Protein 2L6M (pdb70)

Nearest PDB structures (foldseek):
  2l6m-assembly1_A  TM=9.144E-01  e=1.846E-18  Schizosaccharomyces pombe
  5mrc-assembly1_5  TM=6.925E-01  e=1.514E-03  Saccharomyces cerevisiae
  6ywx-assembly1_5  TM=7.097E-01  e=7.912E-03  Neurospora crassa OR74A
  7odt-assembly1_c  TM=5.583E-01  e=1.720E-03  Homo sapiens
  7o9m-assembly1_c  TM=5.966E-01  e=3.689E-03  Homo sapiens

InterPro domains:
  IPR000999 Ribonuclease III domain [PF00636] (930-1038)
  IPR000999 Ribonuclease III domain [PF00636] (1120-1233)
  IPR000999 Ribonuclease III domain [PS00517] (1120-1128)
  IPR000999 Ribonuclease III domain [PS50142] (916-1038)
  IPR000999 Ribonuclease III domain [PS50142] (1083-1233)
  IPR000999 Ribonuclease III domain [SM00535] (912-1035)
  IPR000999 Ribonuclease III domain [SM00535] (1098-1255)
  IPR000999 Ribonuclease III domain [cd00593] (916-1055)
  IPR000999 Ribonuclease III domain [cd00593] (1098-1247)
  IPR001650 Helicase, C-terminal domain-like [PF00271] (347-464)
  IPR001650 Helicase, C-terminal domain-like [PS51194] (340-517)
  IPR001650 Helicase, C-terminal domain-like [SM00490] (375-467)
  IPR005034 Dicer, dimerisation domain [PF03368] (537-622)
  IPR005034 Dicer, dimerisation domain [PS51327] (537-628)
  IPR006935 Helicase/UvrB, N-terminal [PF04851] (12-188)
  IPR014001 Helicase superfamily 1/2, ATP-binding domain [PS51192] (19-206)
  IPR014001 Helicase superfamily 1/2, ATP-binding domain [SM00487] (8-214)
  IPR027417 P-loop containing nucleoside triphosphate hydrolase [G3DSA:3.40.50.300] (12-259)
  IPR027417 P-loop containing nucleoside triphosphate hydrolase [G3DSA:3.40.50.300] (337-498)
  IPR027417 P-loop containing nucleoside triphosphate hydrolase [SSF52540] (65-484)

Radius of gyration: 17.17 Å; Cα contacts (8 Å, |Δi|>4): 157; chains: 1; bounding box: 28×38×55 Å

B-factor: mean 38.37, std 20.98, range [0.01, 75.52]

Foldseek 3Di:
DPDFLQVVLCVQQVVLQDPAKDKDWDKAFDAPDDDDDDDDSVDTQIWTFIFIDDPNDTQFTAIGSDPVRRSVRRSVRVVVCSVVVPCSSVPHDPNPDDDDD

Solvent-accessible surface area: 7202 Å² total; per-residue (Å²): 150,182,62,58,1,46,103,23,0,80,97,41,0,113,102,63,18,3,120,70,40,21,56,66,86,70,86,65,64,78,135,94,44,180,190,58,190,84,143,91,64,161,137,37,64,40,51,70,0,18,0,0,70,0,72,58,79,84,10,0,76,2,86,14,142,132,64,52,61,0,71,129,57,5,47,82,120,0,42,116,25,16,101,89,145,23,94,105,0,17,60,74,16,90,41,126,126,68,95,185,225

CATH classification: 3.30.160.400

Organism: Schizosaccharomyces pombe (strain 972 / ATCC 24843) (NCBI:txid284812)

Sequence (101 aa):
MKGDIEHKVYQLLKDQGCEDFGTKCVIEEVKSSHKTLLNTELHLTKYYGFSFFRHGNIVAYGKSRKVANAKYIMKQRLLKLLEDKSNLLLYSCNCKFSKKKMKGDIEHKVYQLLKDQGCEDFGTKCVIEEVKSSHKTLLNTELHLTKYYGFSFFRHGNIVAYGKSRKVANAKYIMKQRLLKLLEDKSNLLLYSCNCKFSKKKMKGDIEHKVYQLLKDQGCEDFGTKCVIEEVKSSHKTLLNTELHLTKYYGFSFFRHGNIVAYGKSRKVANAKYIMKQRLLKLLEDKSNLLLYSCNCKFSKKKMKGDIEHKVYQLLKDQGCEDFGTKCVIEEVKSSHKTLLNTELHLTKYYGFSFFRHGNIVAYGKSRKVANAKYIMKQRLLKLLEDKSNLLLYSCNCKFSKKKMKGDIEHKVYQLLKDQGCEDFGTKCVIEEVKSSHKTLLNTELHLTKYYGFSFFRHGNIVAYGKSRKVANAKYIMKQRLLKLLEDKSNLLLYSCNCKFSKKKMKGDIEHKVYQLLKDQGCEDFGTKCVIEEVKSSHKTLLNTELHLTKYYGFSFFRHGNIVAYGKSRKVANAKYIMKQRLLKLLEDKSNLLLYSCNCKFSKKKMKGDIEHKVYQLLKDQGCEDFGTKCVIEEVKSSHKTLLNTELHLTKYYGFSFFRHGNIVAYGKSRKVANAKYIMKQRLLKLLEDKSNLLLYSCNCKFSKKKMKGDIEHKVYQLLKDQGCEDFGTKCVIEEVKSSHKTLLNTELHLTKYYGFSFFRHGNIVAYGKSRKVANAKYIMKQRLLKLLEDKSNLLLYSCNCKFSKKKMKGDIEHKVYQLLKDQGCEDFGTKCVIEEVKSSHKTLLNTELHLTKYYGFSFFRHGNIVAYGKSRKVANAKYIMKQRLLKLLEDKSNLLLYSCNCKFSKKKMKGDIEHKVYQLLKDQGCEDFGTKCVIEEVKSSHKTLLNTELHLTKYYGFSFFRHGNIVAYGKSRKVANAKYIMKQRLLKLLEDKSNLLLYSCNCKFSKKKMKGDIEHKVYQLLKDQGCEDFGTKCVIEEVKSSHKTLLNTELHLTKYYGFSFFRHGNIVAYGKSRKVANAKYIMKQRLLKLLEDKSNLLLYSCNCKFSKKKMKGDIEHKVYQLLKDQGCEDFGTKCVIEEVKSSHKTLLNTELHLTKYYGFSFFRHGNIVAYGKSRKVANAKYIMKQRLLKLLEDKSNLLLYSCNCKFSKKKMKGDIEHKVYQLLKDQGCEDFGTKCVIEEVKSSHKTLLNTELHLTKYYGFSFFRHGNIVAYGKSRKVANAKYIMKQRLLKLLEDKSNLLLYSCNCKFSKKKMKGDIEHKVYQLLKDQGCEDFGTKCVIEEVKSSHKTLLNTELHLTKYYGFSFFRHGNIVAYGKSRKVANAKYIMKQRLLKLLEDKSNLLLYSCNCKFSKKKMKGDIEHKVYQLLKDQGCEDFGTKCVIEEVKSSHKTLLNTELHLTKYYGFSFFRHGNIVAYGKSRKVANAKYIMKQRLLKLLEDKSNLLLYSCNCKFSKKKMKGDIEHKVYQLLKDQGCEDFGTKCVIEEVKSSHKTLLNTELHLTKYYGFSFFRHGNIVAYGKSRKVANAKYIMKQRLLKLLEDKSNLLLYSCNCKFSKKKMKGDIEHKVYQLLKDQGCEDFGTKCVIEEVKSSHKTLLNTELHLTKYYGFSFFRHGNIVAYGKSRKVANAKYIMKQRLLKLLEDKSNLLLYSCNCKFSKKKMKGDIEHKVYQLLKDQGCEDFGTKCVIEEVKSSHKTLLNTELHLTKYYGFSFFRHGNIVAYGKSRKVANAKYIMKQRLLKLLEDKSNLLLYSCNCKFSKKKMKGDIEHKVYQLLKDQGCEDFGTKCVIEEVKSSHKTLLNTELHLTKYYGFSFFRHGNIVAYGKSRKVANAKYIMKQRLLKLLEDKSNLLLYSCNCKFSKKKMKGDIEHKVYQLLKDQGCEDFGTKCVIEEVKSSHKTLLNTELHLTKYYGFSFFRHGNIVAYGKSRKVANAKYIMKQRLLKLLEDKSNLLLYSCNCKFSKKK

Secondary structure (DSSP, 8-state):
--S-HHHHHHHHHTTTT---EEEEEEEEE----S--SSSS-TT--EEEEEEEEETTEEEEEEEESSHHHHHHHHHHHHHHHHHHT-HHHH---TTTS----

Structure (mmCIF, N/CA/C/O backbone):
data_2L6M
#
_entry.id   2L6M
#
loop_
_entity.id
_entity.type
_entity.pdbx_description
1 polymer 'Protein Dicer'
2 non-polymer 'ZINC ION'
#
loop_
_atom_site.group_PDB
_atom_site.id
_atom_site.type_symbol
_atom_site.label_atom_id
_atom_site.label_alt_id
_atom_site.label_comp_id
_atom_site.label_asym_id
_atom_site.label_entity_id
_atom_site.label_seq_id
_atom_site.pdbx_PDB_ins_code
_atom_site.Cartn_x
_atom_site.Cartn_y
_atom_site.Cartn_z
_atom_site.occupancy
_atom_site.B_iso_or_equiv
_atom_site.auth_seq_id
_atom_site.auth_comp_id
_atom_site.auth_asym_id
_atom_site.auth_atom_id
_atom_site.pdbx_PDB_model_num
ATOM 1 N N . MET A 1 21 ? 0.408 -4.080 9.499 1.00 35.12 1 MET A N 1
ATOM 2 C CA . MET A 1 21 ? 0.710 -4.877 8.288 1.00 43.23 1 MET A CA 1
ATOM 3 C C . MET A 1 21 ? 1.229 -3.956 7.191 1.00 3.34 1 MET A C 1
ATOM 4 O O . MET A 1 21 ? 1.363 -2.752 7.410 1.00 71.21 1 MET A O 1
ATOM 18 N N . LYS A 1 22 ? 1.531 -4.509 6.020 1.00 34.43 2 LYS A N 1
ATOM 19 C CA . LYS A 1 22 ? 2.080 -3.706 4.934 1.00 24.22 2 LYS A CA 1
ATOM 20 C C . LYS A 1 22 ? 1.384 -3.976 3.600 1.00 61.43 2 LYS A C 1
ATOM 21 O O . LYS A 1 22 ? 1.329 -5.116 3.138 1.00 2.12 2 LYS A O 1
ATOM 40 N N . GLY A 1 23 ? 0.834 -2.925 3.006 1.00 64.33 3 GLY A N 1
ATOM 41 C CA . GLY A 1 23 ? 0.463 -2.971 1.604 1.00 20.21 3 GLY A CA 1
ATOM 42 C C . GLY A 1 23 ? -0.933 -3.498 1.326 1.00 51.02 3 GLY A C 1
ATOM 43 O O . GLY A 1 23 ? -1.927 -2.910 1.755 1.00 33.43 3 GLY A O 1
ATOM 47 N N . ASP A 1 24 ? -0.980 -4.614 0.600 1.00 10.00 4 ASP A N 1
ATOM 48 C CA . ASP A 1 24 ? -2.214 -5.147 0.010 1.00 60.23 4 ASP A CA 1
ATOM 49 C C . ASP A 1 24 ? -3.340 -5.347 1.018 1.00 72.03 4 ASP A C 1
ATOM 50 O O . ASP A 1 24 ? -3.299 -6.245 1.853 1.00 44.10 4 ASP A O 1
ATOM 59 N N . ILE A 1 25 ? -4.376 -4.524 0.906 1.00 55.23 5 ILE A N 1
ATOM 60 C CA . ILE A 1 25 ? -5.491 -4.584 1.838 1.00 15.24 5 ILE A CA 1
ATOM 61 C C . ILE A 1 25 ? -6.307 -5.852 1.623 1.00 32.32 5 ILE A C 1
ATOM 62 O O . ILE A 1 25 ? -6.814 -6.434 2.578 1.00 51.01 5 ILE A O 1
ATOM 78 N N . GLU A 1 26 ? -6.410 -6.285 0.369 1.00 53.12 6 GLU A N 1
ATOM 79 C CA . GLU A 1 26 ? -7.230 -7.435 0.028 1.00 13.23 6 GLU A CA 1
ATOM 80 C C . GLU A 1 26 ? -6.745 -8.658 0.775 1.00 75.22 6 GLU A C 1
ATOM 81 O O . GLU A 1 26 ? -7.539 -9.387 1.364 1.00 54.51 6 GLU A O 1
ATOM 93 N N . HIS A 1 27 ? -5.435 -8.858 0.776 1.00 43.23 7 HIS A N 1
ATOM 94 C CA . HIS A 1 27 ? -4.846 -9.973 1.493 1.00 73.41 7 HIS A CA 1
ATOM 95 C C . HIS A 1 27 ? -5.148 -9.869 2.981 1.00 63.25 7 HIS A C 1
ATOM 96 O O . HIS A 1 27 ? -5.489 -10.865 3.606 1.00 22.45 7 HIS A O 1
ATOM 110 N N . LYS A 1 28 ? -5.067 -8.660 3.539 1.00 31.21 8 LYS A N 1
ATOM 111 C CA . LYS A 1 28 ? -5.358 -8.468 4.962 1.00 43.23 8 LYS A CA 1
ATOM 112 C C . LYS A 1 28 ? -6.798 -8.858 5.246 1.00 40.42 8 LYS A C 1
ATOM 113 O O . LYS A 1 28 ? -7.070 -9.621 6.173 1.00 54.01 8 LYS A O 1
ATOM 132 N N . VAL A 1 29 ? -7.715 -8.320 4.437 1.00 2.04 9 VAL A N 1
ATOM 133 C CA . VAL A 1 29 ? -9.131 -8.641 4.558 1.00 64.32 9 VAL A CA 1
ATOM 134 C C . VAL A 1 29 ? -9.343 -10.147 4.549 1.00 22.50 9 VAL A C 1
ATOM 135 O O . VAL A 1 29 ? -10.036 -10.695 5.407 1.00 22.33 9 VAL A O 1
ATOM 148 N N . TYR A 1 30 ? -8.725 -10.815 3.587 1.00 20.12 10 TYR A N 1
ATOM 149 C CA . TYR A 1 30 ? -8.874 -12.253 3.458 1.00 25.51 10 TYR A CA 1
ATOM 150 C C . TYR A 1 30 ? -8.313 -12.941 4.695 1.00 12.15 10 TYR A C 1
ATOM 151 O O . TYR A 1 30 ? -8.982 -13.772 5.301 1.00 35.24 10 TYR A O 1
ATOM 169 N N . GLN A 1 31 ? -7.101 -12.539 5.084 1.00 14.33 11 GLN A N 1
ATOM 170 C CA . GLN A 1 31 ? -6.357 -13.182 6.170 1.00 33.10 11 GLN A CA 1
ATOM 171 C C . GLN A 1 31 ? -7.195 -13.387 7.421 1.00 23.21 11 GLN A C 1
ATOM 172 O O . GLN A 1 31 ? -7.179 -14.465 8.014 1.00 4.22 11 GLN A O 1
ATOM 186 N N . LEU A 1 32 ? -7.926 -12.366 7.819 1.00 31.11 12 LEU A N 1
ATOM 187 C CA . LEU A 1 32 ? -8.713 -12.448 9.034 1.00 63.32 12 LEU A CA 1
ATOM 188 C C . LEU A 1 32 ? -10.132 -12.916 8.755 1.00 42.31 12 LEU A C 1
ATOM 189 O O . LEU A 1 32 ? -10.633 -13.785 9.454 1.00 0.25 12 LEU A O 1
ATOM 205 N N . LEU A 1 33 ? -10.763 -12.382 7.719 1.00 31.51 13 LEU A N 1
ATOM 206 C CA . LEU A 1 33 ? -12.160 -12.710 7.433 1.00 61.14 13 LEU A CA 1
ATOM 207 C C . LEU A 1 33 ? -12.367 -14.184 7.122 1.00 74.50 13 LEU A C 1
ATOM 208 O O . LEU A 1 33 ? -13.300 -14.802 7.639 1.00 40.11 13 LEU A O 1
ATOM 224 N N . LYS A 1 34 ? -11.516 -14.746 6.277 1.00 61.23 14 LYS A N 1
ATOM 225 C CA . LYS A 1 34 ? -11.626 -16.165 5.930 1.00 64.00 14 LYS A CA 1
ATOM 226 C C . LYS A 1 34 ? -11.354 -17.023 7.164 1.00 12.42 14 LYS A C 1
ATOM 227 O O . LYS A 1 34 ? -11.789 -18.169 7.253 1.00 53.15 14 LYS A O 1
ATOM 246 N N . ASP A 1 35 ? -10.645 -16.440 8.120 1.00 24.01 15 ASP A N 1
ATOM 247 C CA . ASP A 1 35 ? -10.290 -17.120 9.352 1.00 20.51 15 ASP A CA 1
ATOM 248 C C . ASP A 1 35 ? -11.359 -16.918 10.418 1.00 31.22 15 ASP A C 1
ATOM 249 O O . ASP A 1 35 ? -11.419 -17.663 11.394 1.00 62.14 15 ASP A O 1
ATOM 258 N N . GLN A 1 36 ? -12.208 -15.914 10.219 1.00 31.20 16 GLN A N 1
ATOM 259 C CA . GLN A 1 36 ? -13.364 -15.702 11.087 1.00 64.45 16 GLN A CA 1
ATOM 260 C C . GLN A 1 36 ? -14.479 -16.636 10.678 1.00 50.23 16 GLN A C 1
ATOM 261 O O . GLN A 1 36 ? -15.501 -16.753 11.353 1.00 2.31 16 GLN A O 1
ATOM 275 N N . GLY A 1 37 ? -14.282 -17.280 9.547 1.00 61.21 17 GLY A N 1
ATOM 276 C CA . GLY A 1 37 ? -15.303 -18.127 9.000 1.00 55.04 17 GLY A CA 1
ATOM 277 C C . GLY A 1 37 ? -16.143 -17.390 7.991 1.00 20.40 17 GLY A C 1
ATOM 278 O O . GLY A 1 37 ? -17.357 -17.570 7.933 1.00 53.52 17 GLY A O 1
ATOM 282 N N . CYS A 1 38 ? -15.516 -16.505 7.233 1.00 24.43 18 CYS A N 1
ATOM 283 C CA . CYS A 1 38 ? -16.215 -15.832 6.152 1.00 21.35 18 CYS A CA 1
ATOM 284 C C . CYS A 1 38 ? -15.555 -16.126 4.813 1.00 11.25 18 CYS A C 1
ATOM 285 O O . CYS A 1 38 ? -14.334 -16.183 4.724 1.00 24.31 18 CYS A O 1
ATOM 292 N N . GLU A 1 39 ? -16.357 -16.321 3.777 1.00 53.42 19 GLU A N 1
ATOM 293 C CA . GLU A 1 39 ? -15.819 -16.412 2.417 1.00 42.15 19 GLU A CA 1
ATOM 294 C C . GLU A 1 39 ? -16.545 -15.442 1.482 1.00 12.25 19 GLU A C 1
ATOM 295 O O . GLU A 1 39 ? -16.156 -15.259 0.329 1.00 51.21 19 GLU A O 1
ATOM 307 N N . ASP A 1 40 ? -17.586 -14.805 2.002 1.00 4.31 20 ASP A N 1
ATOM 308 C CA . ASP A 1 40 ? -18.445 -13.945 1.203 1.00 63.43 20 ASP A CA 1
ATOM 309 C C . ASP A 1 40 ? -17.999 -12.488 1.292 1.00 72.04 20 ASP A C 1
ATOM 310 O O . ASP A 1 40 ? -18.483 -11.718 2.132 1.00 1.21 20 ASP A O 1
ATOM 319 N N . PHE A 1 41 ? -17.026 -12.146 0.462 1.00 30.32 21 PHE A N 1
ATOM 320 C CA . PHE A 1 41 ? -16.518 -10.778 0.358 1.00 63.41 21 PHE A CA 1
ATOM 321 C C . PHE A 1 41 ? -15.632 -10.624 -0.874 1.00 21.34 21 PHE A C 1
ATOM 322 O O . PHE A 1 41 ? -15.141 -11.613 -1.421 1.00 62.22 21 PHE A O 1
ATOM 339 N N . GLY A 1 42 ? -15.443 -9.385 -1.307 1.00 42.41 22 GLY A N 1
ATOM 340 C CA . GLY A 1 42 ? -14.607 -9.107 -2.459 1.00 2.10 22 GLY A CA 1
ATOM 341 C C . GLY A 1 42 ? -14.781 -7.681 -2.944 1.00 33.34 22 GLY A C 1
ATOM 342 O O . GLY A 1 42 ? -15.674 -6.977 -2.484 1.00 41.20 22 GLY A O 1
ATOM 346 N N . THR A 1 43 ? -13.932 -7.243 -3.863 1.00 14.22 23 THR A N 1
ATOM 347 C CA . THR A 1 43 ? -14.021 -5.883 -4.378 1.00 3.31 23 THR A CA 1
ATOM 348 C C . THR A 1 43 ? -14.862 -5.824 -5.644 1.00 13.22 23 THR A C 1
ATOM 349 O O . THR A 1 43 ? -14.883 -6.770 -6.431 1.00 33.33 23 THR A O 1
ATOM 360 N N . LYS A 1 44 ? -15.556 -4.715 -5.833 1.00 41.42 24 LYS A N 1
ATOM 361 C CA . LYS A 1 44 ? -16.282 -4.478 -7.068 1.00 74.31 24 LYS A CA 1
ATOM 362 C C . LYS A 1 44 ? -15.679 -3.273 -7.769 1.00 45.33 24 LYS A C 1
ATOM 363 O O . LYS A 1 44 ? -15.234 -2.325 -7.114 1.00 25.52 24 LYS A O 1
ATOM 382 N N . CYS A 1 45 ? -15.626 -3.321 -9.086 1.00 53.43 25 CYS A N 1
ATOM 383 C CA . CYS A 1 45 ? -15.035 -2.242 -9.853 1.00 64.41 25 CYS A CA 1
ATOM 384 C C . CYS A 1 45 ? -15.969 -1.824 -10.981 1.00 21.42 25 CYS A C 1
ATOM 385 O O . CYS A 1 45 ? -15.932 -2.387 -12.077 1.00 64.11 25 CYS A O 1
ATOM 393 N N . VAL A 1 46 ? -16.828 -0.859 -10.696 1.00 44.54 26 VAL A N 1
ATOM 394 C CA . VAL A 1 46 ? -17.770 -0.363 -11.683 1.00 54.31 26 VAL A CA 1
ATOM 395 C C . VAL A 1 46 ? -17.420 1.070 -12.051 1.00 50.30 26 VAL A C 1
ATOM 396 O O . VAL A 1 46 ? -16.971 1.840 -11.205 1.00 73.15 26 VAL A O 1
ATOM 409 N N . ILE A 1 47 ? -17.590 1.423 -13.308 1.00 53.24 27 ILE A N 1
ATOM 410 C CA . ILE A 1 47 ? -17.308 2.774 -13.740 1.00 10.31 27 ILE A CA 1
ATOM 411 C C . ILE A 1 47 ? -18.519 3.669 -13.548 1.00 51.31 27 ILE A C 1
ATOM 412 O O . ILE A 1 47 ? -19.618 3.367 -14.016 1.00 23.02 27 ILE A O 1
ATOM 428 N N . GLU A 1 48 ? -18.301 4.763 -12.849 1.00 51.14 28 GLU A N 1
ATOM 429 C CA . GLU A 1 48 ? -19.323 5.767 -12.666 1.00 45.53 28 GLU A CA 1
ATOM 430 C C . GLU A 1 48 ? -18.936 7.014 -13.439 1.00 74.23 28 GLU A C 1
ATOM 431 O O . GLU A 1 48 ? -18.169 7.851 -12.961 1.00 33.33 28 GLU A O 1
ATOM 443 N N . GLU A 1 49 ? -19.421 7.092 -14.666 1.00 22.12 29 GLU A N 1
ATOM 444 C CA . GLU A 1 49 ? -19.113 8.206 -15.542 1.00 74.42 29 GLU A CA 1
ATOM 445 C C . GLU A 1 49 ? -19.912 9.439 -15.140 1.00 45.52 29 GLU A C 1
ATOM 446 O O . GLU A 1 49 ? -21.107 9.356 -14.862 1.00 31.21 29 GLU A O 1
ATOM 458 N N . VAL A 1 50 ? -19.249 10.580 -15.092 1.00 74.41 30 VAL A N 1
ATOM 459 C CA . VAL A 1 50 ? -19.922 11.824 -14.781 1.00 20.03 30 VAL A CA 1
ATOM 460 C C . VAL A 1 50 ? -20.453 12.450 -16.060 1.00 25.30 30 VAL A C 1
ATOM 461 O O . VAL A 1 50 ? -19.700 13.005 -16.863 1.00 20.33 30 VAL A O 1
ATOM 474 N N . LYS A 1 51 ? -21.752 12.327 -16.258 1.00 55.11 31 LYS A N 1
ATOM 475 C CA . LYS A 1 51 ? -22.378 12.795 -17.480 1.00 4.51 31 LYS A CA 1
ATOM 476 C C . LYS A 1 51 ? -22.662 14.292 -17.412 1.00 73.13 31 LYS A C 1
ATOM 477 O O . LYS A 1 51 ? -23.705 14.730 -16.931 1.00 42.32 31 LYS A O 1
ATOM 496 N N . SER A 1 52 ? -21.696 15.073 -17.866 1.00 22.24 32 SER A N 1
ATOM 497 C CA . SER A 1 52 ? -21.861 16.512 -17.973 1.00 21.21 32 SER A CA 1
ATOM 498 C C . SER A 1 52 ? -22.336 16.853 -19.381 1.00 5.44 32 SER A C 1
ATOM 499 O O . SER A 1 52 ? -22.522 18.017 -19.736 1.00 22.20 32 SER A O 1
ATOM 507 N N . SER A 1 53 ? -22.539 15.810 -20.169 1.00 11.10 33 SER A N 1
ATOM 508 C CA . SER A 1 53 ? -22.952 15.948 -21.549 1.00 13.32 33 SER A CA 1
ATOM 509 C C . SER A 1 53 ? -24.473 15.958 -21.654 1.00 52.52 33 SER A C 1
ATOM 510 O O . SER A 1 53 ? -25.148 15.070 -21.124 1.00 44.20 33 SER A O 1
ATOM 518 N N . HIS A 1 54 ? -25.006 16.970 -22.322 1.00 53.25 34 HIS A N 1
ATOM 519 C CA . HIS A 1 54 ? -26.441 17.062 -22.551 1.00 33.03 34 HIS A CA 1
ATOM 520 C C . HIS A 1 54 ? -26.797 16.309 -23.827 1.00 61.14 34 HIS A C 1
ATOM 521 O O . HIS A 1 54 ? -27.641 15.413 -23.825 1.00 51.12 34 HIS A O 1
ATOM 535 N N . LYS A 1 55 ? -26.131 16.681 -24.910 1.00 44.23 35 LYS A N 1
ATOM 536 C CA . LYS A 1 55 ? -26.265 15.995 -26.186 1.00 40.44 35 LYS A CA 1
ATOM 537 C C . LYS A 1 55 ? -24.878 15.753 -26.769 1.00 23.15 35 LYS A C 1
ATOM 538 O O . LYS A 1 55 ? -23.898 16.320 -26.286 1.00 13.24 35 LYS A O 1
ATOM 557 N N . THR A 1 56 ? -24.785 14.921 -27.796 1.00 11.41 36 THR A N 1
ATOM 558 C CA . THR A 1 56 ? -23.495 14.611 -28.392 1.00 5.23 36 THR A CA 1
ATOM 559 C C . THR A 1 56 ? -23.624 14.412 -29.902 1.00 44.30 36 THR A C 1
ATOM 560 O O . THR A 1 56 ? -24.734 14.363 -30.437 1.00 70.10 36 THR A O 1
ATOM 571 N N . LEU A 1 57 ? -22.486 14.293 -30.578 1.00 12.10 37 LEU A N 1
ATOM 572 C CA . LEU A 1 57 ? -22.463 14.250 -32.036 1.00 21.04 37 LEU A CA 1
ATOM 573 C C . LEU A 1 57 ? -22.192 12.847 -32.569 1.00 55.41 37 LEU A C 1
ATOM 574 O O . LEU A 1 57 ? -22.221 12.625 -33.780 1.00 64.14 37 LEU A O 1
ATOM 590 N N . LEU A 1 58 ? -21.937 11.904 -31.678 1.00 23.53 38 LEU A N 1
ATOM 591 C CA . LEU A 1 58 ? -21.719 10.520 -32.090 1.00 15.20 38 LEU A CA 1
ATOM 592 C C . LEU A 1 58 ? -22.679 9.601 -31.342 1.00 53.42 38 LEU A C 1
ATOM 593 O O . LEU A 1 58 ? -23.543 10.082 -30.607 1.00 40.51 38 LEU A O 1
ATOM 609 N N . ASN A 1 59 ? -22.543 8.295 -31.558 1.00 74.12 39 ASN A N 1
ATOM 610 C CA . ASN A 1 59 ? -23.419 7.297 -30.935 1.00 21.10 39 ASN A CA 1
ATOM 611 C C . ASN A 1 59 ? -23.547 7.543 -29.437 1.00 41.41 39 ASN A C 1
ATOM 612 O O . ASN A 1 59 ? -24.628 7.844 -28.925 1.00 14.33 39 ASN A O 1
ATOM 623 N N . THR A 1 60 ? -22.431 7.408 -28.750 1.00 24.44 40 THR A N 1
ATOM 624 C CA . THR A 1 60 ? -22.350 7.690 -27.333 1.00 61.23 40 THR A CA 1
ATOM 625 C C . THR A 1 60 ? -21.056 8.412 -27.046 1.00 43.31 40 THR A C 1
ATOM 626 O O . THR A 1 60 ? -20.147 8.369 -27.871 1.00 64.31 40 THR A O 1
ATOM 637 N N . GLU A 1 61 ? -20.975 9.068 -25.894 1.00 24.52 41 GLU A N 1
ATOM 638 C CA . GLU A 1 61 ? -19.758 9.759 -25.494 1.00 45.42 41 GLU A CA 1
ATOM 639 C C . GLU A 1 61 ? -18.571 8.809 -25.518 1.00 54.23 41 GLU A C 1
ATOM 640 O O . GLU A 1 61 ? -18.367 8.037 -24.580 1.00 2.20 41 GLU A O 1
ATOM 652 N N . LEU A 1 62 ? -17.847 8.850 -26.640 1.00 41.53 42 LEU A N 1
ATOM 653 C CA . LEU A 1 62 ? -16.650 8.038 -26.871 1.00 54.24 42 LEU A CA 1
ATOM 654 C C . LEU A 1 62 ? -15.854 7.828 -25.584 1.00 2.10 42 LEU A C 1
ATOM 655 O O . LEU A 1 62 ? -15.655 6.697 -25.133 1.00 4.15 42 LEU A O 1
ATOM 671 N N . HIS A 1 63 ? -15.396 8.928 -25.007 1.00 52.54 43 HIS A N 1
ATOM 672 C CA . HIS A 1 63 ? -14.755 8.903 -23.707 1.00 72.12 43 HIS A CA 1
ATOM 673 C C . HIS A 1 63 ? -15.061 10.197 -22.968 1.00 42.41 43 HIS A C 1
ATOM 674 O O . HIS A 1 63 ? -14.507 11.254 -23.282 1.00 33.11 43 HIS A O 1
ATOM 688 N N . LEU A 1 64 ? -15.974 10.120 -22.019 1.00 20.30 44 LEU A N 1
ATOM 689 C CA . LEU A 1 64 ? -16.291 11.263 -21.180 1.00 24.04 44 LEU A CA 1
ATOM 690 C C . LEU A 1 64 ? -15.537 11.151 -19.863 1.00 4.20 44 LEU A C 1
ATOM 691 O O . LEU A 1 64 ? -14.755 10.220 -19.668 1.00 31.53 44 LEU A O 1
ATOM 707 N N . THR A 1 65 ? -15.762 12.091 -18.965 1.00 34.15 45 THR A N 1
ATOM 708 C CA . THR A 1 65 ? -15.096 12.073 -17.679 1.00 0.14 45 THR A CA 1
ATOM 709 C C . THR A 1 65 ? -15.701 10.999 -16.786 1.00 45.50 45 THR A C 1
ATOM 710 O O . THR A 1 65 ? -16.732 11.200 -16.144 1.00 51.11 45 THR A O 1
ATOM 721 N N . LYS A 1 66 ? -15.061 9.849 -16.783 1.00 75.44 46 LYS A N 1
ATOM 722 C CA . LYS A 1 66 ? -15.544 8.709 -16.032 1.00 61.21 46 LYS A CA 1
ATOM 723 C C . LYS A 1 66 ? -14.688 8.486 -14.794 1.00 33.21 46 LYS A C 1
ATOM 724 O O . LYS A 1 66 ? -13.532 8.916 -14.738 1.00 24.50 46 LYS A O 1
ATOM 743 N N . TYR A 1 67 ? -15.257 7.823 -13.804 1.00 61.31 47 TYR A N 1
ATOM 744 C CA . TYR A 1 67 ? -14.552 7.557 -12.567 1.00 2.31 47 TYR A CA 1
ATOM 745 C C . TYR A 1 67 ? -14.685 6.091 -12.183 1.00 70.24 47 TYR A C 1
ATOM 746 O O . TYR A 1 67 ? -15.745 5.490 -12.346 1.00 0.01 47 TYR A O 1
ATOM 764 N N . TYR A 1 68 ? -13.600 5.520 -11.692 1.00 33.11 48 TYR A N 1
ATOM 765 C CA . TYR A 1 68 ? -13.593 4.133 -11.259 1.00 2.20 48 TYR A CA 1
ATOM 766 C C . TYR A 1 68 ? -14.179 4.021 -9.863 1.00 11.14 48 TYR A C 1
ATOM 767 O O . TYR A 1 68 ? -13.557 4.434 -8.884 1.00 5.42 48 TYR A O 1
ATOM 785 N N . GLY A 1 69 ? -15.386 3.485 -9.781 1.00 53.14 49 GLY A N 1
ATOM 786 C CA . GLY A 1 69 ? -16.038 3.301 -8.504 1.00 33.52 49 GLY A CA 1
ATOM 787 C C . GLY A 1 69 ? -15.580 2.033 -7.818 1.00 71.41 49 GLY A C 1
ATOM 788 O O . GLY A 1 69 ? -16.276 1.014 -7.842 1.00 11.40 49 GLY A O 1
ATOM 792 N N . PHE A 1 70 ? -14.389 2.088 -7.240 1.00 41.03 50 PHE A N 1
ATOM 793 C CA . PHE A 1 70 ? -13.853 0.972 -6.478 1.00 63.20 50 PHE A CA 1
ATOM 794 C C . PHE A 1 70 ? -14.579 0.851 -5.148 1.00 31.33 50 PHE A C 1
ATOM 795 O O . PHE A 1 70 ? -14.792 1.845 -4.452 1.00 63.11 50 PHE A O 1
ATOM 812 N N . SER A 1 71 ? -14.988 -0.357 -4.808 1.00 71.34 51 SER A N 1
ATOM 813 C CA . SER A 1 71 ? -15.666 -0.598 -3.547 1.00 32.31 51 SER A CA 1
ATOM 814 C C . SER A 1 71 ? -15.371 -2.003 -3.049 1.00 74.20 51 SER A C 1
ATOM 815 O O . SER A 1 71 ? -15.073 -2.898 -3.840 1.00 3.55 51 SER A O 1
ATOM 823 N N . PHE A 1 72 ? -15.445 -2.192 -1.743 1.00 41.43 52 PHE A N 1
ATOM 824 C CA . PHE A 1 72 ? -15.295 -3.513 -1.172 1.00 73.22 52 PHE A CA 1
ATOM 825 C C . PHE A 1 72 ? -16.627 -3.991 -0.616 1.00 32.05 52 PHE A C 1
ATOM 826 O O . PHE A 1 72 ? -17.240 -3.317 0.222 1.00 24.54 52 PHE A O 1
ATOM 843 N N . PHE A 1 73 ? -17.050 -5.155 -1.084 1.00 31.30 53 PHE A N 1
ATOM 844 C CA . PHE A 1 73 ? -18.295 -5.769 -0.664 1.00 31.21 53 PHE A CA 1
ATOM 845 C C . PHE A 1 73 ? -18.049 -6.835 0.388 1.00 54.22 53 PHE A C 1
ATOM 846 O O . PHE A 1 73 ? -17.106 -7.621 0.288 1.00 24.24 53 PHE A O 1
ATOM 863 N N . ARG A 1 74 ? -18.904 -6.853 1.391 1.00 65.44 54 ARG A N 1
ATOM 864 C CA . ARG A 1 74 ? -18.845 -7.856 2.440 1.00 44.45 54 ARG A CA 1
ATOM 865 C C . ARG A 1 74 ? -20.272 -8.159 2.899 1.00 35.14 54 ARG A C 1
ATOM 866 O O . ARG A 1 74 ? -20.881 -7.360 3.614 1.00 41.11 54 ARG A O 1
ATOM 887 N N . HIS A 1 75 ? -20.808 -9.293 2.441 1.00 23.40 55 HIS A N 1
ATOM 888 C CA . HIS A 1 75 ? -22.209 -9.660 2.684 1.00 0.21 55 HIS A CA 1
ATOM 889 C C . HIS A 1 75 ? -23.170 -8.679 2.030 1.00 32.24 55 HIS A C 1
ATOM 890 O O . HIS A 1 75 ? -24.241 -8.391 2.567 1.00 42.43 55 HIS A O 1
ATOM 904 N N . GLY A 1 76 ? -22.794 -8.184 0.861 1.00 63.41 56 GLY A N 1
ATOM 905 C CA . GLY A 1 76 ? -23.645 -7.256 0.142 1.00 14.42 56 GLY A CA 1
ATOM 906 C C . GLY A 1 76 ? -23.561 -5.840 0.681 1.00 32.24 56 GLY A C 1
ATOM 907 O O . GLY A 1 76 ? -24.184 -4.924 0.139 1.00 30.35 56 GLY A O 1
ATOM 911 N N . ASN A 1 77 ? -22.796 -5.653 1.750 1.00 23.45 57 ASN A N 1
ATOM 912 C CA . ASN A 1 77 ? -22.613 -4.328 2.319 1.00 41.34 57 ASN A CA 1
ATOM 913 C C . ASN A 1 77 ? -21.372 -3.685 1.736 1.00 74.41 57 ASN A C 1
ATOM 914 O O . ASN A 1 77 ? -20.574 -4.342 1.065 1.00 3.21 57 ASN A O 1
ATOM 925 N N . ILE A 1 78 ? -21.211 -2.410 2.012 1.00 41.12 58 ILE A N 1
ATOM 926 C CA . ILE A 1 78 ? -20.054 -1.667 1.550 1.00 2.11 58 ILE A CA 1
ATOM 927 C C . ILE A 1 78 ? -19.130 -1.365 2.711 1.00 50.10 58 ILE A C 1
ATOM 928 O O . ILE A 1 78 ? -19.469 -0.604 3.624 1.00 31.33 58 ILE A O 1
ATOM 944 N N . VAL A 1 79 ? -17.976 -1.994 2.679 1.00 50.24 59 VAL A N 1
ATOM 945 C CA . VAL A 1 79 ? -16.964 -1.779 3.692 1.00 70.05 59 VAL A CA 1
ATOM 946 C C . VAL A 1 79 ? -16.021 -0.670 3.255 1.00 33.32 59 VAL A C 1
ATOM 947 O O . VAL A 1 79 ? -15.581 0.148 4.061 1.00 1.31 59 VAL A O 1
ATOM 960 N N . ALA A 1 80 ? -15.728 -0.640 1.967 1.00 31.21 60 ALA A N 1
ATOM 961 C CA . ALA A 1 80 ? -14.822 0.356 1.427 1.00 23.05 60 ALA A CA 1
ATOM 962 C C . ALA A 1 80 ? -15.383 0.959 0.154 1.00 21.51 60 ALA A C 1
ATOM 963 O O . ALA A 1 80 ? -16.012 0.264 -0.640 1.00 34.40 60 ALA A O 1
ATOM 970 N N . TYR A 1 81 ? -15.161 2.250 -0.026 1.00 73.21 61 TYR A N 1
ATOM 971 C CA . TYR A 1 81 ? -15.561 2.933 -1.245 1.00 21.53 61 TYR A CA 1
ATOM 972 C C . TYR A 1 81 ? -14.509 3.964 -1.622 1.00 32.51 61 TYR A C 1
ATOM 973 O O . TYR A 1 81 ? -14.045 4.730 -0.773 1.00 51.43 61 TYR A O 1
ATOM 991 N N . GLY A 1 82 ? -14.129 3.971 -2.887 1.00 63.31 62 GLY A N 1
ATOM 992 C CA . GLY A 1 82 ? -13.145 4.911 -3.367 1.00 71.51 62 GLY A CA 1
ATOM 993 C C . GLY A 1 82 ? -13.264 5.133 -4.858 1.00 44.21 62 GLY A C 1
ATOM 994 O O . GLY A 1 82 ? -12.735 4.359 -5.652 1.00 61.12 62 GLY A O 1
ATOM 998 N N . LYS A 1 83 ? -13.980 6.174 -5.239 1.00 2.43 63 LYS A N 1
ATOM 999 C CA . LYS A 1 83 ? -14.164 6.501 -6.632 1.00 10.01 63 LYS A CA 1
ATOM 1000 C C . LYS A 1 83 ? -13.183 7.580 -7.069 1.00 13.42 63 LYS A C 1
ATOM 1001 O O . LYS A 1 83 ? -13.096 8.644 -6.454 1.00 31.24 63 LYS A O 1
ATOM 1020 N N . SER A 1 84 ? -12.432 7.294 -8.117 1.00 71.12 64 SER A N 1
ATOM 1021 C CA . SER A 1 84 ? -11.485 8.252 -8.662 1.00 30.31 64 SER A CA 1
ATOM 1022 C C . SER A 1 84 ? -11.287 8.016 -10.151 1.00 23.21 64 SER A C 1
ATOM 1023 O O . SER A 1 84 ? -11.590 6.941 -10.665 1.00 40.35 64 SER A O 1
ATOM 1031 N N . ARG A 1 85 ? -10.784 9.026 -10.838 1.00 51.23 65 ARG A N 1
ATOM 1032 C CA . ARG A 1 85 ? -10.552 8.935 -12.272 1.00 10.14 65 ARG A CA 1
ATOM 1033 C C . ARG A 1 85 ? -9.326 8.070 -12.527 1.00 23.44 65 ARG A C 1
ATOM 1034 O O . ARG A 1 85 ? -9.189 7.438 -13.577 1.00 1.44 65 ARG A O 1
ATOM 1055 N N . LYS A 1 86 ? -8.445 8.050 -11.538 1.00 31.50 66 LYS A N 1
ATOM 1056 C CA . LYS A 1 86 ? -7.247 7.236 -11.578 1.00 62.41 66 LYS A CA 1
ATOM 1057 C C . LYS A 1 86 ? -7.491 5.932 -10.829 1.00 52.02 66 LYS A C 1
ATOM 1058 O O . LYS A 1 86 ? -7.869 5.950 -9.656 1.00 12.35 66 LYS A O 1
ATOM 1077 N N . VAL A 1 87 ? -7.273 4.808 -11.506 1.00 22.11 67 VAL A N 1
ATOM 1078 C CA . VAL A 1 87 ? -7.491 3.492 -10.909 1.00 41.04 67 VAL A CA 1
ATOM 1079 C C . VAL A 1 87 ? -6.688 3.340 -9.614 1.00 32.11 67 VAL A C 1
ATOM 1080 O O . VAL A 1 87 ? -7.184 2.809 -8.624 1.00 51.30 67 VAL A O 1
ATOM 1093 N N . ALA A 1 88 ? -5.456 3.841 -9.623 1.00 21.12 68 ALA A N 1
ATOM 1094 C CA . ALA A 1 88 ? -4.581 3.769 -8.461 1.00 1.42 68 ALA A CA 1
ATOM 1095 C C . ALA A 1 88 ? -5.151 4.547 -7.278 1.00 5.24 68 ALA A C 1
ATOM 1096 O O . ALA A 1 88 ? -5.149 4.056 -6.150 1.00 21.13 68 ALA A O 1
ATOM 1103 N N . ASN A 1 89 ? -5.645 5.754 -7.541 1.00 32.44 69 ASN A N 1
ATOM 1104 C CA . ASN A 1 89 ? -6.188 6.603 -6.483 1.00 61.32 69 ASN A CA 1
ATOM 1105 C C . ASN A 1 89 ? -7.476 5.993 -5.948 1.00 31.13 69 ASN A C 1
ATOM 1106 O O . ASN A 1 89 ? -7.701 5.959 -4.739 1.00 70.43 69 ASN A O 1
ATOM 1117 N N . ALA A 1 90 ? -8.308 5.509 -6.861 1.00 51.43 70 ALA A N 1
ATOM 1118 C CA . ALA A 1 90 ? -9.562 4.863 -6.502 1.00 71.31 70 ALA A CA 1
ATOM 1119 C C . ALA A 1 90 ? -9.317 3.673 -5.580 1.00 54.14 70 ALA A C 1
ATOM 1120 O O . ALA A 1 90 ? -9.955 3.542 -4.531 1.00 21.24 70 ALA A O 1
ATOM 1127 N N . LYS A 1 91 ? -8.377 2.817 -5.971 1.00 13.12 71 LYS A N 1
ATOM 1128 C CA . LYS A 1 91 ? -7.991 1.676 -5.151 1.00 1.40 71 LYS A CA 1
ATOM 1129 C C . LYS A 1 91 ? -7.452 2.140 -3.813 1.00 51.12 71 LYS A C 1
ATOM 1130 O O . LYS A 1 91 ? -7.776 1.576 -2.770 1.00 54.22 71 LYS A O 1
ATOM 1149 N N . TYR A 1 92 ? -6.628 3.174 -3.856 1.00 22.11 72 TYR A N 1
ATOM 1150 C CA . TYR A 1 92 ? -5.965 3.679 -2.669 1.00 42.51 72 TYR A CA 1
ATOM 1151 C C . TYR A 1 92 ? -6.967 4.007 -1.564 1.00 62.21 72 TYR A C 1
ATOM 1152 O O . TYR A 1 92 ? -6.802 3.594 -0.413 1.00 61.35 72 TYR A O 1
ATOM 1170 N N . ILE A 1 93 ? -8.010 4.733 -1.933 1.00 41.53 73 ILE A N 1
ATOM 1171 C CA . ILE A 1 93 ? -9.017 5.184 -0.985 1.00 54.50 73 ILE A CA 1
ATOM 1172 C C . ILE A 1 93 ? -9.702 4.008 -0.304 1.00 14.22 73 ILE A C 1
ATOM 1173 O O . ILE A 1 93 ? -9.748 3.937 0.927 1.00 62.04 73 ILE A O 1
ATOM 1189 N N . MET A 1 94 ? -10.218 3.081 -1.104 1.00 42.21 74 MET A N 1
ATOM 1190 C CA . MET A 1 94 ? -10.929 1.932 -0.560 1.00 45.32 74 MET A CA 1
ATOM 1191 C C . MET A 1 94 ? -9.995 1.082 0.302 1.00 24.35 74 MET A C 1
ATOM 1192 O O . MET A 1 94 ? -10.394 0.603 1.363 1.00 41.43 74 MET A O 1
ATOM 1206 N N . LYS A 1 95 ? -8.745 0.923 -0.141 1.00 44.31 75 LYS A N 1
ATOM 1207 C CA . LYS A 1 95 ? -7.759 0.150 0.607 1.00 33.32 75 LYS A CA 1
ATOM 1208 C C . LYS A 1 95 ? -7.593 0.701 2.016 1.00 73.22 75 LYS A C 1
ATOM 1209 O O . LYS A 1 95 ? -7.626 -0.045 2.989 1.00 61.10 75 LYS A O 1
ATOM 1228 N N . GLN A 1 96 ? -7.447 2.016 2.116 1.00 74.23 76 GLN A N 1
ATOM 1229 C CA . GLN A 1 96 ? -7.248 2.675 3.402 1.00 0.14 76 GLN A CA 1
ATOM 1230 C C . GLN A 1 96 ? -8.508 2.619 4.268 1.00 3.40 76 GLN A C 1
ATOM 1231 O O . GLN A 1 96 ? -8.451 2.873 5.472 1.00 33.24 76 GLN A O 1
ATOM 1245 N N . ARG A 1 97 ? -9.641 2.293 3.658 1.00 11.40 77 ARG A N 1
ATOM 1246 C CA . ARG A 1 97 ? -10.890 2.153 4.401 1.00 73.15 77 ARG A CA 1
ATOM 1247 C C . ARG A 1 97 ? -10.842 0.920 5.301 1.00 54.24 77 ARG A C 1
ATOM 1248 O O . ARG A 1 97 ? -10.868 1.042 6.527 1.00 1.31 77 ARG A O 1
ATOM 1269 N N . LEU A 1 98 ? -10.756 -0.268 4.695 1.00 41.42 78 LEU A N 1
ATOM 1270 C CA . LEU A 1 98 ? -10.667 -1.506 5.478 1.00 64.12 78 LEU A CA 1
ATOM 1271 C C . LEU A 1 98 ? -9.384 -1.523 6.293 1.00 74.15 78 LEU A C 1
ATOM 1272 O O . LEU A 1 98 ? -9.335 -2.107 7.374 1.00 1.13 78 LEU A O 1
ATOM 1288 N N . LEU A 1 99 ? -8.347 -0.882 5.757 1.00 64.25 79 LEU A N 1
ATOM 1289 C CA . LEU A 1 99 ? -7.063 -0.771 6.438 1.00 45.15 79 LEU A CA 1
ATOM 1290 C C . LEU A 1 99 ? -7.269 -0.214 7.839 1.00 63.55 79 LEU A C 1
ATOM 1291 O O . LEU A 1 99 ? -6.781 -0.772 8.820 1.00 42.01 79 LEU A O 1
ATOM 1307 N N . LYS A 1 100 ? -8.036 0.860 7.928 1.00 63.35 80 LYS A N 1
ATOM 1308 C CA . LYS A 1 100 ? -8.332 1.470 9.212 1.00 53.45 80 LYS A CA 1
ATOM 1309 C C . LYS A 1 100 ? -9.190 0.552 10.063 1.00 23.03 80 LYS A C 1
ATOM 1310 O O . LYS A 1 100 ? -9.101 0.573 11.284 1.00 64.50 80 LYS A O 1
ATOM 1329 N N . LEU A 1 101 ? -9.998 -0.269 9.414 1.00 24.40 81 LEU A N 1
ATOM 1330 C CA . LEU A 1 101 ? -10.939 -1.120 10.122 1.00 5.33 81 LEU A CA 1
ATOM 1331 C C . LEU A 1 101 ? -10.231 -2.278 10.812 1.00 74.35 81 LEU A C 1
ATOM 1332 O O . LEU A 1 101 ? -10.573 -2.618 11.935 1.00 70.34 81 LEU A O 1
ATOM 1348 N N . LEU A 1 102 ? -9.236 -2.869 10.157 1.00 73.10 82 LEU A N 1
ATOM 1349 C CA . LEU A 1 102 ? -8.481 -3.959 10.772 1.00 3.11 82 LEU A CA 1
ATOM 1350 C C . LEU A 1 102 ? -7.464 -3.422 11.775 1.00 35.23 82 LEU A C 1
ATOM 1351 O O . LEU A 1 102 ? -7.092 -4.113 12.721 1.00 62.44 82 LEU A O 1
ATOM 1367 N N . GLU A 1 103 ? -7.032 -2.182 11.573 1.00 72.14 83 GLU A N 1
ATOM 1368 C CA . GLU A 1 103 ? -6.114 -1.531 12.504 1.00 73.14 83 GLU A CA 1
ATOM 1369 C C . GLU A 1 103 ? -6.843 -1.086 13.766 1.00 22.23 83 GLU A C 1
ATOM 1370 O O . GLU A 1 103 ? -6.348 -1.259 14.879 1.00 72.24 83 GLU A O 1
ATOM 1382 N N . ASP A 1 104 ? -8.022 -0.513 13.577 1.00 23.24 84 ASP A N 1
ATOM 1383 C CA . ASP A 1 104 ? -8.803 0.052 14.674 1.00 71.24 84 ASP A CA 1
ATOM 1384 C C . ASP A 1 104 ? -9.711 -1.003 15.285 1.00 11.21 84 ASP A C 1
ATOM 1385 O O . ASP A 1 104 ? -10.224 -0.835 16.392 1.00 30.24 84 ASP A O 1
ATOM 1394 N N . LYS A 1 105 ? -9.892 -2.093 14.546 1.00 60.00 85 LYS A N 1
ATOM 1395 C CA . LYS A 1 105 ? -10.757 -3.192 14.958 1.00 51.23 85 LYS A CA 1
ATOM 1396 C C . LYS A 1 105 ? -12.213 -2.757 15.005 1.00 41.02 85 LYS A C 1
ATOM 1397 O O . LYS A 1 105 ? -12.955 -3.089 15.932 1.00 10.23 85 LYS A O 1
ATOM 1416 N N . SER A 1 106 ? -12.618 -2.024 13.980 1.00 3.01 86 SER A N 1
ATOM 1417 C CA . SER A 1 106 ? -13.997 -1.625 13.829 1.00 10.04 86 SER A CA 1
ATOM 1418 C C . SER A 1 106 ? -14.780 -2.776 13.200 1.00 50.54 86 SER A C 1
ATOM 1419 O O . SER A 1 106 ? -14.387 -3.308 12.158 1.00 21.05 86 SER A O 1
ATOM 1427 N N . ASN A 1 107 ? -15.888 -3.152 13.829 1.00 34.52 87 ASN A N 1
ATOM 1428 C CA . ASN A 1 107 ? -16.627 -4.359 13.446 1.00 34.02 87 ASN A CA 1
ATOM 1429 C C . ASN A 1 107 ? -17.278 -4.253 12.071 1.00 51.53 87 ASN A C 1
ATOM 1430 O O . ASN A 1 107 ? -17.909 -5.198 11.615 1.00 73.44 87 ASN A O 1
ATOM 1441 N N . LEU A 1 108 ? -17.112 -3.126 11.406 1.00 61.31 88 LEU A N 1
ATOM 1442 C CA . LEU A 1 108 ? -17.753 -2.907 10.114 1.00 41.11 88 LEU A CA 1
ATOM 1443 C C . LEU A 1 108 ? -17.254 -3.901 9.072 1.00 21.52 88 LEU A C 1
ATOM 1444 O O . LEU A 1 108 ? -18.011 -4.344 8.209 1.00 30.10 88 LEU A O 1
ATOM 1460 N N . LEU A 1 109 ? -15.983 -4.260 9.156 1.00 25.05 89 LEU A N 1
ATOM 1461 C CA . LEU A 1 109 ? -15.429 -5.256 8.250 1.00 0.34 89 LEU A CA 1
ATOM 1462 C C . LEU A 1 109 ? -15.235 -6.585 8.968 1.00 0.12 89 LEU A C 1
ATOM 1463 O O . LEU A 1 109 ? -15.291 -7.652 8.362 1.00 73.52 89 LEU A O 1
ATOM 1479 N N . LEU A 1 110 ? -15.065 -6.505 10.273 1.00 73.42 90 LEU A N 1
ATOM 1480 C CA . LEU A 1 110 ? -14.571 -7.631 11.057 1.00 71.25 90 LEU A CA 1
ATOM 1481 C C . LEU A 1 110 ? -15.655 -8.304 11.900 1.00 41.54 90 LEU A C 1
ATOM 1482 O O . LEU A 1 110 ? -15.338 -9.091 12.791 1.00 1.22 90 LEU A O 1
ATOM 1498 N N . TYR A 1 111 ? -16.923 -8.012 11.632 1.00 45.24 91 TYR A N 1
ATOM 1499 C CA . TYR A 1 111 ? -18.002 -8.598 12.423 1.00 24.15 91 TYR A CA 1
ATOM 1500 C C . TYR A 1 111 ? -18.157 -10.088 12.141 1.00 53.32 91 TYR A C 1
ATOM 1501 O O . TYR A 1 111 ? -17.731 -10.593 11.090 1.00 15.15 91 TYR A O 1
ATOM 1519 N N . SER A 1 112 ? -18.794 -10.772 13.079 1.00 40.53 92 SER A N 1
ATOM 1520 C CA . SER A 1 112 ? -19.054 -12.192 12.966 1.00 43.14 92 SER A CA 1
ATOM 1521 C C . SER A 1 112 ? -20.341 -12.421 12.178 1.00 22.02 92 SER A C 1
ATOM 1522 O O . SER A 1 112 ? -21.263 -11.609 12.224 1.00 22.14 92 SER A O 1
ATOM 1530 N N . CYS A 1 113 ? -20.393 -13.523 11.460 1.00 62.22 93 CYS A N 1
ATOM 1531 C CA . CYS A 1 113 ? -21.509 -13.819 10.572 1.00 4.22 93 CYS A CA 1
ATOM 1532 C C . CYS A 1 113 ? -21.779 -15.320 10.523 1.00 75.44 93 CYS A C 1
ATOM 1533 O O . CYS A 1 113 ? -21.105 -16.097 11.194 1.00 31.34 93 CYS A O 1
ATOM 1540 N N . ASN A 1 114 ? -22.728 -15.724 9.683 1.00 70.21 94 ASN A N 1
ATOM 1541 C CA . ASN A 1 114 ? -23.158 -17.117 9.613 1.00 43.03 94 ASN A CA 1
ATOM 1542 C C . ASN A 1 114 ? -22.636 -17.847 8.374 1.00 64.32 94 ASN A C 1
ATOM 1543 O O . ASN A 1 114 ? -23.367 -18.634 7.777 1.00 14.32 94 ASN A O 1
ATOM 1554 N N . CYS A 1 115 ? -21.382 -17.627 7.975 1.00 22.45 95 CYS A N 1
ATOM 1555 C CA . CYS A 1 115 ? -20.824 -18.442 6.908 1.00 14.11 95 CYS A CA 1
ATOM 1556 C C . CYS A 1 115 ? -20.361 -19.783 7.466 1.00 72.41 95 CYS A C 1
ATOM 1557 O O . CYS A 1 115 ? -19.910 -20.659 6.728 1.00 4.13 95 CYS A O 1
ATOM 1564 N N . LYS A 1 116 ? -20.475 -19.929 8.783 1.00 34.11 96 LYS A N 1
ATOM 1565 C CA . LYS A 1 116 ? -20.132 -21.172 9.454 1.00 52.44 96 LYS A CA 1
ATOM 1566 C C . LYS A 1 116 ? -21.219 -21.555 10.458 1.00 31.25 96 LYS A C 1
ATOM 1567 O O . LYS A 1 116 ? -21.814 -22.625 10.352 1.00 15.35 96 LYS A O 1
ATOM 1586 N N . PHE A 1 117 ? -21.500 -20.667 11.408 1.00 0.24 97 PHE A N 1
ATOM 1587 C CA . PHE A 1 117 ? -22.520 -20.920 12.416 1.00 51.34 97 PHE A CA 1
ATOM 1588 C C . PHE A 1 117 ? -22.959 -19.602 13.058 1.00 0.40 97 PHE A C 1
ATOM 1589 O O . PHE A 1 117 ? -22.633 -18.525 12.555 1.00 61.31 97 PHE A O 1
ATOM 1606 N N . SER A 1 118 ? -23.700 -19.703 14.158 1.00 25.34 98 SER A N 1
ATOM 1607 C CA . SER A 1 118 ? -24.182 -18.544 14.904 1.00 45.41 98 SER A CA 1
ATOM 1608 C C . SER A 1 118 ? -23.065 -17.788 15.601 1.00 54.43 98 SER A C 1
ATOM 1609 O O . SER A 1 118 ? -21.881 -17.979 15.329 1.00 60.33 98 SER A O 1
ATOM 1617 N N . LYS A 1 119 ? -23.468 -16.906 16.489 1.00 34.43 99 LYS A N 1
ATOM 1618 C CA . LYS A 1 119 ? -22.562 -15.975 17.106 1.00 64.03 99 LYS A CA 1
ATOM 1619 C C . LYS A 1 119 ? -22.819 -15.911 18.610 1.00 51.22 99 LYS A C 1
ATOM 1620 O O . LYS A 1 119 ? -23.814 -16.455 19.094 1.00 2.21 99 LYS A O 1
ATOM 1639 N N . LYS A 1 120 ? -21.932 -15.251 19.340 1.00 60.15 100 LYS A N 1
ATOM 1640 C CA . LYS A 1 120 ? -22.037 -15.173 20.790 1.00 63.32 100 LYS A CA 1
ATOM 1641 C C . LYS A 1 120 ? -21.575 -13.808 21.287 1.00 15.30 100 LYS A C 1
ATOM 1642 O O . LYS A 1 120 ? -20.498 -13.334 20.917 1.00 73.25 100 LYS A O 1
ATOM 1661 N N . LYS A 1 121 ? -22.399 -13.171 22.104 1.00 13.24 101 LYS A N 1
ATOM 1662 C CA . LYS A 1 121 ? -22.037 -11.904 22.716 1.00 61.10 101 LYS A CA 1
ATOM 1663 C C . LYS A 1 121 ? -21.514 -12.140 24.126 1.00 31.12 101 LYS A C 1
ATOM 1664 O O . LYS A 1 121 ? -22.335 -12.382 25.034 1.00 38.22 101 LYS A O 1
ATOM 1685 N N . MET A 1 21 ? 2.095 -1.923 2.241 1.00 33.35 1 MET A N 2
ATOM 1686 C CA . MET A 1 21 ? 0.637 -1.732 2.092 1.00 11.21 1 MET A CA 2
ATOM 1687 C C . MET A 1 21 ? 0.324 -1.043 0.772 1.00 55.12 1 MET A C 2
ATOM 1688 O O . MET A 1 21 ? 0.399 0.179 0.656 1.00 52.43 1 MET A O 2
ATOM 1702 N N . LYS A 1 22 ? -0.005 -1.846 -0.225 1.00 52.33 2 LYS A N 2
ATOM 1703 C CA . LYS A 1 22 ? -0.390 -1.349 -1.533 1.00 54.35 2 LYS A CA 2
ATOM 1704 C C . LYS A 1 22 ? -1.486 -2.245 -2.100 1.00 32.33 2 LYS A C 2
ATOM 1705 O O . LYS A 1 22 ? -2.671 -1.925 -2.021 1.00 13.24 2 LYS A O 2
ATOM 1724 N N . GLY A 1 23 ? -1.085 -3.393 -2.623 1.00 13.45 3 GLY A N 2
ATOM 1725 C CA . GLY A 1 23 ? -2.039 -4.347 -3.150 1.00 2.24 3 GLY A CA 2
ATOM 1726 C C . GLY A 1 23 ? -2.120 -5.574 -2.274 1.00 70.34 3 GLY A C 2
ATOM 1727 O O . GLY A 1 23 ? -2.070 -6.706 -2.759 1.00 60.11 3 GLY A O 2
ATOM 1731 N N . ASP A 1 24 ? -2.220 -5.349 -0.973 1.00 75.43 4 ASP A N 2
ATOM 1732 C CA . ASP A 1 24 ? -2.209 -6.440 -0.011 1.00 62.43 4 ASP A CA 2
ATOM 1733 C C . ASP A 1 24 ? -3.260 -6.265 1.075 1.00 33.34 4 ASP A C 2
ATOM 1734 O O . ASP A 1 24 ? -3.329 -7.068 2.003 1.00 13.44 4 ASP A O 2
ATOM 1743 N N . ILE A 1 25 ? -4.100 -5.241 0.957 1.00 15.15 5 ILE A N 2
ATOM 1744 C CA . ILE A 1 25 ? -5.174 -5.047 1.927 1.00 72.21 5 ILE A CA 2
ATOM 1745 C C . ILE A 1 25 ? -6.186 -6.170 1.783 1.00 33.53 5 ILE A C 2
ATOM 1746 O O . ILE A 1 25 ? -6.810 -6.594 2.751 1.00 4.14 5 ILE A O 2
ATOM 1762 N N . GLU A 1 26 ? -6.310 -6.660 0.561 1.00 73.41 6 GLU A N 2
ATOM 1763 C CA . GLU A 1 26 ? -7.239 -7.720 0.248 1.00 3.11 6 GLU A CA 2
ATOM 1764 C C . GLU A 1 26 ? -6.825 -8.961 1.011 1.00 3.01 6 GLU A C 2
ATOM 1765 O O . GLU A 1 26 ? -7.654 -9.662 1.580 1.00 12.44 6 GLU A O 2
ATOM 1777 N N . HIS A 1 27 ? -5.520 -9.195 1.045 1.00 14.01 7 HIS A N 2
ATOM 1778 C CA . HIS A 1 27 ? -4.955 -10.301 1.798 1.00 54.21 7 HIS A CA 2
ATOM 1779 C C . HIS A 1 27 ? -5.301 -10.153 3.275 1.00 62.31 7 HIS A C 2
ATOM 1780 O O . HIS A 1 27 ? -5.653 -11.125 3.938 1.00 42.30 7 HIS A O 2
ATOM 1794 N N . LYS A 1 28 ? -5.225 -8.921 3.775 1.00 62.22 8 LYS A N 2
ATOM 1795 C CA . LYS A 1 28 ? -5.550 -8.638 5.169 1.00 12.31 8 LYS A CA 2
ATOM 1796 C C . LYS A 1 28 ? -7.004 -8.964 5.439 1.00 34.01 8 LYS A C 2
ATOM 1797 O O . LYS A 1 28 ? -7.324 -9.637 6.419 1.00 63.34 8 LYS A O 2
ATOM 1816 N N . VAL A 1 29 ? -7.883 -8.473 4.566 1.00 74.12 9 VAL A N 2
ATOM 1817 C CA . VAL A 1 29 ? -9.305 -8.747 4.694 1.00 50.22 9 VAL A CA 2
ATOM 1818 C C . VAL A 1 29 ? -9.553 -10.249 4.743 1.00 2.01 9 VAL A C 2
ATOM 1819 O O . VAL A 1 29 ? -10.328 -10.736 5.565 1.00 53.14 9 VAL A O 2
ATOM 1832 N N . TYR A 1 30 ? -8.875 -10.980 3.867 1.00 52.01 10 TYR A N 2
ATOM 1833 C CA . TYR A 1 30 ? -9.012 -12.427 3.821 1.00 61.33 10 TYR A CA 2
ATOM 1834 C C . TYR A 1 30 ? -8.552 -13.032 5.143 1.00 53.14 10 TYR A C 2
ATOM 1835 O O . TYR A 1 30 ? -9.293 -13.778 5.777 1.00 23.23 10 TYR A O 2
ATOM 1853 N N . GLN A 1 31 ? -7.344 -12.643 5.564 1.00 75.44 11 GLN A N 2
ATOM 1854 C CA . GLN A 1 31 ? -6.661 -13.232 6.720 1.00 35.45 11 GLN A CA 2
ATOM 1855 C C . GLN A 1 31 ? -7.562 -13.375 7.942 1.00 13.44 11 GLN A C 2
ATOM 1856 O O . GLN A 1 31 ? -7.567 -14.416 8.603 1.00 24.32 11 GLN A O 2
ATOM 1870 N N . LEU A 1 32 ? -8.321 -12.341 8.243 1.00 15.34 12 LEU A N 2
ATOM 1871 C CA . LEU A 1 32 ? -9.164 -12.355 9.425 1.00 31.24 12 LEU A CA 2
ATOM 1872 C C . LEU A 1 32 ? -10.559 -12.864 9.112 1.00 74.03 12 LEU A C 2
ATOM 1873 O O . LEU A 1 32 ? -11.098 -13.676 9.856 1.00 71.34 12 LEU A O 2
ATOM 1889 N N . LEU A 1 33 ? -11.124 -12.430 7.999 1.00 25.21 13 LEU A N 2
ATOM 1890 C CA . LEU A 1 33 ? -12.495 -12.799 7.652 1.00 30.35 13 LEU A CA 2
ATOM 1891 C C . LEU A 1 33 ? -12.654 -14.291 7.414 1.00 12.21 13 LEU A C 2
ATOM 1892 O O . LEU A 1 33 ? -13.611 -14.897 7.896 1.00 53.53 13 LEU A O 2
ATOM 1908 N N . LYS A 1 34 ? -11.731 -14.882 6.668 1.00 44.03 14 LYS A N 2
ATOM 1909 C CA . LYS A 1 34 ? -11.784 -16.319 6.409 1.00 24.34 14 LYS A CA 2
ATOM 1910 C C . LYS A 1 34 ? -11.639 -17.081 7.717 1.00 43.33 14 LYS A C 2
ATOM 1911 O O . LYS A 1 34 ? -12.144 -18.193 7.866 1.00 71.13 14 LYS A O 2
ATOM 1930 N N . ASP A 1 35 ? -10.961 -16.454 8.671 1.00 62.33 15 ASP A N 2
ATOM 1931 C CA . ASP A 1 35 ? -10.662 -17.091 9.938 1.00 11.23 15 ASP A CA 2
ATOM 1932 C C . ASP A 1 35 ? -11.854 -16.978 10.877 1.00 73.20 15 ASP A C 2
ATOM 1933 O O . ASP A 1 35 ? -12.016 -17.776 11.800 1.00 53.15 15 ASP A O 2
ATOM 1942 N N . GLN A 1 36 ? -12.689 -15.975 10.624 1.00 42.35 16 GLN A N 2
ATOM 1943 C CA . GLN A 1 36 ? -13.946 -15.821 11.348 1.00 15.31 16 GLN A CA 2
ATOM 1944 C C . GLN A 1 36 ? -14.993 -16.739 10.738 1.00 61.22 16 GLN A C 2
ATOM 1945 O O . GLN A 1 36 ? -16.110 -16.863 11.239 1.00 14.41 16 GLN A O 2
ATOM 1959 N N . GLY A 1 37 ? -14.625 -17.359 9.628 1.00 12.32 17 GLY A N 2
ATOM 1960 C CA . GLY A 1 37 ? -15.524 -18.253 8.948 1.00 74.44 17 GLY A CA 2
ATOM 1961 C C . GLY A 1 37 ? -16.350 -17.535 7.912 1.00 54.54 17 GLY A C 2
ATOM 1962 O O . GLY A 1 37 ? -17.514 -17.867 7.691 1.00 44.11 17 GLY A O 2
ATOM 1966 N N . CYS A 1 38 ? -15.766 -16.523 7.291 1.00 24.43 18 CYS A N 2
ATOM 1967 C CA . CYS A 1 38 ? -16.437 -15.836 6.206 1.00 71.01 18 CYS A CA 2
ATOM 1968 C C . CYS A 1 38 ? -15.740 -16.130 4.890 1.00 2.12 18 CYS A C 2
ATOM 1969 O O . CYS A 1 38 ? -14.514 -16.192 4.831 1.00 12.14 18 CYS A O 2
ATOM 1976 N N . GLU A 1 39 ? -16.523 -16.343 3.849 1.00 71.35 19 GLU A N 2
ATOM 1977 C CA . GLU A 1 39 ? -15.990 -16.400 2.490 1.00 43.35 19 GLU A CA 2
ATOM 1978 C C . GLU A 1 39 ? -16.714 -15.381 1.612 1.00 12.12 19 GLU A C 2
ATOM 1979 O O . GLU A 1 39 ? -16.312 -15.106 0.481 1.00 53.55 19 GLU A O 2
ATOM 1991 N N . ASP A 1 40 ? -17.778 -14.813 2.168 1.00 0.25 20 ASP A N 2
ATOM 1992 C CA . ASP A 1 40 ? -18.640 -13.892 1.445 1.00 34.32 20 ASP A CA 2
ATOM 1993 C C . ASP A 1 40 ? -18.086 -12.472 1.503 1.00 11.22 20 ASP A C 2
ATOM 1994 O O . ASP A 1 40 ? -18.496 -11.658 2.342 1.00 0.30 20 ASP A O 2
ATOM 2003 N N . PHE A 1 41 ? -17.113 -12.211 0.645 1.00 21.10 21 PHE A N 2
ATOM 2004 C CA . PHE A 1 41 ? -16.513 -10.885 0.505 1.00 65.23 21 PHE A CA 2
ATOM 2005 C C . PHE A 1 41 ? -15.609 -10.836 -0.721 1.00 50.22 21 PHE A C 2
ATOM 2006 O O . PHE A 1 41 ? -15.136 -11.870 -1.192 1.00 74.34 21 PHE A O 2
ATOM 2023 N N . GLY A 1 42 ? -15.380 -9.634 -1.237 1.00 13.34 22 GLY A N 2
ATOM 2024 C CA . GLY A 1 42 ? -14.516 -9.469 -2.391 1.00 71.34 22 GLY A CA 2
ATOM 2025 C C . GLY A 1 42 ? -14.553 -8.055 -2.930 1.00 45.35 22 GLY A C 2
ATOM 2026 O O . GLY A 1 42 ? -15.436 -7.282 -2.576 1.00 4.25 22 GLY A O 2
ATOM 2030 N N . THR A 1 43 ? -13.599 -7.712 -3.780 1.00 51.44 23 THR A N 2
ATOM 2031 C CA . THR A 1 43 ? -13.536 -6.369 -4.343 1.00 21.24 23 THR A CA 2
ATOM 2032 C C . THR A 1 43 ? -14.298 -6.292 -5.662 1.00 44.23 23 THR A C 2
ATOM 2033 O O . THR A 1 43 ? -14.455 -7.298 -6.358 1.00 40.14 23 THR A O 2
ATOM 2044 N N . LYS A 1 44 ? -14.787 -5.105 -5.994 1.00 55.02 24 LYS A N 2
ATOM 2045 C CA . LYS A 1 44 ? -15.393 -4.878 -7.297 1.00 0.53 24 LYS A CA 2
ATOM 2046 C C . LYS A 1 44 ? -14.880 -3.578 -7.897 1.00 64.11 24 LYS A C 2
ATOM 2047 O O . LYS A 1 44 ? -14.616 -2.609 -7.178 1.00 54.21 24 LYS A O 2
ATOM 2066 N N . CYS A 1 45 ? -14.719 -3.569 -9.206 1.00 42.40 25 CYS A N 2
ATOM 2067 C CA . CYS A 1 45 ? -14.283 -2.380 -9.910 1.00 62.03 25 CYS A CA 2
ATOM 2068 C C . CYS A 1 45 ? -15.156 -2.157 -11.136 1.00 43.42 25 CYS A C 2
ATOM 2069 O O . CYS A 1 45 ? -14.926 -2.742 -12.194 1.00 12.04 25 CYS A O 2
ATOM 2077 N N . VAL A 1 46 ? -16.177 -1.335 -10.977 1.00 34.53 26 VAL A N 2
ATOM 2078 C CA . VAL A 1 46 ? -17.070 -1.018 -12.076 1.00 62.31 26 VAL A CA 2
ATOM 2079 C C . VAL A 1 46 ? -17.068 0.484 -12.315 1.00 64.40 26 VAL A C 2
ATOM 2080 O O . VAL A 1 46 ? -17.082 1.267 -11.367 1.00 14.42 26 VAL A O 2
ATOM 2093 N N . ILE A 1 47 ? -17.006 0.884 -13.570 1.00 31.13 27 ILE A N 2
ATOM 2094 C CA . ILE A 1 47 ? -16.982 2.296 -13.902 1.00 42.22 27 ILE A CA 2
ATOM 2095 C C . ILE A 1 47 ? -18.318 2.953 -13.598 1.00 74.31 27 ILE A C 2
ATOM 2096 O O . ILE A 1 47 ? -19.375 2.472 -14.008 1.00 63.45 27 ILE A O 2
ATOM 2112 N N . GLU A 1 48 ? -18.256 4.046 -12.866 1.00 51.33 28 GLU A N 2
ATOM 2113 C CA . GLU A 1 48 ? -19.421 4.837 -12.569 1.00 3.50 28 GLU A CA 2
ATOM 2114 C C . GLU A 1 48 ? -19.280 6.187 -13.247 1.00 23.24 28 GLU A C 2
ATOM 2115 O O . GLU A 1 48 ? -18.591 7.080 -12.753 1.00 72.34 28 GLU A O 2
ATOM 2127 N N . GLU A 1 49 ? -19.894 6.306 -14.408 1.00 24.21 29 GLU A N 2
ATOM 2128 C CA . GLU A 1 49 ? -19.742 7.486 -15.235 1.00 63.43 29 GLU A CA 2
ATOM 2129 C C . GLU A 1 49 ? -20.654 8.605 -14.755 1.00 60.03 29 GLU A C 2
ATOM 2130 O O . GLU A 1 49 ? -21.731 8.354 -14.211 1.00 33.32 29 GLU A O 2
ATOM 2142 N N . VAL A 1 50 ? -20.206 9.834 -14.948 1.00 3.20 30 VAL A N 2
ATOM 2143 C CA . VAL A 1 50 ? -20.961 11.006 -14.542 1.00 50.03 30 VAL A CA 2
ATOM 2144 C C . VAL A 1 50 ? -21.373 11.810 -15.770 1.00 63.44 30 VAL A C 2
ATOM 2145 O O . VAL A 1 50 ? -20.593 11.955 -16.711 1.00 33.43 30 VAL A O 2
ATOM 2158 N N . LYS A 1 51 ? -22.603 12.315 -15.765 1.00 23.42 31 LYS A N 2
ATOM 2159 C CA . LYS A 1 51 ? -23.117 13.109 -16.880 1.00 35.14 31 LYS A CA 2
ATOM 2160 C C . LYS A 1 51 ? -22.520 14.520 -16.868 1.00 34.30 31 LYS A C 2
ATOM 2161 O O . LYS A 1 51 ? -23.225 15.515 -16.698 1.00 1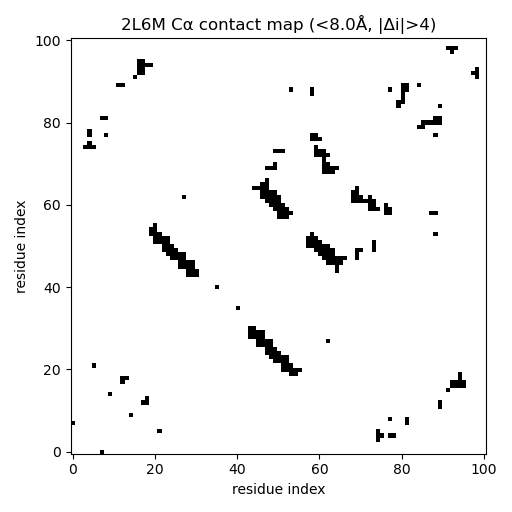.13 31 LYS A O 2
ATOM 2180 N N . SER A 1 52 ? -21.211 14.595 -17.038 1.00 42.04 32 SER A N 2
ATOM 2181 C CA . SER A 1 52 ? -20.508 15.863 -17.013 1.00 42.31 32 SER A CA 2
ATOM 2182 C C . SER A 1 52 ? -20.395 16.462 -18.412 1.00 22.33 32 SER A C 2
ATOM 2183 O O . SER A 1 52 ? -20.873 17.567 -18.672 1.00 70.05 32 SER A O 2
ATOM 2191 N N . SER A 1 53 ? -19.786 15.710 -19.316 1.00 41.21 33 SER A N 2
ATOM 2192 C CA . SER A 1 53 ? -19.500 16.185 -20.661 1.00 74.11 33 SER A CA 2
ATOM 2193 C C . SER A 1 53 ? -20.715 16.043 -21.581 1.00 30.21 33 SER A C 2
ATOM 2194 O O . SER A 1 53 ? -20.572 15.745 -22.769 1.00 53.43 33 SER A O 2
ATOM 2202 N N . HIS A 1 54 ? -21.907 16.290 -21.046 1.00 64.43 34 HIS A N 2
ATOM 2203 C CA . HIS A 1 54 ? -23.122 16.219 -21.846 1.00 3.42 34 HIS A CA 2
ATOM 2204 C C . HIS A 1 54 ? -23.303 17.518 -22.632 1.00 0.04 34 HIS A C 2
ATOM 2205 O O . HIS A 1 54 ? -24.244 18.285 -22.420 1.00 11.03 34 HIS A O 2
ATOM 2219 N N . LYS A 1 55 ? -22.350 17.770 -23.509 1.00 2.11 35 LYS A N 2
ATOM 2220 C CA . LYS A 1 55 ? -22.379 18.917 -24.402 1.00 52.44 35 LYS A CA 2
ATOM 2221 C C . LYS A 1 55 ? -22.322 18.381 -25.823 1.00 43.33 35 LYS A C 2
ATOM 2222 O O . LYS A 1 55 ? -21.943 19.070 -26.768 1.00 41.12 35 LYS A O 2
ATOM 2241 N N . THR A 1 56 ? -22.732 17.129 -25.934 1.00 54.23 36 THR A N 2
ATOM 2242 C CA . THR A 1 56 ? -22.550 16.330 -27.125 1.00 51.13 36 THR A CA 2
ATOM 2243 C C . THR A 1 56 ? -23.649 16.550 -28.160 1.00 54.52 36 THR A C 2
ATOM 2244 O O . THR A 1 56 ? -24.790 16.872 -27.819 1.00 34.13 36 THR A O 2
ATOM 2255 N N . LEU A 1 57 ? -23.285 16.374 -29.426 1.00 73.11 37 LEU A N 2
ATOM 2256 C CA . LEU A 1 57 ? -24.236 16.461 -30.527 1.00 51.13 37 LEU A CA 2
ATOM 2257 C C . LEU A 1 57 ? -24.503 15.086 -31.124 1.00 21.54 37 LEU A C 2
ATOM 2258 O O . LEU A 1 57 ? -25.402 14.915 -31.950 1.00 3.24 37 LEU A O 2
ATOM 2274 N N . LEU A 1 58 ? -23.717 14.110 -30.705 1.00 40.40 38 LEU A N 2
ATOM 2275 C CA . LEU A 1 58 ? -23.874 12.749 -31.200 1.00 43.14 38 LEU A CA 2
ATOM 2276 C C . LEU A 1 58 ? -24.850 11.973 -30.323 1.00 33.54 38 LEU A C 2
ATOM 2277 O O . LEU A 1 58 ? -25.549 12.563 -29.496 1.00 2.44 38 LEU A O 2
ATOM 2293 N N . ASN A 1 59 ? -24.906 10.665 -30.538 1.00 62.11 39 ASN A N 2
ATOM 2294 C CA . ASN A 1 59 ? -25.800 9.768 -29.806 1.00 12.23 39 ASN A CA 2
ATOM 2295 C C . ASN A 1 59 ? -25.697 9.973 -28.294 1.00 42.43 39 ASN A C 2
ATOM 2296 O O . ASN A 1 59 ? -26.538 10.633 -27.679 1.00 12.33 39 ASN A O 2
ATOM 2307 N N . THR A 1 60 ? -24.671 9.393 -27.704 1.00 44.11 40 THR A N 2
ATOM 2308 C CA . THR A 1 60 ? -24.395 9.566 -26.296 1.00 71.14 40 THR A CA 2
ATOM 2309 C C . THR A 1 60 ? -23.200 10.477 -26.121 1.00 53.45 40 THR A C 2
ATOM 2310 O O . THR A 1 60 ? -22.796 11.164 -27.054 1.00 2.34 40 THR A O 2
ATOM 2321 N N . GLU A 1 61 ? -22.642 10.496 -24.934 1.00 32.42 41 GLU A N 2
ATOM 2322 C CA . GLU A 1 61 ? -21.422 11.230 -24.707 1.00 11.34 41 GLU A CA 2
ATOM 2323 C C . GLU A 1 61 ? -20.250 10.391 -25.180 1.00 23.51 41 GLU A C 2
ATOM 2324 O O . GLU A 1 61 ? -19.883 9.416 -24.523 1.00 24.14 41 GLU A O 2
ATOM 2336 N N . LEU A 1 62 ? -19.725 10.743 -26.356 1.00 3.42 42 LEU A N 2
ATOM 2337 C CA . LEU A 1 62 ? -18.531 10.108 -26.925 1.00 45.22 42 LEU A CA 2
ATOM 2338 C C . LEU A 1 62 ? -17.527 9.770 -25.822 1.00 20.22 42 LEU A C 2
ATOM 2339 O O . LEU A 1 62 ? -17.073 8.632 -25.703 1.00 65.35 42 LEU A O 2
ATOM 2355 N N . HIS A 1 63 ? -17.192 10.770 -25.020 1.00 41.52 43 HIS A N 2
ATOM 2356 C CA . HIS A 1 63 ? -16.387 10.566 -23.826 1.00 11.42 43 HIS A CA 2
ATOM 2357 C C . HIS A 1 63 ? -16.721 11.619 -22.776 1.00 5.31 43 HIS A C 2
ATOM 2358 O O . HIS A 1 63 ? -16.787 12.812 -23.074 1.00 3.23 43 HIS A O 2
ATOM 2372 N N . LEU A 1 64 ? -16.970 11.164 -21.561 1.00 21.51 44 LEU A N 2
ATOM 2373 C CA . LEU A 1 64 ? -17.259 12.060 -20.455 1.00 33.14 44 LEU A CA 2
ATOM 2374 C C . LEU A 1 64 ? -16.356 11.754 -19.272 1.00 51.41 44 LEU A C 2
ATOM 2375 O O . LEU A 1 64 ? -15.505 10.865 -19.344 1.00 11.43 44 LEU A O 2
ATOM 2391 N N . THR A 1 65 ? -16.542 12.487 -18.189 1.00 14.11 45 THR A N 2
ATOM 2392 C CA . THR A 1 65 ? -15.790 12.242 -16.976 1.00 32.34 45 THR A CA 2
ATOM 2393 C C . THR A 1 65 ? -16.352 11.029 -16.252 1.00 62.24 45 THR A C 2
ATOM 2394 O O . THR A 1 65 ? -17.387 11.102 -15.587 1.00 52.55 45 THR A O 2
ATOM 2405 N N . LYS A 1 66 ? -15.679 9.913 -16.416 1.00 31.41 46 LYS A N 2
ATOM 2406 C CA . LYS A 1 66 ? -16.106 8.676 -15.801 1.00 1.21 46 LYS A CA 2
ATOM 2407 C C . LYS A 1 66 ? -15.240 8.389 -14.584 1.00 54.15 46 LYS A C 2
ATOM 2408 O O . LYS A 1 66 ? -14.117 8.887 -14.480 1.00 21.41 46 LYS A O 2
ATOM 2427 N N . TYR A 1 67 ? -15.760 7.609 -13.662 1.00 64.33 47 TYR A N 2
ATOM 2428 C CA . TYR A 1 67 ? -15.033 7.300 -12.451 1.00 1.41 47 TYR A CA 2
ATOM 2429 C C . TYR A 1 67 ? -14.932 5.800 -12.255 1.00 15.34 47 TYR A C 2
ATOM 2430 O O . TYR A 1 67 ? -15.804 5.048 -12.679 1.00 14.11 47 TYR A O 2
ATOM 2448 N N . TYR A 1 68 ? -13.856 5.375 -11.627 1.00 71.23 48 TYR A N 2
ATOM 2449 C CA . TYR A 1 68 ? -13.687 3.988 -11.247 1.00 44.13 48 TYR A CA 2
ATOM 2450 C C . TYR A 1 68 ? -14.343 3.744 -9.903 1.00 63.33 48 TYR A C 2
ATOM 2451 O O . TYR A 1 68 ? -13.869 4.226 -8.872 1.00 0.34 48 TYR A O 2
ATOM 2469 N N . GLY A 1 69 ? -15.444 3.018 -9.926 1.00 72.50 49 GLY A N 2
ATOM 2470 C CA . GLY A 1 69 ? -16.165 2.726 -8.711 1.00 73.34 49 GLY A CA 2
ATOM 2471 C C . GLY A 1 69 ? -15.565 1.554 -7.966 1.00 25.52 49 GLY A C 2
ATOM 2472 O O . GLY A 1 69 ? -16.112 0.447 -7.992 1.00 12.50 49 GLY A O 2
ATOM 2476 N N . PHE A 1 70 ? -14.430 1.794 -7.323 1.00 12.01 50 PHE A N 2
ATOM 2477 C CA . PHE A 1 70 ? -13.773 0.779 -6.514 1.00 45.03 50 PHE A CA 2
ATOM 2478 C C . PHE A 1 70 ? -14.518 0.588 -5.209 1.00 24.41 50 PHE A C 2
ATOM 2479 O O . PHE A 1 70 ? -14.899 1.561 -4.553 1.00 23.13 50 PHE A O 2
ATOM 2496 N N . SER A 1 71 ? -14.749 -0.657 -4.840 1.00 15.11 51 SER A N 2
ATOM 2497 C CA . SER A 1 71 ? -15.448 -0.957 -3.606 1.00 25.13 51 SER A CA 2
ATOM 2498 C C . SER A 1 71 ? -15.064 -2.330 -3.090 1.00 12.14 51 SER A C 2
ATOM 2499 O O . SER A 1 71 ? -14.697 -3.214 -3.867 1.00 53.14 51 SER A O 2
ATOM 2507 N N . PHE A 1 72 ? -15.153 -2.505 -1.787 1.00 43.24 52 PHE A N 2
ATOM 2508 C CA . PHE A 1 72 ? -15.015 -3.816 -1.204 1.00 51.45 52 PHE A CA 2
ATOM 2509 C C . PHE A 1 72 ? -16.376 -4.301 -0.731 1.00 13.01 52 PHE A C 2
ATOM 2510 O O . PHE A 1 72 ? -17.008 -3.672 0.130 1.00 72.31 52 PHE A O 2
ATOM 2527 N N . PHE A 1 73 ? -16.813 -5.418 -1.294 1.00 11.43 53 PHE A N 2
ATOM 2528 C CA . PHE A 1 73 ? -18.119 -5.982 -0.994 1.00 41.35 53 PHE A CA 2
ATOM 2529 C C . PHE A 1 73 ? -18.046 -6.970 0.156 1.00 14.52 53 PHE A C 2
ATOM 2530 O O . PHE A 1 73 ? -17.068 -7.702 0.311 1.00 41.41 53 PHE A O 2
ATOM 2547 N N . ARG A 1 74 ? -19.100 -6.980 0.949 1.00 24.05 54 ARG A N 2
ATOM 2548 C CA . ARG A 1 74 ? -19.189 -7.830 2.122 1.00 55.42 54 ARG A CA 2
ATOM 2549 C C . ARG A 1 74 ? -20.642 -8.221 2.365 1.00 4.32 54 ARG A C 2
ATOM 2550 O O . ARG A 1 74 ? -21.429 -7.396 2.826 1.00 35.12 54 ARG A O 2
ATOM 2571 N N . HIS A 1 75 ? -21.003 -9.458 2.031 1.00 42.24 55 HIS A N 2
ATOM 2572 C CA . HIS A 1 75 ? -22.381 -9.935 2.198 1.00 10.45 55 HIS A CA 2
ATOM 2573 C C . HIS A 1 75 ? -23.368 -9.102 1.384 1.00 51.34 55 HIS A C 2
ATOM 2574 O O . HIS A 1 75 ? -24.552 -9.032 1.710 1.00 41.43 55 HIS A O 2
ATOM 2588 N N . GLY A 1 76 ? -22.881 -8.480 0.320 1.00 42.43 56 GLY A N 2
ATOM 2589 C CA . GLY A 1 76 ? -23.731 -7.630 -0.490 1.00 33.41 56 GLY A CA 2
ATOM 2590 C C . GLY A 1 76 ? -23.672 -6.178 -0.055 1.00 22.15 56 GLY A C 2
ATOM 2591 O O . GLY A 1 76 ? -24.142 -5.289 -0.766 1.00 1.55 56 GLY A O 2
ATOM 2595 N N . ASN A 1 77 ? -23.089 -5.939 1.115 1.00 42.00 57 ASN A N 2
ATOM 2596 C CA . ASN A 1 77 ? -22.939 -4.584 1.639 1.00 20.43 57 ASN A CA 2
ATOM 2597 C C . ASN A 1 77 ? -21.611 -4.002 1.182 1.00 52.23 57 ASN A C 2
ATOM 2598 O O . ASN A 1 77 ? -20.816 -4.682 0.527 1.00 13.44 57 ASN A O 2
ATOM 2609 N N . ILE A 1 78 ? -21.363 -2.761 1.554 1.00 63.11 58 ILE A N 2
ATOM 2610 C CA . ILE A 1 78 ? -20.128 -2.086 1.199 1.00 22.00 58 ILE A CA 2
ATOM 2611 C C . ILE A 1 78 ? -19.324 -1.750 2.445 1.00 2.42 58 ILE A C 2
ATOM 2612 O O . ILE A 1 78 ? -19.798 -1.044 3.336 1.00 33.53 58 ILE A O 2
ATOM 2628 N N . VAL A 1 79 ? -18.120 -2.289 2.512 1.00 35.02 59 VAL A N 2
ATOM 2629 C CA . VAL A 1 79 ? -17.216 -1.998 3.615 1.00 73.44 59 VAL A CA 2
ATOM 2630 C C . VAL A 1 79 ? -16.244 -0.894 3.225 1.00 31.32 59 VAL A C 2
ATOM 2631 O O . VAL A 1 79 ? -15.925 -0.012 4.023 1.00 1.33 59 VAL A O 2
ATOM 2644 N N . ALA A 1 80 ? -15.785 -0.937 1.987 1.00 62.31 60 ALA A N 2
ATOM 2645 C CA . ALA A 1 80 ? -14.873 0.080 1.492 1.00 64.44 60 ALA A CA 2
ATOM 2646 C C . ALA A 1 80 ? -15.358 0.630 0.166 1.00 72.31 60 ALA A C 2
ATOM 2647 O O . ALA A 1 80 ? -15.869 -0.114 -0.669 1.00 52.11 60 ALA A O 2
ATOM 2654 N N . TYR A 1 81 ? -15.211 1.929 -0.020 1.00 73.55 61 TYR A N 2
ATOM 2655 C CA . TYR A 1 81 ? -15.590 2.560 -1.268 1.00 43.42 61 TYR A CA 2
ATOM 2656 C C . TYR A 1 81 ? -14.589 3.643 -1.635 1.00 44.32 61 TYR A C 2
ATOM 2657 O O . TYR A 1 81 ? -14.028 4.298 -0.757 1.00 54.11 61 TYR A O 2
ATOM 2675 N N . GLY A 1 82 ? -14.353 3.801 -2.927 1.00 44.44 62 GLY A N 2
ATOM 2676 C CA . GLY A 1 82 ? -13.495 4.855 -3.410 1.00 75.33 62 GLY A CA 2
ATOM 2677 C C . GLY A 1 82 ? -13.757 5.156 -4.869 1.00 51.30 62 GLY A C 2
ATOM 2678 O O . GLY A 1 82 ? -13.297 4.431 -5.745 1.00 72.33 62 GLY A O 2
ATOM 2682 N N . LYS A 1 83 ? -14.524 6.203 -5.133 1.00 41.34 63 LYS A N 2
ATOM 2683 C CA . LYS A 1 83 ? -14.797 6.606 -6.503 1.00 33.24 63 LYS A CA 2
ATOM 2684 C C . LYS A 1 83 ? -13.780 7.655 -6.944 1.00 3.52 63 LYS A C 2
ATOM 2685 O O . LYS A 1 83 ? -13.718 8.747 -6.378 1.00 13.34 63 LYS A O 2
ATOM 2704 N N . SER A 1 84 ? -12.969 7.319 -7.935 1.00 32.22 64 SER A N 2
ATOM 2705 C CA . SER A 1 84 ? -11.973 8.248 -8.446 1.00 1.04 64 SER A CA 2
ATOM 2706 C C . SER A 1 84 ? -11.832 8.115 -9.951 1.00 45.13 64 SER A C 2
ATOM 2707 O O . SER A 1 84 ? -12.239 7.116 -10.534 1.00 51.10 64 SER A O 2
ATOM 2715 N N . ARG A 1 85 ? -11.249 9.126 -10.574 1.00 11.14 65 ARG A N 2
ATOM 2716 C CA . ARG A 1 85 ? -11.021 9.115 -12.011 1.00 34.25 65 ARG A CA 2
ATOM 2717 C C . ARG A 1 85 ? -9.822 8.243 -12.334 1.00 43.43 65 ARG A C 2
ATOM 2718 O O . ARG A 1 85 ? -9.663 7.771 -13.459 1.00 74.32 65 ARG A O 2
ATOM 2739 N N . LYS A 1 86 ? -8.980 8.037 -11.332 1.00 11.34 66 LYS A N 2
ATOM 2740 C CA . LYS A 1 86 ? -7.803 7.213 -11.490 1.00 14.11 66 LYS A CA 2
ATOM 2741 C C . LYS A 1 86 ? -7.966 5.907 -10.723 1.00 61.24 66 LYS A C 2
ATOM 2742 O O . LYS A 1 86 ? -8.365 5.910 -9.555 1.00 15.45 66 LYS A O 2
ATOM 2761 N N . VAL A 1 87 ? -7.643 4.806 -11.390 1.00 12.12 67 VAL A N 2
ATOM 2762 C CA . VAL A 1 87 ? -7.781 3.464 -10.833 1.00 71.13 67 VAL A CA 2
ATOM 2763 C C . VAL A 1 87 ? -7.065 3.332 -9.486 1.00 31.35 67 VAL A C 2
ATOM 2764 O O . VAL A 1 87 ? -7.594 2.746 -8.544 1.00 32.34 67 VAL A O 2
ATOM 2777 N N . ALA A 1 88 ? -5.877 3.910 -9.393 1.00 53.53 68 ALA A N 2
ATOM 2778 C CA . ALA A 1 88 ? -5.037 3.741 -8.220 1.00 54.53 68 ALA A CA 2
ATOM 2779 C C . ALA A 1 88 ? -5.502 4.605 -7.054 1.00 3.42 68 ALA A C 2
ATOM 2780 O O . ALA A 1 88 ? -5.397 4.200 -5.898 1.00 2.24 68 ALA A O 2
ATOM 2787 N N . ASN A 1 89 ? -6.023 5.791 -7.351 1.00 23.31 69 ASN A N 2
ATOM 2788 C CA . ASN A 1 89 ? -6.522 6.671 -6.298 1.00 0.32 69 ASN A CA 2
ATOM 2789 C C . ASN A 1 89 ? -7.773 6.065 -5.687 1.00 5.04 69 ASN A C 2
ATOM 2790 O O . ASN A 1 89 ? -7.948 6.062 -4.470 1.00 45.15 69 ASN A O 2
ATOM 2801 N N . ALA A 1 90 ? -8.627 5.539 -6.555 1.00 52.03 70 ALA A N 2
ATOM 2802 C CA . ALA A 1 90 ? -9.834 4.848 -6.134 1.00 33.51 70 ALA A CA 2
ATOM 2803 C C . ALA A 1 90 ? -9.492 3.672 -5.223 1.00 35.02 70 ALA A C 2
ATOM 2804 O O . ALA A 1 90 ? -10.129 3.466 -4.186 1.00 53.24 70 ALA A O 2
ATOM 2811 N N . LYS A 1 91 ? -8.476 2.910 -5.622 1.00 45.21 71 LYS A N 2
ATOM 2812 C CA . LYS A 1 91 ? -7.950 1.831 -4.796 1.00 51.11 71 LYS A CA 2
ATOM 2813 C C . LYS A 1 91 ? -7.553 2.352 -3.433 1.00 5.43 71 LYS A C 2
ATOM 2814 O O . LYS A 1 91 ? -7.953 1.807 -2.406 1.00 4.50 71 LYS A O 2
ATOM 2833 N N . TYR A 1 92 ? -6.762 3.413 -3.446 1.00 44.22 72 TYR A N 2
ATOM 2834 C CA . TYR A 1 92 ? -6.186 3.969 -2.237 1.00 0.22 72 TYR A CA 2
ATOM 2835 C C . TYR A 1 92 ? -7.257 4.246 -1.188 1.00 73.45 72 TYR A C 2
ATOM 2836 O O . TYR A 1 92 ? -7.113 3.878 -0.021 1.00 61.44 72 TYR A O 2
ATOM 2854 N N . ILE A 1 93 ? -8.335 4.873 -1.625 1.00 21.22 73 ILE A N 2
ATOM 2855 C CA . ILE A 1 93 ? -9.424 5.253 -0.739 1.00 63.43 73 ILE A CA 2
ATOM 2856 C C . ILE A 1 93 ? -10.054 4.036 -0.076 1.00 54.14 73 ILE A C 2
ATOM 2857 O O . ILE A 1 93 ? -10.124 3.955 1.152 1.00 52.10 73 ILE A O 2
ATOM 2873 N N . MET A 1 94 ? -10.493 3.081 -0.889 1.00 64.44 74 MET A N 2
ATOM 2874 C CA . MET A 1 94 ? -11.166 1.900 -0.366 1.00 14.15 74 MET A CA 2
ATOM 2875 C C . MET A 1 94 ? -10.217 1.078 0.510 1.00 4.01 74 MET A C 2
ATOM 2876 O O . MET A 1 94 ? -10.607 0.610 1.580 1.00 65.24 74 MET A O 2
ATOM 2890 N N . LYS A 1 95 ? -8.968 0.929 0.066 1.00 64.32 75 LYS A N 2
ATOM 2891 C CA . LYS A 1 95 ? -7.978 0.148 0.801 1.00 24.12 75 LYS A CA 2
ATOM 2892 C C . LYS A 1 95 ? -7.777 0.700 2.204 1.00 33.53 75 LYS A C 2
ATOM 2893 O O . LYS A 1 95 ? -7.765 -0.050 3.175 1.00 13.35 75 LYS A O 2
ATOM 2912 N N . GLN A 1 96 ? -7.647 2.017 2.305 1.00 4.11 76 GLN A N 2
ATOM 2913 C CA . GLN A 1 96 ? -7.449 2.676 3.592 1.00 33.20 76 GLN A CA 2
ATOM 2914 C C . GLN A 1 96 ? -8.665 2.510 4.502 1.00 54.41 76 GLN A C 2
ATOM 2915 O O . GLN A 1 96 ? -8.548 2.618 5.723 1.00 33.30 76 GLN A O 2
ATOM 2929 N N . ARG A 1 97 ? -9.828 2.248 3.909 1.00 73.32 77 ARG A N 2
ATOM 2930 C CA . ARG A 1 97 ? -11.042 2.028 4.688 1.00 71.54 77 ARG A CA 2
ATOM 2931 C C . ARG A 1 97 ? -10.917 0.779 5.545 1.00 13.42 77 ARG A C 2
ATOM 2932 O O . ARG A 1 97 ? -10.868 0.870 6.770 1.00 22.51 77 ARG A O 2
ATOM 2953 N N . LEU A 1 98 ? -10.854 -0.391 4.908 1.00 32.25 78 LEU A N 2
ATOM 2954 C CA . LEU A 1 98 ? -10.722 -1.639 5.667 1.00 62.51 78 LEU A CA 2
ATOM 2955 C C . LEU A 1 98 ? -9.396 -1.683 6.417 1.00 31.31 78 LEU A C 2
ATOM 2956 O O . LEU A 1 98 ? -9.308 -2.284 7.486 1.00 60.35 78 LEU A O 2
ATOM 2972 N N . LEU A 1 99 ? -8.371 -1.048 5.850 1.00 1.23 79 LEU A N 2
ATOM 2973 C CA . LEU A 1 99 ? -7.063 -0.965 6.492 1.00 34.13 79 LEU A CA 2
ATOM 2974 C C . LEU A 1 99 ? -7.216 -0.406 7.902 1.00 3.02 79 LEU A C 2
ATOM 2975 O O . LEU A 1 99 ? -6.745 -0.998 8.870 1.00 2.44 79 LEU A O 2
ATOM 2991 N N . LYS A 1 100 ? -7.918 0.711 8.017 1.00 44.30 80 LYS A N 2
ATOM 2992 C CA . LYS A 1 100 ? -8.154 1.325 9.314 1.00 12.52 80 LYS A CA 2
ATOM 2993 C C . LYS A 1 100 ? -9.037 0.442 10.184 1.00 65.13 80 LYS A C 2
ATOM 2994 O O . LYS A 1 100 ? -8.907 0.442 11.401 1.00 71.20 80 LYS A O 2
ATOM 3013 N N . LEU A 1 101 ? -9.913 -0.329 9.558 1.00 45.12 81 LEU A N 2
ATOM 3014 C CA . LEU A 1 101 ? -10.851 -1.167 10.296 1.00 4.32 81 LEU A CA 2
ATOM 3015 C C . LEU A 1 101 ? -10.144 -2.337 10.970 1.00 34.04 81 LEU A C 2
ATOM 3016 O O . LEU A 1 101 ? -10.483 -2.699 12.094 1.00 33.22 81 LEU A O 2
ATOM 3032 N N . LEU A 1 102 ? -9.147 -2.908 10.303 1.00 61.32 82 LEU A N 2
ATOM 3033 C CA . LEU A 1 102 ? -8.403 -4.032 10.869 1.00 71.51 82 LEU A CA 2
ATOM 3034 C C . LEU A 1 102 ? -7.310 -3.549 11.825 1.00 4.21 82 LEU A C 2
ATOM 3035 O O . LEU A 1 102 ? -6.737 -4.337 12.578 1.00 52.35 82 LEU A O 2
ATOM 3051 N N . GLU A 1 103 ? -7.026 -2.255 11.787 1.00 22.12 83 GLU A N 2
ATOM 3052 C CA . GLU A 1 103 ? -6.074 -1.644 12.712 1.00 31.44 83 GLU A CA 2
ATOM 3053 C C . GLU A 1 103 ? -6.797 -1.111 13.949 1.00 62.33 83 GLU A C 2
ATOM 3054 O O . GLU A 1 103 ? -6.337 -1.282 15.077 1.00 50.34 83 GLU A O 2
ATOM 3066 N N . ASP A 1 104 ? -7.937 -0.470 13.722 1.00 24.40 84 ASP A N 2
ATOM 3067 C CA . ASP A 1 104 ? -8.726 0.135 14.795 1.00 35.24 84 ASP A CA 2
ATOM 3068 C C . ASP A 1 104 ? -9.606 -0.918 15.451 1.00 44.21 84 ASP A C 2
ATOM 3069 O O . ASP A 1 104 ? -10.103 -0.731 16.564 1.00 43.15 84 ASP A O 2
ATOM 3078 N N . LYS A 1 105 ? -9.789 -2.025 14.733 1.00 4.43 85 LYS A N 2
ATOM 3079 C CA . LYS A 1 105 ? -10.565 -3.169 15.202 1.00 2.14 85 LYS A CA 2
ATOM 3080 C C . LYS A 1 105 ? -12.041 -2.810 15.339 1.00 50.00 85 LYS A C 2
ATOM 3081 O O . LYS A 1 105 ? -12.702 -3.155 16.321 1.00 2.55 85 LYS A O 2
ATOM 3100 N N . SER A 1 106 ? -12.552 -2.126 14.324 1.00 24.42 86 SER A N 2
ATOM 3101 C CA . SER A 1 106 ? -13.958 -1.777 14.262 1.00 43.54 86 SER A CA 2
ATOM 3102 C C . SER A 1 106 ? -14.761 -2.931 13.661 1.00 24.01 86 SER A C 2
ATOM 3103 O O . SER A 1 106 ? -14.331 -3.562 12.693 1.00 64.12 86 SER A O 2
ATOM 3111 N N . ASN A 1 107 ? -15.935 -3.180 14.221 1.00 63.03 87 ASN A N 2
ATOM 3112 C CA . ASN A 1 107 ? -16.762 -4.325 13.833 1.00 64.23 87 ASN A CA 2
ATOM 3113 C C . ASN A 1 107 ? -17.314 -4.188 12.414 1.00 4.15 87 ASN A C 2
ATOM 3114 O O . ASN A 1 107 ? -17.881 -5.135 11.879 1.00 63.54 87 ASN A O 2
ATOM 3125 N N . LEU A 1 108 ? -17.144 -3.021 11.811 1.00 11.02 88 LEU A N 2
ATOM 3126 C CA . LEU A 1 108 ? -17.694 -2.755 10.480 1.00 0.42 88 LEU A CA 2
ATOM 3127 C C . LEU A 1 108 ? -17.196 -3.766 9.448 1.00 31.01 88 LEU A C 2
ATOM 3128 O O . LEU A 1 108 ? -17.944 -4.185 8.566 1.00 31.25 88 LEU A O 2
ATOM 3144 N N . LEU A 1 109 ? -15.936 -4.162 9.559 1.00 4.24 89 LEU A N 2
ATOM 3145 C CA . LEU A 1 109 ? -15.384 -5.166 8.658 1.00 63.52 89 LEU A CA 2
ATOM 3146 C C . LEU A 1 109 ? -15.164 -6.481 9.396 1.00 50.24 89 LEU A C 2
ATOM 3147 O O . LEU A 1 109 ? -14.998 -7.535 8.790 1.00 64.53 89 LEU A O 2
ATOM 3163 N N . LEU A 1 110 ? -15.191 -6.416 10.709 1.00 51.45 90 LEU A N 2
ATOM 3164 C CA . LEU A 1 110 ? -14.787 -7.546 11.531 1.00 22.51 90 LEU A CA 2
ATOM 3165 C C . LEU A 1 110 ? -15.947 -8.154 12.317 1.00 21.41 90 LEU A C 2
ATOM 3166 O O . LEU A 1 110 ? -15.722 -8.876 13.286 1.00 52.25 90 LEU A O 2
ATOM 3182 N N . TYR A 1 111 ? -17.179 -7.887 11.900 1.00 4.41 91 TYR A N 2
ATOM 3183 C CA . TYR A 1 111 ? -18.340 -8.391 12.630 1.00 72.42 91 TYR A CA 2
ATOM 3184 C C . TYR A 1 111 ? -18.506 -9.893 12.438 1.00 71.35 91 TYR A C 2
ATOM 3185 O O . TYR A 1 111 ? -18.010 -10.467 11.460 1.00 1.00 91 TYR A O 2
ATOM 3203 N N . SER A 1 112 ? -19.224 -10.515 13.361 1.00 4.03 92 SER A N 2
ATOM 3204 C CA . SER A 1 112 ? -19.508 -11.937 13.284 1.00 52.45 92 SER A CA 2
ATOM 3205 C C . SER A 1 112 ? -20.695 -12.190 12.358 1.00 23.15 92 SER A C 2
ATOM 3206 O O . SER A 1 112 ? -21.656 -11.422 12.336 1.00 3.41 92 SER A O 2
ATOM 3214 N N . CYS A 1 113 ? -20.621 -13.262 11.588 1.00 5.13 93 CYS A N 2
ATOM 3215 C CA . CYS A 1 113 ? -21.651 -13.571 10.608 1.00 2.53 93 CYS A CA 2
ATOM 3216 C C . CYS A 1 113 ? -21.892 -15.070 10.531 1.00 1.34 93 CYS A C 2
ATOM 3217 O O . CYS A 1 113 ? -21.151 -15.852 11.116 1.00 64.51 93 CYS A O 2
ATOM 3224 N N . ASN A 1 114 ? -22.888 -15.465 9.753 1.00 4.01 94 ASN A N 2
ATOM 3225 C CA . ASN A 1 114 ? -23.219 -16.870 9.599 1.00 3.33 94 ASN A CA 2
ATOM 3226 C C . ASN A 1 114 ? -22.823 -17.395 8.217 1.00 25.12 94 ASN A C 2
ATOM 3227 O O . ASN A 1 114 ? -23.673 -17.578 7.352 1.00 21.24 94 ASN A O 2
ATOM 3238 N N . CYS A 1 115 ? -21.529 -17.586 7.975 1.00 70.35 95 CYS A N 2
ATOM 3239 C CA . CYS A 1 115 ? -21.119 -18.357 6.813 1.00 41.03 95 CYS A CA 2
ATOM 3240 C C . CYS A 1 115 ? -20.733 -19.777 7.219 1.00 40.43 95 CYS A C 2
ATOM 3241 O O . CYS A 1 115 ? -20.380 -20.602 6.381 1.00 14.33 95 CYS A O 2
ATOM 3248 N N . LYS A 1 116 ? -20.811 -20.050 8.519 1.00 11.31 96 LYS A N 2
ATOM 3249 C CA . LYS A 1 116 ? -20.560 -21.387 9.046 1.00 64.55 96 LYS A CA 2
ATOM 3250 C C . LYS A 1 116 ? -21.369 -21.601 10.325 1.00 75.12 96 LYS A C 2
ATOM 3251 O O . LYS A 1 116 ? -22.042 -22.618 10.484 1.00 42.41 96 LYS A O 2
ATOM 3270 N N . PHE A 1 117 ? -21.304 -20.628 11.225 1.00 50.22 97 PHE A N 2
ATOM 3271 C CA . PHE A 1 117 ? -22.102 -20.627 12.445 1.00 63.10 97 PHE A CA 2
ATOM 3272 C C . PHE A 1 117 ? -22.160 -19.208 12.978 1.00 51.34 97 PHE A C 2
ATOM 3273 O O . PHE A 1 117 ? -21.395 -18.359 12.523 1.00 3.52 97 PHE A O 2
ATOM 3290 N N . SER A 1 118 ? -23.055 -18.958 13.924 1.00 54.12 98 SER A N 2
ATOM 3291 C CA . SER A 1 118 ? -23.116 -17.670 14.601 1.00 34.41 98 SER A CA 2
ATOM 3292 C C . SER A 1 118 ? -24.201 -17.670 15.661 1.00 5.42 98 SER A C 2
ATOM 3293 O O . SER A 1 118 ? -24.942 -18.645 15.819 1.00 74.31 98 SER A O 2
ATOM 3301 N N . LYS A 1 119 ? -24.273 -16.571 16.384 1.00 75.35 99 LYS A N 2
ATOM 3302 C CA . LYS A 1 119 ? -25.223 -16.408 17.461 1.00 33.41 99 LYS A CA 2
ATOM 3303 C C . LYS A 1 119 ? -26.396 -15.555 17.001 1.00 33.43 99 LYS A C 2
ATOM 3304 O O . LYS A 1 119 ? -26.207 -14.475 16.437 1.00 34.45 99 LYS A O 2
ATOM 3323 N N . LYS A 1 120 ? -27.599 -16.047 17.226 1.00 3.55 100 LYS A N 2
ATOM 3324 C CA . LYS A 1 120 ? -28.794 -15.329 16.826 1.00 10.32 100 LYS A CA 2
ATOM 3325 C C . LYS A 1 120 ? -29.088 -14.212 17.820 1.00 10.02 100 LYS A C 2
ATOM 3326 O O . LYS A 1 120 ? -28.973 -14.401 19.031 1.00 31.15 100 LYS A O 2
ATOM 3345 N N . LYS A 1 121 ? -29.451 -13.049 17.301 1.00 71.44 101 LYS A N 2
ATOM 3346 C CA . LYS A 1 121 ? -29.739 -11.895 18.135 1.00 75.40 101 LYS A CA 2
ATOM 3347 C C . LYS A 1 121 ? -31.156 -11.984 18.678 1.00 1.04 101 LYS A C 2
ATOM 3348 O O . LYS A 1 121 ? -32.107 -11.820 17.886 1.00 36.52 101 LYS A O 2
ATOM 3369 N N . MET A 1 21 ? 4.183 0.349 2.153 1.00 25.24 1 MET A N 3
ATOM 3370 C CA . MET A 1 21 ? 4.163 -0.951 2.866 1.00 21.44 1 MET A CA 3
ATOM 3371 C C . MET A 1 21 ? 2.742 -1.490 2.960 1.00 2.11 1 MET A C 3
ATOM 3372 O O . MET A 1 21 ? 2.506 -2.679 2.753 1.00 31.30 1 MET A O 3
ATOM 3386 N N . LYS A 1 22 ? 1.793 -0.617 3.279 1.00 42.23 2 LYS A N 3
ATOM 3387 C CA . LYS A 1 22 ? 0.387 -0.994 3.293 1.00 45.11 2 LYS A CA 3
ATOM 3388 C C . LYS A 1 22 ? -0.157 -0.921 1.869 1.00 51.44 2 LYS A C 3
ATOM 3389 O O . LYS A 1 22 ? -0.481 0.163 1.383 1.00 12.22 2 LYS A O 3
ATOM 3408 N N . GLY A 1 23 ? -0.212 -2.059 1.189 1.00 32.43 3 GLY A N 3
ATOM 3409 C CA . GLY A 1 23 ? -0.659 -2.064 -0.192 1.00 52.50 3 GLY A CA 3
ATOM 3410 C C . GLY A 1 23 ? -1.773 -3.059 -0.453 1.00 21.14 3 GLY A C 3
ATOM 3411 O O . GLY A 1 23 ? -2.897 -2.670 -0.786 1.00 12.34 3 GLY A O 3
ATOM 3415 N N . ASP A 1 24 ? -1.469 -4.344 -0.303 1.00 2.51 4 ASP A N 3
ATOM 3416 C CA . ASP A 1 24 ? -2.436 -5.400 -0.595 1.00 71.03 4 ASP A CA 3
ATOM 3417 C C . ASP A 1 24 ? -3.443 -5.540 0.534 1.00 72.51 4 ASP A C 3
ATOM 3418 O O . ASP A 1 24 ? -3.415 -6.501 1.314 1.00 64.23 4 ASP A O 3
ATOM 3427 N N . ILE A 1 25 ? -4.327 -4.566 0.620 1.00 31.04 5 ILE A N 3
ATOM 3428 C CA . ILE A 1 25 ? -5.353 -4.543 1.641 1.00 63.42 5 ILE A CA 3
ATOM 3429 C C . ILE A 1 25 ? -6.307 -5.721 1.444 1.00 31.11 5 ILE A C 3
ATOM 3430 O O . ILE A 1 25 ? -6.829 -6.285 2.406 1.00 24.53 5 ILE A O 3
ATOM 3446 N N . GLU A 1 26 ? -6.503 -6.095 0.186 1.00 71.04 6 GLU A N 3
ATOM 3447 C CA . GLU A 1 26 ? -7.377 -7.195 -0.169 1.00 14.33 6 GLU A CA 3
ATOM 3448 C C . GLU A 1 26 ? -6.935 -8.468 0.535 1.00 74.42 6 GLU A C 3
ATOM 3449 O O . GLU A 1 26 ? -7.752 -9.187 1.102 1.00 25.45 6 GLU A O 3
ATOM 3461 N N . HIS A 1 27 ? -5.633 -8.727 0.521 1.00 73.31 7 HIS A N 3
ATOM 3462 C CA . HIS A 1 27 ? -5.085 -9.894 1.198 1.00 51.12 7 HIS A CA 3
ATOM 3463 C C . HIS A 1 27 ? -5.411 -9.849 2.685 1.00 74.31 7 HIS A C 3
ATOM 3464 O O . HIS A 1 27 ? -5.813 -10.854 3.265 1.00 71.55 7 HIS A O 3
ATOM 3478 N N . LYS A 1 28 ? -5.269 -8.670 3.285 1.00 42.23 8 LYS A N 3
ATOM 3479 C CA . LYS A 1 28 ? -5.509 -8.501 4.720 1.00 73.24 8 LYS A CA 3
ATOM 3480 C C . LYS A 1 28 ? -6.952 -8.850 5.079 1.00 60.25 8 LYS A C 3
ATOM 3481 O O . LYS A 1 28 ? -7.203 -9.604 6.026 1.00 45.34 8 LYS A O 3
ATOM 3500 N N . VAL A 1 29 ? -7.893 -8.297 4.317 1.00 22.33 9 VAL A N 3
ATOM 3501 C CA . VAL A 1 29 ? -9.313 -8.527 4.555 1.00 21.11 9 VAL A CA 3
ATOM 3502 C C . VAL A 1 29 ? -9.637 -10.018 4.499 1.00 44.30 9 VAL A C 3
ATOM 3503 O O . VAL A 1 29 ? -10.408 -10.527 5.312 1.00 50.40 9 VAL A O 3
ATOM 3516 N N . TYR A 1 30 ? -9.021 -10.724 3.559 1.00 62.43 10 TYR A N 3
ATOM 3517 C CA . TYR A 1 30 ? -9.240 -12.158 3.432 1.00 54.43 10 TYR A CA 3
ATOM 3518 C C . TYR A 1 30 ? -8.636 -12.907 4.610 1.00 53.33 10 TYR A C 3
ATOM 3519 O O . TYR A 1 30 ? -9.243 -13.837 5.127 1.00 70.02 10 TYR A O 3
ATOM 3537 N N . GLN A 1 31 ? -7.456 -12.471 5.043 1.00 75.31 11 GLN A N 3
ATOM 3538 C CA . GLN A 1 31 ? -6.711 -13.151 6.103 1.00 12.20 11 GLN A CA 3
ATOM 3539 C C . GLN A 1 31 ? -7.553 -13.378 7.355 1.00 52.20 11 GLN A C 3
ATOM 3540 O O . GLN A 1 31 ? -7.549 -14.470 7.921 1.00 0.11 11 GLN A O 3
ATOM 3554 N N . LEU A 1 32 ? -8.280 -12.354 7.777 1.00 22.32 12 LEU A N 3
ATOM 3555 C CA . LEU A 1 32 ? -9.043 -12.433 9.016 1.00 61.12 12 LEU A CA 3
ATOM 3556 C C . LEU A 1 32 ? -10.487 -12.844 8.783 1.00 5.13 12 LEU A C 3
ATOM 3557 O O . LEU A 1 32 ? -11.013 -13.678 9.511 1.00 34.43 12 LEU A O 3
ATOM 3573 N N . LEU A 1 33 ? -11.122 -12.289 7.766 1.00 62.33 13 LEU A N 3
ATOM 3574 C CA . LEU A 1 33 ? -12.539 -12.558 7.528 1.00 63.11 13 LEU A CA 3
ATOM 3575 C C . LEU A 1 33 ? -12.809 -14.025 7.245 1.00 11.12 13 LEU A C 3
ATOM 3576 O O . LEU A 1 33 ? -13.784 -14.589 7.745 1.00 40.13 13 LEU A O 3
ATOM 3592 N N . LYS A 1 34 ? -11.957 -14.641 6.442 1.00 10.42 14 LYS A N 3
ATOM 3593 C CA . LYS A 1 34 ? -12.108 -16.061 6.138 1.00 72.33 14 LYS A CA 3
ATOM 3594 C C . LYS A 1 34 ? -11.942 -16.885 7.414 1.00 4.20 14 LYS A C 3
ATOM 3595 O O . LYS A 1 34 ? -12.535 -17.953 7.562 1.00 43.12 14 LYS A O 3
ATOM 3614 N N . ASP A 1 35 ? -11.151 -16.357 8.344 1.00 63.21 15 ASP A N 3
ATOM 3615 C CA . ASP A 1 35 ? -10.866 -17.042 9.599 1.00 33.34 15 ASP A CA 3
ATOM 3616 C C . ASP A 1 35 ? -11.991 -16.842 10.602 1.00 32.51 15 ASP A C 3
ATOM 3617 O O . ASP A 1 35 ? -12.140 -17.615 11.549 1.00 33.02 15 ASP A O 3
ATOM 3626 N N . GLN A 1 36 ? -12.781 -15.797 10.398 1.00 54.14 16 GLN A N 3
ATOM 3627 C CA . GLN A 1 36 ? -13.969 -15.575 11.215 1.00 44.03 16 GLN A CA 3
ATOM 3628 C C . GLN A 1 36 ? -15.132 -16.376 10.653 1.00 22.11 16 GLN A C 3
ATOM 3629 O O . GLN A 1 36 ? -16.243 -16.356 11.181 1.00 74.53 16 GLN A O 3
ATOM 3643 N N . GLY A 1 37 ? -14.865 -17.060 9.554 1.00 70.33 17 GLY A N 3
ATOM 3644 C CA . GLY A 1 37 ? -15.864 -17.899 8.944 1.00 54.51 17 GLY A CA 3
ATOM 3645 C C . GLY A 1 37 ? -16.685 -17.148 7.927 1.00 62.44 17 GLY A C 3
ATOM 3646 O O . GLY A 1 37 ? -17.875 -17.411 7.758 1.00 64.01 17 GLY A O 3
ATOM 3650 N N . CYS A 1 38 ? -16.066 -16.185 7.264 1.00 42.32 18 CYS A N 3
ATOM 3651 C CA . CYS A 1 38 ? -16.744 -15.460 6.209 1.00 62.32 18 CYS A CA 3
ATOM 3652 C C . CYS A 1 38 ? -16.088 -15.751 4.868 1.00 33.22 18 CYS A C 3
ATOM 3653 O O . CYS A 1 38 ? -14.869 -15.881 4.784 1.00 50.14 18 CYS A O 3
ATOM 3660 N N . GLU A 1 39 ? -16.897 -15.898 3.833 1.00 42.44 19 GLU A N 3
ATOM 3661 C CA . GLU A 1 39 ? -16.379 -15.988 2.467 1.00 70.15 19 GLU A CA 3
ATOM 3662 C C . GLU A 1 39 ? -17.056 -14.943 1.578 1.00 15.45 19 GLU A C 3
ATOM 3663 O O . GLU A 1 39 ? -16.706 -14.774 0.408 1.00 70.52 19 GLU A O 3
ATOM 3675 N N . ASP A 1 40 ? -18.018 -14.234 2.152 1.00 61.13 20 ASP A N 3
ATOM 3676 C CA . ASP A 1 40 ? -18.821 -13.280 1.407 1.00 3.55 20 ASP A CA 3
ATOM 3677 C C . ASP A 1 40 ? -18.220 -11.884 1.508 1.00 1.51 20 ASP A C 3
ATOM 3678 O O . ASP A 1 40 ? -18.587 -11.094 2.387 1.00 71.13 20 ASP A O 3
ATOM 3687 N N . PHE A 1 41 ? -17.247 -11.625 0.650 1.00 11.44 21 PHE A N 3
ATOM 3688 C CA . PHE A 1 41 ? -16.604 -10.317 0.554 1.00 31.35 21 PHE A CA 3
ATOM 3689 C C . PHE A 1 41 ? -15.700 -10.258 -0.670 1.00 61.22 21 PHE A C 3
ATOM 3690 O O . PHE A 1 41 ? -15.148 -11.273 -1.094 1.00 75.41 21 PHE A O 3
ATOM 3707 N N . GLY A 1 42 ? -15.569 -9.072 -1.241 1.00 71.32 22 GLY A N 3
ATOM 3708 C CA . GLY A 1 42 ? -14.736 -8.890 -2.413 1.00 30.24 22 GLY A CA 3
ATOM 3709 C C . GLY A 1 42 ? -14.728 -7.447 -2.866 1.00 22.32 22 GLY A C 3
ATOM 3710 O O . GLY A 1 42 ? -15.359 -6.602 -2.240 1.00 51.41 22 GLY A O 3
ATOM 3714 N N . THR A 1 43 ? -14.024 -7.151 -3.945 1.00 23.00 23 THR A N 3
ATOM 3715 C CA . THR A 1 43 ? -13.958 -5.788 -4.446 1.00 25.02 23 THR A CA 3
ATOM 3716 C C . THR A 1 43 ? -14.721 -5.649 -5.753 1.00 22.54 23 THR A C 3
ATOM 3717 O O . THR A 1 43 ? -14.844 -6.612 -6.516 1.00 31.54 23 THR A O 3
ATOM 3728 N N . LYS A 1 44 ? -15.253 -4.464 -5.994 1.00 64.55 24 LYS A N 3
ATOM 3729 C CA . LYS A 1 44 ? -15.836 -4.150 -7.284 1.00 62.44 24 LYS A CA 3
ATOM 3730 C C . LYS A 1 44 ? -14.949 -3.137 -7.996 1.00 74.51 24 LYS A C 3
ATOM 3731 O O . LYS A 1 44 ? -14.374 -2.250 -7.361 1.00 23.03 24 LYS A O 3
ATOM 3750 N N . CYS A 1 45 ? -14.814 -3.285 -9.298 1.00 13.21 25 CYS A N 3
ATOM 3751 C CA . CYS A 1 45 ? -14.057 -2.336 -10.090 1.00 60.32 25 CYS A CA 3
ATOM 3752 C C . CYS A 1 45 ? -14.866 -1.933 -11.314 1.00 51.34 25 CYS A C 3
ATOM 3753 O O . CYS A 1 45 ? -14.470 -2.173 -12.457 1.00 21.02 25 CYS A O 3
ATOM 3761 N N . VAL A 1 46 ? -16.013 -1.322 -11.062 1.00 54.21 26 VAL A N 3
ATOM 3762 C CA . VAL A 1 46 ? -16.928 -0.954 -12.130 1.00 44.14 26 VAL A CA 3
ATOM 3763 C C . VAL A 1 46 ? -16.841 0.541 -12.394 1.00 45.42 26 VAL A C 3
ATOM 3764 O O . VAL A 1 46 ? -16.656 1.328 -11.471 1.00 3.21 26 VAL A O 3
ATOM 3777 N N . ILE A 1 47 ? -16.941 0.934 -13.648 1.00 23.23 27 ILE A N 3
ATOM 3778 C CA . ILE A 1 47 ? -16.902 2.342 -13.984 1.00 61.33 27 ILE A CA 3
ATOM 3779 C C . ILE A 1 47 ? -18.223 3.011 -13.655 1.00 41.31 27 ILE A C 3
ATOM 3780 O O . ILE A 1 47 ? -19.291 2.575 -14.089 1.00 71.45 27 ILE A O 3
ATOM 3796 N N . GLU A 1 48 ? -18.132 4.067 -12.873 1.00 4.31 28 GLU A N 3
ATOM 3797 C CA . GLU A 1 48 ? -19.283 4.859 -12.510 1.00 12.30 28 GLU A CA 3
ATOM 3798 C C . GLU A 1 48 ? -19.096 6.266 -13.054 1.00 31.32 28 GLU A C 3
ATOM 3799 O O . GLU A 1 48 ? -18.375 7.085 -12.480 1.00 43.23 28 GLU A O 3
ATOM 3811 N N . GLU A 1 49 ? -19.713 6.521 -14.191 1.00 73.01 29 GLU A N 3
ATOM 3812 C CA . GLU A 1 49 ? -19.527 7.773 -14.899 1.00 71.43 29 GLU A CA 3
ATOM 3813 C C . GLU A 1 49 ? -20.328 8.892 -14.253 1.00 60.43 29 GLU A C 3
ATOM 3814 O O . GLU A 1 49 ? -21.259 8.647 -13.483 1.00 52.02 29 GLU A O 3
ATOM 3826 N N . VAL A 1 50 ? -19.951 10.118 -14.558 1.00 43.03 30 VAL A N 3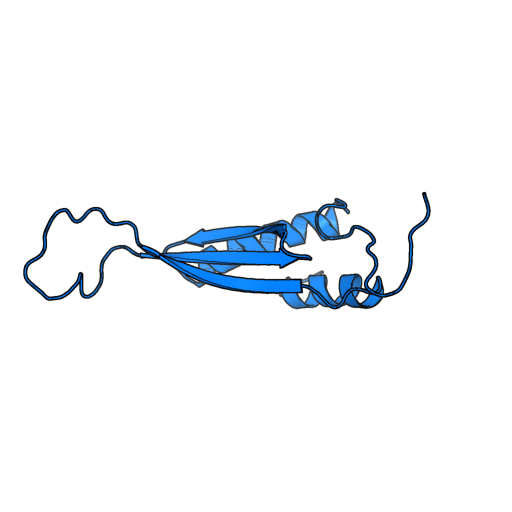
ATOM 3827 C CA . VAL A 1 50 ? -20.673 11.277 -14.081 1.00 40.44 30 VAL A CA 3
ATOM 3828 C C . VAL A 1 50 ? -21.171 12.077 -15.271 1.00 11.35 30 VAL A C 3
ATOM 3829 O O . VAL A 1 50 ? -20.375 12.649 -16.022 1.00 43.54 30 VAL A O 3
ATOM 3842 N N . LYS A 1 51 ? -22.486 12.080 -15.455 1.00 51.03 31 LYS A N 3
ATOM 3843 C CA . LYS A 1 51 ? -23.111 12.745 -16.590 1.00 2.51 31 LYS A CA 3
ATOM 3844 C C . LYS A 1 51 ? -22.640 14.189 -16.713 1.00 33.42 31 LYS A C 3
ATOM 3845 O O . LYS A 1 51 ? -23.010 15.055 -15.917 1.00 41.30 31 LYS A O 3
ATOM 3864 N N . SER A 1 52 ? -21.798 14.428 -17.703 1.00 23.30 32 SER A N 3
ATOM 3865 C CA . SER A 1 52 ? -21.275 15.751 -17.957 1.00 1.43 32 SER A CA 3
ATOM 3866 C C . SER A 1 52 ? -22.316 16.578 -18.702 1.00 74.11 32 SER A C 3
ATOM 3867 O O . SER A 1 52 ? -22.794 16.177 -19.763 1.00 73.34 32 SER A O 3
ATOM 3875 N N . SER A 1 53 ? -22.689 17.708 -18.130 1.00 51.33 33 SER A N 3
ATOM 3876 C CA . SER A 1 53 ? -23.738 18.529 -18.703 1.00 74.54 33 SER A CA 3
ATOM 3877 C C . SER A 1 53 ? -23.161 19.498 -19.733 1.00 75.35 33 SER A C 3
ATOM 3878 O O . SER A 1 53 ? -22.710 20.592 -19.392 1.00 75.11 33 SER A O 3
ATOM 3886 N N . HIS A 1 54 ? -23.146 19.066 -20.986 1.00 11.14 34 HIS A N 3
ATOM 3887 C CA . HIS A 1 54 ? -22.716 19.906 -22.095 1.00 54.51 34 HIS A CA 3
ATOM 3888 C C . HIS A 1 54 ? -23.148 19.271 -23.409 1.00 25.35 34 HIS A C 3
ATOM 3889 O O . HIS A 1 54 ? -23.666 18.154 -23.417 1.00 42.14 34 HIS A O 3
ATOM 3903 N N . LYS A 1 55 ? -22.938 19.977 -24.509 1.00 53.11 35 LYS A N 3
ATOM 3904 C CA . LYS A 1 55 ? -23.226 19.429 -25.826 1.00 65.13 35 LYS A CA 3
ATOM 3905 C C . LYS A 1 55 ? -21.949 18.916 -26.475 1.00 25.54 35 LYS A C 3
ATOM 3906 O O . LYS A 1 55 ? -21.087 19.702 -26.876 1.00 53.32 35 LYS A O 3
ATOM 3925 N N . THR A 1 56 ? -21.816 17.602 -26.550 1.00 40.11 36 THR A N 3
ATOM 3926 C CA . THR A 1 56 ? -20.682 16.997 -27.219 1.00 55.11 36 THR A CA 3
ATOM 3927 C C . THR A 1 56 ? -20.898 17.044 -28.729 1.00 54.12 36 THR A C 3
ATOM 3928 O O . THR A 1 56 ? -22.024 17.234 -29.196 1.00 62.12 36 THR A O 3
ATOM 3939 N N . LEU A 1 57 ? -19.832 16.878 -29.492 1.00 12.44 37 LEU A N 3
ATOM 3940 C CA . LEU A 1 57 ? -19.900 17.060 -30.935 1.00 50.33 37 LEU A CA 3
ATOM 3941 C C . LEU A 1 57 ? -20.238 15.762 -31.673 1.00 10.25 37 LEU A C 3
ATOM 3942 O O . LEU A 1 57 ? -20.054 15.671 -32.887 1.00 21.45 37 LEU A O 3
ATOM 3958 N N . LEU A 1 58 ? -20.743 14.767 -30.958 1.00 42.11 38 LEU A N 3
ATOM 3959 C CA . LEU A 1 58 ? -21.172 13.533 -31.603 1.00 51.35 38 LEU A CA 3
ATOM 3960 C C . LEU A 1 58 ? -22.445 12.999 -30.962 1.00 14.25 38 LEU A C 3
ATOM 3961 O O . LEU A 1 58 ? -22.963 13.582 -30.006 1.00 75.21 38 LEU A O 3
ATOM 3977 N N . ASN A 1 59 ? -22.942 11.909 -31.529 1.00 52.01 39 ASN A N 3
ATOM 3978 C CA . ASN A 1 59 ? -24.154 11.230 -31.074 1.00 1.14 39 ASN A CA 3
ATOM 3979 C C . ASN A 1 59 ? -24.152 10.997 -29.567 1.00 52.51 39 ASN A C 3
ATOM 3980 O O . ASN A 1 59 ? -24.844 11.677 -28.808 1.00 50.54 39 ASN A O 3
ATOM 3991 N N . THR A 1 60 ? -23.372 10.018 -29.155 1.00 54.11 40 THR A N 3
ATOM 3992 C CA . THR A 1 60 ? -23.244 9.653 -27.762 1.00 42.43 40 THR A CA 3
ATOM 3993 C C . THR A 1 60 ? -21.893 10.119 -27.261 1.00 54.53 40 THR A C 3
ATOM 3994 O O . THR A 1 60 ? -20.924 10.069 -28.014 1.00 24.02 40 THR A O 3
ATOM 4005 N N . GLU A 1 61 ? -21.824 10.570 -26.014 1.00 72.33 41 GLU A N 3
ATOM 4006 C CA . GLU A 1 61 ? -20.568 11.029 -25.444 1.00 1.12 41 GLU A CA 3
ATOM 4007 C C . GLU A 1 61 ? -19.500 9.940 -25.559 1.00 63.02 41 GLU A C 3
ATOM 4008 O O . GLU A 1 61 ? -19.484 8.975 -24.789 1.00 13.33 41 GLU A O 3
ATOM 4020 N N . LEU A 1 62 ? -18.651 10.090 -26.575 1.00 31.04 42 LEU A N 3
ATOM 4021 C CA . LEU A 1 62 ? -17.586 9.138 -26.872 1.00 52.13 42 LEU A CA 3
ATOM 4022 C C . LEU A 1 62 ? -16.856 8.707 -25.604 1.00 14.23 42 LEU A C 3
ATOM 4023 O O . LEU A 1 62 ? -16.709 7.515 -25.328 1.00 50.35 42 LEU A O 3
ATOM 4039 N N . HIS A 1 63 ? -16.405 9.688 -24.836 1.00 14.53 43 HIS A N 3
ATOM 4040 C CA . HIS A 1 63 ? -15.728 9.425 -23.578 1.00 11.24 43 HIS A CA 3
ATOM 4041 C C . HIS A 1 63 ? -15.941 10.603 -22.634 1.00 72.23 43 HIS A C 3
ATOM 4042 O O . HIS A 1 63 ? -15.207 11.589 -22.679 1.00 40.12 43 HIS A O 3
ATOM 4056 N N . LEU A 1 64 ? -16.971 10.508 -21.804 1.00 70.01 44 LEU A N 3
ATOM 4057 C CA . LEU A 1 64 ? -17.317 11.588 -20.888 1.00 3.43 44 LEU A CA 3
ATOM 4058 C C . LEU A 1 64 ? -16.537 11.456 -19.587 1.00 53.31 44 LEU A C 3
ATOM 4059 O O . LEU A 1 64 ? -15.703 10.558 -19.442 1.00 63.32 44 LEU A O 3
ATOM 4075 N N . THR A 1 65 ? -16.803 12.357 -18.651 1.00 11.12 45 THR A N 3
ATOM 4076 C CA . THR A 1 65 ? -16.173 12.302 -17.347 1.00 71.50 45 THR A CA 3
ATOM 4077 C C . THR A 1 65 ? -16.634 11.061 -16.600 1.00 25.35 45 THR A C 3
ATOM 4078 O O . THR A 1 65 ? -17.779 10.976 -16.154 1.00 24.41 45 THR A O 3
ATOM 4089 N N . LYS A 1 66 ? -15.744 10.094 -16.488 1.00 0.30 46 LYS A N 3
ATOM 4090 C CA . LYS A 1 66 ? -16.069 8.843 -15.841 1.00 60.11 46 LYS A CA 3
ATOM 4091 C C . LYS A 1 66 ? -15.070 8.559 -14.732 1.00 25.55 46 LYS A C 3
ATOM 4092 O O . LYS A 1 66 ? -13.925 9.015 -14.780 1.00 65.45 46 LYS A O 3
ATOM 4111 N N . TYR A 1 67 ? -15.506 7.824 -13.730 1.00 75.20 47 TYR A N 3
ATOM 4112 C CA . TYR A 1 67 ? -14.654 7.505 -12.607 1.00 13.31 47 TYR A CA 3
ATOM 4113 C C . TYR A 1 67 ? -14.702 6.015 -12.331 1.00 10.00 47 TYR A C 3
ATOM 4114 O O . TYR A 1 67 ? -15.723 5.367 -12.549 1.00 35.42 47 TYR A O 3
ATOM 4132 N N . TYR A 1 68 ? -13.588 5.474 -11.882 1.00 24.32 48 TYR A N 3
ATOM 4133 C CA . TYR A 1 68 ? -13.526 4.075 -11.502 1.00 43.41 48 TYR A CA 3
ATOM 4134 C C . TYR A 1 68 ? -14.156 3.886 -10.134 1.00 22.13 48 TYR A C 3
ATOM 4135 O O . TYR A 1 68 ? -13.644 4.389 -9.128 1.00 63.25 48 TYR A O 3
ATOM 4153 N N . GLY A 1 69 ? -15.274 3.187 -10.108 1.00 60.44 49 GLY A N 3
ATOM 4154 C CA . GLY A 1 69 ? -15.957 2.919 -8.868 1.00 2.40 49 GLY A CA 3
ATOM 4155 C C . GLY A 1 69 ? -15.361 1.734 -8.150 1.00 75.51 49 GLY A C 3
ATOM 4156 O O . GLY A 1 69 ? -15.856 0.608 -8.268 1.00 4.10 49 GLY A O 3
ATOM 4160 N N . PHE A 1 70 ? -14.271 1.982 -7.439 1.00 0.43 50 PHE A N 3
ATOM 4161 C CA . PHE A 1 70 ? -13.659 0.967 -6.607 1.00 24.12 50 PHE A CA 3
ATOM 4162 C C . PHE A 1 70 ? -14.348 0.929 -5.260 1.00 21.33 50 PHE A C 3
ATOM 4163 O O . PHE A 1 70 ? -14.551 1.964 -4.624 1.00 42.10 50 PHE A O 3
ATOM 4180 N N . SER A 1 71 ? -14.721 -0.256 -4.833 1.00 70.11 51 SER A N 3
ATOM 4181 C CA . SER A 1 71 ? -15.439 -0.409 -3.589 1.00 1.53 51 SER A CA 3
ATOM 4182 C C . SER A 1 71 ? -15.285 -1.828 -3.074 1.00 5.14 51 SER A C 3
ATOM 4183 O O . SER A 1 71 ? -15.127 -2.764 -3.860 1.00 12.12 51 SER A O 3
ATOM 4191 N N . PHE A 1 72 ? -15.317 -1.988 -1.763 1.00 1.01 52 PHE A N 3
ATOM 4192 C CA . PHE A 1 72 ? -15.240 -3.305 -1.172 1.00 62.02 52 PHE A CA 3
ATOM 4193 C C . PHE A 1 72 ? -16.610 -3.737 -0.686 1.00 10.43 52 PHE A C 3
ATOM 4194 O O . PHE A 1 72 ? -17.228 -3.062 0.151 1.00 14.10 52 PHE A O 3
ATOM 4211 N N . PHE A 1 73 ? -17.058 -4.869 -1.206 1.00 35.25 53 PHE A N 3
ATOM 4212 C CA . PHE A 1 73 ? -18.356 -5.425 -0.880 1.00 32.20 53 PHE A CA 3
ATOM 4213 C C . PHE A 1 73 ? -18.250 -6.421 0.264 1.00 55.32 53 PHE A C 3
ATOM 4214 O O . PHE A 1 73 ? -17.316 -7.222 0.331 1.00 1.52 53 PHE A O 3
ATOM 4231 N N . ARG A 1 74 ? -19.213 -6.351 1.159 1.00 63.42 54 ARG A N 3
ATOM 4232 C CA . ARG A 1 74 ? -19.278 -7.230 2.311 1.00 63.30 54 ARG A CA 3
ATOM 4233 C C . ARG A 1 74 ? -20.725 -7.638 2.553 1.00 45.30 54 ARG A C 3
ATOM 4234 O O . ARG A 1 74 ? -21.519 -6.831 3.033 1.00 23.03 54 ARG A O 3
ATOM 4255 N N . HIS A 1 75 ? -21.069 -8.871 2.187 1.00 12.44 55 HIS A N 3
ATOM 4256 C CA . HIS A 1 75 ? -22.436 -9.380 2.330 1.00 74.20 55 HIS A CA 3
ATOM 4257 C C . HIS A 1 75 ? -23.415 -8.589 1.473 1.00 30.45 55 HIS A C 3
ATOM 4258 O O . HIS A 1 75 ? -24.610 -8.545 1.761 1.00 22.44 55 HIS A O 3
ATOM 4272 N N . GLY A 1 76 ? -22.912 -7.984 0.411 1.00 55.34 56 GLY A N 3
ATOM 4273 C CA . GLY A 1 76 ? -23.750 -7.161 -0.434 1.00 10.34 56 GLY A CA 3
ATOM 4274 C C . GLY A 1 76 ? -23.826 -5.730 0.058 1.00 23.41 56 GLY A C 3
ATOM 4275 O O . GLY A 1 76 ? -24.557 -4.909 -0.496 1.00 25.33 56 GLY A O 3
ATOM 4279 N N . ASN A 1 77 ? -23.078 -5.433 1.111 1.00 52.42 57 ASN A N 3
ATOM 4280 C CA . ASN A 1 77 ? -23.007 -4.077 1.638 1.00 25.44 57 ASN A CA 3
ATOM 4281 C C . ASN A 1 77 ? -21.677 -3.457 1.261 1.00 14.41 57 ASN A C 3
ATOM 4282 O O . ASN A 1 77 ? -20.811 -4.126 0.695 1.00 31.31 57 ASN A O 3
ATOM 4293 N N . ILE A 1 78 ? -21.504 -2.194 1.594 1.00 22.40 58 ILE A N 3
ATOM 4294 C CA . ILE A 1 78 ? -20.279 -1.486 1.264 1.00 24.00 58 ILE A CA 3
ATOM 4295 C C . ILE A 1 78 ? -19.492 -1.140 2.518 1.00 52.14 58 ILE A C 3
ATOM 4296 O O . ILE A 1 78 ? -19.992 -0.461 3.417 1.00 41.31 58 ILE A O 3
ATOM 4312 N N . VAL A 1 79 ? -18.268 -1.638 2.573 1.00 71.32 59 VAL A N 3
ATOM 4313 C CA . VAL A 1 79 ? -17.361 -1.334 3.673 1.00 45.03 59 VAL A CA 3
ATOM 4314 C C . VAL A 1 79 ? -16.366 -0.258 3.253 1.00 13.33 59 VAL A C 3
ATOM 4315 O O . VAL A 1 79 ? -16.061 0.661 4.016 1.00 70.25 59 VAL A O 3
ATOM 4328 N N . ALA A 1 80 ? -15.874 -0.363 2.026 1.00 43.31 60 ALA A N 3
ATOM 4329 C CA . ALA A 1 80 ? -14.909 0.600 1.514 1.00 75.51 60 ALA A CA 3
ATOM 4330 C C . ALA A 1 80 ? -15.361 1.144 0.176 1.00 30.52 60 ALA A C 3
ATOM 4331 O O . ALA A 1 80 ? -15.913 0.408 -0.631 1.00 42.31 60 ALA A O 3
ATOM 4338 N N . TYR A 1 81 ? -15.125 2.425 -0.062 1.00 30.43 61 TYR A N 3
ATOM 4339 C CA . TYR A 1 81 ? -15.436 3.023 -1.349 1.00 25.15 61 TYR A CA 3
ATOM 4340 C C . TYR A 1 81 ? -14.369 4.043 -1.723 1.00 13.12 61 TYR A C 3
ATOM 4341 O O . TYR A 1 81 ? -13.918 4.817 -0.879 1.00 31.12 61 TYR A O 3
ATOM 4359 N N . GLY A 1 82 ? -13.953 4.011 -2.976 1.00 51.32 62 GLY A N 3
ATOM 4360 C CA . GLY A 1 82 ? -12.979 4.952 -3.474 1.00 21.42 62 GLY A CA 3
ATOM 4361 C C . GLY A 1 82 ? -13.179 5.218 -4.948 1.00 64.02 62 GLY A C 3
ATOM 4362 O O . GLY A 1 82 ? -12.791 4.411 -5.788 1.00 22.45 62 GLY A O 3
ATOM 4366 N N . LYS A 1 83 ? -13.816 6.331 -5.265 1.00 44.41 63 LYS A N 3
ATOM 4367 C CA . LYS A 1 83 ? -14.094 6.676 -6.644 1.00 73.14 63 LYS A CA 3
ATOM 4368 C C . LYS A 1 83 ? -13.087 7.692 -7.171 1.00 2.34 63 LYS A C 3
ATOM 4369 O O . LYS A 1 83 ? -12.950 8.788 -6.622 1.00 34.43 63 LYS A O 3
ATOM 4388 N N . SER A 1 84 ? -12.379 7.319 -8.227 1.00 42.55 64 SER A N 3
ATOM 4389 C CA . SER A 1 84 ? -11.418 8.211 -8.869 1.00 23.13 64 SER A CA 3
ATOM 4390 C C . SER A 1 84 ? -11.247 7.835 -10.333 1.00 13.11 64 SER A C 3
ATOM 4391 O O . SER A 1 84 ? -11.510 6.698 -10.717 1.00 41.22 64 SER A O 3
ATOM 4399 N N . ARG A 1 85 ? -10.804 8.781 -11.152 1.00 42.24 65 ARG A N 3
ATOM 4400 C CA . ARG A 1 85 ? -10.546 8.496 -12.557 1.00 22.12 65 ARG A CA 3
ATOM 4401 C C . ARG A 1 85 ? -9.216 7.761 -12.691 1.00 14.42 65 ARG A C 3
ATOM 4402 O O . ARG A 1 85 ? -8.920 7.157 -13.725 1.00 44.34 65 ARG A O 3
ATOM 4423 N N . LYS A 1 86 ? -8.415 7.821 -11.632 1.00 70.33 66 LYS A N 3
ATOM 4424 C CA . LYS A 1 86 ? -7.183 7.056 -11.562 1.00 1.35 66 LYS A CA 3
ATOM 4425 C C . LYS A 1 86 ? -7.446 5.735 -10.858 1.00 22.01 66 LYS A C 3
ATOM 4426 O O . LYS A 1 86 ? -7.899 5.723 -9.710 1.00 12.42 66 LYS A O 3
ATOM 4445 N N . VAL A 1 87 ? -7.160 4.637 -11.542 1.00 40.41 67 VAL A N 3
ATOM 4446 C CA . VAL A 1 87 ? -7.358 3.303 -10.985 1.00 15.15 67 VAL A CA 3
ATOM 4447 C C . VAL A 1 87 ? -6.564 3.131 -9.685 1.00 20.32 67 VAL A C 3
ATOM 4448 O O . VAL A 1 87 ? -7.039 2.516 -8.730 1.00 42.11 67 VAL A O 3
ATOM 4461 N N . ALA A 1 88 ? -5.371 3.717 -9.641 1.00 1.12 68 ALA A N 3
ATOM 4462 C CA . ALA A 1 88 ? -4.491 3.581 -8.488 1.00 44.33 68 ALA A CA 3
ATOM 4463 C C . ALA A 1 88 ? -4.950 4.451 -7.324 1.00 61.03 68 ALA A C 3
ATOM 4464 O O . ALA A 1 88 ? -4.676 4.140 -6.164 1.00 52.41 68 ALA A O 3
ATOM 4471 N N . ASN A 1 89 ? -5.643 5.540 -7.634 1.00 74.31 69 ASN A N 3
ATOM 4472 C CA . ASN A 1 89 ? -6.124 6.452 -6.601 1.00 33.10 69 ASN A CA 3
ATOM 4473 C C . ASN A 1 89 ? -7.414 5.918 -6.006 1.00 24.13 69 ASN A C 3
ATOM 4474 O O . ASN A 1 89 ? -7.600 5.917 -4.791 1.00 42.35 69 ASN A O 3
ATOM 4485 N N . ALA A 1 90 ? -8.293 5.458 -6.884 1.00 25.44 70 ALA A N 3
ATOM 4486 C CA . ALA A 1 90 ? -9.565 4.875 -6.483 1.00 3.44 70 ALA A CA 3
ATOM 4487 C C . ALA A 1 90 ? -9.340 3.694 -5.547 1.00 54.15 70 ALA A C 3
ATOM 4488 O O . ALA A 1 90 ? -9.925 3.617 -4.463 1.00 60.14 70 ALA A O 3
ATOM 4495 N N . LYS A 1 91 ? -8.481 2.782 -5.985 1.00 33.02 71 LYS A N 3
ATOM 4496 C CA . LYS A 1 91 ? -8.068 1.647 -5.176 1.00 43.31 71 LYS A CA 3
ATOM 4497 C C . LYS A 1 91 ? -7.513 2.107 -3.834 1.00 32.11 71 LYS A C 3
ATOM 4498 O O . LYS A 1 91 ? -7.852 1.554 -2.791 1.00 72.34 71 LYS A O 3
ATOM 4517 N N . TYR A 1 92 ? -6.679 3.137 -3.875 1.00 12.02 72 TYR A N 3
ATOM 4518 C CA . TYR A 1 92 ? -6.012 3.651 -2.684 1.00 55.34 72 TYR A CA 3
ATOM 4519 C C . TYR A 1 92 ? -7.016 4.034 -1.599 1.00 65.11 72 TYR A C 3
ATOM 4520 O O . TYR A 1 92 ? -6.872 3.646 -0.437 1.00 42.31 72 TYR A O 3
ATOM 4538 N N . ILE A 1 93 ? -8.028 4.789 -1.993 1.00 4.42 73 ILE A N 3
ATOM 4539 C CA . ILE A 1 93 ? -9.031 5.293 -1.066 1.00 63.30 73 ILE A CA 3
ATOM 4540 C C . ILE A 1 93 ? -9.744 4.157 -0.347 1.00 50.04 73 ILE A C 3
ATOM 4541 O O . ILE A 1 93 ? -9.768 4.109 0.885 1.00 55.23 73 ILE A O 3
ATOM 4557 N N . MET A 1 94 ? -10.309 3.235 -1.118 1.00 51.24 74 MET A N 3
ATOM 4558 C CA . MET A 1 94 ? -11.049 2.125 -0.540 1.00 42.52 74 MET A CA 3
ATOM 4559 C C . MET A 1 94 ? -10.138 1.269 0.339 1.00 51.33 74 MET A C 3
ATOM 4560 O O . MET A 1 94 ? -10.552 0.809 1.403 1.00 75.35 74 MET A O 3
ATOM 4574 N N . LYS A 1 95 ? -8.892 1.077 -0.097 1.00 42.30 75 LYS A N 3
ATOM 4575 C CA . LYS A 1 95 ? -7.926 0.295 0.666 1.00 11.25 75 LYS A CA 3
ATOM 4576 C C . LYS A 1 95 ? -7.751 0.872 2.063 1.00 64.24 75 LYS A C 3
ATOM 4577 O O . LYS A 1 95 ? -7.889 0.162 3.054 1.00 62.34 75 LYS A O 3
ATOM 4596 N N . GLN A 1 96 ? -7.492 2.172 2.131 1.00 11.03 76 GLN A N 3
ATOM 4597 C CA . GLN A 1 96 ? -7.258 2.850 3.402 1.00 44.31 76 GLN A CA 3
ATOM 4598 C C . GLN A 1 96 ? -8.479 2.781 4.319 1.00 62.22 76 GLN A C 3
ATOM 4599 O O . GLN A 1 96 ? -8.363 2.954 5.535 1.00 24.21 76 GLN A O 3
ATOM 4613 N N . ARG A 1 97 ? -9.645 2.525 3.738 1.00 0.42 77 ARG A N 3
ATOM 4614 C CA . ARG A 1 97 ? -10.865 2.360 4.518 1.00 44.51 77 ARG A CA 3
ATOM 4615 C C . ARG A 1 97 ? -10.774 1.108 5.392 1.00 12.03 77 ARG A C 3
ATOM 4616 O O . ARG A 1 97 ? -10.726 1.202 6.621 1.00 41.14 77 ARG A O 3
ATOM 4637 N N . LEU A 1 98 ? -10.730 -0.070 4.764 1.00 74.01 78 LEU A N 3
ATOM 4638 C CA . LEU A 1 98 ? -10.644 -1.315 5.532 1.00 5.22 78 LEU A CA 3
ATOM 4639 C C . LEU A 1 98 ? -9.296 -1.425 6.232 1.00 25.05 78 LEU A C 3
ATOM 4640 O O . LEU A 1 98 ? -9.190 -2.058 7.281 1.00 64.41 78 LEU A O 3
ATOM 4656 N N . LEU A 1 99 ? -8.275 -0.808 5.643 1.00 21.45 79 LEU A N 3
ATOM 4657 C CA . LEU A 1 99 ? -6.925 -0.822 6.203 1.00 43.11 79 LEU A CA 3
ATOM 4658 C C . LEU A 1 99 ? -6.957 -0.367 7.657 1.00 25.22 79 LEU A C 3
ATOM 4659 O O . LEU A 1 99 ? -6.427 -1.035 8.539 1.00 11.13 79 LEU A O 3
ATOM 4675 N N . LYS A 1 100 ? -7.627 0.744 7.906 1.00 33.24 80 LYS A N 3
ATOM 4676 C CA . LYS A 1 100 ? -7.734 1.273 9.256 1.00 31.24 80 LYS A CA 3
ATOM 4677 C C . LYS A 1 100 ? -8.662 0.417 10.105 1.00 15.15 80 LYS A C 3
ATOM 4678 O O . LYS A 1 100 ? -8.506 0.346 11.320 1.00 32.02 80 LYS A O 3
ATOM 4697 N N . LEU A 1 101 ? -9.614 -0.243 9.465 1.00 42.42 81 LEU A N 3
ATOM 4698 C CA . LEU A 1 101 ? -10.578 -1.068 10.181 1.00 22.01 81 LEU A CA 3
ATOM 4699 C C . LEU A 1 101 ? -9.918 -2.317 10.758 1.00 2.12 81 LEU A C 3
ATOM 4700 O O . LEU A 1 101 ? -10.256 -2.745 11.859 1.00 33.21 81 LEU A O 3
ATOM 4716 N N . LEU A 1 102 ? -8.970 -2.888 10.031 1.00 2.10 82 LEU A N 3
ATOM 4717 C CA . LEU A 1 102 ? -8.260 -4.063 10.519 1.00 23.31 82 LEU A CA 3
ATOM 4718 C C . LEU A 1 102 ? -7.088 -3.670 11.411 1.00 24.50 82 LEU A C 3
ATOM 4719 O O . LEU A 1 102 ? -6.697 -4.430 12.292 1.00 32.22 82 LEU A O 3
ATOM 4735 N N . GLU A 1 103 ? -6.535 -2.484 11.183 1.00 15.33 83 GLU A N 3
ATOM 4736 C CA . GLU A 1 103 ? -5.472 -1.962 12.037 1.00 13.24 83 GLU A CA 3
ATOM 4737 C C . GLU A 1 103 ? -6.022 -1.567 13.409 1.00 22.31 83 GLU A C 3
ATOM 4738 O O . GLU A 1 103 ? -5.404 -1.830 14.440 1.00 35.42 83 GLU A O 3
ATOM 4750 N N . ASP A 1 104 ? -7.191 -0.933 13.409 1.00 64.13 84 ASP A N 3
ATOM 4751 C CA . ASP A 1 104 ? -7.806 -0.444 14.642 1.00 15.22 84 ASP A CA 3
ATOM 4752 C C . ASP A 1 104 ? -8.689 -1.519 15.262 1.00 55.02 84 ASP A C 3
ATOM 4753 O O . ASP A 1 104 ? -9.108 -1.408 16.415 1.00 11.30 84 ASP A O 3
ATOM 4762 N N . LYS A 1 105 ? -8.961 -2.558 14.476 1.00 45.13 85 LYS A N 3
ATOM 4763 C CA . LYS A 1 105 ? -9.787 -3.685 14.905 1.00 41.33 85 LYS A CA 3
ATOM 4764 C C . LYS A 1 105 ? -11.227 -3.239 15.161 1.00 4.44 85 LYS A C 3
ATOM 4765 O O . LYS A 1 105 ? -11.831 -3.581 16.179 1.00 33.35 85 LYS A O 3
ATOM 4784 N N . SER A 1 106 ? -11.770 -2.484 14.216 1.00 73.40 86 SER A N 3
ATOM 4785 C CA . SER A 1 106 ? -13.142 -2.009 14.296 1.00 10.21 86 SER A CA 3
ATOM 4786 C C . SER A 1 106 ? -14.103 -3.019 13.665 1.00 0.14 86 SER A C 3
ATOM 4787 O O . SER A 1 106 ? -13.820 -3.581 12.606 1.00 31.23 86 SER A O 3
ATOM 4795 N N . ASN A 1 107 ? -15.253 -3.219 14.304 1.00 50.33 87 ASN A N 3
ATOM 4796 C CA . ASN A 1 107 ? -16.193 -4.271 13.904 1.00 51.44 87 ASN A CA 3
ATOM 4797 C C . ASN A 1 107 ? -16.885 -3.960 12.582 1.00 61.40 87 ASN A C 3
ATOM 4798 O O . ASN A 1 107 ? -17.630 -4.783 12.061 1.00 2.11 87 ASN A O 3
ATOM 4809 N N . LEU A 1 108 ? -16.630 -2.785 12.030 1.00 62.14 88 LEU A N 3
ATOM 4810 C CA . LEU A 1 108 ? -17.283 -2.371 10.793 1.00 43.11 88 LEU A CA 3
ATOM 4811 C C . LEU A 1 108 ? -16.913 -3.292 9.640 1.00 43.20 88 LEU A C 3
ATOM 4812 O O . LEU A 1 108 ? -17.711 -3.526 8.735 1.00 42.32 88 LEU A O 3
ATOM 4828 N N . LEU A 1 109 ? -15.705 -3.818 9.679 1.00 1.20 89 LEU A N 3
ATOM 4829 C CA . LEU A 1 109 ? -15.269 -4.765 8.668 1.00 65.10 89 LEU A CA 3
ATOM 4830 C C . LEU A 1 109 ? -15.041 -6.136 9.295 1.00 1.51 89 LEU A C 3
ATOM 4831 O O . LEU A 1 109 ? -14.844 -7.134 8.607 1.00 50.10 89 LEU A O 3
ATOM 4847 N N . LEU A 1 110 ? -15.088 -6.180 10.606 1.00 52.12 90 LEU A N 3
ATOM 4848 C CA . LEU A 1 110 ? -14.721 -7.384 11.338 1.00 72.22 90 LEU A CA 3
ATOM 4849 C C . LEU A 1 110 ? -15.877 -7.928 12.184 1.00 50.24 90 LEU A C 3
ATOM 4850 O O . LEU A 1 110 ? -15.650 -8.665 13.140 1.00 25.32 90 LEU A O 3
ATOM 4866 N N . TYR A 1 111 ? -17.111 -7.583 11.831 1.00 61.33 91 TYR A N 3
ATOM 4867 C CA . TYR A 1 111 ? -18.269 -8.027 12.609 1.00 75.43 91 TYR A CA 3
ATOM 4868 C C . TYR A 1 111 ? -18.533 -9.521 12.424 1.00 33.45 91 TYR A C 3
ATOM 4869 O O . TYR A 1 111 ? -18.095 -10.129 11.438 1.00 52.20 91 TYR A O 3
ATOM 4887 N N . SER A 1 112 ? -19.275 -10.093 13.363 1.00 11.23 92 SER A N 3
ATOM 4888 C CA . SER A 1 112 ? -19.628 -11.502 13.318 1.00 54.13 92 SER A CA 3
ATOM 4889 C C . SER A 1 112 ? -20.863 -11.719 12.447 1.00 2.51 92 SER A C 3
ATOM 4890 O O . SER A 1 112 ? -21.813 -10.934 12.483 1.00 25.41 92 SER A O 3
ATOM 4898 N N . CYS A 1 113 ? -20.832 -12.782 11.666 1.00 73.44 93 CYS A N 3
ATOM 4899 C CA . CYS A 1 113 ? -21.910 -13.102 10.742 1.00 72.03 93 CYS A CA 3
ATOM 4900 C C . CYS A 1 113 ? -22.166 -14.600 10.733 1.00 23.33 93 CYS A C 3
ATOM 4901 O O . CYS A 1 113 ? -21.493 -15.349 11.436 1.00 64.42 93 CYS A O 3
ATOM 4908 N N . ASN A 1 114 ? -23.105 -15.035 9.903 1.00 51.24 94 ASN A N 3
ATOM 4909 C CA . ASN A 1 114 ? -23.448 -16.444 9.812 1.00 72.33 94 ASN A CA 3
ATOM 4910 C C . ASN A 1 114 ? -23.147 -16.999 8.417 1.00 71.33 94 ASN A C 3
ATOM 4911 O O . ASN A 1 114 ? -24.060 -17.272 7.642 1.00 12.33 94 ASN A O 3
ATOM 4922 N N . CYS A 1 115 ? -21.869 -17.117 8.063 1.00 30.24 95 CYS A N 3
ATOM 4923 C CA . CYS A 1 115 ? -21.506 -17.862 6.864 1.00 0.42 95 CYS A CA 3
ATOM 4924 C C . CYS A 1 115 ? -21.136 -19.302 7.218 1.00 24.30 95 CYS A C 3
ATOM 4925 O O . CYS A 1 115 ? -20.642 -20.056 6.381 1.00 41.20 95 CYS A O 3
ATOM 4932 N N . LYS A 1 116 ? -21.380 -19.668 8.472 1.00 4.23 96 LYS A N 3
ATOM 4933 C CA . LYS A 1 116 ? -21.120 -21.016 8.960 1.00 1.14 96 LYS A CA 3
ATOM 4934 C C . LYS A 1 116 ? -21.903 -21.255 10.247 1.00 21.01 96 LYS A C 3
ATOM 4935 O O . LYS A 1 116 ? -22.583 -22.267 10.399 1.00 4.13 96 LYS A O 3
ATOM 4954 N N . PHE A 1 117 ? -21.796 -20.299 11.159 1.00 22.43 97 PHE A N 3
ATOM 4955 C CA . PHE A 1 117 ? -22.532 -20.303 12.411 1.00 25.22 97 PHE A CA 3
ATOM 4956 C C . PHE A 1 117 ? -22.393 -18.928 13.023 1.00 22.55 97 PHE A C 3
ATOM 4957 O O . PHE A 1 117 ? -21.611 -18.120 12.520 1.00 11.20 97 PHE A O 3
ATOM 4974 N N . SER A 1 118 ? -23.123 -18.662 14.096 1.00 15.44 98 SER A N 3
ATOM 4975 C CA . SER A 1 118 ? -22.938 -17.425 14.830 1.00 61.04 98 SER A CA 3
ATOM 4976 C C . SER A 1 118 ? -23.780 -17.374 16.083 1.00 72.44 98 SER A C 3
ATOM 4977 O O . SER A 1 118 ? -24.637 -18.224 16.326 1.00 74.12 98 SER A O 3
ATOM 4985 N N . LYS A 1 119 ? -23.502 -16.354 16.869 1.00 71.52 99 LYS A N 3
ATOM 4986 C CA . LYS A 1 119 ? -24.187 -16.110 18.115 1.00 14.24 99 LYS A CA 3
ATOM 4987 C C . LYS A 1 119 ? -25.196 -14.988 17.926 1.00 62.23 99 LYS A C 3
ATOM 4988 O O . LYS A 1 119 ? -26.156 -14.855 18.680 1.00 72.22 99 LYS A O 3
ATOM 5007 N N . LYS A 1 120 ? -24.967 -14.194 16.890 1.00 61.22 100 LYS A N 3
ATOM 5008 C CA . LYS A 1 120 ? -25.897 -13.155 16.489 1.00 1.44 100 LYS A CA 3
ATOM 5009 C C . LYS A 1 120 ? -26.803 -13.702 15.387 1.00 33.42 100 LYS A C 3
ATOM 5010 O O . LYS A 1 120 ? -26.406 -14.607 14.647 1.00 34.52 100 LYS A O 3
ATOM 5029 N N . LYS A 1 121 ? -28.018 -13.177 15.297 1.00 51.22 101 LYS A N 3
ATOM 5030 C CA . LYS A 1 121 ? -29.002 -13.675 14.342 1.00 44.11 101 LYS A CA 3
ATOM 5031 C C . LYS A 1 121 ? -28.742 -13.119 12.948 1.00 55.32 101 LYS A C 3
ATOM 5032 O O . LYS A 1 121 ? -28.179 -13.849 12.109 1.00 37.87 101 LYS A O 3
ATOM 5053 N N . MET A 1 21 ? 2.833 0.415 0.075 1.00 34.05 1 MET A N 4
ATOM 5054 C CA . MET A 1 21 ? 2.261 -0.818 0.660 1.00 42.45 1 MET A CA 4
ATOM 5055 C C . MET A 1 21 ? 2.507 -2.015 -0.243 1.00 1.21 1 MET A C 4
ATOM 5056 O O . MET A 1 21 ? 1.784 -2.230 -1.219 1.00 53.00 1 MET A O 4
ATOM 5070 N N . LYS A 1 22 ? 3.535 -2.789 0.067 1.00 30.13 2 LYS A N 4
ATOM 5071 C CA . LYS A 1 22 ? 3.757 -4.046 -0.621 1.00 34.13 2 LYS A CA 4
ATOM 5072 C C . LYS A 1 22 ? 3.027 -5.149 0.131 1.00 52.11 2 LYS A C 4
ATOM 5073 O O . LYS A 1 22 ? 3.614 -5.903 0.912 1.00 3.44 2 LYS A O 4
ATOM 5092 N N . GLY A 1 23 ? 1.725 -5.186 -0.086 1.00 74.22 3 GLY A N 4
ATOM 5093 C CA . GLY A 1 23 ? 0.852 -6.084 0.631 1.00 25.20 3 GLY A CA 4
ATOM 5094 C C . GLY A 1 23 ? -0.556 -5.536 0.646 1.00 55.14 3 GLY A C 4
ATOM 5095 O O . GLY A 1 23 ? -0.903 -4.718 1.498 1.00 41.25 3 GLY A O 4
ATOM 5099 N N . ASP A 1 24 ? -1.356 -5.976 -0.314 1.00 21.50 4 ASP A N 4
ATOM 5100 C CA . ASP A 1 24 ? -2.674 -5.400 -0.564 1.00 2.33 4 ASP A CA 4
ATOM 5101 C C . ASP A 1 24 ? -3.626 -5.560 0.614 1.00 22.35 4 ASP A C 4
ATOM 5102 O O . ASP A 1 24 ? -3.544 -6.511 1.398 1.00 5.42 4 ASP A O 4
ATOM 5111 N N . ILE A 1 25 ? -4.534 -4.601 0.714 1.00 64.01 5 ILE A N 4
ATOM 5112 C CA . ILE A 1 25 ? -5.533 -4.569 1.769 1.00 21.13 5 ILE A CA 4
ATOM 5113 C C . ILE A 1 25 ? -6.525 -5.710 1.573 1.00 31.30 5 ILE A C 4
ATOM 5114 O O . ILE A 1 25 ? -7.117 -6.212 2.529 1.00 43.41 5 ILE A O 4
ATOM 5130 N N . GLU A 1 26 ? -6.682 -6.114 0.317 1.00 23.14 6 GLU A N 4
ATOM 5131 C CA . GLU A 1 26 ? -7.573 -7.201 -0.044 1.00 63.11 6 GLU A CA 4
ATOM 5132 C C . GLU A 1 26 ? -7.148 -8.474 0.677 1.00 71.23 6 GLU A C 4
ATOM 5133 O O . GLU A 1 26 ? -7.981 -9.227 1.172 1.00 64.44 6 GLU A O 4
ATOM 5145 N N . HIS A 1 27 ? -5.844 -8.700 0.738 1.00 33.42 7 HIS A N 4
ATOM 5146 C CA . HIS A 1 27 ? -5.295 -9.786 1.531 1.00 1.41 7 HIS A CA 4
ATOM 5147 C C . HIS A 1 27 ? -5.703 -9.648 2.991 1.00 64.43 7 HIS A C 4
ATOM 5148 O O . HIS A 1 27 ? -6.265 -10.576 3.564 1.00 41.21 7 HIS A O 4
ATOM 5162 N N . LYS A 1 28 ? -5.443 -8.477 3.573 1.00 14.45 8 LYS A N 4
ATOM 5163 C CA . LYS A 1 28 ? -5.705 -8.247 5.001 1.00 63.30 8 LYS A CA 4
ATOM 5164 C C . LYS A 1 28 ? -7.160 -8.544 5.349 1.00 51.33 8 LYS A C 4
ATOM 5165 O O . LYS A 1 28 ? -7.446 -9.282 6.292 1.00 51.32 8 LYS A O 4
ATOM 5184 N N . VAL A 1 29 ? -8.077 -7.970 4.579 1.00 63.14 9 VAL A N 4
ATOM 5185 C CA . VAL A 1 29 ? -9.497 -8.105 4.864 1.00 64.53 9 VAL A CA 4
ATOM 5186 C C . VAL A 1 29 ? -9.958 -9.552 4.716 1.00 13.23 9 VAL A C 4
ATOM 5187 O O . VAL A 1 29 ? -10.778 -10.029 5.498 1.00 11.41 9 VAL A O 4
ATOM 5200 N N . TYR A 1 30 ? -9.411 -10.261 3.739 1.00 64.30 10 TYR A N 4
ATOM 5201 C CA . TYR A 1 30 ? -9.751 -11.663 3.560 1.00 71.41 10 TYR A CA 4
ATOM 5202 C C . TYR A 1 30 ? -9.204 -12.476 4.726 1.00 13.51 10 TYR A C 4
ATOM 5203 O O . TYR A 1 30 ? -9.838 -13.421 5.181 1.00 64.34 10 TYR A O 4
ATOM 5221 N N . GLN A 1 31 ? -8.044 -12.057 5.231 1.00 35.31 11 GLN A N 4
ATOM 5222 C CA . GLN A 1 31 ? -7.322 -12.802 6.269 1.00 61.24 11 GLN A CA 4
ATOM 5223 C C . GLN A 1 31 ? -8.161 -12.992 7.529 1.00 61.02 11 GLN A C 4
ATOM 5224 O O . GLN A 1 31 ? -8.272 -14.101 8.055 1.00 73.31 11 GLN A O 4
ATOM 5238 N N . LEU A 1 32 ? -8.754 -11.911 8.002 1.00 14.11 12 LEU A N 4
ATOM 5239 C CA . LEU A 1 32 ? -9.472 -11.933 9.270 1.00 22.24 12 LEU A CA 4
ATOM 5240 C C . LEU A 1 32 ? -10.938 -12.279 9.093 1.00 63.12 12 LEU A C 4
ATOM 5241 O O . LEU A 1 32 ? -11.529 -12.932 9.945 1.00 40.35 12 LEU A O 4
ATOM 5257 N N . LEU A 1 33 ? -11.520 -11.861 7.991 1.00 4.50 13 LEU A N 4
ATOM 5258 C CA . LEU A 1 33 ? -12.932 -12.129 7.745 1.00 75.51 13 LEU A CA 4
ATOM 5259 C C . LEU A 1 33 ? -13.201 -13.611 7.560 1.00 15.31 13 LEU A C 4
ATOM 5260 O O . LEU A 1 33 ? -14.180 -14.143 8.090 1.00 3.35 13 LEU A O 4
ATOM 5276 N N . LYS A 1 34 ? -12.340 -14.272 6.809 1.00 51.03 14 LYS A N 4
ATOM 5277 C CA . LYS A 1 34 ? -12.468 -15.709 6.598 1.00 74.35 14 LYS A CA 4
ATOM 5278 C C . LYS A 1 34 ? -12.280 -16.458 7.922 1.00 43.31 14 LYS A C 4
ATOM 5279 O O . LYS A 1 34 ? -12.812 -17.551 8.114 1.00 5.33 14 LYS A O 4
ATOM 5298 N N . ASP A 1 35 ? -11.528 -15.844 8.835 1.00 34.42 15 ASP A N 4
ATOM 5299 C CA . ASP A 1 35 ? -11.285 -16.404 10.165 1.00 43.22 15 ASP A CA 4
ATOM 5300 C C . ASP A 1 35 ? -12.567 -16.434 10.980 1.00 31.20 15 ASP A C 4
ATOM 5301 O O . ASP A 1 35 ? -12.900 -17.435 11.615 1.00 52.55 15 ASP A O 4
ATOM 5310 N N . GLN A 1 36 ? -13.283 -15.322 10.942 1.00 24.42 16 GLN A N 4
ATOM 5311 C CA . GLN A 1 36 ? -14.496 -15.151 11.738 1.00 21.34 16 GLN A CA 4
ATOM 5312 C C . GLN A 1 36 ? -15.654 -15.964 11.171 1.00 14.34 16 GLN A C 4
ATOM 5313 O O . GLN A 1 36 ? -16.730 -16.037 11.767 1.00 73.24 16 GLN A O 4
ATOM 5327 N N . GLY A 1 37 ? -15.432 -16.562 10.015 1.00 41.30 17 GLY A N 4
ATOM 5328 C CA . GLY A 1 37 ? -16.461 -17.359 9.393 1.00 52.33 17 GLY A CA 4
ATOM 5329 C C . GLY A 1 37 ? -17.240 -16.567 8.371 1.00 41.52 17 GLY A C 4
ATOM 5330 O O . GLY A 1 37 ? -18.462 -16.692 8.266 1.00 34.11 17 GLY A O 4
ATOM 5334 N N . CYS A 1 38 ? -16.544 -15.716 7.639 1.00 21.42 18 CYS A N 4
ATOM 5335 C CA . CYS A 1 38 ? -17.170 -14.976 6.564 1.00 12.45 18 CYS A CA 4
ATOM 5336 C C . CYS A 1 38 ? -16.487 -15.297 5.244 1.00 61.13 18 CYS A C 4
ATOM 5337 O O . CYS A 1 38 ? -15.267 -15.424 5.194 1.00 51.42 18 CYS A O 4
ATOM 5344 N N . GLU A 1 39 ? -17.271 -15.469 4.193 1.00 3.25 19 GLU A N 4
ATOM 5345 C CA . GLU A 1 39 ? -16.720 -15.542 2.842 1.00 72.12 19 GLU A CA 4
ATOM 5346 C C . GLU A 1 39 ? -17.421 -14.528 1.938 1.00 3.12 19 GLU A C 4
ATOM 5347 O O . GLU A 1 39 ? -16.999 -14.286 0.807 1.00 64.44 19 GLU A O 4
ATOM 5359 N N . ASP A 1 40 ? -18.482 -13.924 2.461 1.00 50.42 20 ASP A N 4
ATOM 5360 C CA . ASP A 1 40 ? -19.296 -12.992 1.695 1.00 63.13 20 ASP A CA 4
ATOM 5361 C C . ASP A 1 40 ? -18.727 -11.581 1.759 1.00 44.31 20 ASP A C 4
ATOM 5362 O O . ASP A 1 40 ? -19.167 -10.740 2.556 1.00 65.23 20 ASP A O 4
ATOM 5371 N N . PHE A 1 41 ? -17.710 -11.358 0.952 1.00 12.54 21 PHE A N 4
ATOM 5372 C CA . PHE A 1 41 ? -17.076 -10.055 0.824 1.00 64.31 21 PHE A CA 4
ATOM 5373 C C . PHE A 1 41 ? -16.237 -10.010 -0.443 1.00 1.53 21 PHE A C 4
ATOM 5374 O O . PHE A 1 41 ? -15.970 -11.046 -1.054 1.00 43.22 21 PHE A O 4
ATOM 5391 N N . GLY A 1 42 ? -15.845 -8.816 -0.848 1.00 40.24 22 GLY A N 4
ATOM 5392 C CA . GLY A 1 42 ? -15.037 -8.663 -2.040 1.00 44.13 22 GLY A CA 4
ATOM 5393 C C . GLY A 1 42 ? -14.973 -7.221 -2.485 1.00 32.01 22 GLY A C 4
ATOM 5394 O O . GLY A 1 42 ? -15.599 -6.357 -1.873 1.00 33.14 22 GLY A O 4
ATOM 5398 N N . THR A 1 43 ? -14.222 -6.951 -3.538 1.00 11.15 23 THR A N 4
ATOM 5399 C CA . THR A 1 43 ? -14.076 -5.594 -4.032 1.00 14.52 23 THR A CA 4
ATOM 5400 C C . THR A 1 43 ? -14.737 -5.422 -5.394 1.00 23.12 23 THR A C 4
ATOM 5401 O O . THR A 1 43 ? -14.649 -6.298 -6.258 1.00 22.53 23 THR A O 4
ATOM 5412 N N . LYS A 1 44 ? -15.422 -4.303 -5.577 1.00 34.30 24 LYS A N 4
ATOM 5413 C CA . LYS A 1 44 ? -15.944 -3.950 -6.882 1.00 24.22 24 LYS A CA 4
ATOM 5414 C C . LYS A 1 44 ? -14.974 -2.985 -7.545 1.00 10.04 24 LYS A C 4
ATOM 5415 O O . LYS A 1 44 ? -14.382 -2.135 -6.880 1.00 31.32 24 LYS A O 4
ATOM 5434 N N . CYS A 1 45 ? -14.791 -3.139 -8.838 1.00 62.34 25 CYS A N 4
ATOM 5435 C CA . CYS A 1 45 ? -13.885 -2.287 -9.588 1.00 21.44 25 CYS A CA 4
ATOM 5436 C C . CYS A 1 45 ? -14.577 -1.819 -10.848 1.00 3.44 25 CYS A C 4
ATOM 5437 O O . CYS A 1 45 ? -13.978 -1.732 -11.920 1.00 73.01 25 CYS A O 4
ATOM 5445 N N . VAL A 1 46 ? -15.844 -1.488 -10.699 1.00 41.31 26 VAL A N 4
ATOM 5446 C CA . VAL A 1 46 ? -16.686 -1.210 -11.842 1.00 12.05 26 VAL A CA 4
ATOM 5447 C C . VAL A 1 46 ? -16.496 0.222 -12.316 1.00 61.55 26 VAL A C 4
ATOM 5448 O O . VAL A 1 46 ? -16.510 1.156 -11.519 1.00 2.23 26 VAL A O 4
ATOM 5461 N N . ILE A 1 47 ? -16.287 0.393 -13.611 1.00 22.43 27 ILE A N 4
ATOM 5462 C CA . ILE A 1 47 ? -16.132 1.720 -14.166 1.00 55.42 27 ILE A CA 4
ATOM 5463 C C . ILE A 1 47 ? -17.464 2.451 -14.178 1.00 4.11 27 ILE A C 4
ATOM 5464 O O . ILE A 1 47 ? -18.473 1.937 -14.665 1.00 51.43 27 ILE A O 4
ATOM 5480 N N . GLU A 1 48 ? -17.458 3.645 -13.625 1.00 23.52 28 GLU A N 4
ATOM 5481 C CA . GLU A 1 48 ? -18.641 4.469 -13.569 1.00 32.01 28 GLU A CA 4
ATOM 5482 C C . GLU A 1 48 ? -18.412 5.761 -14.335 1.00 63.41 28 GLU A C 4
ATOM 5483 O O . GLU A 1 48 ? -17.757 6.685 -13.850 1.00 13.14 28 GLU A O 4
ATOM 5495 N N . GLU A 1 49 ? -18.911 5.797 -15.559 1.00 63.33 29 GLU A N 4
ATOM 5496 C CA . GLU A 1 49 ? -18.780 6.975 -16.398 1.00 44.04 29 GLU A CA 4
ATOM 5497 C C . GLU A 1 49 ? -19.769 8.043 -15.951 1.00 34.23 29 GLU A C 4
ATOM 5498 O O . GLU A 1 49 ? -20.980 7.825 -15.935 1.00 11.31 29 GLU A O 4
ATOM 5510 N N . VAL A 1 50 ? -19.237 9.189 -15.562 1.00 21.00 30 VAL A N 4
ATOM 5511 C CA . VAL A 1 50 ? -20.036 10.235 -14.943 1.00 62.31 30 VAL A CA 4
ATOM 5512 C C . VAL A 1 50 ? -20.678 11.134 -15.988 1.00 31.00 30 VAL A C 4
ATOM 5513 O O . VAL A 1 50 ? -21.904 11.193 -16.103 1.00 21.41 30 VAL A O 4
ATOM 5526 N N . LYS A 1 51 ? -19.849 11.825 -16.750 1.00 34.03 31 LYS A N 4
ATOM 5527 C CA . LYS A 1 51 ? -20.341 12.771 -17.734 1.00 0.34 31 LYS A CA 4
ATOM 5528 C C . LYS A 1 51 ? -19.441 12.770 -18.959 1.00 13.02 31 LYS A C 4
ATOM 5529 O O . LYS A 1 51 ? -18.317 12.263 -18.915 1.00 15.34 31 LYS A O 4
ATOM 5548 N N . SER A 1 52 ? -19.934 13.335 -20.045 1.00 11.22 32 SER A N 4
ATOM 5549 C CA . SER A 1 52 ? -19.183 13.382 -21.285 1.00 72.10 32 SER A CA 4
ATOM 5550 C C . SER A 1 52 ? -19.174 14.807 -21.826 1.00 22.20 32 SER A C 4
ATOM 5551 O O . SER A 1 52 ? -19.554 15.749 -21.129 1.00 3.51 32 SER A O 4
ATOM 5559 N N . SER A 1 53 ? -18.725 14.961 -23.054 1.00 43.24 33 SER A N 4
ATOM 5560 C CA . SER A 1 53 ? -18.715 16.252 -23.708 1.00 4.44 33 SER A CA 4
ATOM 5561 C C . SER A 1 53 ? -19.318 16.126 -25.099 1.00 63.50 33 SER A C 4
ATOM 5562 O O . SER A 1 53 ? -18.643 15.706 -26.042 1.00 30.21 33 SER A O 4
ATOM 5570 N N . HIS A 1 54 ? -20.601 16.443 -25.204 1.00 74.33 34 HIS A N 4
ATOM 5571 C CA . HIS A 1 54 ? -21.311 16.361 -26.470 1.00 3.01 34 HIS A CA 4
ATOM 5572 C C . HIS A 1 54 ? -20.757 17.402 -27.436 1.00 13.43 34 HIS A C 4
ATOM 5573 O O . HIS A 1 54 ? -21.091 18.583 -27.349 1.00 1.34 34 HIS A O 4
ATOM 5587 N N . LYS A 1 55 ? -19.883 16.959 -28.331 1.00 64.41 35 LYS A N 4
ATOM 5588 C CA . LYS A 1 55 ? -19.190 17.865 -29.239 1.00 74.01 35 LYS A CA 4
ATOM 5589 C C . LYS A 1 55 ? -18.476 17.080 -30.332 1.00 72.02 35 LYS A C 4
ATOM 5590 O O . LYS A 1 55 ? -18.553 17.427 -31.511 1.00 73.32 35 LYS A O 4
ATOM 5609 N N . THR A 1 56 ? -17.786 16.019 -29.932 1.00 55.23 36 THR A N 4
ATOM 5610 C CA . THR A 1 56 ? -17.004 15.223 -30.866 1.00 72.20 36 THR A CA 4
ATOM 5611 C C . THR A 1 56 ? -17.905 14.397 -31.788 1.00 54.13 36 THR A C 4
ATOM 5612 O O . THR A 1 56 ? -17.682 14.370 -32.999 1.00 43.14 36 THR A O 4
ATOM 5623 N N . LEU A 1 57 ? -18.918 13.747 -31.207 1.00 33.51 37 LEU A N 4
ATOM 5624 C CA . LEU A 1 57 ? -19.906 12.974 -31.963 1.00 65.45 37 LEU A CA 4
ATOM 5625 C C . LEU A 1 57 ? -19.263 11.929 -32.873 1.00 74.22 37 LEU A C 4
ATOM 5626 O O . LEU A 1 57 ? -18.984 12.190 -34.044 1.00 41.24 37 LEU A O 4
ATOM 5642 N N . LEU A 1 58 ? -19.039 10.743 -32.333 1.00 13.55 38 LEU A N 4
ATOM 5643 C CA . LEU A 1 58 ? -18.469 9.654 -33.111 1.00 51.44 38 LEU A CA 4
ATOM 5644 C C . LEU A 1 58 ? -19.132 8.333 -32.738 1.00 61.35 38 LEU A C 4
ATOM 5645 O O . LEU A 1 58 ? -20.211 8.322 -32.143 1.00 62.25 38 LEU A O 4
ATOM 5661 N N . ASN A 1 59 ? -18.492 7.235 -33.130 1.00 54.02 39 ASN A N 4
ATOM 5662 C CA . ASN A 1 59 ? -18.910 5.884 -32.753 1.00 15.42 39 ASN A CA 4
ATOM 5663 C C . ASN A 1 59 ? -19.326 5.828 -31.286 1.00 34.13 39 ASN A C 4
ATOM 5664 O O . ASN A 1 59 ? -20.478 5.537 -30.959 1.00 50.13 39 ASN A O 4
ATOM 5675 N N . THR A 1 60 ? -18.379 6.113 -30.415 1.00 13.23 40 THR A N 4
ATOM 5676 C CA . THR A 1 60 ? -18.642 6.217 -28.996 1.00 72.21 40 THR A CA 4
ATOM 5677 C C . THR A 1 60 ? -18.476 7.673 -28.563 1.00 0.32 40 THR A C 4
ATOM 5678 O O . THR A 1 60 ? -18.722 8.580 -29.355 1.00 23.13 40 THR A O 4
ATOM 5689 N N . GLU A 1 61 ? -18.096 7.903 -27.315 1.00 3.20 41 GLU A N 4
ATOM 5690 C CA . GLU A 1 61 ? -17.742 9.243 -26.865 1.00 70.34 41 GLU A CA 4
ATOM 5691 C C . GLU A 1 61 ? -16.226 9.408 -26.877 1.00 72.30 41 GLU A C 4
ATOM 5692 O O . GLU A 1 61 ? -15.690 10.317 -26.240 1.00 53.22 41 GLU A O 4
ATOM 5704 N N . LEU A 1 62 ? -15.549 8.527 -27.628 1.00 63.24 42 LEU A N 4
ATOM 5705 C CA . LEU A 1 62 ? -14.085 8.460 -27.658 1.00 64.31 42 LEU A CA 4
ATOM 5706 C C . LEU A 1 62 ? -13.542 7.983 -26.310 1.00 11.33 42 LEU A C 4
ATOM 5707 O O . LEU A 1 62 ? -13.074 6.851 -26.188 1.00 53.04 42 LEU A O 4
ATOM 5723 N N . HIS A 1 63 ? -13.625 8.848 -25.308 1.00 65.05 43 HIS A N 4
ATOM 5724 C CA . HIS A 1 63 ? -13.228 8.522 -23.944 1.00 21.25 43 HIS A CA 4
ATOM 5725 C C . HIS A 1 63 ? -13.679 9.649 -23.025 1.00 63.01 43 HIS A C 4
ATOM 5726 O O . HIS A 1 63 ? -13.015 10.683 -22.924 1.00 55.22 43 HIS A O 4
ATOM 5740 N N . LEU A 1 64 ? -14.820 9.455 -22.382 1.00 41.41 44 LEU A N 4
ATOM 5741 C CA . LEU A 1 64 ? -15.418 10.494 -21.557 1.00 50.45 44 LEU A CA 4
ATOM 5742 C C . LEU A 1 64 ? -14.849 10.484 -20.142 1.00 73.33 44 LEU A C 4
ATOM 5743 O O . LEU A 1 64 ? -13.896 9.760 -19.846 1.00 35.32 44 LEU A O 4
ATOM 5759 N N . THR A 1 65 ? -15.440 11.280 -19.266 1.00 64.42 45 THR A N 4
ATOM 5760 C CA . THR A 1 65 ? -14.989 11.346 -17.893 1.00 50.40 45 THR A CA 4
ATOM 5761 C C . THR A 1 65 ? -15.588 10.210 -17.087 1.00 1.14 45 THR A C 4
ATOM 5762 O O . THR A 1 65 ? -16.732 10.274 -16.630 1.00 70.03 45 THR A O 4
ATOM 5773 N N . LYS A 1 66 ? -14.808 9.166 -16.941 1.00 32.25 46 LYS A N 4
ATOM 5774 C CA . LYS A 1 66 ? -15.242 7.988 -16.231 1.00 1.21 46 LYS A CA 4
ATOM 5775 C C . LYS A 1 66 ? -14.365 7.776 -15.007 1.00 23.54 46 LYS A C 4
ATOM 5776 O O . LYS A 1 66 ? -13.228 8.254 -14.954 1.00 62.25 46 LYS A O 4
ATOM 5795 N N . TYR A 1 67 ? -14.896 7.084 -14.023 1.00 72.32 47 TYR A N 4
ATOM 5796 C CA . TYR A 1 67 ? -14.169 6.835 -12.798 1.00 23.45 47 TYR A CA 4
ATOM 5797 C C . TYR A 1 67 ? -14.161 5.354 -12.483 1.00 72.05 47 TYR A C 4
ATOM 5798 O O . TYR A 1 67 ? -15.103 4.633 -12.807 1.00 73.34 47 TYR A O 4
ATOM 5816 N N . TYR A 1 68 ? -13.084 4.904 -11.876 1.00 41.42 48 TYR A N 4
ATOM 5817 C CA . TYR A 1 68 ? -12.977 3.530 -11.429 1.00 73.23 48 TYR A CA 4
ATOM 5818 C C . TYR A 1 68 ? -13.671 3.389 -10.088 1.00 23.31 48 TYR A C 4
ATOM 5819 O O . TYR A 1 68 ? -13.162 3.844 -9.059 1.00 63.11 48 TYR A O 4
ATOM 5837 N N . GLY A 1 69 ? -14.847 2.794 -10.113 1.00 13.14 49 GLY A N 4
ATOM 5838 C CA . GLY A 1 69 ? -15.627 2.637 -8.907 1.00 31.04 49 GLY A CA 4
ATOM 5839 C C . GLY A 1 69 ? -15.141 1.487 -8.048 1.00 52.15 49 GLY A C 4
ATOM 5840 O O . GLY A 1 69 ? -15.748 0.408 -8.043 1.00 71.13 49 GLY A O 4
ATOM 5844 N N . PHE A 1 70 ? -14.039 1.714 -7.341 1.00 32.21 50 PHE A N 4
ATOM 5845 C CA . PHE A 1 70 ? -13.519 0.751 -6.382 1.00 21.35 50 PHE A CA 4
ATOM 5846 C C . PHE A 1 70 ? -14.288 0.852 -5.075 1.00 55.13 50 PHE A C 4
ATOM 5847 O O . PHE A 1 70 ? -14.579 1.948 -4.597 1.00 71.14 50 PHE A O 4
ATOM 5864 N N . SER A 1 71 ? -14.629 -0.287 -4.508 1.00 20.14 51 SER A N 4
ATOM 5865 C CA . SER A 1 71 ? -15.348 -0.323 -3.252 1.00 10.15 51 SER A CA 4
ATOM 5866 C C . SER A 1 71 ? -15.338 -1.736 -2.692 1.00 60.52 51 SER A C 4
ATOM 5867 O O . SER A 1 71 ? -15.372 -2.704 -3.449 1.00 11.34 51 SER A O 4
ATOM 5875 N N . PHE A 1 72 ? -15.281 -1.857 -1.378 1.00 64.22 52 PHE A N 4
ATOM 5876 C CA . PHE A 1 72 ? -15.298 -3.161 -0.750 1.00 23.02 52 PHE A CA 4
ATOM 5877 C C . PHE A 1 72 ? -16.691 -3.476 -0.223 1.00 14.42 52 PHE A C 4
ATOM 5878 O O . PHE A 1 72 ? -17.228 -2.748 0.625 1.00 11.35 52 PHE A O 4
ATOM 5895 N N . PHE A 1 73 ? -17.244 -4.580 -0.710 1.00 41.42 53 PHE A N 4
ATOM 5896 C CA . PHE A 1 73 ? -18.577 -5.018 -0.331 1.00 24.45 53 PHE A CA 4
ATOM 5897 C C . PHE A 1 73 ? -18.517 -5.993 0.831 1.00 12.11 53 PHE A C 4
ATOM 5898 O O . PHE A 1 73 ? -17.661 -6.877 0.878 1.00 13.22 53 PHE A O 4
ATOM 5915 N N . ARG A 1 74 ? -19.433 -5.818 1.764 1.00 1.21 54 ARG A N 4
ATOM 5916 C CA . ARG A 1 74 ? -19.505 -6.655 2.947 1.00 14.20 54 ARG A CA 4
ATOM 5917 C C . ARG A 1 74 ? -20.965 -6.930 3.303 1.00 64.03 54 ARG A C 4
ATOM 5918 O O . ARG A 1 74 ? -21.652 -6.045 3.816 1.00 61.12 54 ARG A O 4
ATOM 5939 N N . HIS A 1 75 ? -21.441 -8.141 3.010 1.00 2.41 55 HIS A N 4
ATOM 5940 C CA . HIS A 1 75 ? -22.843 -8.505 3.261 1.00 4.12 55 HIS A CA 4
ATOM 5941 C C . HIS A 1 75 ? -23.802 -7.548 2.556 1.00 43.51 55 HIS A C 4
ATOM 5942 O O . HIS A 1 75 ? -24.907 -7.295 3.036 1.00 51.10 55 HIS A O 4
ATOM 5956 N N . GLY A 1 76 ? -23.377 -7.028 1.411 1.00 4.42 56 GLY A N 4
ATOM 5957 C CA . GLY A 1 76 ? -24.203 -6.094 0.669 1.00 0.11 56 GLY A CA 4
ATOM 5958 C C . GLY A 1 76 ? -23.969 -4.653 1.080 1.00 22.32 56 GLY A C 4
ATOM 5959 O O . GLY A 1 76 ? -24.401 -3.726 0.394 1.00 72.14 56 GLY A O 4
ATOM 5963 N N . ASN A 1 77 ? -23.285 -4.456 2.197 1.00 54.01 57 ASN A N 4
ATOM 5964 C CA . ASN A 1 77 ? -22.970 -3.112 2.664 1.00 2.42 57 ASN A CA 4
ATOM 5965 C C . ASN A 1 77 ? -21.642 -2.670 2.086 1.00 2.21 57 ASN A C 4
ATOM 5966 O O . ASN A 1 77 ? -20.931 -3.458 1.459 1.00 75.12 57 ASN A O 4
ATOM 5977 N N . ILE A 1 78 ? -21.303 -1.421 2.322 1.00 1.21 58 ILE A N 4
ATOM 5978 C CA . ILE A 1 78 ? -20.049 -0.868 1.847 1.00 52.51 58 ILE A CA 4
ATOM 5979 C C . ILE A 1 78 ? -19.162 -0.481 3.020 1.00 50.24 58 ILE A C 4
ATOM 5980 O O . ILE A 1 78 ? -19.497 0.401 3.815 1.00 21.44 58 ILE A O 4
ATOM 5996 N N . VAL A 1 79 ? -18.044 -1.171 3.132 1.00 34.15 59 VAL A N 4
ATOM 5997 C CA . VAL A 1 79 ? -17.075 -0.892 4.182 1.00 65.04 59 VAL A CA 4
ATOM 5998 C C . VAL A 1 79 ? -16.011 0.061 3.659 1.00 52.55 59 VAL A C 4
ATOM 5999 O O . VAL A 1 79 ? -15.563 0.969 4.359 1.00 22.11 59 VAL A O 4
ATOM 6012 N N . ALA A 1 80 ? -15.631 -0.138 2.410 1.00 52.22 60 ALA A N 4
ATOM 6013 C CA . ALA A 1 80 ? -14.634 0.705 1.783 1.00 65.11 60 ALA A CA 4
ATOM 6014 C C . ALA A 1 80 ? -15.152 1.225 0.462 1.00 31.02 60 ALA A C 4
ATOM 6015 O O . ALA A 1 80 ? -15.793 0.492 -0.275 1.00 4.42 60 ALA A O 4
ATOM 6022 N N . TYR A 1 81 ? -14.892 2.482 0.164 1.00 54.14 61 TYR A N 4
ATOM 6023 C CA . TYR A 1 81 ? -15.288 3.038 -1.116 1.00 62.22 61 TYR A CA 4
ATOM 6024 C C . TYR A 1 81 ? -14.229 4.009 -1.598 1.00 54.40 61 TYR A C 4
ATOM 6025 O O . TYR A 1 81 ? -13.854 4.935 -0.882 1.00 52.35 61 TYR A O 4
ATOM 6043 N N . GLY A 1 82 ? -13.744 3.779 -2.798 1.00 20.24 62 GLY A N 4
ATOM 6044 C CA . GLY A 1 82 ? -12.734 4.633 -3.367 1.00 53.43 62 GLY A CA 4
ATOM 6045 C C . GLY A 1 82 ? -12.967 4.847 -4.842 1.00 61.54 62 GLY A C 4
ATOM 6046 O O . GLY A 1 82 ? -12.598 4.014 -5.659 1.00 53.22 62 GLY A O 4
ATOM 6050 N N . LYS A 1 83 ? -13.625 5.937 -5.182 1.00 30.13 63 LYS A N 4
ATOM 6051 C CA . LYS A 1 83 ? -13.872 6.267 -6.566 1.00 11.15 63 LYS A CA 4
ATOM 6052 C C . LYS A 1 83 ? -12.872 7.305 -7.056 1.00 21.34 63 LYS A C 4
ATOM 6053 O O . LYS A 1 83 ? -12.717 8.366 -6.452 1.00 61.15 63 LYS A O 4
ATOM 6072 N N . SER A 1 84 ? -12.171 6.980 -8.130 1.00 31.41 64 SER A N 4
ATOM 6073 C CA . SER A 1 84 ? -11.220 7.900 -8.735 1.00 62.53 64 SER A CA 4
ATOM 6074 C C . SER A 1 84 ? -11.036 7.566 -10.205 1.00 24.32 64 SER A C 4
ATOM 6075 O O . SER A 1 84 ? -11.340 6.457 -10.636 1.00 41.34 64 SER A O 4
ATOM 6083 N N . ARG A 1 85 ? -10.544 8.525 -10.973 1.00 72.20 65 ARG A N 4
ATOM 6084 C CA . ARG A 1 85 ? -10.275 8.303 -12.385 1.00 31.44 65 ARG A CA 4
ATOM 6085 C C . ARG A 1 85 ? -9.018 7.450 -12.526 1.00 1.32 65 ARG A C 4
ATOM 6086 O O . ARG A 1 85 ? -8.784 6.822 -13.556 1.00 21.23 65 ARG A O 4
ATOM 6107 N N . LYS A 1 86 ? -8.225 7.432 -11.460 1.00 44.14 66 LYS A N 4
ATOM 6108 C CA . LYS A 1 86 ? -7.024 6.618 -11.396 1.00 13.14 66 LYS A CA 4
ATOM 6109 C C . LYS A 1 86 ? -7.295 5.359 -10.577 1.00 64.30 66 LYS A C 4
ATOM 6110 O O . LYS A 1 86 ? -7.763 5.447 -9.439 1.00 53.10 66 LYS A O 4
ATOM 6129 N N . VAL A 1 87 ? -6.999 4.202 -11.159 1.00 4.40 67 VAL A N 4
ATOM 6130 C CA . VAL A 1 87 ? -7.209 2.913 -10.501 1.00 33.15 67 VAL A CA 4
ATOM 6131 C C . VAL A 1 87 ? -6.491 2.854 -9.154 1.00 24.21 67 VAL A C 4
ATOM 6132 O O . VAL A 1 87 ? -7.078 2.471 -8.144 1.00 54.34 67 VAL A O 4
ATOM 6145 N N . ALA A 1 88 ? -5.228 3.257 -9.149 1.00 24.04 68 ALA A N 4
ATOM 6146 C CA . ALA A 1 88 ? -4.407 3.219 -7.950 1.00 72.12 68 ALA A CA 4
ATOM 6147 C C . ALA A 1 88 ? -4.957 4.141 -6.866 1.00 51.10 68 ALA A C 4
ATOM 6148 O O . ALA A 1 88 ? -4.966 3.782 -5.693 1.00 63.02 68 ALA A O 4
ATOM 6155 N N . ASN A 1 89 ? -5.434 5.316 -7.264 1.00 20.42 69 ASN A N 4
ATOM 6156 C CA . ASN A 1 89 ? -5.953 6.292 -6.306 1.00 54.43 69 ASN A CA 4
ATOM 6157 C C . ASN A 1 89 ? -7.256 5.794 -5.700 1.00 52.41 69 ASN A C 4
ATOM 6158 O O . ASN A 1 89 ? -7.457 5.856 -4.489 1.00 32.42 69 ASN A O 4
ATOM 6169 N N . ALA A 1 90 ? -8.130 5.287 -6.557 1.00 2.52 70 ALA A N 4
ATOM 6170 C CA . ALA A 1 90 ? -9.402 4.724 -6.130 1.00 2.02 70 ALA A CA 4
ATOM 6171 C C . ALA A 1 90 ? -9.168 3.573 -5.162 1.00 43.42 70 ALA A C 4
ATOM 6172 O O . ALA A 1 90 ? -9.775 3.485 -4.092 1.00 41.44 70 ALA A O 4
ATOM 6179 N N . LYS A 1 91 ? -8.253 2.712 -5.561 1.00 30.34 71 LYS A N 4
ATOM 6180 C CA . LYS A 1 91 ? -7.875 1.542 -4.798 1.00 32.31 71 LYS A CA 4
ATOM 6181 C C . LYS A 1 91 ? -7.229 1.953 -3.476 1.00 75.51 71 LYS A C 4
ATOM 6182 O O . LYS A 1 91 ? -7.426 1.310 -2.447 1.00 1.43 71 LYS A O 4
ATOM 6201 N N . TYR A 1 92 ? -6.451 3.027 -3.530 1.00 4.33 72 TYR A N 4
ATOM 6202 C CA . TYR A 1 92 ? -5.815 3.608 -2.349 1.00 64.21 72 TYR A CA 4
ATOM 6203 C C . TYR A 1 92 ? -6.855 3.983 -1.298 1.00 1.33 72 TYR A C 4
ATOM 6204 O O . TYR A 1 92 ? -6.738 3.604 -0.132 1.00 23.33 72 TYR A O 4
ATOM 6222 N N . ILE A 1 93 ? -7.873 4.715 -1.728 1.00 62.32 73 ILE A N 4
ATOM 6223 C CA . ILE A 1 93 ? -8.902 5.222 -0.829 1.00 44.13 73 ILE A CA 4
ATOM 6224 C C . ILE A 1 93 ? -9.615 4.092 -0.102 1.00 54.24 73 ILE A C 4
ATOM 6225 O O . ILE A 1 93 ? -9.706 4.091 1.130 1.00 23.24 73 ILE A O 4
ATOM 6241 N N . MET A 1 94 ? -10.112 3.124 -0.864 1.00 4.30 74 MET A N 4
ATOM 6242 C CA . MET A 1 94 ? -10.834 2.010 -0.277 1.00 22.34 74 MET A CA 4
ATOM 6243 C C . MET A 1 94 ? -9.934 1.243 0.695 1.00 41.11 74 MET A C 4
ATOM 6244 O O . MET A 1 94 ? -10.382 0.828 1.763 1.00 64.53 74 MET A O 4
ATOM 6258 N N . LYS A 1 95 ? -8.657 1.084 0.334 1.00 62.01 75 LYS A N 4
ATOM 6259 C CA . LYS A 1 95 ? -7.693 0.419 1.205 1.00 55.21 75 LYS A CA 4
ATOM 6260 C C . LYS A 1 95 ? -7.639 1.081 2.579 1.00 30.43 75 LYS A C 4
ATOM 6261 O O . LYS A 1 95 ? -7.710 0.405 3.603 1.00 34.44 75 LYS A O 4
ATOM 6280 N N . GLN A 1 96 ? -7.542 2.407 2.583 1.00 1.11 76 GLN A N 4
ATOM 6281 C CA . GLN A 1 96 ? -7.428 3.181 3.817 1.00 5.45 76 GLN A CA 4
ATOM 6282 C C . GLN A 1 96 ? -8.644 2.978 4.715 1.00 30.13 76 GLN A C 4
ATOM 6283 O O . GLN A 1 96 ? -8.564 3.144 5.933 1.00 61.33 76 GLN A O 4
ATOM 6297 N N . ARG A 1 97 ? -9.770 2.627 4.105 1.00 40.13 77 ARG A N 4
ATOM 6298 C CA . ARG A 1 97 ? -10.995 2.379 4.850 1.00 11.41 77 ARG A CA 4
ATOM 6299 C C . ARG A 1 97 ? -10.861 1.129 5.717 1.00 73.31 77 ARG A C 4
ATOM 6300 O O . ARG A 1 97 ? -10.792 1.229 6.946 1.00 44.24 77 ARG A O 4
ATOM 6321 N N . LEU A 1 98 ? -10.797 -0.050 5.090 1.00 1.10 78 LEU A N 4
ATOM 6322 C CA . LEU A 1 98 ? -10.734 -1.296 5.862 1.00 71.23 78 LEU A CA 4
ATOM 6323 C C . LEU A 1 98 ? -9.473 -1.338 6.702 1.00 72.03 78 LEU A C 4
ATOM 6324 O O . LEU A 1 98 ? -9.470 -1.914 7.791 1.00 73.32 78 LEU A O 4
ATOM 6340 N N . LEU A 1 99 ? -8.402 -0.739 6.180 1.00 14.54 79 LEU A N 4
ATOM 6341 C CA . LEU A 1 99 ? -7.148 -0.634 6.910 1.00 12.41 79 LEU A CA 4
ATOM 6342 C C . LEU A 1 99 ? -7.402 -0.155 8.322 1.00 43.53 79 LEU A C 4
ATOM 6343 O O . LEU A 1 99 ? -7.009 -0.795 9.290 1.00 11.33 79 LEU A O 4
ATOM 6359 N N . LYS A 1 100 ? -8.079 0.971 8.422 1.00 43.42 80 LYS A N 4
ATOM 6360 C CA . LYS A 1 100 ? -8.348 1.580 9.705 1.00 55.23 80 LYS A CA 4
ATOM 6361 C C . LYS A 1 100 ? -9.149 0.645 10.604 1.00 12.45 80 LYS A C 4
ATOM 6362 O O . LYS A 1 100 ? -8.952 0.637 11.818 1.00 74.25 80 LYS A O 4
ATOM 6381 N N . LEU A 1 101 ? -10.041 -0.149 10.019 1.00 63.40 81 LEU A N 4
ATOM 6382 C CA . LEU A 1 101 ? -10.824 -1.087 10.812 1.00 62.23 81 LEU A CA 4
ATOM 6383 C C . LEU A 1 101 ? -9.936 -2.176 11.399 1.00 35.41 81 LEU A C 4
ATOM 6384 O O . LEU A 1 101 ? -10.075 -2.526 12.566 1.00 23.13 81 LEU A O 4
ATOM 6400 N N . LEU A 1 102 ? -9.013 -2.698 10.602 1.00 62.41 82 LEU A N 4
ATOM 6401 C CA . LEU A 1 102 ? -8.130 -3.762 11.068 1.00 63.14 82 LEU A CA 4
ATOM 6402 C C . LEU A 1 102 ? -6.979 -3.202 11.909 1.00 23.03 82 LEU A C 4
ATOM 6403 O O . LEU A 1 102 ? -6.407 -3.912 12.736 1.00 52.20 82 LEU A O 4
ATOM 6419 N N . GLU A 1 103 ? -6.649 -1.929 11.707 1.00 41.14 83 GLU A N 4
ATOM 6420 C CA . GLU A 1 103 ? -5.649 -1.258 12.534 1.00 30.03 83 GLU A CA 4
ATOM 6421 C C . GLU A 1 103 ? -6.209 -0.944 13.916 1.00 62.34 83 GLU A C 4
ATOM 6422 O O . GLU A 1 103 ? -5.594 -1.251 14.934 1.00 34.21 83 GLU A O 4
ATOM 6434 N N . ASP A 1 104 ? -7.393 -0.351 13.943 1.00 64.21 84 ASP A N 4
ATOM 6435 C CA . ASP A 1 104 ? -7.997 0.102 15.190 1.00 73.43 84 ASP A CA 4
ATOM 6436 C C . ASP A 1 104 ? -8.778 -1.032 15.831 1.00 53.23 84 ASP A C 4
ATOM 6437 O O . ASP A 1 104 ? -9.203 -0.944 16.984 1.00 64.22 84 ASP A O 4
ATOM 6446 N N . LYS A 1 105 ? -8.957 -2.096 15.056 1.00 10.23 85 LYS A N 4
ATOM 6447 C CA . LYS A 1 105 ? -9.700 -3.271 15.488 1.00 11.23 85 LYS A CA 4
ATOM 6448 C C . LYS A 1 105 ? -11.141 -2.899 15.814 1.00 31.11 85 LYS A C 4
ATOM 6449 O O . LYS A 1 105 ? -11.661 -3.228 16.880 1.00 44.15 85 LYS A O 4
ATOM 6468 N N . SER A 1 106 ? -11.774 -2.212 14.874 1.00 64.23 86 SER A N 4
ATOM 6469 C CA . SER A 1 106 ? -13.152 -1.777 15.029 1.00 34.22 86 SER A CA 4
ATOM 6470 C C . SER A 1 106 ? -14.106 -2.768 14.359 1.00 35.42 86 SER A C 4
ATOM 6471 O O . SER A 1 106 ? -13.807 -3.299 13.287 1.00 33.15 86 SER A O 4
ATOM 6479 N N . ASN A 1 107 ? -15.268 -2.982 14.971 1.00 4.22 87 ASN A N 4
ATOM 6480 C CA . ASN A 1 107 ? -16.202 -4.021 14.524 1.00 23.02 87 ASN A CA 4
ATOM 6481 C C . ASN A 1 107 ? -16.888 -3.661 13.209 1.00 11.44 87 ASN A C 4
ATOM 6482 O O . ASN A 1 107 ? -17.685 -4.438 12.692 1.00 61.44 87 ASN A O 4
ATOM 6493 N N . LEU A 1 108 ? -16.577 -2.497 12.664 1.00 75.32 88 LEU A N 4
ATOM 6494 C CA . LEU A 1 108 ? -17.204 -2.050 11.425 1.00 53.20 88 LEU A CA 4
ATOM 6495 C C . LEU A 1 108 ? -16.835 -2.960 10.263 1.00 5.52 88 LEU A C 4
ATOM 6496 O O . LEU A 1 108 ? -17.629 -3.169 9.350 1.00 70.43 88 LEU A O 4
ATOM 6512 N N . LEU A 1 109 ? -15.629 -3.502 10.289 1.00 3.11 89 LEU A N 4
ATOM 6513 C CA . LEU A 1 109 ? -15.245 -4.490 9.292 1.00 73.41 89 LEU A CA 4
ATOM 6514 C C . LEU A 1 109 ? -15.040 -5.856 9.942 1.00 11.50 89 LEU A C 4
ATOM 6515 O O . LEU A 1 109 ? -15.005 -6.883 9.274 1.00 61.05 89 LEU A O 4
ATOM 6531 N N . LEU A 1 110 ? -14.940 -5.863 11.251 1.00 13.22 90 LEU A N 4
ATOM 6532 C CA . LEU A 1 110 ? -14.559 -7.067 11.980 1.00 42.22 90 LEU A CA 4
ATOM 6533 C C . LEU A 1 110 ? -15.704 -7.648 12.809 1.00 61.25 90 LEU A C 4
ATOM 6534 O O . LEU A 1 110 ? -15.462 -8.377 13.771 1.00 41.03 90 LEU A O 4
ATOM 6550 N N . TYR A 1 111 ? -16.942 -7.349 12.434 1.00 41.31 91 TYR A N 4
ATOM 6551 C CA . TYR A 1 111 ? -18.091 -7.855 13.180 1.00 64.44 91 TYR A CA 4
ATOM 6552 C C . TYR A 1 111 ? -18.333 -9.336 12.894 1.00 51.34 91 TYR A C 4
ATOM 6553 O O . TYR A 1 111 ? -17.819 -9.892 11.915 1.00 44.41 91 TYR A O 4
ATOM 6571 N N . SER A 1 112 ? -19.144 -9.953 13.742 1.00 71.54 92 SER A N 4
ATOM 6572 C CA . SER A 1 112 ? -19.482 -11.359 13.610 1.00 13.11 92 SER A CA 4
ATOM 6573 C C . SER A 1 112 ? -20.785 -11.542 12.824 1.00 24.32 92 SER A C 4
ATOM 6574 O O . SER A 1 112 ? -21.670 -10.683 12.842 1.00 24.31 92 SER A O 4
ATOM 6582 N N . CYS A 1 113 ? -20.882 -12.659 12.126 1.00 5.14 93 CYS A N 4
ATOM 6583 C CA . CYS A 1 113 ? -22.052 -12.984 11.320 1.00 3.40 93 CYS A CA 4
ATOM 6584 C C . CYS A 1 113 ? -22.275 -14.491 11.325 1.00 64.32 93 CYS A C 4
ATOM 6585 O O . CYS A 1 113 ? -21.558 -15.219 12.010 1.00 24.44 93 CYS A O 4
ATOM 6592 N N . ASN A 1 114 ? -23.248 -14.965 10.554 1.00 61.14 94 ASN A N 4
ATOM 6593 C CA . ASN A 1 114 ? -23.479 -16.396 10.435 1.00 4.33 94 ASN A CA 4
ATOM 6594 C C . ASN A 1 114 ? -23.423 -16.835 8.971 1.00 22.40 94 ASN A C 4
ATOM 6595 O O . ASN A 1 114 ? -24.445 -17.177 8.378 1.00 51.53 94 ASN A O 4
ATOM 6606 N N . CYS A 1 115 ? -22.232 -16.790 8.372 1.00 70.33 95 CYS A N 4
ATOM 6607 C CA . CYS A 1 115 ? -22.050 -17.333 7.025 1.00 15.12 95 CYS A CA 4
ATOM 6608 C C . CYS A 1 115 ? -21.866 -18.844 7.087 1.00 4.42 95 CYS A C 4
ATOM 6609 O O . CYS A 1 115 ? -21.946 -19.541 6.078 1.00 63.55 95 CYS A O 4
ATOM 6616 N N . LYS A 1 116 ? -21.631 -19.342 8.289 1.00 55.32 96 LYS A N 4
ATOM 6617 C CA . LYS A 1 116 ? -21.444 -20.765 8.514 1.00 62.13 96 LYS A CA 4
ATOM 6618 C C . LYS A 1 116 ? -21.912 -21.128 9.916 1.00 35.32 96 LYS A C 4
ATOM 6619 O O . LYS A 1 116 ? -22.653 -22.091 10.114 1.00 10.15 96 LYS A O 4
ATOM 6638 N N . PHE A 1 117 ? -21.485 -20.327 10.879 1.00 31.53 97 PHE A N 4
ATOM 6639 C CA . PHE A 1 117 ? -21.883 -20.481 12.263 1.00 45.54 97 PHE A CA 4
ATOM 6640 C C . PHE A 1 117 ? -21.617 -19.168 12.984 1.00 13.02 97 PHE A C 4
ATOM 6641 O O . PHE A 1 117 ? -21.196 -18.193 12.356 1.00 42.24 97 PHE A O 4
ATOM 6658 N N . SER A 1 118 ? -21.854 -19.139 14.283 1.00 61.51 98 SER A N 4
ATOM 6659 C CA . SER A 1 118 ? -21.522 -17.981 15.088 1.00 34.30 98 SER A CA 4
ATOM 6660 C C . SER A 1 118 ? -20.753 -18.387 16.337 1.00 0.32 98 SER A C 4
ATOM 6661 O O . SER A 1 118 ? -20.591 -19.575 16.622 1.00 3.11 98 SER A O 4
ATOM 6669 N N . LYS A 1 119 ? -20.282 -17.381 17.068 1.00 3.42 99 LYS A N 4
ATOM 6670 C CA . LYS A 1 119 ? -19.525 -17.579 18.301 1.00 42.43 99 LYS A CA 4
ATOM 6671 C C . LYS A 1 119 ? -18.129 -18.108 18.002 1.00 63.42 99 LYS A C 4
ATOM 6672 O O . LYS A 1 119 ? -17.672 -19.092 18.587 1.00 74.14 99 LYS A O 4
ATOM 6691 N N . LYS A 1 120 ? -17.472 -17.446 17.060 1.00 44.51 100 LYS A N 4
ATOM 6692 C CA . LYS A 1 120 ? -16.064 -17.687 16.787 1.00 30.02 100 LYS A CA 4
ATOM 6693 C C . LYS A 1 120 ? -15.246 -17.021 17.878 1.00 22.24 100 LYS A C 4
ATOM 6694 O O . LYS A 1 120 ? -14.436 -17.653 18.554 1.00 55.13 100 LYS A O 4
ATOM 6713 N N . LYS A 1 121 ? -15.449 -15.721 18.002 1.00 44.20 101 LYS A N 4
ATOM 6714 C CA . LYS A 1 121 ? -14.926 -14.953 19.108 1.00 25.33 101 LYS A CA 4
ATOM 6715 C C . LYS A 1 121 ? -15.428 -15.520 20.434 1.00 44.42 101 LYS A C 4
ATOM 6716 O O . LYS A 1 121 ? -16.656 -15.521 20.651 1.00 38.25 101 LYS A O 4
ATOM 6737 N N . MET A 1 21 ? 0.663 0.434 2.675 1.00 12.34 1 MET A N 5
ATOM 6738 C CA . MET A 1 21 ? 1.582 -0.230 3.628 1.00 31.42 1 MET A CA 5
ATOM 6739 C C . MET A 1 21 ? 2.291 -1.385 2.939 1.00 62.53 1 MET A C 5
ATOM 6740 O O . MET A 1 21 ? 2.087 -1.618 1.748 1.00 15.31 1 MET A O 5
ATOM 6754 N N . LYS A 1 22 ? 3.134 -2.098 3.673 1.00 12.05 2 LYS A N 5
ATOM 6755 C CA . LYS A 1 22 ? 3.802 -3.263 3.119 1.00 70.53 2 LYS A CA 5
ATOM 6756 C C . LYS A 1 22 ? 2.881 -4.476 3.208 1.00 62.44 2 LYS A C 5
ATOM 6757 O O . LYS A 1 22 ? 2.573 -4.968 4.297 1.00 50.42 2 LYS A O 5
ATOM 6776 N N . GLY A 1 23 ? 2.425 -4.936 2.055 1.00 3.54 3 GLY A N 5
ATOM 6777 C CA . GLY A 1 23 ? 1.412 -5.963 2.016 1.00 21.41 3 GLY A CA 5
ATOM 6778 C C . GLY A 1 23 ? 0.063 -5.372 1.670 1.00 63.34 3 GLY A C 5
ATOM 6779 O O . GLY A 1 23 ? -0.350 -4.373 2.265 1.00 24.20 3 GLY A O 5
ATOM 6783 N N . ASP A 1 24 ? -0.621 -5.967 0.709 1.00 1.45 4 ASP A N 5
ATOM 6784 C CA . ASP A 1 24 ? -1.876 -5.407 0.227 1.00 62.03 4 ASP A CA 5
ATOM 6785 C C . ASP A 1 24 ? -3.001 -5.605 1.233 1.00 72.23 4 ASP A C 5
ATOM 6786 O O . ASP A 1 24 ? -3.086 -6.634 1.912 1.00 34.13 4 ASP A O 5
ATOM 6795 N N . ILE A 1 25 ? -3.867 -4.605 1.300 1.00 14.14 5 ILE A N 5
ATOM 6796 C CA . ILE A 1 25 ? -4.966 -4.572 2.248 1.00 20.23 5 ILE A CA 5
ATOM 6797 C C . ILE A 1 25 ? -5.942 -5.730 2.020 1.00 12.22 5 ILE A C 5
ATOM 6798 O O . ILE A 1 25 ? -6.509 -6.267 2.969 1.00 10.12 5 ILE A O 5
ATOM 6814 N N . GLU A 1 26 ? -6.110 -6.136 0.769 1.00 50.04 6 GLU A N 5
ATOM 6815 C CA . GLU A 1 26 ? -7.086 -7.157 0.435 1.00 61.41 6 GLU A CA 5
ATOM 6816 C C . GLU A 1 26 ? -6.654 -8.498 0.994 1.00 64.30 6 GLU A C 5
ATOM 6817 O O . GLU A 1 26 ? -7.485 -9.300 1.414 1.00 54.32 6 GLU A O 5
ATOM 6829 N N . HIS A 1 27 ? -5.346 -8.719 1.042 1.00 22.34 7 HIS A N 5
ATOM 6830 C CA . HIS A 1 27 ? -4.813 -9.925 1.649 1.00 71.24 7 HIS A CA 5
ATOM 6831 C C . HIS A 1 27 ? -5.150 -9.940 3.132 1.00 72.21 7 HIS A C 5
ATOM 6832 O O . HIS A 1 27 ? -5.509 -10.978 3.684 1.00 3.25 7 HIS A O 5
ATOM 6846 N N . LYS A 1 28 ? -5.061 -8.771 3.762 1.00 20.11 8 LYS A N 5
ATOM 6847 C CA . LYS A 1 28 ? -5.390 -8.641 5.179 1.00 53.40 8 LYS A CA 5
ATOM 6848 C C . LYS A 1 28 ? -6.858 -8.982 5.408 1.00 52.24 8 LYS A C 5
ATOM 6849 O O . LYS A 1 28 ? -7.190 -9.762 6.301 1.00 42.42 8 LYS A O 5
ATOM 6868 N N . VAL A 1 29 ? -7.727 -8.387 4.589 1.00 13.25 9 VAL A N 5
ATOM 6869 C CA . VAL A 1 29 ? -9.168 -8.611 4.687 1.00 72.11 9 VAL A CA 5
ATOM 6870 C C . VAL A 1 29 ? -9.499 -10.094 4.609 1.00 75.40 9 VAL A C 5
ATOM 6871 O O . VAL A 1 29 ? -10.234 -10.620 5.445 1.00 54.03 9 VAL A O 5
ATOM 6884 N N . TYR A 1 30 ? -8.944 -10.768 3.612 1.00 44.13 10 TYR A N 5
ATOM 6885 C CA . TYR A 1 30 ? -9.213 -12.184 3.420 1.00 2.32 10 TYR A CA 5
ATOM 6886 C C . TYR A 1 30 ? -8.707 -12.979 4.615 1.00 53.31 10 TYR A C 5
ATOM 6887 O O . TYR A 1 30 ? -9.397 -13.863 5.114 1.00 60.01 10 TYR A O 5
ATOM 6905 N N . GLN A 1 31 ? -7.513 -12.620 5.084 1.00 21.40 11 GLN A N 5
ATOM 6906 C CA . GLN A 1 31 ? -6.832 -13.347 6.153 1.00 33.45 11 GLN A CA 5
ATOM 6907 C C . GLN A 1 31 ? -7.690 -13.523 7.395 1.00 2.31 11 GLN A C 5
ATOM 6908 O O . GLN A 1 31 ? -7.794 -14.623 7.937 1.00 23.30 11 GLN A O 5
ATOM 6922 N N . LEU A 1 32 ? -8.303 -12.449 7.843 1.00 22.43 12 LEU A N 5
ATOM 6923 C CA . LEU A 1 32 ? -9.039 -12.480 9.091 1.00 40.25 12 LEU A CA 5
ATOM 6924 C C . LEU A 1 32 ? -10.500 -12.837 8.878 1.00 60.12 12 LEU A C 5
ATOM 6925 O O . LEU A 1 32 ? -11.079 -13.581 9.662 1.00 21.25 12 LEU A O 5
ATOM 6941 N N . LEU A 1 33 ? -11.089 -12.335 7.808 1.00 13.24 13 LEU A N 5
ATOM 6942 C CA . LEU A 1 33 ? -12.504 -12.576 7.543 1.00 4.44 13 LEU A CA 5
ATOM 6943 C C . LEU A 1 33 ? -12.799 -14.043 7.299 1.00 34.42 13 LEU A C 5
ATOM 6944 O O . LEU A 1 33 ? -13.779 -14.575 7.824 1.00 41.43 13 LEU A O 5
ATOM 6960 N N . LYS A 1 34 ? -11.966 -14.695 6.500 1.00 73.33 14 LYS A N 5
ATOM 6961 C CA . LYS A 1 34 ? -12.152 -16.118 6.226 1.00 4.52 14 LYS A CA 5
ATOM 6962 C C . LYS A 1 34 ? -12.018 -16.917 7.519 1.00 31.30 14 LYS A C 5
ATOM 6963 O O . LYS A 1 34 ? -12.598 -17.993 7.670 1.00 3.14 14 LYS A O 5
ATOM 6982 N N . ASP A 1 35 ? -11.269 -16.349 8.456 1.00 0.42 15 ASP A N 5
ATOM 6983 C CA . ASP A 1 35 ? -10.993 -16.988 9.733 1.00 51.24 15 ASP A CA 5
ATOM 6984 C C . ASP A 1 35 ? -12.189 -16.877 10.670 1.00 31.11 15 ASP A C 5
ATOM 6985 O O . ASP A 1 35 ? -12.545 -17.836 11.357 1.00 42.34 15 ASP A O 5
ATOM 6994 N N . GLN A 1 36 ? -12.807 -15.699 10.691 1.00 74.42 16 GLN A N 5
ATOM 6995 C CA . GLN A 1 36 ? -13.980 -15.454 11.540 1.00 22.43 16 GLN A CA 5
ATOM 6996 C C . GLN A 1 36 ? -15.171 -16.267 11.060 1.00 60.22 16 GLN A C 5
ATOM 6997 O O . GLN A 1 36 ? -16.134 -16.482 11.797 1.00 5.53 16 GLN A O 5
ATOM 7011 N N . GLY A 1 37 ? -15.101 -16.697 9.816 1.00 70.24 17 GLY A N 5
ATOM 7012 C CA . GLY A 1 37 ? -16.174 -17.462 9.241 1.00 54.41 17 GLY A CA 5
ATOM 7013 C C . GLY A 1 37 ? -16.903 -16.691 8.170 1.00 71.15 17 GLY A C 5
ATOM 7014 O O . GLY A 1 37 ? -18.135 -16.710 8.102 1.00 52.53 17 GLY A O 5
ATOM 7018 N N . CYS A 1 38 ? -16.155 -15.972 7.352 1.00 10.51 18 CYS A N 5
ATOM 7019 C CA . CYS A 1 38 ? -16.746 -15.314 6.203 1.00 74.42 18 CYS A CA 5
ATOM 7020 C C . CYS A 1 38 ? -16.008 -15.695 4.931 1.00 11.40 18 CYS A C 5
ATOM 7021 O O . CYS A 1 38 ? -14.783 -15.731 4.910 1.00 75.31 18 CYS A O 5
ATOM 7028 N N . GLU A 1 39 ? -16.749 -16.003 3.880 1.00 23.00 19 GLU A N 5
ATOM 7029 C CA . GLU A 1 39 ? -16.146 -16.166 2.559 1.00 51.35 19 GLU A CA 5
ATOM 7030 C C . GLU A 1 39 ? -16.815 -15.222 1.569 1.00 21.10 19 GLU A C 5
ATOM 7031 O O . GLU A 1 39 ? -16.513 -15.228 0.377 1.00 12.55 19 GLU A O 5
ATOM 7043 N N . ASP A 1 40 ? -17.708 -14.392 2.088 1.00 12.34 20 ASP A N 5
ATOM 7044 C CA . ASP A 1 40 ? -18.548 -13.551 1.255 1.00 30.05 20 ASP A CA 5
ATOM 7045 C C . ASP A 1 40 ? -18.061 -12.105 1.273 1.00 73.11 20 ASP A C 5
ATOM 7046 O O . ASP A 1 40 ? -18.539 -11.285 2.064 1.00 53.14 20 ASP A O 5
ATOM 7055 N N . PHE A 1 41 ? -17.071 -11.823 0.440 1.00 44.34 21 PHE A N 5
ATOM 7056 C CA . PHE A 1 41 ? -16.499 -10.482 0.317 1.00 24.44 21 PHE A CA 5
ATOM 7057 C C . PHE A 1 41 ? -15.589 -10.409 -0.903 1.00 53.20 21 PHE A C 5
ATOM 7058 O O . PHE A 1 41 ? -15.055 -11.427 -1.346 1.00 52.11 21 PHE A O 5
ATOM 7075 N N . GLY A 1 42 ? -15.422 -9.211 -1.447 1.00 33.23 22 GLY A N 5
ATOM 7076 C CA . GLY A 1 42 ? -14.582 -9.037 -2.613 1.00 11.53 22 GLY A CA 5
ATOM 7077 C C . GLY A 1 42 ? -14.499 -7.588 -3.045 1.00 55.03 22 GLY A C 5
ATOM 7078 O O . GLY A 1 42 ? -15.324 -6.770 -2.648 1.00 1.34 22 GLY A O 5
ATOM 7082 N N . THR A 1 43 ? -13.505 -7.267 -3.852 1.00 41.42 23 THR A N 5
ATOM 7083 C CA . THR A 1 43 ? -13.312 -5.908 -4.331 1.00 41.21 23 THR A CA 5
ATOM 7084 C C . THR A 1 43 ? -13.964 -5.694 -5.693 1.00 35.32 23 THR A C 5
ATOM 7085 O O . THR A 1 43 ? -14.083 -6.628 -6.489 1.00 12.13 23 THR A O 5
ATOM 7096 N N . LYS A 1 44 ? -14.398 -4.469 -5.952 1.00 1.43 24 LYS A N 5
ATOM 7097 C CA . LYS A 1 44 ? -14.881 -4.102 -7.272 1.00 72.52 24 LYS A CA 5
ATOM 7098 C C . LYS A 1 44 ? -14.391 -2.711 -7.641 1.00 2.50 24 LYS A C 5
ATOM 7099 O O . LYS A 1 44 ? -14.220 -1.854 -6.775 1.00 32.51 24 LYS A O 5
ATOM 7118 N N . CYS A 1 45 ? -14.143 -2.501 -8.919 1.00 54.21 25 CYS A N 5
ATOM 7119 C CA . CYS A 1 45 ? -13.799 -1.184 -9.417 1.00 61.10 25 CYS A CA 5
ATOM 7120 C C . CYS A 1 45 ? -14.598 -0.885 -10.675 1.00 44.32 25 CYS A C 5
ATOM 7121 O O . CYS A 1 45 ? -14.137 -1.098 -11.797 1.00 75.21 25 CYS A O 5
ATOM 7129 N N . VAL A 1 46 ? -15.818 -0.427 -10.480 1.00 2.23 26 VAL A N 5
ATOM 7130 C CA . VAL A 1 46 ? -16.686 -0.107 -11.595 1.00 43.15 26 VAL A CA 5
ATOM 7131 C C . VAL A 1 46 ? -16.525 1.362 -11.949 1.00 42.22 26 VAL A C 5
ATOM 7132 O O . VAL A 1 46 ? -16.388 2.209 -11.067 1.00 23.24 26 VAL A O 5
ATOM 7145 N N . ILE A 1 47 ? -16.490 1.661 -13.231 1.00 41.25 27 ILE A N 5
ATOM 7146 C CA . ILE A 1 47 ? -16.334 3.029 -13.663 1.00 10.20 27 ILE A CA 5
ATOM 7147 C C . ILE A 1 47 ? -17.606 3.824 -13.426 1.00 3.32 27 ILE A C 5
ATOM 7148 O O . ILE A 1 47 ? -18.697 3.454 -13.876 1.00 51.55 27 ILE A O 5
ATOM 7164 N N . GLU A 1 48 ? -17.444 4.918 -12.717 1.00 22.33 28 GLU A N 5
ATOM 7165 C CA . GLU A 1 48 ? -18.523 5.832 -12.460 1.00 24.33 28 GLU A CA 5
ATOM 7166 C C . GLU A 1 48 ? -18.444 6.982 -13.444 1.00 11.41 28 GLU A C 5
ATOM 7167 O O . GLU A 1 48 ? -17.828 8.015 -13.180 1.00 62.55 28 GLU A O 5
ATOM 7179 N N . GLU A 1 49 ? -19.018 6.753 -14.610 1.00 64.21 29 GLU A N 5
ATOM 7180 C CA . GLU A 1 49 ? -19.011 7.735 -15.676 1.00 73.22 29 GLU A CA 5
ATOM 7181 C C . GLU A 1 49 ? -20.093 8.777 -15.422 1.00 74.01 29 GLU A C 5
ATOM 7182 O O . GLU A 1 49 ? -21.282 8.460 -15.355 1.00 2.53 29 GLU A O 5
ATOM 7194 N N . VAL A 1 50 ? -19.667 10.014 -15.241 1.00 24.52 30 VAL A N 5
ATOM 7195 C CA . VAL A 1 50 ? -20.577 11.091 -14.905 1.00 34.41 30 VAL A CA 5
ATOM 7196 C C . VAL A 1 50 ? -21.276 11.597 -16.159 1.00 33.00 30 VAL A C 5
ATOM 7197 O O . VAL A 1 50 ? -20.799 12.511 -16.836 1.00 3.20 30 VAL A O 5
ATOM 7210 N N . LYS A 1 51 ? -22.394 10.964 -16.481 1.00 25.11 31 LYS A N 5
ATOM 7211 C CA . LYS A 1 51 ? -23.148 11.300 -17.674 1.00 42.12 31 LYS A CA 5
ATOM 7212 C C . LYS A 1 51 ? -23.969 12.563 -17.442 1.00 45.24 31 LYS A C 5
ATOM 7213 O O . LYS A 1 51 ? -25.137 12.507 -17.054 1.00 4.43 31 LYS A O 5
ATOM 7232 N N . SER A 1 52 ? -23.333 13.703 -17.650 1.00 21.31 32 SER A N 5
ATOM 7233 C CA . SER A 1 52 ? -23.977 14.986 -17.456 1.00 42.40 32 SER A CA 5
ATOM 7234 C C . SER A 1 52 ? -23.289 16.041 -18.309 1.00 21.53 32 SER A C 5
ATOM 7235 O O . SER A 1 52 ? -22.081 15.950 -18.559 1.00 51.02 32 SER A O 5
ATOM 7243 N N . SER A 1 53 ? -24.068 17.019 -18.768 1.00 11.31 33 SER A N 5
ATOM 7244 C CA . SER A 1 53 ? -23.550 18.123 -19.568 1.00 64.43 33 SER A CA 5
ATOM 7245 C C . SER A 1 53 ? -22.890 17.609 -20.847 1.00 43.04 33 SER A C 5
ATOM 7246 O O . SER A 1 53 ? -21.899 18.169 -21.323 1.00 62.42 33 SER A O 5
ATOM 7254 N N . HIS A 1 54 ? -23.457 16.549 -21.410 1.00 14.13 34 HIS A N 5
ATOM 7255 C CA . HIS A 1 54 ? -22.893 15.932 -22.597 1.00 72.31 34 HIS A CA 5
ATOM 7256 C C . HIS A 1 54 ? -23.632 16.380 -23.857 1.00 73.14 34 HIS A C 5
ATOM 7257 O O . HIS A 1 54 ? -24.533 15.704 -24.351 1.00 4.34 34 HIS A O 5
ATOM 7271 N N . LYS A 1 55 ? -23.271 17.553 -24.348 1.00 52.31 35 LYS A N 5
ATOM 7272 C CA . LYS A 1 55 ? -23.769 18.019 -25.627 1.00 3.35 35 LYS A CA 5
ATOM 7273 C C . LYS A 1 55 ? -22.807 17.570 -26.711 1.00 3.35 35 LYS A C 5
ATOM 7274 O O . LYS A 1 55 ? -21.644 17.981 -26.739 1.00 60.24 35 LYS A O 5
ATOM 7293 N N . THR A 1 56 ? -23.281 16.711 -27.588 1.00 23.24 36 THR A N 5
ATOM 7294 C CA . THR A 1 56 ? -22.394 16.020 -28.496 1.00 62.31 36 THR A CA 5
ATOM 7295 C C . THR A 1 56 ? -23.127 15.579 -29.765 1.00 32.43 36 THR A C 5
ATOM 7296 O O . THR A 1 56 ? -24.249 16.019 -30.027 1.00 32.55 36 THR A O 5
ATOM 7307 N N . LEU A 1 57 ? -22.484 14.722 -30.551 1.00 73.43 37 LEU A N 5
ATOM 7308 C CA . LEU A 1 57 ? -23.032 14.290 -31.828 1.00 1.35 37 LEU A CA 5
ATOM 7309 C C . LEU A 1 57 ? -23.256 12.780 -31.867 1.00 44.24 37 LEU A C 5
ATOM 7310 O O . LEU A 1 57 ? -23.671 12.236 -32.892 1.00 74.11 37 LEU A O 5
ATOM 7326 N N . LEU A 1 58 ? -22.997 12.106 -30.755 1.00 32.13 38 LEU A N 5
ATOM 7327 C CA . LEU A 1 58 ? -23.219 10.666 -30.677 1.00 25.45 38 LEU A CA 5
ATOM 7328 C C . LEU A 1 58 ? -23.948 10.313 -29.383 1.00 62.13 38 LEU A C 5
ATOM 7329 O O . LEU A 1 58 ? -24.351 11.205 -28.636 1.00 74.13 38 LEU A O 5
ATOM 7345 N N . ASN A 1 59 ? -24.128 9.013 -29.153 1.00 51.51 39 ASN A N 5
ATOM 7346 C CA . ASN A 1 59 ? -24.824 8.485 -27.971 1.00 33.31 39 ASN A CA 5
ATOM 7347 C C . ASN A 1 59 ? -24.455 9.252 -26.707 1.00 3.32 39 ASN A C 5
ATOM 7348 O O . ASN A 1 59 ? -25.298 9.892 -26.077 1.00 51.11 39 ASN A O 5
ATOM 7359 N N . THR A 1 60 ? -23.193 9.174 -26.349 1.00 62.31 40 THR A N 5
ATOM 7360 C CA . THR A 1 60 ? -22.660 9.910 -25.225 1.00 12.15 40 THR A CA 5
ATOM 7361 C C . THR A 1 60 ? -21.327 10.494 -25.612 1.00 51.01 40 THR A C 5
ATOM 7362 O O . THR A 1 60 ? -20.796 10.151 -26.663 1.00 3.44 40 THR A O 5
ATOM 7373 N N . GLU A 1 61 ? -20.796 11.382 -24.789 1.00 40.53 41 GLU A N 5
ATOM 7374 C CA . GLU A 1 61 ? -19.442 11.855 -24.989 1.00 62.23 41 GLU A CA 5
ATOM 7375 C C . GLU A 1 61 ? -18.489 10.671 -25.012 1.00 74.31 41 GLU A C 5
ATOM 7376 O O . GLU A 1 61 ? -18.210 10.080 -23.969 1.00 34.34 41 GLU A O 5
ATOM 7388 N N . LEU A 1 62 ? -18.091 10.283 -26.226 1.00 55.14 42 LEU A N 5
ATOM 7389 C CA . LEU A 1 62 ? -17.092 9.231 -26.451 1.00 30.13 42 LEU A CA 5
ATOM 7390 C C . LEU A 1 62 ? -16.031 9.209 -25.347 1.00 33.12 42 LEU A C 5
ATOM 7391 O O . LEU A 1 62 ? -15.722 8.153 -24.793 1.00 54.52 42 LEU A O 5
ATOM 7407 N N . HIS A 1 63 ? -15.473 10.370 -25.035 1.00 12.14 43 HIS A N 5
ATOM 7408 C CA . HIS A 1 63 ? -14.603 10.499 -23.877 1.00 53.34 43 HIS A CA 5
ATOM 7409 C C . HIS A 1 63 ? -15.328 11.303 -22.800 1.00 34.44 43 HIS A C 5
ATOM 7410 O O . HIS A 1 63 ? -15.250 12.534 -22.766 1.00 21.02 43 HIS A O 5
ATOM 7424 N N . LEU A 1 64 ? -16.073 10.602 -21.957 1.00 11.01 44 LEU A N 5
ATOM 7425 C CA . LEU A 1 64 ? -16.888 11.239 -20.935 1.00 31.14 44 LEU A CA 5
ATOM 7426 C C . LEU A 1 64 ? -16.097 11.380 -19.641 1.00 61.44 44 LEU A C 5
ATOM 7427 O O . LEU A 1 64 ? -15.131 10.649 -19.418 1.00 74.35 44 LEU A O 5
ATOM 7443 N N . THR A 1 65 ? -16.490 12.330 -18.803 1.00 52.13 45 THR A N 5
ATOM 7444 C CA . THR A 1 65 ? -15.884 12.479 -17.494 1.00 44.23 45 THR A CA 5
ATOM 7445 C C . THR A 1 65 ? -16.214 11.265 -16.642 1.00 12.51 45 THR A C 5
ATOM 7446 O O . THR A 1 65 ? -17.292 11.166 -16.059 1.00 35.14 45 THR A O 5
ATOM 7457 N N . LYS A 1 66 ? -15.293 10.333 -16.601 1.00 75.02 46 LYS A N 5
ATOM 7458 C CA . LYS A 1 66 ? -15.522 9.082 -15.919 1.00 52.31 46 LYS A CA 5
ATOM 7459 C C . LYS A 1 66 ? -14.546 8.925 -14.761 1.00 75.21 46 LYS A C 5
ATOM 7460 O O . LYS A 1 66 ? -13.444 9.475 -14.782 1.00 22.34 46 LYS A O 5
ATOM 7479 N N . TYR A 1 67 ? -14.968 8.199 -13.745 1.00 33.42 47 TYR A N 5
ATOM 7480 C CA . TYR A 1 67 ? -14.162 8.015 -12.556 1.00 71.52 47 TYR A CA 5
ATOM 7481 C C . TYR A 1 67 ? -14.062 6.538 -12.210 1.00 71.12 47 TYR A C 5
ATOM 7482 O O . TYR A 1 67 ? -14.940 5.753 -12.556 1.00 40.31 47 TYR A O 5
ATOM 7500 N N . TYR A 1 68 ? -12.985 6.159 -11.553 1.00 50.21 48 TYR A N 5
ATOM 7501 C CA . TYR A 1 68 ? -12.812 4.788 -11.115 1.00 23.22 48 TYR A CA 5
ATOM 7502 C C . TYR A 1 68 ? -13.441 4.593 -9.745 1.00 41.32 48 TYR A C 5
ATOM 7503 O O . TYR A 1 68 ? -12.926 5.084 -8.739 1.00 63.02 48 TYR A O 5
ATOM 7521 N N . GLY A 1 69 ? -14.563 3.895 -9.714 1.00 35.44 49 GLY A N 5
ATOM 7522 C CA . GLY A 1 69 ? -15.265 3.679 -8.468 1.00 60.53 49 GLY A CA 5
ATOM 7523 C C . GLY A 1 69 ? -14.805 2.422 -7.756 1.00 0.02 49 GLY A C 5
ATOM 7524 O O . GLY A 1 69 ? -15.485 1.391 -7.797 1.00 24.22 49 GLY A O 5
ATOM 7528 N N . PHE A 1 70 ? -13.643 2.507 -7.114 1.00 52.21 50 PHE A N 5
ATOM 7529 C CA . PHE A 1 70 ? -13.109 1.399 -6.329 1.00 31.14 50 PHE A CA 5
ATOM 7530 C C . PHE A 1 70 ? -13.899 1.234 -5.040 1.00 73.11 50 PHE A C 5
ATOM 7531 O O . PHE A 1 70 ? -14.250 2.218 -4.386 1.00 2.14 50 PHE A O 5
ATOM 7548 N N . SER A 1 71 ? -14.210 -0.005 -4.694 1.00 34.14 51 SER A N 5
ATOM 7549 C CA . SER A 1 71 ? -14.976 -0.293 -3.492 1.00 2.44 51 SER A CA 5
ATOM 7550 C C . SER A 1 71 ? -14.725 -1.721 -3.023 1.00 62.34 51 SER A C 5
ATOM 7551 O O . SER A 1 71 ? -14.376 -2.593 -3.822 1.00 41.13 51 SER A O 5
ATOM 7559 N N . PHE A 1 72 ? -14.912 -1.958 -1.734 1.00 71.32 52 PHE A N 5
ATOM 7560 C CA . PHE A 1 72 ? -14.828 -3.301 -1.194 1.00 53.12 52 PHE A CA 5
ATOM 7561 C C . PHE A 1 72 ? -16.206 -3.760 -0.739 1.00 23.42 52 PHE A C 5
ATOM 7562 O O . PHE A 1 72 ? -16.841 -3.109 0.102 1.00 25.44 52 PHE A O 5
ATOM 7579 N N . PHE A 1 73 ? -16.648 -4.883 -1.291 1.00 32.44 53 PHE A N 5
ATOM 7580 C CA . PHE A 1 73 ? -17.960 -5.438 -0.987 1.00 25.35 53 PHE A CA 5
ATOM 7581 C C . PHE A 1 73 ? -17.899 -6.461 0.136 1.00 4.32 53 PHE A C 5
ATOM 7582 O O . PHE A 1 73 ? -16.971 -7.267 0.215 1.00 73.44 53 PHE A O 5
ATOM 7599 N N . ARG A 1 74 ? -18.905 -6.419 0.992 1.00 61.14 54 ARG A N 5
ATOM 7600 C CA . ARG A 1 74 ? -19.018 -7.331 2.119 1.00 63.33 54 ARG A CA 5
ATOM 7601 C C . ARG A 1 74 ? -20.487 -7.668 2.362 1.00 40.11 54 ARG A C 5
ATOM 7602 O O . ARG A 1 74 ? -21.240 -6.825 2.850 1.00 32.23 54 ARG A O 5
ATOM 7623 N N . HIS A 1 75 ? -20.897 -8.883 1.996 1.00 14.42 55 HIS A N 5
ATOM 7624 C CA . HIS A 1 75 ? -22.298 -9.309 2.119 1.00 2.51 55 HIS A CA 5
ATOM 7625 C C . HIS A 1 75 ? -23.213 -8.428 1.283 1.00 51.13 55 HIS A C 5
ATOM 7626 O O . HIS A 1 75 ? -24.387 -8.254 1.606 1.00 24.32 55 HIS A O 5
ATOM 7640 N N . GLY A 1 76 ? -22.677 -7.884 0.205 1.00 10.25 56 GLY A N 5
ATOM 7641 C CA . GLY A 1 76 ? -23.453 -6.990 -0.629 1.00 64.25 56 GLY A CA 5
ATOM 7642 C C . GLY A 1 76 ? -23.438 -5.562 -0.115 1.00 15.33 56 GLY A C 5
ATOM 7643 O O . GLY A 1 76 ? -24.038 -4.674 -0.718 1.00 22.15 56 GLY A O 5
ATOM 7647 N N . ASN A 1 77 ? -22.761 -5.338 1.007 1.00 14.03 57 ASN A N 5
ATOM 7648 C CA . ASN A 1 77 ? -22.624 -3.993 1.560 1.00 24.44 57 ASN A CA 5
ATOM 7649 C C . ASN A 1 77 ? -21.288 -3.401 1.149 1.00 1.55 57 ASN A C 5
ATOM 7650 O O . ASN A 1 77 ? -20.464 -4.075 0.527 1.00 54.54 57 ASN A O 5
ATOM 7661 N N . ILE A 1 78 ? -21.068 -2.153 1.521 1.00 34.25 58 ILE A N 5
ATOM 7662 C CA . ILE A 1 78 ? -19.828 -1.467 1.199 1.00 14.00 58 ILE A CA 5
ATOM 7663 C C . ILE A 1 78 ? -19.044 -1.154 2.461 1.00 41.24 58 ILE A C 5
ATOM 7664 O O . ILE A 1 78 ? -19.494 -0.395 3.320 1.00 60.13 58 ILE A O 5
ATOM 7680 N N . VAL A 1 79 ? -17.880 -1.762 2.568 1.00 22.30 59 VAL A N 5
ATOM 7681 C CA . VAL A 1 79 ? -16.986 -1.519 3.691 1.00 3.54 59 VAL A CA 5
ATOM 7682 C C . VAL A 1 79 ? -15.975 -0.440 3.324 1.00 61.42 59 VAL A C 5
ATOM 7683 O O . VAL A 1 79 ? -15.631 0.422 4.136 1.00 45.30 59 VAL A O 5
ATOM 7696 N N . ALA A 1 80 ? -15.518 -0.480 2.085 1.00 34.11 60 ALA A N 5
ATOM 7697 C CA . ALA A 1 80 ? -14.577 0.512 1.595 1.00 5.01 60 ALA A CA 5
ATOM 7698 C C . ALA A 1 80 ? -15.073 1.102 0.290 1.00 71.25 60 ALA A C 5
ATOM 7699 O O . ALA A 1 80 ? -15.575 0.379 -0.566 1.00 23.02 60 ALA A O 5
ATOM 7706 N N . TYR A 1 81 ? -14.958 2.411 0.147 1.00 44.21 61 TYR A N 5
ATOM 7707 C CA . TYR A 1 81 ? -15.366 3.071 -1.079 1.00 33.24 61 TYR A CA 5
ATOM 7708 C C . TYR A 1 81 ? -14.420 4.220 -1.388 1.00 35.43 61 TYR A C 5
ATOM 7709 O O . TYR A 1 81 ? -14.131 5.046 -0.521 1.00 42.42 61 TYR A O 5
ATOM 7727 N N . GLY A 1 82 ? -13.933 4.258 -2.614 1.00 74.41 62 GLY A N 5
ATOM 7728 C CA . GLY A 1 82 ? -13.029 5.306 -3.018 1.00 53.23 62 GLY A CA 5
ATOM 7729 C C . GLY A 1 82 ? -13.067 5.547 -4.508 1.00 33.52 62 GLY A C 5
ATOM 7730 O O . GLY A 1 82 ? -12.423 4.834 -5.275 1.00 43.21 62 GLY A O 5
ATOM 7734 N N . LYS A 1 83 ? -13.840 6.536 -4.920 1.00 5.20 63 LYS A N 5
ATOM 7735 C CA . LYS A 1 83 ? -13.920 6.917 -6.311 1.00 50.22 63 LYS A CA 5
ATOM 7736 C C . LYS A 1 83 ? -12.923 8.028 -6.613 1.00 4.14 63 LYS A C 5
ATOM 7737 O O . LYS A 1 83 ? -12.895 9.054 -5.929 1.00 15.30 63 LYS A O 5
ATOM 7756 N N . SER A 1 84 ? -12.103 7.819 -7.630 1.00 12.22 64 SER A N 5
ATOM 7757 C CA . SER A 1 84 ? -11.129 8.813 -8.035 1.00 61.12 64 SER A CA 5
ATOM 7758 C C . SER A 1 84 ? -10.994 8.834 -9.550 1.00 51.13 64 SER A C 5
ATOM 7759 O O . SER A 1 84 ? -11.416 7.900 -10.233 1.00 71.33 64 SER A O 5
ATOM 7767 N N . ARG A 1 85 ? -10.412 9.907 -10.065 1.00 12.31 65 ARG A N 5
ATOM 7768 C CA . ARG A 1 85 ? -10.198 10.060 -11.496 1.00 30.54 65 ARG A CA 5
ATOM 7769 C C . ARG A 1 85 ? -9.135 9.067 -11.976 1.00 72.41 65 ARG A C 5
ATOM 7770 O O . ARG A 1 85 ? -9.120 8.673 -13.145 1.00 65.25 65 ARG A O 5
ATOM 7791 N N . LYS A 1 86 ? -8.254 8.654 -11.066 1.00 34.22 66 LYS A N 5
ATOM 7792 C CA . LYS A 1 86 ? -7.209 7.695 -11.403 1.00 3.13 66 LYS A CA 5
ATOM 7793 C C . LYS A 1 86 ? -7.313 6.443 -10.536 1.00 1.44 66 LYS A C 5
ATOM 7794 O O . LYS A 1 86 ? -7.750 6.506 -9.385 1.00 32.15 66 LYS A O 5
ATOM 7813 N N . VAL A 1 87 ? -6.891 5.314 -11.096 1.00 71.42 67 VAL A N 5
ATOM 7814 C CA . VAL A 1 87 ? -6.973 4.019 -10.419 1.00 12.03 67 VAL A CA 5
ATOM 7815 C C . VAL A 1 87 ? -6.156 4.006 -9.124 1.00 4.21 67 VAL A C 5
ATOM 7816 O O . VAL A 1 87 ? -6.615 3.504 -8.098 1.00 12.02 67 VAL A O 5
ATOM 7829 N N . ALA A 1 88 ? -4.956 4.577 -9.178 1.00 33.43 68 ALA A N 5
ATOM 7830 C CA . ALA A 1 88 ? -4.041 4.577 -8.042 1.00 60.10 68 ALA A CA 5
ATOM 7831 C C . ALA A 1 88 ? -4.664 5.225 -6.812 1.00 40.24 68 ALA A C 5
ATOM 7832 O O . ALA A 1 88 ? -4.684 4.632 -5.734 1.00 51.00 68 ALA A O 5
ATOM 7839 N N . ASN A 1 89 ? -5.184 6.432 -6.985 1.00 63.32 69 ASN A N 5
ATOM 7840 C CA . ASN A 1 89 ? -5.750 7.180 -5.870 1.00 42.45 69 ASN A CA 5
ATOM 7841 C C . ASN A 1 89 ? -6.975 6.467 -5.317 1.00 44.13 69 ASN A C 5
ATOM 7842 O O . ASN A 1 89 ? -7.144 6.350 -4.106 1.00 22.23 69 ASN A O 5
ATOM 7853 N N . ALA A 1 90 ? -7.819 5.989 -6.224 1.00 13.11 70 ALA A N 5
ATOM 7854 C CA . ALA A 1 90 ? -9.040 5.288 -5.853 1.00 42.31 70 ALA A CA 5
ATOM 7855 C C . ALA A 1 90 ? -8.742 4.060 -4.997 1.00 52.31 70 ALA A C 5
ATOM 7856 O O . ALA A 1 90 ? -9.372 3.849 -3.957 1.00 63.25 70 ALA A O 5
ATOM 7863 N N . LYS A 1 91 ? -7.781 3.253 -5.442 1.00 63.43 71 LYS A N 5
ATOM 7864 C CA . LYS A 1 91 ? -7.338 2.096 -4.677 1.00 54.41 71 LYS A CA 5
ATOM 7865 C C . LYS A 1 91 ? -6.876 2.521 -3.302 1.00 24.54 71 LYS A C 5
ATOM 7866 O O . LYS A 1 91 ? -7.246 1.921 -2.293 1.00 10.01 71 LYS A O 5
ATOM 7885 N N . TYR A 1 92 ? -6.070 3.568 -3.282 1.00 32.13 72 TYR A N 5
ATOM 7886 C CA . TYR A 1 92 ? -5.471 4.056 -2.060 1.00 2.52 72 TYR A CA 5
ATOM 7887 C C . TYR A 1 92 ? -6.533 4.331 -0.996 1.00 33.14 72 TYR A C 5
ATOM 7888 O O . TYR A 1 92 ? -6.411 3.891 0.151 1.00 73.12 72 TYR A O 5
ATOM 7906 N N . ILE A 1 93 ? -7.574 5.046 -1.402 1.00 62.21 73 ILE A N 5
ATOM 7907 C CA . ILE A 1 93 ? -8.656 5.436 -0.506 1.00 21.04 73 ILE A CA 5
ATOM 7908 C C . ILE A 1 93 ? -9.325 4.224 0.129 1.00 62.23 73 ILE A C 5
ATOM 7909 O O . ILE A 1 93 ? -9.381 4.110 1.354 1.00 15.03 73 ILE A O 5
ATOM 7925 N N . MET A 1 94 ? -9.826 3.317 -0.703 1.00 24.32 74 MET A N 5
ATOM 7926 C CA . MET A 1 94 ? -10.551 2.159 -0.198 1.00 45.34 74 MET A CA 5
ATOM 7927 C C . MET A 1 94 ? -9.636 1.256 0.632 1.00 44.31 74 MET A C 5
ATOM 7928 O O . MET A 1 94 ? -10.060 0.713 1.654 1.00 23.31 74 MET A O 5
ATOM 7942 N N . LYS A 1 95 ? -8.383 1.108 0.196 1.00 41.54 75 LYS A N 5
ATOM 7943 C CA . LYS A 1 95 ? -7.404 0.315 0.934 1.00 73.35 75 LYS A CA 5
ATOM 7944 C C . LYS A 1 95 ? -7.310 0.798 2.379 1.00 13.12 75 LYS A C 5
ATOM 7945 O O . LYS A 1 95 ? -7.431 0.011 3.315 1.00 31.24 75 LYS A O 5
ATOM 7964 N N . GLN A 1 96 ? -7.124 2.105 2.541 1.00 2.11 76 GLN A N 5
ATOM 7965 C CA . GLN A 1 96 ? -6.979 2.718 3.861 1.00 75.31 76 GLN A CA 5
ATOM 7966 C C . GLN A 1 96 ? -8.231 2.533 4.716 1.00 4.14 76 GLN A C 5
ATOM 7967 O O . GLN A 1 96 ? -8.158 2.550 5.945 1.00 64.41 76 GLN A O 5
ATOM 7981 N N . ARG A 1 97 ? -9.371 2.342 4.065 1.00 21.15 77 ARG A N 5
ATOM 7982 C CA . ARG A 1 97 ? -10.637 2.184 4.769 1.00 75.41 77 ARG A CA 5
ATOM 7983 C C . ARG A 1 97 ? -10.649 0.917 5.611 1.00 31.11 77 ARG A C 5
ATOM 7984 O O . ARG A 1 97 ? -10.736 0.986 6.838 1.00 0.44 77 ARG A O 5
ATOM 8005 N N . LEU A 1 98 ? -10.557 -0.243 4.966 1.00 64.20 78 LEU A N 5
ATOM 8006 C CA . LEU A 1 98 ? -10.532 -1.502 5.711 1.00 44.32 78 LEU A CA 5
ATOM 8007 C C . LEU A 1 98 ? -9.272 -1.589 6.558 1.00 75.21 78 LEU A C 5
ATOM 8008 O O . LEU A 1 98 ? -9.274 -2.203 7.625 1.00 73.33 78 LEU A O 5
ATOM 8024 N N . LEU A 1 99 ? -8.203 -0.968 6.067 1.00 73.12 79 LEU A N 5
ATOM 8025 C CA . LEU A 1 99 ? -6.930 -0.922 6.775 1.00 55.41 79 LEU A CA 5
ATOM 8026 C C . LEU A 1 99 ? -7.142 -0.397 8.188 1.00 44.13 79 LEU A C 5
ATOM 8027 O O . LEU A 1 99 ? -6.673 -0.987 9.157 1.00 53.34 79 LEU A O 5
ATOM 8043 N N . LYS A 1 100 ? -7.885 0.690 8.299 1.00 53.31 80 LYS A N 5
ATOM 8044 C CA . LYS A 1 100 ? -8.177 1.276 9.597 1.00 63.21 80 LYS A CA 5
ATOM 8045 C C . LYS A 1 100 ? -9.053 0.355 10.427 1.00 60.24 80 LYS A C 5
ATOM 8046 O O . LYS A 1 100 ? -8.923 0.292 11.645 1.00 51.13 80 LYS A O 5
ATOM 8065 N N . LEU A 1 101 ? -9.932 -0.368 9.757 1.00 53.33 81 LEU A N 5
ATOM 8066 C CA . LEU A 1 101 ? -10.864 -1.251 10.429 1.00 20.35 81 LEU A CA 5
ATOM 8067 C C . LEU A 1 101 ? -10.144 -2.416 11.091 1.00 52.41 81 LEU A C 5
ATOM 8068 O O . LEU A 1 101 ? -10.466 -2.778 12.213 1.00 61.21 81 LEU A O 5
ATOM 8084 N N . LEU A 1 102 ? -9.156 -2.985 10.415 1.00 13.02 82 LEU A N 5
ATOM 8085 C CA . LEU A 1 102 ? -8.411 -4.107 10.977 1.00 54.20 82 LEU A CA 5
ATOM 8086 C C . LEU A 1 102 ? -7.327 -3.630 11.947 1.00 40.54 82 LEU A C 5
ATOM 8087 O O . LEU A 1 102 ? -6.846 -4.395 12.781 1.00 11.12 82 LEU A O 5
ATOM 8103 N N . GLU A 1 103 ? -6.948 -2.362 11.842 1.00 44.22 83 GLU A N 5
ATOM 8104 C CA . GLU A 1 103 ? -5.997 -1.772 12.778 1.00 33.04 83 GLU A CA 5
ATOM 8105 C C . GLU A 1 103 ? -6.689 -1.371 14.077 1.00 62.14 83 GLU A C 5
ATOM 8106 O O . GLU A 1 103 ? -6.217 -1.678 15.170 1.00 54.44 83 GLU A O 5
ATOM 8118 N N . ASP A 1 104 ? -7.819 -0.691 13.940 1.00 72.30 84 ASP A N 5
ATOM 8119 C CA . ASP A 1 104 ? -8.549 -0.150 15.082 1.00 41.23 84 ASP A CA 5
ATOM 8120 C C . ASP A 1 104 ? -9.507 -1.195 15.634 1.00 45.53 84 ASP A C 5
ATOM 8121 O O . ASP A 1 104 ? -10.024 -1.061 16.742 1.00 15.34 84 ASP A O 5
ATOM 8130 N N . LYS A 1 105 ? -9.720 -2.238 14.841 1.00 72.45 85 LYS A N 5
ATOM 8131 C CA . LYS A 1 105 ? -10.642 -3.316 15.176 1.00 60.31 85 LYS A CA 5
ATOM 8132 C C . LYS A 1 105 ? -12.075 -2.799 15.233 1.00 53.44 85 LYS A C 5
ATOM 8133 O O . LYS A 1 105 ? -12.784 -2.959 16.229 1.00 32.43 85 LYS A O 5
ATOM 8152 N N . SER A 1 106 ? -12.482 -2.167 14.142 1.00 55.34 86 SER A N 5
ATOM 8153 C CA . SER A 1 106 ? -13.839 -1.676 13.990 1.00 73.24 86 SER A CA 5
ATOM 8154 C C . SER A 1 106 ? -14.726 -2.778 13.410 1.00 1.32 86 SER A C 5
ATOM 8155 O O . SER A 1 106 ? -14.342 -3.453 12.453 1.00 5.31 86 SER A O 5
ATOM 8163 N N . ASN A 1 107 ? -15.922 -2.935 13.965 1.00 73.14 87 ASN A N 5
ATOM 8164 C CA . ASN A 1 107 ? -16.801 -4.050 13.603 1.00 20.44 87 ASN A CA 5
ATOM 8165 C C . ASN A 1 107 ? -17.386 -3.892 12.204 1.00 51.34 87 ASN A C 5
ATOM 8166 O O . ASN A 1 107 ? -18.105 -4.766 11.730 1.00 44.21 87 ASN A O 5
ATOM 8177 N N . LEU A 1 108 ? -17.076 -2.786 11.545 1.00 12.31 88 LEU A N 5
ATOM 8178 C CA . LEU A 1 108 ? -17.620 -2.516 10.220 1.00 62.25 88 LEU A CA 5
ATOM 8179 C C . LEU A 1 108 ? -17.129 -3.549 9.215 1.00 1.13 88 LEU A C 5
ATOM 8180 O O . LEU A 1 108 ? -17.882 -3.993 8.352 1.00 11.21 88 LEU A O 5
ATOM 8196 N N . LEU A 1 109 ? -15.868 -3.942 9.328 1.00 61.01 89 LEU A N 5
ATOM 8197 C CA . LEU A 1 109 ? -15.345 -5.001 8.474 1.00 14.25 89 LEU A CA 5
ATOM 8198 C C . LEU A 1 109 ? -15.183 -6.303 9.254 1.00 33.33 89 LEU A C 5
ATOM 8199 O O . LEU A 1 109 ? -15.016 -7.370 8.679 1.00 41.00 89 LEU A O 5
ATOM 8215 N N . LEU A 1 110 ? -15.252 -6.212 10.560 1.00 71.03 90 LEU A N 5
ATOM 8216 C CA . LEU A 1 110 ? -14.909 -7.340 11.419 1.00 12.51 90 LEU A CA 5
ATOM 8217 C C . LEU A 1 110 ? -16.097 -7.851 12.238 1.00 64.51 90 LEU A C 5
ATOM 8218 O O . LEU A 1 110 ? -15.907 -8.444 13.299 1.00 53.44 90 LEU A O 5
ATOM 8234 N N . TYR A 1 111 ? -17.314 -7.637 11.752 1.00 1.14 91 TYR A N 5
ATOM 8235 C CA . TYR A 1 111 ? -18.498 -8.131 12.455 1.00 75.04 91 TYR A CA 5
ATOM 8236 C C . TYR A 1 111 ? -18.667 -9.637 12.261 1.00 13.30 91 TYR A C 5
ATOM 8237 O O . TYR A 1 111 ? -18.123 -10.218 11.315 1.00 61.04 91 TYR A O 5
ATOM 8255 N N . SER A 1 112 ? -19.451 -10.254 13.137 1.00 54.33 92 SER A N 5
ATOM 8256 C CA . SER A 1 112 ? -19.725 -11.678 13.053 1.00 51.02 92 SER A CA 5
ATOM 8257 C C . SER A 1 112 ? -20.950 -11.928 12.173 1.00 30.21 92 SER A C 5
ATOM 8258 O O . SER A 1 112 ? -21.889 -11.134 12.148 1.00 10.42 92 SER A O 5
ATOM 8266 N N . CYS A 1 113 ? -20.925 -13.033 11.454 1.00 12.23 93 CYS A N 5
ATOM 8267 C CA . CYS A 1 113 ? -21.987 -13.384 10.520 1.00 23.45 93 CYS A CA 5
ATOM 8268 C C . CYS A 1 113 ? -22.091 -14.894 10.407 1.00 31.33 93 CYS A C 5
ATOM 8269 O O . CYS A 1 113 ? -21.113 -15.597 10.652 1.00 2.14 93 CYS A O 5
ATOM 8276 N N . ASN A 1 114 ? -23.244 -15.398 10.004 1.00 34.44 94 ASN A N 5
ATOM 8277 C CA . ASN A 1 114 ? -23.376 -16.820 9.754 1.00 71.20 94 ASN A CA 5
ATOM 8278 C C . ASN A 1 114 ? -23.118 -17.141 8.283 1.00 70.42 94 ASN A C 5
ATOM 8279 O O . ASN A 1 114 ? -24.053 -17.271 7.499 1.00 61.35 94 ASN A O 5
ATOM 8290 N N . CYS A 1 115 ? -21.851 -17.186 7.880 1.00 41.35 95 CYS A N 5
ATOM 8291 C CA . CYS A 1 115 ? -21.513 -17.822 6.615 1.00 32.21 95 CYS A CA 5
ATOM 8292 C C . CYS A 1 115 ? -21.230 -19.297 6.857 1.00 5.11 95 CYS A C 5
ATOM 8293 O O . CYS A 1 115 ? -21.197 -20.101 5.926 1.00 30.31 95 CYS A O 5
ATOM 8300 N N . LYS A 1 116 ? -21.040 -19.639 8.129 1.00 1.23 96 LYS A N 5
ATOM 8301 C CA . LYS A 1 116 ? -20.823 -21.015 8.543 1.00 54.21 96 LYS A CA 5
ATOM 8302 C C . LYS A 1 116 ? -21.204 -21.187 10.014 1.00 4.21 96 LYS A C 5
ATOM 8303 O O . LYS A 1 116 ? -21.881 -22.145 10.380 1.00 64.52 96 LYS A O 5
ATOM 8322 N N . PHE A 1 117 ? -20.783 -20.241 10.849 1.00 21.22 97 PHE A N 5
ATOM 8323 C CA . PHE A 1 117 ? -21.152 -20.236 12.260 1.00 41.53 97 PHE A CA 5
ATOM 8324 C C . PHE A 1 117 ? -21.123 -18.814 12.801 1.00 45.50 97 PHE A C 5
ATOM 8325 O O . PHE A 1 117 ? -20.480 -17.943 12.213 1.00 62.41 97 PHE A O 5
ATOM 8342 N N . SER A 1 118 ? -21.823 -18.597 13.912 1.00 55.21 98 SER A N 5
ATOM 8343 C CA . SER A 1 118 ? -21.780 -17.329 14.637 1.00 41.04 98 SER A CA 5
ATOM 8344 C C . SER A 1 118 ? -22.724 -17.361 15.832 1.00 44.41 98 SER A C 5
ATOM 8345 O O . SER A 1 118 ? -23.744 -18.053 15.801 1.00 61.34 98 SER A O 5
ATOM 8353 N N . LYS A 1 119 ? -22.353 -16.631 16.886 1.00 61.23 99 LYS A N 5
ATOM 8354 C CA . LYS A 1 119 ? -23.197 -16.432 18.076 1.00 11.42 99 LYS A CA 5
ATOM 8355 C C . LYS A 1 119 ? -23.312 -17.689 18.950 1.00 35.44 99 LYS A C 5
ATOM 8356 O O . LYS A 1 119 ? -23.352 -17.593 20.180 1.00 43.54 99 LYS A O 5
ATOM 8375 N N . LYS A 1 120 ? -23.363 -18.857 18.323 1.00 54.11 100 LYS A N 5
ATOM 8376 C CA . LYS A 1 120 ? -23.516 -20.109 19.047 1.00 1.22 100 LYS A CA 5
ATOM 8377 C C . LYS A 1 120 ? -22.298 -20.357 19.931 1.00 10.04 100 LYS A C 5
ATOM 8378 O O . LYS A 1 120 ? -21.179 -19.962 19.592 1.00 51.23 100 LYS A O 5
ATOM 8397 N N . LYS A 1 121 ? -22.531 -20.992 21.068 1.00 42.50 101 LYS A N 5
ATOM 8398 C CA . LYS A 1 121 ? -21.483 -21.215 22.048 1.00 60.53 101 LYS A CA 5
ATOM 8399 C C . LYS A 1 121 ? -20.613 -22.402 21.651 1.00 61.44 101 LYS A C 5
ATOM 8400 O O . LYS A 1 121 ? -19.573 -22.189 20.988 1.00 37.61 101 LYS A O 5
ATOM 8421 N N . MET A 1 21 ? -1.258 -1.754 7.900 1.00 22.40 1 MET A N 6
ATOM 8422 C CA . MET A 1 21 ? -0.634 -1.374 6.609 1.00 23.44 1 MET A CA 6
ATOM 8423 C C . MET A 1 21 ? 0.286 -2.478 6.112 1.00 63.05 1 MET A C 6
ATOM 8424 O O . MET A 1 21 ? 0.417 -3.517 6.759 1.00 10.22 1 MET A O 6
ATOM 8438 N N . LYS A 1 22 ? 0.902 -2.233 4.952 1.00 61.42 2 LYS A N 6
ATOM 8439 C CA . LYS A 1 22 ? 1.911 -3.116 4.368 1.00 62.21 2 LYS A CA 6
ATOM 8440 C C . LYS A 1 22 ? 1.292 -4.369 3.761 1.00 73.12 2 LYS A C 6
ATOM 8441 O O . LYS A 1 22 ? 0.695 -5.199 4.451 1.00 14.03 2 LYS A O 6
ATOM 8460 N N . GLY A 1 23 ? 1.444 -4.486 2.452 1.00 71.02 3 GLY A N 6
ATOM 8461 C CA . GLY A 1 23 ? 0.860 -5.586 1.722 1.00 62.42 3 GLY A CA 6
ATOM 8462 C C . GLY A 1 23 ? -0.315 -5.134 0.882 1.00 30.15 3 GLY A C 6
ATOM 8463 O O . GLY A 1 23 ? -0.335 -4.007 0.380 1.00 53.32 3 GLY A O 6
ATOM 8467 N N . ASP A 1 24 ? -1.298 -6.001 0.732 1.00 45.44 4 ASP A N 6
ATOM 8468 C CA . ASP A 1 24 ? -2.496 -5.661 -0.015 1.00 51.22 4 ASP A CA 6
ATOM 8469 C C . ASP A 1 24 ? -3.726 -5.894 0.837 1.00 2.50 4 ASP A C 6
ATOM 8470 O O . ASP A 1 24 ? -3.828 -6.894 1.549 1.00 4.04 4 ASP A O 6
ATOM 8479 N N . ILE A 1 25 ? -4.659 -4.961 0.755 1.00 73.03 5 ILE A N 6
ATOM 8480 C CA . ILE A 1 25 ? -5.843 -4.974 1.598 1.00 4.52 5 ILE A CA 6
ATOM 8481 C C . ILE A 1 25 ? -6.734 -6.186 1.309 1.00 5.44 5 ILE A C 6
ATOM 8482 O O . ILE A 1 25 ? -7.409 -6.694 2.205 1.00 62.02 5 ILE A O 6
ATOM 8498 N N . GLU A 1 26 ? -6.713 -6.663 0.072 1.00 24.11 6 GLU A N 6
ATOM 8499 C CA . GLU A 1 26 ? -7.585 -7.756 -0.324 1.00 24.43 6 GLU A CA 6
ATOM 8500 C C . GLU A 1 26 ? -7.146 -9.042 0.351 1.00 43.23 6 GLU A C 6
ATOM 8501 O O . GLU A 1 26 ? -7.965 -9.899 0.664 1.00 60.34 6 GLU A O 6
ATOM 8513 N N . HIS A 1 27 ? -5.854 -9.145 0.615 1.00 73.13 7 HIS A N 6
ATOM 8514 C CA . HIS A 1 27 ? -5.330 -10.251 1.398 1.00 12.21 7 HIS A CA 6
ATOM 8515 C C . HIS A 1 27 ? -5.867 -10.166 2.821 1.00 25.20 7 HIS A C 6
ATOM 8516 O O . HIS A 1 27 ? -6.339 -11.154 3.378 1.00 42.20 7 HIS A O 6
ATOM 8530 N N . LYS A 1 28 ? -5.831 -8.957 3.376 1.00 12.43 8 LYS A N 6
ATOM 8531 C CA . LYS A 1 28 ? -6.213 -8.720 4.768 1.00 40.14 8 LYS A CA 6
ATOM 8532 C C . LYS A 1 28 ? -7.674 -9.077 5.006 1.00 14.55 8 LYS A C 6
ATOM 8533 O O . LYS A 1 28 ? -8.004 -9.788 5.955 1.00 23.33 8 LYS A O 6
ATOM 8552 N N . VAL A 1 29 ? -8.539 -8.578 4.138 1.00 0.34 9 VAL A N 6
ATOM 8553 C CA . VAL A 1 29 ? -9.972 -8.762 4.300 1.00 5.11 9 VAL A CA 6
ATOM 8554 C C . VAL A 1 29 ? -10.368 -10.229 4.177 1.00 54.12 9 VAL A C 6
ATOM 8555 O O . VAL A 1 29 ? -11.191 -10.714 4.950 1.00 4.14 9 VAL A O 6
ATOM 8568 N N . TYR A 1 30 ? -9.773 -10.945 3.232 1.00 44.43 10 TYR A N 6
ATOM 8569 C CA . TYR A 1 30 ? -10.071 -12.361 3.084 1.00 22.10 10 TYR A CA 6
ATOM 8570 C C . TYR A 1 30 ? -9.518 -13.122 4.281 1.00 35.42 10 TYR A C 6
ATOM 8571 O O . TYR A 1 30 ? -10.147 -14.051 4.773 1.00 54.43 10 TYR A O 6
ATOM 8589 N N . GLN A 1 31 ? -8.364 -12.668 4.768 1.00 50.40 11 GLN A N 6
ATOM 8590 C CA . GLN A 1 31 ? -7.638 -13.337 5.853 1.00 65.25 11 GLN A CA 6
ATOM 8591 C C . GLN A 1 31 ? -8.525 -13.613 7.055 1.00 51.11 11 GLN A C 6
ATOM 8592 O O . GLN A 1 31 ? -8.654 -14.753 7.502 1.00 54.12 11 GLN A O 6
ATOM 8606 N N . LEU A 1 32 ? -9.141 -12.564 7.563 1.00 52.32 12 LEU A N 6
ATOM 8607 C CA . LEU A 1 32 ? -9.924 -12.659 8.781 1.00 3.04 12 LEU A CA 6
ATOM 8608 C C . LEU A 1 32 ? -11.347 -13.106 8.498 1.00 4.00 12 LEU A C 6
ATOM 8609 O O . LEU A 1 32 ? -11.900 -13.913 9.234 1.00 44.51 12 LEU A O 6
ATOM 8625 N N . LEU A 1 33 ? -11.926 -12.617 7.417 1.00 11.30 13 LEU A N 6
ATOM 8626 C CA . LEU A 1 33 ? -13.309 -12.947 7.084 1.00 52.12 13 LEU A CA 6
ATOM 8627 C C . LEU A 1 33 ? -13.500 -14.435 6.832 1.00 11.41 13 LEU A C 6
ATOM 8628 O O . LEU A 1 33 ? -14.460 -15.028 7.324 1.00 12.33 13 LEU A O 6
ATOM 8644 N N . LYS A 1 34 ? -12.603 -15.036 6.067 1.00 41.23 14 LYS A N 6
ATOM 8645 C CA . LYS A 1 34 ? -12.697 -16.468 5.788 1.00 33.54 14 LYS A CA 6
ATOM 8646 C C . LYS A 1 34 ? -12.459 -17.271 7.069 1.00 62.35 14 LYS A C 6
ATOM 8647 O O . LYS A 1 34 ? -12.953 -18.389 7.218 1.00 31.02 14 LYS A O 6
ATOM 8666 N N . ASP A 1 35 ? -11.720 -16.671 7.997 1.00 71.42 15 ASP A N 6
ATOM 8667 C CA . ASP A 1 35 ? -11.439 -17.291 9.287 1.00 33.01 15 ASP A CA 6
ATOM 8668 C C . ASP A 1 35 ? -12.680 -17.245 10.170 1.00 41.14 15 ASP A C 6
ATOM 8669 O O . ASP A 1 35 ? -13.034 -18.228 10.826 1.00 72.52 15 ASP A O 6
ATOM 8678 N N . GLN A 1 36 ? -13.352 -16.097 10.153 1.00 21.22 16 GLN A N 6
ATOM 8679 C CA . GLN A 1 36 ? -14.597 -15.913 10.898 1.00 32.43 16 GLN A CA 6
ATOM 8680 C C . GLN A 1 36 ? -15.699 -16.784 10.314 1.00 53.40 16 GLN A C 6
ATOM 8681 O O . GLN A 1 36 ? -16.762 -16.955 10.911 1.00 11.11 16 GLN A O 6
ATOM 8695 N N . GLY A 1 37 ? -15.443 -17.312 9.130 1.00 14.31 17 GLY A N 6
ATOM 8696 C CA . GLY A 1 37 ? -16.395 -18.174 8.488 1.00 21.44 17 GLY A CA 6
ATOM 8697 C C . GLY A 1 37 ? -17.293 -17.424 7.539 1.00 43.44 17 GLY A C 6
ATOM 8698 O O . GLY A 1 37 ? -18.454 -17.780 7.359 1.00 1.50 17 GLY A O 6
ATOM 8702 N N . CYS A 1 38 ? -16.776 -16.362 6.952 1.00 20.24 18 CYS A N 6
ATOM 8703 C CA . CYS A 1 38 ? -17.529 -15.629 5.955 1.00 42.43 18 CYS A CA 6
ATOM 8704 C C . CYS A 1 38 ? -17.063 -16.026 4.560 1.00 62.45 18 CYS A C 6
ATOM 8705 O O . CYS A 1 38 ? -15.881 -16.297 4.348 1.00 51.22 18 CYS A O 6
ATOM 8712 N N . GLU A 1 39 ? -17.997 -16.103 3.626 1.00 73.44 19 GLU A N 6
ATOM 8713 C CA . GLU A 1 39 ? -17.655 -16.282 2.217 1.00 73.13 19 GLU A CA 6
ATOM 8714 C C . GLU A 1 39 ? -18.291 -15.173 1.376 1.00 23.31 19 GLU A C 6
ATOM 8715 O O . GLU A 1 39 ? -17.906 -14.928 0.232 1.00 2.25 19 GLU A O 6
ATOM 8727 N N . ASP A 1 40 ? -19.240 -14.476 1.977 1.00 33.25 20 ASP A N 6
ATOM 8728 C CA . ASP A 1 40 ? -20.012 -13.460 1.283 1.00 40.25 20 ASP A CA 6
ATOM 8729 C C . ASP A 1 40 ? -19.293 -12.118 1.319 1.00 4.32 20 ASP A C 6
ATOM 8730 O O . ASP A 1 40 ? -19.556 -11.274 2.186 1.00 50.31 20 ASP A O 6
ATOM 8739 N N . PHE A 1 41 ? -18.344 -11.968 0.416 1.00 1.20 21 PHE A N 6
ATOM 8740 C CA . PHE A 1 41 ? -17.616 -10.717 0.237 1.00 53.31 21 PHE A CA 6
ATOM 8741 C C . PHE A 1 41 ? -16.772 -10.777 -1.026 1.00 54.41 21 PHE A C 6
ATOM 8742 O O . PHE A 1 41 ? -16.363 -11.856 -1.459 1.00 2.50 21 PHE A O 6
ATOM 8759 N N . GLY A 1 42 ? -16.530 -9.621 -1.621 1.00 13.11 22 GLY A N 6
ATOM 8760 C CA . GLY A 1 42 ? -15.739 -9.557 -2.833 1.00 21.34 22 GLY A CA 6
ATOM 8761 C C . GLY A 1 42 ? -15.615 -8.142 -3.343 1.00 32.22 22 GLY A C 6
ATOM 8762 O O . GLY A 1 42 ? -16.436 -7.290 -3.017 1.00 61.03 22 GLY A O 6
ATOM 8766 N N . THR A 1 43 ? -14.589 -7.884 -4.133 1.00 54.42 23 THR A N 6
ATOM 8767 C CA . THR A 1 43 ? -14.355 -6.556 -4.667 1.00 51.33 23 THR A CA 6
ATOM 8768 C C . THR A 1 43 ? -15.085 -6.351 -5.988 1.00 63.33 23 THR A C 6
ATOM 8769 O O . THR A 1 43 ? -15.200 -7.276 -6.796 1.00 11.42 23 THR A O 6
ATOM 8780 N N . LYS A 1 44 ? -15.592 -5.146 -6.200 1.00 10.45 24 LYS A N 6
ATOM 8781 C CA . LYS A 1 44 ? -16.207 -4.805 -7.468 1.00 44.03 24 LYS A CA 6
ATOM 8782 C C . LYS A 1 44 ? -15.389 -3.717 -8.145 1.00 30.51 24 LYS A C 6
ATOM 8783 O O . LYS A 1 44 ? -14.985 -2.738 -7.510 1.00 24.41 24 LYS A O 6
ATOM 8802 N N . CYS A 1 45 ? -15.117 -3.910 -9.419 1.00 52.11 25 CYS A N 6
ATOM 8803 C CA . CYS A 1 45 ? -14.338 -2.956 -10.182 1.00 72.21 25 CYS A CA 6
ATOM 8804 C C . CYS A 1 45 ? -15.040 -2.626 -11.489 1.00 62.13 25 CYS A C 6
ATOM 8805 O O . CYS A 1 45 ? -14.982 -3.388 -12.454 1.00 64.23 25 CYS A O 6
ATOM 8813 N N . VAL A 1 46 ? -15.736 -1.505 -11.502 1.00 2.05 26 VAL A N 6
ATOM 8814 C CA . VAL A 1 46 ? -16.456 -1.073 -12.683 1.00 11.30 26 VAL A CA 6
ATOM 8815 C C . VAL A 1 46 ? -16.292 0.429 -12.859 1.00 62.21 26 VAL A C 6
ATOM 8816 O O . VAL A 1 46 ? -16.273 1.172 -11.878 1.00 43.44 26 VAL A O 6
ATOM 8829 N N . ILE A 1 47 ? -16.137 0.875 -14.092 1.00 41.00 27 ILE A N 6
ATOM 8830 C CA . ILE A 1 47 ? -16.019 2.293 -14.352 1.00 32.23 27 ILE A CA 6
ATOM 8831 C C . ILE A 1 47 ? -17.393 2.935 -14.345 1.00 53.53 27 ILE A C 6
ATOM 8832 O O . ILE A 1 47 ? -18.322 2.460 -15.000 1.00 34.24 27 ILE A O 6
ATOM 8848 N N . GLU A 1 48 ? -17.512 4.008 -13.596 1.00 42.21 28 GLU A N 6
ATOM 8849 C CA . GLU A 1 48 ? -18.759 4.725 -13.475 1.00 75.15 28 GLU A CA 6
ATOM 8850 C C . GLU A 1 48 ? -18.552 6.167 -13.911 1.00 62.43 28 GLU A C 6
ATOM 8851 O O . GLU A 1 48 ? -18.048 7.000 -13.157 1.00 14.44 28 GLU A O 6
ATOM 8863 N N . GLU A 1 49 ? -18.896 6.432 -15.159 1.00 53.44 29 GLU A N 6
ATOM 8864 C CA . GLU A 1 49 ? -18.675 7.736 -15.757 1.00 23.13 29 GLU A CA 6
ATOM 8865 C C . GLU A 1 49 ? -19.704 8.748 -15.266 1.00 2.11 29 GLU A C 6
ATOM 8866 O O . GLU A 1 49 ? -20.868 8.412 -15.031 1.00 12.32 29 GLU A O 6
ATOM 8878 N N . VAL A 1 50 ? -19.258 9.983 -15.094 1.00 23.22 30 VAL A N 6
ATOM 8879 C CA . VAL A 1 50 ? -20.113 11.042 -14.586 1.00 0.31 30 VAL A CA 6
ATOM 8880 C C . VAL A 1 50 ? -20.294 12.106 -15.653 1.00 40.22 30 VAL A C 6
ATOM 8881 O O . VAL A 1 50 ? -19.567 13.102 -15.694 1.00 35.42 30 VAL A O 6
ATOM 8894 N N . LYS A 1 51 ? -21.248 11.852 -16.530 1.00 21.14 31 LYS A N 6
ATOM 8895 C CA . LYS A 1 51 ? -21.526 12.712 -17.666 1.00 44.31 31 LYS A CA 6
ATOM 8896 C C . LYS A 1 51 ? -22.729 12.136 -18.400 1.00 22.42 31 LYS A C 6
ATOM 8897 O O . LYS A 1 51 ? -23.420 11.269 -17.860 1.00 24.23 31 LYS A O 6
ATOM 8916 N N . SER A 1 52 ? -22.974 12.597 -19.619 1.00 1.54 32 SER A N 6
ATOM 8917 C CA . SER A 1 52 ? -24.028 12.027 -20.444 1.00 52.22 32 SER A CA 6
ATOM 8918 C C . SER A 1 52 ? -23.720 10.562 -20.746 1.00 15.23 32 SER A C 6
ATOM 8919 O O . SER A 1 52 ? -22.885 10.258 -21.597 1.00 3.34 32 SER A O 6
ATOM 8927 N N . SER A 1 53 ? -24.382 9.663 -20.034 1.00 53.20 33 SER A N 6
ATOM 8928 C CA . SER A 1 53 ? -24.150 8.239 -20.198 1.00 23.53 33 SER A CA 6
ATOM 8929 C C . SER A 1 53 ? -24.683 7.779 -21.550 1.00 11.51 33 SER A C 6
ATOM 8930 O O . SER A 1 53 ? -24.147 6.858 -22.169 1.00 52.34 33 SER A O 6
ATOM 8938 N N . HIS A 1 54 ? -25.719 8.463 -22.019 1.00 24.21 34 HIS A N 6
ATOM 8939 C CA . HIS A 1 54 ? -26.293 8.200 -23.333 1.00 5.21 34 HIS A CA 6
ATOM 8940 C C . HIS A 1 54 ? -25.491 8.938 -24.402 1.00 51.34 34 HIS A C 6
ATOM 8941 O O . HIS A 1 54 ? -26.056 9.580 -25.291 1.00 63.22 34 HIS A O 6
ATOM 8955 N N . LYS A 1 55 ? -24.171 8.841 -24.297 1.00 3.35 35 LYS A N 6
ATOM 8956 C CA . LYS A 1 55 ? -23.259 9.508 -25.217 1.00 71.24 35 LYS A CA 6
ATOM 8957 C C . LYS A 1 55 ? -23.467 9.032 -26.650 1.00 3.24 35 LYS A C 6
ATOM 8958 O O . LYS A 1 55 ? -23.861 7.888 -26.890 1.00 21.25 35 LYS A O 6
ATOM 8977 N N . THR A 1 56 ? -23.186 9.916 -27.596 1.00 61.21 36 THR A N 6
ATOM 8978 C CA . THR A 1 56 ? -23.469 9.658 -28.998 1.00 62.30 36 THR A CA 6
ATOM 8979 C C . THR A 1 56 ? -22.473 8.669 -29.614 1.00 64.33 36 THR A C 6
ATOM 8980 O O . THR A 1 56 ? -22.650 8.238 -30.753 1.00 55.53 36 THR A O 6
ATOM 8991 N N . LEU A 1 57 ? -21.449 8.298 -28.840 1.00 62.51 37 LEU A N 6
ATOM 8992 C CA . LEU A 1 57 ? -20.405 7.379 -29.303 1.00 14.01 37 LEU A CA 6
ATOM 8993 C C . LEU A 1 57 ? -19.714 7.940 -30.542 1.00 24.40 37 LEU A C 6
ATOM 8994 O O . LEU A 1 57 ? -20.165 7.740 -31.669 1.00 55.40 37 LEU A O 6
ATOM 9010 N N . LEU A 1 58 ? -18.621 8.648 -30.323 1.00 65.33 38 LEU A N 6
ATOM 9011 C CA . LEU A 1 58 ? -17.975 9.397 -31.386 1.00 4.54 38 LEU A CA 6
ATOM 9012 C C . LEU A 1 58 ? -16.463 9.368 -31.207 1.00 51.33 38 LEU A C 6
ATOM 9013 O O . LEU A 1 58 ? -15.912 8.411 -30.672 1.00 33.00 38 LEU A O 6
ATOM 9029 N N . ASN A 1 59 ? -15.809 10.419 -31.668 1.00 24.23 39 ASN A N 6
ATOM 9030 C CA . ASN A 1 59 ? -14.375 10.572 -31.524 1.00 24.22 39 ASN A CA 6
ATOM 9031 C C . ASN A 1 59 ? -14.007 11.141 -30.154 1.00 3.21 39 ASN A C 6
ATOM 9032 O O . ASN A 1 59 ? -13.410 10.457 -29.324 1.00 70.50 39 ASN A O 6
ATOM 9043 N N . THR A 1 60 ? -14.376 12.399 -29.926 1.00 30.12 40 THR A N 6
ATOM 9044 C CA . THR A 1 60 ? -13.950 13.124 -28.734 1.00 60.03 40 THR A CA 6
ATOM 9045 C C . THR A 1 60 ? -14.705 12.683 -27.481 1.00 22.33 40 THR A C 6
ATOM 9046 O O . THR A 1 60 ? -14.107 12.125 -26.560 1.00 23.51 40 THR A O 6
ATOM 9057 N N . GLU A 1 61 ? -16.019 12.908 -27.451 1.00 0.44 41 GLU A N 6
ATOM 9058 C CA . GLU A 1 61 ? -16.826 12.566 -26.275 1.00 3.34 41 GLU A CA 6
ATOM 9059 C C . GLU A 1 61 ? -17.033 11.061 -26.118 1.00 1.15 41 GLU A C 6
ATOM 9060 O O . GLU A 1 61 ? -17.906 10.619 -25.372 1.00 51.23 41 GLU A O 6
ATOM 9072 N N . LEU A 1 62 ? -16.229 10.280 -26.823 1.00 2.25 42 LEU A N 6
ATOM 9073 C CA . LEU A 1 62 ? -16.235 8.837 -26.660 1.00 22.42 42 LEU A CA 6
ATOM 9074 C C . LEU A 1 62 ? -15.785 8.503 -25.240 1.00 30.40 42 LEU A C 6
ATOM 9075 O O . LEU A 1 62 ? -16.396 7.688 -24.549 1.00 43.23 42 LEU A O 6
ATOM 9091 N N . HIS A 1 63 ? -14.717 9.163 -24.817 1.00 22.13 43 HIS A N 6
ATOM 9092 C CA . HIS A 1 63 ? -14.188 8.998 -23.474 1.00 31.04 43 HIS A CA 6
ATOM 9093 C C . HIS A 1 63 ? -14.339 10.295 -22.685 1.00 42.20 43 HIS A C 6
ATOM 9094 O O . HIS A 1 63 ? -13.435 11.133 -22.640 1.00 52.23 43 HIS A O 6
ATOM 9108 N N . LEU A 1 64 ? -15.509 10.462 -22.093 1.00 23.20 44 LEU A N 6
ATOM 9109 C CA . LEU A 1 64 ? -15.816 11.649 -21.307 1.00 2.03 44 LEU A CA 6
ATOM 9110 C C . LEU A 1 64 ? -15.394 11.461 -19.852 1.00 4.32 44 LEU A C 6
ATOM 9111 O O . LEU A 1 64 ? -14.700 10.497 -19.525 1.00 25.10 44 LEU A O 6
ATOM 9127 N N . THR A 1 65 ? -15.806 12.386 -18.989 1.00 14.13 45 THR A N 6
ATOM 9128 C CA . THR A 1 65 ? -15.449 12.336 -17.579 1.00 41.02 45 THR A CA 6
ATOM 9129 C C . THR A 1 65 ? -15.928 11.042 -16.940 1.00 63.52 45 THR A C 6
ATOM 9130 O O . THR A 1 65 ? -17.122 10.849 -16.710 1.00 0.42 45 THR A O 6
ATOM 9141 N N . LYS A 1 66 ? -14.992 10.158 -16.658 1.00 73.22 46 LYS A N 6
ATOM 9142 C CA . LYS A 1 66 ? -15.320 8.875 -16.077 1.00 22.22 46 LYS A CA 6
ATOM 9143 C C . LYS A 1 66 ? -14.541 8.671 -14.786 1.00 34.24 46 LYS A C 6
ATOM 9144 O O . LYS A 1 66 ? -13.471 9.255 -14.596 1.00 51.22 46 LYS A O 6
ATOM 9163 N N . TYR A 1 67 ? -15.089 7.868 -13.897 1.00 64.01 47 TYR A N 6
ATOM 9164 C CA . TYR A 1 67 ? -14.417 7.539 -12.658 1.00 31.00 47 TYR A CA 6
ATOM 9165 C C . TYR A 1 67 ? -14.418 6.039 -12.460 1.00 64.52 47 TYR A C 6
ATOM 9166 O O . TYR A 1 67 ? -15.306 5.343 -12.941 1.00 25.43 47 TYR A O 6
ATOM 9184 N N . TYR A 1 68 ? -13.413 5.543 -11.777 1.00 73.24 48 TYR A N 6
ATOM 9185 C CA . TYR A 1 68 ? -13.337 4.130 -11.478 1.00 13.34 48 TYR A CA 6
ATOM 9186 C C . TYR A 1 68 ? -14.052 3.838 -10.171 1.00 54.20 48 TYR A C 6
ATOM 9187 O O . TYR A 1 68 ? -13.630 4.290 -9.107 1.00 21.31 48 TYR A O 6
ATOM 9205 N N . GLY A 1 69 ? -15.149 3.105 -10.263 1.00 73.41 49 GLY A N 6
ATOM 9206 C CA . GLY A 1 69 ? -15.937 2.800 -9.093 1.00 4.11 49 GLY A CA 6
ATOM 9207 C C . GLY A 1 69 ? -15.458 1.546 -8.400 1.00 31.31 49 GLY A C 6
ATOM 9208 O O . GLY A 1 69 ? -16.002 0.460 -8.619 1.00 31.22 49 GLY A O 6
ATOM 9212 N N . PHE A 1 70 ? -14.415 1.690 -7.598 1.00 61.33 50 PHE A N 6
ATOM 9213 C CA . PHE A 1 70 ? -13.924 0.597 -6.777 1.00 45.42 50 PHE A CA 6
ATOM 9214 C C . PHE A 1 70 ? -14.726 0.505 -5.491 1.00 32.11 50 PHE A C 6
ATOM 9215 O O . PHE A 1 70 ? -15.006 1.517 -4.845 1.00 75.10 50 PHE A O 6
ATOM 9232 N N . SER A 1 71 ? -15.120 -0.702 -5.133 1.00 10.04 51 SER A N 6
ATOM 9233 C CA . SER A 1 71 ? -15.848 -0.926 -3.898 1.00 71.55 51 SER A CA 6
ATOM 9234 C C . SER A 1 71 ? -15.646 -2.350 -3.414 1.00 50.03 51 SER A C 6
ATOM 9235 O O . SER A 1 71 ? -15.378 -3.254 -4.207 1.00 51.45 51 SER A O 6
ATOM 9243 N N . PHE A 1 72 ? -15.773 -2.547 -2.117 1.00 1.35 52 PHE A N 6
ATOM 9244 C CA . PHE A 1 72 ? -15.724 -3.880 -1.558 1.00 62.44 52 PHE A CA 6
ATOM 9245 C C . PHE A 1 72 ? -17.104 -4.272 -1.056 1.00 33.11 52 PHE A C 6
ATOM 9246 O O . PHE A 1 72 ? -17.679 -3.594 -0.194 1.00 21.13 52 PHE A O 6
ATOM 9263 N N . PHE A 1 73 ? -17.619 -5.369 -1.592 1.00 42.33 53 PHE A N 6
ATOM 9264 C CA . PHE A 1 73 ? -18.946 -5.846 -1.245 1.00 0.24 53 PHE A CA 6
ATOM 9265 C C . PHE A 1 73 ? -18.890 -6.837 -0.097 1.00 13.44 53 PHE A C 6
ATOM 9266 O O . PHE A 1 73 ? -17.987 -7.668 -0.016 1.00 4.34 53 PHE A O 6
ATOM 9283 N N . ARG A 1 74 ? -19.865 -6.733 0.784 1.00 12.54 54 ARG A N 6
ATOM 9284 C CA . ARG A 1 74 ? -19.948 -7.571 1.965 1.00 35.24 54 ARG A CA 6
ATOM 9285 C C . ARG A 1 74 ? -21.411 -7.866 2.283 1.00 72.15 54 ARG A C 6
ATOM 9286 O O . ARG A 1 74 ? -22.123 -6.989 2.769 1.00 32.22 54 ARG A O 6
ATOM 9307 N N . HIS A 1 75 ? -21.866 -9.077 1.975 1.00 70.24 55 HIS A N 6
ATOM 9308 C CA . HIS A 1 75 ? -23.255 -9.474 2.230 1.00 45.03 55 HIS A CA 6
ATOM 9309 C C . HIS A 1 75 ? -24.238 -8.606 1.451 1.00 31.13 55 HIS A C 6
ATOM 9310 O O . HIS A 1 75 ? -25.403 -8.483 1.827 1.00 52.54 55 HIS A O 6
ATOM 9324 N N . GLY A 1 76 ? -23.772 -8.027 0.355 1.00 31.30 56 GLY A N 6
ATOM 9325 C CA . GLY A 1 76 ? -24.615 -7.151 -0.437 1.00 62.21 56 GLY A CA 6
ATOM 9326 C C . GLY A 1 76 ? -24.500 -5.708 0.004 1.00 13.34 56 GLY A C 6
ATOM 9327 O O . GLY A 1 76 ? -25.109 -4.814 -0.588 1.00 3.51 56 GLY A O 6
ATOM 9331 N N . ASN A 1 77 ? -23.717 -5.478 1.048 1.00 1.01 57 ASN A N 6
ATOM 9332 C CA . ASN A 1 77 ? -23.482 -4.132 1.543 1.00 44.44 57 ASN A CA 6
ATOM 9333 C C . ASN A 1 77 ? -22.142 -3.629 1.038 1.00 12.54 57 ASN A C 6
ATOM 9334 O O . ASN A 1 77 ? -21.403 -4.363 0.381 1.00 2.41 57 ASN A O 6
ATOM 9345 N N . ILE A 1 78 ? -21.827 -2.392 1.366 1.00 75.34 58 ILE A N 6
ATOM 9346 C CA . ILE A 1 78 ? -20.579 -1.782 0.943 1.00 44.23 58 ILE A CA 6
ATOM 9347 C C . ILE A 1 78 ? -19.727 -1.439 2.152 1.00 11.23 58 ILE A C 6
ATOM 9348 O O . ILE A 1 78 ? -20.089 -0.588 2.966 1.00 44.23 58 ILE A O 6
ATOM 9364 N N . VAL A 1 79 ? -18.608 -2.127 2.274 1.00 23.54 59 VAL A N 6
ATOM 9365 C CA . VAL A 1 79 ? -17.663 -1.857 3.345 1.00 63.33 59 VAL A CA 6
ATOM 9366 C C . VAL A 1 79 ? -16.647 -0.828 2.888 1.00 3.54 59 VAL A C 6
ATOM 9367 O O . VAL A 1 79 ? -16.234 0.045 3.652 1.00 73.34 59 VAL A O 6
ATOM 9380 N N . ALA A 1 80 ? -16.267 -0.918 1.625 1.00 20.41 60 ALA A N 6
ATOM 9381 C CA . ALA A 1 80 ? -15.316 0.018 1.061 1.00 43.41 60 ALA A CA 6
ATOM 9382 C C . ALA A 1 80 ? -15.863 0.637 -0.205 1.00 63.43 60 ALA A C 6
ATOM 9383 O O . ALA A 1 80 ? -16.437 -0.054 -1.043 1.00 15.11 60 ALA A O 6
ATOM 9390 N N . TYR A 1 81 ? -15.690 1.935 -0.335 1.00 23.30 61 TYR A N 6
ATOM 9391 C CA . TYR A 1 81 ? -16.064 2.627 -1.548 1.00 25.33 61 TYR A CA 6
ATOM 9392 C C . TYR A 1 81 ? -14.999 3.646 -1.908 1.00 13.23 61 TYR A C 6
ATOM 9393 O O . TYR A 1 81 ? -14.598 4.458 -1.072 1.00 53.53 61 TYR A O 6
ATOM 9411 N N . GLY A 1 82 ? -14.540 3.586 -3.144 1.00 31.23 62 GLY A N 6
ATOM 9412 C CA . GLY A 1 82 ? -13.528 4.501 -3.610 1.00 64.21 62 GLY A CA 6
ATOM 9413 C C . GLY A 1 82 ? -13.694 4.814 -5.077 1.00 13.53 62 GLY A C 6
ATOM 9414 O O . GLY A 1 82 ? -13.198 4.086 -5.932 1.00 43.32 62 GLY A O 6
ATOM 9418 N N . LYS A 1 83 ? -14.419 5.877 -5.369 1.00 42.55 63 LYS A N 6
ATOM 9419 C CA . LYS A 1 83 ? -14.605 6.319 -6.734 1.00 25.22 63 LYS A CA 6
ATOM 9420 C C . LYS A 1 83 ? -13.665 7.477 -7.034 1.00 64.34 63 LYS A C 6
ATOM 9421 O O . LYS A 1 83 ? -13.753 8.534 -6.409 1.00 50.31 63 LYS A O 6
ATOM 9440 N N . SER A 1 84 ? -12.762 7.283 -7.977 1.00 2.15 64 SER A N 6
ATOM 9441 C CA . SER A 1 84 ? -11.801 8.317 -8.311 1.00 13.43 64 SER A CA 6
ATOM 9442 C C . SER A 1 84 ? -11.496 8.309 -9.802 1.00 61.24 64 SER A C 6
ATOM 9443 O O . SER A 1 84 ? -11.807 7.347 -10.507 1.00 2.54 64 SER A O 6
ATOM 9451 N N . ARG A 1 85 ? -10.895 9.394 -10.272 1.00 14.04 65 ARG A N 6
ATOM 9452 C CA . ARG A 1 85 ? -10.559 9.548 -11.680 1.00 64.23 65 ARG A CA 6
ATOM 9453 C C . ARG A 1 85 ? -9.436 8.594 -12.068 1.00 21.10 65 ARG A C 6
ATOM 9454 O O . ARG A 1 85 ? -9.368 8.121 -13.203 1.00 43.02 65 ARG A O 6
ATOM 9475 N N . LYS A 1 86 ? -8.573 8.302 -11.109 1.00 14.44 66 LYS A N 6
ATOM 9476 C CA . LYS A 1 86 ? -7.477 7.377 -11.327 1.00 61.31 66 LYS A CA 6
ATOM 9477 C C . LYS A 1 86 ? -7.816 6.018 -10.727 1.00 1.11 66 LYS A C 6
ATOM 9478 O O . LYS A 1 86 ? -8.277 5.934 -9.587 1.00 42.11 66 LYS A O 6
ATOM 9497 N N . VAL A 1 87 ? -7.573 4.966 -11.499 1.00 51.43 67 VAL A N 6
ATOM 9498 C CA . VAL A 1 87 ? -7.930 3.605 -11.108 1.00 11.13 67 VAL A CA 6
ATOM 9499 C C . VAL A 1 87 ? -7.239 3.200 -9.801 1.00 14.41 67 VAL A C 6
ATOM 9500 O O . VAL A 1 87 ? -7.870 2.656 -8.897 1.00 1.31 67 VAL A O 6
ATOM 9513 N N . ALA A 1 88 ? -5.951 3.500 -9.702 1.00 4.23 68 ALA A N 6
ATOM 9514 C CA . ALA A 1 88 ? -5.171 3.173 -8.519 1.00 62.54 68 ALA A CA 6
ATOM 9515 C C . ALA A 1 88 ? -5.589 4.010 -7.320 1.00 74.42 68 ALA A C 6
ATOM 9516 O O . ALA A 1 88 ? -5.566 3.531 -6.191 1.00 75.11 68 ALA A O 6
ATOM 9523 N N . ASN A 1 89 ? -5.978 5.258 -7.562 1.00 3.00 69 ASN A N 6
ATOM 9524 C CA . ASN A 1 89 ? -6.370 6.143 -6.470 1.00 13.03 69 ASN A CA 6
ATOM 9525 C C . ASN A 1 89 ? -7.710 5.700 -5.904 1.00 71.32 69 ASN A C 6
ATOM 9526 O O . ASN A 1 89 ? -7.896 5.638 -4.691 1.00 61.10 69 ASN A O 6
ATOM 9537 N N . ALA A 1 90 ? -8.636 5.394 -6.805 1.00 63.31 70 ALA A N 6
ATOM 9538 C CA . ALA A 1 90 ? -9.935 4.844 -6.439 1.00 22.41 70 ALA A CA 6
ATOM 9539 C C . ALA A 1 90 ? -9.757 3.598 -5.586 1.00 0.51 70 ALA A C 6
ATOM 9540 O O . ALA A 1 90 ? -10.372 3.435 -4.528 1.00 51.13 70 ALA A O 6
ATOM 9547 N N . LYS A 1 91 ? -8.884 2.743 -6.077 1.00 42.53 71 LYS A N 6
ATOM 9548 C CA . LYS A 1 91 ? -8.537 1.494 -5.439 1.00 11.41 71 LYS A CA 6
ATOM 9549 C C . LYS A 1 91 ? -7.915 1.756 -4.068 1.00 45.54 71 LYS A C 6
ATOM 9550 O O . LYS A 1 91 ? -8.229 1.078 -3.093 1.00 73.01 71 LYS A O 6
ATOM 9569 N N . TYR A 1 92 ? -7.035 2.753 -4.012 1.00 4.33 72 TYR A N 6
ATOM 9570 C CA . TYR A 1 92 ? -6.408 3.187 -2.766 1.00 64.42 72 TYR A CA 6
ATOM 9571 C C . TYR A 1 92 ? -7.461 3.554 -1.728 1.00 4.04 72 TYR A C 6
ATOM 9572 O O . TYR A 1 92 ? -7.395 3.120 -0.575 1.00 2.02 72 TYR A O 6
ATOM 9590 N N . ILE A 1 93 ? -8.431 4.351 -2.153 1.00 24.05 73 ILE A N 6
ATOM 9591 C CA . ILE A 1 93 ? -9.485 4.832 -1.272 1.00 0.22 73 ILE A CA 6
ATOM 9592 C C . ILE A 1 93 ? -10.237 3.679 -0.627 1.00 52.12 73 ILE A C 6
ATOM 9593 O O . ILE A 1 93 ? -10.349 3.611 0.599 1.00 72.14 73 ILE A O 6
ATOM 9609 N N . MET A 1 94 ? -10.744 2.768 -1.452 1.00 73.32 74 MET A N 6
ATOM 9610 C CA . MET A 1 94 ? -11.506 1.639 -0.939 1.00 12.10 74 MET A CA 6
ATOM 9611 C C . MET A 1 94 ? -10.624 0.751 -0.062 1.00 72.14 74 MET A C 6
ATOM 9612 O O . MET A 1 94 ? -11.069 0.259 0.976 1.00 0.34 74 MET A O 6
ATOM 9626 N N . LYS A 1 95 ? -9.369 0.562 -0.466 1.00 31.23 75 LYS A N 6
ATOM 9627 C CA . LYS A 1 95 ? -8.443 -0.237 0.317 1.00 60.14 75 LYS A CA 6
ATOM 9628 C C . LYS A 1 95 ? -8.295 0.326 1.726 1.00 3.40 75 LYS A C 6
ATOM 9629 O O . LYS A 1 95 ? -8.408 -0.409 2.702 1.00 54.41 75 LYS A O 6
ATOM 9648 N N . GLN A 1 96 ? -8.089 1.633 1.825 1.00 2.54 76 GLN A N 6
ATOM 9649 C CA . GLN A 1 96 ? -7.940 2.296 3.123 1.00 73.22 76 GLN A CA 6
ATOM 9650 C C . GLN A 1 96 ? -9.183 2.124 3.993 1.00 51.01 76 GLN A C 6
ATOM 9651 O O . GLN A 1 96 ? -9.097 2.154 5.222 1.00 14.22 76 GLN A O 6
ATOM 9665 N N . ARG A 1 97 ? -10.329 1.932 3.353 1.00 0.52 77 ARG A N 6
ATOM 9666 C CA . ARG A 1 97 ? -11.587 1.768 4.068 1.00 61.01 77 ARG A CA 6
ATOM 9667 C C . ARG A 1 97 ? -11.553 0.523 4.947 1.00 21.53 77 ARG A C 6
ATOM 9668 O O . ARG A 1 97 ? -11.678 0.619 6.168 1.00 54.21 77 ARG A O 6
ATOM 9689 N N . LEU A 1 98 ? -11.372 -0.647 4.336 1.00 12.52 78 LEU A N 6
ATOM 9690 C CA . LEU A 1 98 ? -11.305 -1.881 5.121 1.00 44.34 78 LEU A CA 6
ATOM 9691 C C . LEU A 1 98 ? -10.017 -1.920 5.927 1.00 74.01 78 LEU A C 6
ATOM 9692 O O . LEU A 1 98 ? -9.988 -2.455 7.033 1.00 2.24 78 LEU A O 6
ATOM 9708 N N . LEU A 1 99 ? -8.956 -1.351 5.355 1.00 40.13 79 LEU A N 6
ATOM 9709 C CA . LEU A 1 99 ? -7.645 -1.317 5.996 1.00 43.21 79 LEU A CA 6
ATOM 9710 C C . LEU A 1 99 ? -7.773 -0.762 7.406 1.00 71.21 79 LEU A C 6
ATOM 9711 O O . LEU A 1 99 ? -7.328 -1.375 8.372 1.00 21.13 79 LEU A O 6
ATOM 9727 N N . LYS A 1 100 ? -8.420 0.380 7.519 1.00 73.32 80 LYS A N 6
ATOM 9728 C CA . LYS A 1 100 ? -8.623 1.001 8.811 1.00 52.41 80 LYS A CA 6
ATOM 9729 C C . LYS A 1 100 ? -9.524 0.160 9.695 1.00 23.51 80 LYS A C 6
ATOM 9730 O O . LYS A 1 100 ? -9.338 0.110 10.906 1.00 32.35 80 LYS A O 6
ATOM 9749 N N . LEU A 1 101 ? -10.482 -0.516 9.087 1.00 24.34 81 LEU A N 6
ATOM 9750 C CA . LEU A 1 101 ? -11.418 -1.337 9.825 1.00 1.14 81 LEU A CA 6
ATOM 9751 C C . LEU A 1 101 ? -10.715 -2.501 10.511 1.00 63.01 81 LEU A C 6
ATOM 9752 O O . LEU A 1 101 ? -10.983 -2.784 11.670 1.00 75.13 81 LEU A O 6
ATOM 9768 N N . LEU A 1 102 ? -9.806 -3.161 9.810 1.00 5.11 82 LEU A N 6
ATOM 9769 C CA . LEU A 1 102 ? -9.095 -4.299 10.386 1.00 54.30 82 LEU A CA 6
ATOM 9770 C C . LEU A 1 102 ? -7.989 -3.845 11.342 1.00 64.22 82 LEU A C 6
ATOM 9771 O O . LEU A 1 102 ? -7.697 -4.527 12.324 1.00 1.24 82 LEU A O 6
ATOM 9787 N N . GLU A 1 103 ? -7.392 -2.688 11.068 1.00 73.04 83 GLU A N 6
ATOM 9788 C CA . GLU A 1 103 ? -6.346 -2.141 11.937 1.00 24.24 83 GLU A CA 6
ATOM 9789 C C . GLU A 1 103 ? -6.940 -1.597 13.234 1.00 61.14 83 GLU A C 6
ATOM 9790 O O . GLU A 1 103 ? -6.415 -1.834 14.322 1.00 51.21 83 GLU A O 6
ATOM 9802 N N . ASP A 1 104 ? -8.040 -0.872 13.104 1.00 45.21 84 ASP A N 6
ATOM 9803 C CA . ASP A 1 104 ? -8.713 -0.258 14.247 1.00 3.22 84 ASP A CA 6
ATOM 9804 C C . ASP A 1 104 ? -9.632 -1.262 14.919 1.00 54.15 84 ASP A C 6
ATOM 9805 O O . ASP A 1 104 ? -10.020 -1.091 16.075 1.00 2.22 84 ASP A O 6
ATOM 9814 N N . LYS A 1 105 ? -9.953 -2.319 14.177 1.00 43.00 85 LYS A N 6
ATOM 9815 C CA . LYS A 1 105 ? -10.861 -3.357 14.634 1.00 13.42 85 LYS A CA 6
ATOM 9816 C C . LYS A 1 105 ? -12.277 -2.813 14.764 1.00 62.22 85 LYS A C 6
ATOM 9817 O O . LYS A 1 105 ? -12.976 -3.045 15.752 1.00 24.12 85 LYS A O 6
ATOM 9836 N N . SER A 1 106 ? -12.686 -2.090 13.729 1.00 24.22 86 SER A N 6
ATOM 9837 C CA . SER A 1 106 ? -14.037 -1.585 13.617 1.00 55.42 86 SER A CA 6
ATOM 9838 C C . SER A 1 106 ? -14.974 -2.701 13.152 1.00 64.20 86 SER A C 6
ATOM 9839 O O . SER A 1 106 ? -14.667 -3.429 12.204 1.00 21.51 86 SER A O 6
ATOM 9847 N N . ASN A 1 107 ? -16.126 -2.813 13.800 1.00 30.11 87 ASN A N 6
ATOM 9848 C CA . ASN A 1 107 ? -17.063 -3.911 13.545 1.00 31.34 87 ASN A CA 6
ATOM 9849 C C . ASN A 1 107 ? -17.717 -3.813 12.170 1.00 23.53 87 ASN A C 6
ATOM 9850 O O . ASN A 1 107 ? -18.470 -4.698 11.776 1.00 55.12 87 ASN A O 6
ATOM 9861 N N . LEU A 1 108 ? -17.418 -2.753 11.436 1.00 23.52 88 LEU A N 6
ATOM 9862 C CA . LEU A 1 108 ? -18.049 -2.529 10.144 1.00 51.00 88 LEU A CA 6
ATOM 9863 C C . LEU A 1 108 ? -17.677 -3.628 9.151 1.00 73.43 88 LEU A C 6
ATOM 9864 O O . LEU A 1 108 ? -18.517 -4.080 8.374 1.00 34.15 88 LEU A O 6
ATOM 9880 N N . LEU A 1 109 ? -16.423 -4.064 9.176 1.00 1.51 89 LEU A N 6
ATOM 9881 C CA . LEU A 1 109 ? -16.003 -5.169 8.319 1.00 0.21 89 LEU A CA 6
ATOM 9882 C C . LEU A 1 109 ? -15.824 -6.454 9.127 1.00 31.24 89 LEU A C 6
ATOM 9883 O O . LEU A 1 109 ? -15.733 -7.552 8.580 1.00 12.05 89 LEU A O 6
ATOM 9899 N N . LEU A 1 110 ? -15.806 -6.311 10.430 1.00 1.52 90 LEU A N 6
ATOM 9900 C CA . LEU A 1 110 ? -15.446 -7.412 11.314 1.00 42.20 90 LEU A CA 6
ATOM 9901 C C . LEU A 1 110 ? -16.608 -7.863 12.196 1.00 31.40 90 LEU A C 6
ATOM 9902 O O . LEU A 1 110 ? -16.394 -8.480 13.242 1.00 1.31 90 LEU A O 6
ATOM 9918 N N . TYR A 1 111 ? -17.833 -7.562 11.782 1.00 13.21 91 TYR A N 6
ATOM 9919 C CA . TYR A 1 111 ? -19.006 -7.996 12.533 1.00 73.12 91 TYR A CA 6
ATOM 9920 C C . TYR A 1 111 ? -19.216 -9.499 12.386 1.00 63.14 91 TYR A C 6
ATOM 9921 O O . TYR A 1 111 ? -18.739 -10.116 11.424 1.00 45.13 91 TYR A O 6
ATOM 9939 N N . SER A 1 112 ? -19.949 -10.074 13.326 1.00 53.40 92 SER A N 6
ATOM 9940 C CA . SER A 1 112 ? -20.249 -11.494 13.298 1.00 75.22 92 SER A CA 6
ATOM 9941 C C . SER A 1 112 ? -21.469 -11.761 12.421 1.00 4.34 92 SER A C 6
ATOM 9942 O O . SER A 1 112 ? -22.460 -11.033 12.472 1.00 63.35 92 SER A O 6
ATOM 9950 N N . CYS A 1 113 ? -21.384 -12.797 11.607 1.00 14.12 93 CYS A N 6
ATOM 9951 C CA . CYS A 1 113 ? -22.456 -13.141 10.687 1.00 3.04 93 CYS A CA 6
ATOM 9952 C C . CYS A 1 113 ? -22.692 -14.639 10.704 1.00 30.32 93 CYS A C 6
ATOM 9953 O O . CYS A 1 113 ? -21.923 -15.383 11.309 1.00 14.41 93 CYS A O 6
ATOM 9960 N N . ASN A 1 114 ? -23.719 -15.084 10.001 1.00 23.31 94 ASN A N 6
ATOM 9961 C CA . ASN A 1 114 ? -24.062 -16.493 9.984 1.00 44.53 94 ASN A CA 6
ATOM 9962 C C . ASN A 1 114 ? -23.842 -17.100 8.598 1.00 64.54 94 ASN A C 6
ATOM 9963 O O . ASN A 1 114 ? -24.794 -17.463 7.912 1.00 53.20 94 ASN A O 6
ATOM 9974 N N . CYS A 1 115 ? -22.586 -17.171 8.156 1.00 22.34 95 CYS A N 6
ATOM 9975 C CA . CYS A 1 115 ? -22.272 -17.920 6.943 1.00 45.11 95 CYS A CA 6
ATOM 9976 C C . CYS A 1 115 ? -21.967 -19.379 7.275 1.00 21.30 95 CYS A C 6
ATOM 9977 O O . CYS A 1 115 ? -21.693 -20.181 6.383 1.00 14.35 95 CYS A O 6
ATOM 9984 N N . LYS A 1 116 ? -22.010 -19.710 8.564 1.00 31.33 96 LYS A N 6
ATOM 9985 C CA . LYS A 1 116 ? -21.748 -21.068 9.025 1.00 20.40 96 LYS A CA 6
ATOM 9986 C C . LYS A 1 116 ? -22.374 -21.291 10.402 1.00 43.34 96 LYS A C 6
ATOM 9987 O O . LYS A 1 116 ? -23.024 -22.309 10.643 1.00 32.41 96 LYS A O 6
ATOM 10006 N N . PHE A 1 117 ? -22.178 -20.328 11.296 1.00 11.43 97 PHE A N 6
ATOM 10007 C CA . PHE A 1 117 ? -22.775 -20.366 12.624 1.00 72.41 97 PHE A CA 6
ATOM 10008 C C . PHE A 1 117 ? -22.692 -18.987 13.250 1.00 54.21 97 PHE A C 6
ATOM 10009 O O . PHE A 1 117 ? -21.922 -18.146 12.783 1.00 23.13 97 PHE A O 6
ATOM 10026 N N . SER A 1 118 ? -23.478 -18.770 14.298 1.00 20.41 98 SER A N 6
ATOM 10027 C CA . SER A 1 118 ? -23.404 -17.548 15.085 1.00 41.11 98 SER A CA 6
ATOM 10028 C C . SER A 1 118 ? -24.404 -17.593 16.229 1.00 52.32 98 SER A C 6
ATOM 10029 O O . SER A 1 118 ? -25.208 -18.521 16.333 1.00 75.24 98 SER A O 6
ATOM 10037 N N . LYS A 1 119 ? -24.347 -16.591 17.087 1.00 71.50 99 LYS A N 6
ATOM 10038 C CA . LYS A 1 119 ? -25.258 -16.503 18.212 1.00 62.14 99 LYS A CA 6
ATOM 10039 C C . LYS A 1 119 ? -26.437 -15.627 17.829 1.00 74.53 99 LYS A C 6
ATOM 10040 O O . LYS A 1 119 ? -27.562 -15.825 18.291 1.00 63.52 99 LYS A O 6
ATOM 10059 N N . LYS A 1 120 ? -26.172 -14.663 16.959 1.00 72.42 100 LYS A N 6
ATOM 10060 C CA . LYS A 1 120 ? -27.215 -13.805 16.442 1.00 44.34 100 LYS A CA 6
ATOM 10061 C C . LYS A 1 120 ? -27.679 -14.312 15.085 1.00 4.23 100 LYS A C 6
ATOM 10062 O O . LYS A 1 120 ? -26.872 -14.513 14.174 1.00 53.44 100 LYS A O 6
ATOM 10081 N N . LYS A 1 121 ? -28.976 -14.537 14.967 1.00 72.30 101 LYS A N 6
ATOM 10082 C CA . LYS A 1 121 ? -29.565 -15.004 13.726 1.00 72.54 101 LYS A CA 6
ATOM 10083 C C . LYS A 1 121 ? -30.517 -13.946 13.193 1.00 74.13 101 LYS A C 6
ATOM 10084 O O . LYS A 1 121 ? -31.647 -13.845 13.721 1.00 36.38 101 LYS A O 6
ATOM 10105 N N . MET A 1 21 ? 3.157 -4.345 8.083 1.00 3.01 1 MET A N 7
ATOM 10106 C CA . MET A 1 21 ? 2.402 -3.075 8.173 1.00 21.14 1 MET A CA 7
ATOM 10107 C C . MET A 1 21 ? 1.680 -2.775 6.860 1.00 30.32 1 MET A C 7
ATOM 10108 O O . MET A 1 21 ? 0.484 -2.484 6.852 1.00 72.53 1 MET A O 7
ATOM 10122 N N . LYS A 1 22 ? 2.406 -2.844 5.749 1.00 44.32 2 LYS A N 7
ATOM 10123 C CA . LYS A 1 22 ? 1.835 -2.521 4.448 1.00 63.32 2 LYS A CA 7
ATOM 10124 C C . LYS A 1 22 ? 1.302 -3.772 3.755 1.00 65.02 2 LYS A C 7
ATOM 10125 O O . LYS A 1 22 ? 1.337 -4.871 4.310 1.00 43.34 2 LYS A O 7
ATOM 10144 N N . GLY A 1 23 ? 0.801 -3.590 2.544 1.00 62.14 3 GLY A N 7
ATOM 10145 C CA . GLY A 1 23 ? 0.286 -4.700 1.775 1.00 12.23 3 GLY A CA 7
ATOM 10146 C C . GLY A 1 23 ? -1.057 -4.374 1.168 1.00 12.44 3 GLY A C 7
ATOM 10147 O O . GLY A 1 23 ? -1.634 -3.324 1.460 1.00 12.35 3 GLY A O 7
ATOM 10151 N N . ASP A 1 24 ? -1.559 -5.262 0.328 1.00 42.44 4 ASP A N 7
ATOM 10152 C CA . ASP A 1 24 ? -2.849 -5.053 -0.313 1.00 64.11 4 ASP A CA 7
ATOM 10153 C C . ASP A 1 24 ? -3.970 -5.419 0.656 1.00 15.11 4 ASP A C 7
ATOM 10154 O O . ASP A 1 24 ? -3.871 -6.411 1.384 1.00 5.41 4 ASP A O 7
ATOM 10163 N N . ILE A 1 25 ? -5.033 -4.623 0.664 1.00 43.53 5 ILE A N 7
ATOM 10164 C CA . ILE A 1 25 ? -6.117 -4.821 1.617 1.00 23.34 5 ILE A CA 7
ATOM 10165 C C . ILE A 1 25 ? -6.910 -6.078 1.293 1.00 53.23 5 ILE A C 7
ATOM 10166 O O . ILE A 1 25 ? -7.500 -6.684 2.187 1.00 44.33 5 ILE A O 7
ATOM 10182 N N . GLU A 1 26 ? -6.901 -6.483 0.025 1.00 52.32 6 GLU A N 7
ATOM 10183 C CA . GLU A 1 26 ? -7.657 -7.655 -0.386 1.00 52.20 6 GLU A CA 7
ATOM 10184 C C . GLU A 1 26 ? -7.097 -8.885 0.302 1.00 4.51 6 GLU A C 7
ATOM 10185 O O . GLU A 1 26 ? -7.828 -9.809 0.638 1.00 54.24 6 GLU A O 7
ATOM 10197 N N . HIS A 1 27 ? -5.795 -8.870 0.541 1.00 62.01 7 HIS A N 7
ATOM 10198 C CA . HIS A 1 27 ? -5.158 -9.930 1.296 1.00 41.50 7 HIS A CA 7
ATOM 10199 C C . HIS A 1 27 ? -5.657 -9.889 2.733 1.00 61.30 7 HIS A C 7
ATOM 10200 O O . HIS A 1 27 ? -6.155 -10.883 3.256 1.00 52.15 7 HIS A O 7
ATOM 10214 N N . LYS A 1 28 ? -5.559 -8.707 3.338 1.00 62.24 8 LYS A N 7
ATOM 10215 C CA . LYS A 1 28 ? -5.873 -8.521 4.755 1.00 32.23 8 LYS A CA 7
ATOM 10216 C C . LYS A 1 28 ? -7.315 -8.903 5.061 1.00 33.35 8 LYS A C 7
ATOM 10217 O O . LYS A 1 28 ? -7.583 -9.668 5.988 1.00 63.50 8 LYS A O 7
ATOM 10236 N N . VAL A 1 29 ? -8.238 -8.354 4.282 1.00 2.14 9 VAL A N 7
ATOM 10237 C CA . VAL A 1 29 ? -9.659 -8.558 4.523 1.00 3.40 9 VAL A CA 7
ATOM 10238 C C . VAL A 1 29 ? -10.035 -10.029 4.395 1.00 31.30 9 VAL A C 7
ATOM 10239 O O . VAL A 1 29 ? -10.838 -10.540 5.175 1.00 23.22 9 VAL A O 7
ATOM 10252 N N . TYR A 1 30 ? -9.435 -10.722 3.438 1.00 23.41 10 TYR A N 7
ATOM 10253 C CA . TYR A 1 30 ? -9.702 -12.140 3.280 1.00 10.42 10 TYR A CA 7
ATOM 10254 C C . TYR A 1 30 ? -9.104 -12.903 4.451 1.00 31.41 10 TYR A C 7
ATOM 10255 O O . TYR A 1 30 ? -9.685 -13.871 4.918 1.00 63.21 10 TYR A O 7
ATOM 10273 N N . GLN A 1 31 ? -7.966 -12.417 4.949 1.00 61.42 11 GLN A N 7
ATOM 10274 C CA . GLN A 1 31 ? -7.210 -13.115 5.992 1.00 31.01 11 GLN A CA 7
ATOM 10275 C C . GLN A 1 31 ? -8.052 -13.377 7.235 1.00 15.44 11 GLN A C 7
ATOM 10276 O O . GLN A 1 31 ? -8.130 -14.509 7.716 1.00 1.14 11 GLN A O 7
ATOM 10290 N N . LEU A 1 32 ? -8.691 -12.338 7.739 1.00 12.35 12 LEU A N 7
ATOM 10291 C CA . LEU A 1 32 ? -9.455 -12.447 8.971 1.00 62.31 12 LEU A CA 7
ATOM 10292 C C . LEU A 1 32 ? -10.883 -12.898 8.713 1.00 73.21 12 LEU A C 7
ATOM 10293 O O . LEU A 1 32 ? -11.410 -13.724 9.447 1.00 33.41 12 LEU A O 7
ATOM 10309 N N . LEU A 1 33 ? -11.499 -12.390 7.660 1.00 74.24 13 LEU A N 7
ATOM 10310 C CA . LEU A 1 33 ? -12.890 -12.730 7.370 1.00 44.34 13 LEU A CA 7
ATOM 10311 C C . LEU A 1 33 ? -13.076 -14.219 7.126 1.00 30.12 13 LEU A C 7
ATOM 10312 O O . LEU A 1 33 ? -14.018 -14.821 7.644 1.00 43.12 13 LEU A O 7
ATOM 10328 N N . LYS A 1 34 ? -12.190 -14.807 6.336 1.00 21.34 14 LYS A N 7
ATOM 10329 C CA . LYS A 1 34 ? -12.248 -16.243 6.078 1.00 44.44 14 LYS A CA 7
ATOM 10330 C C . LYS A 1 34 ? -12.000 -17.014 7.377 1.00 1.03 14 LYS A C 7
ATOM 10331 O O . LYS A 1 34 ? -12.540 -18.098 7.583 1.00 1.33 14 LYS A O 7
ATOM 10350 N N . ASP A 1 35 ? -11.203 -16.420 8.263 1.00 12.25 15 ASP A N 7
ATOM 10351 C CA . ASP A 1 35 ? -10.870 -17.030 9.549 1.00 34.24 15 ASP A CA 7
ATOM 10352 C C . ASP A 1 35 ? -12.080 -17.049 10.464 1.00 71.22 15 ASP A C 7
ATOM 10353 O O . ASP A 1 35 ? -12.341 -18.037 11.150 1.00 2.11 15 ASP A O 7
ATOM 10362 N N . GLN A 1 36 ? -12.822 -15.949 10.455 1.00 21.13 16 GLN A N 7
ATOM 10363 C CA . GLN A 1 36 ? -14.052 -15.836 11.242 1.00 54.35 16 GLN A CA 7
ATOM 10364 C C . GLN A 1 36 ? -15.119 -16.792 10.719 1.00 45.22 16 GLN A C 7
ATOM 10365 O O . GLN A 1 36 ? -16.196 -16.923 11.303 1.00 63.02 16 GLN A O 7
ATOM 10379 N N . GLY A 1 37 ? -14.820 -17.442 9.606 1.00 44.50 17 GLY A N 7
ATOM 10380 C CA . GLY A 1 37 ? -15.756 -18.360 9.013 1.00 12.41 17 GLY A CA 7
ATOM 10381 C C . GLY A 1 37 ? -16.676 -17.660 8.048 1.00 51.24 17 GLY A C 7
ATOM 10382 O O . GLY A 1 37 ? -17.850 -18.004 7.934 1.00 55.45 17 GLY A O 7
ATOM 10386 N N . CYS A 1 38 ? -16.160 -16.642 7.375 1.00 22.13 18 CYS A N 7
ATOM 10387 C CA . CYS A 1 38 ? -16.952 -15.930 6.395 1.00 22.34 18 CYS A CA 7
ATOM 10388 C C . CYS A 1 38 ? -16.496 -16.255 4.979 1.00 52.31 18 CYS A C 7
ATOM 10389 O O . CYS A 1 38 ? -15.302 -16.258 4.691 1.00 31.13 18 CYS A O 7
ATOM 10396 N N . GLU A 1 39 ? -17.448 -16.547 4.105 1.00 23.34 19 GLU A N 7
ATOM 10397 C CA . GLU A 1 39 ? -17.177 -16.577 2.676 1.00 43.42 19 GLU A CA 7
ATOM 10398 C C . GLU A 1 39 ? -18.279 -15.826 1.942 1.00 22.03 19 GLU A C 7
ATOM 10399 O O . GLU A 1 39 ? -19.114 -16.417 1.263 1.00 64.21 19 GLU A O 7
ATOM 10411 N N . ASP A 1 40 ? -18.306 -14.519 2.140 1.00 63.43 20 ASP A N 7
ATOM 10412 C CA . ASP A 1 40 ? -19.284 -13.664 1.483 1.00 74.23 20 ASP A CA 7
ATOM 10413 C C . ASP A 1 40 ? -18.776 -12.229 1.478 1.00 32.45 20 ASP A C 7
ATOM 10414 O O . ASP A 1 40 ? -19.179 -11.407 2.308 1.00 4.34 20 ASP A O 7
ATOM 10423 N N . PHE A 1 41 ? -17.833 -11.962 0.583 1.00 61.21 21 PHE A N 7
ATOM 10424 C CA . PHE A 1 41 ? -17.184 -10.660 0.496 1.00 63.52 21 PHE A CA 7
ATOM 10425 C C . PHE A 1 41 ? -16.306 -10.578 -0.749 1.00 43.30 21 PHE A C 7
ATOM 10426 O O . PHE A 1 41 ? -15.737 -11.581 -1.187 1.00 54.12 21 PHE A O 7
ATOM 10443 N N . GLY A 1 42 ? -16.206 -9.382 -1.315 1.00 65.05 22 GLY A N 7
ATOM 10444 C CA . GLY A 1 42 ? -15.401 -9.176 -2.504 1.00 11.22 22 GLY A CA 7
ATOM 10445 C C . GLY A 1 42 ? -15.353 -7.715 -2.909 1.00 53.12 22 GLY A C 7
ATOM 10446 O O . GLY A 1 42 ? -16.117 -6.901 -2.392 1.00 2.21 22 GLY A O 7
ATOM 10450 N N . THR A 1 43 ? -14.457 -7.375 -3.823 1.00 53.34 23 THR A N 7
ATOM 10451 C CA . THR A 1 43 ? -14.323 -6.000 -4.279 1.00 70.24 23 THR A CA 7
ATOM 10452 C C . THR A 1 43 ? -15.067 -5.782 -5.590 1.00 51.12 23 THR A C 7
ATOM 10453 O O . THR A 1 43 ? -14.986 -6.605 -6.504 1.00 71.32 23 THR A O 7
ATOM 10464 N N . LYS A 1 44 ? -15.800 -4.683 -5.676 1.00 4.33 24 LYS A N 7
ATOM 10465 C CA . LYS A 1 44 ? -16.497 -4.342 -6.902 1.00 21.41 24 LYS A CA 7
ATOM 10466 C C . LYS A 1 44 ? -15.807 -3.153 -7.558 1.00 72.15 24 LYS A C 7
ATOM 10467 O O . LYS A 1 44 ? -15.512 -2.148 -6.905 1.00 13.53 24 LYS A O 7
ATOM 10486 N N . CYS A 1 45 ? -15.511 -3.289 -8.835 1.00 43.01 25 CYS A N 7
ATOM 10487 C CA . CYS A 1 45 ? -14.857 -2.228 -9.571 1.00 44.13 25 CYS A CA 7
ATOM 10488 C C . CYS A 1 45 ? -15.625 -1.910 -10.844 1.00 3.31 25 CYS A C 7
ATOM 10489 O O . CYS A 1 45 ? -15.655 -2.701 -11.785 1.00 54.11 25 CYS A O 7
ATOM 10497 N N . VAL A 1 46 ? -16.274 -0.760 -10.848 1.00 14.14 26 VAL A N 7
ATOM 10498 C CA . VAL A 1 46 ? -17.034 -0.318 -12.003 1.00 63.53 26 VAL A CA 7
ATOM 10499 C C . VAL A 1 46 ? -16.836 1.177 -12.201 1.00 73.54 26 VAL A C 7
ATOM 10500 O O . VAL A 1 46 ? -16.707 1.924 -11.233 1.00 30.33 26 VAL A O 7
ATOM 10513 N N . ILE A 1 47 ? -16.780 1.608 -13.445 1.00 64.00 27 ILE A N 7
ATOM 10514 C CA . ILE A 1 47 ? -16.582 3.012 -13.744 1.00 33.43 27 ILE A CA 7
ATOM 10515 C C . ILE A 1 47 ? -17.899 3.781 -13.670 1.00 1.32 27 ILE A C 7
ATOM 10516 O O . ILE A 1 47 ? -18.916 3.357 -14.227 1.00 3.11 27 ILE A O 7
ATOM 10532 N N . GLU A 1 48 ? -17.863 4.907 -12.981 1.00 32.34 28 GLU A N 7
ATOM 10533 C CA . GLU A 1 48 ? -19.002 5.794 -12.884 1.00 2.13 28 GLU A CA 7
ATOM 10534 C C . GLU A 1 48 ? -18.678 7.098 -13.596 1.00 51.51 28 GLU A C 7
ATOM 10535 O O . GLU A 1 48 ? -17.932 7.936 -13.084 1.00 31.11 28 GLU A O 7
ATOM 10547 N N . GLU A 1 49 ? -19.197 7.235 -14.802 1.00 12.11 29 GLU A N 7
ATOM 10548 C CA . GLU A 1 49 ? -18.959 8.418 -15.612 1.00 21.42 29 GLU A CA 7
ATOM 10549 C C . GLU A 1 49 ? -19.752 9.601 -15.069 1.00 14.21 29 GLU A C 7
ATOM 10550 O O . GLU A 1 49 ? -20.934 9.479 -14.743 1.00 64.15 29 GLU A O 7
ATOM 10562 N N . VAL A 1 50 ? -19.100 10.742 -14.954 1.00 20.22 30 VAL A N 7
ATOM 10563 C CA . VAL A 1 50 ? -19.752 11.920 -14.422 1.00 30.32 30 VAL A CA 7
ATOM 10564 C C . VAL A 1 50 ? -20.263 12.797 -15.555 1.00 61.34 30 VAL A C 7
ATOM 10565 O O . VAL A 1 50 ? -19.564 13.696 -16.030 1.00 14.32 30 VAL A O 7
ATOM 10578 N N . LYS A 1 51 ? -21.472 12.511 -16.018 1.00 22.33 31 LYS A N 7
ATOM 10579 C CA . LYS A 1 51 ? -22.083 13.324 -17.053 1.00 45.31 31 LYS A CA 7
ATOM 10580 C C . LYS A 1 51 ? -22.695 14.579 -16.447 1.00 31.33 31 LYS A C 7
ATOM 10581 O O . LYS A 1 51 ? -23.900 14.664 -16.223 1.00 3.33 31 LYS A O 7
ATOM 10600 N N . SER A 1 52 ? -21.827 15.533 -16.142 1.00 14.23 32 SER A N 7
ATOM 10601 C CA . SER A 1 52 ? -22.234 16.811 -15.581 1.00 25.00 32 SER A CA 7
ATOM 10602 C C . SER A 1 52 ? -22.276 17.867 -16.681 1.00 1.42 32 SER A C 7
ATOM 10603 O O . SER A 1 52 ? -22.469 19.057 -16.420 1.00 22.10 32 SER A O 7
ATOM 10611 N N . SER A 1 53 ? -22.093 17.420 -17.911 1.00 62.54 33 SER A N 7
ATOM 10612 C CA . SER A 1 53 ? -22.077 18.311 -19.053 1.00 53.43 33 SER A CA 7
ATOM 10613 C C . SER A 1 53 ? -23.339 18.110 -19.885 1.00 33.22 33 SER A C 7
ATOM 10614 O O . SER A 1 53 ? -24.282 17.447 -19.443 1.00 60.34 33 SER A O 7
ATOM 10622 N N . HIS A 1 54 ? -23.355 18.685 -21.076 1.00 21.05 34 HIS A N 7
ATOM 10623 C CA . HIS A 1 54 ? -24.484 18.541 -21.979 1.00 14.43 34 HIS A CA 7
ATOM 10624 C C . HIS A 1 54 ? -24.502 17.144 -22.597 1.00 74.12 34 HIS A C 7
ATOM 10625 O O . HIS A 1 54 ? -23.482 16.449 -22.619 1.00 43.13 34 HIS A O 7
ATOM 10639 N N . LYS A 1 55 ? -25.666 16.746 -23.097 1.00 23.24 35 LYS A N 7
ATOM 10640 C CA . LYS A 1 55 ? -25.886 15.382 -23.563 1.00 51.31 35 LYS A CA 7
ATOM 10641 C C . LYS A 1 55 ? -25.018 15.044 -24.763 1.00 65.23 35 LYS A C 7
ATOM 10642 O O . LYS A 1 55 ? -24.636 15.919 -25.540 1.00 62.15 35 LYS A O 7
ATOM 10661 N N . THR A 1 56 ? -24.724 13.767 -24.912 1.00 43.11 36 THR A N 7
ATOM 10662 C CA . THR A 1 56 ? -23.958 13.290 -26.038 1.00 5.13 36 THR A CA 7
ATOM 10663 C C . THR A 1 56 ? -24.873 12.897 -27.186 1.00 34.32 36 THR A C 7
ATOM 10664 O O . THR A 1 56 ? -25.840 12.157 -27.001 1.00 53.20 36 THR A O 7
ATOM 10675 N N . LEU A 1 57 ? -24.574 13.410 -28.365 1.00 13.31 37 LEU A N 7
ATOM 10676 C CA . LEU A 1 57 ? -25.366 13.126 -29.547 1.00 21.30 37 LEU A CA 7
ATOM 10677 C C . LEU A 1 57 ? -24.442 12.728 -30.691 1.00 11.34 37 LEU A C 7
ATOM 10678 O O . LEU A 1 57 ? -24.500 13.283 -31.790 1.00 3.00 37 LEU A O 7
ATOM 10694 N N . LEU A 1 58 ? -23.582 11.761 -30.409 1.00 54.01 38 LEU A N 7
ATOM 10695 C CA . LEU A 1 58 ? -22.650 11.248 -31.398 1.00 5.42 38 LEU A CA 7
ATOM 10696 C C . LEU A 1 58 ? -22.858 9.748 -31.555 1.00 54.14 38 LEU A C 7
ATOM 10697 O O . LEU A 1 58 ? -23.906 9.226 -31.172 1.00 13.21 38 LEU A O 7
ATOM 10713 N N . ASN A 1 59 ? -21.877 9.080 -32.150 1.00 73.31 39 ASN A N 7
ATOM 10714 C CA . ASN A 1 59 ? -21.887 7.628 -32.321 1.00 74.54 39 ASN A CA 7
ATOM 10715 C C . ASN A 1 59 ? -22.319 6.919 -31.041 1.00 43.12 39 ASN A C 7
ATOM 10716 O O . ASN A 1 59 ? -23.397 6.334 -30.969 1.00 32.34 39 ASN A O 7
ATOM 10727 N N . THR A 1 60 ? -21.451 6.968 -30.052 1.00 45.12 40 THR A N 7
ATOM 10728 C CA . THR A 1 60 ? -21.730 6.435 -28.734 1.00 75.23 40 THR A CA 7
ATOM 10729 C C . THR A 1 60 ? -21.673 7.581 -27.739 1.00 53.32 40 THR A C 7
ATOM 10730 O O . THR A 1 60 ? -21.953 8.720 -28.101 1.00 61.12 40 THR A O 7
ATOM 10741 N N . GLU A 1 61 ? -21.329 7.304 -26.497 1.00 40.05 41 GLU A N 7
ATOM 10742 C CA . GLU A 1 61 ? -20.967 8.369 -25.595 1.00 40.04 41 GLU A CA 7
ATOM 10743 C C . GLU A 1 61 ? -19.459 8.565 -25.659 1.00 52.31 41 GLU A C 7
ATOM 10744 O O . GLU A 1 61 ? -18.682 7.648 -25.377 1.00 10.24 41 GLU A O 7
ATOM 10756 N N . LEU A 1 62 ? -19.061 9.740 -26.119 1.00 73.31 42 LEU A N 7
ATOM 10757 C CA . LEU A 1 62 ? -17.651 10.114 -26.218 1.00 3.22 42 LEU A CA 7
ATOM 10758 C C . LEU A 1 62 ? -16.907 9.898 -24.897 1.00 52.42 42 LEU A C 7
ATOM 10759 O O . LEU A 1 62 ? -17.523 9.718 -23.845 1.00 34.54 42 LEU A O 7
ATOM 10775 N N . HIS A 1 63 ? -15.581 9.933 -24.958 1.00 2.00 43 HIS A N 7
ATOM 10776 C CA . HIS A 1 63 ? -14.755 9.725 -23.773 1.00 24.24 43 HIS A CA 7
ATOM 10777 C C . HIS A 1 63 ? -14.932 10.882 -22.796 1.00 50.12 43 HIS A C 7
ATOM 10778 O O . HIS A 1 63 ? -14.340 11.951 -22.949 1.00 22.15 43 HIS A O 7
ATOM 10792 N N . LEU A 1 64 ? -15.774 10.651 -21.806 1.00 74.13 44 LEU A N 7
ATOM 10793 C CA . LEU A 1 64 ? -16.174 11.676 -20.858 1.00 42.11 44 LEU A CA 7
ATOM 10794 C C . LEU A 1 64 ? -15.340 11.591 -19.582 1.00 34.33 44 LEU A C 7
ATOM 10795 O O . LEU A 1 64 ? -14.612 10.619 -19.371 1.00 24.32 44 LEU A O 7
ATOM 10811 N N . THR A 1 65 ? -15.435 12.620 -18.746 1.00 22.11 45 THR A N 7
ATOM 10812 C CA . THR A 1 65 ? -14.819 12.597 -17.432 1.00 5.44 45 THR A CA 7
ATOM 10813 C C . THR A 1 65 ? -15.435 11.478 -16.604 1.00 54.04 45 THR A C 7
ATOM 10814 O O . THR A 1 65 ? -16.605 11.544 -16.219 1.00 53.01 45 THR A O 7
ATOM 10825 N N . LYS A 1 66 ? -14.657 10.446 -16.353 1.00 32.21 46 LYS A N 7
ATOM 10826 C CA . LYS A 1 66 ? -15.170 9.273 -15.682 1.00 62.12 46 LYS A CA 7
ATOM 10827 C C . LYS A 1 66 ? -14.380 8.995 -14.409 1.00 51.11 46 LYS A C 7
ATOM 10828 O O . LYS A 1 66 ? -13.216 9.387 -14.286 1.00 22.41 46 LYS A O 7
ATOM 10847 N N . TYR A 1 67 ? -15.027 8.344 -13.462 1.00 14.21 47 TYR A N 7
ATOM 10848 C CA . TYR A 1 67 ? -14.405 7.998 -12.198 1.00 33.42 47 TYR A CA 7
ATOM 10849 C C . TYR A 1 67 ? -14.538 6.509 -11.951 1.00 10.42 47 TYR A C 7
ATOM 10850 O O . TYR A 1 67 ? -15.522 5.897 -12.350 1.00 21.51 47 TYR A O 7
ATOM 10868 N N . TYR A 1 68 ? -13.548 5.924 -11.311 1.00 24.03 48 TYR A N 7
ATOM 10869 C CA . TYR A 1 68 ? -13.614 4.521 -10.953 1.00 21.52 48 TYR A CA 7
ATOM 10870 C C . TYR A 1 68 ? -14.287 4.353 -9.601 1.00 43.25 48 TYR A C 7
ATOM 10871 O O . TYR A 1 68 ? -13.789 4.833 -8.583 1.00 44.34 48 TYR A O 7
ATOM 10889 N N . GLY A 1 69 ? -15.422 3.680 -9.605 1.00 54.42 49 GLY A N 7
ATOM 10890 C CA . GLY A 1 69 ? -16.168 3.461 -8.387 1.00 22.51 49 GLY A CA 7
ATOM 10891 C C . GLY A 1 69 ? -15.760 2.176 -7.702 1.00 62.33 49 GLY A C 7
ATOM 10892 O O . GLY A 1 69 ? -16.378 1.127 -7.910 1.00 43.21 49 GLY A O 7
ATOM 10896 N N . PHE A 1 70 ? -14.703 2.253 -6.908 1.00 1.14 50 PHE A N 7
ATOM 10897 C CA . PHE A 1 70 ? -14.231 1.110 -6.145 1.00 52.32 50 PHE A CA 7
ATOM 10898 C C . PHE A 1 70 ? -14.999 0.982 -4.845 1.00 23.41 50 PHE A C 7
ATOM 10899 O O . PHE A 1 70 ? -15.279 1.980 -4.175 1.00 13.01 50 PHE A O 7
ATOM 10916 N N . SER A 1 71 ? -15.363 -0.240 -4.501 1.00 42.05 51 SER A N 7
ATOM 10917 C CA . SER A 1 71 ? -16.046 -0.506 -3.248 1.00 3.45 51 SER A CA 7
ATOM 10918 C C . SER A 1 71 ? -15.797 -1.937 -2.803 1.00 50.32 51 SER A C 7
ATOM 10919 O O . SER A 1 71 ? -15.599 -2.829 -3.630 1.00 34.34 51 SER A O 7
ATOM 10927 N N . PHE A 1 72 ? -15.806 -2.154 -1.501 1.00 72.45 52 PHE A N 7
ATOM 10928 C CA . PHE A 1 72 ? -15.701 -3.495 -0.970 1.00 35.51 52 PHE A CA 7
ATOM 10929 C C . PHE A 1 72 ? -17.049 -3.939 -0.431 1.00 53.31 52 PHE A C 7
ATOM 10930 O O . PHE A 1 72 ? -17.620 -3.284 0.454 1.00 13.13 52 PHE A O 7
ATOM 10947 N N . PHE A 1 73 ? -17.537 -5.050 -0.960 1.00 13.30 53 PHE A N 7
ATOM 10948 C CA . PHE A 1 73 ? -18.803 -5.621 -0.540 1.00 1.43 53 PHE A CA 7
ATOM 10949 C C . PHE A 1 73 ? -18.586 -6.701 0.500 1.00 54.44 53 PHE A C 7
ATOM 10950 O O . PHE A 1 73 ? -17.711 -7.554 0.354 1.00 2.03 53 PHE A O 7
ATOM 10967 N N . ARG A 1 74 ? -19.385 -6.654 1.547 1.00 2.12 54 ARG A N 7
ATOM 10968 C CA . ARG A 1 74 ? -19.334 -7.658 2.589 1.00 23.40 54 ARG A CA 7
ATOM 10969 C C . ARG A 1 74 ? -20.752 -7.923 3.086 1.00 3.34 54 ARG A C 7
ATOM 10970 O O . ARG A 1 74 ? -21.338 -7.094 3.788 1.00 64.34 54 ARG A O 7
ATOM 10991 N N . HIS A 1 75 ? -21.312 -9.059 2.667 1.00 53.11 55 HIS A N 7
ATOM 10992 C CA . HIS A 1 75 ? -22.700 -9.422 2.973 1.00 23.54 55 HIS A CA 7
ATOM 10993 C C . HIS A 1 75 ? -23.694 -8.458 2.340 1.00 61.41 55 HIS A C 7
ATOM 10994 O O . HIS A 1 75 ? -24.828 -8.331 2.799 1.00 0.00 55 HIS A O 7
ATOM 11008 N N . GLY A 1 76 ? -23.273 -7.799 1.272 1.00 62.23 56 GLY A N 7
ATOM 11009 C CA . GLY A 1 76 ? -24.150 -6.880 0.579 1.00 54.43 56 GLY A CA 7
ATOM 11010 C C . GLY A 1 76 ? -24.008 -5.458 1.076 1.00 31.45 56 GLY A C 7
ATOM 11011 O O . GLY A 1 76 ? -24.578 -4.532 0.499 1.00 34.23 56 GLY A O 7
ATOM 11015 N N . ASN A 1 77 ? -23.250 -5.276 2.148 1.00 35.22 57 ASN A N 7
ATOM 11016 C CA . ASN A 1 77 ? -23.006 -3.942 2.674 1.00 65.54 57 ASN A CA 7
ATOM 11017 C C . ASN A 1 77 ? -21.741 -3.380 2.060 1.00 64.35 57 ASN A C 7
ATOM 11018 O O . ASN A 1 77 ? -20.964 -4.107 1.434 1.00 61.31 57 ASN A O 7
ATOM 11029 N N . ILE A 1 78 ? -21.528 -2.099 2.266 1.00 41.45 58 ILE A N 7
ATOM 11030 C CA . ILE A 1 78 ? -20.344 -1.434 1.758 1.00 21.23 58 ILE A CA 7
ATOM 11031 C C . ILE A 1 78 ? -19.404 -1.105 2.897 1.00 13.02 58 ILE A C 7
ATOM 11032 O O . ILE A 1 78 ? -19.660 -0.208 3.704 1.00 44.23 58 ILE A O 7
ATOM 11048 N N . VAL A 1 79 ? -18.333 -1.862 2.969 1.00 72.42 59 VAL A N 7
ATOM 11049 C CA . VAL A 1 79 ? -17.315 -1.647 3.978 1.00 31.54 59 VAL A CA 7
ATOM 11050 C C . VAL A 1 79 ? -16.324 -0.600 3.500 1.00 61.25 59 VAL A C 7
ATOM 11051 O O . VAL A 1 79 ? -15.841 0.228 4.273 1.00 61.15 59 VAL A O 7
ATOM 11064 N N . ALA A 1 80 ? -16.031 -0.634 2.211 1.00 43.42 60 ALA A N 7
ATOM 11065 C CA . ALA A 1 80 ? -15.091 0.306 1.636 1.00 64.44 60 ALA A CA 7
ATOM 11066 C C . ALA A 1 80 ? -15.674 0.973 0.414 1.00 62.10 60 ALA A C 7
ATOM 11067 O O . ALA A 1 80 ? -16.320 0.322 -0.402 1.00 72.10 60 ALA A O 7
ATOM 11074 N N . TYR A 1 81 ? -15.458 2.269 0.300 1.00 32.13 61 TYR A N 7
ATOM 11075 C CA . TYR A 1 81 ? -15.834 2.993 -0.894 1.00 10.34 61 TYR A CA 7
ATOM 11076 C C . TYR A 1 81 ? -14.733 3.970 -1.262 1.00 41.22 61 TYR A C 7
ATOM 11077 O O . TYR A 1 81 ? -14.263 4.733 -0.418 1.00 61.12 61 TYR A O 7
ATOM 11095 N N . GLY A 1 82 ? -14.324 3.939 -2.514 1.00 51.20 62 GLY A N 7
ATOM 11096 C CA . GLY A 1 82 ? -13.277 4.816 -2.970 1.00 35.05 62 GLY A CA 7
ATOM 11097 C C . GLY A 1 82 ? -13.400 5.115 -4.441 1.00 63.34 62 GLY A C 7
ATOM 11098 O O . GLY A 1 82 ? -12.969 4.331 -5.276 1.00 41.13 62 GLY A O 7
ATOM 11102 N N . LYS A 1 83 ? -14.027 6.229 -4.763 1.00 44.12 63 LYS A N 7
ATOM 11103 C CA . LYS A 1 83 ? -14.140 6.655 -6.138 1.00 52.04 63 LYS A CA 7
ATOM 11104 C C . LYS A 1 83 ? -13.083 7.701 -6.454 1.00 51.33 63 LYS A C 7
ATOM 11105 O O . LYS A 1 83 ? -12.872 8.634 -5.678 1.00 70.42 63 LYS A O 7
ATOM 11124 N N . SER A 1 84 ? -12.408 7.539 -7.579 1.00 72.12 64 SER A N 7
ATOM 11125 C CA . SER A 1 84 ? -11.371 8.474 -7.982 1.00 22.02 64 SER A CA 7
ATOM 11126 C C . SER A 1 84 ? -11.273 8.570 -9.493 1.00 61.24 64 SER A C 7
ATOM 11127 O O . SER A 1 84 ? -11.818 7.735 -10.217 1.00 71.33 64 SER A O 7
ATOM 11135 N N . ARG A 1 85 ? -10.574 9.595 -9.956 1.00 32.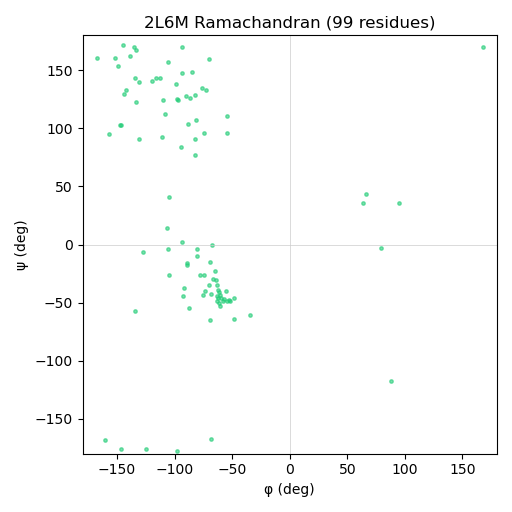20 65 ARG A N 7
ATOM 11136 C CA . ARG A 1 85 ? -10.320 9.787 -11.373 1.00 34.11 65 ARG A CA 7
ATOM 11137 C C . ARG A 1 85 ? -9.500 8.627 -11.921 1.00 24.41 65 ARG A C 7
ATOM 11138 O O . ARG A 1 85 ? -9.642 8.238 -13.084 1.00 55.44 65 ARG A O 7
ATOM 11159 N N . LYS A 1 86 ? -8.647 8.072 -11.071 1.00 22.32 66 LYS A N 7
ATOM 11160 C CA . LYS A 1 86 ? -7.756 7.002 -11.471 1.00 43.12 66 LYS A CA 7
ATOM 11161 C C . LYS A 1 86 ? -8.028 5.737 -10.662 1.00 63.14 66 LYS A C 7
ATOM 11162 O O . LYS A 1 86 ? -8.365 5.802 -9.477 1.00 1.23 66 LYS A O 7
ATOM 11181 N N . VAL A 1 87 ? -7.860 4.594 -11.317 1.00 44.12 67 VAL A N 7
ATOM 11182 C CA . VAL A 1 87 ? -8.215 3.293 -10.753 1.00 13.31 67 VAL A CA 7
ATOM 11183 C C . VAL A 1 87 ? -7.418 2.975 -9.481 1.00 14.01 67 VAL A C 7
ATOM 11184 O O . VAL A 1 87 ? -7.963 2.440 -8.515 1.00 30.02 67 VAL A O 7
ATOM 11197 N N . ALA A 1 88 ? -6.139 3.329 -9.473 1.00 61.22 68 ALA A N 7
ATOM 11198 C CA . ALA A 1 88 ? -5.265 2.991 -8.357 1.00 61.30 68 ALA A CA 7
ATOM 11199 C C . ALA A 1 88 ? -5.516 3.884 -7.146 1.00 0.53 68 ALA A C 7
ATOM 11200 O O . ALA A 1 88 ? -5.323 3.459 -6.006 1.00 11.34 68 ALA A O 7
ATOM 11207 N N . ASN A 1 89 ? -5.953 5.114 -7.388 1.00 64.42 69 ASN A N 7
ATOM 11208 C CA . ASN A 1 89 ? -6.260 6.030 -6.294 1.00 12.20 69 ASN A CA 7
ATOM 11209 C C . ASN A 1 89 ? -7.555 5.597 -5.638 1.00 15.32 69 ASN A C 7
ATOM 11210 O O . ASN A 1 89 ? -7.695 5.623 -4.415 1.00 14.24 69 ASN A O 7
ATOM 11221 N N . ALA A 1 90 ? -8.494 5.188 -6.478 1.00 63.42 70 ALA A N 7
ATOM 11222 C CA . ALA A 1 90 ? -9.766 4.663 -6.024 1.00 74.13 70 ALA A CA 7
ATOM 11223 C C . ALA A 1 90 ? -9.552 3.437 -5.147 1.00 31.13 70 ALA A C 7
ATOM 11224 O O . ALA A 1 90 ? -10.186 3.288 -4.098 1.00 4.33 70 ALA A O 7
ATOM 11231 N N . LYS A 1 91 ? -8.642 2.571 -5.584 1.00 74.34 71 LYS A N 7
ATOM 11232 C CA . LYS A 1 91 ? -8.222 1.427 -4.791 1.00 24.44 71 LYS A CA 7
ATOM 11233 C C . LYS A 1 91 ? -7.728 1.873 -3.438 1.00 10.25 71 LYS A C 7
ATOM 11234 O O . LYS A 1 91 ? -8.135 1.340 -2.414 1.00 43.33 71 LYS A O 7
ATOM 11253 N N . TYR A 1 92 ? -6.845 2.859 -3.459 1.00 3.42 72 TYR A N 7
ATOM 11254 C CA . TYR A 1 92 ? -6.188 3.331 -2.258 1.00 51.53 72 TYR A CA 7
ATOM 11255 C C . TYR A 1 92 ? -7.205 3.683 -1.178 1.00 65.15 72 TYR A C 7
ATOM 11256 O O . TYR A 1 92 ? -7.101 3.223 -0.042 1.00 65.44 72 TYR A O 7
ATOM 11274 N N . ILE A 1 93 ? -8.195 4.475 -1.555 1.00 33.52 73 ILE A N 7
ATOM 11275 C CA . ILE A 1 93 ? -9.237 4.913 -0.635 1.00 44.22 73 ILE A CA 7
ATOM 11276 C C . ILE A 1 93 ? -10.031 3.722 -0.104 1.00 3.14 73 ILE A C 7
ATOM 11277 O O . ILE A 1 93 ? -10.238 3.585 1.104 1.00 0.12 73 ILE A O 7
ATOM 11293 N N . MET A 1 94 ? -10.459 2.862 -1.021 1.00 52.14 74 MET A N 7
ATOM 11294 C CA . MET A 1 94 ? -11.153 1.626 -0.674 1.00 33.04 74 MET A CA 7
ATOM 11295 C C . MET A 1 94 ? -10.335 0.811 0.331 1.00 11.10 74 MET A C 7
ATOM 11296 O O . MET A 1 94 ? -10.828 0.413 1.394 1.00 42.43 74 MET A O 7
ATOM 11310 N N . LYS A 1 95 ? -9.074 0.598 -0.002 1.00 70.13 75 LYS A N 7
ATOM 11311 C CA . LYS A 1 95 ? -8.192 -0.215 0.808 1.00 30.30 75 LYS A CA 7
ATOM 11312 C C . LYS A 1 95 ? -7.972 0.396 2.188 1.00 62.40 75 LYS A C 7
ATOM 11313 O O . LYS A 1 95 ? -7.984 -0.316 3.187 1.00 24.01 75 LYS A O 7
ATOM 11332 N N . GLN A 1 96 ? -7.809 1.714 2.245 1.00 15.30 76 GLN A N 7
ATOM 11333 C CA . GLN A 1 96 ? -7.623 2.415 3.518 1.00 44.45 76 GLN A CA 7
ATOM 11334 C C . GLN A 1 96 ? -8.845 2.263 4.421 1.00 41.32 76 GLN A C 7
ATOM 11335 O O . GLN A 1 96 ? -8.724 2.290 5.647 1.00 10.42 76 GLN A O 7
ATOM 11349 N N . ARG A 1 97 ? -10.017 2.103 3.812 1.00 75.15 77 ARG A N 7
ATOM 11350 C CA . ARG A 1 97 ? -11.245 1.881 4.567 1.00 52.43 77 ARG A CA 7
ATOM 11351 C C . ARG A 1 97 ? -11.120 0.648 5.448 1.00 60.20 77 ARG A C 7
ATOM 11352 O O . ARG A 1 97 ? -11.125 0.751 6.676 1.00 21.10 77 ARG A O 7
ATOM 11373 N N . LEU A 1 98 ? -10.990 -0.518 4.823 1.00 32.42 78 LEU A N 7
ATOM 11374 C CA . LEU A 1 98 ? -10.886 -1.760 5.596 1.00 2.14 78 LEU A CA 7
ATOM 11375 C C . LEU A 1 98 ? -9.592 -1.782 6.399 1.00 64.40 78 LEU A C 7
ATOM 11376 O O . LEU A 1 98 ? -9.545 -2.341 7.492 1.00 52.11 78 LEU A O 7
ATOM 11392 N N . LEU A 1 99 ? -8.547 -1.174 5.839 1.00 64.11 79 LEU A N 7
ATOM 11393 C CA . LEU A 1 99 ? -7.227 -1.135 6.468 1.00 54.01 79 LEU A CA 7
ATOM 11394 C C . LEU A 1 99 ? -7.327 -0.632 7.906 1.00 14.23 79 LEU A C 7
ATOM 11395 O O . LEU A 1 99 ? -6.812 -1.261 8.828 1.00 33.34 79 LEU A O 7
ATOM 11411 N N . LYS A 1 100 ? -8.017 0.478 8.098 1.00 31.24 80 LYS A N 7
ATOM 11412 C CA . LYS A 1 100 ? -8.180 1.032 9.432 1.00 3.01 80 LYS A CA 7
ATOM 11413 C C . LYS A 1 100 ? -9.084 0.151 10.280 1.00 34.33 80 LYS A C 7
ATOM 11414 O O . LYS A 1 100 ? -8.898 0.047 11.487 1.00 34.35 80 LYS A O 7
ATOM 11433 N N . LEU A 1 101 ? -10.044 -0.498 9.639 1.00 20.44 81 LEU A N 7
ATOM 11434 C CA . LEU A 1 101 ? -10.999 -1.342 10.338 1.00 73.43 81 LEU A CA 7
ATOM 11435 C C . LEU A 1 101 ? -10.320 -2.537 10.991 1.00 61.30 81 LEU A C 7
ATOM 11436 O O . LEU A 1 101 ? -10.632 -2.878 12.125 1.00 22.24 81 LEU A O 7
ATOM 11452 N N . LEU A 1 102 ? -9.378 -3.154 10.294 1.00 54.01 82 LEU A N 7
ATOM 11453 C CA . LEU A 1 102 ? -8.695 -4.328 10.827 1.00 53.21 82 LEU A CA 7
ATOM 11454 C C . LEU A 1 102 ? -7.600 -3.942 11.821 1.00 62.45 82 LEU A C 7
ATOM 11455 O O . LEU A 1 102 ? -7.217 -4.741 12.675 1.00 75.20 82 LEU A O 7
ATOM 11471 N N . GLU A 1 103 ? -7.107 -2.715 11.721 1.00 53.02 83 GLU A N 7
ATOM 11472 C CA . GLU A 1 103 ? -6.107 -2.220 12.662 1.00 65.33 83 GLU A CA 7
ATOM 11473 C C . GLU A 1 103 ? -6.774 -1.727 13.941 1.00 44.51 83 GLU A C 7
ATOM 11474 O O . GLU A 1 103 ? -6.268 -1.935 15.047 1.00 5.21 83 GLU A O 7
ATOM 11486 N N . ASP A 1 104 ? -7.919 -1.081 13.774 1.00 64.21 84 ASP A N 7
ATOM 11487 C CA . ASP A 1 104 ? -8.646 -0.477 14.885 1.00 61.04 84 ASP A CA 7
ATOM 11488 C C . ASP A 1 104 ? -9.610 -1.485 15.494 1.00 12.52 84 ASP A C 7
ATOM 11489 O O . ASP A 1 104 ? -10.112 -1.294 16.601 1.00 22.54 84 ASP A O 7
ATOM 11498 N N . LYS A 1 105 ? -9.857 -2.561 14.746 1.00 52.31 85 LYS A N 7
ATOM 11499 C CA . LYS A 1 105 ? -10.771 -3.627 15.155 1.00 73.34 85 LYS A CA 7
ATOM 11500 C C . LYS A 1 105 ? -12.206 -3.121 15.196 1.00 4.51 85 LYS A C 7
ATOM 11501 O O . LYS A 1 105 ? -12.976 -3.432 16.109 1.00 13.33 85 LYS A O 7
ATOM 11520 N N . SER A 1 106 ? -12.557 -2.362 14.172 1.00 42.20 86 SER A N 7
ATOM 11521 C CA . SER A 1 106 ? -13.889 -1.815 14.033 1.00 3.10 86 SER A CA 7
ATOM 11522 C C . SER A 1 106 ? -14.851 -2.888 13.522 1.00 71.11 86 SER A C 7
ATOM 11523 O O . SER A 1 106 ? -14.565 -3.579 12.540 1.00 11.44 86 SER A O 7
ATOM 11531 N N . ASN A 1 107 ? -15.995 -3.010 14.182 1.00 22.12 87 ASN A N 7
ATOM 11532 C CA . ASN A 1 107 ? -16.994 -4.024 13.844 1.00 51.04 87 ASN A CA 7
ATOM 11533 C C . ASN A 1 107 ? -17.568 -3.816 12.445 1.00 54.12 87 ASN A C 7
ATOM 11534 O O . ASN A 1 107 ? -18.281 -4.671 11.929 1.00 32.42 87 ASN A O 7
ATOM 11545 N N . LEU A 1 108 ? -17.250 -2.685 11.834 1.00 11.13 88 LEU A N 7
ATOM 11546 C CA . LEU A 1 108 ? -17.786 -2.349 10.518 1.00 53.01 88 LEU A CA 7
ATOM 11547 C C . LEU A 1 108 ? -17.415 -3.408 9.482 1.00 5.12 88 LEU A C 7
ATOM 11548 O O . LEU A 1 108 ? -18.255 -3.819 8.681 1.00 72.45 88 LEU A O 7
ATOM 11564 N N . LEU A 1 109 ? -16.164 -3.858 9.497 1.00 2.12 89 LEU A N 7
ATOM 11565 C CA . LEU A 1 109 ? -15.752 -4.937 8.604 1.00 60.21 89 LEU A CA 7
ATOM 11566 C C . LEU A 1 109 ? -15.699 -6.269 9.346 1.00 31.13 89 LEU A C 7
ATOM 11567 O O . LEU A 1 109 ? -15.852 -7.337 8.757 1.00 64.15 89 LEU A O 7
ATOM 11583 N N . LEU A 1 110 ? -15.518 -6.192 10.648 1.00 14.31 90 LEU A N 7
ATOM 11584 C CA . LEU A 1 110 ? -15.191 -7.366 11.445 1.00 11.33 90 LEU A CA 7
ATOM 11585 C C . LEU A 1 110 ? -16.350 -7.833 12.325 1.00 12.21 90 LEU A C 7
ATOM 11586 O O . LEU A 1 110 ? -16.126 -8.476 13.351 1.00 11.23 90 LEU A O 7
ATOM 11602 N N . TYR A 1 111 ? -17.583 -7.531 11.939 1.00 12.42 91 TYR A N 7
ATOM 11603 C CA . TYR A 1 111 ? -18.727 -7.992 12.716 1.00 42.23 91 TYR A CA 7
ATOM 11604 C C . TYR A 1 111 ? -18.939 -9.491 12.528 1.00 22.31 91 TYR A C 7
ATOM 11605 O O . TYR A 1 111 ? -18.469 -10.086 11.547 1.00 4.30 91 TYR A O 7
ATOM 11623 N N . SER A 1 112 ? -19.663 -10.085 13.461 1.00 42.53 92 SER A N 7
ATOM 11624 C CA . SER A 1 112 ? -19.928 -11.510 13.443 1.00 52.31 92 SER A CA 7
ATOM 11625 C C . SER A 1 112 ? -21.125 -11.810 12.547 1.00 55.42 92 SER A C 7
ATOM 11626 O O . SER A 1 112 ? -22.096 -11.058 12.514 1.00 54.31 92 SER A O 7
ATOM 11634 N N . CYS A 1 113 ? -21.031 -12.902 11.812 1.00 73.13 93 CYS A N 7
ATOM 11635 C CA . CYS A 1 113 ? -22.088 -13.332 10.905 1.00 12.12 93 CYS A CA 7
ATOM 11636 C C . CYS A 1 113 ? -22.245 -14.845 10.985 1.00 50.32 93 CYS A C 7
ATOM 11637 O O . CYS A 1 113 ? -21.384 -15.526 11.540 1.00 1.21 93 CYS A O 7
ATOM 11644 N N . ASN A 1 114 ? -23.300 -15.376 10.386 1.00 64.24 94 ASN A N 7
ATOM 11645 C CA . ASN A 1 114 ? -23.541 -16.811 10.419 1.00 2.51 94 ASN A CA 7
ATOM 11646 C C . ASN A 1 114 ? -23.296 -17.444 9.047 1.00 34.40 94 ASN A C 7
ATOM 11647 O O . ASN A 1 114 ? -24.235 -17.869 8.378 1.00 4.53 94 ASN A O 7
ATOM 11658 N N . CYS A 1 115 ? -22.043 -17.471 8.599 1.00 1.14 95 CYS A N 7
ATOM 11659 C CA . CYS A 1 115 ? -21.711 -18.234 7.398 1.00 5.24 95 CYS A CA 7
ATOM 11660 C C . CYS A 1 115 ? -21.456 -19.695 7.751 1.00 74.20 95 CYS A C 7
ATOM 11661 O O . CYS A 1 115 ? -21.636 -20.586 6.924 1.00 21.50 95 CYS A O 7
ATOM 11668 N N . LYS A 1 116 ? -21.031 -19.930 8.987 1.00 3.20 96 LYS A N 7
ATOM 11669 C CA . LYS A 1 116 ? -20.810 -21.283 9.478 1.00 64.14 96 LYS A CA 7
ATOM 11670 C C . LYS A 1 116 ? -21.585 -21.500 10.774 1.00 74.24 96 LYS A C 7
ATOM 11671 O O . LYS A 1 116 ? -22.177 -22.558 10.986 1.00 21.23 96 LYS A O 7
ATOM 11690 N N . PHE A 1 117 ? -21.580 -20.484 11.630 1.00 3.13 97 PHE A N 7
ATOM 11691 C CA . PHE A 1 117 ? -22.327 -20.507 12.880 1.00 22.54 97 PHE A CA 7
ATOM 11692 C C . PHE A 1 117 ? -22.253 -19.131 13.523 1.00 0.13 97 PHE A C 7
ATOM 11693 O O . PHE A 1 117 ? -21.610 -18.230 12.982 1.00 1.10 97 PHE A O 7
ATOM 11710 N N . SER A 1 118 ? -22.908 -18.977 14.664 1.00 41.22 98 SER A N 7
ATOM 11711 C CA . SER A 1 118 ? -22.721 -17.814 15.510 1.00 54.24 98 SER A CA 7
ATOM 11712 C C . SER A 1 118 ? -23.131 -18.130 16.933 1.00 55.44 98 SER A C 7
ATOM 11713 O O . SER A 1 118 ? -23.864 -19.090 17.176 1.00 33.22 98 SER A O 7
ATOM 11721 N N . LYS A 1 119 ? -22.628 -17.328 17.861 1.00 35.10 99 LYS A N 7
ATOM 11722 C CA . LYS A 1 119 ? -23.127 -17.298 19.227 1.00 72.41 99 LYS A CA 7
ATOM 11723 C C . LYS A 1 119 ? -23.049 -18.659 19.901 1.00 11.20 99 LYS A C 7
ATOM 11724 O O . LYS A 1 119 ? -24.048 -19.172 20.408 1.00 42.43 99 LYS A O 7
ATOM 11743 N N . LYS A 1 120 ? -21.864 -19.254 19.884 1.00 33.11 100 LYS A N 7
ATOM 11744 C CA . LYS A 1 120 ? -21.605 -20.417 20.711 1.00 41.45 100 LYS A CA 7
ATOM 11745 C C . LYS A 1 120 ? -21.784 -20.006 22.164 1.00 11.55 100 LYS A C 7
ATOM 11746 O O . LYS A 1 120 ? -22.439 -20.687 22.954 1.00 31.23 100 LYS A O 7
ATOM 11765 N N . LYS A 1 121 ? -21.178 -18.880 22.493 1.00 63.21 101 LYS A N 7
ATOM 11766 C CA . LYS A 1 121 ? -21.403 -18.214 23.744 1.00 3.24 101 LYS A CA 7
ATOM 11767 C C . LYS A 1 121 ? -22.498 -17.157 23.587 1.00 20.43 101 LYS A C 7
ATOM 11768 O O . LYS A 1 121 ? -22.379 -16.305 22.674 1.00 37.77 101 LYS A O 7
ATOM 11789 N N . MET A 1 21 ? 3.676 -9.950 0.220 1.00 53.42 1 MET A N 8
ATOM 11790 C CA . MET A 1 21 ? 4.950 -9.217 0.048 1.00 31.13 1 MET A CA 8
ATOM 11791 C C . MET A 1 21 ? 4.700 -7.730 -0.177 1.00 23.01 1 MET A C 8
ATOM 11792 O O . MET A 1 21 ? 5.646 -6.947 -0.270 1.00 73.54 1 MET A O 8
ATOM 11806 N N . LYS A 1 22 ? 3.434 -7.335 -0.278 1.00 33.02 2 LYS A N 8
ATOM 11807 C CA . LYS A 1 22 ? 3.109 -5.942 -0.564 1.00 12.33 2 LYS A CA 8
ATOM 11808 C C . LYS A 1 22 ? 2.287 -5.320 0.560 1.00 33.54 2 LYS A C 8
ATOM 11809 O O . LYS A 1 22 ? 2.064 -4.110 0.577 1.00 74.53 2 LYS A O 8
ATOM 11828 N N . GLY A 1 23 ? 1.837 -6.149 1.494 1.00 34.54 3 GLY A N 8
ATOM 11829 C CA . GLY A 1 23 ? 0.991 -5.662 2.566 1.00 44.32 3 GLY A CA 8
ATOM 11830 C C . GLY A 1 23 ? -0.381 -5.279 2.056 1.00 14.44 3 GLY A C 8
ATOM 11831 O O . GLY A 1 23 ? -0.945 -4.262 2.459 1.00 42.14 3 GLY A O 8
ATOM 11835 N N . ASP A 1 24 ? -0.915 -6.102 1.163 1.00 72.24 4 ASP A N 8
ATOM 11836 C CA . ASP A 1 24 ? -2.184 -5.809 0.511 1.00 23.50 4 ASP A CA 8
ATOM 11837 C C . ASP A 1 24 ? -3.353 -5.932 1.474 1.00 1.35 4 ASP A C 8
ATOM 11838 O O . ASP A 1 24 ? -3.387 -6.819 2.331 1.00 62.41 4 ASP A O 8
ATOM 11847 N N . ILE A 1 25 ? -4.317 -5.044 1.298 1.00 10.30 5 ILE A N 8
ATOM 11848 C CA . ILE A 1 25 ? -5.441 -4.923 2.205 1.00 64.43 5 ILE A CA 8
ATOM 11849 C C . ILE A 1 25 ? -6.449 -6.056 1.993 1.00 70.11 5 ILE A C 8
ATOM 11850 O O . ILE A 1 25 ? -7.102 -6.495 2.940 1.00 75.34 5 ILE A O 8
ATOM 11866 N N . GLU A 1 26 ? -6.549 -6.554 0.764 1.00 41.34 6 GLU A N 8
ATOM 11867 C CA . GLU A 1 26 ? -7.494 -7.627 0.470 1.00 1.13 6 GLU A CA 8
ATOM 11868 C C . GLU A 1 26 ? -7.042 -8.891 1.170 1.00 15.05 6 GLU A C 8
ATOM 11869 O O . GLU A 1 26 ? -7.851 -9.658 1.692 1.00 52.44 6 GLU A O 8
ATOM 11881 N N . HIS A 1 27 ? -5.731 -9.078 1.194 1.00 21.10 7 HIS A N 8
ATOM 11882 C CA . HIS A 1 27 ? -5.121 -10.174 1.922 1.00 34.45 7 HIS A CA 8
ATOM 11883 C C . HIS A 1 27 ? -5.550 -10.108 3.383 1.00 44.31 7 HIS A C 8
ATOM 11884 O O . HIS A 1 27 ? -5.914 -11.118 3.978 1.00 51.25 7 HIS A O 8
ATOM 11898 N N . LYS A 1 28 ? -5.540 -8.895 3.937 1.00 15.00 8 LYS A N 8
ATOM 11899 C CA . LYS A 1 28 ? -5.906 -8.675 5.335 1.00 73.23 8 LYS A CA 8
ATOM 11900 C C . LYS A 1 28 ? -7.356 -9.054 5.580 1.00 32.13 8 LYS A C 8
ATOM 11901 O O . LYS A 1 28 ? -7.659 -9.808 6.505 1.00 0.35 8 LYS A O 8
ATOM 11920 N N . VAL A 1 29 ? -8.244 -8.521 4.744 1.00 55.23 9 VAL A N 8
ATOM 11921 C CA . VAL A 1 29 ? -9.673 -8.784 4.867 1.00 60.43 9 VAL A CA 8
ATOM 11922 C C . VAL A 1 29 ? -9.940 -10.282 4.880 1.00 72.24 9 VAL A C 8
ATOM 11923 O O . VAL A 1 29 ? -10.737 -10.780 5.675 1.00 65.51 9 VAL A O 8
ATOM 11936 N N . TYR A 1 30 ? -9.242 -11.000 4.019 1.00 34.24 10 TYR A N 8
ATOM 11937 C CA . TYR A 1 30 ? -9.385 -12.443 3.954 1.00 50.15 10 TYR A CA 8
ATOM 11938 C C . TYR A 1 30 ? -8.885 -13.077 5.243 1.00 2.31 10 TYR A C 8
ATOM 11939 O O . TYR A 1 30 ? -9.598 -13.850 5.872 1.00 62.31 10 TYR A O 8
ATOM 11957 N N . GLN A 1 31 ? -7.675 -12.692 5.647 1.00 60.30 11 GLN A N 8
ATOM 11958 C CA . GLN A 1 31 ? -6.978 -13.304 6.781 1.00 72.43 11 GLN A CA 8
ATOM 11959 C C . GLN A 1 31 ? -7.846 -13.417 8.034 1.00 62.34 11 GLN A C 8
ATOM 11960 O O . GLN A 1 31 ? -7.865 -14.459 8.690 1.00 43.01 11 GLN A O 8
ATOM 11974 N N . LEU A 1 32 ? -8.563 -12.357 8.365 1.00 31.24 12 LEU A N 8
ATOM 11975 C CA . LEU A 1 32 ? -9.328 -12.329 9.602 1.00 41.20 12 LEU A CA 8
ATOM 11976 C C . LEU A 1 32 ? -10.775 -12.747 9.392 1.00 50.51 12 LEU A C 8
ATOM 11977 O O . LEU A 1 32 ? -11.321 -13.506 10.187 1.00 11.23 12 LEU A O 8
ATOM 11993 N N . LEU A 1 33 ? -11.389 -12.288 8.316 1.00 44.32 13 LEU A N 8
ATOM 11994 C CA . LEU A 1 33 ? -12.803 -12.565 8.086 1.00 63.34 13 LEU A CA 8
ATOM 11995 C C . LEU A 1 33 ? -13.066 -14.043 7.861 1.00 72.54 13 LEU A C 8
ATOM 11996 O O . LEU A 1 33 ? -14.046 -14.587 8.376 1.00 70.55 13 LEU A O 8
ATOM 12012 N N . LYS A 1 34 ? -12.209 -14.688 7.085 1.00 62.44 14 LYS A N 8
ATOM 12013 C CA . LYS A 1 34 ? -12.363 -16.116 6.823 1.00 63.34 14 LYS A CA 8
ATOM 12014 C C . LYS A 1 34 ? -12.183 -16.922 8.113 1.00 44.11 14 LYS A C 8
ATOM 12015 O O . LYS A 1 34 ? -12.714 -18.025 8.244 1.00 24.42 14 LYS A O 8
ATOM 12034 N N . ASP A 1 35 ? -11.442 -16.357 9.066 1.00 2.34 15 ASP A N 8
ATOM 12035 C CA . ASP A 1 35 ? -11.232 -16.997 10.364 1.00 4.44 15 ASP A CA 8
ATOM 12036 C C . ASP A 1 35 ? -12.494 -16.919 11.204 1.00 71.23 15 ASP A C 8
ATOM 12037 O O . ASP A 1 35 ? -12.914 -17.905 11.813 1.00 71.01 15 ASP A O 8
ATOM 12046 N N . GLN A 1 36 ? -13.096 -15.733 11.221 1.00 5.11 16 GLN A N 8
ATOM 12047 C CA . GLN A 1 36 ? -14.305 -15.488 12.007 1.00 4.21 16 GLN A CA 8
ATOM 12048 C C . GLN A 1 36 ? -15.440 -16.363 11.509 1.00 13.14 16 GLN A C 8
ATOM 12049 O O . GLN A 1 36 ? -16.370 -16.688 12.245 1.00 53.42 16 GLN A O 8
ATOM 12063 N N . GLY A 1 37 ? -15.347 -16.743 10.250 1.00 41.41 17 GLY A N 8
ATOM 12064 C CA . GLY A 1 37 ? -16.370 -17.551 9.653 1.00 21.23 17 GLY A CA 8
ATOM 12065 C C . GLY A 1 37 ? -17.083 -16.823 8.550 1.00 54.05 17 GLY A C 8
ATOM 12066 O O . GLY A 1 37 ? -18.305 -16.906 8.423 1.00 53.41 17 GLY A O 8
ATOM 12070 N N . CYS A 1 38 ? -16.339 -16.062 7.766 1.00 34.41 18 CYS A N 8
ATOM 12071 C CA . CYS A 1 38 ? -16.928 -15.396 6.623 1.00 51.41 18 CYS A CA 8
ATOM 12072 C C . CYS A 1 38 ? -16.177 -15.729 5.348 1.00 21.14 18 CYS A C 8
ATOM 12073 O O . CYS A 1 38 ? -14.952 -15.737 5.327 1.00 2.01 18 CYS A O 8
ATOM 12080 N N . GLU A 1 39 ? -16.919 -16.021 4.298 1.00 64.34 19 GLU A N 8
ATOM 12081 C CA . GLU A 1 39 ? -16.347 -16.159 2.965 1.00 0.03 19 GLU A CA 8
ATOM 12082 C C . GLU A 1 39 ? -16.996 -15.146 2.023 1.00 64.31 19 GLU A C 8
ATOM 12083 O O . GLU A 1 39 ? -16.569 -14.963 0.881 1.00 23.22 19 GLU A O 8
ATOM 12095 N N . ASP A 1 40 ? -18.024 -14.475 2.531 1.00 11.42 20 ASP A N 8
ATOM 12096 C CA . ASP A 1 40 ? -18.851 -13.588 1.726 1.00 14.34 20 ASP A CA 8
ATOM 12097 C C . ASP A 1 40 ? -18.323 -12.159 1.756 1.00 5.24 20 ASP A C 8
ATOM 12098 O O . ASP A 1 40 ? -18.774 -11.323 2.552 1.00 21.13 20 ASP A O 8
ATOM 12107 N N . PHE A 1 41 ? -17.328 -11.913 0.921 1.00 44.01 21 PHE A N 8
ATOM 12108 C CA . PHE A 1 41 ? -16.750 -10.583 0.750 1.00 75.12 21 PHE A CA 8
ATOM 12109 C C . PHE A 1 41 ? -15.869 -10.543 -0.495 1.00 5.22 21 PHE A C 8
ATOM 12110 O O . PHE A 1 41 ? -15.373 -11.578 -0.944 1.00 21.12 21 PHE A O 8
ATOM 12127 N N . GLY A 1 42 ? -15.694 -9.352 -1.052 1.00 42.04 22 GLY A N 8
ATOM 12128 C CA . GLY A 1 42 ? -14.873 -9.193 -2.238 1.00 45.44 22 GLY A CA 8
ATOM 12129 C C . GLY A 1 42 ? -14.811 -7.747 -2.685 1.00 10.40 22 GLY A C 8
ATOM 12130 O O . GLY A 1 42 ? -15.438 -6.881 -2.079 1.00 71.33 22 GLY A O 8
ATOM 12134 N N . THR A 1 43 ? -14.060 -7.481 -3.739 1.00 70.14 23 THR A N 8
ATOM 12135 C CA . THR A 1 43 ? -13.911 -6.126 -4.244 1.00 1.44 23 THR A CA 8
ATOM 12136 C C . THR A 1 43 ? -14.684 -5.937 -5.541 1.00 62.13 23 THR A C 8
ATOM 12137 O O . THR A 1 43 ? -14.859 -6.880 -6.316 1.00 22.21 23 THR A O 8
ATOM 12148 N N . LYS A 1 44 ? -15.163 -4.725 -5.771 1.00 60.32 24 LYS A N 8
ATOM 12149 C CA . LYS A 1 44 ? -15.787 -4.397 -7.038 1.00 54.21 24 LYS A CA 8
ATOM 12150 C C . LYS A 1 44 ? -15.192 -3.114 -7.601 1.00 13.21 24 LYS A C 8
ATOM 12151 O O . LYS A 1 44 ? -14.859 -2.188 -6.860 1.00 43.10 24 LYS A O 8
ATOM 12170 N N . CYS A 1 45 ? -15.046 -3.080 -8.908 1.00 4.44 25 CYS A N 8
ATOM 12171 C CA . CYS A 1 45 ? -14.608 -1.889 -9.600 1.00 43.11 25 CYS A CA 8
ATOM 12172 C C . CYS A 1 45 ? -15.695 -1.454 -10.569 1.00 64.00 25 CYS A C 8
ATOM 12173 O O . CYS A 1 45 ? -15.765 -1.940 -11.700 1.00 73.34 25 CYS A O 8
ATOM 12181 N N . VAL A 1 46 ? -16.578 -0.582 -10.110 1.00 31.05 26 VAL A N 8
ATOM 12182 C CA . VAL A 1 46 ? -17.655 -0.098 -10.952 1.00 10.11 26 VAL A CA 8
ATOM 12183 C C . VAL A 1 46 ? -17.307 1.275 -11.511 1.00 3.52 26 VAL A C 8
ATOM 12184 O O . VAL A 1 46 ? -17.243 2.267 -10.790 1.00 54.42 26 VAL A O 8
ATOM 12197 N N . ILE A 1 47 ? -17.024 1.313 -12.798 1.00 31.23 27 ILE A N 8
ATOM 12198 C CA . ILE A 1 47 ? -16.710 2.560 -13.455 1.00 54.31 27 ILE A CA 8
ATOM 12199 C C . ILE A 1 47 ? -17.924 3.470 -13.486 1.00 14.44 27 ILE A C 8
ATOM 12200 O O . ILE A 1 47 ? -19.009 3.072 -13.912 1.00 21.25 27 ILE A O 8
ATOM 12216 N N . GLU A 1 48 ? -17.727 4.683 -13.021 1.00 33.13 28 GLU A N 8
ATOM 12217 C CA . GLU A 1 48 ? -18.750 5.697 -13.080 1.00 65.00 28 GLU A CA 8
ATOM 12218 C C . GLU A 1 48 ? -18.307 6.824 -13.993 1.00 1.41 28 GLU A C 8
ATOM 12219 O O . GLU A 1 48 ? -17.484 7.661 -13.619 1.00 70.35 28 GLU A O 8
ATOM 12231 N N . GLU A 1 49 ? -18.820 6.814 -15.209 1.00 71.25 29 GLU A N 8
ATOM 12232 C CA . GLU A 1 49 ? -18.545 7.874 -16.155 1.00 35.40 29 GLU A CA 8
ATOM 12233 C C . GLU A 1 49 ? -19.354 9.109 -15.775 1.00 21.32 29 GLU A C 8
ATOM 12234 O O . GLU A 1 49 ? -20.580 9.127 -15.897 1.00 73.22 29 GLU A O 8
ATOM 12246 N N . VAL A 1 50 ? -18.662 10.119 -15.264 1.00 0.41 30 VAL A N 8
ATOM 12247 C CA . VAL A 1 50 ? -19.316 11.324 -14.778 1.00 33.45 30 VAL A CA 8
ATOM 12248 C C . VAL A 1 50 ? -19.972 12.070 -15.926 1.00 71.30 30 VAL A C 8
ATOM 12249 O O . VAL A 1 50 ? -19.300 12.664 -16.771 1.00 1.12 30 VAL A O 8
ATOM 12262 N N . LYS A 1 51 ? -21.293 12.013 -15.953 1.00 35.11 31 LYS A N 8
ATOM 12263 C CA . LYS A 1 51 ? -22.068 12.633 -17.008 1.00 30.45 31 LYS A CA 8
ATOM 12264 C C . LYS A 1 51 ? -22.095 14.150 -16.838 1.00 51.34 31 LYS A C 8
ATOM 12265 O O . LYS A 1 51 ? -23.031 14.721 -16.272 1.00 31.51 31 LYS A O 8
ATOM 12284 N N . SER A 1 52 ? -21.027 14.789 -17.286 1.00 12.20 32 SER A N 8
ATOM 12285 C CA . SER A 1 52 ? -20.937 16.232 -17.264 1.00 63.30 32 SER A CA 8
ATOM 12286 C C . SER A 1 52 ? -21.554 16.797 -18.531 1.00 63.24 32 SER A C 8
ATOM 12287 O O . SER A 1 52 ? -21.234 16.356 -19.636 1.00 3.43 32 SER A O 8
ATOM 12295 N N . SER A 1 53 ? -22.451 17.752 -18.367 1.00 25.40 33 SER A N 8
ATOM 12296 C CA . SER A 1 53 ? -23.096 18.383 -19.501 1.00 71.04 33 SER A CA 8
ATOM 12297 C C . SER A 1 53 ? -22.175 19.426 -20.127 1.00 64.15 33 SER A C 8
ATOM 12298 O O . SER A 1 53 ? -21.104 19.720 -19.587 1.00 14.32 33 SER A O 8
ATOM 12306 N N . HIS A 1 54 ? -22.597 19.966 -21.272 1.00 34.11 34 HIS A N 8
ATOM 12307 C CA . HIS A 1 54 ? -21.820 20.957 -22.021 1.00 24.23 34 HIS A CA 8
ATOM 12308 C C . HIS A 1 54 ? -20.618 20.286 -22.674 1.00 2.24 34 HIS A C 8
ATOM 12309 O O . HIS A 1 54 ? -19.574 20.904 -22.892 1.00 44.42 34 HIS A O 8
ATOM 12323 N N . LYS A 1 55 ? -20.791 19.014 -23.002 1.00 10.00 35 LYS A N 8
ATOM 12324 C CA . LYS A 1 55 ? -19.753 18.240 -23.662 1.00 3.20 35 LYS A CA 8
ATOM 12325 C C . LYS A 1 55 ? -19.912 18.319 -25.176 1.00 12.50 35 LYS A C 8
ATOM 12326 O O . LYS A 1 55 ? -20.876 18.900 -25.680 1.00 64.24 35 LYS A O 8
ATOM 12345 N N . THR A 1 56 ? -18.962 17.749 -25.895 1.00 25.32 36 THR A N 8
ATOM 12346 C CA . THR A 1 56 ? -18.959 17.816 -27.344 1.00 43.53 36 THR A CA 8
ATOM 12347 C C . THR A 1 56 ? -20.002 16.875 -27.955 1.00 3.51 36 THR A C 8
ATOM 12348 O O . THR A 1 56 ? -20.283 15.797 -27.421 1.00 44.54 36 THR A O 8
ATOM 12359 N N . LEU A 1 57 ? -20.586 17.306 -29.067 1.00 74.33 37 LEU A N 8
ATOM 12360 C CA . LEU A 1 57 ? -21.565 16.505 -29.786 1.00 72.32 37 LEU A CA 8
ATOM 12361 C C . LEU A 1 57 ? -21.028 16.144 -31.166 1.00 63.01 37 LEU A C 8
ATOM 12362 O O . LEU A 1 57 ? -20.672 17.022 -31.953 1.00 31.33 37 LEU A O 8
ATOM 12378 N N . LEU A 1 58 ? -20.966 14.852 -31.449 1.00 44.40 38 LEU A N 8
ATOM 12379 C CA . LEU A 1 58 ? -20.398 14.365 -32.700 1.00 52.14 38 LEU A CA 8
ATOM 12380 C C . LEU A 1 58 ? -21.217 13.198 -33.243 1.00 52.42 38 LEU A C 8
ATOM 12381 O O . LEU A 1 58 ? -21.904 13.321 -34.256 1.00 61.40 38 LEU A O 8
ATOM 12397 N N . ASN A 1 59 ? -21.143 12.080 -32.547 1.00 53.43 39 ASN A N 8
ATOM 12398 C CA . ASN A 1 59 ? -21.902 10.884 -32.882 1.00 64.31 39 ASN A CA 8
ATOM 12399 C C . ASN A 1 59 ? -22.275 10.199 -31.584 1.00 22.31 39 ASN A C 8
ATOM 12400 O O . ASN A 1 59 ? -23.412 10.277 -31.121 1.00 43.15 39 ASN A O 8
ATOM 12411 N N . THR A 1 60 ? -21.297 9.545 -30.995 1.00 41.41 40 THR A N 8
ATOM 12412 C CA . THR A 1 60 ? -21.345 9.199 -29.598 1.00 62.35 40 THR A CA 8
ATOM 12413 C C . THR A 1 60 ? -20.448 10.170 -28.864 1.00 23.04 40 THR A C 8
ATOM 12414 O O . THR A 1 60 ? -19.581 10.784 -29.488 1.00 71.12 40 THR A O 8
ATOM 12425 N N . GLU A 1 61 ? -20.653 10.349 -27.575 1.00 61.54 41 GLU A N 8
ATOM 12426 C CA . GLU A 1 61 ? -19.750 11.181 -26.803 1.00 62.33 41 GLU A CA 8
ATOM 12427 C C . GLU A 1 61 ? -18.377 10.518 -26.754 1.00 52.11 41 GLU A C 8
ATOM 12428 O O . GLU A 1 61 ? -18.162 9.566 -26.003 1.00 44.43 41 GLU A O 8
ATOM 12440 N N . LEU A 1 62 ? -17.501 11.014 -27.637 1.00 60.51 42 LEU A N 8
ATOM 12441 C CA . LEU A 1 62 ? -16.149 10.490 -27.875 1.00 53.44 42 LEU A CA 8
ATOM 12442 C C . LEU A 1 62 ? -15.591 9.733 -26.668 1.00 2.43 42 LEU A C 8
ATOM 12443 O O . LEU A 1 62 ? -15.505 8.504 -26.688 1.00 52.30 42 LEU A O 8
ATOM 12459 N N . HIS A 1 63 ? -15.222 10.457 -25.624 1.00 21.02 43 HIS A N 8
ATOM 12460 C CA . HIS A 1 63 ? -14.743 9.832 -24.401 1.00 1.22 43 HIS A CA 8
ATOM 12461 C C . HIS A 1 63 ? -15.133 10.680 -23.205 1.00 75.01 43 HIS A C 8
ATOM 12462 O O . HIS A 1 63 ? -14.567 11.749 -22.982 1.00 3.23 43 HIS A O 8
ATOM 12476 N N . LEU A 1 64 ? -16.118 10.211 -22.461 1.00 64.05 44 LEU A N 8
ATOM 12477 C CA . LEU A 1 64 ? -16.567 10.906 -21.267 1.00 24.23 44 LEU A CA 8
ATOM 12478 C C . LEU A 1 64 ? -15.587 10.658 -20.124 1.00 14.20 44 LEU A C 8
ATOM 12479 O O . LEU A 1 64 ? -15.036 9.562 -20.002 1.00 35.14 44 LEU A O 8
ATOM 12495 N N . THR A 1 65 ? -15.353 11.678 -19.308 1.00 55.15 45 THR A N 8
ATOM 12496 C CA . THR A 1 65 ? -14.476 11.545 -18.158 1.00 40.31 45 THR A CA 8
ATOM 12497 C C . THR A 1 65 ? -15.063 10.556 -17.157 1.00 72.33 45 THR A C 8
ATOM 12498 O O . THR A 1 65 ? -16.031 10.854 -16.455 1.00 41.04 45 THR A O 8
ATOM 12509 N N . LYS A 1 66 ? -14.483 9.374 -17.111 1.00 4.23 46 LYS A N 8
ATOM 12510 C CA . LYS A 1 66 ? -14.996 8.320 -16.263 1.00 51.42 46 LYS A CA 8
ATOM 12511 C C . LYS A 1 66 ? -14.095 8.120 -15.049 1.00 42.13 46 LYS A C 8
ATOM 12512 O O . LYS A 1 66 ? -12.897 8.404 -15.091 1.00 62.44 46 LYS A O 8
ATOM 12531 N N . TYR A 1 67 ? -14.686 7.652 -13.967 1.00 32.45 47 TYR A N 8
ATOM 12532 C CA . TYR A 1 67 ? -13.968 7.437 -12.725 1.00 74.13 47 TYR A CA 8
ATOM 12533 C C . TYR A 1 67 ? -14.145 6.001 -12.261 1.00 74.31 47 TYR A C 8
ATOM 12534 O O . TYR A 1 67 ? -15.184 5.389 -12.499 1.00 41.23 47 TYR A O 8
ATOM 12552 N N . TYR A 1 68 ? -13.124 5.465 -11.620 1.00 64.25 48 TYR A N 8
ATOM 12553 C CA . TYR A 1 68 ? -13.182 4.116 -11.080 1.00 10.12 48 TYR A CA 8
ATOM 12554 C C . TYR A 1 68 ? -13.829 4.122 -9.707 1.00 55.24 48 TYR A C 8
ATOM 12555 O O . TYR A 1 68 ? -13.250 4.610 -8.736 1.00 25.54 48 TYR A O 8
ATOM 12573 N N . GLY A 1 69 ? -15.039 3.600 -9.643 1.00 44.34 49 GLY A N 8
ATOM 12574 C CA . GLY A 1 69 ? -15.735 3.491 -8.383 1.00 22.22 49 GLY A CA 8
ATOM 12575 C C . GLY A 1 69 ? -15.383 2.203 -7.668 1.00 11.44 49 GLY A C 8
ATOM 12576 O O . GLY A 1 69 ? -16.145 1.240 -7.698 1.00 11.04 49 GLY A O 8
ATOM 12580 N N . PHE A 1 70 ? -14.211 2.174 -7.054 1.00 22.32 50 PHE A N 8
ATOM 12581 C CA . PHE A 1 70 ? -13.783 1.008 -6.297 1.00 72.52 50 PHE A CA 8
ATOM 12582 C C . PHE A 1 70 ? -14.575 0.898 -5.006 1.00 11.41 50 PHE A C 8
ATOM 12583 O O . PHE A 1 70 ? -14.755 1.884 -4.292 1.00 12.42 50 PHE A O 8
ATOM 12600 N N . SER A 1 71 ? -15.086 -0.288 -4.725 1.00 33.13 51 SER A N 8
ATOM 12601 C CA . SER A 1 71 ? -15.810 -0.521 -3.491 1.00 12.02 51 SER A CA 8
ATOM 12602 C C . SER A 1 71 ? -15.535 -1.924 -2.975 1.00 32.43 51 SER A C 8
ATOM 12603 O O . SER A 1 71 ? -15.328 -2.852 -3.759 1.00 42.31 51 SER A O 8
ATOM 12611 N N . PHE A 1 72 ? -15.524 -2.082 -1.664 1.00 22.44 52 PHE A N 8
ATOM 12612 C CA . PHE A 1 72 ? -15.378 -3.400 -1.081 1.00 71.43 52 PHE A CA 8
ATOM 12613 C C . PHE A 1 72 ? -16.721 -3.876 -0.555 1.00 3.22 52 PHE A C 8
ATOM 12614 O O . PHE A 1 72 ? -17.344 -3.209 0.281 1.00 41.13 52 PHE A O 8
ATOM 12631 N N . PHE A 1 73 ? -17.146 -5.029 -1.047 1.00 65.40 53 PHE A N 8
ATOM 12632 C CA . PHE A 1 73 ? -18.430 -5.601 -0.689 1.00 25.42 53 PHE A CA 8
ATOM 12633 C C . PHE A 1 73 ? -18.286 -6.631 0.417 1.00 22.44 53 PHE A C 8
ATOM 12634 O O . PHE A 1 73 ? -17.350 -7.431 0.426 1.00 45.51 53 PHE A O 8
ATOM 12651 N N . ARG A 1 74 ? -19.224 -6.603 1.345 1.00 20.00 54 ARG A N 8
ATOM 12652 C CA . ARG A 1 74 ? -19.254 -7.555 2.439 1.00 3.33 54 ARG A CA 8
ATOM 12653 C C . ARG A 1 74 ? -20.707 -7.819 2.815 1.00 71.14 54 ARG A C 8
ATOM 12654 O O . ARG A 1 74 ? -21.368 -6.951 3.389 1.00 71.10 54 ARG A O 8
ATOM 12675 N N . HIS A 1 75 ? -21.209 -8.999 2.445 1.00 22.53 55 HIS A N 8
ATOM 12676 C CA . HIS A 1 75 ? -22.622 -9.355 2.643 1.00 52.22 55 HIS A CA 8
ATOM 12677 C C . HIS A 1 75 ? -23.555 -8.453 1.849 1.00 13.55 55 HIS A C 8
ATOM 12678 O O . HIS A 1 75 ? -24.723 -8.289 2.202 1.00 14.01 55 HIS A O 8
ATOM 12692 N N . GLY A 1 76 ? -23.048 -7.890 0.768 1.00 22.24 56 GLY A N 8
ATOM 12693 C CA . GLY A 1 76 ? -23.856 -7.004 -0.042 1.00 13.21 56 GLY A CA 8
ATOM 12694 C C . GLY A 1 76 ? -23.862 -5.589 0.491 1.00 44.22 56 GLY A C 8
ATOM 12695 O O . GLY A 1 76 ? -24.543 -4.717 -0.047 1.00 14.23 56 GLY A O 8
ATOM 12699 N N . ASN A 1 77 ? -23.113 -5.362 1.558 1.00 43.35 57 ASN A N 8
ATOM 12700 C CA . ASN A 1 77 ? -22.959 -4.023 2.098 1.00 51.15 57 ASN A CA 8
ATOM 12701 C C . ASN A 1 77 ? -21.650 -3.440 1.614 1.00 5.14 57 ASN A C 8
ATOM 12702 O O . ASN A 1 77 ? -20.822 -4.143 1.031 1.00 71.25 57 ASN A O 8
ATOM 12713 N N . ILE A 1 78 ? -21.458 -2.169 1.879 1.00 65.13 58 ILE A N 8
ATOM 12714 C CA . ILE A 1 78 ? -20.247 -1.481 1.476 1.00 13.13 58 ILE A CA 8
ATOM 12715 C C . ILE A 1 78 ? -19.386 -1.176 2.687 1.00 43.54 58 ILE A C 8
ATOM 12716 O O . ILE A 1 78 ? -19.780 -0.425 3.583 1.00 24.43 58 ILE A O 8
ATOM 12732 N N . VAL A 1 79 ? -18.223 -1.791 2.715 1.00 34.42 59 VAL A N 8
ATOM 12733 C CA . VAL A 1 79 ? -17.269 -1.568 3.784 1.00 70.05 59 VAL A CA 8
ATOM 12734 C C . VAL A 1 79 ? -16.248 -0.522 3.360 1.00 12.51 59 VAL A C 8
ATOM 12735 O O . VAL A 1 79 ? -15.830 0.318 4.155 1.00 11.32 59 VAL A O 8
ATOM 12748 N N . ALA A 1 80 ? -15.869 -0.563 2.093 1.00 63.03 60 ALA A N 8
ATOM 12749 C CA . ALA A 1 80 ? -14.908 0.390 1.568 1.00 43.42 60 ALA A CA 8
ATOM 12750 C C . ALA A 1 80 ? -15.413 1.009 0.279 1.00 44.23 60 ALA A C 8
ATOM 12751 O O . ALA A 1 80 ? -16.114 0.358 -0.494 1.00 43.04 60 ALA A O 8
ATOM 12758 N N . TYR A 1 81 ? -15.060 2.265 0.060 1.00 23.21 61 TYR A N 8
ATOM 12759 C CA . TYR A 1 81 ? -15.433 2.965 -1.155 1.00 52.11 61 TYR A CA 8
ATOM 12760 C C . TYR A 1 81 ? -14.341 3.965 -1.509 1.00 35.02 61 TYR A C 8
ATOM 12761 O O . TYR A 1 81 ? -13.834 4.666 -0.635 1.00 21.40 61 TYR A O 8
ATOM 12779 N N . GLY A 1 82 ? -13.965 4.002 -2.775 1.00 0.42 62 GLY A N 8
ATOM 12780 C CA . GLY A 1 82 ? -12.932 4.911 -3.223 1.00 34.21 62 GLY A CA 8
ATOM 12781 C C . GLY A 1 82 ? -13.033 5.187 -4.705 1.00 42.45 62 GLY A C 8
ATOM 12782 O O . GLY A 1 82 ? -12.680 4.344 -5.525 1.00 14.12 62 GLY A O 8
ATOM 12786 N N . LYS A 1 83 ? -13.537 6.359 -5.052 1.00 61.41 63 LYS A N 8
ATOM 12787 C CA . LYS A 1 83 ? -13.709 6.730 -6.442 1.00 24.02 63 LYS A CA 8
ATOM 12788 C C . LYS A 1 83 ? -12.626 7.709 -6.875 1.00 70.11 63 LYS A C 8
ATOM 12789 O O . LYS A 1 83 ? -12.460 8.775 -6.277 1.00 3.43 63 LYS A O 8
ATOM 12808 N N . SER A 1 84 ? -11.881 7.336 -7.903 1.00 14.13 64 SER A N 8
ATOM 12809 C CA . SER A 1 84 ? -10.846 8.194 -8.454 1.00 24.35 64 SER A CA 8
ATOM 12810 C C . SER A 1 84 ? -10.726 7.986 -9.954 1.00 1.33 64 SER A C 8
ATOM 12811 O O . SER A 1 84 ? -11.158 6.962 -10.484 1.00 33.52 64 SER A O 8
ATOM 12819 N N . ARG A 1 85 ? -10.145 8.961 -10.630 1.00 74.44 65 ARG A N 8
ATOM 12820 C CA . ARG A 1 85 ? -9.924 8.871 -12.064 1.00 21.43 65 ARG A CA 8
ATOM 12821 C C . ARG A 1 85 ? -8.768 7.915 -12.353 1.00 12.11 65 ARG A C 8
ATOM 12822 O O . ARG A 1 85 ? -8.615 7.406 -13.467 1.00 13.42 65 ARG A O 8
ATOM 12843 N N . LYS A 1 86 ? -7.967 7.659 -11.327 1.00 41.05 66 LYS A N 8
ATOM 12844 C CA . LYS A 1 86 ? -6.875 6.708 -11.426 1.00 75.44 66 LYS A CA 8
ATOM 12845 C C . LYS A 1 86 ? -7.186 5.474 -10.588 1.00 33.43 66 LYS A C 8
ATOM 12846 O O . LYS A 1 86 ? -7.523 5.590 -9.409 1.00 30.15 66 LYS A O 8
ATOM 12865 N N . VAL A 1 87 ? -7.086 4.303 -11.213 1.00 35.22 67 VAL A N 8
ATOM 12866 C CA . VAL A 1 87 ? -7.347 3.029 -10.543 1.00 63.42 67 VAL A CA 8
ATOM 12867 C C . VAL A 1 87 ? -6.525 2.896 -9.262 1.00 74.11 67 VAL A C 8
ATOM 12868 O O . VAL A 1 87 ? -7.035 2.455 -8.234 1.00 1.32 67 VAL A O 8
ATOM 12881 N N . ALA A 1 88 ? -5.265 3.309 -9.329 1.00 71.32 68 ALA A N 8
ATOM 12882 C CA . ALA A 1 88 ? -4.365 3.231 -8.188 1.00 54.11 68 ALA A CA 8
ATOM 12883 C C . ALA A 1 88 ? -4.894 4.025 -6.996 1.00 70.14 68 ALA A C 8
ATOM 12884 O O . ALA A 1 88 ? -4.959 3.510 -5.880 1.00 24.51 68 ALA A O 8
ATOM 12891 N N . ASN A 1 89 ? -5.289 5.272 -7.241 1.00 62.03 69 ASN A N 8
ATOM 12892 C CA . ASN A 1 89 ? -5.771 6.146 -6.173 1.00 44.41 69 ASN A CA 8
ATOM 12893 C C . ASN A 1 89 ? -7.104 5.640 -5.633 1.00 53.41 69 ASN A C 8
ATOM 12894 O O . ASN A 1 89 ? -7.347 5.671 -4.429 1.00 31.41 69 ASN A O 8
ATOM 12905 N N . ALA A 1 90 ? -7.958 5.169 -6.536 1.00 50.12 70 ALA A N 8
ATOM 12906 C CA . ALA A 1 90 ? -9.256 4.621 -6.162 1.00 61.32 70 ALA A CA 8
ATOM 12907 C C . ALA A 1 90 ? -9.094 3.428 -5.226 1.00 22.52 70 ALA A C 8
ATOM 12908 O O . ALA A 1 90 ? -9.755 3.340 -4.187 1.00 54.02 70 ALA A O 8
ATOM 12915 N N . LYS A 1 91 ? -8.197 2.517 -5.597 1.00 10.42 71 LYS A N 8
ATOM 12916 C CA . LYS A 1 91 ? -7.892 1.361 -4.767 1.00 72.12 71 LYS A CA 8
ATOM 12917 C C . LYS A 1 91 ? -7.329 1.811 -3.438 1.00 22.34 71 LYS A C 8
ATOM 12918 O O . LYS A 1 91 ? -7.667 1.267 -2.392 1.00 31.53 71 LYS A O 8
ATOM 12937 N N . TYR A 1 92 ? -6.481 2.822 -3.498 1.00 4.44 72 TYR A N 8
ATOM 12938 C CA . TYR A 1 92 ? -5.817 3.336 -2.320 1.00 1.51 72 TYR A CA 8
ATOM 12939 C C . TYR A 1 92 ? -6.832 3.747 -1.255 1.00 42.40 72 TYR A C 8
ATOM 12940 O O . TYR A 1 92 ? -6.727 3.350 -0.094 1.00 13.55 72 TYR A O 8
ATOM 12958 N N . ILE A 1 93 ? -7.819 4.526 -1.672 1.00 45.32 73 ILE A N 8
ATOM 12959 C CA . ILE A 1 93 ? -8.844 5.032 -0.770 1.00 52.10 73 ILE A CA 8
ATOM 12960 C C . ILE A 1 93 ? -9.617 3.898 -0.110 1.00 55.24 73 ILE A C 8
ATOM 12961 O O . ILE A 1 93 ? -9.697 3.824 1.118 1.00 32.15 73 ILE A O 8
ATOM 12977 N N . MET A 1 94 ? -10.173 3.007 -0.926 1.00 50.03 74 MET A N 8
ATOM 12978 C CA . MET A 1 94 ? -10.982 1.913 -0.404 1.00 73.02 74 MET A CA 8
ATOM 12979 C C . MET A 1 94 ? -10.154 1.019 0.520 1.00 3.20 74 MET A C 8
ATOM 12980 O O . MET A 1 94 ? -10.640 0.577 1.560 1.00 63.34 74 MET A O 8
ATOM 12994 N N . LYS A 1 95 ? -8.899 0.773 0.156 1.00 51.43 75 LYS A N 8
ATOM 12995 C CA . LYS A 1 95 ? -8.029 -0.058 0.970 1.00 20.41 75 LYS A CA 8
ATOM 12996 C C . LYS A 1 95 ? -7.844 0.536 2.362 1.00 21.41 75 LYS A C 8
ATOM 12997 O O . LYS A 1 95 ? -7.956 -0.173 3.358 1.00 54.20 75 LYS A O 8
ATOM 13016 N N . GLN A 1 96 ? -7.599 1.841 2.426 1.00 1.15 76 GLN A N 8
ATOM 13017 C CA . GLN A 1 96 ? -7.412 2.529 3.705 1.00 3.23 76 GLN A CA 8
ATOM 13018 C C . GLN A 1 96 ? -8.666 2.434 4.571 1.00 43.44 76 GLN A C 8
ATOM 13019 O O . GLN A 1 96 ? -8.590 2.504 5.798 1.00 3.43 76 GLN A O 8
ATOM 13033 N N . ARG A 1 97 ? -9.817 2.272 3.926 1.00 42.23 77 ARG A N 8
ATOM 13034 C CA . ARG A 1 97 ? -11.082 2.142 4.638 1.00 3.32 77 ARG A CA 8
ATOM 13035 C C . ARG A 1 97 ? -11.078 0.898 5.521 1.00 4.22 77 ARG A C 8
ATOM 13036 O O . ARG A 1 97 ? -11.181 1.005 6.743 1.00 70.55 77 ARG A O 8
ATOM 13057 N N . LEU A 1 98 ? -10.947 -0.281 4.909 1.00 42.13 78 LEU A N 8
ATOM 13058 C CA . LEU A 1 98 ? -10.907 -1.522 5.684 1.00 51.52 78 LEU A CA 8
ATOM 13059 C C . LEU A 1 98 ? -9.650 -1.573 6.537 1.00 43.30 78 LEU A C 8
ATOM 13060 O O . LEU A 1 98 ? -9.661 -2.118 7.638 1.00 74.31 78 LEU A O 8
ATOM 13076 N N . LEU A 1 99 ? -8.569 -1.005 6.008 1.00 3.02 79 LEU A N 8
ATOM 13077 C CA . LEU A 1 99 ? -7.292 -0.946 6.709 1.00 32.54 79 LEU A CA 8
ATOM 13078 C C . LEU A 1 99 ? -7.486 -0.372 8.108 1.00 15.22 79 LEU A C 8
ATOM 13079 O O . LEU A 1 99 ? -7.075 -0.974 9.097 1.00 22.20 79 LEU A O 8
ATOM 13095 N N . LYS A 1 100 ? -8.155 0.767 8.189 1.00 34.43 80 LYS A N 8
ATOM 13096 C CA . LYS A 1 100 ? -8.408 1.403 9.473 1.00 53.20 80 LYS A CA 8
ATOM 13097 C C . LYS A 1 100 ? -9.352 0.570 10.323 1.00 3.42 80 LYS A C 8
ATOM 13098 O O . LYS A 1 100 ? -9.305 0.625 11.548 1.00 22.24 80 LYS A O 8
ATOM 13117 N N . LEU A 1 101 ? -10.205 -0.203 9.677 1.00 11.05 81 LEU A N 8
ATOM 13118 C CA . LEU A 1 101 ? -11.162 -1.025 10.392 1.00 51.01 81 LEU A CA 8
ATOM 13119 C C . LEU A 1 101 ? -10.478 -2.211 11.056 1.00 44.41 81 LEU A C 8
ATOM 13120 O O . LEU A 1 101 ? -10.810 -2.560 12.181 1.00 11.55 81 LEU A O 8
ATOM 13136 N N . LEU A 1 102 ? -9.511 -2.814 10.379 1.00 32.25 82 LEU A N 8
ATOM 13137 C CA . LEU A 1 102 ? -8.797 -3.954 10.947 1.00 31.11 82 LEU A CA 8
ATOM 13138 C C . LEU A 1 102 ? -7.673 -3.504 11.880 1.00 3.04 82 LEU A C 8
ATOM 13139 O O . LEU A 1 102 ? -7.261 -4.250 12.767 1.00 64.12 82 LEU A O 8
ATOM 13155 N N . GLU A 1 103 ? -7.180 -2.288 11.680 1.00 10.24 83 GLU A N 8
ATOM 13156 C CA . GLU A 1 103 ? -6.190 -1.711 12.585 1.00 1.03 83 GLU A CA 8
ATOM 13157 C C . GLU A 1 103 ? -6.851 -1.280 13.888 1.00 63.53 83 GLU A C 8
ATOM 13158 O O . GLU A 1 103 ? -6.367 -1.582 14.977 1.00 41.34 83 GLU A O 8
ATOM 13170 N N . ASP A 1 104 ? -7.972 -0.584 13.765 1.00 30.32 84 ASP A N 8
ATOM 13171 C CA . ASP A 1 104 ? -8.681 -0.045 14.922 1.00 21.53 84 ASP A CA 8
ATOM 13172 C C . ASP A 1 104 ? -9.558 -1.117 15.547 1.00 32.23 84 ASP A C 8
ATOM 13173 O O . ASP A 1 104 ? -10.023 -0.978 16.679 1.00 63.41 84 ASP A O 8
ATOM 13182 N N . LYS A 1 105 ? -9.771 -2.186 14.785 1.00 40.04 85 LYS A N 8
ATOM 13183 C CA . LYS A 1 105 ? -10.645 -3.282 15.186 1.00 32.24 85 LYS A CA 8
ATOM 13184 C C . LYS A 1 105 ? -12.073 -2.774 15.336 1.00 43.11 85 LYS A C 8
ATOM 13185 O O . LYS A 1 105 ? -12.658 -2.799 16.420 1.00 43.13 85 LYS A O 8
ATOM 13204 N N . SER A 1 106 ? -12.604 -2.270 14.232 1.00 64.34 86 SER A N 8
ATOM 13205 C CA . SER A 1 106 ? -13.958 -1.747 14.188 1.00 1.31 86 SER A CA 8
ATOM 13206 C C . SER A 1 106 ? -14.898 -2.747 13.511 1.00 64.21 86 SER A C 8
ATOM 13207 O O . SER A 1 106 ? -14.522 -3.410 12.543 1.00 72.22 86 SER A O 8
ATOM 13215 N N . ASN A 1 107 ? -16.128 -2.829 14.008 1.00 44.44 87 ASN A N 8
ATOM 13216 C CA . ASN A 1 107 ? -17.073 -3.871 13.592 1.00 21.10 87 ASN A CA 8
ATOM 13217 C C . ASN A 1 107 ? -17.539 -3.702 12.149 1.00 33.22 87 ASN A C 8
ATOM 13218 O O . ASN A 1 107 ? -18.137 -4.613 11.582 1.00 73.13 87 ASN A O 8
ATOM 13229 N N . LEU A 1 108 ? -17.262 -2.548 11.559 1.00 54.41 88 LEU A N 8
ATOM 13230 C CA . LEU A 1 108 ? -17.766 -2.227 10.223 1.00 55.31 88 LEU A CA 8
ATOM 13231 C C . LEU A 1 108 ? -17.371 -3.290 9.203 1.00 54.03 88 LEU A C 8
ATOM 13232 O O . LEU A 1 108 ? -18.153 -3.633 8.319 1.00 2.15 88 LEU A O 8
ATOM 13248 N N . LEU A 1 109 ? -16.166 -3.821 9.336 1.00 61.11 89 LEU A N 8
ATOM 13249 C CA . LEU A 1 109 ? -15.715 -4.886 8.452 1.00 21.10 89 LEU A CA 8
ATOM 13250 C C . LEU A 1 109 ? -15.663 -6.215 9.194 1.00 72.51 89 LEU A C 8
ATOM 13251 O O . LEU A 1 109 ? -15.840 -7.283 8.610 1.00 44.31 89 LEU A O 8
ATOM 13267 N N . LEU A 1 110 ? -15.460 -6.132 10.490 1.00 31.54 90 LEU A N 8
ATOM 13268 C CA . LEU A 1 110 ? -15.103 -7.295 11.285 1.00 15.51 90 LEU A CA 8
ATOM 13269 C C . LEU A 1 110 ? -16.268 -7.815 12.125 1.00 71.54 90 LEU A C 8
ATOM 13270 O O . LEU A 1 110 ? -16.049 -8.551 13.085 1.00 24.12 90 LEU A O 8
ATOM 13286 N N . TYR A 1 111 ? -17.501 -7.450 11.777 1.00 42.45 91 TYR A N 8
ATOM 13287 C CA . TYR A 1 111 ? -18.649 -7.907 12.550 1.00 11.40 91 TYR A CA 8
ATOM 13288 C C . TYR A 1 111 ? -18.859 -9.405 12.375 1.00 74.34 91 TYR A C 8
ATOM 13289 O O . TYR A 1 111 ? -18.422 -10.002 11.378 1.00 31.51 91 TYR A O 8
ATOM 13307 N N . SER A 1 112 ? -19.541 -9.999 13.339 1.00 53.11 92 SER A N 8
ATOM 13308 C CA . SER A 1 112 ? -19.817 -11.418 13.322 1.00 11.32 92 SER A CA 8
ATOM 13309 C C . SER A 1 112 ? -21.084 -11.686 12.517 1.00 23.20 92 SER A C 8
ATOM 13310 O O . SER A 1 112 ? -22.022 -10.889 12.519 1.00 23.33 92 SER A O 8
ATOM 13318 N N . CYS A 1 113 ? -21.090 -12.800 11.819 1.00 44.01 93 CYS A N 8
ATOM 13319 C CA . CYS A 1 113 ? -22.188 -13.167 10.940 1.00 41.32 93 CYS A CA 8
ATOM 13320 C C . CYS A 1 113 ? -22.373 -14.669 10.959 1.00 63.52 93 CYS A C 8
ATOM 13321 O O . CYS A 1 113 ? -21.605 -15.376 11.603 1.00 13.23 93 CYS A O 8
ATOM 13328 N N . ASN A 1 114 ? -23.349 -15.156 10.211 1.00 63.12 94 ASN A N 8
ATOM 13329 C CA . ASN A 1 114 ? -23.592 -16.581 10.122 1.00 2.21 94 ASN A CA 8
ATOM 13330 C C . ASN A 1 114 ? -23.298 -17.088 8.711 1.00 12.43 94 ASN A C 8
ATOM 13331 O O . ASN A 1 114 ? -24.217 -17.345 7.934 1.00 54.41 94 ASN A O 8
ATOM 13342 N N . CYS A 1 115 ? -22.021 -17.174 8.346 1.00 33.44 95 CYS A N 8
ATOM 13343 C CA . CYS A 1 115 ? -21.651 -17.900 7.138 1.00 24.30 95 CYS A CA 8
ATOM 13344 C C . CYS A 1 115 ? -21.275 -19.334 7.492 1.00 51.14 95 CYS A C 8
ATOM 13345 O O . CYS A 1 115 ? -20.881 -20.125 6.637 1.00 32.12 95 CYS A O 8
ATOM 13352 N N . LYS A 1 116 ? -21.404 -19.647 8.775 1.00 74.45 96 LYS A N 8
ATOM 13353 C CA . LYS A 1 116 ? -21.139 -20.978 9.298 1.00 40.00 96 LYS A CA 8
ATOM 13354 C C . LYS A 1 116 ? -21.930 -21.159 10.588 1.00 24.23 96 LYS A C 8
ATOM 13355 O O . LYS A 1 116 ? -22.528 -22.207 10.825 1.00 14.42 96 LYS A O 8
ATOM 13374 N N . PHE A 1 117 ? -21.920 -20.109 11.406 1.00 24.40 97 PHE A N 8
ATOM 13375 C CA . PHE A 1 117 ? -22.711 -20.031 12.625 1.00 42.04 97 PHE A CA 8
ATOM 13376 C C . PHE A 1 117 ? -22.503 -18.651 13.228 1.00 64.24 97 PHE A C 8
ATOM 13377 O O . PHE A 1 117 ? -21.666 -17.893 12.736 1.00 33.44 97 PHE A O 8
ATOM 13394 N N . SER A 1 118 ? -23.233 -18.332 14.286 1.00 24.33 98 SER A N 8
ATOM 13395 C CA . SER A 1 118 ? -22.986 -17.110 15.028 1.00 22.01 98 SER A CA 8
ATOM 13396 C C . SER A 1 118 ? -23.686 -17.131 16.372 1.00 75.33 98 SER A C 8
ATOM 13397 O O . SER A 1 118 ? -24.372 -18.092 16.722 1.00 10.03 98 SER A O 8
ATOM 13405 N N . LYS A 1 119 ? -23.492 -16.060 17.119 1.00 43.33 99 LYS A N 8
ATOM 13406 C CA . LYS A 1 119 ? -23.992 -15.954 18.471 1.00 41.14 99 LYS A CA 8
ATOM 13407 C C . LYS A 1 119 ? -25.213 -15.052 18.500 1.00 12.32 99 LYS A C 8
ATOM 13408 O O . LYS A 1 119 ? -25.286 -14.075 17.753 1.00 45.23 99 LYS A O 8
ATOM 13427 N N . LYS A 1 120 ? -26.168 -15.380 19.352 1.00 15.13 100 LYS A N 8
ATOM 13428 C CA . LYS A 1 120 ? -27.429 -14.663 19.379 1.00 71.13 100 LYS A CA 8
ATOM 13429 C C . LYS A 1 120 ? -27.609 -13.900 20.681 1.00 42.43 100 LYS A C 8
ATOM 13430 O O . LYS A 1 120 ? -26.680 -13.763 21.479 1.00 3.25 100 LYS A O 8
ATOM 13449 N N . LYS A 1 121 ? -28.816 -13.400 20.875 1.00 34.34 101 LYS A N 8
ATOM 13450 C CA . LYS A 1 121 ? -29.164 -12.665 22.070 1.00 65.12 101 LYS A CA 8
ATOM 13451 C C . LYS A 1 121 ? -29.961 -13.579 22.989 1.00 71.40 101 LYS A C 8
ATOM 13452 O O . LYS A 1 121 ? -31.174 -13.357 23.152 1.00 38.38 101 LYS A O 8
ATOM 13473 N N . MET A 1 21 ? 2.813 -0.917 1.750 1.00 33.11 1 MET A N 9
ATOM 13474 C CA . MET A 1 21 ? 2.900 -0.543 3.179 1.00 53.13 1 MET A CA 9
ATOM 13475 C C . MET A 1 21 ? 2.894 -1.792 4.052 1.00 61.22 1 MET A C 9
ATOM 13476 O O . MET A 1 21 ? 3.846 -2.056 4.788 1.00 30.33 1 MET A O 9
ATOM 13490 N N . LYS A 1 22 ? 1.816 -2.564 3.969 1.00 3.44 2 LYS A N 9
ATOM 13491 C CA . LYS A 1 22 ? 1.712 -3.814 4.717 1.00 1.04 2 LYS A CA 9
ATOM 13492 C C . LYS A 1 22 ? 1.290 -4.955 3.800 1.00 52.21 2 LYS A C 9
ATOM 13493 O O . LYS A 1 22 ? 1.070 -6.076 4.251 1.00 22.12 2 LYS A O 9
ATOM 13512 N N . GLY A 1 23 ? 1.185 -4.665 2.515 1.00 34.54 3 GLY A N 9
ATOM 13513 C CA . GLY A 1 23 ? 0.706 -5.649 1.567 1.00 24.44 3 GLY A CA 9
ATOM 13514 C C . GLY A 1 23 ? -0.664 -5.279 1.046 1.00 3.22 3 GLY A C 9
ATOM 13515 O O . GLY A 1 23 ? -1.148 -4.177 1.311 1.00 14.21 3 GLY A O 9
ATOM 13519 N N . ASP A 1 24 ? -1.299 -6.183 0.319 1.00 63.54 4 ASP A N 9
ATOM 13520 C CA . ASP A 1 24 ? -2.620 -5.909 -0.227 1.00 54.15 4 ASP A CA 9
ATOM 13521 C C . ASP A 1 24 ? -3.698 -6.070 0.832 1.00 2.43 4 ASP A C 9
ATOM 13522 O O . ASP A 1 24 ? -3.740 -7.064 1.567 1.00 64.11 4 ASP A O 9
ATOM 13531 N N . ILE A 1 25 ? -4.574 -5.079 0.888 1.00 3.02 5 ILE A N 9
ATOM 13532 C CA . ILE A 1 25 ? -5.642 -5.026 1.875 1.00 70.34 5 ILE A CA 9
ATOM 13533 C C . ILE A 1 25 ? -6.613 -6.191 1.675 1.00 31.44 5 ILE A C 9
ATOM 13534 O O . ILE A 1 25 ? -7.248 -6.663 2.619 1.00 53.51 5 ILE A O 9
ATOM 13550 N N . GLU A 1 26 ? -6.686 -6.664 0.440 1.00 53.45 6 GLU A N 9
ATOM 13551 C CA . GLU A 1 26 ? -7.574 -7.753 0.079 1.00 54.45 6 GLU A CA 9
ATOM 13552 C C . GLU A 1 26 ? -7.181 -9.018 0.817 1.00 25.05 6 GLU A C 9
ATOM 13553 O O . GLU A 1 26 ? -8.035 -9.774 1.265 1.00 21.11 6 GLU A O 9
ATOM 13565 N N . HIS A 1 27 ? -5.886 -9.236 0.963 1.00 53.14 7 HIS A N 9
ATOM 13566 C CA . HIS A 1 27 ? -5.407 -10.381 1.716 1.00 45.32 7 HIS A CA 9
ATOM 13567 C C . HIS A 1 27 ? -5.806 -10.237 3.175 1.00 32.20 7 HIS A C 9
ATOM 13568 O O . HIS A 1 27 ? -6.275 -11.187 3.793 1.00 44.32 7 HIS A O 9
ATOM 13582 N N . LYS A 1 28 ? -5.660 -9.023 3.697 1.00 54.22 8 LYS A N 9
ATOM 13583 C CA . LYS A 1 28 ? -5.946 -8.743 5.104 1.00 4.43 8 LYS A CA 9
ATOM 13584 C C . LYS A 1 28 ? -7.401 -9.025 5.437 1.00 21.40 8 LYS A C 9
ATOM 13585 O O . LYS A 1 28 ? -7.705 -9.700 6.423 1.00 73.32 8 LYS A O 9
ATOM 13604 N N . VAL A 1 29 ? -8.299 -8.494 4.618 1.00 74.22 9 VAL A N 9
ATOM 13605 C CA . VAL A 1 29 ? -9.724 -8.642 4.858 1.00 64.01 9 VAL A CA 9
ATOM 13606 C C . VAL A 1 29 ? -10.150 -10.103 4.754 1.00 30.14 9 VAL A C 9
ATOM 13607 O O . VAL A 1 29 ? -11.024 -10.557 5.492 1.00 21.15 9 VAL A O 9
ATOM 13620 N N . TYR A 1 30 ? -9.510 -10.849 3.864 1.00 3.13 10 TYR A N 9
ATOM 13621 C CA . TYR A 1 30 ? -9.795 -12.267 3.742 1.00 71.13 10 TYR A CA 9
ATOM 13622 C C . TYR A 1 30 ? -9.327 -12.988 4.996 1.00 61.52 10 TYR A C 9
ATOM 13623 O O . TYR A 1 30 ? -9.999 -13.887 5.489 1.00 44.13 10 TYR A O 9
ATOM 13641 N N . GLN A 1 31 ? -8.188 -12.540 5.524 1.00 64.42 11 GLN A N 9
ATOM 13642 C CA . GLN A 1 31 ? -7.520 -13.214 6.639 1.00 74.03 11 GLN A CA 9
ATOM 13643 C C . GLN A 1 31 ? -8.432 -13.361 7.847 1.00 15.15 11 GLN A C 9
ATOM 13644 O O . GLN A 1 31 ? -8.612 -14.457 8.375 1.00 42.55 11 GLN A O 9
ATOM 13658 N N . LEU A 1 32 ? -9.013 -12.256 8.271 1.00 3.20 12 LEU A N 9
ATOM 13659 C CA . LEU A 1 32 ? -9.796 -12.239 9.494 1.00 31.03 12 LEU A CA 9
ATOM 13660 C C . LEU A 1 32 ? -11.243 -12.633 9.245 1.00 73.23 12 LEU A C 9
ATOM 13661 O O . LEU A 1 32 ? -11.830 -13.356 10.037 1.00 74.14 12 LEU A O 9
ATOM 13677 N N . LEU A 1 33 ? -11.808 -12.182 8.141 1.00 13.31 13 LEU A N 9
ATOM 13678 C CA . LEU A 1 33 ? -13.210 -12.457 7.848 1.00 33.34 13 LEU A CA 9
ATOM 13679 C C . LEU A 1 33 ? -13.481 -13.941 7.671 1.00 13.32 13 LEU A C 9
ATOM 13680 O O . LEU A 1 33 ? -14.497 -14.450 8.150 1.00 41.33 13 LEU A O 9
ATOM 13696 N N . LYS A 1 34 ? -12.593 -14.629 6.973 1.00 62.15 14 LYS A N 9
ATOM 13697 C CA . LYS A 1 34 ? -12.722 -16.075 6.812 1.00 72.23 14 LYS A CA 9
ATOM 13698 C C . LYS A 1 34 ? -12.621 -16.765 8.174 1.00 3.11 14 LYS A C 9
ATOM 13699 O O . LYS A 1 34 ? -13.269 -17.783 8.418 1.00 33.03 14 LYS A O 9
ATOM 13718 N N . ASP A 1 35 ? -11.830 -16.172 9.066 1.00 71.42 15 ASP A N 9
ATOM 13719 C CA . ASP A 1 35 ? -11.637 -16.701 10.414 1.00 53.23 15 ASP A CA 9
ATOM 13720 C C . ASP A 1 35 ? -12.898 -16.524 11.245 1.00 15.21 15 ASP A C 9
ATOM 13721 O O . ASP A 1 35 ? -13.264 -17.390 12.043 1.00 52.43 15 ASP A O 9
ATOM 13730 N N . GLN A 1 36 ? -13.560 -15.392 11.044 1.00 23.40 16 GLN A N 9
ATOM 13731 C CA . GLN A 1 36 ? -14.809 -15.084 11.745 1.00 55.21 16 GLN A CA 9
ATOM 13732 C C . GLN A 1 36 ? -15.936 -15.989 11.278 1.00 2.35 16 GLN A C 9
ATOM 13733 O O . GLN A 1 36 ? -17.029 -15.982 11.843 1.00 13.00 16 GLN A O 9
ATOM 13747 N N . GLY A 1 37 ? -15.673 -16.740 10.228 1.00 65.44 17 GLY A N 9
ATOM 13748 C CA . GLY A 1 37 ? -16.674 -17.617 9.686 1.00 74.12 17 GLY A CA 9
ATOM 13749 C C . GLY A 1 37 ? -17.441 -16.955 8.571 1.00 4.02 17 GLY A C 9
ATOM 13750 O O . GLY A 1 37 ? -18.663 -17.094 8.470 1.00 43.31 17 GLY A O 9
ATOM 13754 N N . CYS A 1 38 ? -16.737 -16.185 7.754 1.00 72.51 18 CYS A N 9
ATOM 13755 C CA . CYS A 1 38 ? -17.357 -15.574 6.595 1.00 10.14 18 CYS A CA 9
ATOM 13756 C C . CYS A 1 38 ? -16.680 -16.020 5.307 1.00 70.10 18 CYS A C 9
ATOM 13757 O O . CYS A 1 38 ? -15.465 -16.210 5.270 1.00 43.55 18 CYS A O 9
ATOM 13764 N N . GLU A 1 39 ? -17.476 -16.207 4.264 1.00 23.52 19 GLU A N 9
ATOM 13765 C CA . GLU A 1 39 ? -16.942 -16.398 2.916 1.00 24.13 19 GLU A CA 9
ATOM 13766 C C . GLU A 1 39 ? -17.575 -15.378 1.977 1.00 71.51 19 GLU A C 9
ATOM 13767 O O . GLU A 1 39 ? -17.328 -15.373 0.773 1.00 1.44 19 GLU A O 9
ATOM 13779 N N . ASP A 1 40 ? -18.391 -14.512 2.557 1.00 63.52 20 ASP A N 9
ATOM 13780 C CA . ASP A 1 40 ? -19.218 -13.596 1.793 1.00 1.35 20 ASP A CA 9
ATOM 13781 C C . ASP A 1 40 ? -18.622 -12.196 1.810 1.00 42.31 20 ASP A C 9
ATOM 13782 O O . ASP A 1 40 ? -18.968 -11.370 2.662 1.00 74.14 20 ASP A O 9
ATOM 13791 N N . PHE A 1 41 ? -17.687 -11.959 0.905 1.00 61.32 21 PHE A N 9
ATOM 13792 C CA . PHE A 1 41 ? -17.029 -10.662 0.779 1.00 30.01 21 PHE A CA 9
ATOM 13793 C C . PHE A 1 41 ? -16.125 -10.629 -0.448 1.00 0.11 21 PHE A C 9
ATOM 13794 O O . PHE A 1 41 ? -15.577 -11.653 -0.859 1.00 14.03 21 PHE A O 9
ATOM 13811 N N . GLY A 1 42 ? -15.979 -9.450 -1.029 1.00 73.12 22 GLY A N 9
ATOM 13812 C CA . GLY A 1 42 ? -15.157 -9.288 -2.209 1.00 73.23 22 GLY A CA 9
ATOM 13813 C C . GLY A 1 42 ? -15.064 -7.838 -2.628 1.00 51.43 22 GLY A C 9
ATOM 13814 O O . GLY A 1 42 ? -15.470 -6.951 -1.882 1.00 53.53 22 GLY A O 9
ATOM 13818 N N . THR A 1 43 ? -14.546 -7.587 -3.816 1.00 74.12 23 THR A N 9
ATOM 13819 C CA . THR A 1 43 ? -14.400 -6.225 -4.307 1.00 50.14 23 THR A CA 9
ATOM 13820 C C . THR A 1 43 ? -15.124 -6.045 -5.635 1.00 14.33 23 THR A C 9
ATOM 13821 O O . THR A 1 43 ? -15.222 -6.984 -6.430 1.00 23.23 23 THR A O 9
ATOM 13832 N N . LYS A 1 44 ? -15.647 -4.851 -5.866 1.00 21.41 24 LYS A N 9
ATOM 13833 C CA . LYS A 1 44 ? -16.190 -4.513 -7.169 1.00 13.44 24 LYS A CA 9
ATOM 13834 C C . LYS A 1 44 ? -15.259 -3.523 -7.851 1.00 65.32 24 LYS A C 9
ATOM 13835 O O . LYS A 1 44 ? -14.713 -2.624 -7.206 1.00 72.44 24 LYS A O 9
ATOM 13854 N N . CYS A 1 45 ? -15.049 -3.709 -9.138 1.00 53.42 25 CYS A N 9
ATOM 13855 C CA . CYS A 1 45 ? -14.236 -2.792 -9.910 1.00 43.14 25 CYS A CA 9
ATOM 13856 C C . CYS A 1 45 ? -14.957 -2.429 -11.200 1.00 64.13 25 CYS A C 9
ATOM 13857 O O . CYS A 1 45 ? -14.686 -2.983 -12.266 1.00 13.31 25 CYS A O 9
ATOM 13865 N N . VAL A 1 46 ? -15.908 -1.521 -11.079 1.00 74.11 26 VAL A N 9
ATOM 13866 C CA . VAL A 1 46 ? -16.740 -1.130 -12.203 1.00 55.33 26 VAL A CA 9
ATOM 13867 C C . VAL A 1 46 ? -16.555 0.349 -12.504 1.00 64.44 26 VAL A C 9
ATOM 13868 O O . VAL A 1 46 ? -16.461 1.166 -11.592 1.00 72.15 26 VAL A O 9
ATOM 13881 N N . ILE A 1 47 ? -16.460 0.692 -13.772 1.00 22.43 27 ILE A N 9
ATOM 13882 C CA . ILE A 1 47 ? -16.384 2.084 -14.151 1.00 63.43 27 ILE A CA 9
ATOM 13883 C C . ILE A 1 47 ? -17.776 2.688 -14.175 1.00 15.20 27 ILE A C 9
ATOM 13884 O O . ILE A 1 47 ? -18.688 2.168 -14.820 1.00 71.05 27 ILE A O 9
ATOM 13900 N N . GLU A 1 48 ? -17.927 3.786 -13.472 1.00 1.34 28 GLU A N 9
ATOM 13901 C CA . GLU A 1 48 ? -19.195 4.463 -13.381 1.00 52.25 28 GLU A CA 9
ATOM 13902 C C . GLU A 1 48 ? -19.056 5.877 -13.922 1.00 20.03 28 GLU A C 9
ATOM 13903 O O . GLU A 1 48 ? -18.459 6.749 -13.289 1.00 41.01 28 GLU A O 9
ATOM 13915 N N . GLU A 1 49 ? -19.575 6.078 -15.118 1.00 35.12 29 GLU A N 9
ATOM 13916 C CA . GLU A 1 49 ? -19.518 7.373 -15.773 1.00 11.24 29 GLU A CA 9
ATOM 13917 C C . GLU A 1 49 ? -20.578 8.291 -15.179 1.00 70.33 29 GLU A C 9
ATOM 13918 O O . GLU A 1 49 ? -21.727 7.888 -14.991 1.00 43.15 29 GLU A O 9
ATOM 13930 N N . VAL A 1 50 ? -20.184 9.514 -14.856 1.00 20.34 30 VAL A N 9
ATOM 13931 C CA . VAL A 1 50 ? -21.065 10.423 -14.142 1.00 1.24 30 VAL A CA 9
ATOM 13932 C C . VAL A 1 50 ? -21.898 11.263 -15.109 1.00 24.40 30 VAL A C 9
ATOM 13933 O O . VAL A 1 50 ? -22.922 10.800 -15.611 1.00 30.24 30 VAL A O 9
ATOM 13946 N N . LYS A 1 51 ? -21.453 12.484 -15.390 1.00 51.41 31 LYS A N 9
ATOM 13947 C CA . LYS A 1 51 ? -22.229 13.406 -16.209 1.00 61.12 31 LYS A CA 9
ATOM 13948 C C . LYS A 1 51 ? -21.321 14.297 -17.039 1.00 60.34 31 LYS A C 9
ATOM 13949 O O . LYS A 1 51 ? -20.239 14.687 -16.597 1.00 21.21 31 LYS A O 9
ATOM 13968 N N . SER A 1 52 ? -21.768 14.592 -18.248 1.00 61.24 32 SER A N 9
ATOM 13969 C CA . SER A 1 52 ? -21.080 15.508 -19.143 1.00 54.52 32 SER A CA 9
ATOM 13970 C C . SER A 1 52 ? -22.083 16.026 -20.167 1.00 35.13 32 SER A C 9
ATOM 13971 O O . SER A 1 52 ? -23.294 15.929 -19.952 1.00 31.15 32 SER A O 9
ATOM 13979 N N . SER A 1 53 ? -21.597 16.588 -21.258 1.00 2.22 33 SER A N 9
ATOM 13980 C CA . SER A 1 53 ? -22.465 16.965 -22.356 1.00 41.33 33 SER A CA 9
ATOM 13981 C C . SER A 1 53 ? -22.903 15.718 -23.119 1.00 41.11 33 SER A C 9
ATOM 13982 O O . SER A 1 53 ? -22.098 15.072 -23.785 1.00 72.13 33 SER A O 9
ATOM 13990 N N . HIS A 1 54 ? -24.181 15.383 -23.009 1.00 70.24 34 HIS A N 9
ATOM 13991 C CA . HIS A 1 54 ? -24.713 14.160 -23.602 1.00 30.22 34 HIS A CA 9
ATOM 13992 C C . HIS A 1 54 ? -25.124 14.393 -25.052 1.00 32.02 34 HIS A C 9
ATOM 13993 O O . HIS A 1 54 ? -25.579 13.479 -25.737 1.00 64.35 34 HIS A O 9
ATOM 14007 N N . LYS A 1 55 ? -24.944 15.619 -25.520 1.00 23.42 35 LYS A N 9
ATOM 14008 C CA . 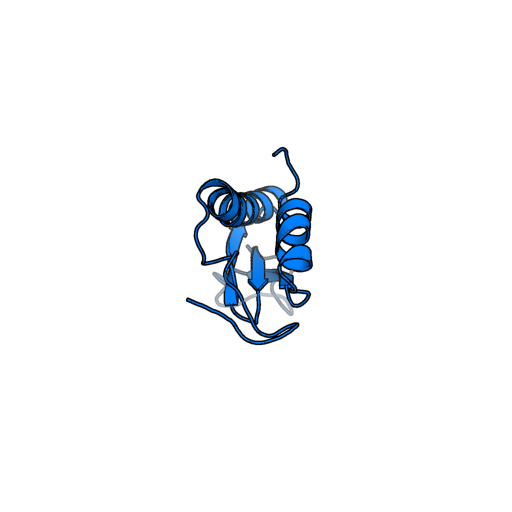LYS A 1 55 ? -25.252 15.968 -26.904 1.00 73.04 35 LYS A CA 9
ATOM 14009 C C . LYS A 1 55 ? -24.119 15.565 -27.845 1.00 3.33 35 LYS A C 9
ATOM 14010 O O . LYS A 1 55 ? -24.085 15.979 -29.003 1.00 15.32 35 LYS A O 9
ATOM 14029 N N . THR A 1 56 ? -23.190 14.766 -27.350 1.00 33.54 36 THR A N 9
ATOM 14030 C CA . THR A 1 56 ? -22.081 14.312 -28.166 1.00 74.31 36 THR A CA 9
ATOM 14031 C C . THR A 1 56 ? -22.380 12.929 -28.746 1.00 24.30 36 THR A C 9
ATOM 14032 O O . THR A 1 56 ? -22.684 11.981 -28.018 1.00 23.51 36 THR A O 9
ATOM 14043 N N . LEU A 1 57 ? -22.336 12.833 -30.066 1.00 5.40 37 LEU A N 9
ATOM 14044 C CA . LEU A 1 57 ? -22.565 11.570 -30.748 1.00 11.31 37 LEU A CA 9
ATOM 14045 C C . LEU A 1 57 ? -21.265 11.082 -31.366 1.00 5.25 37 LEU A C 9
ATOM 14046 O O . LEU A 1 57 ? -20.889 11.504 -32.459 1.00 13.13 37 LEU A O 9
ATOM 14062 N N . LEU A 1 58 ? -20.575 10.204 -30.651 1.00 54.54 38 LEU A N 9
ATOM 14063 C CA . LEU A 1 58 ? -19.265 9.740 -31.085 1.00 21.32 38 LEU A CA 9
ATOM 14064 C C . LEU A 1 58 ? -19.235 8.226 -31.255 1.00 43.44 38 LEU A C 9
ATOM 14065 O O . LEU A 1 58 ? -18.547 7.712 -32.137 1.00 4.33 38 LEU A O 9
ATOM 14081 N N . ASN A 1 59 ? -20.004 7.531 -30.426 1.00 63.35 39 ASN A N 9
ATOM 14082 C CA . ASN A 1 59 ? -20.115 6.075 -30.477 1.00 23.00 39 ASN A CA 9
ATOM 14083 C C . ASN A 1 59 ? -20.977 5.617 -29.311 1.00 32.22 39 ASN A C 9
ATOM 14084 O O . ASN A 1 59 ? -22.177 5.388 -29.458 1.00 44.44 39 ASN A O 9
ATOM 14095 N N . THR A 1 60 ? -20.354 5.494 -28.157 1.00 1.02 40 THR A N 9
ATOM 14096 C CA . THR A 1 60 ? -21.069 5.381 -26.906 1.00 30.30 40 THR A CA 9
ATOM 14097 C C . THR A 1 60 ? -20.940 6.724 -26.202 1.00 73.45 40 THR A C 9
ATOM 14098 O O . THR A 1 60 ? -20.780 7.742 -26.870 1.00 0.33 40 THR A O 9
ATOM 14109 N N . GLU A 1 61 ? -20.996 6.762 -24.888 1.00 2.23 41 GLU A N 9
ATOM 14110 C CA . GLU A 1 61 ? -20.710 8.000 -24.182 1.00 50.11 41 GLU A CA 9
ATOM 14111 C C . GLU A 1 61 ? -19.198 8.130 -23.966 1.00 5.42 41 GLU A C 9
ATOM 14112 O O . GLU A 1 61 ? -18.701 8.161 -22.837 1.00 34.40 41 GLU A O 9
ATOM 14124 N N . LEU A 1 62 ? -18.460 8.175 -25.067 1.00 25.54 42 LEU A N 9
ATOM 14125 C CA . LEU A 1 62 ? -17.010 8.249 -24.998 1.00 73.11 42 LEU A CA 9
ATOM 14126 C C . LEU A 1 62 ? -16.556 9.653 -24.618 1.00 45.34 42 LEU A C 9
ATOM 14127 O O . LEU A 1 62 ? -17.248 10.633 -24.899 1.00 41.45 42 LEU A O 9
ATOM 14143 N N . HIS A 1 63 ? -15.406 9.729 -23.950 1.00 12.23 43 HIS A N 9
ATOM 14144 C CA . HIS A 1 63 ? -14.838 11.000 -23.493 1.00 13.32 43 HIS A CA 9
ATOM 14145 C C . HIS A 1 63 ? -15.750 11.707 -22.489 1.00 51.30 43 HIS A C 9
ATOM 14146 O O . HIS A 1 63 ? -15.628 12.913 -22.264 1.00 70.23 43 HIS A O 9
ATOM 14160 N N . LEU A 1 64 ? -16.645 10.948 -21.872 1.00 44.32 44 LEU A N 9
ATOM 14161 C CA . LEU A 1 64 ? -17.502 11.473 -20.822 1.00 42.43 44 LEU A CA 9
ATOM 14162 C C . LEU A 1 64 ? -16.803 11.273 -19.481 1.00 5.35 44 LEU A C 9
ATOM 14163 O O . LEU A 1 64 ? -16.121 10.264 -19.293 1.00 62.22 44 LEU A O 9
ATOM 14179 N N . THR A 1 65 ? -16.944 12.233 -18.570 1.00 1.45 45 THR A N 9
ATOM 14180 C CA . THR A 1 65 ? -16.280 12.162 -17.269 1.00 35.42 45 THR A CA 9
ATOM 14181 C C . THR A 1 65 ? -16.691 10.903 -16.513 1.00 31.54 45 THR A C 9
ATOM 14182 O O . THR A 1 65 ? -17.815 10.797 -16.014 1.00 73.01 45 THR A O 9
ATOM 14193 N N . LYS A 1 66 ? -15.775 9.955 -16.433 1.00 30.41 46 LYS A N 9
ATOM 14194 C CA . LYS A 1 66 ? -16.063 8.678 -15.810 1.00 43.03 46 LYS A CA 9
ATOM 14195 C C . LYS A 1 66 ? -15.203 8.482 -14.569 1.00 33.34 46 LYS A C 9
ATOM 14196 O O . LYS A 1 66 ? -14.128 9.073 -14.445 1.00 60.53 46 LYS A O 9
ATOM 14215 N N . TYR A 1 67 ? -15.691 7.669 -13.649 1.00 43.31 47 TYR A N 9
ATOM 14216 C CA . TYR A 1 67 ? -14.957 7.348 -12.440 1.00 72.24 47 TYR A CA 9
ATOM 14217 C C . TYR A 1 67 ? -14.882 5.845 -12.264 1.00 2.41 47 TYR A C 9
ATOM 14218 O O . TYR A 1 67 ? -15.763 5.117 -12.708 1.00 73.13 47 TYR A O 9
ATOM 14236 N N . TYR A 1 68 ? -13.826 5.383 -11.632 1.00 23.01 48 TYR A N 9
ATOM 14237 C CA . TYR A 1 68 ? -13.712 3.985 -11.286 1.00 62.51 48 TYR A CA 9
ATOM 14238 C C . TYR A 1 68 ? -14.358 3.749 -9.935 1.00 50.34 48 TYR A C 9
ATOM 14239 O O . TYR A 1 68 ? -13.936 4.313 -8.922 1.00 72.52 48 TYR A O 9
ATOM 14257 N N . GLY A 1 69 ? -15.399 2.943 -9.931 1.00 43.40 49 GLY A N 9
ATOM 14258 C CA . GLY A 1 69 ? -16.122 2.669 -8.712 1.00 4.13 49 GLY A CA 9
ATOM 14259 C C . GLY A 1 69 ? -15.560 1.473 -7.981 1.00 44.25 49 GLY A C 9
ATOM 14260 O O . GLY A 1 69 ? -16.035 0.349 -8.156 1.00 41.13 49 GLY A O 9
ATOM 14264 N N . PHE A 1 70 ? -14.533 1.709 -7.182 1.00 21.41 50 PHE A N 9
ATOM 14265 C CA . PHE A 1 70 ? -13.953 0.662 -6.363 1.00 4.21 50 PHE A CA 9
ATOM 14266 C C . PHE A 1 70 ? -14.664 0.592 -5.030 1.00 41.51 50 PHE A C 9
ATOM 14267 O O . PHE A 1 70 ? -14.833 1.602 -4.349 1.00 14.12 50 PHE A O 9
ATOM 14284 N N . SER A 1 71 ? -15.115 -0.591 -4.674 1.00 1.32 51 SER A N 9
ATOM 14285 C CA . SER A 1 71 ? -15.817 -0.781 -3.420 1.00 1.43 51 SER A CA 9
ATOM 14286 C C . SER A 1 71 ? -15.639 -2.203 -2.918 1.00 33.33 51 SER A C 9
ATOM 14287 O O . SER A 1 71 ? -15.574 -3.143 -3.711 1.00 73.15 51 SER A O 9
ATOM 14295 N N . PHE A 1 72 ? -15.557 -2.355 -1.607 1.00 63.23 52 PHE A N 9
ATOM 14296 C CA . PHE A 1 72 ? -15.475 -3.670 -1.010 1.00 24.24 52 PHE A CA 9
ATOM 14297 C C . PHE A 1 72 ? -16.838 -4.088 -0.494 1.00 21.12 52 PHE A C 9
ATOM 14298 O O . PHE A 1 72 ? -17.439 -3.404 0.346 1.00 13.31 52 PHE A O 9
ATOM 14315 N N . PHE A 1 73 ? -17.299 -5.220 -0.990 1.00 73.51 53 PHE A N 9
ATOM 14316 C CA . PHE A 1 73 ? -18.588 -5.764 -0.626 1.00 71.43 53 PHE A CA 9
ATOM 14317 C C . PHE A 1 73 ? -18.447 -6.808 0.464 1.00 60.20 53 PHE A C 9
ATOM 14318 O O . PHE A 1 73 ? -17.555 -7.650 0.422 1.00 40.03 53 PHE A O 9
ATOM 14335 N N . ARG A 1 74 ? -19.331 -6.744 1.438 1.00 22.31 54 ARG A N 9
ATOM 14336 C CA . ARG A 1 74 ? -19.359 -7.721 2.511 1.00 63.40 54 ARG A CA 9
ATOM 14337 C C . ARG A 1 74 ? -20.811 -7.952 2.911 1.00 61.15 54 ARG A C 9
ATOM 14338 O O . ARG A 1 74 ? -21.426 -7.085 3.538 1.00 3.43 54 ARG A O 9
ATOM 14359 N N . HIS A 1 75 ? -21.365 -9.097 2.503 1.00 61.40 55 HIS A N 9
ATOM 14360 C CA . HIS A 1 75 ? -22.790 -9.404 2.693 1.00 33.21 55 HIS A CA 9
ATOM 14361 C C . HIS A 1 75 ? -23.669 -8.508 1.834 1.00 32.04 55 HIS A C 9
ATOM 14362 O O . HIS A 1 75 ? -24.842 -8.296 2.134 1.00 63.45 55 HIS A O 9
ATOM 14376 N N . GLY A 1 76 ? -23.104 -7.999 0.753 1.00 10.41 56 GLY A N 9
ATOM 14377 C CA . GLY A 1 76 ? -23.854 -7.129 -0.126 1.00 43.01 56 GLY A CA 9
ATOM 14378 C C . GLY A 1 76 ? -23.840 -5.695 0.348 1.00 51.45 56 GLY A C 9
ATOM 14379 O O . GLY A 1 76 ? -24.355 -4.804 -0.329 1.00 73.21 56 GLY A O 9
ATOM 14383 N N . ASN A 1 77 ? -23.258 -5.473 1.520 1.00 20.42 57 ASN A N 9
ATOM 14384 C CA . ASN A 1 77 ? -23.102 -4.126 2.045 1.00 14.33 57 ASN A CA 9
ATOM 14385 C C . ASN A 1 77 ? -21.782 -3.551 1.574 1.00 0.44 57 ASN A C 9
ATOM 14386 O O . ASN A 1 77 ? -20.964 -4.255 0.976 1.00 74.12 57 ASN A O 9
ATOM 14397 N N . ILE A 1 78 ? -21.565 -2.289 1.876 1.00 44.33 58 ILE A N 9
ATOM 14398 C CA . ILE A 1 78 ? -20.342 -1.615 1.481 1.00 2.13 58 ILE A CA 9
ATOM 14399 C C . ILE A 1 78 ? -19.514 -1.262 2.697 1.00 31.42 58 ILE A C 9
ATOM 14400 O O . ILE A 1 78 ? -19.899 -0.420 3.511 1.00 34.32 58 ILE A O 9
ATOM 14416 N N . VAL A 1 79 ? -18.390 -1.928 2.819 1.00 25.41 59 VAL A N 9
ATOM 14417 C CA . VAL A 1 79 ? -17.456 -1.649 3.893 1.00 31.31 59 VAL A CA 9
ATOM 14418 C C . VAL A 1 79 ? -16.435 -0.619 3.435 1.00 32.31 59 VAL A C 9
ATOM 14419 O O . VAL A 1 79 ? -16.039 0.271 4.189 1.00 23.11 59 VAL A O 9
ATOM 14432 N N . ALA A 1 80 ? -16.020 -0.741 2.185 1.00 70.04 60 ALA A N 9
ATOM 14433 C CA . ALA A 1 80 ? -15.055 0.181 1.615 1.00 74.31 60 ALA A CA 9
ATOM 14434 C C . ALA A 1 80 ? -15.585 0.767 0.324 1.00 4.20 60 ALA A C 9
ATOM 14435 O O . ALA A 1 80 ? -16.065 0.039 -0.535 1.00 1.52 60 ALA A O 9
ATOM 14442 N N . TYR A 1 81 ? -15.518 2.076 0.192 1.00 62.12 61 TYR A N 9
ATOM 14443 C CA . TYR A 1 81 ? -15.897 2.714 -1.050 1.00 55.30 61 TYR A CA 9
ATOM 14444 C C . TYR A 1 81 ? -14.854 3.749 -1.437 1.00 13.21 61 TYR A C 9
ATOM 14445 O O . TYR A 1 81 ? -14.419 4.549 -0.604 1.00 34.14 61 TYR A O 9
ATOM 14463 N N . GLY A 1 82 ? -14.430 3.693 -2.683 1.00 72.22 62 GLY A N 9
ATOM 14464 C CA . GLY A 1 82 ? -13.492 4.656 -3.200 1.00 13.05 62 GLY A CA 9
ATOM 14465 C C . GLY A 1 82 ? -13.820 5.024 -4.627 1.00 53.20 62 GLY A C 9
ATOM 14466 O O . GLY A 1 82 ? -13.549 4.260 -5.551 1.00 33.12 62 GLY A O 9
ATOM 14470 N N . LYS A 1 83 ? -14.426 6.181 -4.808 1.00 62.33 63 LYS A N 9
ATOM 14471 C CA . LYS A 1 83 ? -14.798 6.643 -6.130 1.00 32.02 63 LYS A CA 9
ATOM 14472 C C . LYS A 1 83 ? -13.798 7.684 -6.613 1.00 73.42 63 LYS A C 9
ATOM 14473 O O . LYS A 1 83 ? -13.638 8.740 -5.998 1.00 30.04 63 LYS A O 9
ATOM 14492 N N . SER A 1 84 ? -13.123 7.385 -7.706 1.00 4.21 64 SER A N 9
ATOM 14493 C CA . SER A 1 84 ? -12.132 8.292 -8.264 1.00 32.45 64 SER A CA 9
ATOM 14494 C C . SER A 1 84 ? -11.988 8.083 -9.761 1.00 32.40 64 SER A C 9
ATOM 14495 O O . SER A 1 84 ? -12.215 6.986 -10.269 1.00 54.23 64 SER A O 9
ATOM 14503 N N . ARG A 1 85 ? -11.610 9.142 -10.454 1.00 73.41 65 ARG A N 9
ATOM 14504 C CA . ARG A 1 85 ? -11.364 9.084 -11.885 1.00 52.32 65 ARG A CA 9
ATOM 14505 C C . ARG A 1 85 ? -10.157 8.190 -12.148 1.00 34.11 65 ARG A C 9
ATOM 14506 O O . ARG A 1 85 ? -10.051 7.543 -13.189 1.00 21.03 65 ARG A O 9
ATOM 14527 N N . LYS A 1 86 ? -9.264 8.148 -11.167 1.00 21.24 66 LYS A N 9
ATOM 14528 C CA . LYS A 1 86 ? -8.068 7.330 -11.233 1.00 3.13 66 LYS A CA 9
ATOM 14529 C C . LYS A 1 86 ? -8.329 5.960 -10.612 1.00 20.01 66 LYS A C 9
ATOM 14530 O O . LYS A 1 86 ? -8.751 5.869 -9.458 1.00 51.21 66 LYS A O 9
ATOM 14549 N N . VAL A 1 87 ? -8.065 4.909 -11.380 1.00 60.32 67 VAL A N 9
ATOM 14550 C CA . VAL A 1 87 ? -8.271 3.534 -10.926 1.00 12.44 67 VAL A CA 9
ATOM 14551 C C . VAL A 1 87 ? -7.477 3.254 -9.643 1.00 61.24 67 VAL A C 9
ATOM 14552 O O . VAL A 1 87 ? -8.002 2.695 -8.683 1.00 73.22 67 VAL A O 9
ATOM 14565 N N . ALA A 1 88 ? -6.222 3.683 -9.629 1.00 4.13 68 ALA A N 9
ATOM 14566 C CA . ALA A 1 88 ? -5.343 3.475 -8.487 1.00 52.23 68 ALA A CA 9
ATOM 14567 C C . ALA A 1 88 ? -5.768 4.306 -7.279 1.00 25.14 68 ALA A C 9
ATOM 14568 O O . ALA A 1 88 ? -5.663 3.847 -6.144 1.00 22.12 68 ALA A O 9
ATOM 14575 N N . ASN A 1 89 ? -6.249 5.523 -7.520 1.00 1.21 69 ASN A N 9
ATOM 14576 C CA . ASN A 1 89 ? -6.646 6.410 -6.425 1.00 4.04 69 ASN A CA 9
ATOM 14577 C C . ASN A 1 89 ? -7.900 5.876 -5.755 1.00 51.22 69 ASN A C 9
ATOM 14578 O O . ASN A 1 89 ? -7.988 5.813 -4.531 1.00 63.04 69 ASN A O 9
ATOM 14589 N N . ALA A 1 90 ? -8.857 5.483 -6.582 1.00 22.04 70 ALA A N 9
ATOM 14590 C CA . ALA A 1 90 ? -10.105 4.895 -6.114 1.00 4.12 70 ALA A CA 9
ATOM 14591 C C . ALA A 1 90 ? -9.831 3.666 -5.262 1.00 34.23 70 ALA A C 9
ATOM 14592 O O . ALA A 1 90 ? -10.374 3.498 -4.166 1.00 35.32 70 ALA A O 9
ATOM 14599 N N . LYS A 1 91 ? -8.964 2.828 -5.796 1.00 33.21 71 LYS A N 9
ATOM 14600 C CA . LYS A 1 91 ? -8.552 1.594 -5.165 1.00 40.52 71 LYS A CA 9
ATOM 14601 C C . LYS A 1 91 ? -7.851 1.886 -3.842 1.00 20.41 71 LYS A C 9
ATOM 14602 O O . LYS A 1 91 ? -8.055 1.190 -2.849 1.00 40.02 71 LYS A O 9
ATOM 14621 N N . TYR A 1 92 ? -7.032 2.930 -3.845 1.00 33.43 72 TYR A N 9
ATOM 14622 C CA . TYR A 1 92 ? -6.313 3.366 -2.654 1.00 12.40 72 TYR A CA 9
ATOM 14623 C C . TYR A 1 92 ? -7.284 3.694 -1.526 1.00 70.44 72 TYR A C 9
ATOM 14624 O O . TYR A 1 92 ? -7.123 3.227 -0.396 1.00 71.02 72 TYR A O 9
ATOM 14642 N N . ILE A 1 93 ? -8.293 4.488 -1.854 1.00 61.24 73 ILE A N 9
ATOM 14643 C CA . ILE A 1 93 ? -9.275 4.943 -0.881 1.00 34.14 73 ILE A CA 9
ATOM 14644 C C . ILE A 1 93 ? -9.975 3.775 -0.208 1.00 3.14 73 ILE A C 9
ATOM 14645 O O . ILE A 1 93 ? -9.996 3.684 1.020 1.00 74.33 73 ILE A O 9
ATOM 14661 N N . MET A 1 94 ? -10.543 2.881 -1.012 1.00 71.02 74 MET A N 9
ATOM 14662 C CA . MET A 1 94 ? -11.266 1.739 -0.468 1.00 1.52 74 MET A CA 9
ATOM 14663 C C . MET A 1 94 ? -10.335 0.858 0.369 1.00 2.13 74 MET A C 9
ATOM 14664 O O . MET A 1 94 ? -10.729 0.364 1.428 1.00 41.34 74 MET A O 9
ATOM 14678 N N . LYS A 1 95 ? -9.094 0.681 -0.093 1.00 43.22 75 LYS A N 9
ATOM 14679 C CA . LYS A 1 95 ? -8.114 -0.099 0.653 1.00 11.13 75 LYS A CA 9
ATOM 14680 C C . LYS A 1 95 ? -7.923 0.471 2.056 1.00 34.24 75 LYS A C 9
ATOM 14681 O O . LYS A 1 95 ? -7.978 -0.262 3.040 1.00 0.42 75 LYS A O 9
ATOM 14700 N N . GLN A 1 96 ? -7.745 1.787 2.142 1.00 75.11 76 GLN A N 9
ATOM 14701 C CA . GLN A 1 96 ? -7.528 2.458 3.426 1.00 70.41 76 GLN A CA 9
ATOM 14702 C C . GLN A 1 96 ? -8.774 2.406 4.312 1.00 54.13 76 GLN A C 9
ATOM 14703 O O . GLN A 1 96 ? -8.694 2.664 5.515 1.00 11.41 76 GLN A O 9
ATOM 14717 N N . ARG A 1 97 ? -9.921 2.079 3.723 1.00 52.33 77 ARG A N 9
ATOM 14718 C CA . ARG A 1 97 ? -11.148 1.936 4.494 1.00 72.34 77 ARG A CA 9
ATOM 14719 C C . ARG A 1 97 ? -11.043 0.727 5.413 1.00 2.13 77 ARG A C 9
ATOM 14720 O O . ARG A 1 97 ? -11.050 0.868 6.634 1.00 44.01 77 ARG A O 9
ATOM 14741 N N . LEU A 1 98 ? -10.926 -0.466 4.825 1.00 74.11 78 LEU A N 9
ATOM 14742 C CA . LEU A 1 98 ? -10.833 -1.685 5.629 1.00 70.42 78 LEU A CA 9
ATOM 14743 C C . LEU A 1 98 ? -9.506 -1.731 6.366 1.00 61.24 78 LEU A C 9
ATOM 14744 O O . LEU A 1 98 ? -9.420 -2.287 7.458 1.00 63.44 78 LEU A O 9
ATOM 14760 N N . LEU A 1 99 ? -8.474 -1.155 5.754 1.00 61.40 79 LEU A N 9
ATOM 14761 C CA . LEU A 1 99 ? -7.140 -1.118 6.346 1.00 21.34 79 LEU A CA 9
ATOM 14762 C C . LEU A 1 99 ? -7.214 -0.568 7.764 1.00 72.34 79 LEU A C 9
ATOM 14763 O O . LEU A 1 99 ? -6.723 -1.180 8.709 1.00 23.40 79 LEU A O 9
ATOM 14779 N N . LYS A 1 100 ? -7.870 0.568 7.910 1.00 62.21 80 LYS A N 9
ATOM 14780 C CA . LYS A 1 100 ? -8.020 1.193 9.212 1.00 75.25 80 LYS A CA 9
ATOM 14781 C C . LYS A 1 100 ? -8.926 0.370 10.117 1.00 13.31 80 LYS A C 9
ATOM 14782 O O . LYS A 1 100 ? -8.761 0.369 11.336 1.00 43.23 80 LYS A O 9
ATOM 14801 N N . LEU A 1 101 ? -9.868 -0.340 9.516 1.00 42.50 81 LEU A N 9
ATOM 14802 C CA . LEU A 1 101 ? -10.805 -1.157 10.265 1.00 33.34 81 LEU A CA 9
ATOM 14803 C C . LEU A 1 101 ? -10.126 -2.366 10.899 1.00 33.02 81 LEU A C 9
ATOM 14804 O O . LEU A 1 101 ? -10.510 -2.784 11.979 1.00 33.14 81 LEU A O 9
ATOM 14820 N N . LEU A 1 102 ? -9.113 -2.919 10.243 1.00 61.22 82 LEU A N 9
ATOM 14821 C CA . LEU A 1 102 ? -8.389 -4.056 10.807 1.00 22.22 82 LEU A CA 9
ATOM 14822 C C . LEU A 1 102 ? -7.250 -3.591 11.717 1.00 4.23 82 LEU A C 9
ATOM 14823 O O . LEU A 1 102 ? -6.779 -4.345 12.570 1.00 72.42 82 LEU A O 9
ATOM 14839 N N . GLU A 1 103 ? -6.815 -2.350 11.534 1.00 1.15 83 GLU A N 9
ATOM 14840 C CA . GLU A 1 103 ? -5.821 -1.743 12.420 1.00 43.52 83 GLU A CA 9
ATOM 14841 C C . GLU A 1 103 ? -6.464 -1.367 13.753 1.00 42.43 83 GLU A C 9
ATOM 14842 O O . GLU A 1 103 ? -5.946 -1.684 14.824 1.00 63.14 83 GLU A O 9
ATOM 14854 N N . ASP A 1 104 ? -7.612 -0.706 13.665 1.00 51.34 84 ASP A N 9
ATOM 14855 C CA . ASP A 1 104 ? -8.334 -0.220 14.839 1.00 42.25 84 ASP A CA 9
ATOM 14856 C C . ASP A 1 104 ? -9.286 -1.288 15.361 1.00 64.44 84 ASP A C 9
ATOM 14857 O O . ASP A 1 104 ? -9.781 -1.201 16.485 1.00 4.13 84 ASP A O 9
ATOM 14866 N N . LYS A 1 105 ? -9.525 -2.299 14.529 1.00 70.24 85 LYS A N 9
ATOM 14867 C CA . LYS A 1 105 ? -10.406 -3.414 14.871 1.00 71.41 85 LYS A CA 9
ATOM 14868 C C . LYS A 1 105 ? -11.851 -2.945 15.001 1.00 62.15 85 LYS A C 9
ATOM 14869 O O . LYS A 1 105 ? -12.613 -3.442 15.835 1.00 24.42 85 LYS A O 9
ATOM 14888 N N . SER A 1 106 ? -12.223 -2.011 14.133 1.00 21.42 86 SER A N 9
ATOM 14889 C CA . SER A 1 106 ? -13.573 -1.484 14.096 1.00 51.20 86 SER A CA 9
ATOM 14890 C C . SER A 1 106 ? -14.549 -2.564 13.632 1.00 54.51 86 SER A C 9
ATOM 14891 O O . SER A 1 106 ? -14.283 -3.275 12.659 1.00 72.32 86 SER A O 9
ATOM 14899 N N . ASN A 1 107 ? -15.687 -2.667 14.306 1.00 11.15 87 ASN A N 9
ATOM 14900 C CA . ASN A 1 107 ? -16.666 -3.715 14.007 1.00 21.54 87 ASN A CA 9
ATOM 14901 C C . ASN A 1 107 ? -17.333 -3.491 12.654 1.00 2.14 87 ASN A C 9
ATOM 14902 O O . ASN A 1 107 ? -18.101 -4.329 12.193 1.00 3.23 87 ASN A O 9
ATOM 14913 N N . LEU A 1 108 ? -17.033 -2.364 12.025 1.00 55.21 88 LEU A N 9
ATOM 14914 C CA . LEU A 1 108 ? -17.649 -2.013 10.750 1.00 55.21 88 LEU A CA 9
ATOM 14915 C C . LEU A 1 108 ? -17.348 -3.062 9.683 1.00 54.43 88 LEU A C 9
ATOM 14916 O O . LEU A 1 108 ? -18.241 -3.467 8.940 1.00 53.24 88 LEU A O 9
ATOM 14932 N N . LEU A 1 109 ? -16.099 -3.513 9.609 1.00 32.33 89 LEU A N 9
ATOM 14933 C CA . LEU A 1 109 ? -15.754 -4.590 8.689 1.00 60.32 89 LEU A CA 9
ATOM 14934 C C . LEU A 1 109 ? -15.800 -5.938 9.398 1.00 63.14 89 LEU A C 9
ATOM 14935 O O . LEU A 1 109 ? -16.093 -6.971 8.797 1.00 41.51 89 LEU A O 9
ATOM 14951 N N . LEU A 1 110 ? -15.545 -5.903 10.689 1.00 50.02 90 LEU A N 9
ATOM 14952 C CA . LEU A 1 110 ? -15.238 -7.104 11.445 1.00 14.40 90 LEU A CA 9
ATOM 14953 C C . LEU A 1 110 ? -16.398 -7.577 12.316 1.00 2.01 90 LEU A C 9
ATOM 14954 O O . LEU A 1 110 ? -16.181 -8.298 13.288 1.00 30.20 90 LEU A O 9
ATOM 14970 N N . TYR A 1 111 ? -17.623 -7.194 11.978 1.00 41.32 91 TYR A N 9
ATOM 14971 C CA . TYR A 1 111 ? -18.773 -7.644 12.749 1.00 21.23 91 TYR A CA 9
ATOM 14972 C C . TYR A 1 111 ? -19.003 -9.143 12.558 1.00 4.02 91 TYR A C 9
ATOM 14973 O O . TYR A 1 111 ? -18.584 -9.732 11.550 1.00 53.03 91 TYR A O 9
ATOM 14991 N N . SER A 1 112 ? -19.691 -9.746 13.516 1.00 63.31 92 SER A N 9
ATOM 14992 C CA . SER A 1 112 ? -19.917 -11.178 13.510 1.00 61.22 92 SER A CA 9
ATOM 14993 C C . SER A 1 112 ? -21.194 -11.530 12.752 1.00 13.34 92 SER A C 9
ATOM 14994 O O . SER A 1 112 ? -22.236 -10.897 12.926 1.00 22.12 92 SER A O 9
ATOM 15002 N N . CYS A 1 113 ? -21.091 -12.536 11.905 1.00 13.53 93 CYS A N 9
ATOM 15003 C CA . CYS A 1 113 ? -22.220 -13.021 11.127 1.00 25.41 93 CYS A CA 9
ATOM 15004 C C . CYS A 1 113 ? -22.348 -14.523 11.308 1.00 53.13 93 CYS A C 9
ATOM 15005 O O . CYS A 1 113 ? -21.555 -15.128 12.027 1.00 14.33 93 CYS A O 9
ATOM 15012 N N . ASN A 1 114 ? -23.320 -15.130 10.643 1.00 73.54 94 ASN A N 9
ATOM 15013 C CA . ASN A 1 114 ? -23.464 -16.575 10.692 1.00 51.32 94 ASN A CA 9
ATOM 15014 C C . ASN A 1 114 ? -23.491 -17.161 9.286 1.00 51.24 94 ASN A C 9
ATOM 15015 O O . ASN A 1 114 ? -24.546 -17.538 8.776 1.00 35.23 94 ASN A O 9
ATOM 15026 N N . CYS A 1 115 ? -22.339 -17.173 8.628 1.00 53.21 95 CYS A N 9
ATOM 15027 C CA . CYS A 1 115 ? -22.224 -17.845 7.339 1.00 24.31 95 CYS A CA 9
ATOM 15028 C C . CYS A 1 115 ? -22.047 -19.342 7.540 1.00 0.43 95 CYS A C 9
ATOM 15029 O O . CYS A 1 115 ? -22.768 -20.149 6.958 1.00 20.42 95 CYS A O 9
ATOM 15036 N N . LYS A 1 116 ? -21.095 -19.702 8.384 1.00 43.21 96 LYS A N 9
ATOM 15037 C CA . LYS A 1 116 ? -20.854 -21.097 8.722 1.00 71.54 96 LYS A CA 9
ATOM 15038 C C . LYS A 1 116 ? -21.072 -21.311 10.215 1.00 72.24 96 LYS A C 9
ATOM 15039 O O . LYS A 1 116 ? -21.586 -22.343 10.645 1.00 64.53 96 LYS A O 9
ATOM 15058 N N . PHE A 1 117 ? -20.682 -20.313 10.993 1.00 72.24 97 PHE A N 9
ATOM 15059 C CA . PHE A 1 117 ? -20.890 -20.310 12.435 1.00 11.24 97 PHE A CA 9
ATOM 15060 C C . PHE A 1 117 ? -20.806 -18.874 12.940 1.00 21.31 97 PHE A C 9
ATOM 15061 O O . PHE A 1 117 ? -20.713 -17.940 12.137 1.00 0.22 97 PHE A O 9
ATOM 15078 N N . SER A 1 118 ? -20.838 -18.697 14.254 1.00 13.23 98 SER A N 9
ATOM 15079 C CA . SER A 1 118 ? -20.550 -17.404 14.849 1.00 54.00 98 SER A CA 9
ATOM 15080 C C . SER A 1 118 ? -19.722 -17.558 16.119 1.00 10.53 98 SER A C 9
ATOM 15081 O O . SER A 1 118 ? -19.151 -18.617 16.379 1.00 61.40 98 SER A O 9
ATOM 15089 N N . LYS A 1 119 ? -19.678 -16.500 16.917 1.00 42.11 99 LYS A N 9
ATOM 15090 C CA . LYS A 1 119 ? -18.745 -16.423 18.027 1.00 21.32 99 LYS A CA 9
ATOM 15091 C C . LYS A 1 119 ? -19.410 -16.712 19.362 1.00 50.53 99 LYS A C 9
ATOM 15092 O O . LYS A 1 119 ? -20.568 -16.365 19.583 1.00 52.41 99 LYS A O 9
ATOM 15111 N N . LYS A 1 120 ? -18.657 -17.347 20.239 1.00 54.11 100 LYS A N 9
ATOM 15112 C CA . LYS A 1 120 ? -18.987 -17.374 21.654 1.00 33.52 100 LYS A CA 9
ATOM 15113 C C . LYS A 1 120 ? -17.767 -16.918 22.433 1.00 73.24 100 LYS A C 9
ATOM 15114 O O . LYS A 1 120 ? -17.841 -16.592 23.617 1.00 2.22 100 LYS A O 9
ATOM 15133 N N . LYS A 1 121 ? -16.644 -16.881 21.729 1.00 12.23 101 LYS A N 9
ATOM 15134 C CA . LYS A 1 121 ? -15.387 -16.414 22.276 1.00 22.22 101 LYS A CA 9
ATOM 15135 C C . LYS A 1 121 ? -14.808 -15.343 21.362 1.00 4.23 101 LYS A C 9
ATOM 15136 O O . LYS A 1 121 ? -15.035 -14.147 21.631 1.00 38.23 101 LYS A O 9
ATOM 15157 N N . MET A 1 21 ? 3.735 -0.653 6.890 1.00 42.15 1 MET A N 10
ATOM 15158 C CA . MET A 1 21 ? 4.136 -1.832 6.094 1.00 3.33 1 MET A CA 10
ATOM 15159 C C . MET A 1 21 ? 3.685 -1.669 4.650 1.00 3.32 1 MET A C 10
ATOM 15160 O O . MET A 1 21 ? 2.965 -0.725 4.317 1.00 73.30 1 MET A O 10
ATOM 15174 N N . LYS A 1 22 ? 4.112 -2.584 3.793 1.00 0.24 2 LYS A N 10
ATOM 15175 C CA . LYS A 1 22 ? 3.715 -2.566 2.397 1.00 41.23 2 LYS A CA 10
ATOM 15176 C C . LYS A 1 22 ? 3.026 -3.879 2.038 1.00 72.20 2 LYS A C 10
ATOM 15177 O O . LYS A 1 22 ? 3.406 -4.939 2.531 1.00 22.34 2 LYS A O 10
ATOM 15196 N N . GLY A 1 23 ? 2.004 -3.798 1.201 1.00 11.53 3 GLY A N 10
ATOM 15197 C CA . GLY A 1 23 ? 1.266 -4.978 0.795 1.00 72.00 3 GLY A CA 10
ATOM 15198 C C . GLY A 1 23 ? -0.042 -4.597 0.149 1.00 62.34 3 GLY A C 10
ATOM 15199 O O . GLY A 1 23 ? -0.178 -3.477 -0.349 1.00 44.44 3 GLY A O 10
ATOM 15203 N N . ASP A 1 24 ? -1.008 -5.502 0.157 1.00 0.10 4 ASP A N 10
ATOM 15204 C CA . ASP A 1 24 ? -2.315 -5.199 -0.405 1.00 55.52 4 ASP A CA 10
ATOM 15205 C C . ASP A 1 24 ? -3.424 -5.479 0.595 1.00 11.01 4 ASP A C 10
ATOM 15206 O O . ASP A 1 24 ? -3.427 -6.505 1.282 1.00 21.14 4 ASP A O 10
ATOM 15215 N N . ILE A 1 25 ? -4.369 -4.554 0.656 1.00 72.33 5 ILE A N 10
ATOM 15216 C CA . ILE A 1 25 ? -5.454 -4.604 1.622 1.00 34.43 5 ILE A CA 10
ATOM 15217 C C . ILE A 1 25 ? -6.392 -5.790 1.376 1.00 61.30 5 ILE A C 10
ATOM 15218 O O . ILE A 1 25 ? -6.988 -6.324 2.313 1.00 12.51 5 ILE A O 10
ATOM 15234 N N . GLU A 1 26 ? -6.508 -6.219 0.128 1.00 64.23 6 GLU A N 10
ATOM 15235 C CA . GLU A 1 26 ? -7.470 -7.254 -0.204 1.00 73.24 6 GLU A CA 10
ATOM 15236 C C . GLU A 1 26 ? -6.991 -8.586 0.322 1.00 65.24 6 GLU A C 10
ATOM 15237 O O . GLU A 1 26 ? -7.789 -9.451 0.656 1.00 21.13 6 GLU A O 10
ATOM 15249 N N . HIS A 1 27 ? -5.681 -8.733 0.427 1.00 22.53 7 HIS A N 10
ATOM 15250 C CA . HIS A 1 27 ? -5.118 -9.887 1.097 1.00 22.31 7 HIS A CA 10
ATOM 15251 C C . HIS A 1 27 ? -5.513 -9.851 2.566 1.00 73.40 7 HIS A C 10
ATOM 15252 O O . HIS A 1 27 ? -6.006 -10.837 3.107 1.00 71.15 7 HIS A O 10
ATOM 15266 N N . LYS A 1 28 ? -5.344 -8.678 3.180 1.00 4.44 8 LYS A N 10
ATOM 15267 C CA . LYS A 1 28 ? -5.623 -8.486 4.605 1.00 14.44 8 LYS A CA 10
ATOM 15268 C C . LYS A 1 28 ? -7.061 -8.846 4.943 1.00 13.24 8 LYS A C 10
ATOM 15269 O O . LYS A 1 28 ? -7.318 -9.602 5.879 1.00 23.32 8 LYS A O 10
ATOM 15288 N N . VAL A 1 29 ? -7.994 -8.293 4.179 1.00 61.31 9 VAL A N 10
ATOM 15289 C CA . VAL A 1 29 ? -9.409 -8.492 4.446 1.00 63.41 9 VAL A CA 10
ATOM 15290 C C . VAL A 1 29 ? -9.802 -9.961 4.305 1.00 63.41 9 VAL A C 10
ATOM 15291 O O . VAL A 1 29 ? -10.667 -10.449 5.033 1.00 3.40 9 VAL A O 10
ATOM 15304 N N . TYR A 1 30 ? -9.145 -10.675 3.396 1.00 2.22 10 TYR A N 10
ATOM 15305 C CA . TYR A 1 30 ? -9.396 -12.101 3.258 1.00 51.42 10 TYR A CA 10
ATOM 15306 C C . TYR A 1 30 ? -8.832 -12.820 4.471 1.00 24.13 10 TYR A C 10
ATOM 15307 O O . TYR A 1 30 ? -9.441 -13.745 4.988 1.00 14.35 10 TYR A O 10
ATOM 15325 N N . GLN A 1 31 ? -7.682 -12.340 4.942 1.00 60.13 11 GLN A N 10
ATOM 15326 C CA . GLN A 1 31 ? -6.924 -13.017 5.997 1.00 5.13 11 GLN A CA 10
ATOM 15327 C C . GLN A 1 31 ? -7.751 -13.198 7.259 1.00 20.12 11 GLN A C 10
ATOM 15328 O O . GLN A 1 31 ? -7.769 -14.277 7.854 1.00 53.02 11 GLN A O 10
ATOM 15342 N N . LEU A 1 32 ? -8.433 -12.147 7.666 1.00 32.12 12 LEU A N 10
ATOM 15343 C CA . LEU A 1 32 ? -9.155 -12.173 8.921 1.00 14.52 12 LEU A CA 10
ATOM 15344 C C . LEU A 1 32 ? -10.600 -12.606 8.737 1.00 13.51 12 LEU A C 10
ATOM 15345 O O . LEU A 1 32 ? -11.091 -13.437 9.489 1.00 20.20 12 LEU A O 10
ATOM 15361 N N . LEU A 1 33 ? -11.272 -12.075 7.728 1.00 75.54 13 LEU A N 10
ATOM 15362 C CA . LEU A 1 33 ? -12.691 -12.357 7.533 1.00 12.01 13 LEU A CA 10
ATOM 15363 C C . LEU A 1 33 ? -12.958 -13.839 7.309 1.00 74.34 13 LEU A C 10
ATOM 15364 O O . LEU A 1 33 ? -13.902 -14.393 7.875 1.00 32.52 13 LEU A O 10
ATOM 15380 N N . LYS A 1 34 ? -12.139 -14.476 6.483 1.00 4.11 14 LYS A N 10
ATOM 15381 C CA . LYS A 1 34 ? -12.298 -15.906 6.219 1.00 41.24 14 LYS A CA 10
ATOM 15382 C C . LYS A 1 34 ? -12.073 -16.711 7.500 1.00 43.25 14 LYS A C 10
ATOM 15383 O O . LYS A 1 34 ? -12.633 -17.791 7.678 1.00 55.32 14 LYS A O 10
ATOM 15402 N N . ASP A 1 35 ? -11.268 -16.156 8.399 1.00 44.42 15 ASP A N 10
ATOM 15403 C CA . ASP A 1 35 ? -10.946 -16.811 9.661 1.00 42.24 15 ASP A CA 10
ATOM 15404 C C . ASP A 1 35 ? -12.117 -16.706 10.630 1.00 54.21 15 ASP A C 10
ATOM 15405 O O . ASP A 1 35 ? -12.365 -17.610 11.430 1.00 4.01 15 ASP A O 10
ATOM 15414 N N . GLN A 1 36 ? -12.840 -15.595 10.534 1.00 14.54 16 GLN A N 10
ATOM 15415 C CA . GLN A 1 36 ? -14.001 -15.343 11.395 1.00 23.12 16 GLN A CA 10
ATOM 15416 C C . GLN A 1 36 ? -15.226 -16.098 10.901 1.00 21.42 16 GLN A C 10
ATOM 15417 O O . GLN A 1 36 ? -16.307 -15.999 11.484 1.00 12.14 16 GLN A O 10
ATOM 15431 N N . GLY A 1 37 ? -15.064 -16.830 9.813 1.00 73.35 17 GLY A N 10
ATOM 15432 C CA . GLY A 1 37 ? -16.167 -17.575 9.266 1.00 12.24 17 GLY A CA 10
ATOM 15433 C C . GLY A 1 37 ? -16.936 -16.765 8.252 1.00 21.44 17 GLY A C 10
ATOM 15434 O O . GLY A 1 37 ? -18.166 -16.828 8.192 1.00 23.51 17 GLY A O 10
ATOM 15438 N N . CYS A 1 38 ? -16.225 -15.961 7.476 1.00 14.35 18 CYS A N 10
ATOM 15439 C CA . CYS A 1 38 ? -16.856 -15.239 6.394 1.00 44.33 18 CYS A CA 10
ATOM 15440 C C . CYS A 1 38 ? -16.167 -15.558 5.079 1.00 13.33 18 CYS A C 10
ATOM 15441 O O . CYS A 1 38 ? -14.948 -15.504 4.982 1.00 33.12 18 CYS A O 10
ATOM 15448 N N . GLU A 1 39 ? -16.951 -15.933 4.088 1.00 43.53 19 GLU A N 10
ATOM 15449 C CA . GLU A 1 39 ? -16.445 -16.140 2.741 1.00 12.35 19 GLU A CA 10
ATOM 15450 C C . GLU A 1 39 ? -17.183 -15.238 1.764 1.00 60.11 19 GLU A C 10
ATOM 15451 O O . GLU A 1 39 ? -16.953 -15.280 0.555 1.00 13.14 19 GLU A O 10
ATOM 15463 N N . ASP A 1 40 ? -18.056 -14.405 2.309 1.00 2.22 20 ASP A N 10
ATOM 15464 C CA . ASP A 1 40 ? -18.920 -13.563 1.503 1.00 22.21 20 ASP A CA 10
ATOM 15465 C C . ASP A 1 40 ? -18.421 -12.124 1.503 1.00 35.12 20 ASP A C 10
ATOM 15466 O O . ASP A 1 40 ? -18.819 -11.309 2.342 1.00 31.42 20 ASP A O 10
ATOM 15475 N N . PHE A 1 41 ? -17.497 -11.849 0.596 1.00 4.12 21 PHE A N 10
ATOM 15476 C CA . PHE A 1 41 ? -16.947 -10.511 0.402 1.00 0.34 21 PHE A CA 10
ATOM 15477 C C . PHE A 1 41 ? -16.150 -10.446 -0.896 1.00 73.43 21 PHE A C 10
ATOM 15478 O O . PHE A 1 41 ? -15.858 -11.478 -1.508 1.00 71.23 21 PHE A O 10
ATOM 15495 N N . GLY A 1 42 ? -15.819 -9.234 -1.319 1.00 12.24 22 GLY A N 10
ATOM 15496 C CA . GLY A 1 42 ? -15.059 -9.047 -2.540 1.00 61.23 22 GLY A CA 10
ATOM 15497 C C . GLY A 1 42 ? -15.013 -7.593 -2.965 1.00 30.22 22 GLY A C 10
ATOM 15498 O O . GLY A 1 42 ? -15.637 -6.741 -2.336 1.00 74.23 22 GLY A O 10
ATOM 15502 N N . THR A 1 43 ? -14.277 -7.301 -4.022 1.00 4.00 23 THR A N 10
ATOM 15503 C CA . THR A 1 43 ? -14.156 -5.937 -4.509 1.00 54.33 23 THR A CA 10
ATOM 15504 C C . THR A 1 43 ? -14.788 -5.783 -5.886 1.00 33.42 23 THR A C 10
ATOM 15505 O O . THR A 1 43 ? -14.677 -6.668 -6.734 1.00 63.01 23 THR A O 10
ATOM 15516 N N . LYS A 1 44 ? -15.472 -4.671 -6.101 1.00 43.44 24 LYS A N 10
ATOM 15517 C CA . LYS A 1 44 ? -16.003 -4.356 -7.420 1.00 51.33 24 LYS A CA 10
ATOM 15518 C C . LYS A 1 44 ? -15.366 -3.074 -7.943 1.00 41.12 24 LYS A C 10
ATOM 15519 O O . LYS A 1 44 ? -14.893 -2.245 -7.165 1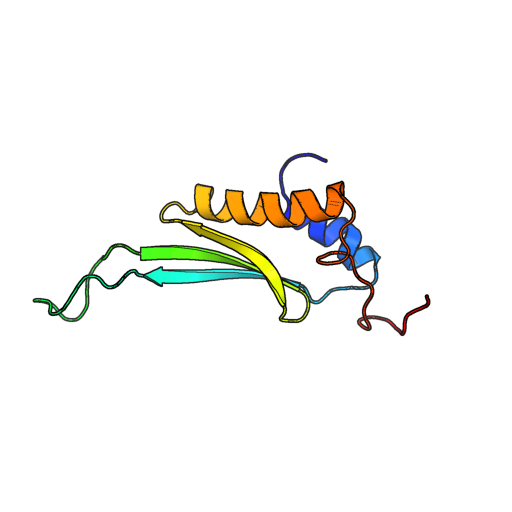.00 14.25 24 LYS A O 10
ATOM 15538 N N . CYS A 1 45 ? -15.360 -2.919 -9.255 1.00 52.53 25 CYS A N 10
ATOM 15539 C CA . CYS A 1 45 ? -14.847 -1.714 -9.882 1.00 52.44 25 CYS A CA 10
ATOM 15540 C C . CYS A 1 45 ? -15.731 -1.325 -11.060 1.00 55.33 25 CYS A C 10
ATOM 15541 O O . CYS A 1 45 ? -15.363 -1.492 -12.224 1.00 21.32 25 CYS A O 10
ATOM 15549 N N . VAL A 1 46 ? -16.919 -0.835 -10.751 1.00 1.21 26 VAL A N 10
ATOM 15550 C CA . VAL A 1 46 ? -17.869 -0.456 -11.779 1.00 71.30 26 VAL A CA 10
ATOM 15551 C C . VAL A 1 46 ? -17.731 1.027 -12.080 1.00 42.21 26 VAL A C 10
ATOM 15552 O O . VAL A 1 46 ? -17.598 1.840 -11.172 1.00 64.52 26 VAL A O 10
ATOM 15565 N N . ILE A 1 47 ? -17.730 1.379 -13.349 1.00 21.33 27 ILE A N 10
ATOM 15566 C CA . ILE A 1 47 ? -17.567 2.765 -13.731 1.00 23.40 27 ILE A CA 10
ATOM 15567 C C . ILE A 1 47 ? -18.839 3.567 -13.500 1.00 44.31 27 ILE A C 10
ATOM 15568 O O . ILE A 1 47 ? -19.921 3.200 -13.968 1.00 52.40 27 ILE A O 10
ATOM 15584 N N . GLU A 1 48 ? -18.689 4.667 -12.786 1.00 72.24 28 GLU A N 10
ATOM 15585 C CA . GLU A 1 48 ? -19.761 5.616 -12.606 1.00 63.52 28 GLU A CA 10
ATOM 15586 C C . GLU A 1 48 ? -19.424 6.909 -13.330 1.00 23.31 28 GLU A C 10
ATOM 15587 O O . GLU A 1 48 ? -18.607 7.705 -12.864 1.00 10.14 28 GLU A O 10
ATOM 15599 N N . GLU A 1 49 ? -20.013 7.076 -14.502 1.00 1.42 29 GLU A N 10
ATOM 15600 C CA . GLU A 1 49 ? -19.852 8.294 -15.276 1.00 2.35 29 GLU A CA 10
ATOM 15601 C C . GLU A 1 49 ? -20.482 9.462 -14.524 1.00 44.25 29 GLU A C 10
ATOM 15602 O O . GLU A 1 49 ? -21.608 9.357 -14.025 1.00 2.14 29 GLU A O 10
ATOM 15614 N N . VAL A 1 50 ? -19.760 10.561 -14.415 1.00 73.55 30 VAL A N 10
ATOM 15615 C CA . VAL A 1 50 ? -20.263 11.712 -13.692 1.00 20.11 30 VAL A CA 10
ATOM 15616 C C . VAL A 1 50 ? -21.081 12.598 -14.618 1.00 71.24 30 VAL A C 10
ATOM 15617 O O . VAL A 1 50 ? -20.566 13.527 -15.244 1.00 0.21 30 VAL A O 10
ATOM 15630 N N . LYS A 1 51 ? -22.352 12.259 -14.742 1.00 41.45 31 LYS A N 10
ATOM 15631 C CA . LYS A 1 51 ? -23.279 13.054 -15.519 1.00 74.14 31 LYS A CA 10
ATOM 15632 C C . LYS A 1 51 ? -23.775 14.224 -14.681 1.00 75.45 31 LYS A C 10
ATOM 15633 O O . LYS A 1 51 ? -24.615 14.070 -13.791 1.00 3.15 31 LYS A O 10
ATOM 15652 N N . SER A 1 52 ? -23.207 15.387 -14.944 1.00 52.44 32 SER A N 10
ATOM 15653 C CA . SER A 1 52 ? -23.524 16.581 -14.186 1.00 45.12 32 SER A CA 10
ATOM 15654 C C . SER A 1 52 ? -24.016 17.679 -15.121 1.00 75.25 32 SER A C 10
ATOM 15655 O O . SER A 1 52 ? -24.763 18.571 -14.718 1.00 15.44 32 SER A O 10
ATOM 15663 N N . SER A 1 53 ? -23.607 17.595 -16.378 1.00 14.44 33 SER A N 10
ATOM 15664 C CA . SER A 1 53 ? -23.975 18.582 -17.372 1.00 32.14 33 SER A CA 10
ATOM 15665 C C . SER A 1 53 ? -24.299 17.883 -18.688 1.00 10.51 33 SER A C 10
ATOM 15666 O O . SER A 1 53 ? -24.310 16.650 -18.754 1.00 55.12 33 SER A O 10
ATOM 15674 N N . HIS A 1 54 ? -24.573 18.662 -19.725 1.00 5.32 34 HIS A N 10
ATOM 15675 C CA . HIS A 1 54 ? -24.889 18.108 -21.036 1.00 74.32 34 HIS A CA 10
ATOM 15676 C C . HIS A 1 54 ? -23.651 17.484 -21.659 1.00 65.44 34 HIS A C 10
ATOM 15677 O O . HIS A 1 54 ? -22.724 18.189 -22.067 1.00 13.32 34 HIS A O 10
ATOM 15691 N N . LYS A 1 55 ? -23.627 16.164 -21.708 1.00 32.01 35 LYS A N 10
ATOM 15692 C CA . LYS A 1 55 ? -22.509 15.444 -22.291 1.00 51.31 35 LYS A CA 10
ATOM 15693 C C . LYS A 1 55 ? -22.797 15.117 -23.750 1.00 71.34 35 LYS A C 10
ATOM 15694 O O . LYS A 1 55 ? -23.897 15.370 -24.245 1.00 33.32 35 LYS A O 10
ATOM 15713 N N . THR A 1 56 ? -21.808 14.564 -24.434 1.00 44.14 36 THR A N 10
ATOM 15714 C CA . THR A 1 56 ? -21.989 14.121 -25.802 1.00 63.12 36 THR A CA 10
ATOM 15715 C C . THR A 1 56 ? -22.895 12.889 -25.858 1.00 53.42 36 THR A C 10
ATOM 15716 O O . THR A 1 56 ? -22.783 11.977 -25.033 1.00 33.31 36 THR A O 10
ATOM 15727 N N . LEU A 1 57 ? -23.805 12.883 -26.821 1.00 44.43 37 LEU A N 10
ATOM 15728 C CA . LEU A 1 57 ? -24.742 11.782 -26.994 1.00 10.43 37 LEU A CA 10
ATOM 15729 C C . LEU A 1 57 ? -24.384 10.977 -28.234 1.00 5.34 37 LEU A C 10
ATOM 15730 O O . LEU A 1 57 ? -24.487 11.475 -29.357 1.00 44.32 37 LEU A O 10
ATOM 15746 N N . LEU A 1 58 ? -23.944 9.744 -28.029 1.00 70.20 38 LEU A N 10
ATOM 15747 C CA . LEU A 1 58 ? -23.600 8.868 -29.137 1.00 30.03 38 LEU A CA 10
ATOM 15748 C C . LEU A 1 58 ? -23.716 7.404 -28.730 1.00 72.32 38 LEU A C 10
ATOM 15749 O O . LEU A 1 58 ? -24.234 7.093 -27.655 1.00 22.22 38 LEU A O 10
ATOM 15765 N N . ASN A 1 59 ? -23.263 6.527 -29.623 1.00 20.50 39 ASN A N 10
ATOM 15766 C CA . ASN A 1 59 ? -23.277 5.073 -29.423 1.00 34.21 39 ASN A CA 10
ATOM 15767 C C . ASN A 1 59 ? -22.899 4.684 -27.997 1.00 12.45 39 ASN A C 10
ATOM 15768 O O . ASN A 1 59 ? -23.707 4.132 -27.250 1.00 65.42 39 ASN A O 10
ATOM 15779 N N . THR A 1 60 ? -21.662 4.967 -27.644 1.00 71.12 40 THR A N 10
ATOM 15780 C CA . THR A 1 60 ? -21.153 4.697 -26.317 1.00 51.32 40 THR A CA 10
ATOM 15781 C C . THR A 1 60 ? -20.738 6.008 -25.672 1.00 72.44 40 THR A C 10
ATOM 15782 O O . THR A 1 60 ? -21.215 7.062 -26.074 1.00 24.22 40 THR A O 10
ATOM 15793 N N . GLU A 1 61 ? -19.874 5.970 -24.678 1.00 34.02 41 GLU A N 10
ATOM 15794 C CA . GLU A 1 61 ? -19.393 7.202 -24.091 1.00 62.10 41 GLU A CA 10
ATOM 15795 C C . GLU A 1 61 ? -18.077 7.609 -24.718 1.00 14.24 41 GLU A C 10
ATOM 15796 O O . GLU A 1 61 ? -17.020 7.067 -24.388 1.00 23.42 41 GLU A O 10
ATOM 15808 N N . LEU A 1 62 ? -18.175 8.538 -25.660 1.00 34.11 42 LEU A N 10
ATOM 15809 C CA . LEU A 1 62 ? -17.014 9.101 -26.335 1.00 61.35 42 LEU A CA 10
ATOM 15810 C C . LEU A 1 62 ? -15.950 9.503 -25.320 1.00 31.22 42 LEU A C 10
ATOM 15811 O O . LEU A 1 62 ? -14.832 8.985 -25.339 1.00 63.30 42 LEU A O 10
ATOM 15827 N N . HIS A 1 63 ? -16.316 10.425 -24.438 1.00 43.12 43 HIS A N 10
ATOM 15828 C CA . HIS A 1 63 ? -15.439 10.861 -23.362 1.00 72.10 43 HIS A CA 10
ATOM 15829 C C . HIS A 1 63 ? -16.201 11.758 -22.395 1.00 53.10 43 HIS A C 10
ATOM 15830 O O . HIS A 1 63 ? -16.430 12.934 -22.676 1.00 51.35 43 HIS A O 10
ATOM 15844 N N . LEU A 1 64 ? -16.627 11.190 -21.280 1.00 34.05 44 LEU A N 10
ATOM 15845 C CA . LEU A 1 64 ? -17.189 11.970 -20.196 1.00 32.23 44 LEU A CA 10
ATOM 15846 C C . LEU A 1 64 ? -16.330 11.769 -18.962 1.00 11.42 44 LEU A C 10
ATOM 15847 O O . LEU A 1 64 ? -15.696 10.721 -18.819 1.00 34.30 44 LEU A O 10
ATOM 15863 N N . THR A 1 65 ? -16.277 12.771 -18.097 1.00 25.35 45 THR A N 10
ATOM 15864 C CA . THR A 1 65 ? -15.578 12.635 -16.834 1.00 43.21 45 THR A CA 10
ATOM 15865 C C . THR A 1 65 ? -16.210 11.508 -16.026 1.00 32.32 45 THR A C 10
ATOM 15866 O O . THR A 1 65 ? -17.286 11.662 -15.451 1.00 53.44 45 THR A O 10
ATOM 15877 N N . LYS A 1 66 ? -15.557 10.366 -16.024 1.00 42.03 46 LYS A N 10
ATOM 15878 C CA . LYS A 1 66 ? -16.112 9.184 -15.400 1.00 62.45 46 LYS A CA 10
ATOM 15879 C C . LYS A 1 66 ? -15.170 8.658 -14.326 1.00 21.12 46 LYS A C 10
ATOM 15880 O O . LYS A 1 66 ? -13.955 8.851 -14.400 1.00 20.24 46 LYS A O 10
ATOM 15899 N N . TYR A 1 67 ? -15.734 8.013 -13.325 1.00 44.41 47 TYR A N 10
ATOM 15900 C CA . TYR A 1 67 ? -14.965 7.560 -12.182 1.00 2.10 47 TYR A CA 10
ATOM 15901 C C . TYR A 1 67 ? -15.089 6.057 -12.018 1.00 11.20 47 TYR A C 10
ATOM 15902 O O . TYR A 1 67 ? -16.115 5.466 -12.354 1.00 54.44 47 TYR A O 10
ATOM 15920 N N . TYR A 1 68 ? -14.036 5.441 -11.518 1.00 74.54 48 TYR A N 10
ATOM 15921 C CA . TYR A 1 68 ? -14.069 4.031 -11.187 1.00 53.34 48 TYR A CA 10
ATOM 15922 C C . TYR A 1 68 ? -14.663 3.864 -9.801 1.00 11.25 48 TYR A C 10
ATOM 15923 O O . TYR A 1 68 ? -14.084 4.317 -8.810 1.00 0.40 48 TYR A O 10
ATOM 15941 N N . GLY A 1 69 ? -15.832 3.255 -9.740 1.00 41.13 49 GLY A N 10
ATOM 15942 C CA . GLY A 1 69 ? -16.462 2.990 -8.468 1.00 53.53 49 GLY A CA 10
ATOM 15943 C C . GLY A 1 69 ? -15.873 1.768 -7.796 1.00 22.35 49 GLY A C 10
ATOM 15944 O O . GLY A 1 69 ? -16.463 0.683 -7.825 1.00 31.02 49 GLY A O 10
ATOM 15948 N N . PHE A 1 70 ? -14.690 1.939 -7.219 1.00 43.41 50 PHE A N 10
ATOM 15949 C CA . PHE A 1 70 ? -14.027 0.866 -6.493 1.00 53.44 50 PHE A CA 10
ATOM 15950 C C . PHE A 1 70 ? -14.672 0.690 -5.133 1.00 22.23 50 PHE A C 10
ATOM 15951 O O . PHE A 1 70 ? -14.577 1.561 -4.272 1.00 31.14 50 PHE A O 10
ATOM 15968 N N . SER A 1 71 ? -15.346 -0.425 -4.948 1.00 31.34 51 SER A N 10
ATOM 15969 C CA . SER A 1 71 ? -16.077 -0.658 -3.719 1.00 73.11 51 SER A CA 10
ATOM 15970 C C . SER A 1 71 ? -15.763 -2.034 -3.151 1.00 21.34 51 SER A C 10
ATOM 15971 O O . SER A 1 71 ? -15.622 -3.003 -3.899 1.00 42.22 51 SER A O 10
ATOM 15979 N N . PHE A 1 72 ? -15.653 -2.119 -1.835 1.00 72.42 52 PHE A N 10
ATOM 15980 C CA . PHE A 1 72 ? -15.491 -3.403 -1.184 1.00 11.41 52 PHE A CA 10
ATOM 15981 C C . PHE A 1 72 ? -16.817 -3.852 -0.601 1.00 64.10 52 PHE A C 10
ATOM 15982 O O . PHE A 1 72 ? -17.406 -3.159 0.242 1.00 51.40 52 PHE A O 10
ATOM 15999 N N . PHE A 1 73 ? -17.263 -5.013 -1.045 1.00 4.33 53 PHE A N 10
ATOM 16000 C CA . PHE A 1 73 ? -18.511 -5.593 -0.586 1.00 52.15 53 PHE A CA 10
ATOM 16001 C C . PHE A 1 73 ? -18.289 -6.654 0.474 1.00 51.32 53 PHE A C 10
ATOM 16002 O O . PHE A 1 73 ? -17.405 -7.499 0.350 1.00 60.53 53 PHE A O 10
ATOM 16019 N N . ARG A 1 74 ? -19.098 -6.593 1.514 1.00 43.53 54 ARG A N 10
ATOM 16020 C CA . ARG A 1 74 ? -19.230 -7.696 2.448 1.00 71.51 54 ARG A CA 10
ATOM 16021 C C . ARG A 1 74 ? -20.713 -7.923 2.716 1.00 11.32 54 ARG A C 10
ATOM 16022 O O . ARG A 1 74 ? -21.394 -7.025 3.216 1.00 61.01 54 ARG A O 10
ATOM 16043 N N . HIS A 1 75 ? -21.214 -9.104 2.355 1.00 62.11 55 HIS A N 10
ATOM 16044 C CA . HIS A 1 75 ? -22.639 -9.437 2.508 1.00 43.43 55 HIS A CA 10
ATOM 16045 C C . HIS A 1 75 ? -23.525 -8.553 1.642 1.00 41.14 55 HIS A C 10
ATOM 16046 O O . HIS A 1 75 ? -24.717 -8.402 1.907 1.00 14.11 55 HIS A O 10
ATOM 16060 N N . GLY A 1 76 ? -22.948 -7.984 0.599 1.00 34.42 56 GLY A N 10
ATOM 16061 C CA . GLY A 1 76 ? -23.696 -7.087 -0.253 1.00 0.24 56 GLY A CA 10
ATOM 16062 C C . GLY A 1 76 ? -23.715 -5.671 0.286 1.00 34.54 56 GLY A C 10
ATOM 16063 O O . GLY A 1 76 ? -24.349 -4.789 -0.294 1.00 13.15 56 GLY A O 10
ATOM 16067 N N . ASN A 1 77 ? -23.027 -5.450 1.400 1.00 75.12 57 ASN A N 10
ATOM 16068 C CA . ASN A 1 77 ? -22.913 -4.111 1.964 1.00 12.21 57 ASN A CA 10
ATOM 16069 C C . ASN A 1 77 ? -21.626 -3.470 1.504 1.00 13.14 57 ASN A C 10
ATOM 16070 O O . ASN A 1 77 ? -20.748 -4.137 0.955 1.00 24.44 57 ASN A O 10
ATOM 16081 N N . ILE A 1 78 ? -21.504 -2.189 1.765 1.00 55.01 58 ILE A N 10
ATOM 16082 C CA . ILE A 1 78 ? -20.314 -1.451 1.389 1.00 75.11 58 ILE A CA 10
ATOM 16083 C C . ILE A 1 78 ? -19.486 -1.123 2.610 1.00 54.50 58 ILE A C 10
ATOM 16084 O O . ILE A 1 78 ? -19.882 -0.325 3.460 1.00 71.43 58 ILE A O 10
ATOM 16100 N N . VAL A 1 79 ? -18.343 -1.765 2.698 1.00 1.34 59 VAL A N 10
ATOM 16101 C CA . VAL A 1 79 ? -17.405 -1.496 3.768 1.00 31.54 59 VAL A CA 10
ATOM 16102 C C . VAL A 1 79 ? -16.431 -0.410 3.331 1.00 0.34 59 VAL A C 10
ATOM 16103 O O . VAL A 1 79 ? -16.016 0.435 4.128 1.00 74.31 59 VAL A O 10
ATOM 16116 N N . ALA A 1 80 ? -16.089 -0.426 2.050 1.00 60.33 60 ALA A N 10
ATOM 16117 C CA . ALA A 1 80 ? -15.166 0.551 1.498 1.00 30.34 60 ALA A CA 10
ATOM 16118 C C . ALA A 1 80 ? -15.6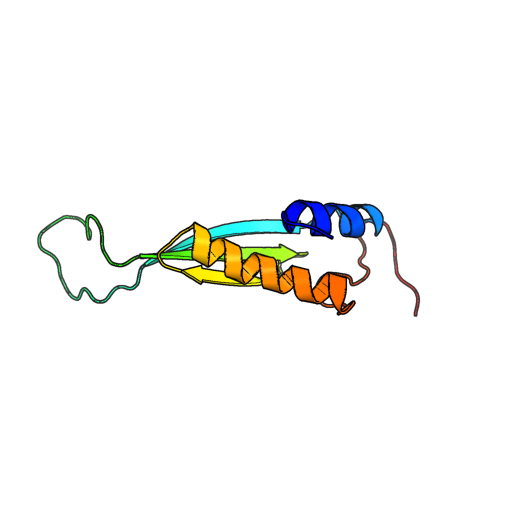30 1.026 0.132 1.00 34.23 60 ALA A C 10
ATOM 16119 O O . ALA A 1 80 ? -16.132 0.237 -0.664 1.00 72.01 60 ALA A O 10
ATOM 16126 N N . TYR A 1 81 ? -15.479 2.314 -0.127 1.00 45.21 61 TYR A N 10
ATOM 16127 C CA . TYR A 1 81 ? -15.761 2.862 -1.442 1.00 64.13 61 TYR A CA 10
ATOM 16128 C C . TYR A 1 81 ? -14.763 3.968 -1.773 1.00 33.32 61 TYR A C 10
ATOM 16129 O O . TYR A 1 81 ? -14.592 4.917 -1.004 1.00 35.11 61 TYR A O 10
ATOM 16147 N N . GLY A 1 82 ? -14.104 3.824 -2.911 1.00 14.50 62 GLY A N 10
ATOM 16148 C CA . GLY A 1 82 ? -13.184 4.832 -3.386 1.00 12.45 62 GLY A CA 10
ATOM 16149 C C . GLY A 1 82 ? -13.487 5.233 -4.812 1.00 25.24 62 GLY A C 10
ATOM 16150 O O . GLY A 1 82 ? -13.205 4.488 -5.748 1.00 72.31 62 GLY A O 10
ATOM 16154 N N . LYS A 1 83 ? -14.081 6.402 -4.980 1.00 3.55 63 LYS A N 10
ATOM 16155 C CA . LYS A 1 83 ? -14.458 6.884 -6.298 1.00 12.41 63 LYS A CA 10
ATOM 16156 C C . LYS A 1 83 ? -13.388 7.814 -6.857 1.00 2.14 63 LYS A C 10
ATOM 16157 O O . LYS A 1 83 ? -13.102 8.863 -6.277 1.00 21.30 63 LYS A O 10
ATOM 16176 N N . SER A 1 84 ? -12.797 7.430 -7.978 1.00 72.32 64 SER A N 10
ATOM 16177 C CA . SER A 1 84 ? -11.791 8.256 -8.641 1.00 15.55 64 SER A CA 10
ATOM 16178 C C . SER A 1 84 ? -11.698 7.910 -10.120 1.00 51.13 64 SER A C 10
ATOM 16179 O O . SER A 1 84 ? -11.991 6.786 -10.521 1.00 25.15 64 SER A O 10
ATOM 16187 N N . ARG A 1 85 ? -11.294 8.881 -10.926 1.00 51.14 65 ARG A N 10
ATOM 16188 C CA . ARG A 1 85 ? -11.094 8.660 -12.351 1.00 31.21 65 ARG A CA 10
ATOM 16189 C C . ARG A 1 85 ? -9.851 7.801 -12.543 1.00 62.12 65 ARG A C 10
ATOM 16190 O O . ARG A 1 85 ? -9.735 7.041 -13.505 1.00 61.25 65 ARG A O 10
ATOM 16211 N N . LYS A 1 86 ? -8.934 7.931 -11.595 1.00 3.04 66 LYS A N 10
ATOM 16212 C CA . LYS A 1 86 ? -7.704 7.163 -11.589 1.00 1.14 66 LYS A CA 10
ATOM 16213 C C . LYS A 1 86 ? -7.914 5.856 -10.837 1.00 53.33 66 LYS A C 10
ATOM 16214 O O . LYS A 1 86 ? -8.312 5.869 -9.671 1.00 14.22 66 LYS A O 10
ATOM 16233 N N . VAL A 1 87 ? -7.639 4.743 -11.501 1.00 15.33 67 VAL A N 10
ATOM 16234 C CA . VAL A 1 87 ? -7.793 3.425 -10.892 1.00 43.45 67 VAL A CA 10
ATOM 16235 C C . VAL A 1 87 ? -6.967 3.316 -9.609 1.00 22.33 67 VAL A C 10
ATOM 16236 O O . VAL A 1 87 ? -7.456 2.843 -8.587 1.00 55.12 67 VAL A O 10
ATOM 16249 N N . ALA A 1 88 ? -5.729 3.795 -9.666 1.00 1.11 68 ALA A N 10
ATOM 16250 C CA . ALA A 1 88 ? -4.816 3.731 -8.532 1.00 32.31 68 ALA A CA 10
ATOM 16251 C C . ALA A 1 88 ? -5.323 4.563 -7.356 1.00 22.20 68 ALA A C 10
ATOM 16252 O O . ALA A 1 88 ? -5.188 4.165 -6.199 1.00 54.22 68 ALA A O 10
ATOM 16259 N N . ASN A 1 89 ? -5.920 5.710 -7.657 1.00 74.14 69 ASN A N 10
ATOM 16260 C CA . ASN A 1 89 ? -6.423 6.603 -6.615 1.00 43.53 69 ASN A CA 10
ATOM 16261 C C . ASN A 1 89 ? -7.688 6.016 -6.000 1.00 64.02 69 ASN A C 10
ATOM 16262 O O . ASN A 1 89 ? -7.852 6.001 -4.782 1.00 74.43 69 ASN A O 10
ATOM 16273 N N . ALA A 1 90 ? -8.563 5.511 -6.863 1.00 44.11 70 ALA A N 10
ATOM 16274 C CA . ALA A 1 90 ? -9.817 4.903 -6.437 1.00 2.22 70 ALA A CA 10
ATOM 16275 C C . ALA A 1 90 ? -9.565 3.692 -5.548 1.00 42.21 70 ALA A C 10
ATOM 16276 O O . ALA A 1 90 ? -10.144 3.570 -4.465 1.00 44.13 70 ALA A O 10
ATOM 16283 N N . LYS A 1 91 ? -8.690 2.802 -6.011 1.00 41.34 71 LYS A N 10
ATOM 16284 C CA . LYS A 1 91 ? -8.293 1.637 -5.229 1.00 3.21 71 LYS A CA 10
ATOM 16285 C C . LYS A 1 91 ? -7.756 2.067 -3.886 1.00 40.04 71 LYS A C 10
ATOM 16286 O O . LYS A 1 91 ? -8.104 1.499 -2.854 1.00 4.42 71 LYS A O 10
ATOM 16305 N N . TYR A 1 92 ? -6.913 3.084 -3.918 1.00 70.11 72 TYR A N 10
ATOM 16306 C CA . TYR A 1 92 ? -6.233 3.554 -2.733 1.00 65.41 72 TYR A CA 10
ATOM 16307 C C . TYR A 1 92 ? -7.226 3.917 -1.635 1.00 34.23 72 TYR A C 10
ATOM 16308 O O . TYR A 1 92 ? -7.101 3.465 -0.495 1.00 34.11 72 TYR A O 10
ATOM 16326 N N . ILE A 1 93 ? -8.221 4.712 -2.001 1.00 2.03 73 ILE A N 10
ATOM 16327 C CA . ILE A 1 93 ? -9.209 5.206 -1.056 1.00 73.22 73 ILE A CA 10
ATOM 16328 C C . ILE A 1 93 ? -9.933 4.067 -0.349 1.00 32.13 73 ILE A C 10
ATOM 16329 O O . ILE A 1 93 ? -9.944 4.000 0.881 1.00 54.44 73 ILE A O 10
ATOM 16345 N N . MET A 1 94 ? -10.525 3.166 -1.127 1.00 3.23 74 MET A N 10
ATOM 16346 C CA . MET A 1 94 ? -11.280 2.061 -0.553 1.00 74.01 74 MET A CA 10
ATOM 16347 C C . MET A 1 94 ? -10.370 1.162 0.283 1.00 61.41 74 MET A C 10
ATOM 16348 O O . MET A 1 94 ? -10.760 0.692 1.351 1.00 41.25 74 MET A O 10
ATOM 16362 N N . LYS A 1 95 ? -9.150 0.941 -0.193 1.00 44.01 75 LYS A N 10
ATOM 16363 C CA . LYS A 1 95 ? -8.206 0.102 0.519 1.00 72.32 75 LYS A CA 10
ATOM 16364 C C . LYS A 1 95 ? -7.863 0.693 1.885 1.00 12.33 75 LYS A C 10
ATOM 16365 O O . LYS A 1 95 ? -7.829 -0.026 2.877 1.00 73.32 75 LYS A O 10
ATOM 16384 N N . GLN A 1 96 ? -7.652 2.006 1.940 1.00 12.34 76 GLN A N 10
ATOM 16385 C CA . GLN A 1 96 ? -7.366 2.689 3.206 1.00 45.55 76 GLN A CA 10
ATOM 16386 C C . GLN A 1 96 ? -8.532 2.557 4.181 1.00 2.21 76 GLN A C 10
ATOM 16387 O O . GLN A 1 96 ? -8.343 2.620 5.398 1.00 1.43 76 GLN A O 10
ATOM 16401 N N . ARG A 1 97 ? -9.732 2.372 3.639 1.00 42.01 77 ARG A N 10
ATOM 16402 C CA . ARG A 1 97 ? -10.929 2.213 4.455 1.00 23.12 77 ARG A CA 10
ATOM 16403 C C . ARG A 1 97 ? -10.823 0.971 5.330 1.00 2.01 77 ARG A C 10
ATOM 16404 O O . ARG A 1 97 ? -10.727 1.081 6.553 1.00 11.13 77 ARG A O 10
ATOM 16425 N N . LEU A 1 98 ? -10.810 -0.211 4.716 1.00 5.00 78 LEU A N 10
ATOM 16426 C CA . LEU A 1 98 ? -10.708 -1.447 5.497 1.00 4.52 78 LEU A CA 10
ATOM 16427 C C . LEU A 1 98 ? -9.355 -1.538 6.194 1.00 54.23 78 LEU A C 10
ATOM 16428 O O . LEU A 1 98 ? -9.246 -2.128 7.265 1.00 51.04 78 LEU A O 10
ATOM 16444 N N . LEU A 1 99 ? -8.331 -0.954 5.573 1.00 45.04 79 LEU A N 10
ATOM 16445 C CA . LEU A 1 99 ? -6.983 -0.934 6.141 1.00 52.30 79 LEU A CA 10
ATOM 16446 C C . LEU A 1 99 ? -7.027 -0.373 7.555 1.00 3.02 79 LEU A C 10
ATOM 16447 O O . LEU A 1 99 ? -6.461 -0.942 8.484 1.00 71.13 79 LEU A O 10
ATOM 16463 N N . LYS A 1 100 ? -7.739 0.724 7.715 1.00 13.42 80 LYS A N 10
ATOM 16464 C CA . LYS A 1 100 ? -7.874 1.352 9.015 1.00 12.42 80 LYS A CA 10
ATOM 16465 C C . LYS A 1 100 ? -8.822 0.568 9.906 1.00 40.04 80 LYS A C 10
ATOM 16466 O O . LYS A 1 100 ? -8.703 0.597 11.125 1.00 62.44 80 LYS A O 10
ATOM 16485 N N . LEU A 1 101 ? -9.747 -0.155 9.295 1.00 4.11 81 LEU A N 10
ATOM 16486 C CA . LEU A 1 101 ? -10.730 -0.919 10.047 1.00 12.14 81 LEU A CA 10
ATOM 16487 C C . LEU A 1 101 ? -10.102 -2.150 10.687 1.00 63.12 81 LEU A C 10
ATOM 16488 O O . LEU A 1 101 ? -10.490 -2.543 11.783 1.00 34.20 81 LEU A O 10
ATOM 16504 N N . LEU A 1 102 ? -9.128 -2.753 10.018 1.00 44.24 82 LEU A N 10
ATOM 16505 C CA . LEU A 1 102 ? -8.435 -3.905 10.584 1.00 45.31 82 LEU A CA 10
ATOM 16506 C C . LEU A 1 102 ? -7.319 -3.463 11.529 1.00 73.01 82 LEU A C 10
ATOM 16507 O O . LEU A 1 102 ? -6.893 -4.227 12.394 1.00 14.54 82 LEU A O 10
ATOM 16523 N N . GLU A 1 103 ? -6.863 -2.225 11.369 1.00 55.33 83 GLU A N 10
ATOM 16524 C CA . GLU A 1 103 ? -5.853 -1.657 12.258 1.00 5.34 83 GLU A CA 10
ATOM 16525 C C . GLU A 1 103 ? -6.493 -1.097 13.526 1.00 71.32 83 GLU A C 10
ATOM 16526 O O . GLU A 1 103 ? -5.927 -1.195 14.614 1.00 13.42 83 GLU A O 10
ATOM 16538 N N . ASP A 1 104 ? -7.669 -0.502 13.381 1.00 63.13 84 ASP A N 10
ATOM 16539 C CA . ASP A 1 104 ? -8.385 0.073 14.516 1.00 21.53 84 ASP A CA 10
ATOM 16540 C C . ASP A 1 104 ? -9.322 -0.964 15.125 1.00 74.10 84 ASP A C 10
ATOM 16541 O O . ASP A 1 104 ? -9.862 -0.773 16.214 1.00 52.32 84 ASP A O 10
ATOM 16550 N N . LYS A 1 105 ? -9.493 -2.069 14.401 1.00 14.01 85 LYS A N 10
ATOM 16551 C CA . LYS A 1 105 ? -10.317 -3.193 14.846 1.00 24.33 85 LYS A CA 10
ATOM 16552 C C . LYS A 1 105 ? -11.781 -2.788 14.975 1.00 61.43 85 LYS A C 10
ATOM 16553 O O . LYS A 1 105 ? -12.506 -3.281 15.840 1.00 24.42 85 LYS A O 10
ATOM 16572 N N . SER A 1 106 ? -12.214 -1.917 14.075 1.00 11.42 86 SER A N 10
ATOM 16573 C CA . SER A 1 106 ? -13.591 -1.458 14.048 1.00 11.54 86 SER A CA 10
ATOM 16574 C C . SER A 1 106 ? -14.515 -2.567 13.545 1.00 21.41 86 SER A C 10
ATOM 16575 O O . SER A 1 106 ? -14.214 -3.235 12.554 1.00 11.41 86 SER A O 10
ATOM 16583 N N . ASN A 1 107 ? -15.649 -2.742 14.213 1.00 40.40 87 ASN A N 10
ATOM 16584 C CA . ASN A 1 107 ? -16.583 -3.825 13.895 1.00 4.20 87 ASN A CA 10
ATOM 16585 C C . ASN A 1 107 ? -17.278 -3.612 12.552 1.00 52.12 87 ASN A C 10
ATOM 16586 O O . ASN A 1 107 ? -18.053 -4.455 12.113 1.00 70.23 87 ASN A O 10
ATOM 16597 N N . LEU A 1 108 ? -16.985 -2.502 11.892 1.00 61.33 88 LEU A N 10
ATOM 16598 C CA . LEU A 1 108 ? -17.626 -2.182 10.623 1.00 70.42 88 LEU A CA 10
ATOM 16599 C C . LEU A 1 108 ? -17.264 -3.202 9.550 1.00 22.52 88 LEU A C 10
ATOM 16600 O O . LEU A 1 108 ? -18.107 -3.589 8.746 1.00 25.42 88 LEU A O 10
ATOM 16616 N N . LEU A 1 109 ? -16.016 -3.648 9.546 1.00 73.24 89 LEU A N 10
ATOM 16617 C CA . LEU A 1 109 ? -15.590 -4.663 8.592 1.00 43.41 89 LEU A CA 10
ATOM 16618 C C . LEU A 1 109 ? -15.468 -6.019 9.275 1.00 12.52 89 LEU A C 10
ATOM 16619 O O . LEU A 1 109 ? -15.440 -7.059 8.625 1.00 71.53 89 LEU A O 10
ATOM 16635 N N . LEU A 1 110 ? -15.436 -5.996 10.590 1.00 44.11 90 LEU A N 10
ATOM 16636 C CA . LEU A 1 110 ? -15.076 -7.176 11.368 1.00 31.01 90 LEU A CA 10
ATOM 16637 C C . LEU A 1 110 ? -16.229 -7.686 12.240 1.00 1.11 90 LEU A C 10
ATOM 16638 O O . LEU A 1 110 ? -15.996 -8.406 13.210 1.00 22.33 90 LEU A O 10
ATOM 16654 N N . TYR A 1 111 ? -17.466 -7.328 11.901 1.00 30.33 91 TYR A N 10
ATOM 16655 C CA . TYR A 1 111 ? -18.621 -7.761 12.692 1.00 45.44 91 TYR A CA 10
ATOM 16656 C C . TYR A 1 111 ? -18.849 -9.273 12.599 1.00 34.30 91 TYR A C 10
ATOM 16657 O O . TYR A 1 111 ? -18.340 -9.945 11.692 1.00 3.22 91 TYR A O 10
ATOM 16675 N N . SER A 1 112 ? -19.648 -9.787 13.527 1.00 5.24 92 SER A N 10
ATOM 16676 C CA . SER A 1 112 ? -19.978 -11.206 13.577 1.00 3.42 92 SER A CA 10
ATOM 16677 C C . SER A 1 112 ? -21.094 -11.553 12.589 1.00 43.02 92 SER A C 10
ATOM 16678 O O . SER A 1 112 ? -22.046 -10.795 12.414 1.00 4.21 92 SER A O 10
ATOM 16686 N N . CYS A 1 113 ? -20.959 -12.701 11.943 1.00 70.52 93 CYS A N 10
ATOM 16687 C CA . CYS A 1 113 ? -21.964 -13.194 11.010 1.00 74.41 93 CYS A CA 10
ATOM 16688 C C . CYS A 1 113 ? -21.960 -14.709 11.018 1.00 20.12 93 CYS A C 10
ATOM 16689 O O . CYS A 1 113 ? -21.008 -15.318 11.504 1.00 65.43 93 CYS A O 10
ATOM 16696 N N . ASN A 1 114 ? -22.991 -15.314 10.453 1.00 40.13 94 ASN A N 10
ATOM 16697 C CA . ASN A 1 114 ? -23.019 -16.755 10.298 1.00 43.33 94 ASN A CA 10
ATOM 16698 C C . ASN A 1 114 ? -23.008 -17.127 8.821 1.00 62.35 94 ASN A C 10
ATOM 16699 O O . ASN A 1 114 ? -24.052 -17.319 8.207 1.00 72.12 94 ASN A O 10
ATOM 16710 N N . CYS A 1 115 ? -21.820 -17.164 8.239 1.00 62.11 95 CYS A N 10
ATOM 16711 C CA . CYS A 1 115 ? -21.658 -17.734 6.900 1.00 32.20 95 CYS A CA 10
ATOM 16712 C C . CYS A 1 115 ? -21.443 -19.235 6.990 1.00 41.51 95 CYS A C 10
ATOM 16713 O O . CYS A 1 115 ? -21.496 -19.945 5.987 1.00 12.54 95 CYS A O 10
ATOM 16720 N N . LYS A 1 116 ? -21.228 -19.704 8.210 1.00 11.14 96 LYS A N 10
ATOM 16721 C CA . LYS A 1 116 ? -20.888 -21.092 8.468 1.00 61.25 96 LYS A CA 10
ATOM 16722 C C . LYS A 1 116 ? -20.921 -21.347 9.967 1.00 2.14 96 LYS A C 10
ATOM 16723 O O . LYS A 1 116 ? -21.343 -22.407 10.425 1.00 40.42 96 LYS A O 10
ATOM 16742 N N . PHE A 1 117 ? -20.472 -20.351 10.715 1.00 53.15 97 PHE A N 10
ATOM 16743 C CA . PHE A 1 117 ? -20.507 -20.375 12.167 1.00 72.34 97 PHE A CA 10
ATOM 16744 C C . PHE A 1 117 ? -20.266 -18.961 12.676 1.00 71.10 97 PHE A C 10
ATOM 16745 O O . PHE A 1 117 ? -20.213 -18.018 11.882 1.00 52.11 97 PHE A O 10
ATOM 16762 N N . SER A 1 118 ? -20.121 -18.814 13.984 1.00 24.42 98 SER A N 10
ATOM 16763 C CA . SER A 1 118 ? -19.670 -17.562 14.562 1.00 21.31 98 SER A CA 10
ATOM 16764 C C . SER A 1 118 ? -18.870 -17.817 15.828 1.00 42.25 98 SER A C 10
ATOM 16765 O O . SER A 1 118 ? -18.709 -18.961 16.255 1.00 23.15 98 SER A O 10
ATOM 16773 N N . LYS A 1 119 ? -18.382 -16.732 16.409 1.00 65.23 99 LYS A N 10
ATOM 16774 C CA . LYS A 1 119 ? -17.592 -16.768 17.631 1.00 52.42 99 LYS A CA 10
ATOM 16775 C C . LYS A 1 119 ? -18.358 -17.458 18.754 1.00 61.02 99 LYS A C 10
ATOM 16776 O O . LYS A 1 119 ? -18.006 -18.546 19.204 1.00 5.44 99 LYS A O 10
ATOM 16795 N N . LYS A 1 120 ? -19.416 -16.783 19.183 1.00 75.50 100 LYS A N 10
ATOM 16796 C CA . LYS A 1 120 ? -20.265 -17.211 20.290 1.00 45.34 100 LYS A CA 10
ATOM 16797 C C . LYS A 1 120 ? -21.279 -16.106 20.537 1.00 1.53 100 LYS A C 10
ATOM 16798 O O . LYS A 1 120 ? -22.390 -16.343 21.002 1.00 24.43 100 LYS A O 10
ATOM 16817 N N . LYS A 1 121 ? -20.860 -14.892 20.206 1.00 25.32 101 LYS A N 10
ATOM 16818 C CA . LYS A 1 121 ? -21.707 -13.721 20.284 1.00 33.02 101 LYS A CA 10
ATOM 16819 C C . LYS A 1 121 ? -22.497 -13.564 18.990 1.00 63.25 101 LYS A C 10
ATOM 16820 O O . LYS A 1 121 ? -21.962 -12.963 18.032 1.00 37.08 101 LYS A O 10
ATOM 16841 N N . MET A 1 21 ? 5.734 -6.883 6.091 1.00 20.03 1 MET A N 11
ATOM 16842 C CA . MET A 1 21 ? 5.567 -5.577 5.418 1.00 1.45 1 MET A CA 11
ATOM 16843 C C . MET A 1 21 ? 4.122 -5.404 4.984 1.00 54.41 1 MET A C 11
ATOM 16844 O O . MET A 1 21 ? 3.402 -6.389 4.816 1.00 20.05 1 MET A O 11
ATOM 16858 N N . LYS A 1 22 ? 3.684 -4.164 4.818 1.00 13.32 2 LYS A N 11
ATOM 16859 C CA . LYS A 1 22 ? 2.343 -3.915 4.314 1.00 41.22 2 LYS A CA 11
ATOM 16860 C C . LYS A 1 22 ? 2.330 -4.058 2.793 1.00 22.00 2 LYS A C 11
ATOM 16861 O O . LYS A 1 22 ? 3.162 -3.479 2.090 1.00 51.44 2 LYS A O 11
ATOM 16880 N N . GLY A 1 23 ? 1.410 -4.865 2.291 1.00 11.23 3 GLY A N 11
ATOM 16881 C CA . GLY A 1 23 ? 1.383 -5.149 0.876 1.00 40.51 3 GLY A CA 11
ATOM 16882 C C . GLY A 1 23 ? 0.054 -4.815 0.245 1.00 74.14 3 GLY A C 11
ATOM 16883 O O . GLY A 1 23 ? -0.132 -3.714 -0.270 1.00 35.11 3 GLY A O 11
ATOM 16887 N N . ASP A 1 24 ? -0.872 -5.760 0.291 1.00 41.51 4 ASP A N 11
ATOM 16888 C CA . ASP A 1 24 ? -2.181 -5.569 -0.312 1.00 34.55 4 ASP A CA 11
ATOM 16889 C C . ASP A 1 24 ? -3.280 -5.708 0.730 1.00 24.10 4 ASP A C 11
ATOM 16890 O O . ASP A 1 24 ? -3.266 -6.611 1.577 1.00 45.10 4 ASP A O 11
ATOM 16899 N N . ILE A 1 25 ? -4.226 -4.788 0.667 1.00 1.23 5 ILE A N 11
ATOM 16900 C CA . ILE A 1 25 ? -5.292 -4.705 1.650 1.00 55.34 5 ILE A CA 11
ATOM 16901 C C . ILE A 1 25 ? -6.252 -5.886 1.508 1.00 1.10 5 ILE A C 11
ATOM 16902 O O . ILE A 1 25 ? -6.904 -6.294 2.468 1.00 52.52 5 ILE A O 11
ATOM 16918 N N . GLU A 1 26 ? -6.299 -6.456 0.317 1.00 42.25 6 GLU A N 11
ATOM 16919 C CA . GLU A 1 26 ? -7.209 -7.553 0.039 1.00 63.45 6 GLU A CA 11
ATOM 16920 C C . GLU A 1 26 ? -6.787 -8.790 0.813 1.00 43.13 6 GLU A C 11
ATOM 16921 O O . GLU A 1 26 ? -7.622 -9.489 1.388 1.00 14.13 6 GLU A O 11
ATOM 16933 N N . HIS A 1 27 ? -5.482 -9.045 0.839 1.00 73.14 7 HIS A N 11
ATOM 16934 C CA . HIS A 1 27 ? -4.932 -10.138 1.623 1.00 40.12 7 HIS A CA 11
ATOM 16935 C C . HIS A 1 27 ? -5.316 -9.958 3.080 1.00 72.13 7 HIS A C 11
ATOM 16936 O O . HIS A 1 27 ? -5.686 -10.914 3.750 1.00 33.53 7 HIS A O 11
ATOM 16950 N N . LYS A 1 28 ? -5.255 -8.716 3.553 1.00 13.13 8 LYS A N 11
ATOM 16951 C CA . LYS A 1 28 ? -5.625 -8.406 4.933 1.00 61.35 8 LYS A CA 11
ATOM 16952 C C . LYS A 1 28 ? -7.072 -8.793 5.203 1.00 5.32 8 LYS A C 11
ATOM 16953 O O . LYS A 1 28 ? -7.360 -9.503 6.166 1.00 62.14 8 LYS A O 11
ATOM 16972 N N . VAL A 1 29 ? -7.977 -8.315 4.349 1.00 41.24 9 VAL A N 11
ATOM 16973 C CA . VAL A 1 29 ? -9.398 -8.620 4.483 1.00 40.54 9 VAL A CA 11
ATOM 16974 C C . VAL A 1 29 ? -9.622 -10.125 4.503 1.00 11.22 9 VAL A C 11
ATOM 16975 O O . VAL A 1 29 ? -10.377 -10.641 5.325 1.00 72.40 9 VAL A O 11
ATOM 16988 N N . TYR A 1 30 ? -8.941 -10.826 3.611 1.00 73.14 10 TYR A N 11
ATOM 16989 C CA . TYR A 1 30 ? -9.058 -12.270 3.542 1.00 61.40 10 TYR A CA 11
ATOM 16990 C C . TYR A 1 30 ? -8.555 -12.887 4.841 1.00 15.51 10 TYR A C 11
ATOM 16991 O O . TYR A 1 30 ? -9.241 -13.698 5.451 1.00 31.43 10 TYR A O 11
ATOM 17009 N N . GLN A 1 31 ? -7.372 -12.444 5.271 1.00 14.15 11 GLN A N 11
ATOM 17010 C CA . GLN A 1 31 ? -6.676 -13.024 6.420 1.00 11.33 11 GLN A CA 11
ATOM 17011 C C . GLN A 1 31 ? -7.556 -13.138 7.652 1.00 3.53 11 GLN A C 11
ATOM 17012 O O . GLN A 1 31 ? -7.595 -14.187 8.299 1.00 1.45 11 GLN A O 11
ATOM 17026 N N . LEU A 1 32 ? -8.260 -12.072 7.975 1.00 60.21 12 LEU A N 11
ATOM 17027 C CA . LEU A 1 32 ? -9.059 -12.051 9.184 1.00 71.21 12 LEU A CA 11
ATOM 17028 C C . LEU A 1 32 ? -10.466 -12.569 8.937 1.00 23.34 12 LEU A C 11
ATOM 17029 O O . LEU A 1 32 ? -10.954 -13.402 9.691 1.00 24.32 12 LEU A O 11
ATOM 17045 N N . LEU A 1 33 ? -11.102 -12.120 7.865 1.00 60.23 13 LEU A N 11
ATOM 17046 C CA . LEU A 1 33 ? -12.492 -12.486 7.610 1.00 30.34 13 LEU A CA 11
ATOM 17047 C C . LEU A 1 33 ? -12.669 -13.985 7.427 1.00 33.54 13 LEU A C 11
ATOM 17048 O O . LEU A 1 33 ? -13.602 -14.571 7.980 1.00 53.44 13 LEU A O 11
ATOM 17064 N N . LYS A 1 34 ? -11.788 -14.605 6.656 1.00 24.32 14 LYS A N 11
ATOM 17065 C CA . LYS A 1 34 ? -11.864 -16.050 6.441 1.00 73.31 14 LYS A CA 11
ATOM 17066 C C . LYS A 1 34 ? -11.655 -16.788 7.760 1.00 24.15 14 LYS A C 11
ATOM 17067 O O . LYS A 1 34 ? -12.187 -17.876 7.971 1.00 43.13 14 LYS A O 11
ATOM 17086 N N . ASP A 1 35 ? -10.900 -16.166 8.657 1.00 62.33 15 ASP A N 11
ATOM 17087 C CA . ASP A 1 35 ? -10.573 -16.773 9.939 1.00 32.41 15 ASP A CA 11
ATOM 17088 C C . ASP A 1 35 ? -11.771 -16.708 10.877 1.00 44.02 15 ASP A C 11
ATOM 17089 O O . ASP A 1 35 ? -12.003 -17.612 11.682 1.00 61.20 15 ASP A O 11
ATOM 17098 N N . GLN A 1 36 ? -12.541 -15.631 10.748 1.00 43.41 16 GLN A N 11
ATOM 17099 C CA . GLN A 1 36 ? -13.773 -15.460 11.518 1.00 3.31 16 GLN A CA 11
ATOM 17100 C C . GLN A 1 36 ? -14.869 -16.335 10.941 1.00 72.43 16 GLN A C 11
ATOM 17101 O O . GLN A 1 36 ? -15.991 -16.373 11.449 1.00 24.52 16 GLN A O 11
ATOM 17115 N N . GLY A 1 37 ? -14.545 -17.012 9.856 1.00 21.32 17 GLY A N 11
ATOM 17116 C CA . GLY A 1 37 ? -15.502 -17.858 9.213 1.00 60.01 17 GLY A CA 11
ATOM 17117 C C . GLY A 1 37 ? -16.330 -17.092 8.223 1.00 51.43 17 GLY A C 11
ATOM 17118 O O . GLY A 1 37 ? -17.557 -17.179 8.225 1.00 52.43 17 GLY A O 11
ATOM 17122 N N . CYS A 1 38 ? -15.675 -16.281 7.413 1.00 3.43 18 CYS A N 11
ATOM 17123 C CA . CYS A 1 38 ? -16.371 -15.638 6.323 1.00 72.10 18 CYS A CA 11
ATOM 17124 C C . CYS A 1 38 ? -15.711 -15.947 4.990 1.00 62.35 18 CYS A C 11
ATOM 17125 O O . CYS A 1 38 ? -14.491 -15.904 4.870 1.00 72.51 18 CYS A O 11
ATOM 17132 N N . GLU A 1 39 ? -16.521 -16.267 3.994 1.00 55.24 19 GLU A N 11
ATOM 17133 C CA . GLU A 1 39 ? -16.032 -16.376 2.620 1.00 12.52 19 GLU A CA 11
ATOM 17134 C C . GLU A 1 39 ? -16.836 -15.446 1.712 1.00 61.11 19 GLU A C 11
ATOM 17135 O O . GLU A 1 39 ? -16.543 -15.299 0.523 1.00 32.42 19 GLU A O 11
ATOM 17147 N N . ASP A 1 40 ? -17.840 -14.807 2.298 1.00 54.44 20 ASP A N 11
ATOM 17148 C CA . ASP A 1 40 ? -18.767 -13.967 1.555 1.00 4.04 20 ASP A CA 11
ATOM 17149 C C . ASP A 1 40 ? -18.316 -12.510 1.574 1.00 1.15 20 ASP A C 11
ATOM 17150 O O . ASP A 1 40 ? -18.749 -11.714 2.417 1.00 13.11 20 ASP A O 11
ATOM 17159 N N . PHE A 1 41 ? -17.391 -12.198 0.676 1.00 73.34 21 PHE A N 11
ATOM 17160 C CA . PHE A 1 41 ? -16.878 -10.839 0.494 1.00 32.51 21 PHE A CA 11
ATOM 17161 C C . PHE A 1 41 ? -16.030 -10.758 -0.771 1.00 71.31 21 PHE A C 11
ATOM 17162 O O . PHE A 1 41 ? -15.598 -11.784 -1.304 1.00 72.23 21 PHE A O 11
ATOM 17179 N N . GLY A 1 42 ? -15.810 -9.543 -1.255 1.00 15.11 22 GLY A N 11
ATOM 17180 C CA . GLY A 1 42 ? -15.004 -9.348 -2.442 1.00 51.10 22 GLY A CA 11
ATOM 17181 C C . GLY A 1 42 ? -15.010 -7.904 -2.906 1.00 55.42 22 GLY A C 11
ATOM 17182 O O . GLY A 1 42 ? -15.812 -7.100 -2.434 1.00 0.31 22 GLY A O 11
ATOM 17186 N N . THR A 1 43 ? -14.113 -7.574 -3.821 1.00 55.41 23 THR A N 11
ATOM 17187 C CA . THR A 1 43 ? -14.024 -6.225 -4.360 1.00 12.15 23 THR A CA 11
ATOM 17188 C C . THR A 1 43 ? -14.805 -6.095 -5.663 1.00 4.11 23 THR A C 11
ATOM 17189 O O . THR A 1 43 ? -14.956 -7.069 -6.404 1.00 32.25 23 THR A O 11
ATOM 17200 N N . LYS A 1 44 ? -15.317 -4.901 -5.931 1.00 3.23 24 LYS A N 11
ATOM 17201 C CA . LYS A 1 44 ? -15.917 -4.604 -7.222 1.00 32.22 24 LYS A CA 11
ATOM 17202 C C . LYS A 1 44 ? -15.397 -3.269 -7.732 1.00 72.01 24 LYS A C 11
ATOM 17203 O O . LYS A 1 44 ? -15.141 -2.350 -6.950 1.00 21.13 24 LYS A O 11
ATOM 17222 N N . CYS A 1 45 ? -15.216 -3.174 -9.035 1.00 64.42 25 CYS A N 11
ATOM 17223 C CA . CYS A 1 45 ? -14.765 -1.942 -9.646 1.00 42.33 25 CYS A CA 11
ATOM 17224 C C . CYS A 1 45 ? -15.622 -1.619 -10.860 1.00 70.14 25 CYS A C 11
ATOM 17225 O O . CYS A 1 45 ? -15.397 -2.135 -11.956 1.00 11.33 25 CYS A O 11
ATOM 17233 N N . VAL A 1 46 ? -16.629 -0.793 -10.649 1.00 23.32 26 VAL A N 11
ATOM 17234 C CA . VAL A 1 46 ? -17.519 -0.393 -11.721 1.00 45.14 26 VAL A CA 11
ATOM 17235 C C . VAL A 1 46 ? -17.315 1.082 -12.029 1.00 73.23 26 VAL A C 11
ATOM 17236 O O . VAL A 1 46 ? -17.066 1.879 -11.128 1.00 41.21 26 VAL A O 11
ATOM 17249 N N . ILE A 1 47 ? -17.380 1.447 -13.293 1.00 14.24 27 ILE A N 11
ATOM 17250 C CA . ILE A 1 47 ? -17.231 2.838 -13.655 1.00 42.33 27 ILE A CA 11
ATOM 17251 C C . ILE A 1 47 ? -18.528 3.589 -13.432 1.00 63.32 27 ILE A C 11
ATOM 17252 O O . ILE A 1 47 ? -19.587 3.192 -13.917 1.00 44.01 27 ILE A O 11
ATOM 17268 N N . GLU A 1 48 ? -18.433 4.659 -12.677 1.00 61.45 28 GLU A N 11
ATOM 17269 C CA . GLU A 1 48 ? -19.553 5.545 -12.465 1.00 43.20 28 GLU A CA 11
ATOM 17270 C C . GLU A 1 48 ? -19.259 6.866 -13.153 1.00 64.32 28 GLU A C 11
ATOM 17271 O O . GLU A 1 48 ? -18.647 7.767 -12.578 1.00 53.05 28 GLU A O 11
ATOM 17283 N N . GLU A 1 49 ? -19.643 6.933 -14.418 1.00 61.14 29 GLU A N 11
ATOM 17284 C CA . GLU A 1 49 ? -19.319 8.067 -15.267 1.00 72.54 29 GLU A CA 11
ATOM 17285 C C . GLU A 1 49 ? -20.101 9.309 -14.865 1.00 11.53 29 GLU A C 11
ATOM 17286 O O . GLU A 1 49 ? -21.214 9.226 -14.341 1.00 72.21 29 GLU A O 11
ATOM 17298 N N . VAL A 1 50 ? -19.498 10.459 -15.093 1.00 32.41 30 VAL A N 11
ATOM 17299 C CA . VAL A 1 50 ? -20.147 11.721 -14.822 1.00 14.32 30 VAL A CA 11
ATOM 17300 C C . VAL A 1 50 ? -20.443 12.443 -16.130 1.00 5.54 30 VAL A C 11
ATOM 17301 O O . VAL A 1 50 ? -19.531 12.883 -16.835 1.00 10.21 30 VAL A O 11
ATOM 17314 N N . LYS A 1 51 ? -21.727 12.527 -16.452 1.00 62.23 31 LYS A N 11
ATOM 17315 C CA . LYS A 1 51 ? -22.192 13.129 -17.697 1.00 55.14 31 LYS A CA 11
ATOM 17316 C C . LYS A 1 51 ? -21.724 14.576 -17.835 1.00 31.04 31 LYS A C 11
ATOM 17317 O O . LYS A 1 51 ? -21.594 15.300 -16.843 1.00 54.25 31 LYS A O 11
ATOM 17336 N N . SER A 1 52 ? -21.464 14.984 -19.065 1.00 1.33 32 SER A N 11
ATOM 17337 C CA . SER A 1 52 ? -21.068 16.350 -19.352 1.00 24.45 32 SER A CA 11
ATOM 17338 C C . SER A 1 52 ? -22.291 17.263 -19.383 1.00 34.22 32 SER A C 11
ATOM 17339 O O . SER A 1 52 ? -23.414 16.800 -19.592 1.00 24.25 32 SER A O 11
ATOM 17347 N N . SER A 1 53 ? -22.076 18.552 -19.162 1.00 51.45 33 SER A N 11
ATOM 17348 C CA . SER A 1 53 ? -23.161 19.522 -19.185 1.00 23.44 33 SER A CA 11
ATOM 17349 C C . SER A 1 53 ? -23.733 19.662 -20.592 1.00 52.02 33 SER A C 11
ATOM 17350 O O . SER A 1 53 ? -24.936 19.850 -20.772 1.00 24.03 33 SER A O 11
ATOM 17358 N N . HIS A 1 54 ? -22.868 19.558 -21.589 1.00 72.53 34 HIS A N 11
ATOM 17359 C CA . HIS A 1 54 ? -23.296 19.621 -22.978 1.00 64.45 34 HIS A CA 11
ATOM 17360 C C . HIS A 1 54 ? -23.336 18.218 -23.569 1.00 40.44 34 HIS A C 11
ATOM 17361 O O . HIS A 1 54 ? -22.789 17.279 -22.985 1.00 72.43 34 HIS A O 11
ATOM 17375 N N . LYS A 1 55 ? -23.975 18.075 -24.721 1.00 60.02 35 LYS A N 11
ATOM 17376 C CA . LYS A 1 55 ? -24.019 16.788 -25.398 1.00 12.52 35 LYS A CA 11
ATOM 17377 C C . LYS A 1 55 ? -22.802 16.632 -26.299 1.00 13.04 35 LYS A C 11
ATOM 17378 O O . LYS A 1 55 ? -22.083 17.601 -26.558 1.00 14.13 35 LYS A O 11
ATOM 17397 N N . THR A 1 56 ? -22.571 15.422 -26.772 1.00 2.42 36 THR A N 11
ATOM 17398 C CA . THR A 1 56 ? -21.445 15.155 -27.646 1.00 4.32 36 THR A CA 11
ATOM 17399 C C . THR A 1 56 ? -21.852 15.213 -29.113 1.00 1.14 36 THR A C 11
ATOM 17400 O O . THR A 1 56 ? -23.005 14.961 -29.459 1.00 74.11 36 THR A O 11
ATOM 17411 N N . LEU A 1 57 ? -20.898 15.553 -29.971 1.00 53.44 37 LEU A N 11
ATOM 17412 C CA . LEU A 1 57 ? -21.157 15.658 -31.402 1.00 63.51 37 LEU A CA 11
ATOM 17413 C C . LEU A 1 57 ? -20.524 14.492 -32.157 1.00 52.34 37 LEU A C 11
ATOM 17414 O O . LEU A 1 57 ? -20.587 14.429 -33.384 1.00 2.25 37 LEU A O 11
ATOM 17430 N N . LEU A 1 58 ? -19.921 13.565 -31.421 1.00 50.23 38 LEU A N 11
ATOM 17431 C CA . LEU A 1 58 ? -19.270 12.416 -32.039 1.00 42.43 38 LEU A CA 11
ATOM 17432 C C . LEU A 1 58 ? -20.125 11.169 -31.853 1.00 44.41 38 LEU A C 11
ATOM 17433 O O . LEU A 1 58 ? -21.273 11.260 -31.413 1.00 5.24 38 LEU A O 11
ATOM 17449 N N . ASN A 1 59 ? -19.564 10.016 -32.199 1.00 3.24 39 ASN A N 11
ATOM 17450 C CA . ASN A 1 59 ? -20.250 8.735 -32.057 1.00 41.32 39 ASN A CA 11
ATOM 17451 C C . ASN A 1 59 ? -20.755 8.510 -30.631 1.00 74.01 39 ASN A C 11
ATOM 17452 O O . ASN A 1 59 ? -21.959 8.544 -30.380 1.00 1.34 39 ASN A O 11
ATOM 17463 N N . THR A 1 60 ? -19.839 8.286 -29.701 1.00 64.41 40 THR A N 11
ATOM 17464 C CA . THR A 1 60 ? -20.215 8.049 -28.317 1.00 30.52 40 THR A CA 11
ATOM 17465 C C . THR A 1 60 ? -20.152 9.339 -27.501 1.00 3.03 40 THR A C 11
ATOM 17466 O O . THR A 1 60 ? -20.953 10.257 -27.695 1.00 5.14 40 THR A O 11
ATOM 17477 N N . GLU A 1 61 ? -19.183 9.405 -26.603 1.00 30.04 41 GLU A N 11
ATOM 17478 C CA . GLU A 1 61 ? -18.975 10.573 -25.767 1.00 50.35 41 GLU A CA 11
ATOM 17479 C C . GLU A 1 61 ? -17.489 10.906 -25.672 1.00 3.24 41 GLU A C 11
ATOM 17480 O O . GLU A 1 61 ? -17.079 11.724 -24.851 1.00 31.23 41 GLU A O 11
ATOM 17492 N N . LEU A 1 62 ? -16.697 10.262 -26.540 1.00 13.13 42 LEU A N 11
ATOM 17493 C CA . LEU A 1 62 ? -15.243 10.469 -26.599 1.00 52.41 42 LEU A CA 11
ATOM 17494 C C . LEU A 1 62 ? -14.565 9.989 -25.309 1.00 14.02 42 LEU A C 11
ATOM 17495 O O . LEU A 1 62 ? -13.397 10.294 -25.057 1.00 23.25 42 LEU A O 11
ATOM 17511 N N . HIS A 1 63 ? -15.300 9.200 -24.530 1.00 34.33 43 HIS A N 11
ATOM 17512 C CA . HIS A 1 63 ? -14.866 8.761 -23.208 1.00 33.44 43 HIS A CA 11
ATOM 17513 C C . HIS A 1 63 ? -14.714 9.967 -22.289 1.00 54.43 43 HIS A C 11
ATOM 17514 O O . HIS A 1 63 ? -13.628 10.543 -22.156 1.00 42.13 43 HIS A O 11
ATOM 17528 N N . LEU A 1 64 ? -15.826 10.359 -21.683 1.00 61.45 44 LEU A N 11
ATOM 17529 C CA . LEU A 1 64 ? -15.873 11.554 -20.848 1.00 62.30 44 LEU A CA 11
ATOM 17530 C C . LEU A 1 64 ? -15.306 11.290 -19.455 1.00 2.21 44 LEU A C 11
ATOM 17531 O O . LEU A 1 64 ? -14.771 10.214 -19.181 1.00 23.23 44 LEU A O 11
ATOM 17547 N N . THR A 1 65 ? -15.419 12.288 -18.586 1.00 75.11 45 THR A N 11
ATOM 17548 C CA . THR A 1 65 ? -14.935 12.177 -17.221 1.00 44.21 45 THR A CA 11
ATOM 17549 C C . THR A 1 65 ? -15.671 11.072 -16.475 1.00 1.41 45 THR A C 11
ATOM 17550 O O . THR A 1 65 ? -16.842 11.211 -16.110 1.00 21.12 45 THR A O 11
ATOM 17561 N N . LYS A 1 66 ? -14.975 9.975 -16.266 1.00 23.21 46 LYS A N 11
ATOM 17562 C CA . LYS A 1 66 ? -15.546 8.826 -15.602 1.00 54.51 46 LYS A CA 11
ATOM 17563 C C . LYS A 1 66 ? -14.818 8.576 -14.289 1.00 1.35 46 LYS A C 11
ATOM 17564 O O . LYS A 1 66 ? -13.679 9.013 -14.108 1.00 52.10 46 LYS A O 11
ATOM 17583 N N . TYR A 1 67 ? -15.477 7.891 -13.376 1.00 60.01 47 TYR A N 11
ATOM 17584 C CA . TYR A 1 67 ? -14.900 7.609 -12.078 1.00 22.23 47 TYR A CA 11
ATOM 17585 C C . TYR A 1 67 ? -14.917 6.118 -11.808 1.00 41.22 47 TYR A C 11
ATOM 17586 O O . TYR A 1 67 ? -15.927 5.449 -12.013 1.00 33.32 47 TYR A O 11
ATOM 17604 N N . TYR A 1 68 ? -13.786 5.604 -11.370 1.00 22.42 48 TYR A N 11
ATOM 17605 C CA . TYR A 1 68 ? -13.677 4.209 -10.988 1.00 1.21 48 TYR A CA 11
ATOM 17606 C C . TYR A 1 68 ? -14.274 4.006 -9.611 1.00 41.13 48 TYR A C 11
ATOM 17607 O O . TYR A 1 68 ? -13.667 4.370 -8.605 1.00 13.21 48 TYR A O 11
ATOM 17625 N N . GLY A 1 69 ? -15.472 3.451 -9.578 1.00 1.20 49 GLY A N 11
ATOM 17626 C CA . GLY A 1 69 ? -16.143 3.198 -8.323 1.00 55.43 49 GLY A CA 11
ATOM 17627 C C . GLY A 1 69 ? -15.629 1.944 -7.649 1.00 12.43 49 GLY A C 11
ATOM 17628 O O . GLY A 1 69 ? -16.276 0.895 -7.693 1.00 54.02 49 GLY A O 11
ATOM 17632 N N . PHE A 1 70 ? -14.453 2.047 -7.042 1.00 21.34 50 PHE A N 11
ATOM 17633 C CA . PHE A 1 70 ? -13.870 0.936 -6.311 1.00 35.32 50 PHE A CA 11
ATOM 17634 C C . PHE A 1 70 ? -14.604 0.736 -4.999 1.00 31.53 50 PHE A C 11
ATOM 17635 O O . PHE A 1 70 ? -14.658 1.636 -4.160 1.00 32.13 50 PHE A O 11
ATOM 17652 N N . SER A 1 71 ? -15.193 -0.432 -4.839 1.00 1.54 51 SER A N 11
ATOM 17653 C CA . SER A 1 71 ? -15.981 -0.725 -3.659 1.00 24.34 51 SER A CA 11
ATOM 17654 C C . SER A 1 71 ? -15.646 -2.108 -3.125 1.00 74.12 51 SER A C 11
ATOM 17655 O O . SER A 1 71 ? -15.386 -3.032 -3.897 1.00 65.24 51 SER A O 11
ATOM 17663 N N . PHE A 1 72 ? -15.652 -2.254 -1.812 1.00 20.42 52 PHE A N 11
ATOM 17664 C CA . PHE A 1 72 ? -15.489 -3.562 -1.216 1.00 10.42 52 PHE A CA 11
ATOM 17665 C C . PHE A 1 72 ? -16.820 -4.045 -0.662 1.00 3.30 52 PHE A C 11
ATOM 17666 O O . PHE A 1 72 ? -17.442 -3.372 0.170 1.00 43.05 52 PHE A O 11
ATOM 17683 N N . PHE A 1 73 ? -17.240 -5.210 -1.126 1.00 23.34 53 PHE A N 11
ATOM 17684 C CA . PHE A 1 73 ? -18.493 -5.809 -0.702 1.00 32.40 53 PHE A CA 11
ATOM 17685 C C . PHE A 1 73 ? -18.273 -6.880 0.350 1.00 52.51 53 PHE A C 11
ATOM 17686 O O . PHE A 1 73 ? -17.385 -7.721 0.222 1.00 31.12 53 PHE A O 11
ATOM 17703 N N . ARG A 1 74 ? -19.084 -6.841 1.387 1.00 70.20 54 ARG A N 11
ATOM 17704 C CA . ARG A 1 74 ? -19.176 -7.949 2.323 1.00 54.13 54 ARG A CA 11
ATOM 17705 C C . ARG A 1 74 ? -20.643 -8.225 2.612 1.00 42.53 54 ARG A C 11
ATOM 17706 O O . ARG A 1 74 ? -21.358 -7.340 3.092 1.00 75.42 54 ARG A O 11
ATOM 17727 N N . HIS A 1 75 ? -21.094 -9.434 2.287 1.00 61.02 55 HIS A N 11
ATOM 17728 C CA . HIS A 1 75 ? -22.492 -9.833 2.495 1.00 63.20 55 HIS A CA 11
ATOM 17729 C C . HIS A 1 75 ? -23.474 -8.944 1.738 1.00 74.12 55 HIS A C 11
ATOM 17730 O O . HIS A 1 75 ? -24.663 -8.909 2.060 1.00 30.45 55 HIS A O 11
ATOM 17744 N N . GLY A 1 76 ? -22.982 -8.240 0.732 1.00 13.10 56 GLY A N 11
ATOM 17745 C CA . GLY A 1 76 ? -23.844 -7.383 -0.055 1.00 1.43 56 GLY A CA 11
ATOM 17746 C C . GLY A 1 76 ? -23.801 -5.936 0.390 1.00 73.35 56 GLY A C 11
ATOM 17747 O O . GLY A 1 76 ? -24.419 -5.075 -0.230 1.00 24.32 56 GLY A O 11
ATOM 17751 N N . ASN A 1 77 ? -23.076 -5.659 1.463 1.00 32.23 57 ASN A N 11
ATOM 17752 C CA . ASN A 1 77 ? -22.944 -4.290 1.942 1.00 61.12 57 ASN A CA 11
ATOM 17753 C C . ASN A 1 77 ? -21.647 -3.690 1.452 1.00 13.33 57 ASN A C 11
ATOM 17754 O O . ASN A 1 77 ? -20.790 -4.388 0.904 1.00 23.03 57 ASN A O 11
ATOM 17765 N N . ILE A 1 78 ? -21.501 -2.403 1.680 1.00 12.44 58 ILE A N 11
ATOM 17766 C CA . ILE A 1 78 ? -20.303 -1.687 1.293 1.00 52.31 58 ILE A CA 11
ATOM 17767 C C . ILE A 1 78 ? -19.453 -1.403 2.512 1.00 1.32 58 ILE A C 11
ATOM 17768 O O . ILE A 1 78 ? -19.812 -0.605 3.378 1.00 51.31 58 ILE A O 11
ATOM 17784 N N . VAL A 1 79 ? -18.336 -2.087 2.582 1.00 31.02 59 VAL A N 11
ATOM 17785 C CA . VAL A 1 79 ? -17.395 -1.885 3.661 1.00 25.12 59 VAL A CA 11
ATOM 17786 C C . VAL A 1 79 ? -16.424 -0.772 3.291 1.00 10.10 59 VAL A C 11
ATOM 17787 O O . VAL A 1 79 ? -16.015 0.028 4.132 1.00 73.05 59 VAL A O 11
ATOM 17800 N N . ALA A 1 80 ? -16.074 -0.720 2.016 1.00 40.43 60 ALA A N 11
ATOM 17801 C CA . ALA A 1 80 ? -15.176 0.307 1.518 1.00 30.45 60 ALA A CA 11
ATOM 17802 C C . ALA A 1 80 ? -15.675 0.861 0.201 1.00 43.21 60 ALA A C 11
ATOM 17803 O O . ALA A 1 80 ? -16.149 0.115 -0.651 1.00 71.13 60 ALA A O 11
ATOM 17810 N N . TYR A 1 81 ? -15.589 2.164 0.044 1.00 63.34 61 TYR A N 11
ATOM 17811 C CA . TYR A 1 81 ? -15.899 2.785 -1.223 1.00 43.12 61 TYR A CA 11
ATOM 17812 C C . TYR A 1 81 ? -14.942 3.928 -1.490 1.00 50.11 61 TYR A C 11
ATOM 17813 O O . TYR A 1 81 ? -14.671 4.745 -0.609 1.00 14.24 61 TYR A O 11
ATOM 17831 N N . GLY A 1 82 ? -14.421 3.964 -2.697 1.00 54.02 62 GLY A N 11
ATOM 17832 C CA . GLY A 1 82 ? -13.578 5.052 -3.114 1.00 12.44 62 GLY A CA 11
ATOM 17833 C C . GLY A 1 82 ? -13.566 5.185 -4.614 1.00 10.14 62 GLY A C 11
ATOM 17834 O O . GLY A 1 82 ? -12.957 4.375 -5.305 1.00 2.40 62 GLY A O 11
ATOM 17838 N N . LYS A 1 83 ? -14.265 6.180 -5.132 1.00 31.14 63 LYS A N 11
ATOM 17839 C CA . LYS A 1 83 ? -14.253 6.417 -6.560 1.00 43.50 63 LYS A CA 11
ATOM 17840 C C . LYS A 1 83 ? -13.317 7.568 -6.876 1.00 35.10 63 LYS A C 11
ATOM 17841 O O . LYS A 1 83 ? -13.105 8.455 -6.047 1.00 43.23 63 LYS A O 11
ATOM 17860 N N . SER A 1 84 ? -12.763 7.541 -8.066 1.00 54.33 64 SER A N 11
ATOM 17861 C CA . SER A 1 84 ? -11.840 8.569 -8.511 1.00 41.40 64 SER A CA 11
ATOM 17862 C C . SER A 1 84 ? -11.647 8.467 -10.017 1.00 22.40 64 SER A C 11
ATOM 17863 O O . SER A 1 84 ? -11.972 7.444 -10.620 1.00 23.32 64 SER A O 11
ATOM 17871 N N . ARG A 1 85 ? -11.134 9.529 -10.623 1.00 74.35 65 ARG A N 11
ATOM 17872 C CA . ARG A 1 85 ? -10.862 9.529 -12.054 1.00 61.11 65 ARG A CA 11
ATOM 17873 C C . ARG A 1 85 ? -9.720 8.570 -12.377 1.00 12.40 65 ARG A C 11
ATOM 17874 O O . ARG A 1 85 ? -9.598 8.089 -13.506 1.00 44.34 65 ARG A O 11
ATOM 17895 N N . LYS A 1 86 ? -8.888 8.297 -11.376 1.00 32.04 66 LYS A N 11
ATOM 17896 C CA . LYS A 1 86 ? -7.778 7.367 -11.528 1.00 71.12 66 LYS A CA 11
ATOM 17897 C C . LYS A 1 86 ? -8.046 6.076 -10.770 1.00 23.10 66 LYS A C 11
ATOM 17898 O O . LYS A 1 86 ? -8.557 6.099 -9.648 1.00 4.13 66 LYS A O 11
ATOM 17917 N N . VAL A 1 87 ? -7.688 4.957 -11.389 1.00 51.44 67 VAL A N 11
ATOM 17918 C CA . VAL A 1 87 ? -7.828 3.645 -10.772 1.00 54.13 67 VAL A CA 11
ATOM 17919 C C . VAL A 1 87 ? -7.004 3.550 -9.483 1.00 42.43 67 VAL A C 11
ATOM 17920 O O . VAL A 1 87 ? -7.490 3.057 -8.466 1.00 4.52 67 VAL A O 11
ATOM 17933 N N . ALA A 1 88 ? -5.774 4.054 -9.524 1.00 44.32 68 ALA A N 11
ATOM 17934 C CA . ALA A 1 88 ? -4.869 3.973 -8.383 1.00 72.44 68 ALA A CA 11
ATOM 17935 C C . ALA A 1 88 ? -5.413 4.726 -7.178 1.00 14.23 68 ALA A C 11
ATOM 17936 O O . ALA A 1 88 ? -5.360 4.229 -6.052 1.00 63.21 68 ALA A O 11
ATOM 17943 N N . ASN A 1 89 ? -5.940 5.918 -7.419 1.00 60.24 69 ASN A N 11
ATOM 17944 C CA . ASN A 1 89 ? -6.462 6.747 -6.340 1.00 55.51 69 ASN A CA 11
ATOM 17945 C C . ASN A 1 89 ? -7.720 6.126 -5.757 1.00 14.20 69 ASN A C 11
ATOM 17946 O O . ASN A 1 89 ? -7.874 6.035 -4.540 1.00 52.05 69 ASN A O 11
ATOM 17957 N N . ALA A 1 90 ? -8.618 5.699 -6.638 1.00 62.14 70 ALA A N 11
ATOM 17958 C CA . ALA A 1 90 ? -9.852 5.049 -6.227 1.00 73.00 70 ALA A CA 11
ATOM 17959 C C . ALA A 1 90 ? -9.565 3.818 -5.372 1.00 43.22 70 ALA A C 11
ATOM 17960 O O . ALA A 1 90 ? -10.175 3.626 -4.317 1.00 23.21 70 ALA A O 11
ATOM 17967 N N . LYS A 1 91 ? -8.628 2.990 -5.835 1.00 52.10 71 LYS A N 11
ATOM 17968 C CA . LYS A 1 91 ? -8.176 1.836 -5.066 1.00 11.30 71 LYS A CA 11
ATOM 17969 C C . LYS A 1 91 ? -7.698 2.273 -3.700 1.00 30.23 71 LYS A C 11
ATOM 17970 O O . LYS A 1 91 ? -8.064 1.694 -2.681 1.00 31.31 71 LYS A O 11
ATOM 17989 N N . TYR A 1 92 ? -6.881 3.312 -3.704 1.00 32.40 72 TYR A N 11
ATOM 17990 C CA . TYR A 1 92 ? -6.239 3.794 -2.502 1.00 41.43 72 TYR A CA 11
ATOM 17991 C C . TYR A 1 92 ? -7.266 4.106 -1.418 1.00 24.33 72 TYR A C 11
ATOM 17992 O O . TYR A 1 92 ? -7.130 3.666 -0.275 1.00 42.23 72 TYR A O 11
ATOM 18010 N N . ILE A 1 93 ? -8.300 4.843 -1.799 1.00 74.34 73 ILE A N 11
ATOM 18011 C CA . ILE A 1 93 ? -9.339 5.264 -0.870 1.00 34.33 73 ILE A CA 11
ATOM 18012 C C . ILE A 1 93 ? -10.020 4.071 -0.211 1.00 64.32 73 ILE A C 11
ATOM 18013 O O . ILE A 1 93 ? -10.071 3.979 1.017 1.00 5.13 73 ILE A O 11
ATOM 18029 N N . MET A 1 94 ? -10.533 3.153 -1.024 1.00 13.04 74 MET A N 11
ATOM 18030 C CA . MET A 1 94 ? -11.269 2.015 -0.496 1.00 43.10 74 MET A CA 11
ATOM 18031 C C . MET A 1 94 ? -10.356 1.126 0.344 1.00 23.45 74 MET A C 11
ATOM 18032 O O . MET A 1 94 ? -10.765 0.631 1.390 1.00 52.05 74 MET A O 11
ATOM 18046 N N . LYS A 1 95 ? -9.115 0.943 -0.097 1.00 42.42 75 LYS A N 11
ATOM 18047 C CA . LYS A 1 95 ? -8.165 0.127 0.643 1.00 21.13 75 LYS A CA 11
ATOM 18048 C C . LYS A 1 95 ? -7.913 0.705 2.028 1.00 24.23 75 LYS A C 11
ATOM 18049 O O . LYS A 1 95 ? -7.927 -0.021 3.017 1.00 23.20 75 LYS A O 11
ATOM 18068 N N . GLN A 1 96 ? -7.711 2.017 2.097 1.00 60.22 76 GLN A N 11
ATOM 18069 C CA . GLN A 1 96 ? -7.478 2.689 3.374 1.00 4.30 76 GLN A CA 11
ATOM 18070 C C . GLN A 1 96 ? -8.700 2.587 4.285 1.00 73.15 76 GLN A C 11
ATOM 18071 O O . GLN A 1 96 ? -8.590 2.751 5.501 1.00 24.35 76 GLN A O 11
ATOM 18085 N N . ARG A 1 97 ? -9.862 2.319 3.697 1.00 10.01 77 ARG A N 11
ATOM 18086 C CA . ARG A 1 97 ? -11.083 2.140 4.474 1.00 2.11 77 ARG A CA 11
ATOM 18087 C C . ARG A 1 97 ? -10.988 0.885 5.329 1.00 25.23 77 ARG A C 11
ATOM 18088 O O . ARG A 1 97 ? -10.936 0.972 6.555 1.00 43.15 77 ARG A O 11
ATOM 18109 N N . LEU A 1 98 ? -10.951 -0.287 4.687 1.00 73.22 78 LEU A N 11
ATOM 18110 C CA . LEU A 1 98 ? -10.837 -1.540 5.433 1.00 24.40 78 LEU A CA 11
ATOM 18111 C C . LEU A 1 98 ? -9.542 -1.564 6.223 1.00 12.12 78 LEU A C 11
ATOM 18112 O O . LEU A 1 98 ? -9.489 -2.127 7.312 1.00 2.33 78 LEU A O 11
ATOM 18128 N N . LEU A 1 99 ? -8.501 -0.950 5.664 1.00 71.33 79 LEU A N 11
ATOM 18129 C CA . LEU A 1 99 ? -7.214 -0.842 6.338 1.00 31.32 79 LEU A CA 11
ATOM 18130 C C . LEU A 1 99 ? -7.404 -0.252 7.730 1.00 20.24 79 LEU A C 11
ATOM 18131 O O . LEU A 1 99 ? -6.943 -0.813 8.719 1.00 22.25 79 LEU A O 11
ATOM 18147 N N . LYS A 1 100 ? -8.122 0.858 7.805 1.00 52.31 80 LYS A N 11
ATOM 18148 C CA . LYS A 1 100 ? -8.390 1.497 9.085 1.00 44.21 80 LYS A CA 11
ATOM 18149 C C . LYS A 1 100 ? -9.305 0.636 9.941 1.00 0.44 80 LYS A C 11
ATOM 18150 O O . LYS A 1 100 ? -9.238 0.681 11.162 1.00 11.43 80 LYS A O 11
ATOM 18169 N N . LEU A 1 101 ? -10.147 -0.155 9.298 1.00 55.25 81 LEU A N 11
ATOM 18170 C CA . LEU A 1 101 ? -11.091 -0.996 10.014 1.00 51.54 81 LEU A CA 11
ATOM 18171 C C . LEU A 1 101 ? -10.380 -2.155 10.700 1.00 11.41 81 LEU A C 11
ATOM 18172 O O . LEU A 1 101 ? -10.732 -2.520 11.817 1.00 60.31 81 LEU A O 11
ATOM 18188 N N . LEU A 1 102 ? -9.372 -2.721 10.048 1.00 74.10 82 LEU A N 11
ATOM 18189 C CA . LEU A 1 102 ? -8.587 -3.791 10.655 1.00 64.15 82 LEU A CA 11
ATOM 18190 C C . LEU A 1 102 ? -7.539 -3.221 11.613 1.00 52.51 82 LEU A C 11
ATOM 18191 O O . LEU A 1 102 ? -7.103 -3.899 12.543 1.00 50.10 82 LEU A O 11
ATOM 18207 N N . GLU A 1 103 ? -7.153 -1.969 11.392 1.00 2.44 83 GLU A N 11
ATOM 18208 C CA . GLU A 1 103 ? -6.235 -1.270 12.292 1.00 32.31 83 GLU A CA 11
ATOM 18209 C C . GLU A 1 103 ? -6.943 -0.849 13.579 1.00 54.34 83 GLU A C 11
ATOM 18210 O O . GLU A 1 103 ? -6.396 -0.964 14.677 1.00 32.22 83 GLU A O 11
ATOM 18222 N N . ASP A 1 104 ? -8.167 -0.368 13.428 1.00 4.21 84 ASP A N 11
ATOM 18223 C CA . ASP A 1 104 ? -8.943 0.160 14.548 1.00 60.24 84 ASP A CA 11
ATOM 18224 C C . ASP A 1 104 ? -9.735 -0.957 15.202 1.00 4.21 84 ASP A C 11
ATOM 18225 O O . ASP A 1 104 ? -10.110 -0.867 16.367 1.00 13.03 84 ASP A O 11
ATOM 18234 N N . LYS A 1 105 ? -9.965 -2.017 14.434 1.00 32.03 85 LYS A N 11
ATOM 18235 C CA . LYS A 1 105 ? -10.798 -3.131 14.862 1.00 12.41 85 LYS A CA 11
ATOM 18236 C C . LYS A 1 105 ? -12.242 -2.673 15.005 1.00 32.51 85 LYS A C 11
ATOM 18237 O O . LYS A 1 105 ? -12.858 -2.793 16.063 1.00 4.11 85 LYS A O 11
ATOM 18256 N N . SER A 1 106 ? -12.765 -2.131 13.917 1.00 63.22 86 SER A N 11
ATOM 18257 C CA . SER A 1 106 ? -14.134 -1.653 13.880 1.00 13.14 86 SER A CA 11
ATOM 18258 C C . SER A 1 106 ? -15.046 -2.691 13.226 1.00 0.12 86 SER A C 11
ATOM 18259 O O . SER A 1 106 ? -14.652 -3.380 12.280 1.00 31.10 86 SER A O 11
ATOM 18267 N N . ASN A 1 107 ? -16.274 -2.777 13.719 1.00 53.00 87 ASN A N 11
ATOM 18268 C CA . ASN A 1 107 ? -17.219 -3.816 13.303 1.00 31.34 87 ASN A CA 11
ATOM 18269 C C . ASN A 1 107 ? -17.647 -3.674 11.844 1.00 53.52 87 ASN A C 11
ATOM 18270 O O . ASN A 1 107 ? -18.255 -4.583 11.287 1.00 61.51 87 ASN A O 11
ATOM 18281 N N . LEU A 1 108 ? -17.320 -2.546 11.229 1.00 24.44 88 LEU A N 11
ATOM 18282 C CA . LEU A 1 108 ? -17.753 -2.262 9.862 1.00 0.24 88 LEU A CA 11
ATOM 18283 C C . LEU A 1 108 ? -17.307 -3.354 8.891 1.00 13.34 88 LEU A C 11
ATOM 18284 O O . LEU A 1 108 ? -18.050 -3.727 7.985 1.00 53.42 88 LEU A O 11
ATOM 18300 N N . LEU A 1 109 ? -16.101 -3.868 9.088 1.00 72.24 89 LEU A N 11
ATOM 18301 C CA . LEU A 1 109 ? -15.599 -4.951 8.252 1.00 5.35 89 LEU A CA 11
ATOM 18302 C C . LEU A 1 109 ? -15.520 -6.256 9.035 1.00 62.44 89 LEU A C 11
ATOM 18303 O O . LEU A 1 109 ? -15.594 -7.340 8.468 1.00 64.33 89 LEU A O 11
ATOM 18319 N N . LEU A 1 110 ? -15.399 -6.137 10.343 1.00 34.23 90 LEU A N 11
ATOM 18320 C CA . LEU A 1 110 ? -15.058 -7.276 11.188 1.00 51.15 90 LEU A CA 11
ATOM 18321 C C . LEU A 1 110 ? -16.235 -7.760 12.037 1.00 42.51 90 LEU A C 11
ATOM 18322 O O . LEU A 1 110 ? -16.033 -8.444 13.040 1.00 65.53 90 LEU A O 11
ATOM 18338 N N . TYR A 1 111 ? -17.459 -7.413 11.652 1.00 1.53 91 TYR A N 11
ATOM 18339 C CA . TYR A 1 111 ? -18.629 -7.825 12.425 1.00 42.21 91 TYR A CA 11
ATOM 18340 C C . TYR A 1 111 ? -18.835 -9.336 12.351 1.00 43.21 91 TYR A C 11
ATOM 18341 O O . TYR A 1 111 ? -18.341 -10.004 11.432 1.00 75.21 91 TYR A O 11
ATOM 18359 N N . SER A 1 112 ? -19.581 -9.860 13.314 1.00 44.14 92 SER A N 11
ATOM 18360 C CA . SER A 1 112 ? -19.869 -11.281 13.375 1.00 4.21 92 SER A CA 11
ATOM 18361 C C . SER A 1 112 ? -20.958 -11.645 12.372 1.00 22.23 92 SER A C 11
ATOM 18362 O O . SER A 1 112 ? -21.969 -10.955 12.259 1.00 62.33 92 SER A O 11
ATOM 18370 N N . CYS A 1 113 ? -20.738 -12.719 11.637 1.00 64.51 93 CYS A N 11
ATOM 18371 C CA . CYS A 1 113 ? -21.709 -13.195 10.665 1.00 13.21 93 CYS A CA 11
ATOM 18372 C C . CYS A 1 113 ? -21.821 -14.705 10.743 1.00 63.42 93 CYS A C 11
ATOM 18373 O O . CYS A 1 113 ? -21.003 -15.353 11.389 1.00 24.13 93 CYS A O 11
ATOM 18380 N N . ASN A 1 114 ? -22.792 -15.268 10.046 1.00 25.03 94 ASN A N 11
ATOM 18381 C CA . ASN A 1 114 ? -22.982 -16.705 10.061 1.00 3.11 94 ASN A CA 11
ATOM 18382 C C . ASN A 1 114 ? -22.653 -17.321 8.704 1.00 73.41 94 ASN A C 11
ATOM 18383 O O . ASN A 1 114 ? -23.550 -17.635 7.928 1.00 42.33 94 ASN A O 11
ATOM 18394 N N . CYS A 1 115 ? -21.366 -17.432 8.377 1.00 71.32 95 CYS A N 11
ATOM 18395 C CA . CYS A 1 115 ? -20.968 -18.278 7.266 1.00 62.42 95 CYS A CA 11
ATOM 18396 C C . CYS A 1 115 ? -20.582 -19.666 7.783 1.00 75.31 95 CYS A C 11
ATOM 18397 O O . CYS A 1 115 ? -20.394 -20.603 7.007 1.00 72.14 95 CYS A O 11
ATOM 18404 N N . LYS A 1 116 ? -20.491 -19.785 9.112 1.00 0.45 96 LYS A N 11
ATOM 18405 C CA . LYS A 1 116 ? -20.269 -21.071 9.774 1.00 65.35 96 LYS A CA 11
ATOM 18406 C C . LYS A 1 116 ? -20.968 -21.088 11.138 1.00 54.31 96 LYS A C 11
ATOM 18407 O O . LYS A 1 116 ? -21.776 -21.971 11.425 1.00 43.21 96 LYS A O 11
ATOM 18426 N N . PHE A 1 117 ? -20.669 -20.095 11.963 1.00 70.42 97 PHE A N 11
ATOM 18427 C CA . PHE A 1 117 ? -21.304 -19.945 13.265 1.00 64.52 97 PHE A CA 11
ATOM 18428 C C . PHE A 1 117 ? -21.324 -18.473 13.639 1.00 22.22 97 PHE A C 11
ATOM 18429 O O . PHE A 1 117 ? -20.673 -17.668 12.973 1.00 64.31 97 PHE A O 11
ATOM 18446 N N . SER A 1 118 ? -22.036 -18.134 14.712 1.00 0.14 98 SER A N 11
ATOM 18447 C CA . SER A 1 118 ? -22.090 -16.760 15.198 1.00 31.32 98 SER A CA 11
ATOM 18448 C C . SER A 1 118 ? -22.988 -16.645 16.418 1.00 34.34 98 SER A C 11
ATOM 18449 O O . SER A 1 118 ? -23.472 -17.644 16.953 1.00 21.51 98 SER A O 11
ATOM 18457 N N . LYS A 1 119 ? -23.190 -15.415 16.850 1.00 30.31 99 LYS A N 11
ATOM 18458 C CA . LYS A 1 119 ? -23.980 -15.118 18.024 1.00 24.33 99 LYS A CA 11
ATOM 18459 C C . LYS A 1 119 ? -25.385 -14.722 17.602 1.00 74.23 99 LYS A C 11
ATOM 18460 O O . LYS A 1 119 ? -25.577 -13.736 16.888 1.00 11.33 99 LYS A O 11
ATOM 18479 N N . LYS A 1 120 ? -26.357 -15.507 18.028 1.00 30.24 100 LYS A N 11
ATOM 18480 C CA . LYS A 1 120 ? -27.722 -15.364 17.554 1.00 3.33 100 LYS A CA 11
ATOM 18481 C C . LYS A 1 120 ? -28.544 -14.498 18.495 1.00 70.42 100 LYS A C 11
ATOM 18482 O O . LYS A 1 120 ? -28.683 -14.800 19.681 1.00 64.05 100 LYS A O 11
ATOM 18501 N N . LYS A 1 121 ? -29.064 -13.410 17.960 1.00 64.51 101 LYS A N 11
ATOM 18502 C CA . LYS A 1 121 ? -29.970 -12.548 18.696 1.00 5.45 101 LYS A CA 11
ATOM 18503 C C . LYS A 1 121 ? -31.405 -12.863 18.318 1.00 34.44 101 LYS A C 11
ATOM 18504 O O . LYS A 1 121 ? -32.082 -13.569 19.092 1.00 37.58 101 LYS A O 11
ATOM 18525 N N . MET A 1 21 ? 6.054 -6.552 5.792 1.00 41.24 1 MET A N 12
ATOM 18526 C CA . MET A 1 21 ? 6.495 -6.309 4.402 1.00 55.53 1 MET A CA 12
ATOM 18527 C C . MET A 1 21 ? 5.345 -5.746 3.578 1.00 33.41 1 MET A C 12
ATOM 18528 O O . MET A 1 21 ? 4.372 -5.230 4.132 1.00 73.34 1 MET A O 12
ATOM 18542 N N . LYS A 1 22 ? 5.460 -5.844 2.258 1.00 24.34 2 LYS A N 12
ATOM 18543 C CA . LYS A 1 22 ? 4.462 -5.287 1.355 1.00 50.44 2 LYS A CA 12
ATOM 18544 C C . LYS A 1 22 ? 3.192 -6.136 1.372 1.00 25.42 2 LYS A C 12
ATOM 18545 O O . LYS A 1 22 ? 3.122 -7.186 0.729 1.00 14.22 2 LYS A O 12
ATOM 18564 N N . GLY A 1 23 ? 2.199 -5.689 2.125 1.00 64.01 3 GLY A N 12
ATOM 18565 C CA . GLY A 1 23 ? 0.959 -6.430 2.237 1.00 45.12 3 GLY A CA 12
ATOM 18566 C C . GLY A 1 23 ? -0.229 -5.645 1.725 1.00 31.43 3 GLY A C 12
ATOM 18567 O O . GLY A 1 23 ? -0.347 -4.442 1.981 1.00 44.53 3 GLY A O 12
ATOM 18571 N N . ASP A 1 24 ? -1.109 -6.319 0.999 1.00 54.21 4 ASP A N 12
ATOM 18572 C CA . ASP A 1 24 ? -2.293 -5.684 0.440 1.00 64.31 4 ASP A CA 12
ATOM 18573 C C . ASP A 1 24 ? -3.486 -5.813 1.374 1.00 24.33 4 ASP A C 12
ATOM 18574 O O . ASP A 1 24 ? -3.562 -6.725 2.209 1.00 12.22 4 ASP A O 12
ATOM 18583 N N . ILE A 1 25 ? -4.409 -4.880 1.226 1.00 4.00 5 ILE A N 12
ATOM 18584 C CA . ILE A 1 25 ? -5.566 -4.784 2.098 1.00 24.03 5 ILE A CA 12
ATOM 18585 C C . ILE A 1 25 ? -6.535 -5.942 1.842 1.00 42.41 5 ILE A C 12
ATOM 18586 O O . ILE A 1 25 ? -7.271 -6.363 2.736 1.00 22.00 5 ILE A O 12
ATOM 18602 N N . GLU A 1 26 ? -6.499 -6.476 0.629 1.00 72.01 6 GLU A N 12
ATOM 18603 C CA . GLU A 1 26 ? -7.409 -7.542 0.245 1.00 72.04 6 GLU A CA 12
ATOM 18604 C C . GLU A 1 26 ? -7.079 -8.802 1.021 1.00 71.12 6 GLU A C 12
ATOM 18605 O O . GLU A 1 26 ? -7.973 -9.497 1.507 1.00 10.42 6 GLU A O 12
ATOM 18617 N N . HIS A 1 27 ? -5.788 -9.083 1.145 1.00 64.41 7 HIS A N 12
ATOM 18618 C CA . HIS A 1 27 ? -5.321 -10.173 1.981 1.00 74.14 7 HIS A CA 12
ATOM 18619 C C . HIS A 1 27 ? -5.873 -10.032 3.386 1.00 23.34 7 HIS A C 12
ATOM 18620 O O . HIS A 1 27 ? -6.425 -10.984 3.933 1.00 62.44 7 HIS A O 12
ATOM 18634 N N . LYS A 1 28 ? -5.752 -8.829 3.943 1.00 63.02 8 LYS A N 12
ATOM 18635 C CA . LYS A 1 28 ? -6.186 -8.564 5.315 1.00 23.43 8 LYS A CA 12
ATOM 18636 C C . LYS A 1 28 ? -7.634 -8.982 5.527 1.00 11.11 8 LYS A C 12
ATOM 18637 O O . LYS A 1 28 ? -7.933 -9.747 6.444 1.00 64.33 8 LYS A O 12
ATOM 18656 N N . VAL A 1 29 ? -8.522 -8.480 4.673 1.00 63.25 9 VAL A N 12
ATOM 18657 C CA . VAL A 1 29 ? -9.944 -8.787 4.773 1.00 3.25 9 VAL A CA 12
ATOM 18658 C C . VAL A 1 29 ? -10.176 -10.291 4.778 1.00 40.32 9 VAL A C 12
ATOM 18659 O O . VAL A 1 29 ? -10.961 -10.808 5.573 1.00 31.44 9 VAL A O 12
ATOM 18672 N N . TYR A 1 30 ? -9.468 -10.994 3.909 1.00 13.51 10 TYR A N 12
ATOM 18673 C CA . TYR A 1 30 ? -9.647 -12.427 3.789 1.00 52.31 10 TYR A CA 12
ATOM 18674 C C . TYR A 1 30 ? -9.093 -13.123 5.023 1.00 73.34 10 TYR A C 12
ATOM 18675 O O . TYR A 1 30 ? -9.681 -14.077 5.521 1.00 25.12 10 TYR A O 12
ATOM 18693 N N . GLN A 1 31 ? -7.970 -12.614 5.526 1.00 55.41 11 GLN A N 12
ATOM 18694 C CA . GLN A 1 31 ? -7.262 -13.244 6.636 1.00 11.11 11 GLN A CA 12
ATOM 18695 C C . GLN A 1 31 ? -8.167 -13.445 7.841 1.00 43.14 11 GLN A C 12
ATOM 18696 O O . GLN A 1 31 ? -8.229 -14.537 8.405 1.00 14.10 11 GLN A O 12
ATOM 18710 N N . LEU A 1 32 ? -8.882 -12.400 8.213 1.00 44.21 12 LEU A N 12
ATOM 18711 C CA . LEU A 1 32 ? -9.673 -12.426 9.430 1.00 0.43 12 LEU A CA 12
ATOM 18712 C C . LEU A 1 32 ? -11.107 -12.872 9.177 1.00 74.31 12 LEU A C 12
ATOM 18713 O O . LEU A 1 32 ? -11.622 -13.726 9.889 1.00 45.35 12 LEU A O 12
ATOM 18729 N N . LEU A 1 33 ? -11.741 -12.325 8.153 1.00 74.12 13 LEU A N 12
ATOM 18730 C CA . LEU A 1 33 ? -13.158 -12.595 7.906 1.00 74.41 13 LEU A CA 12
ATOM 18731 C C . LEU A 1 33 ? -13.429 -14.059 7.610 1.00 53.33 13 LEU A C 12
ATOM 18732 O O . LEU A 1 33 ? -14.394 -14.630 8.123 1.00 20.12 13 LEU A O 12
ATOM 18748 N N . LYS A 1 34 ? -12.593 -14.662 6.779 1.00 30.34 14 LYS A N 12
ATOM 18749 C CA . LYS A 1 34 ? -12.772 -16.063 6.420 1.00 74.44 14 LYS A CA 12
ATOM 18750 C C . LYS A 1 34 ? -12.547 -16.950 7.640 1.00 62.44 14 LYS A C 12
ATOM 18751 O O . LYS A 1 34 ? -13.053 -18.071 7.710 1.00 52.34 14 LYS A O 12
ATOM 18770 N N . ASP A 1 35 ? -11.802 -16.424 8.607 1.00 21.22 15 ASP A N 12
ATOM 18771 C CA . ASP A 1 35 ? -11.470 -17.169 9.813 1.00 2.33 15 ASP A CA 12
ATOM 18772 C C . ASP A 1 35 ? -12.603 -17.086 10.822 1.00 44.52 15 ASP A C 12
ATOM 18773 O O . ASP A 1 35 ? -12.878 -18.046 11.540 1.00 12.21 15 ASP A O 12
ATOM 18782 N N . GLN A 1 36 ? -13.258 -15.931 10.873 1.00 62.34 16 GLN A N 12
ATOM 18783 C CA . GLN A 1 36 ? -14.397 -15.741 11.769 1.00 72.44 16 GLN A CA 12
ATOM 18784 C C . GLN A 1 36 ? -15.552 -16.619 11.330 1.00 73.24 16 GLN A C 12
ATOM 18785 O O . GLN A 1 36 ? -16.265 -17.195 12.149 1.00 33.14 16 GLN A O 12
ATOM 18799 N N . GLY A 1 37 ? -15.716 -16.720 10.022 1.00 62.22 17 GLY A N 12
ATOM 18800 C CA . GLY A 1 37 ? -16.813 -17.476 9.473 1.00 35.25 17 GLY A CA 12
ATOM 18801 C C . GLY A 1 37 ? -17.529 -16.729 8.376 1.00 23.35 17 GLY A C 12
ATOM 18802 O O . GLY A 1 37 ? -18.762 -16.748 8.294 1.00 4.34 17 GLY A O 12
ATOM 18806 N N . CYS A 1 38 ? -16.771 -16.032 7.546 1.00 71.04 18 CYS A N 12
ATOM 18807 C CA . CYS A 1 38 ? -17.352 -15.401 6.376 1.00 20.25 18 CYS A CA 12
ATOM 18808 C C . CYS A 1 38 ? -16.591 -15.783 5.121 1.00 51.51 18 CYS A C 12
ATOM 18809 O O . CYS A 1 38 ? -15.367 -15.780 5.108 1.00 50.01 18 CYS A O 12
ATOM 18816 N N . GLU A 1 39 ? -17.321 -16.126 4.075 1.00 15.44 19 GLU A N 12
ATOM 18817 C CA . GLU A 1 39 ? -16.722 -16.326 2.759 1.00 73.02 19 GLU A CA 12
ATOM 18818 C C . GLU A 1 39 ? -17.387 -15.394 1.752 1.00 41.20 19 GLU A C 12
ATOM 18819 O O . GLU A 1 39 ? -17.066 -15.397 0.565 1.00 25.42 19 GLU A O 12
ATOM 18831 N N . ASP A 1 40 ? -18.311 -14.588 2.251 1.00 12.00 20 ASP A N 12
ATOM 18832 C CA . ASP A 1 40 ? -19.155 -13.770 1.403 1.00 73.14 20 ASP A CA 12
ATOM 18833 C C . ASP A 1 40 ? -18.692 -12.318 1.411 1.00 2.11 20 ASP A C 12
ATOM 18834 O O . ASP A 1 40 ? -19.190 -11.495 2.187 1.00 13.22 20 ASP A O 12
ATOM 18843 N N . PHE A 1 41 ? -17.700 -12.033 0.581 1.00 1.15 21 PHE A N 12
ATOM 18844 C CA . PHE A 1 41 ? -17.154 -10.686 0.434 1.00 72.10 21 PHE A CA 12
ATOM 18845 C C . PHE A 1 41 ? -16.221 -10.619 -0.772 1.00 44.23 21 PHE A C 12
ATOM 18846 O O . PHE A 1 41 ? -15.764 -11.653 -1.266 1.00 42.30 21 PHE A O 12
ATOM 18863 N N . GLY A 1 42 ? -15.955 -9.408 -1.242 1.00 43.11 22 GLY A N 12
ATOM 18864 C CA . GLY A 1 42 ? -15.067 -9.220 -2.373 1.00 63.31 22 GLY A CA 12
ATOM 18865 C C . GLY A 1 42 ? -15.069 -7.786 -2.855 1.00 74.42 22 GLY A C 12
ATOM 18866 O O . GLY A 1 42 ? -15.870 -6.978 -2.394 1.00 53.11 22 GLY A O 12
ATOM 18870 N N . THR A 1 43 ? -14.173 -7.458 -3.772 1.00 60.22 23 THR A N 12
ATOM 18871 C CA . THR A 1 43 ? -14.082 -6.102 -4.288 1.00 42.21 23 THR A CA 12
ATOM 18872 C C . THR A 1 43 ? -14.871 -5.942 -5.580 1.00 51.43 23 THR A C 12
ATOM 18873 O O . THR A 1 43 ? -15.049 -6.898 -6.340 1.00 61.34 23 THR A O 12
ATOM 18884 N N . LYS A 1 44 ? -15.355 -4.737 -5.815 1.00 32.11 24 LYS A N 12
ATOM 18885 C CA . LYS A 1 44 ? -15.966 -4.398 -7.085 1.00 45.24 24 LYS A CA 12
ATOM 18886 C C . LYS A 1 44 ? -15.398 -3.076 -7.576 1.00 71.14 24 LYS A C 12
ATOM 18887 O O . LYS A 1 44 ? -15.266 -2.121 -6.809 1.00 0.45 24 LYS A O 12
ATOM 18906 N N . CYS A 1 45 ? -15.021 -3.035 -8.836 1.00 43.21 25 CYS A N 12
ATOM 18907 C CA . CYS A 1 45 ? -14.534 -1.811 -9.435 1.00 25.14 25 CYS A CA 12
ATOM 18908 C C . CYS A 1 45 ? -15.237 -1.568 -10.756 1.00 11.53 25 CYS A C 12
ATOM 18909 O O . CYS A 1 45 ? -14.719 -1.874 -11.830 1.00 33.20 25 CYS A O 12
ATOM 18917 N N . VAL A 1 46 ? -16.441 -1.042 -10.657 1.00 13.01 26 VAL A N 12
ATOM 18918 C CA . VAL A 1 46 ? -17.264 -0.797 -11.823 1.00 61.22 26 VAL A CA 12
ATOM 18919 C C . VAL A 1 46 ? -17.318 0.698 -12.098 1.00 31.32 26 VAL A C 12
ATOM 18920 O O . VAL A 1 46 ? -17.369 1.502 -11.169 1.00 3.51 26 VAL A O 12
ATOM 18933 N N . ILE A 1 47 ? -17.262 1.070 -13.363 1.00 41.43 27 ILE A N 12
ATOM 18934 C CA . ILE A 1 47 ? -17.288 2.473 -13.728 1.00 52.30 27 ILE A CA 12
ATOM 18935 C C . ILE A 1 47 ? -18.641 3.103 -13.433 1.00 55.15 27 ILE A C 12
ATOM 18936 O O . ILE A 1 47 ? -19.692 2.590 -13.826 1.00 40.35 27 ILE A O 12
ATOM 18952 N N . GLU A 1 48 ? -18.592 4.210 -12.720 1.00 11.14 28 GLU A N 12
ATOM 18953 C CA . GLU A 1 48 ? -19.760 5.014 -12.450 1.00 41.21 28 GLU A CA 12
ATOM 18954 C C . GLU A 1 48 ? -19.565 6.379 -13.090 1.00 42.20 28 GLU A C 12
ATOM 18955 O O . GLU A 1 48 ? -18.819 7.218 -12.582 1.00 23.53 28 GLU A O 12
ATOM 18967 N N . GLU A 1 49 ? -20.194 6.579 -14.231 1.00 4.24 29 GLU A N 12
ATOM 18968 C CA . GLU A 1 49 ? -20.016 7.802 -14.990 1.00 15.04 29 GLU A CA 12
ATOM 18969 C C . GLU A 1 49 ? -20.994 8.871 -14.519 1.00 15.12 29 GLU A C 12
ATOM 18970 O O . GLU A 1 49 ? -22.203 8.645 -14.449 1.00 73.04 29 GLU A O 12
ATOM 18982 N N . VAL A 1 50 ? -20.459 10.032 -14.178 1.00 1.31 30 VAL A N 12
ATOM 18983 C CA . VAL A 1 50 ? -21.271 11.135 -13.702 1.00 21.54 30 VAL A CA 12
ATOM 18984 C C . VAL A 1 50 ? -21.793 11.934 -14.883 1.00 42.41 30 VAL A C 12
ATOM 18985 O O . VAL A 1 50 ? -21.135 12.857 -15.370 1.00 64.24 30 VAL A O 12
ATOM 18998 N N . LYS A 1 51 ? -22.956 11.539 -15.370 1.00 0.11 31 LYS A N 12
ATOM 18999 C CA . LYS A 1 51 ? -23.546 12.182 -16.528 1.00 34.35 31 LYS A CA 12
ATOM 19000 C C . LYS A 1 51 ? -24.023 13.583 -16.177 1.00 21.41 31 LYS A C 12
ATOM 19001 O O . LYS A 1 51 ? -24.694 13.798 -15.163 1.00 24.11 31 LYS A O 12
ATOM 19020 N N . SER A 1 52 ? -23.640 14.535 -17.006 1.00 31.31 32 SER A N 12
ATOM 19021 C CA . SER A 1 52 ? -23.990 15.923 -16.791 1.00 23.42 32 SER A CA 12
ATOM 19022 C C . SER A 1 52 ? -25.321 16.235 -17.464 1.00 31.41 32 SER A C 12
ATOM 19023 O O . SER A 1 52 ? -25.829 15.435 -18.257 1.00 40.01 32 SER A O 12
ATOM 19031 N N . SER A 1 53 ? -25.886 17.389 -17.140 1.00 10.44 33 SER A N 12
ATOM 19032 C CA . SER A 1 53 ? -27.093 17.862 -17.793 1.00 75.42 33 SER A CA 12
ATOM 19033 C C . SER A 1 53 ? -26.823 18.084 -19.276 1.00 41.32 33 SER A C 12
ATOM 19034 O O . SER A 1 53 ? -27.694 17.879 -20.121 1.00 3.25 33 SER A O 12
ATOM 19042 N N . HIS A 1 54 ? -25.599 18.492 -19.583 1.00 40.10 34 HIS A N 12
ATOM 19043 C CA . HIS A 1 54 ? -25.148 18.568 -20.959 1.00 51.42 34 HIS A CA 12
ATOM 19044 C C . HIS A 1 54 ? -24.408 17.283 -21.308 1.00 74.42 34 HIS A C 12
ATOM 19045 O O . HIS A 1 54 ? -23.334 17.011 -20.768 1.00 22.15 34 HIS A O 12
ATOM 19059 N N . LYS A 1 55 ? -25.006 16.492 -22.186 1.00 62.44 35 LYS A N 12
ATOM 19060 C CA . LYS A 1 55 ? -24.449 15.202 -22.574 1.00 70.21 35 LYS A CA 12
ATOM 19061 C C . LYS A 1 55 ? -23.108 15.363 -23.277 1.00 5.40 35 LYS A C 12
ATOM 19062 O O . LYS A 1 55 ? -22.057 15.087 -22.701 1.00 54.20 35 LYS A O 12
ATOM 19081 N N . THR A 1 56 ? -23.155 15.798 -24.525 1.00 70.54 36 THR A N 12
ATOM 19082 C CA . THR A 1 56 ? -21.958 15.979 -25.326 1.00 54.31 36 THR A CA 12
ATOM 19083 C C . THR A 1 56 ? -22.287 16.784 -26.571 1.00 13.41 36 THR A C 12
ATOM 19084 O O . THR A 1 56 ? -23.413 16.726 -27.070 1.00 62.24 36 THR A O 12
ATOM 19095 N N . LEU A 1 57 ? -21.320 17.536 -27.069 1.00 1.53 37 LEU A N 12
ATOM 19096 C CA . LEU A 1 57 ? -21.532 18.333 -28.264 1.00 20.04 37 LEU A CA 12
ATOM 19097 C C . LEU A 1 57 ? -20.613 17.845 -29.382 1.00 35.55 37 LEU A C 12
ATOM 19098 O O . LEU A 1 57 ? -19.664 18.531 -29.766 1.00 2.23 37 LEU A O 12
ATOM 19114 N N . LEU A 1 58 ? -20.882 16.635 -29.865 1.00 23.23 38 LEU A N 12
ATOM 19115 C CA . LEU A 1 58 ? -20.138 16.060 -30.981 1.00 73.22 38 LEU A CA 12
ATOM 19116 C C . LEU A 1 58 ? -20.841 14.807 -31.485 1.00 13.13 38 LEU A C 12
ATOM 19117 O O . LEU A 1 58 ? -22.020 14.599 -31.199 1.00 74.43 38 LEU A O 12
ATOM 19133 N N . ASN A 1 59 ? -20.107 13.989 -32.230 1.00 44.22 39 ASN A N 12
ATOM 19134 C CA . ASN A 1 59 ? -20.630 12.757 -32.819 1.00 73.21 39 ASN A CA 12
ATOM 19135 C C . ASN A 1 59 ? -21.289 11.871 -31.766 1.00 73.41 39 ASN A C 12
ATOM 19136 O O . ASN A 1 59 ? -22.515 11.759 -31.691 1.00 64.42 39 ASN A O 12
ATOM 19147 N N . THR A 1 60 ? -20.453 11.242 -30.963 1.00 5.34 40 THR A N 12
ATOM 19148 C CA . THR A 1 60 ? -20.899 10.380 -29.892 1.00 4.04 40 THR A CA 12
ATOM 19149 C C . THR A 1 60 ? -20.371 10.951 -28.583 1.00 2.33 40 THR A C 12
ATOM 19150 O O . THR A 1 60 ? -19.786 12.027 -28.585 1.00 23.23 40 THR A O 12
ATOM 19161 N N . GLU A 1 61 ? -20.577 10.268 -27.474 1.00 71.11 41 GLU A N 12
ATOM 19162 C CA . GLU A 1 61 ? -19.993 10.705 -26.222 1.00 34.33 41 GLU A CA 12
ATOM 19163 C C . GLU A 1 61 ? -18.483 10.494 -26.265 1.00 1.44 41 GLU A C 12
ATOM 19164 O O . GLU A 1 61 ? -18.001 9.388 -26.020 1.00 2.44 41 GLU A O 12
ATOM 19176 N N . LEU A 1 62 ? -17.761 11.556 -26.638 1.00 23.25 42 LEU A N 12
ATOM 19177 C CA . LEU A 1 62 ? -16.299 11.538 -26.711 1.00 24.40 42 LEU A CA 12
ATOM 19178 C C . LEU A 1 62 ? -15.718 10.848 -25.482 1.00 64.02 42 LEU A C 12
ATOM 19179 O O . LEU A 1 62 ? -15.038 9.824 -25.583 1.00 12.13 42 LEU A O 12
ATOM 19195 N N . HIS A 1 63 ? -16.007 11.423 -24.326 1.00 2.01 43 HIS A N 12
ATOM 19196 C CA . HIS A 1 63 ? -15.589 10.866 -23.055 1.00 5.10 43 HIS A CA 12
ATOM 19197 C C . HIS A 1 63 ? -16.447 11.452 -21.949 1.00 21.30 43 HIS A C 12
ATOM 19198 O O . HIS A 1 63 ? -16.271 12.610 -21.566 1.00 11.55 43 HIS A O 12
ATOM 19212 N N . LEU A 1 64 ? -17.398 10.676 -21.467 1.00 54.43 44 LEU A N 12
ATOM 19213 C CA . LEU A 1 64 ? -18.229 11.115 -20.368 1.00 24.12 44 LEU A CA 12
ATOM 19214 C C . LEU A 1 64 ? -17.410 11.020 -19.091 1.00 72.24 44 LEU A C 12
ATOM 19215 O O . LEU A 1 64 ? -16.743 10.012 -18.861 1.00 11.35 44 LEU A O 12
ATOM 19231 N N . THR A 1 65 ? -17.422 12.084 -18.295 1.00 0.12 45 THR A N 12
ATOM 19232 C CA . THR A 1 65 ? -16.655 12.127 -17.061 1.00 71.42 45 THR A CA 12
ATOM 19233 C C . THR A 1 65 ? -17.063 10.990 -16.143 1.00 51.02 45 THR A C 12
ATOM 19234 O O . THR A 1 65 ? -18.073 11.058 -15.442 1.00 71.21 45 THR A O 12
ATOM 19245 N N . LYS A 1 66 ? -16.279 9.940 -16.178 1.00 53.53 46 LYS A N 12
ATOM 19246 C CA . LYS A 1 66 ? -16.595 8.737 -15.455 1.00 13.11 46 LYS A CA 12
ATOM 19247 C C . LYS A 1 66 ? -15.626 8.556 -14.302 1.00 14.04 46 LYS A C 12
ATOM 19248 O O . LYS A 1 66 ? -14.521 9.103 -14.309 1.00 54.44 46 LYS A O 12
ATOM 19267 N N . TYR A 1 67 ? -16.046 7.805 -13.313 1.00 44.21 47 TYR A N 12
ATOM 19268 C CA . TYR A 1 67 ? -15.228 7.562 -12.151 1.00 52.33 47 TYR A CA 12
ATOM 19269 C C . TYR A 1 67 ? -15.223 6.079 -11.833 1.00 24.12 47 TYR A C 12
ATOM 19270 O O . TYR A 1 67 ? -16.240 5.400 -11.980 1.00 42.01 47 TYR A O 12
ATOM 19288 N N . TYR A 1 68 ? -14.077 5.575 -11.427 1.00 72.40 48 TYR A N 12
ATOM 19289 C CA . TYR A 1 68 ? -13.962 4.187 -11.034 1.00 62.11 48 TYR A CA 12
ATOM 19290 C C . TYR A 1 68 ? -14.630 3.973 -9.686 1.00 32.13 48 TYR A C 12
ATOM 19291 O O . TYR A 1 68 ? -14.134 4.439 -8.658 1.00 73.33 48 TYR A O 12
ATOM 19309 N N . GLY A 1 69 ? -15.768 3.300 -9.702 1.00 45.31 49 GLY A N 12
ATOM 19310 C CA . GLY A 1 69 ? -16.468 2.999 -8.474 1.00 12.13 49 GLY A CA 12
ATOM 19311 C C . GLY A 1 69 ? -15.834 1.839 -7.741 1.00 31.21 49 GLY A C 12
ATOM 19312 O O . GLY A 1 69 ? -16.338 0.712 -7.791 1.00 71.12 49 GLY A O 12
ATOM 19316 N N . PHE A 1 70 ? -14.712 2.112 -7.088 1.00 42.45 50 PHE A N 12
ATOM 19317 C CA . PHE A 1 70 ? -14.015 1.108 -6.304 1.00 40.02 50 PHE A CA 12
ATOM 19318 C C . PHE A 1 70 ? -14.702 0.923 -4.969 1.00 41.13 50 PHE A C 12
ATOM 19319 O O . PHE A 1 70 ? -14.923 1.883 -4.231 1.00 64.24 50 PHE A O 12
ATOM 19336 N N . SER A 1 71 ? -15.073 -0.303 -4.669 1.00 14.33 51 SER A N 12
ATOM 19337 C CA . SER A 1 71 ? -15.775 -0.593 -3.439 1.00 11.10 51 SER A CA 12
ATOM 19338 C C . SER A 1 71 ? -15.470 -2.001 -2.966 1.00 51.03 51 SER A C 12
ATOM 19339 O O . SER A 1 71 ? -15.126 -2.875 -3.765 1.00 55.31 51 SER A O 12
ATOM 19347 N N . PHE A 1 72 ? -15.600 -2.216 -1.675 1.00 15.34 52 PHE A N 12
ATOM 19348 C CA . PHE A 1 72 ? -15.486 -3.547 -1.130 1.00 74.41 52 PHE A CA 12
ATOM 19349 C C . PHE A 1 72 ? -16.839 -3.989 -0.599 1.00 72.13 52 PHE A C 12
ATOM 19350 O O . PHE A 1 72 ? -17.437 -3.316 0.250 1.00 13.40 52 PHE A O 12
ATOM 19367 N N . PHE A 1 73 ? -17.303 -5.118 -1.101 1.00 21.33 53 PHE A N 12
ATOM 19368 C CA . PHE A 1 73 ? -18.600 -5.657 -0.741 1.00 60.14 53 PHE A CA 12
ATOM 19369 C C . PHE A 1 73 ? -18.481 -6.752 0.304 1.00 13.11 53 PHE A C 12
ATOM 19370 O O . PHE A 1 73 ? -17.561 -7.569 0.266 1.00 12.01 53 PHE A O 12
ATOM 19387 N N . ARG A 1 74 ? -19.413 -6.748 1.236 1.00 45.11 54 ARG A N 12
ATOM 19388 C CA . ARG A 1 74 ? -19.589 -7.856 2.159 1.00 11.35 54 ARG A CA 12
ATOM 19389 C C . ARG A 1 74 ? -21.078 -8.038 2.431 1.00 13.24 54 ARG A C 12
ATOM 19390 O O . ARG A 1 74 ? -21.727 -7.129 2.952 1.00 75.24 54 ARG A O 12
ATOM 19411 N N . HIS A 1 75 ? -21.618 -9.196 2.053 1.00 45.52 55 HIS A N 12
ATOM 19412 C CA . HIS A 1 75 ? -23.048 -9.489 2.228 1.00 24.53 55 HIS A CA 12
ATOM 19413 C C . HIS A 1 75 ? -23.929 -8.542 1.424 1.00 63.40 55 HIS A C 12
ATOM 19414 O O . HIS A 1 75 ? -25.114 -8.383 1.719 1.00 63.11 55 HIS A O 12
ATOM 19428 N N . GLY A 1 76 ? -23.364 -7.926 0.402 1.00 4.20 56 GLY A N 12
ATOM 19429 C CA . GLY A 1 76 ? -24.116 -6.970 -0.377 1.00 63.25 56 GLY A CA 12
ATOM 19430 C C . GLY A 1 76 ? -24.104 -5.586 0.239 1.00 42.40 56 GLY A C 12
ATOM 19431 O O . GLY A 1 76 ? -24.822 -4.695 -0.213 1.00 21.22 56 GLY A O 12
ATOM 19435 N N . ASN A 1 77 ? -23.306 -5.404 1.281 1.00 1.11 57 ASN A N 12
ATOM 19436 C CA . ASN A 1 77 ? -23.136 -4.087 1.880 1.00 63.52 57 ASN A CA 12
ATOM 19437 C C . ASN A 1 77 ? -21.827 -3.489 1.418 1.00 32.13 57 ASN A C 12
ATOM 19438 O O . ASN A 1 77 ? -21.031 -4.152 0.752 1.00 53.15 57 ASN A O 12
ATOM 19449 N N . ILE A 1 78 ? -21.590 -2.255 1.806 1.00 11.41 58 ILE A N 12
ATOM 19450 C CA . ILE A 1 78 ? -20.363 -1.573 1.454 1.00 40.33 58 ILE A CA 12
ATOM 19451 C C . ILE A 1 78 ? -19.524 -1.323 2.690 1.00 72.30 58 ILE A C 12
ATOM 19452 O O . ILE A 1 78 ? -19.923 -0.595 3.600 1.00 11.33 58 ILE A O 12
ATOM 19468 N N . VAL A 1 79 ? -18.376 -1.961 2.724 1.00 33.44 59 VAL A N 12
ATOM 19469 C CA . VAL A 1 79 ? -17.423 -1.746 3.795 1.00 75.42 59 VAL A CA 12
ATOM 19470 C C . VAL A 1 79 ? -16.429 -0.670 3.380 1.00 54.34 59 VAL A C 12
ATOM 19471 O O . VAL A 1 79 ? -15.986 0.145 4.192 1.00 51.22 59 VAL A O 12
ATOM 19484 N N . ALA A 1 80 ? -16.109 -0.658 2.098 1.00 71.12 60 ALA A N 12
ATOM 19485 C CA . ALA A 1 80 ? -15.189 0.321 1.552 1.00 31.42 60 ALA A CA 12
ATOM 19486 C C . ALA A 1 80 ? -15.751 0.920 0.277 1.00 30.15 60 ALA A C 12
ATOM 19487 O O . ALA A 1 80 ? -16.274 0.199 -0.567 1.00 61.11 60 ALA A O 12
ATOM 19494 N N . TYR A 1 81 ? -15.662 2.232 0.146 1.00 53.10 61 TYR A N 12
ATOM 19495 C CA . TYR A 1 81 ? -16.083 2.898 -1.074 1.00 12.33 61 TYR A CA 12
ATOM 19496 C C . TYR A 1 81 ? -15.139 4.042 -1.398 1.00 75.35 61 TYR A C 12
ATOM 19497 O O . TYR A 1 81 ? -14.855 4.887 -0.547 1.00 25.02 61 TYR A O 12
ATOM 19515 N N . GLY A 1 82 ? -14.645 4.044 -2.621 1.00 24.25 62 GLY A N 12
ATOM 19516 C CA . GLY A 1 82 ? -13.786 5.104 -3.081 1.00 33.10 62 GLY A CA 12
ATOM 19517 C C . GLY A 1 82 ? -13.960 5.338 -4.562 1.00 2.01 62 GLY A C 12
ATOM 19518 O O . GLY A 1 82 ? -13.438 4.586 -5.380 1.00 35.31 62 GLY A O 12
ATOM 19522 N N . LYS A 1 83 ? -14.728 6.353 -4.911 1.00 61.41 63 LYS A N 12
ATOM 19523 C CA . LYS A 1 83 ? -14.949 6.682 -6.301 1.00 34.14 63 LYS A CA 12
ATOM 19524 C C . LYS A 1 83 ? -14.000 7.785 -6.742 1.00 14.33 63 LYS A C 12
ATOM 19525 O O . LYS A 1 83 ? -13.967 8.863 -6.149 1.00 42.23 63 LYS A O 12
ATOM 19544 N N . SER A 1 84 ? -13.215 7.508 -7.771 1.00 1.40 64 SER A N 12
ATOM 19545 C CA . SER A 1 84 ? -12.294 8.495 -8.313 1.00 64.10 64 SER A CA 12
ATOM 19546 C C . SER A 1 84 ? -12.043 8.236 -9.792 1.00 42.22 64 SER A C 12
ATOM 19547 O O . SER A 1 84 ? -12.240 7.124 -10.276 1.00 71.31 64 SER A O 12
ATOM 19555 N N . ARG A 1 85 ? -11.609 9.266 -10.504 1.00 52.12 65 ARG A N 12
ATOM 19556 C CA . ARG A 1 85 ? -11.357 9.160 -11.934 1.00 4.22 65 ARG A CA 12
ATOM 19557 C C . ARG A 1 85 ? -10.138 8.276 -12.197 1.00 43.33 65 ARG A C 12
ATOM 19558 O O . ARG A 1 85 ? -10.051 7.605 -13.228 1.00 10.15 65 ARG A O 12
ATOM 19579 N N . LYS A 1 86 ? -9.207 8.265 -11.253 1.00 61.31 66 LYS A N 12
ATOM 19580 C CA . LYS A 1 86 ? -8.027 7.430 -11.366 1.00 0.14 66 LYS A CA 12
ATOM 19581 C C . LYS A 1 86 ? -8.149 6.218 -10.452 1.00 50.12 66 LYS A C 12
ATOM 19582 O O . LYS A 1 86 ? -8.447 6.354 -9.262 1.00 24.43 66 LYS A O 12
ATOM 19601 N N . VAL A 1 87 ? -7.921 5.039 -11.025 1.00 64.42 67 VAL A N 12
ATOM 19602 C CA . VAL A 1 87 ? -8.048 3.774 -10.306 1.00 54.04 67 VAL A CA 12
ATOM 19603 C C . VAL A 1 87 ? -7.241 3.773 -9.010 1.00 24.03 67 VAL A C 12
ATOM 19604 O O . VAL A 1 87 ? -7.753 3.404 -7.961 1.00 11.23 67 VAL A O 12
ATOM 19617 N N . ALA A 1 88 ? -5.992 4.208 -9.094 1.00 21.44 68 ALA A N 12
ATOM 19618 C CA . ALA A 1 88 ? -5.095 4.237 -7.946 1.00 20.44 68 ALA A CA 12
ATOM 19619 C C . ALA A 1 88 ? -5.667 5.048 -6.778 1.00 23.05 68 ALA A C 12
ATOM 19620 O O . ALA A 1 88 ? -5.549 4.639 -5.626 1.00 41.15 68 ALA A O 12
ATOM 19627 N N . ASN A 1 89 ? -6.298 6.184 -7.073 1.00 64.23 69 ASN A N 12
ATOM 19628 C CA . ASN A 1 89 ? -6.848 7.037 -6.016 1.00 21.02 69 ASN A CA 12
ATOM 19629 C C . ASN A 1 89 ? -8.098 6.399 -5.429 1.00 74.14 69 ASN A C 12
ATOM 19630 O O . ASN A 1 89 ? -8.257 6.314 -4.212 1.00 12.34 69 ASN A O 12
ATOM 19641 N N . ALA A 1 90 ? -8.972 5.945 -6.315 1.00 55.12 70 ALA A N 12
ATOM 19642 C CA . ALA A 1 90 ? -10.208 5.273 -5.929 1.00 73.51 70 ALA A CA 12
ATOM 19643 C C . ALA A 1 90 ? -9.913 4.059 -5.057 1.00 50.23 70 ALA A C 12
ATOM 19644 O O . ALA A 1 90 ? -10.516 3.856 -4.000 1.00 72.10 70 ALA A O 12
ATOM 19651 N N . LYS A 1 91 ? -8.956 3.278 -5.519 1.00 21.52 71 LYS A N 12
ATOM 19652 C CA . LYS A 1 91 ? -8.526 2.062 -4.861 1.00 64.12 71 LYS A CA 12
ATOM 19653 C C . LYS A 1 91 ? -7.911 2.388 -3.505 1.00 53.11 71 LYS A C 12
ATOM 19654 O O . LYS A 1 91 ? -8.103 1.664 -2.531 1.00 20.33 71 LYS A O 12
ATOM 19673 N N . TYR A 1 92 ? -7.182 3.498 -3.465 1.00 12.42 72 TYR A N 12
ATOM 19674 C CA . TYR A 1 92 ? -6.554 3.987 -2.243 1.00 53.23 72 TYR A CA 12
ATOM 19675 C C . TYR A 1 92 ? -7.598 4.243 -1.160 1.00 40.11 72 TYR A C 12
ATOM 19676 O O . TYR A 1 92 ? -7.458 3.777 -0.026 1.00 44.41 72 TYR A O 12
ATOM 19694 N N . ILE A 1 93 ? -8.645 4.969 -1.527 1.00 40.31 73 ILE A N 12
ATOM 19695 C CA . ILE A 1 93 ? -9.730 5.288 -0.607 1.00 21.20 73 ILE A CA 12
ATOM 19696 C C . ILE A 1 93 ? -10.379 4.013 -0.082 1.00 34.40 73 ILE A C 12
ATOM 19697 O O . ILE A 1 93 ? -10.553 3.846 1.124 1.00 22.13 73 ILE A O 12
ATOM 19713 N N . MET A 1 94 ? -10.722 3.120 -1.007 1.00 11.41 74 MET A N 12
ATOM 19714 C CA . MET A 1 94 ? -11.297 1.821 -0.669 1.00 74.41 74 MET A CA 12
ATOM 19715 C C . MET A 1 94 ? -10.429 1.087 0.350 1.00 73.23 74 MET A C 12
ATOM 19716 O O . MET A 1 94 ? -10.902 0.679 1.416 1.00 34.23 74 MET A O 12
ATOM 19730 N N . LYS A 1 95 ? -9.155 0.947 0.022 1.00 13.32 75 LYS A N 12
ATOM 19731 C CA . LYS A 1 95 ? -8.219 0.217 0.858 1.00 55.15 75 LYS A CA 12
ATOM 19732 C C . LYS A 1 95 ? -8.118 0.831 2.250 1.00 30.51 75 LYS A C 12
ATOM 19733 O O . LYS A 1 95 ? -8.223 0.122 3.245 1.00 24.42 75 LYS A O 12
ATOM 19752 N N . GLN A 1 96 ? -7.948 2.148 2.311 1.00 34.33 76 GLN A N 12
ATOM 19753 C CA . GLN A 1 96 ? -7.828 2.854 3.589 1.00 62.04 76 GLN A CA 12
ATOM 19754 C C . GLN A 1 96 ? -9.067 2.660 4.462 1.00 31.11 76 GLN A C 12
ATOM 19755 O O . GLN A 1 96 ? -8.989 2.764 5.688 1.00 14.13 76 GLN A O 12
ATOM 19769 N N . ARG A 1 97 ? -10.208 2.392 3.830 1.00 32.34 77 ARG A N 12
ATOM 19770 C CA . ARG A 1 97 ? -11.443 2.142 4.562 1.00 31.41 77 ARG A CA 12
ATOM 19771 C C . ARG A 1 97 ? -11.322 0.893 5.423 1.00 4.05 77 ARG A C 12
ATOM 19772 O O . ARG A 1 97 ? -11.338 0.979 6.650 1.00 12.32 77 ARG A O 12
ATOM 19793 N N . LEU A 1 98 ? -11.188 -0.271 4.788 1.00 5.25 78 LEU A N 12
ATOM 19794 C CA . LEU A 1 98 ? -11.107 -1.516 5.556 1.00 51.21 78 LEU A CA 12
ATOM 19795 C C . LEU A 1 98 ? -9.807 -1.578 6.338 1.00 31.41 78 LEU A C 12
ATOM 19796 O O . LEU A 1 98 ? -9.765 -2.145 7.428 1.00 71.20 78 LEU A O 12
ATOM 19812 N N . LEU A 1 99 ? -8.750 -0.998 5.771 1.00 42.44 79 LEU A N 12
ATOM 19813 C CA . LEU A 1 99 ? -7.446 -0.949 6.423 1.00 71.35 79 LEU A CA 12
ATOM 19814 C C . LEU A 1 99 ? -7.607 -0.413 7.834 1.00 44.10 79 LEU A C 12
ATOM 19815 O O . LEU A 1 99 ? -7.138 -1.010 8.797 1.00 23.23 79 LEU A O 12
ATOM 19831 N N . LYS A 1 100 ? -8.326 0.686 7.952 1.00 1.12 80 LYS A N 12
ATOM 19832 C CA . LYS A 1 100 ? -8.563 1.297 9.242 1.00 52.53 80 LYS A CA 12
ATOM 19833 C C . LYS A 1 100 ? -9.429 0.412 10.118 1.00 32.03 80 LYS A C 12
ATOM 19834 O O . LYS A 1 100 ? -9.243 0.357 11.328 1.00 10.11 80 LYS A O 12
ATOM 19853 N N . LEU A 1 101 ? -10.352 -0.296 9.500 1.00 53.34 81 LEU A N 12
ATOM 19854 C CA . LEU A 1 101 ? -11.274 -1.142 10.228 1.00 34.13 81 LEU A CA 12
ATOM 19855 C C . LEU A 1 101 ? -10.571 -2.343 10.857 1.00 15.25 81 LEU A C 12
ATOM 19856 O O . LEU A 1 101 ? -10.932 -2.767 11.944 1.00 14.51 81 LEU A O 12
ATOM 19872 N N . LEU A 1 102 ? -9.565 -2.886 10.186 1.00 1.50 82 LEU A N 12
ATOM 19873 C CA . LEU A 1 102 ? -8.833 -4.028 10.728 1.00 11.14 82 LEU A CA 12
ATOM 19874 C C . LEU A 1 102 ? -7.684 -3.580 11.631 1.00 33.21 82 LEU A C 12
ATOM 19875 O O . LEU A 1 102 ? -7.215 -4.346 12.474 1.00 12.15 82 LEU A O 12
ATOM 19891 N N . GLU A 1 103 ? -7.241 -2.342 11.456 1.00 60.11 83 GLU A N 12
ATOM 19892 C CA . GLU A 1 103 ? -6.215 -1.764 12.320 1.00 62.52 83 GLU A CA 12
ATOM 19893 C C . GLU A 1 103 ? -6.833 -1.266 13.629 1.00 33.02 83 GLU A C 12
ATOM 19894 O O . GLU A 1 103 ? -6.346 -1.565 14.721 1.00 43.50 83 GLU A O 12
ATOM 19906 N N . ASP A 1 104 ? -7.916 -0.509 13.502 1.00 24.20 84 ASP A N 12
ATOM 19907 C CA . ASP A 1 104 ? -8.633 0.035 14.654 1.00 20.33 84 ASP A CA 12
ATOM 19908 C C . ASP A 1 104 ? -9.518 -1.032 15.275 1.00 10.14 84 ASP A C 12
ATOM 19909 O O . ASP A 1 104 ? -9.885 -0.943 16.449 1.00 43.01 84 ASP A O 12
ATOM 19918 N N . LYS A 1 105 ? -9.828 -2.049 14.471 1.00 32.54 85 LYS A N 12
ATOM 19919 C CA . LYS A 1 105 ? -10.700 -3.147 14.874 1.00 25.43 85 LYS A CA 12
ATOM 19920 C C . LYS A 1 105 ? -12.150 -2.688 14.955 1.00 2.15 85 LYS A C 12
ATOM 19921 O O . LYS A 1 105 ? -12.907 -3.112 15.829 1.00 12.51 85 LYS A O 12
ATOM 19940 N N . SER A 1 106 ? -12.529 -1.841 14.007 1.00 33.00 86 SER A N 12
ATOM 19941 C CA . SER A 1 106 ? -13.895 -1.374 13.886 1.00 14.20 86 SER A CA 12
ATOM 19942 C C . SER A 1 106 ? -14.786 -2.510 13.381 1.00 4.43 86 SER A C 12
ATOM 19943 O O . SER A 1 106 ? -14.494 -3.130 12.354 1.00 61.20 86 SER A O 12
ATOM 19951 N N . ASN A 1 107 ? -15.881 -2.766 14.086 1.00 30.33 87 ASN A N 12
ATOM 19952 C CA . ASN A 1 107 ? -16.762 -3.896 13.775 1.00 74.31 87 ASN A CA 12
ATOM 19953 C C . ASN A 1 107 ? -17.491 -3.723 12.445 1.00 74.14 87 ASN A C 12
ATOM 19954 O O . ASN A 1 107 ? -18.270 -4.584 12.048 1.00 51.50 87 ASN A O 12
ATOM 19965 N N . LEU A 1 108 ? -17.228 -2.629 11.752 1.00 43.44 88 LEU A N 12
ATOM 19966 C CA . LEU A 1 108 ? -17.892 -2.362 10.484 1.00 45.20 88 LEU A CA 12
ATOM 19967 C C . LEU A 1 108 ? -17.469 -3.373 9.423 1.00 61.13 88 LEU A C 12
ATOM 19968 O O . LEU A 1 108 ? -18.290 -3.835 8.632 1.00 13.10 88 LEU A O 12
ATOM 19984 N N . LEU A 1 109 ? -16.191 -3.730 9.413 1.00 2.12 89 LEU A N 12
ATOM 19985 C CA . LEU A 1 109 ? -15.716 -4.767 8.504 1.00 31.34 89 LEU A CA 12
ATOM 19986 C C . LEU A 1 109 ? -15.700 -6.125 9.195 1.00 22.23 89 LEU A C 12
ATOM 19987 O O . LEU A 1 109 ? -15.714 -7.165 8.545 1.00 4.14 89 LEU A O 12
ATOM 20003 N N . LEU A 1 110 ? -15.703 -6.102 10.513 1.00 15.13 90 LEU A N 12
ATOM 20004 C CA . LEU A 1 110 ? -15.403 -7.292 11.302 1.00 64.11 90 LEU A CA 12
ATOM 20005 C C . LEU A 1 110 ? -16.610 -7.830 12.076 1.00 40.33 90 LEU A C 12
ATOM 20006 O O . LEU A 1 110 ? -16.439 -8.616 13.007 1.00 22.25 90 LEU A O 12
ATOM 20022 N N . TYR A 1 111 ? -17.823 -7.432 11.702 1.00 41.11 91 TYR A N 12
ATOM 20023 C CA . TYR A 1 111 ? -19.012 -7.886 12.425 1.00 64.04 91 TYR A CA 12
ATOM 20024 C C . TYR A 1 111 ? -19.225 -9.391 12.274 1.00 13.13 91 TYR A C 12
ATOM 20025 O O . TYR A 1 111 ? -18.682 -10.026 11.359 1.00 12.12 91 TYR A O 12
ATOM 20043 N N . SER A 1 112 ? -20.033 -9.948 13.164 1.00 13.11 92 SER A N 12
ATOM 20044 C CA . SER A 1 112 ? -20.329 -11.370 13.147 1.00 54.15 92 SER A CA 12
ATOM 20045 C C . SER A 1 112 ? -21.524 -11.680 12.241 1.00 51.13 92 SER A C 12
ATOM 20046 O O . SER A 1 112 ? -22.457 -10.886 12.115 1.00 50.43 92 SER A O 12
ATOM 20054 N N . CYS A 1 113 ? -21.467 -12.834 11.598 1.00 51.41 93 CYS A N 12
ATOM 20055 C CA . CYS A 1 113 ? -22.523 -13.299 10.705 1.00 63.45 93 CYS A CA 12
ATOM 20056 C C . CYS A 1 113 ? -22.543 -14.818 10.709 1.00 53.14 93 CYS A C 12
ATOM 20057 O O . CYS A 1 113 ? -21.546 -15.441 11.079 1.00 42.21 93 CYS A O 12
ATOM 20064 N N . ASN A 1 114 ? -23.637 -15.414 10.257 1.00 33.43 94 ASN A N 12
ATOM 20065 C CA . ASN A 1 114 ? -23.727 -16.866 10.175 1.00 5.44 94 ASN A CA 12
ATOM 20066 C C . ASN A 1 114 ? -23.601 -17.348 8.731 1.00 1.11 94 ASN A C 12
ATOM 20067 O O . ASN A 1 114 ? -24.593 -17.730 8.110 1.00 24.02 94 ASN A O 12
ATOM 20078 N N . CYS A 1 115 ? -22.395 -17.293 8.170 1.00 63.11 95 CYS A N 12
ATOM 20079 C CA . CYS A 1 115 ? -22.157 -17.920 6.874 1.00 62.23 95 CYS A CA 12
ATOM 20080 C C . CYS A 1 115 ? -21.931 -19.414 7.050 1.00 21.24 95 CYS A C 12
ATOM 20081 O O . CYS A 1 115 ? -22.500 -20.232 6.328 1.00 0.41 95 CYS A O 12
ATOM 20088 N N . LYS A 1 116 ? -21.112 -19.764 8.030 1.00 1.10 96 LYS A N 12
ATOM 20089 C CA . LYS A 1 116 ? -20.883 -21.157 8.371 1.00 44.42 96 LYS A CA 12
ATOM 20090 C C . LYS A 1 116 ? -21.431 -21.439 9.767 1.00 25.24 96 LYS A C 12
ATOM 20091 O O . LYS A 1 116 ? -21.992 -22.502 10.023 1.00 75.11 96 LYS A O 12
ATOM 20110 N N . PHE A 1 117 ? -21.271 -20.467 10.656 1.00 12.14 97 PHE A N 12
ATOM 20111 C CA . PHE A 1 117 ? -21.810 -20.533 12.006 1.00 44.32 97 PHE A CA 12
ATOM 20112 C C . PHE A 1 117 ? -21.671 -19.161 12.652 1.00 54.11 97 PHE A C 12
ATOM 20113 O O . PHE A 1 117 ? -21.225 -18.214 12.000 1.00 31.54 97 PHE A O 12
ATOM 20130 N N . SER A 1 118 ? -22.043 -19.061 13.922 1.00 54.03 98 SER A N 12
ATOM 20131 C CA . SER A 1 118 ? -21.777 -17.869 14.713 1.00 43.21 98 SER A CA 12
ATOM 20132 C C . SER A 1 118 ? -21.719 -18.215 16.188 1.00 61.23 98 SER A C 12
ATOM 20133 O O . SER A 1 118 ? -21.998 -19.345 16.587 1.00 14.41 98 SER A O 12
ATOM 20141 N N . LYS A 1 119 ? -21.369 -17.222 16.982 1.00 54.40 99 LYS A N 12
ATOM 20142 C CA . LYS A 1 119 ? -21.283 -17.370 18.418 1.00 21.45 99 LYS A CA 12
ATOM 20143 C C . LYS A 1 119 ? -22.486 -16.693 19.058 1.00 31.31 99 LYS A C 12
ATOM 20144 O O . LYS A 1 119 ? -22.752 -15.516 18.799 1.00 40.54 99 LYS A O 12
ATOM 20163 N N . LYS A 1 120 ? -23.223 -17.430 19.865 1.00 14.44 100 LYS A N 12
ATOM 20164 C CA . LYS A 1 120 ? -24.434 -16.900 20.460 1.00 54.13 100 LYS A CA 12
ATOM 20165 C C . LYS A 1 120 ? -24.096 -16.124 21.718 1.00 3.32 100 LYS A C 12
ATOM 20166 O O . LYS A 1 120 ? -23.745 -16.708 22.746 1.00 41.44 100 LYS A O 12
ATOM 20185 N N . LYS A 1 121 ? -24.200 -14.811 21.600 1.00 54.43 101 LYS A N 12
ATOM 20186 C CA . LYS A 1 121 ? -23.910 -13.880 22.685 1.00 31.25 101 LYS A CA 12
ATOM 20187 C C . LYS A 1 121 ? -22.465 -14.005 23.164 1.00 11.24 101 LYS A C 12
ATOM 20188 O O . LYS A 1 121 ? -21.589 -13.337 22.580 1.00 38.51 101 LYS A O 12
ATOM 20209 N N . MET A 1 21 ? 3.611 -0.018 -4.962 1.00 73.21 1 MET A N 13
ATOM 20210 C CA . MET A 1 21 ? 2.524 0.250 -3.999 1.00 70.15 1 MET A CA 13
ATOM 20211 C C . MET A 1 21 ? 2.274 -0.971 -3.125 1.00 11.45 1 MET A C 13
ATOM 20212 O O . MET A 1 21 ? 1.711 -1.969 -3.578 1.00 74.23 1 MET A O 13
ATOM 20226 N N . LYS A 1 22 ? 2.710 -0.902 -1.877 1.00 23.20 2 LYS A N 13
ATOM 20227 C CA . LYS A 1 22 ? 2.443 -1.971 -0.934 1.00 43.44 2 LYS A CA 13
ATOM 20228 C C . LYS A 1 22 ? 1.132 -1.694 -0.219 1.00 53.31 2 LYS A C 13
ATOM 20229 O O . LYS A 1 22 ? 0.707 -0.543 -0.115 1.00 0.41 2 LYS A O 13
ATOM 20248 N N . GLY A 1 23 ? 0.489 -2.740 0.256 1.00 51.12 3 GLY A N 13
ATOM 20249 C CA . GLY A 1 23 ? -0.779 -2.574 0.922 1.00 24.54 3 GLY A CA 13
ATOM 20250 C C . GLY A 1 23 ? -1.825 -3.508 0.366 1.00 32.12 3 GLY A C 13
ATOM 20251 O O . GLY A 1 23 ? -2.872 -3.071 -0.124 1.00 62.50 3 GLY A O 13
ATOM 20255 N N . ASP A 1 24 ? -1.532 -4.799 0.424 1.00 22.21 4 ASP A N 13
ATOM 20256 C CA . ASP A 1 24 ? -2.472 -5.818 -0.007 1.00 11.25 4 ASP A CA 13
ATOM 20257 C C . ASP A 1 24 ? -3.570 -5.984 1.031 1.00 60.20 4 ASP A C 13
ATOM 20258 O O . ASP A 1 24 ? -3.602 -6.944 1.803 1.00 42.15 4 ASP A O 13
ATOM 20267 N N . ILE A 1 25 ? -4.451 -5.001 1.047 1.00 71.15 5 ILE A N 13
ATOM 20268 C CA . ILE A 1 25 ? -5.563 -4.949 1.972 1.00 34.34 5 ILE A CA 13
ATOM 20269 C C . ILE A 1 25 ? -6.485 -6.149 1.765 1.00 52.22 5 ILE A C 13
ATOM 20270 O O . ILE A 1 25 ? -7.145 -6.617 2.694 1.00 21.12 5 ILE A O 13
ATOM 20286 N N . GLU A 1 26 ? -6.493 -6.653 0.538 1.00 52.51 6 GLU A N 13
ATOM 20287 C CA . GLU A 1 26 ? -7.359 -7.750 0.160 1.00 42.33 6 GLU A CA 13
ATOM 20288 C C . GLU A 1 26 ? -6.978 -9.001 0.928 1.00 61.42 6 GLU A C 13
ATOM 20289 O O . GLU A 1 26 ? -7.837 -9.772 1.337 1.00 0.55 6 GLU A O 13
ATOM 20301 N N . HIS A 1 27 ? -5.686 -9.193 1.146 1.00 34.01 7 HIS A N 13
ATOM 20302 C CA . HIS A 1 27 ? -5.233 -10.315 1.946 1.00 32.44 7 HIS A CA 13
ATOM 20303 C C . HIS A 1 27 ? -5.651 -10.123 3.392 1.00 41.44 7 HIS A C 13
ATOM 20304 O O . HIS A 1 27 ? -6.139 -11.054 4.021 1.00 30.44 7 HIS A O 13
ATOM 20318 N N . LYS A 1 28 ? -5.499 -8.898 3.896 1.00 53.43 8 LYS A N 13
ATOM 20319 C CA . LYS A 1 28 ? -5.816 -8.595 5.291 1.00 43.45 8 LYS A CA 13
ATOM 20320 C C . LYS A 1 28 ? -7.275 -8.914 5.591 1.00 64.34 8 LYS A C 13
ATOM 20321 O O . LYS A 1 28 ? -7.585 -9.581 6.578 1.00 12.20 8 LYS A O 13
ATOM 20340 N N . VAL A 1 29 ? -8.164 -8.434 4.727 1.00 41.33 9 VAL A N 13
ATOM 20341 C CA . VAL A 1 29 ? -9.592 -8.627 4.921 1.00 60.11 9 VAL A CA 13
ATOM 20342 C C . VAL A 1 29 ? -9.964 -10.102 4.817 1.00 51.10 9 VAL A C 13
ATOM 20343 O O . VAL A 1 29 ? -10.830 -10.580 5.545 1.00 32.22 9 VAL A O 13
ATOM 20356 N N . TYR A 1 30 ? -9.286 -10.839 3.943 1.00 74.21 10 TYR A N 13
ATOM 20357 C CA . TYR A 1 30 ? -9.540 -12.268 3.822 1.00 3.23 10 TYR A CA 13
ATOM 20358 C C . TYR A 1 30 ? -9.032 -12.989 5.065 1.00 64.35 10 TYR A C 13
ATOM 20359 O O . TYR A 1 30 ? -9.632 -13.956 5.510 1.00 1.24 10 TYR A O 13
ATOM 20377 N N . GLN A 1 31 ? -7.942 -12.472 5.636 1.00 44.11 11 GLN A N 13
ATOM 20378 C CA . GLN A 1 31 ? -7.270 -13.110 6.774 1.00 61.04 11 GLN A CA 13
ATOM 20379 C C . GLN A 1 31 ? -8.219 -13.323 7.943 1.00 44.10 11 GLN A C 13
ATOM 20380 O O . GLN A 1 31 ? -8.461 -14.457 8.370 1.00 63.21 11 GLN A O 13
ATOM 20394 N N . LEU A 1 32 ? -8.762 -12.227 8.440 1.00 21.22 12 LEU A N 13
ATOM 20395 C CA . LEU A 1 32 ? -9.561 -12.246 9.655 1.00 34.12 12 LEU A CA 13
ATOM 20396 C C . LEU A 1 32 ? -10.997 -12.661 9.388 1.00 50.12 12 LEU A C 13
ATOM 20397 O O . LEU A 1 32 ? -11.601 -13.355 10.194 1.00 4.43 12 LEU A O 13
ATOM 20413 N N . LEU A 1 33 ? -11.538 -12.261 8.255 1.00 14.44 13 LEU A N 13
ATOM 20414 C CA . LEU A 1 33 ? -12.918 -12.599 7.931 1.00 72.12 13 LEU A CA 13
ATOM 20415 C C . LEU A 1 33 ? -13.115 -14.097 7.796 1.00 70.20 13 LEU A C 13
ATOM 20416 O O . LEU A 1 33 ? -14.056 -14.651 8.359 1.00 55.32 13 LEU A O 13
ATOM 20432 N N . LYS A 1 34 ? -12.231 -14.753 7.059 1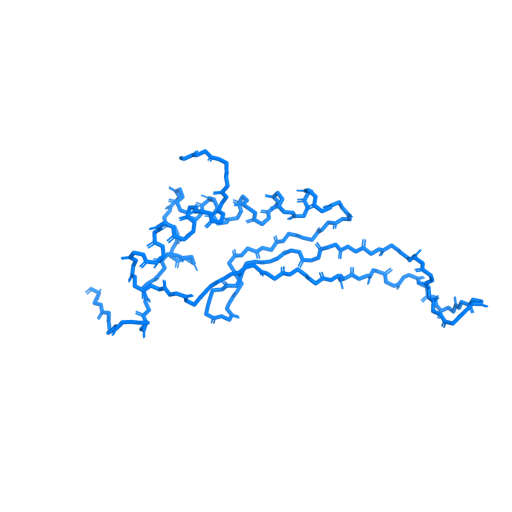.00 22.22 14 LYS A N 13
ATOM 20433 C CA . LYS A 1 34 ? -12.309 -16.202 6.897 1.00 43.43 14 LYS A CA 13
ATOM 20434 C C . LYS A 1 34 ? -12.067 -16.891 8.242 1.00 2.43 14 LYS A C 13
ATOM 20435 O O . LYS A 1 34 ? -12.521 -18.011 8.476 1.00 32.30 14 LYS A O 13
ATOM 20454 N N . ASP A 1 35 ? -11.365 -16.189 9.127 1.00 14.53 15 ASP A N 13
ATOM 20455 C CA . ASP A 1 35 ? -11.077 -16.681 10.470 1.00 51.43 15 ASP A CA 13
ATOM 20456 C C . ASP A 1 35 ? -12.326 -16.639 11.338 1.00 31.41 15 ASP A C 13
ATOM 20457 O O . ASP A 1 35 ? -12.650 -17.608 12.027 1.00 3.12 15 ASP A O 13
ATOM 20466 N N . GLN A 1 36 ? -13.026 -15.513 11.286 1.00 21.14 16 GLN A N 13
ATOM 20467 C CA . GLN A 1 36 ? -14.269 -15.345 12.037 1.00 20.34 16 GLN A CA 13
ATOM 20468 C C . GLN A 1 36 ? -15.323 -16.301 11.516 1.00 13.13 16 GLN A C 13
ATOM 20469 O O . GLN A 1 36 ? -16.161 -16.798 12.263 1.00 55.12 16 GLN A O 13
ATOM 20483 N N . GLY A 1 37 ? -15.269 -16.549 10.222 1.00 65.04 17 GLY A N 13
ATOM 20484 C CA . GLY A 1 37 ? -16.227 -17.426 9.602 1.00 53.43 17 GLY A CA 13
ATOM 20485 C C . GLY A 1 37 ? -17.000 -16.735 8.508 1.00 54.30 17 GLY A C 13
ATOM 20486 O O . GLY A 1 37 ? -18.201 -16.955 8.343 1.00 54.55 17 GLY A O 13
ATOM 20490 N N . CYS A 1 38 ? -16.333 -15.858 7.778 1.00 54.10 18 CYS A N 13
ATOM 20491 C CA . CYS A 1 38 ? -16.958 -15.233 6.627 1.00 43.02 18 CYS A CA 13
ATOM 20492 C C . CYS A 1 38 ? -16.335 -15.739 5.332 1.00 74.31 18 CYS A C 13
ATOM 20493 O O . CYS A 1 38 ? -15.142 -16.023 5.279 1.00 62.55 18 CYS A O 13
ATOM 20500 N N . GLU A 1 39 ? -17.161 -15.855 4.298 1.00 30.31 19 GLU A N 13
ATOM 20501 C CA . GLU A 1 39 ? -16.704 -16.265 2.975 1.00 24.23 19 GLU A CA 13
ATOM 20502 C C . GLU A 1 39 ? -17.292 -15.341 1.905 1.00 70.01 19 GLU A C 13
ATOM 20503 O O . GLU A 1 39 ? -16.922 -15.396 0.732 1.00 44.11 19 GLU A O 13
ATOM 20515 N N . ASP A 1 40 ? -18.169 -14.449 2.338 1.00 61.10 20 ASP A N 13
ATOM 20516 C CA . ASP A 1 40 ? -18.919 -13.609 1.421 1.00 23.44 20 ASP A CA 13
ATOM 20517 C C . ASP A 1 40 ? -18.386 -12.184 1.450 1.00 42.20 20 ASP A C 13
ATOM 20518 O O . ASP A 1 40 ? -18.820 -11.355 2.259 1.00 23.33 20 ASP A O 13
ATOM 20527 N N . PHE A 1 41 ? -17.397 -11.938 0.610 1.00 23.44 21 PHE A N 13
ATOM 20528 C CA . PHE A 1 41 ? -16.784 -10.619 0.482 1.00 5.44 21 PHE A CA 13
ATOM 20529 C C . PHE A 1 41 ? -15.888 -10.566 -0.753 1.00 32.35 21 PHE A C 13
ATOM 20530 O O . PHE A 1 41 ? -15.284 -11.572 -1.136 1.00 61.03 21 PHE A O 13
ATOM 20547 N N . GLY A 1 42 ? -15.814 -9.397 -1.373 1.00 44.03 22 GLY A N 13
ATOM 20548 C CA . GLY A 1 42 ? -15.016 -9.233 -2.572 1.00 63.24 22 GLY A CA 13
ATOM 20549 C C . GLY A 1 42 ? -14.853 -7.777 -2.940 1.00 32.45 22 GLY A C 13
ATOM 20550 O O . GLY A 1 42 ? -15.235 -6.898 -2.174 1.00 43.40 22 GLY A O 13
ATOM 20554 N N . THR A 1 43 ? -14.288 -7.516 -4.105 1.00 23.02 23 THR A N 13
ATOM 20555 C CA . THR A 1 43 ? -14.059 -6.151 -4.554 1.00 23.11 23 THR A CA 13
ATOM 20556 C C . THR A 1 43 ? -14.665 -5.919 -5.932 1.00 54.13 23 THR A C 13
ATOM 20557 O O . THR A 1 43 ? -14.720 -6.836 -6.754 1.00 64.02 23 THR A O 13
ATOM 20568 N N . LYS A 1 44 ? -15.136 -4.704 -6.181 1.00 15.51 24 LYS A N 13
ATOM 20569 C CA . LYS A 1 44 ? -15.600 -4.339 -7.511 1.00 23.21 24 LYS A CA 13
ATOM 20570 C C . LYS A 1 44 ? -14.679 -3.281 -8.111 1.00 33.21 24 LYS A C 13
ATOM 20571 O O . LYS A 1 44 ? -14.245 -2.352 -7.424 1.00 24.11 24 LYS A O 13
ATOM 20590 N N . CYS A 1 45 ? -14.357 -3.448 -9.380 1.00 71.02 25 CYS A N 13
ATOM 20591 C CA . CYS A 1 45 ? -13.575 -2.468 -10.113 1.00 12.32 25 CYS A CA 13
ATOM 20592 C C . CYS A 1 45 ? -14.369 -1.981 -11.317 1.00 23.25 25 CYS A C 13
ATOM 20593 O O . CYS A 1 45 ? -14.125 -2.380 -12.456 1.00 25.22 25 CYS A O 13
ATOM 20601 N N . VAL A 1 46 ? -15.342 -1.129 -11.044 1.00 23.53 26 VAL A N 13
ATOM 20602 C CA . VAL A 1 46 ? -16.288 -0.697 -12.058 1.00 52.32 26 VAL A CA 13
ATOM 20603 C C . VAL A 1 46 ? -15.999 0.722 -12.506 1.00 3.25 26 VAL A C 13
ATOM 20604 O O . VAL A 1 46 ? -16.027 1.641 -11.700 1.00 55.11 26 VAL A O 13
ATOM 20617 N N . ILE A 1 47 ? -15.720 0.907 -13.784 1.00 42.12 27 ILE A N 13
ATOM 20618 C CA . ILE A 1 47 ? -15.595 2.252 -14.311 1.00 32.34 27 ILE A CA 13
ATOM 20619 C C . ILE A 1 47 ? -16.971 2.880 -14.449 1.00 24.21 27 ILE A C 13
ATOM 20620 O O . ILE A 1 47 ? -17.874 2.297 -15.049 1.00 74.13 27 ILE A O 13
ATOM 20636 N N . GLU A 1 48 ? -17.116 4.064 -13.890 1.00 24.22 28 GLU A N 13
ATOM 20637 C CA . GLU A 1 48 ? -18.374 4.776 -13.898 1.00 71.11 28 GLU A CA 13
ATOM 20638 C C . GLU A 1 48 ? -18.134 6.209 -14.355 1.00 20.11 28 GLU A C 13
ATOM 20639 O O . GLU A 1 48 ? -17.531 7.011 -13.639 1.00 61.22 28 GLU A O 13
ATOM 20651 N N . GLU A 1 49 ? -18.578 6.511 -15.564 1.00 52.43 29 GLU A N 13
ATOM 20652 C CA . GLU A 1 49 ? -18.264 7.789 -16.191 1.00 72.15 29 GLU A CA 13
ATOM 20653 C C . GLU A 1 49 ? -19.151 8.905 -15.642 1.00 54.53 29 GLU A C 13
ATOM 20654 O O . GLU A 1 49 ? -20.204 8.650 -15.054 1.00 63.41 29 GLU A O 13
ATOM 20666 N N . VAL A 1 50 ? -18.699 10.137 -15.810 1.00 10.14 30 VAL A N 13
ATOM 20667 C CA . VAL A 1 50 ? -19.445 11.309 -15.385 1.00 62.41 30 VAL A CA 13
ATOM 20668 C C . VAL A 1 50 ? -19.459 12.333 -16.510 1.00 1.45 30 VAL A C 13
ATOM 20669 O O . VAL A 1 50 ? -18.403 12.761 -16.976 1.00 3.03 30 VAL A O 13
ATOM 20682 N N . LYS A 1 51 ? -20.649 12.712 -16.953 1.00 31.45 31 LYS A N 13
ATOM 20683 C CA . LYS A 1 51 ? -20.788 13.663 -18.051 1.00 40.31 31 LYS A CA 13
ATOM 20684 C C . LYS A 1 51 ? -20.396 15.070 -17.606 1.00 72.13 31 LYS A C 13
ATOM 20685 O O . LYS A 1 51 ? -21.249 15.901 -17.298 1.00 23.23 31 LYS A O 13
ATOM 20704 N N . SER A 1 52 ? -19.094 15.313 -17.549 1.00 44.31 32 SER A N 13
ATOM 20705 C CA . SER A 1 52 ? -18.564 16.606 -17.150 1.00 51.53 32 SER A CA 13
ATOM 20706 C C . SER A 1 52 ? -18.409 17.514 -18.366 1.00 71.10 32 SER A C 13
ATOM 20707 O O . SER A 1 52 ? -18.607 18.725 -18.280 1.00 74.35 32 SER A O 13
ATOM 20715 N N . SER A 1 53 ? -18.057 16.921 -19.497 1.00 2.30 33 SER A N 13
ATOM 20716 C CA . SER A 1 53 ? -17.899 17.671 -20.728 1.00 61.12 33 SER A CA 13
ATOM 20717 C C . SER A 1 53 ? -19.171 17.568 -21.559 1.00 5.41 33 SER A C 13
ATOM 20718 O O . SER A 1 53 ? -19.809 16.514 -21.605 1.00 55.21 33 SER A O 13
ATOM 20726 N N . HIS A 1 54 ? -19.538 18.663 -22.203 1.00 21.22 34 HIS A N 13
ATOM 20727 C CA . HIS A 1 54 ? -20.750 18.706 -23.007 1.00 24.41 34 HIS A CA 13
ATOM 20728 C C . HIS A 1 54 ? -20.414 18.741 -24.492 1.00 11.41 34 HIS A C 13
ATOM 20729 O O . HIS A 1 54 ? -21.281 18.996 -25.329 1.00 33.51 34 HIS A O 13
ATOM 20743 N N . LYS A 1 55 ? -19.152 18.492 -24.816 1.00 22.12 35 LYS A N 13
ATOM 20744 C CA . LYS A 1 55 ? -18.715 18.471 -26.202 1.00 72.24 35 LYS A CA 13
ATOM 20745 C C . LYS A 1 55 ? -17.945 17.196 -26.516 1.00 53.41 35 LYS A C 13
ATOM 20746 O O . LYS A 1 55 ? -16.712 17.187 -26.542 1.00 52.44 35 LYS A O 13
ATOM 20765 N N . THR A 1 56 ? -18.668 16.114 -26.728 1.00 41.40 36 THR A N 13
ATOM 20766 C CA . THR A 1 56 ? -18.055 14.866 -27.137 1.00 34.35 36 THR A CA 13
ATOM 20767 C C . THR A 1 56 ? -18.423 14.530 -28.575 1.00 41.31 36 THR A C 13
ATOM 20768 O O . THR A 1 56 ? -19.360 13.775 -28.837 1.00 52.34 36 THR A O 13
ATOM 20779 N N . LEU A 1 57 ? -17.690 15.128 -29.504 1.00 0.01 37 LEU A N 13
ATOM 20780 C CA . LEU A 1 57 ? -17.951 14.953 -30.925 1.00 74.03 37 LEU A CA 13
ATOM 20781 C C . LEU A 1 57 ? -17.007 13.929 -31.530 1.00 13.40 37 LEU A C 13
ATOM 20782 O O . LEU A 1 57 ? -17.046 13.671 -32.732 1.00 44.52 37 LEU A O 13
ATOM 20798 N N . LEU A 1 58 ? -16.146 13.358 -30.700 1.00 24.31 38 LEU A N 13
ATOM 20799 C CA . LEU A 1 58 ? -15.212 12.352 -31.174 1.00 11.44 38 LEU A CA 13
ATOM 20800 C C . LEU A 1 58 ? -15.944 11.045 -31.407 1.00 13.33 38 LEU A C 13
ATOM 20801 O O . LEU A 1 58 ? -16.702 10.611 -30.537 1.00 73.34 38 LEU A O 13
ATOM 20817 N N . ASN A 1 59 ? -15.723 10.457 -32.587 1.00 53.15 39 ASN A N 13
ATOM 20818 C CA . ASN A 1 59 ? -16.238 9.128 -32.956 1.00 23.22 39 ASN A CA 13
ATOM 20819 C C . ASN A 1 59 ? -17.585 8.828 -32.295 1.00 53.32 39 ASN A C 13
ATOM 20820 O O . ASN A 1 59 ? -18.640 9.198 -32.810 1.00 14.32 39 ASN A O 13
ATOM 20831 N N . THR A 1 60 ? -17.534 8.173 -31.141 1.00 74.11 40 THR A N 13
ATOM 20832 C CA . THR A 1 60 ? -18.716 7.932 -30.342 1.00 73.14 40 THR A CA 13
ATOM 20833 C C . THR A 1 60 ? -18.419 8.093 -28.855 1.00 22.42 40 THR A C 13
ATOM 20834 O O . THR A 1 60 ? -18.303 7.109 -28.125 1.00 32.43 40 THR A O 13
ATOM 20845 N N . GLU A 1 61 ? -18.251 9.343 -28.437 1.00 65.04 41 GLU A N 13
ATOM 20846 C CA . GLU A 1 61 ? -18.039 9.699 -27.028 1.00 33.33 41 GLU A CA 13
ATOM 20847 C C . GLU A 1 61 ? -16.900 8.893 -26.395 1.00 72.10 41 GLU A C 13
ATOM 20848 O O . GLU A 1 61 ? -16.935 8.590 -25.202 1.00 64.02 41 GLU A O 13
ATOM 20860 N N . LEU A 1 62 ? -15.886 8.563 -27.195 1.00 33.52 42 LEU A N 13
ATOM 20861 C CA . LEU A 1 62 ? -14.778 7.735 -26.722 1.00 64.24 42 LEU A CA 13
ATOM 20862 C C . LEU A 1 62 ? -14.022 8.378 -25.559 1.00 31.31 42 LEU A C 13
ATOM 20863 O O . LEU A 1 62 ? -13.626 7.694 -24.614 1.00 30.11 42 LEU A O 13
ATOM 20879 N N . HIS A 1 63 ? -13.835 9.686 -25.623 1.00 34.13 43 HIS A N 13
ATOM 20880 C CA . HIS A 1 63 ? -13.153 10.408 -24.560 1.00 14.44 43 HIS A CA 13
ATOM 20881 C C . HIS A 1 63 ? -14.141 11.215 -23.737 1.00 10.42 43 HIS A C 13
ATOM 20882 O O . HIS A 1 63 ? -14.461 12.357 -24.067 1.00 14.14 43 HIS A O 13
ATOM 20896 N N . LEU A 1 64 ? -14.639 10.598 -22.682 1.00 5.13 44 LEU A N 13
ATOM 20897 C CA . LEU A 1 64 ? -15.547 11.250 -21.765 1.00 2.34 44 LEU A CA 13
ATOM 20898 C C . LEU A 1 64 ? -15.000 11.072 -20.354 1.00 43.13 44 LEU A C 13
ATOM 20899 O O . LEU A 1 64 ? -14.336 10.072 -20.072 1.00 32.44 44 LEU A O 13
ATOM 20915 N N . THR A 1 65 ? -15.228 12.057 -19.497 1.00 63.43 45 THR A N 13
ATOM 20916 C CA . THR A 1 65 ? -14.744 12.015 -18.126 1.00 20.51 45 THR A CA 13
ATOM 20917 C C . THR A 1 65 ? -15.246 10.772 -17.409 1.00 61.11 45 THR A C 13
ATOM 20918 O O . THR A 1 65 ? -16.422 10.665 -17.077 1.00 31.31 45 THR A O 13
ATOM 20929 N N . LYS A 1 66 ? -14.355 9.828 -17.187 1.00 62.15 46 LYS A N 13
ATOM 20930 C CA . LYS A 1 66 ? -14.730 8.593 -16.537 1.00 22.14 46 LYS A CA 13
ATOM 20931 C C . LYS A 1 66 ? -13.937 8.408 -15.251 1.00 13.10 46 LYS A C 13
ATOM 20932 O O . LYS A 1 66 ? -12.814 8.903 -15.119 1.00 44.53 46 LYS A O 13
ATOM 20951 N N . TYR A 1 67 ? -14.535 7.716 -14.300 1.00 21.42 47 TYR A N 13
ATOM 20952 C CA . TYR A 1 67 ? -13.886 7.450 -13.034 1.00 45.04 47 TYR A CA 13
ATOM 20953 C C . TYR A 1 67 ? -13.944 5.970 -12.728 1.00 24.43 47 TYR A C 13
ATOM 20954 O O . TYR A 1 67 ? -14.856 5.274 -13.163 1.00 61.12 47 TYR A O 13
ATOM 20972 N N . TYR A 1 68 ? -12.962 5.491 -12.001 1.00 63.11 48 TYR A N 13
ATOM 20973 C CA . TYR A 1 68 ? -12.976 4.128 -11.526 1.00 20.24 48 TYR A CA 13
ATOM 20974 C C . TYR A 1 68 ? -13.708 4.060 -10.193 1.00 20.51 48 TYR A C 13
ATOM 20975 O O . TYR A 1 68 ? -13.289 4.683 -9.214 1.00 60.12 48 TYR A O 13
ATOM 20993 N N . GLY A 1 69 ? -14.811 3.334 -10.168 1.00 10.24 49 GLY A N 13
ATOM 20994 C CA . GLY A 1 69 ? -15.578 3.186 -8.951 1.00 72.25 49 GLY A CA 13
ATOM 20995 C C . GLY A 1 69 ? -15.167 1.951 -8.179 1.00 62.21 49 GLY A C 13
ATOM 20996 O O . GLY A 1 69 ? -15.792 0.894 -8.303 1.00 31.41 49 GLY A O 13
ATOM 21000 N N . PHE A 1 70 ? -14.101 2.076 -7.403 1.00 44.13 50 PHE A N 13
ATOM 21001 C CA . PHE A 1 70 ? -13.629 0.978 -6.576 1.00 2.14 50 PHE A CA 13
ATOM 21002 C C . PHE A 1 70 ? -14.476 0.853 -5.327 1.00 50.30 50 PHE A C 13
ATOM 21003 O O . PHE A 1 70 ? -14.856 1.855 -4.724 1.00 14.24 50 PHE A O 13
ATOM 21020 N N . SER A 1 71 ? -14.781 -0.374 -4.946 1.00 53.44 51 SER A N 13
ATOM 21021 C CA . SER A 1 71 ? -15.578 -0.604 -3.762 1.00 14.13 51 SER A CA 13
ATOM 21022 C C . SER A 1 71 ? -15.423 -2.042 -3.277 1.00 44.31 51 SER A C 13
ATOM 21023 O O . SER A 1 71 ? -15.357 -2.973 -4.080 1.00 32.12 51 SER A O 13
ATOM 21031 N N . PHE A 1 72 ? -15.355 -2.212 -1.964 1.00 14.22 52 PHE A N 13
ATOM 21032 C CA . PHE A 1 72 ? -15.272 -3.532 -1.369 1.00 75.23 52 PHE A CA 13
ATOM 21033 C C . PHE A 1 72 ? -16.653 -3.974 -0.906 1.00 73.44 52 PHE A C 13
ATOM 21034 O O . PHE A 1 72 ? -17.301 -3.287 -0.103 1.00 14.31 52 PHE A O 13
ATOM 21051 N N . PHE A 1 73 ? -17.073 -5.127 -1.402 1.00 52.32 53 PHE A N 13
ATOM 21052 C CA . PHE A 1 73 ? -18.379 -5.680 -1.100 1.00 44.22 53 PHE A CA 13
ATOM 21053 C C . PHE A 1 73 ? -18.319 -6.667 0.055 1.00 42.32 53 PHE A C 13
ATOM 21054 O O . PHE A 1 73 ? -17.408 -7.489 0.148 1.00 24.11 53 PHE A O 13
ATOM 21071 N N . ARG A 1 74 ? -19.306 -6.571 0.926 1.00 4.24 54 ARG A N 13
ATOM 21072 C CA . ARG A 1 74 ? -19.405 -7.424 2.096 1.00 20.14 54 ARG A CA 13
ATOM 21073 C C . ARG A 1 74 ? -20.866 -7.792 2.340 1.00 44.20 54 ARG A C 13
ATOM 21074 O O . ARG A 1 74 ? -21.643 -6.956 2.800 1.00 41.04 54 ARG A O 13
ATOM 21095 N N . HIS A 1 75 ? -21.244 -9.029 2.010 1.00 34.22 55 HIS A N 13
ATOM 21096 C CA . HIS A 1 75 ? -22.635 -9.482 2.166 1.00 23.43 55 HIS A CA 13
ATOM 21097 C C . HIS A 1 75 ? -23.591 -8.619 1.346 1.00 54.24 55 HIS A C 13
ATOM 21098 O O . HIS A 1 75 ? -24.755 -8.449 1.704 1.00 61.34 55 HIS A O 13
ATOM 21112 N N . GLY A 1 76 ? -23.095 -8.085 0.240 1.00 4.23 56 GLY A N 13
ATOM 21113 C CA . GLY A 1 76 ? -23.907 -7.220 -0.594 1.00 3.41 56 GLY A CA 13
ATOM 21114 C C . GLY A 1 76 ? -23.902 -5.783 -0.113 1.00 71.30 56 GLY A C 13
ATOM 21115 O O . GLY A 1 76 ? -24.500 -4.910 -0.739 1.00 5.42 56 GLY A O 13
ATOM 21119 N N . ASN A 1 77 ? -23.236 -5.538 1.007 1.00 71.20 57 ASN A N 13
ATOM 21120 C CA . ASN A 1 77 ? -23.107 -4.187 1.532 1.00 75.31 57 ASN A CA 13
ATOM 21121 C C . ASN A 1 77 ? -21.772 -3.613 1.111 1.00 74.21 57 ASN A C 13
ATOM 21122 O O . ASN A 1 77 ? -20.946 -4.310 0.519 1.00 32.31 57 ASN A O 13
ATOM 21133 N N . ILE A 1 78 ? -21.549 -2.359 1.440 1.00 61.11 58 ILE A N 13
ATOM 21134 C CA . ILE A 1 78 ? -20.319 -1.691 1.070 1.00 54.23 58 ILE A CA 13
ATOM 21135 C C . ILE A 1 78 ? -19.528 -1.297 2.304 1.00 73.31 58 ILE A C 13
ATOM 21136 O O . ILE A 1 78 ? -20.017 -0.578 3.178 1.00 33.31 58 ILE A O 13
ATOM 21152 N N . VAL A 1 79 ? -18.317 -1.805 2.376 1.00 35.32 59 VAL A N 13
ATOM 21153 C CA . VAL A 1 79 ? -17.409 -1.478 3.464 1.00 54.14 59 VAL A CA 13
ATOM 21154 C C . VAL A 1 79 ? -16.385 -0.451 2.993 1.00 23.22 59 VAL A C 13
ATOM 21155 O O . VAL A 1 79 ? -16.037 0.488 3.714 1.00 13.05 59 VAL A O 13
ATOM 21168 N N . ALA A 1 80 ? -15.923 -0.621 1.765 1.00 74.02 60 ALA A N 13
ATOM 21169 C CA . ALA A 1 80 ? -14.949 0.289 1.188 1.00 4.41 60 ALA A CA 13
ATOM 21170 C C . ALA A 1 80 ? -15.468 0.866 -0.113 1.00 43.03 60 ALA A C 13
ATOM 21171 O O . ALA A 1 80 ? -16.084 0.157 -0.900 1.00 44.41 60 ALA A O 13
ATOM 21178 N N . TYR A 1 81 ? -15.228 2.145 -0.337 1.00 52.43 61 TYR A N 13
ATOM 21179 C CA . TYR A 1 81 ? -15.594 2.772 -1.592 1.00 53.43 61 TYR A CA 13
ATOM 21180 C C . TYR A 1 81 ? -14.603 3.879 -1.915 1.00 32.41 61 TYR A C 13
ATOM 21181 O O . TYR A 1 81 ? -14.211 4.641 -1.031 1.00 63.12 61 TYR A O 13
ATOM 21199 N N . GLY A 1 82 ? -14.181 3.938 -3.166 1.00 64.11 62 GLY A N 13
ATOM 21200 C CA . GLY A 1 82 ? -13.265 4.968 -3.599 1.00 4.53 62 GLY A CA 13
ATOM 21201 C C . GLY A 1 82 ? -13.444 5.292 -5.066 1.00 12.40 62 GLY A C 13
ATOM 21202 O O . GLY A 1 82 ? -13.062 4.508 -5.931 1.00 61.14 62 GLY A O 13
ATOM 21206 N N . LYS A 1 83 ? -14.056 6.431 -5.344 1.00 51.41 63 LYS A N 13
ATOM 21207 C CA . LYS A 1 83 ? -14.235 6.888 -6.714 1.00 72.32 63 LYS A CA 13
ATOM 21208 C C . LYS A 1 83 ? -13.089 7.812 -7.106 1.00 0.02 63 LYS A C 13
ATOM 21209 O O . LYS A 1 83 ? -12.874 8.842 -6.465 1.00 11.44 63 LYS A O 13
ATOM 21228 N N . SER A 1 84 ? -12.347 7.449 -8.142 1.00 72.44 64 SER A N 13
ATOM 21229 C CA . SER A 1 84 ? -11.229 8.269 -8.587 1.00 63.41 64 SER A CA 13
ATOM 21230 C C . SER A 1 84 ? -10.980 8.128 -10.081 1.00 65.14 64 SER A C 13
ATOM 21231 O O . SER A 1 84 ? -11.326 7.121 -10.691 1.00 60.22 64 SER A O 13
ATOM 21239 N N . ARG A 1 85 ? -10.377 9.157 -10.657 1.00 65.45 65 ARG A N 13
ATOM 21240 C CA . ARG A 1 85 ? -9.984 9.145 -12.060 1.00 15.24 65 ARG A CA 13
ATOM 21241 C C . ARG A 1 85 ? -8.858 8.141 -12.292 1.00 15.03 65 ARG A C 13
ATOM 21242 O O . ARG A 1 85 ? -8.666 7.644 -13.402 1.00 32.34 65 ARG A O 13
ATOM 21263 N N . LYS A 1 86 ? -8.125 7.846 -11.228 1.00 10.20 66 LYS A N 13
ATOM 21264 C CA . LYS A 1 86 ? -7.029 6.893 -11.281 1.00 5.40 66 LYS A CA 13
ATOM 21265 C C . LYS A 1 86 ? -7.430 5.577 -10.620 1.00 44.43 66 LYS A C 13
ATOM 21266 O O . LYS A 1 86 ? -7.893 5.563 -9.477 1.00 34.21 66 LYS A O 13
ATOM 21285 N N . VAL A 1 87 ? -7.257 4.482 -11.354 1.00 63.13 67 VAL A N 13
ATOM 21286 C CA . VAL A 1 87 ? -7.575 3.145 -10.862 1.00 53.42 67 VAL A CA 13
ATOM 21287 C C . VAL A 1 87 ? -6.812 2.839 -9.568 1.00 34.54 67 VAL A C 13
ATOM 21288 O O . VAL A 1 87 ? -7.352 2.234 -8.642 1.00 55.42 67 VAL A O 13
ATOM 21301 N N . ALA A 1 88 ? -5.561 3.280 -9.503 1.00 15.00 68 ALA A N 13
ATOM 21302 C CA . ALA A 1 88 ? -4.733 3.086 -8.323 1.00 13.32 68 ALA A CA 13
ATOM 21303 C C . ALA A 1 88 ? -5.207 3.943 -7.151 1.00 43.53 68 ALA A C 13
ATOM 21304 O O . ALA A 1 88 ? -5.254 3.471 -6.016 1.00 52.23 68 ALA A O 13
ATOM 21311 N N . ASN A 1 89 ? -5.560 5.195 -7.429 1.00 50.40 69 ASN A N 13
ATOM 21312 C CA . ASN A 1 89 ? -6.002 6.123 -6.383 1.00 64.02 69 ASN A CA 13
ATOM 21313 C C . ASN A 1 89 ? -7.306 5.642 -5.766 1.00 41.41 69 ASN A C 13
ATOM 21314 O O . ASN A 1 89 ? -7.459 5.620 -4.546 1.00 70.13 69 ASN A O 13
ATOM 21325 N N . ALA A 1 90 ? -8.233 5.249 -6.628 1.00 33.24 70 ALA A N 13
ATOM 21326 C CA . ALA A 1 90 ? -9.516 4.710 -6.198 1.00 43.21 70 ALA A CA 13
ATOM 21327 C C . ALA A 1 90 ? -9.308 3.474 -5.335 1.00 1.14 70 ALA A C 13
ATOM 21328 O O . ALA A 1 90 ? -9.939 3.293 -4.290 1.00 2.13 70 ALA A O 13
ATOM 21335 N N . LYS A 1 91 ? -8.395 2.640 -5.800 1.00 53.13 71 LYS A N 13
ATOM 21336 C CA . LYS A 1 91 ? -8.015 1.411 -5.132 1.00 64.54 71 LYS A CA 13
ATOM 21337 C C . LYS A 1 91 ? -7.413 1.719 -3.765 1.00 13.35 71 LYS A C 13
ATOM 21338 O O . LYS A 1 91 ? -7.680 1.033 -2.781 1.00 51.30 71 LYS A O 13
ATOM 21357 N N . TYR A 1 92 ? -6.603 2.769 -3.733 1.00 25.22 72 TYR A N 13
ATOM 21358 C CA . TYR A 1 92 ? -5.956 3.236 -2.514 1.00 25.44 72 TYR A CA 13
ATOM 21359 C C . TYR A 1 92 ? -6.992 3.605 -1.457 1.00 62.31 72 TYR A C 13
ATOM 21360 O O . TYR A 1 92 ? -6.901 3.174 -0.309 1.00 43.42 72 TYR A O 13
ATOM 21378 N N . ILE A 1 93 ? -7.981 4.390 -1.865 1.00 72.01 73 ILE A N 13
ATOM 21379 C CA . ILE A 1 93 ? -9.055 4.816 -0.975 1.00 12.44 73 ILE A CA 13
ATOM 21380 C C . ILE A 1 93 ? -9.817 3.614 -0.428 1.00 11.43 73 ILE A C 13
ATOM 21381 O O . ILE A 1 93 ? -10.024 3.497 0.780 1.00 2.54 73 ILE A O 13
ATOM 21397 N N . MET A 1 94 ? -10.216 2.724 -1.330 1.00 51.53 74 MET A N 13
ATOM 21398 C CA . MET A 1 94 ? -10.870 1.472 -0.958 1.00 32.52 74 MET A CA 13
ATOM 21399 C C . MET A 1 94 ? -10.058 0.733 0.106 1.00 62.24 74 MET A C 13
ATOM 21400 O O . MET A 1 94 ? -10.581 0.350 1.161 1.00 42.44 74 MET A O 13
ATOM 21414 N N . LYS A 1 95 ? -8.774 0.555 -0.174 1.00 51.44 75 LYS A N 13
ATOM 21415 C CA . LYS A 1 95 ? -7.877 -0.142 0.732 1.00 40.53 75 LYS A CA 13
ATOM 21416 C C . LYS A 1 95 ? -7.824 0.534 2.097 1.00 34.12 75 LYS A C 13
ATOM 21417 O O . LYS A 1 95 ? -7.991 -0.122 3.122 1.00 22.23 75 LYS A O 13
ATOM 21436 N N . GLN A 1 96 ? -7.625 1.849 2.101 1.00 0.43 76 GLN A N 13
ATOM 21437 C CA . GLN A 1 96 ? -7.532 2.617 3.344 1.00 42.22 76 GLN A CA 13
ATOM 21438 C C . GLN A 1 96 ? -8.802 2.486 4.185 1.00 70.01 76 GLN A C 13
ATOM 21439 O O . GLN A 1 96 ? -8.756 2.609 5.411 1.00 3.22 76 GLN A O 13
ATOM 21453 N N . ARG A 1 97 ? -9.928 2.241 3.522 1.00 14.34 77 ARG A N 13
ATOM 21454 C CA . ARG A 1 97 ? -11.198 2.029 4.208 1.00 13.32 77 ARG A CA 13
ATOM 21455 C C . ARG A 1 97 ? -11.112 0.849 5.170 1.00 74.23 77 ARG A C 13
ATOM 21456 O O . ARG A 1 97 ? -11.190 1.023 6.389 1.00 12.45 77 ARG A O 13
ATOM 21477 N N . LEU A 1 98 ? -10.939 -0.357 4.626 1.00 43.32 78 LEU A N 13
ATOM 21478 C CA . LEU A 1 98 ? -10.862 -1.548 5.480 1.00 33.55 78 LEU A CA 13
ATOM 21479 C C . LEU A 1 98 ? -9.596 -1.506 6.326 1.00 1.42 78 LEU A C 13
ATOM 21480 O O . LEU A 1 98 ? -9.579 -2.005 7.449 1.00 54.31 78 LEU A O 13
ATOM 21496 N N . LEU A 1 99 ? -8.544 -0.906 5.769 1.00 52.23 79 LEU A N 13
ATOM 21497 C CA . LEU A 1 99 ? -7.251 -0.795 6.444 1.00 62.32 79 LEU A CA 13
ATOM 21498 C C . LEU A 1 99 ? -7.426 -0.217 7.846 1.00 11.10 79 LEU A C 13
ATOM 21499 O O . LEU A 1 99 ? -6.913 -0.764 8.819 1.00 15.42 79 LEU A O 13
ATOM 21515 N N . LYS A 1 100 ? -8.176 0.870 7.952 1.00 30.21 80 LYS A N 13
ATOM 21516 C CA . LYS A 1 100 ? -8.419 1.486 9.248 1.00 32.54 80 LYS A CA 13
ATOM 21517 C C . LYS A 1 100 ? -9.328 0.616 10.100 1.00 13.14 80 LYS A C 13
ATOM 21518 O O . LYS A 1 100 ? -9.189 0.580 11.318 1.00 40.33 80 LYS A O 13
ATOM 21537 N N . LEU A 1 101 ? -10.242 -0.097 9.459 1.00 50.13 81 LEU A N 13
ATOM 21538 C CA . LEU A 1 101 ? -11.185 -0.941 10.169 1.00 11.14 81 LEU A CA 13
ATOM 21539 C C . LEU A 1 101 ? -10.481 -2.084 10.889 1.00 64.41 81 LEU A C 13
ATOM 21540 O O . LEU A 1 101 ? -10.782 -2.365 12.045 1.00 44.04 81 LEU A O 13
ATOM 21556 N N . LEU A 1 102 ? -9.529 -2.723 10.223 1.00 53.23 82 LEU A N 13
ATOM 21557 C CA . LEU A 1 102 ? -8.806 -3.840 10.825 1.00 41.34 82 LEU A CA 13
ATOM 21558 C C . LEU A 1 102 ? -7.729 -3.354 11.798 1.00 2.20 82 LEU A C 13
ATOM 21559 O O . LEU A 1 102 ? -7.267 -4.107 12.654 1.00 11.40 82 LEU A O 13
ATOM 21575 N N . GLU A 1 103 ? -7.336 -2.096 11.671 1.00 75.11 83 GLU A N 13
ATOM 21576 C CA . GLU A 1 103 ? -6.370 -1.505 12.590 1.00 71.33 83 GLU A CA 13
ATOM 21577 C C . GLU A 1 103 ? -7.059 -0.977 13.843 1.00 31.02 83 GLU A C 13
ATOM 21578 O O . GLU A 1 103 ? -6.563 -1.142 14.957 1.00 23.20 83 GLU A O 13
ATOM 21590 N N . ASP A 1 104 ? -8.206 -0.349 13.645 1.00 64.02 84 ASP A N 13
ATOM 21591 C CA . ASP A 1 104 ? -8.949 0.268 14.737 1.00 24.03 84 ASP A CA 13
ATOM 21592 C C . ASP A 1 104 ? -9.872 -0.755 15.387 1.00 75.21 84 ASP A C 13
ATOM 21593 O O . ASP A 1 104 ? -10.428 -0.515 16.458 1.00 30.43 84 ASP A O 13
ATOM 21602 N N . LYS A 1 105 ? -10.023 -1.900 14.719 1.00 23.21 85 LYS A N 13
ATOM 21603 C CA . LYS A 1 105 ? -10.838 -3.010 15.209 1.00 2.40 85 LYS A CA 13
ATOM 21604 C C . LYS A 1 105 ? -12.310 -2.623 15.305 1.00 33.43 85 LYS A C 13
ATOM 21605 O O . LYS A 1 105 ? -13.025 -3.035 16.221 1.00 74.24 85 LYS A O 13
ATOM 21624 N N . SER A 1 106 ? -12.761 -1.861 14.320 1.00 4.52 86 SER A N 13
ATOM 21625 C CA . SER A 1 106 ? -14.154 -1.470 14.231 1.00 21.12 86 SER A CA 13
ATOM 21626 C C . SER A 1 106 ? -14.978 -2.614 13.647 1.00 75.02 86 SER A C 13
ATOM 21627 O O . SER A 1 106 ? -14.594 -3.212 12.640 1.00 14.10 86 SER A O 13
ATOM 21635 N N . ASN A 1 107 ? -16.123 -2.900 14.256 1.00 11.40 87 ASN A N 13
ATOM 21636 C CA . ASN A 1 107 ? -16.914 -4.077 13.886 1.00 12.55 87 ASN A CA 13
ATOM 21637 C C . ASN A 1 107 ? -17.633 -3.892 12.557 1.00 50.42 87 ASN A C 13
ATOM 21638 O O . ASN A 1 107 ? -18.410 -4.747 12.142 1.00 4.42 87 ASN A O 13
ATOM 21649 N N . LEU A 1 108 ? -17.373 -2.786 11.889 1.00 50.10 88 LEU A N 13
ATOM 21650 C CA . LEU A 1 108 ? -18.011 -2.512 10.613 1.00 60.15 88 LEU A CA 13
ATOM 21651 C C . LEU A 1 108 ? -17.567 -3.513 9.553 1.00 71.12 88 LEU A C 13
ATOM 21652 O O . LEU A 1 108 ? -18.393 -4.027 8.802 1.00 23.24 88 LEU A O 13
ATOM 21668 N N . LEU A 1 109 ? -16.274 -3.809 9.497 1.00 1.01 89 LEU A N 13
ATOM 21669 C CA . LEU A 1 109 ? -15.799 -4.853 8.593 1.00 22.30 89 LEU A CA 13
ATOM 21670 C C . LEU A 1 109 ? -15.555 -6.156 9.351 1.00 60.34 89 LEU A C 13
ATOM 21671 O O . LEU A 1 109 ? -15.449 -7.229 8.764 1.00 22.12 89 LEU A O 13
ATOM 21687 N N . LEU A 1 110 ? -15.492 -6.061 10.658 1.00 71.35 90 LEU A N 13
ATOM 21688 C CA . LEU A 1 110 ? -15.063 -7.184 11.482 1.00 45.23 90 LEU A CA 13
ATOM 21689 C C . LEU A 1 110 ? -16.197 -7.787 12.315 1.00 74.20 90 LEU A C 13
ATOM 21690 O O . LEU A 1 110 ? -15.945 -8.393 13.355 1.00 4.13 90 LEU A O 13
ATOM 21706 N N . TYR A 1 111 ? -17.434 -7.643 11.859 1.00 71.54 91 TYR A N 13
ATOM 21707 C CA . TYR A 1 111 ? -18.572 -8.204 12.583 1.00 40.42 91 TYR A CA 13
ATOM 21708 C C . TYR A 1 111 ? -18.719 -9.702 12.317 1.00 34.32 91 TYR A C 13
ATOM 21709 O O . TYR A 1 111 ? -18.221 -10.221 11.311 1.00 11.35 91 TYR A O 13
ATOM 21727 N N . SER A 1 112 ? -19.421 -10.385 13.213 1.00 24.23 92 SER A N 13
ATOM 21728 C CA . SER A 1 112 ? -19.717 -11.798 13.042 1.00 54.52 92 SER A CA 13
ATOM 21729 C C . SER A 1 112 ? -21.019 -11.980 12.260 1.00 21.12 92 SER A C 13
ATOM 21730 O O . SER A 1 112 ? -21.942 -11.171 12.361 1.00 33.31 92 SER A O 13
ATOM 21738 N N . CYS A 1 113 ? -21.079 -13.041 11.478 1.00 21.14 93 CYS A N 13
ATOM 21739 C CA . CYS A 1 113 ? -22.210 -13.293 10.592 1.00 44.21 93 CYS A CA 13
ATOM 21740 C C . CYS A 1 113 ? -22.536 -14.781 10.570 1.00 5.14 93 CYS A C 13
ATOM 21741 O O . CYS A 1 113 ? -21.933 -15.559 11.306 1.00 14.43 93 CYS A O 13
ATOM 21748 N N . ASN A 1 114 ? -23.453 -15.179 9.695 1.00 60.45 94 ASN A N 13
ATOM 21749 C CA . ASN A 1 114 ? -23.832 -16.580 9.569 1.00 52.41 94 ASN A CA 13
ATOM 21750 C C . ASN A 1 114 ? -23.400 -17.153 8.214 1.00 55.44 94 ASN A C 13
ATOM 21751 O O . ASN A 1 114 ? -24.239 -17.476 7.375 1.00 61.45 94 ASN A O 13
ATOM 21762 N N . CYS A 1 115 ? -22.092 -17.248 7.977 1.00 74.51 95 CYS A N 13
ATOM 21763 C CA . CYS A 1 115 ? -21.599 -17.938 6.781 1.00 31.43 95 CYS A CA 13
ATOM 21764 C C . CYS A 1 115 ? -21.322 -19.411 7.082 1.00 72.43 95 CYS A C 13
ATOM 21765 O O . CYS A 1 115 ? -21.013 -20.188 6.180 1.00 24.15 95 CYS A O 13
ATOM 21772 N N . LYS A 1 116 ? -21.425 -19.786 8.356 1.00 43.22 96 LYS A N 13
ATOM 21773 C CA . LYS A 1 116 ? -21.158 -21.160 8.782 1.00 41.32 96 LYS A CA 13
ATOM 21774 C C . LYS A 1 116 ? -21.843 -21.457 10.114 1.00 61.32 96 LYS A C 13
ATOM 21775 O O . LYS A 1 116 ? -22.410 -22.529 10.309 1.00 52.21 96 LYS A O 13
ATOM 21794 N N . PHE A 1 117 ? -21.771 -20.502 11.026 1.00 11.45 97 PHE A N 13
ATOM 21795 C CA . PHE A 1 117 ? -22.458 -20.591 12.308 1.00 1.22 97 PHE A CA 13
ATOM 21796 C C . PHE A 1 117 ? -22.952 -19.209 12.689 1.00 13.41 97 PHE A C 13
ATOM 21797 O O . PHE A 1 117 ? -22.775 -18.267 11.917 1.00 15.30 97 PHE A O 13
ATOM 21814 N N . SER A 1 118 ? -23.567 -19.089 13.859 1.00 33.14 98 SER A N 13
ATOM 21815 C CA . SER A 1 118 ? -23.944 -17.791 14.400 1.00 65.33 98 SER A CA 13
ATOM 21816 C C . SER A 1 118 ? -24.508 -17.933 15.799 1.00 23.53 98 SER A C 13
ATOM 21817 O O . SER A 1 118 ? -25.138 -18.939 16.125 1.00 71.40 98 SER A O 13
ATOM 21825 N N . LYS A 1 119 ? -24.247 -16.923 16.620 1.00 21.04 99 LYS A N 13
ATOM 21826 C CA . LYS A 1 119 ? -24.759 -16.860 17.980 1.00 3.40 99 LYS A CA 13
ATOM 21827 C C . LYS A 1 119 ? -24.265 -18.020 18.830 1.00 44.12 99 LYS A C 13
ATOM 21828 O O . LYS A 1 119 ? -24.978 -19.000 19.052 1.00 44.34 99 LYS A O 13
ATOM 21847 N N . LYS A 1 120 ? -23.026 -17.910 19.273 1.00 32.00 100 LYS A N 13
ATOM 21848 C CA . LYS A 1 120 ? -22.479 -18.836 20.247 1.00 32.53 100 LYS A CA 13
ATOM 21849 C C . LYS A 1 120 ? -22.542 -18.174 21.611 1.00 24.44 100 LYS A C 13
ATOM 21850 O O . LYS A 1 120 ? -23.032 -18.749 22.582 1.00 52.51 100 LYS A O 13
ATOM 21869 N N . LYS A 1 121 ? -22.038 -16.951 21.652 1.00 33.44 101 LYS A N 13
ATOM 21870 C CA . LYS A 1 121 ? -22.121 -16.104 22.818 1.00 30.42 101 LYS A CA 13
ATOM 21871 C C . LYS A 1 121 ? -22.415 -14.677 22.375 1.00 21.23 101 LYS A C 13
ATOM 21872 O O . LYS A 1 121 ? -21.480 -13.998 21.892 1.00 38.36 101 LYS A O 13
ATOM 21893 N N . MET A 1 21 ? 4.827 0.747 -5.873 1.00 61.30 1 MET A N 14
ATOM 21894 C CA . MET A 1 21 ? 3.764 1.074 -4.891 1.00 62.34 1 MET A CA 14
ATOM 21895 C C . MET A 1 21 ? 2.512 0.252 -5.159 1.00 21.43 1 MET A C 14
ATOM 21896 O O . MET A 1 21 ? 1.738 0.558 -6.069 1.00 12.24 1 MET A O 14
ATOM 21910 N N . LYS A 1 22 ? 2.336 -0.806 -4.376 1.00 52.24 2 LYS A N 14
ATOM 21911 C CA . LYS A 1 22 ? 1.162 -1.664 -4.471 1.00 70.12 2 LYS A CA 14
ATOM 21912 C C . LYS A 1 22 ? 0.666 -2.012 -3.072 1.00 3.32 2 LYS A C 14
ATOM 21913 O O . LYS A 1 22 ? 1.364 -2.682 -2.312 1.00 51.52 2 LYS A O 14
ATOM 21932 N N . GLY A 1 23 ? -0.524 -1.538 -2.729 1.00 51.30 3 GLY A N 14
ATOM 21933 C CA . GLY A 1 23 ? -1.087 -1.819 -1.420 1.00 32.11 3 GLY A CA 14
ATOM 21934 C C . GLY A 1 23 ? -1.847 -3.130 -1.393 1.00 64.31 3 GLY A C 14
ATOM 21935 O O . GLY A 1 23 ? -2.740 -3.349 -2.212 1.00 60.14 3 GLY A O 14
ATOM 21939 N N . ASP A 1 24 ? -1.504 -3.993 -0.446 1.00 4.33 4 ASP A N 14
ATOM 21940 C CA . ASP A 1 24 ? -2.099 -5.327 -0.356 1.00 63.04 4 ASP A CA 14
ATOM 21941 C C . ASP A 1 24 ? -3.255 -5.359 0.625 1.00 51.20 4 ASP A C 14
ATOM 21942 O O . ASP A 1 24 ? -3.381 -6.303 1.410 1.00 21.11 4 ASP A O 14
ATOM 21951 N N . ILE A 1 25 ? -4.107 -4.357 0.573 1.00 41.13 5 ILE A N 14
ATOM 21952 C CA . ILE A 1 25 ? -5.230 -4.277 1.489 1.00 64.23 5 ILE A CA 14
ATOM 21953 C C . ILE A 1 25 ? -6.167 -5.480 1.300 1.00 65.41 5 ILE A C 14
ATOM 21954 O O . ILE A 1 25 ? -6.750 -5.979 2.264 1.00 73.43 5 ILE A O 14
ATOM 21970 N N . GLU A 1 26 ? -6.269 -5.966 0.062 1.00 11.21 6 GLU A N 14
ATOM 21971 C CA . GLU A 1 26 ? -7.149 -7.087 -0.247 1.00 41.25 6 GLU A CA 14
ATOM 21972 C C . GLU A 1 26 ? -6.667 -8.337 0.467 1.00 30.33 6 GLU A C 14
ATOM 21973 O O . GLU A 1 26 ? -7.462 -9.170 0.897 1.00 42.22 6 GLU A O 14
ATOM 21985 N N . HIS A 1 27 ? -5.354 -8.451 0.607 1.00 62.54 7 HIS A N 14
ATOM 21986 C CA . HIS A 1 27 ? -4.765 -9.557 1.334 1.00 31.40 7 HIS A CA 14
ATOM 21987 C C . HIS A 1 27 ? -5.213 -9.493 2.789 1.00 11.12 7 HIS A C 14
ATOM 21988 O O . HIS A 1 27 ? -5.663 -10.486 3.352 1.00 71.24 7 HIS A O 14
ATOM 22002 N N . LYS A 1 28 ? -5.135 -8.295 3.363 1.00 3.54 8 LYS A N 14
ATOM 22003 C CA . LYS A 1 28 ? -5.433 -8.085 4.779 1.00 3.05 8 LYS A CA 14
ATOM 22004 C C . LYS A 1 28 ? -6.875 -8.450 5.099 1.00 63.12 8 LYS A C 14
ATOM 22005 O O . LYS A 1 28 ? -7.140 -9.219 6.023 1.00 3.14 8 LYS A O 14
ATOM 22024 N N . VAL A 1 29 ? -7.804 -7.887 4.337 1.00 32.02 9 VAL A N 14
ATOM 22025 C CA . VAL A 1 29 ? -9.222 -8.076 4.604 1.00 70.40 9 VAL A CA 14
ATOM 22026 C C . VAL A 1 29 ? -9.631 -9.544 4.497 1.00 71.21 9 VAL A C 14
ATOM 22027 O O . VAL A 1 29 ? -10.381 -10.041 5.332 1.00 34.51 9 VAL A O 14
ATOM 22040 N N . TYR A 1 30 ? -9.114 -10.251 3.502 1.00 31.51 10 TYR A N 14
ATOM 22041 C CA . TYR A 1 30 ? -9.450 -11.659 3.341 1.00 31.51 10 TYR A CA 14
ATOM 22042 C C . TYR A 1 30 ? -8.786 -12.485 4.440 1.00 71.11 10 TYR A C 14
ATOM 22043 O O . TYR A 1 30 ? -9.302 -13.527 4.839 1.00 53.22 10 TYR A O 14
ATOM 22061 N N . GLN A 1 31 ? -7.654 -11.985 4.941 1.00 34.23 11 GLN A N 14
ATOM 22062 C CA . GLN A 1 31 ? -6.876 -12.684 5.967 1.00 54.10 11 GLN A CA 14
ATOM 22063 C C . GLN A 1 31 ? -7.715 -12.961 7.203 1.00 51.13 11 GLN A C 14
ATOM 22064 O O . GLN A 1 31 ? -7.846 -14.107 7.634 1.00 61.41 11 GLN A O 14
ATOM 22078 N N . LEU A 1 32 ? -8.303 -11.910 7.742 1.00 34.02 12 LEU A N 14
ATOM 22079 C CA . LEU A 1 32 ? -9.059 -12.007 8.979 1.00 41.22 12 LEU A CA 14
ATOM 22080 C C . LEU A 1 32 ? -10.492 -12.428 8.712 1.00 22.34 12 LEU A C 14
ATOM 22081 O O . LEU A 1 32 ? -11.026 -13.258 9.426 1.00 60.25 12 LEU A O 14
ATOM 22097 N N . LEU A 1 33 ? -11.101 -11.879 7.671 1.00 43.01 13 LEU A N 14
ATOM 22098 C CA . LEU A 1 33 ? -12.471 -12.207 7.317 1.00 31.20 13 LEU A CA 14
ATOM 22099 C C . LEU A 1 33 ? -12.715 -13.699 7.199 1.00 42.21 13 LEU A C 14
ATOM 22100 O O . LEU A 1 33 ? -13.714 -14.206 7.711 1.00 14.04 13 LEU A O 14
ATOM 22116 N N . LYS A 1 34 ? -11.819 -14.394 6.524 1.00 11.21 14 LYS A N 14
ATOM 22117 C CA . LYS A 1 34 ? -11.959 -15.832 6.362 1.00 32.41 14 LYS A CA 14
ATOM 22118 C C . LYS A 1 34 ? -11.817 -16.528 7.720 1.00 73.21 14 LYS A C 14
ATOM 22119 O O . LYS A 1 34 ? -12.416 -17.576 7.957 1.00 71.23 14 LYS A O 14
ATOM 22138 N N . ASP A 1 35 ? -11.042 -15.911 8.613 1.00 25.22 15 ASP A N 14
ATOM 22139 C CA . ASP A 1 35 ? -10.817 -16.447 9.958 1.00 10.43 15 ASP A CA 14
ATOM 22140 C C . ASP A 1 35 ? -12.055 -16.259 10.818 1.00 51.31 15 ASP A C 14
ATOM 22141 O O . ASP A 1 35 ? -12.455 -17.149 11.571 1.00 65.34 15 ASP A O 14
ATOM 22150 N N . GLN A 1 36 ? -12.659 -15.084 10.683 1.00 44.21 16 GLN A N 14
ATOM 22151 C CA . GLN A 1 36 ? -13.888 -14.741 11.404 1.00 15.44 16 GLN A CA 14
ATOM 22152 C C . GLN A 1 36 ? -15.035 -15.643 10.975 1.00 42.51 16 GLN A C 14
ATOM 22153 O O . GLN A 1 36 ? -16.117 -15.627 11.560 1.00 13.43 16 GLN A O 14
ATOM 22167 N N . GLY A 1 37 ? -14.795 -16.410 9.929 1.00 52.51 17 GLY A N 14
ATOM 22168 C CA . GLY A 1 37 ? -15.802 -17.295 9.422 1.00 35.35 17 GLY A CA 14
ATOM 22169 C C . GLY A 1 37 ? -16.617 -16.649 8.336 1.00 2.43 17 GLY A C 14
ATOM 22170 O O . GLY A 1 37 ? -17.823 -16.875 8.234 1.00 55.22 17 GLY A O 14
ATOM 22174 N N . CYS A 1 38 ? -15.981 -15.792 7.549 1.00 14.11 18 CYS A N 14
ATOM 22175 C CA . CYS A 1 38 ? -16.649 -15.231 6.396 1.00 14.32 18 CYS A CA 14
ATOM 22176 C C . CYS A 1 38 ? -15.976 -15.667 5.106 1.00 34.03 18 CYS A C 14
ATOM 22177 O O . CYS A 1 38 ? -14.753 -15.745 5.034 1.00 42.34 18 CYS A O 14
ATOM 22184 N N . GLU A 1 39 ? -16.779 -15.967 4.098 1.00 14.35 19 GLU A N 14
ATOM 22185 C CA . GLU A 1 39 ? -16.262 -16.165 2.746 1.00 25.34 19 GLU A CA 14
ATOM 22186 C C . GLU A 1 39 ? -16.915 -15.171 1.786 1.00 73.43 19 GLU A C 14
ATOM 22187 O O . GLU A 1 39 ? -16.498 -15.028 0.636 1.00 4.43 19 GLU A O 14
ATOM 22199 N N . ASP A 1 40 ? -17.922 -14.467 2.290 1.00 24.31 20 ASP A N 14
ATOM 22200 C CA . ASP A 1 40 ? -18.740 -13.578 1.480 1.00 1.33 20 ASP A CA 14
ATOM 22201 C C . ASP A 1 40 ? -18.205 -12.154 1.513 1.00 22.21 20 ASP A C 14
ATOM 22202 O O . ASP A 1 40 ? -18.567 -11.349 2.381 1.00 41.31 20 ASP A O 14
ATOM 22211 N N . PHE A 1 41 ? -17.297 -11.882 0.592 1.00 40.23 21 PHE A N 14
ATOM 22212 C CA . PHE A 1 41 ? -16.712 -10.555 0.428 1.00 51.33 21 PHE A CA 14
ATOM 22213 C C . PHE A 1 41 ? -15.926 -10.458 -0.876 1.00 22.04 21 PHE A C 14
ATOM 22214 O O . PHE A 1 41 ? -15.623 -11.472 -1.509 1.00 32.11 21 PHE A O 14
ATOM 22231 N N . GLY A 1 42 ? -15.605 -9.234 -1.276 1.00 71.41 22 GLY A N 14
ATOM 22232 C CA . GLY A 1 42 ? -14.833 -9.016 -2.486 1.00 51.52 22 GLY A CA 14
ATOM 22233 C C . GLY A 1 42 ? -14.796 -7.553 -2.887 1.00 64.22 22 GLY A C 14
ATOM 22234 O O . GLY A 1 42 ? -15.373 -6.705 -2.208 1.00 63.22 22 GLY A O 14
ATOM 22238 N N . THR A 1 43 ? -14.125 -7.253 -3.988 1.00 12.32 23 THR A N 14
ATOM 22239 C CA . THR A 1 43 ? -14.015 -5.882 -4.465 1.00 20.03 23 THR A CA 14
ATOM 22240 C C . THR A 1 43 ? -14.763 -5.701 -5.777 1.00 22.13 23 THR A C 14
ATOM 22241 O O . THR A 1 43 ? -14.641 -6.525 -6.683 1.00 63.01 23 THR A O 14
ATOM 22252 N N . LYS A 1 44 ? -15.530 -4.626 -5.881 1.00 40.54 24 LYS A N 14
ATOM 22253 C CA . LYS A 1 44 ? -16.250 -4.336 -7.111 1.00 63.34 24 LYS A CA 14
ATOM 22254 C C . LYS A 1 44 ? -15.535 -3.235 -7.882 1.00 73.53 24 LYS A C 14
ATOM 22255 O O . LYS A 1 44 ? -14.892 -2.365 -7.288 1.00 40.21 24 LYS A O 14
ATOM 22274 N N . CYS A 1 45 ? -15.639 -3.287 -9.196 1.00 65.33 25 CYS A N 14
ATOM 22275 C CA . CYS A 1 45 ? -15.011 -2.299 -10.051 1.00 61.43 25 CYS A CA 14
ATOM 22276 C C . CYS A 1 45 ? -15.882 -2.020 -11.269 1.00 12.55 25 CYS A C 14
ATOM 22277 O O . CYS A 1 45 ? -15.865 -2.762 -12.250 1.00 72.10 25 CYS A O 14
ATOM 22285 N N . VAL A 1 46 ? -16.669 -0.965 -11.184 1.00 11.24 26 VAL A N 14
ATOM 22286 C CA . VAL A 1 46 ? -17.533 -0.568 -12.280 1.00 64.20 26 VAL A CA 14
ATOM 22287 C C . VAL A 1 46 ? -17.481 0.943 -12.444 1.00 35.23 26 VAL A C 14
ATOM 22288 O O . VAL A 1 46 ? -17.362 1.672 -11.463 1.00 3.53 26 VAL A O 14
ATOM 22301 N N . ILE A 1 47 ? -17.529 1.410 -13.678 1.00 32.20 27 ILE A N 14
ATOM 22302 C CA . ILE A 1 47 ? -17.500 2.835 -13.938 1.00 63.43 27 ILE A CA 14
ATOM 22303 C C . ILE A 1 47 ? -18.831 3.472 -13.586 1.00 5.22 27 ILE A C 14
ATOM 22304 O O . ILE A 1 47 ? -19.889 3.021 -14.022 1.00 23.45 27 ILE A O 14
ATOM 22320 N N . GLU A 1 48 ? -18.759 4.513 -12.785 1.00 4.12 28 GLU A N 14
ATOM 22321 C CA . GLU A 1 48 ? -19.927 5.270 -12.405 1.00 53.31 28 GLU A CA 14
ATOM 22322 C C . GLU A 1 48 ? -19.754 6.699 -12.893 1.00 53.52 28 GLU A C 14
ATOM 22323 O O . GLU A 1 48 ? -19.138 7.539 -12.235 1.00 34.53 28 GLU A O 14
ATOM 22335 N N . GLU A 1 49 ? -20.270 6.942 -14.082 1.00 55.42 29 GLU A N 14
ATOM 22336 C CA . GLU A 1 49 ? -20.013 8.177 -14.798 1.00 54.10 29 GLU A CA 14
ATOM 22337 C C . GLU A 1 49 ? -20.916 9.297 -14.310 1.00 35.41 29 GLU A C 14
ATOM 22338 O O . GLU A 1 49 ? -22.090 9.083 -14.002 1.00 72.33 29 GLU A O 14
ATOM 22350 N N . VAL A 1 50 ? -20.356 10.489 -14.238 1.00 50.31 30 VAL A N 14
ATOM 22351 C CA . VAL A 1 50 ? -21.101 11.659 -13.828 1.00 55.54 30 VAL A CA 14
ATOM 22352 C C . VAL A 1 50 ? -21.597 12.391 -15.065 1.00 30.23 30 VAL A C 14
ATOM 22353 O O . VAL A 1 50 ? -20.804 12.774 -15.926 1.00 51.34 30 VAL A O 14
ATOM 22366 N N . LYS A 1 51 ? -22.907 12.577 -15.155 1.00 1.31 31 LYS A N 14
ATOM 22367 C CA . LYS A 1 51 ? -23.533 13.123 -16.357 1.00 22.45 31 LYS A CA 14
ATOM 22368 C C . LYS A 1 51 ? -23.335 14.631 -16.464 1.00 30.20 31 LYS A C 14
ATOM 22369 O O . LYS A 1 51 ? -24.299 15.400 -16.452 1.00 1.14 31 LYS A O 14
ATOM 22388 N N . SER A 1 52 ? -22.080 15.042 -16.546 1.00 53.34 32 SER A N 14
ATOM 22389 C CA . SER A 1 52 ? -21.740 16.434 -16.771 1.00 42.00 32 SER A CA 14
ATOM 22390 C C . SER A 1 52 ? -21.849 16.741 -18.260 1.00 62.41 32 SER A C 14
ATOM 22391 O O . SER A 1 52 ? -22.397 17.770 -18.658 1.00 53.15 32 SER A O 14
ATOM 22399 N N . SER A 1 53 ? -21.333 15.828 -19.073 1.00 61.05 33 SER A N 14
ATOM 22400 C CA . SER A 1 53 ? -21.433 15.938 -20.517 1.00 43.12 33 SER A CA 14
ATOM 22401 C C . SER A 1 53 ? -22.485 14.961 -21.035 1.00 55.44 33 SER A C 14
ATOM 22402 O O . SER A 1 53 ? -22.171 13.825 -21.385 1.00 72.40 33 SER A O 14
ATOM 22410 N N . HIS A 1 54 ? -23.736 15.394 -21.044 1.00 61.12 34 HIS A N 14
ATOM 22411 C CA . HIS A 1 54 ? -24.826 14.548 -21.505 1.00 32.54 34 HIS A CA 14
ATOM 22412 C C . HIS A 1 54 ? -25.137 14.867 -22.959 1.00 30.01 34 HIS A C 14
ATOM 22413 O O . HIS A 1 54 ? -25.406 13.973 -23.764 1.00 2.32 34 HIS A O 14
ATOM 22427 N N . LYS A 1 55 ? -25.098 16.149 -23.295 1.00 63.42 35 LYS A N 14
ATOM 22428 C CA . LYS A 1 55 ? -25.274 16.567 -24.672 1.00 4.21 35 LYS A CA 14
ATOM 22429 C C . LYS A 1 55 ? -23.920 16.617 -25.354 1.00 61.35 35 LYS A C 14
ATOM 22430 O O . LYS A 1 55 ? -23.037 17.380 -24.956 1.00 32.24 35 LYS A O 14
ATOM 22449 N N . THR A 1 56 ? -23.760 15.801 -26.372 1.00 74.23 36 THR A N 14
ATOM 22450 C CA . THR A 1 56 ? -22.482 15.646 -27.026 1.00 33.53 36 THR A CA 14
ATOM 22451 C C . THR A 1 56 ? -22.663 15.697 -28.544 1.00 54.30 36 THR A C 14
ATOM 22452 O O . THR A 1 56 ? -23.792 15.727 -29.036 1.00 22.33 36 THR A O 14
ATOM 22463 N N . LEU A 1 57 ? -21.562 15.708 -29.282 1.00 50.22 37 LEU A N 14
ATOM 22464 C CA . LEU A 1 57 ? -21.617 15.915 -30.723 1.00 40.10 37 LEU A CA 14
ATOM 22465 C C . LEU A 1 57 ? -21.590 14.596 -31.492 1.00 24.41 37 LEU A C 14
ATOM 22466 O O . LEU A 1 57 ? -21.260 14.574 -32.678 1.00 5.52 37 LEU A O 14
ATOM 22482 N N . LEU A 1 58 ? -21.941 13.501 -30.831 1.00 60.11 38 LEU A N 14
ATOM 22483 C CA . LEU A 1 58 ? -22.063 12.219 -31.515 1.00 53.53 38 LEU A CA 14
ATOM 22484 C C . LEU A 1 58 ? -23.238 11.429 -30.953 1.00 64.02 38 LEU A C 14
ATOM 22485 O O . LEU A 1 58 ? -23.937 11.907 -30.057 1.00 61.13 38 LEU A O 14
ATOM 22501 N N . ASN A 1 59 ? -23.446 10.237 -31.498 1.00 51.45 39 ASN A N 14
ATOM 22502 C CA . ASN A 1 59 ? -24.580 9.385 -31.148 1.00 4.12 39 ASN A CA 14
ATOM 22503 C C . ASN A 1 59 ? -24.692 9.169 -29.643 1.00 64.44 39 ASN A C 14
ATOM 22504 O O . ASN A 1 59 ? -25.571 9.720 -28.979 1.00 54.32 39 ASN A O 14
ATOM 22515 N N . THR A 1 60 ? -23.794 8.362 -29.120 1.00 75.21 40 THR A N 14
ATOM 22516 C CA . THR A 1 60 ? -23.776 8.038 -27.712 1.00 45.00 40 THR A CA 14
ATOM 22517 C C . THR A 1 60 ? -22.559 8.659 -27.061 1.00 73.35 40 THR A C 14
ATOM 22518 O O . THR A 1 60 ? -21.658 9.119 -27.758 1.00 22.31 40 THR A O 14
ATOM 22529 N N . GLU A 1 61 ? -22.532 8.679 -25.739 1.00 41.20 41 GLU A N 14
ATOM 22530 C CA . GLU A 1 61 ? -21.402 9.233 -25.010 1.00 25.11 41 GLU A CA 14
ATOM 22531 C C . GLU A 1 61 ? -20.114 8.503 -25.375 1.00 72.01 41 GLU A C 14
ATOM 22532 O O . GLU A 1 61 ? -19.852 7.403 -24.876 1.00 63.35 41 GLU A O 14
ATOM 22544 N N . LEU A 1 62 ? -19.356 9.088 -26.300 1.00 50.12 42 LEU A N 14
ATOM 22545 C CA . LEU A 1 62 ? -18.021 8.602 -26.629 1.00 73.21 42 LEU A CA 14
ATOM 22546 C C . LEU A 1 62 ? -17.244 8.348 -25.344 1.00 31.42 42 LEU A C 14
ATOM 22547 O O . LEU A 1 62 ? -16.796 7.234 -25.072 1.00 53.41 42 LEU A O 14
ATOM 22563 N N . HIS A 1 63 ? -17.100 9.409 -24.564 1.00 31.41 43 HIS A N 14
ATOM 22564 C CA . HIS A 1 63 ? -16.591 9.333 -23.208 1.00 22.41 43 HIS A CA 14
ATOM 22565 C C . HIS A 1 63 ? -16.918 10.644 -22.510 1.00 12.23 43 HIS A C 14
ATOM 22566 O O . HIS A 1 63 ? -17.216 11.639 -23.175 1.00 55.13 43 HIS A O 14
ATOM 22580 N N . LEU A 1 64 ? -16.883 10.643 -21.193 1.00 33.42 44 LEU A N 14
ATOM 22581 C CA . LEU A 1 64 ? -17.205 11.834 -20.423 1.00 21.02 44 LEU A CA 14
ATOM 22582 C C . LEU A 1 64 ? -16.522 11.768 -19.070 1.00 70.24 44 LEU A C 14
ATOM 22583 O O . LEU A 1 64 ? -15.693 10.886 -18.835 1.00 62.23 44 LEU A O 14
ATOM 22599 N N . THR A 1 65 ? -16.862 12.697 -18.190 1.00 54.24 45 THR A N 14
ATOM 22600 C CA . THR A 1 65 ? -16.324 12.699 -16.846 1.00 62.01 45 THR A CA 14
ATOM 22601 C C . THR A 1 65 ? -16.824 11.485 -16.078 1.00 71.33 45 THR A C 14
ATOM 22602 O O . THR A 1 65 ? -17.915 11.489 -15.506 1.00 64.12 45 THR A O 14
ATOM 22613 N N . LYS A 1 66 ? -16.023 10.440 -16.086 1.00 51.55 46 LYS A N 14
ATOM 22614 C CA . LYS A 1 66 ? -16.415 9.187 -15.481 1.00 2.54 46 LYS A CA 14
ATOM 22615 C C . LYS A 1 66 ? -15.524 8.880 -14.289 1.00 41.32 46 LYS A C 14
ATOM 22616 O O . LYS A 1 66 ? -14.385 9.345 -14.212 1.00 52.12 46 LYS A O 14
ATOM 22635 N N . TYR A 1 67 ? -16.049 8.113 -13.354 1.00 73.24 47 TYR A N 14
ATOM 22636 C CA . TYR A 1 67 ? -15.304 7.759 -12.166 1.00 72.10 47 TYR A CA 14
ATOM 22637 C C . TYR A 1 67 ? -15.370 6.264 -11.925 1.00 21.32 47 TYR A C 14
ATOM 22638 O O . TYR A 1 67 ? -16.436 5.658 -12.005 1.00 23.42 47 TYR A O 14
ATOM 22656 N N . TYR A 1 68 ? -14.219 5.672 -11.674 1.00 74.25 48 TYR A N 14
ATOM 22657 C CA . TYR A 1 68 ? -14.138 4.261 -11.360 1.00 0.35 48 TYR A CA 14
ATOM 22658 C C . TYR A 1 68 ? -14.707 4.011 -9.976 1.00 33.11 48 TYR A C 14
ATOM 22659 O O . TYR A 1 68 ? -14.111 4.401 -8.973 1.00 1.42 48 TYR A O 14
ATOM 22677 N N . GLY A 1 69 ? -15.870 3.390 -9.932 1.00 74.23 49 GLY A N 14
ATOM 22678 C CA . GLY A 1 69 ? -16.502 3.093 -8.671 1.00 33.04 49 GLY A CA 14
ATOM 22679 C C . GLY A 1 69 ? -15.885 1.884 -8.012 1.00 62.42 49 GLY A C 14
ATOM 22680 O O . GLY A 1 69 ? -16.374 0.762 -8.175 1.00 42.33 49 GLY A O 14
ATOM 22684 N N . PHE A 1 70 ? -14.789 2.101 -7.303 1.00 34.22 50 PHE A N 14
ATOM 22685 C CA . PHE A 1 70 ? -14.155 1.044 -6.542 1.00 3.43 50 PHE A CA 14
ATOM 22686 C C . PHE A 1 70 ? -14.791 0.946 -5.168 1.00 1.33 50 PHE A C 14
ATOM 22687 O O . PHE A 1 70 ? -14.984 1.955 -4.483 1.00 72.54 50 PHE A O 14
ATOM 22704 N N . SER A 1 71 ? -15.150 -0.261 -4.778 1.00 64.03 51 SER A N 14
ATOM 22705 C CA . SER A 1 71 ? -15.791 -0.483 -3.496 1.00 44.34 51 SER A CA 14
ATOM 22706 C C . SER A 1 71 ? -15.512 -1.891 -3.007 1.00 13.32 51 SER A C 14
ATOM 22707 O O . SER A 1 71 ? -15.301 -2.802 -3.808 1.00 1.22 51 SER A O 14
ATOM 22715 N N . PHE A 1 72 ? -15.519 -2.067 -1.699 1.00 42.40 52 PHE A N 14
ATOM 22716 C CA . PHE A 1 72 ? -15.359 -3.386 -1.124 1.00 53.21 52 PHE A CA 14
ATOM 22717 C C . PHE A 1 72 ? -16.684 -3.859 -0.549 1.00 61.41 52 PHE A C 14
ATOM 22718 O O . PHE A 1 72 ? -17.301 -3.163 0.266 1.00 70.40 52 PHE A O 14
ATOM 22735 N N . PHE A 1 73 ? -17.097 -5.043 -0.968 1.00 20.51 53 PHE A N 14
ATOM 22736 C CA . PHE A 1 73 ? -18.360 -5.619 -0.546 1.00 54.01 53 PHE A CA 14
ATOM 22737 C C . PHE A 1 73 ? -18.170 -6.628 0.571 1.00 23.23 53 PHE A C 14
ATOM 22738 O O . PHE A 1 73 ? -17.264 -7.460 0.529 1.00 11.40 53 PHE A O 14
ATOM 22755 N N . ARG A 1 74 ? -19.030 -6.536 1.568 1.00 42.22 54 ARG A N 14
ATOM 22756 C CA . ARG A 1 74 ? -19.040 -7.481 2.667 1.00 32.22 54 ARG A CA 14
ATOM 22757 C C . ARG A 1 74 ? -20.491 -7.770 3.038 1.00 33.31 54 ARG A C 14
ATOM 22758 O O . ARG A 1 74 ? -21.164 -6.923 3.629 1.00 64.15 54 ARG A O 14
ATOM 22779 N N . HIS A 1 75 ? -20.976 -8.947 2.641 1.00 72.11 55 HIS A N 14
ATOM 22780 C CA . HIS A 1 75 ? -22.394 -9.316 2.791 1.00 64.34 55 HIS A CA 14
ATOM 22781 C C . HIS A 1 75 ? -23.298 -8.416 1.968 1.00 0.25 55 HIS A C 14
ATOM 22782 O O . HIS A 1 75 ? -24.431 -8.13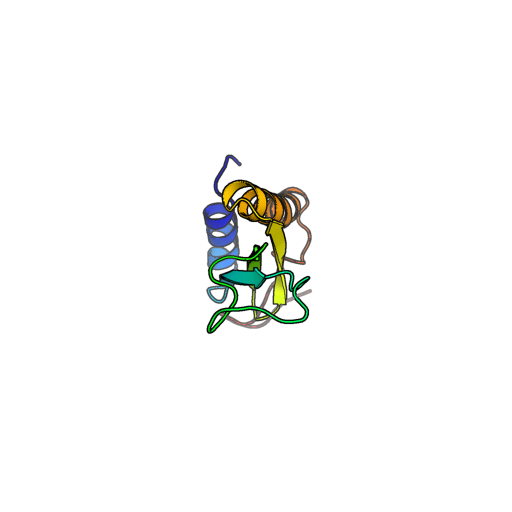2 2.357 1.00 73.43 55 HIS A O 14
ATOM 22796 N N . GLY A 1 76 ? -22.802 -7.978 0.825 1.00 24.03 56 GLY A N 14
ATOM 22797 C CA . GLY A 1 76 ? -23.579 -7.106 -0.028 1.00 21.32 56 GLY A CA 14
ATOM 22798 C C . GLY A 1 76 ? -23.581 -5.670 0.461 1.00 14.14 56 GLY A C 14
ATOM 22799 O O . GLY A 1 76 ? -24.130 -4.785 -0.198 1.00 21.41 56 GLY A O 14
ATOM 22803 N N . ASN A 1 77 ? -22.977 -5.438 1.623 1.00 64.15 57 ASN A N 14
ATOM 22804 C CA . ASN A 1 77 ? -22.845 -4.087 2.150 1.00 61.44 57 ASN A CA 14
ATOM 22805 C C . ASN A 1 77 ? -21.569 -3.466 1.631 1.00 53.42 57 ASN A C 14
ATOM 22806 O O . ASN A 1 77 ? -20.747 -4.138 1.005 1.00 22.33 57 ASN A O 14
ATOM 22817 N N . ILE A 1 78 ? -21.388 -2.198 1.918 1.00 23.42 58 ILE A N 14
ATOM 22818 C CA . ILE A 1 78 ? -20.197 -1.496 1.487 1.00 42.41 58 ILE A CA 14
ATOM 22819 C C . ILE A 1 78 ? -19.308 -1.176 2.672 1.00 41.11 58 ILE A C 14
ATOM 22820 O O . ILE A 1 78 ? -19.701 -0.463 3.596 1.00 33.45 58 ILE A O 14
ATOM 22836 N N . VAL A 1 79 ? -18.122 -1.745 2.650 1.00 73.05 59 VAL A N 14
ATOM 22837 C CA . VAL A 1 79 ? -17.136 -1.484 3.679 1.00 63.42 59 VAL A CA 14
ATOM 22838 C C . VAL A 1 79 ? -16.179 -0.397 3.213 1.00 14.01 59 VAL A C 14
ATOM 22839 O O . VAL A 1 79 ? -15.781 0.478 3.982 1.00 70.31 59 VAL A O 14
ATOM 22852 N N . ALA A 1 80 ? -15.835 -0.444 1.937 1.00 63.12 60 ALA A N 14
ATOM 22853 C CA . ALA A 1 80 ? -14.950 0.550 1.357 1.00 25.43 60 ALA A CA 14
ATOM 22854 C C . ALA A 1 80 ? -15.564 1.139 0.107 1.00 53.01 60 ALA A C 14
ATOM 22855 O O . ALA A 1 80 ? -16.220 0.433 -0.656 1.00 25.12 60 ALA A O 14
ATOM 22862 N N . TYR A 1 81 ? -15.363 2.429 -0.093 1.00 23.32 61 TYR A N 14
ATOM 22863 C CA . TYR A 1 81 ? -15.821 3.092 -1.299 1.00 34.30 61 TYR A CA 14
ATOM 22864 C C . TYR A 1 81 ? -14.833 4.177 -1.693 1.00 54.33 61 TYR A C 14
ATOM 22865 O O . TYR A 1 81 ? -14.306 4.884 -0.836 1.00 54.33 61 TYR A O 14
ATOM 22883 N N . GLY A 1 82 ? -14.567 4.281 -2.978 1.00 2.13 62 GLY A N 14
ATOM 22884 C CA . GLY A 1 82 ? -13.720 5.332 -3.479 1.00 4.53 62 GLY A CA 14
ATOM 22885 C C . GLY A 1 82 ? -13.778 5.419 -4.983 1.00 52.25 62 GLY A C 14
ATOM 22886 O O . GLY A 1 82 ? -13.256 4.550 -5.677 1.00 13.22 62 GLY A O 14
ATOM 22890 N N . LYS A 1 83 ? -14.431 6.449 -5.497 1.00 15.45 63 LYS A N 14
ATOM 22891 C CA . LYS A 1 83 ? -14.504 6.631 -6.933 1.00 23.41 63 LYS A CA 14
ATOM 22892 C C . LYS A 1 83 ? -13.512 7.705 -7.357 1.00 2.41 63 LYS A C 14
ATOM 22893 O O . LYS A 1 83 ? -13.282 8.678 -6.633 1.00 24.11 63 LYS A O 14
ATOM 22912 N N . SER A 1 84 ? -12.924 7.516 -8.517 1.00 45.01 64 SER A N 14
ATOM 22913 C CA . SER A 1 84 ? -11.935 8.443 -9.039 1.00 32.41 64 SER A CA 14
ATOM 22914 C C . SER A 1 84 ? -11.804 8.262 -10.545 1.00 22.13 64 SER A C 14
ATOM 22915 O O . SER A 1 84 ? -12.209 7.238 -11.084 1.00 21.14 64 SER A O 14
ATOM 22923 N N . ARG A 1 85 ? -11.234 9.250 -11.217 1.00 62.12 65 ARG A N 14
ATOM 22924 C CA . ARG A 1 85 ? -11.087 9.197 -12.667 1.00 5.35 65 ARG A CA 14
ATOM 22925 C C . ARG A 1 85 ? -10.045 8.155 -13.063 1.00 21.42 65 ARG A C 14
ATOM 22926 O O . ARG A 1 85 ? -10.033 7.680 -14.198 1.00 73.10 65 ARG A O 14
ATOM 22947 N N . LYS A 1 86 ? -9.184 7.797 -12.114 1.00 62.25 66 LYS A N 14
ATOM 22948 C CA . LYS A 1 86 ? -8.133 6.818 -12.360 1.00 21.44 66 LYS A CA 14
ATOM 22949 C C . LYS A 1 86 ? -8.314 5.601 -11.461 1.00 43.33 66 LYS A C 14
ATOM 22950 O O . LYS A 1 86 ? -8.734 5.726 -10.307 1.00 12.02 66 LYS A O 14
ATOM 22969 N N . VAL A 1 87 ? -7.975 4.437 -11.997 1.00 10.13 67 VAL A N 14
ATOM 22970 C CA . VAL A 1 87 ? -8.111 3.175 -11.278 1.00 33.43 67 VAL A CA 14
ATOM 22971 C C . VAL A 1 87 ? -7.259 3.153 -10.004 1.00 63.34 67 VAL A C 14
ATOM 22972 O O . VAL A 1 87 ? -7.736 2.761 -8.941 1.00 1.24 67 VAL A O 14
ATOM 22985 N N . ALA A 1 88 ? -6.011 3.601 -10.106 1.00 10.43 68 ALA A N 14
ATOM 22986 C CA . ALA A 1 88 ? -5.090 3.576 -8.973 1.00 70.03 68 ALA A CA 14
ATOM 22987 C C . ALA A 1 88 ? -5.574 4.476 -7.842 1.00 31.33 68 ALA A C 14
ATOM 22988 O O . ALA A 1 88 ? -5.509 4.104 -6.671 1.00 32.13 68 ALA A O 14
ATOM 22995 N N . ASN A 1 89 ? -6.072 5.654 -8.200 1.00 44.54 69 ASN A N 14
ATOM 22996 C CA . ASN A 1 89 ? -6.546 6.614 -7.209 1.00 61.44 69 ASN A CA 14
ATOM 22997 C C . ASN A 1 89 ? -7.781 6.066 -6.508 1.00 53.05 69 ASN A C 14
ATOM 22998 O O . ASN A 1 89 ? -7.883 6.116 -5.283 1.00 25.43 69 ASN A O 14
ATOM 23009 N N . ALA A 1 90 ? -8.713 5.550 -7.300 1.00 11.33 70 ALA A N 14
ATOM 23010 C CA . ALA A 1 90 ? -9.933 4.950 -6.775 1.00 10.22 70 ALA A CA 14
ATOM 23011 C C . ALA A 1 90 ? -9.623 3.793 -5.827 1.00 32.34 70 ALA A C 14
ATOM 23012 O O . ALA A 1 90 ? -10.150 3.737 -4.712 1.00 4.40 70 ALA A O 14
ATOM 23019 N N . LYS A 1 91 ? -8.760 2.879 -6.273 1.00 61.23 71 LYS A N 14
ATOM 23020 C CA . LYS A 1 91 ? -8.336 1.754 -5.445 1.00 74.35 71 LYS A CA 14
ATOM 23021 C C . LYS A 1 91 ? -7.740 2.246 -4.143 1.00 23.33 71 LYS A C 14
ATOM 23022 O O . LYS A 1 91 ? -8.033 1.720 -3.073 1.00 13.34 71 LYS A O 14
ATOM 23041 N N . TYR A 1 92 ? -6.907 3.266 -4.251 1.00 53.13 72 TYR A N 14
ATOM 23042 C CA . TYR A 1 92 ? -6.208 3.813 -3.106 1.00 11.35 72 TYR A CA 14
ATOM 23043 C C . TYR A 1 92 ? -7.187 4.218 -2.004 1.00 14.13 72 TYR A C 14
ATOM 23044 O O . TYR A 1 92 ? -6.991 3.894 -0.831 1.00 72.14 72 TYR A O 14
ATOM 23062 N N . ILE A 1 93 ? -8.243 4.913 -2.402 1.00 23.35 73 ILE A N 14
ATOM 23063 C CA . ILE A 1 93 ? -9.249 5.403 -1.470 1.00 11.21 73 ILE A CA 14
ATOM 23064 C C . ILE A 1 93 ? -9.926 4.259 -0.723 1.00 73.10 73 ILE A C 14
ATOM 23065 O O . ILE A 1 93 ? -9.963 4.248 0.510 1.00 14.41 73 ILE A O 14
ATOM 23081 N N . MET A 1 94 ? -10.456 3.293 -1.469 1.00 61.22 74 MET A N 14
ATOM 23082 C CA . MET A 1 94 ? -11.166 2.173 -0.859 1.00 45.30 74 MET A CA 14
ATOM 23083 C C . MET A 1 94 ? -10.229 1.360 0.034 1.00 22.45 74 MET A C 14
ATOM 23084 O O . MET A 1 94 ? -10.629 0.892 1.101 1.00 24.32 74 MET A O 14
ATOM 23098 N N . LYS A 1 95 ? -8.979 1.206 -0.397 1.00 11.43 75 LYS A N 14
ATOM 23099 C CA . LYS A 1 95 ? -7.988 0.480 0.385 1.00 75.22 75 LYS A CA 14
ATOM 23100 C C . LYS A 1 95 ? -7.830 1.100 1.765 1.00 15.13 75 LYS A C 14
ATOM 23101 O O . LYS A 1 95 ? -7.928 0.408 2.774 1.00 23.32 75 LYS A O 14
ATOM 23120 N N . GLN A 1 96 ? -7.627 2.416 1.799 1.00 64.44 76 GLN A N 14
ATOM 23121 C CA . GLN A 1 96 ? -7.445 3.141 3.056 1.00 52.22 76 GLN A CA 14
ATOM 23122 C C . GLN A 1 96 ? -8.661 2.986 3.971 1.00 45.22 76 GLN A C 14
ATOM 23123 O O . GLN A 1 96 ? -8.546 3.108 5.194 1.00 73.31 76 GLN A O 14
ATOM 23137 N N . ARG A 1 97 ? -9.820 2.708 3.377 1.00 73.25 77 ARG A N 14
ATOM 23138 C CA . ARG A 1 97 ? -11.044 2.501 4.143 1.00 32.04 77 ARG A CA 14
ATOM 23139 C C . ARG A 1 97 ? -10.898 1.292 5.067 1.00 72.11 77 ARG A C 14
ATOM 23140 O O . ARG A 1 97 ? -10.868 1.445 6.286 1.00 3.31 77 ARG A O 14
ATOM 23161 N N . LEU A 1 98 ? -10.783 0.090 4.487 1.00 62.52 78 LEU A N 14
ATOM 23162 C CA . LEU A 1 98 ? -10.652 -1.125 5.302 1.00 14.15 78 LEU A CA 14
ATOM 23163 C C . LEU A 1 98 ? -9.327 -1.119 6.044 1.00 74.10 78 LEU A C 14
ATOM 23164 O O . LEU A 1 98 ? -9.225 -1.660 7.142 1.00 40.01 78 LEU A O 14
ATOM 23180 N N . LEU A 1 99 ? -8.315 -0.516 5.420 1.00 44.50 79 LEU A N 14
ATOM 23181 C CA . LEU A 1 99 ? -6.971 -0.450 5.986 1.00 23.14 79 LEU A CA 14
ATOM 23182 C C . LEU A 1 99 ? -7.017 0.090 7.411 1.00 61.23 79 LEU A C 14
ATOM 23183 O O . LEU A 1 99 ? -6.399 -0.463 8.315 1.00 43.31 79 LEU A O 14
ATOM 23199 N N . LYS A 1 100 ? -7.781 1.148 7.617 1.00 35.31 80 LYS A N 14
ATOM 23200 C CA . LYS A 1 100 ? -7.924 1.717 8.945 1.00 63.32 80 LYS A CA 14
ATOM 23201 C C . LYS A 1 100 ? -8.828 0.859 9.815 1.00 73.32 80 LYS A C 14
ATOM 23202 O O . LYS A 1 100 ? -8.641 0.785 11.025 1.00 3.42 80 LYS A O 14
ATOM 23221 N N . LEU A 1 101 ? -9.788 0.190 9.195 1.00 32.44 81 LEU A N 14
ATOM 23222 C CA . LEU A 1 101 ? -10.745 -0.625 9.931 1.00 61.55 81 LEU A CA 14
ATOM 23223 C C . LEU A 1 101 ? -10.059 -1.815 10.589 1.00 62.34 81 LEU A C 14
ATOM 23224 O O . LEU A 1 101 ? -10.371 -2.163 11.723 1.00 24.45 81 LEU A O 14
ATOM 23240 N N . LEU A 1 102 ? -9.111 -2.424 9.890 1.00 31.44 82 LEU A N 14
ATOM 23241 C CA . LEU A 1 102 ? -8.397 -3.578 10.429 1.00 54.23 82 LEU A CA 14
ATOM 23242 C C . LEU A 1 102 ? -7.281 -3.157 11.387 1.00 20.31 82 LEU A C 14
ATOM 23243 O O . LEU A 1 102 ? -6.862 -3.938 12.241 1.00 53.44 82 LEU A O 14
ATOM 23259 N N . GLU A 1 103 ? -6.816 -1.918 11.260 1.00 12.04 83 GLU A N 14
ATOM 23260 C CA . GLU A 1 103 ? -5.808 -1.383 12.176 1.00 3.14 83 GLU A CA 14
ATOM 23261 C C . GLU A 1 103 ? -6.460 -0.885 13.460 1.00 10.52 83 GLU A C 14
ATOM 23262 O O . GLU A 1 103 ? -5.920 -1.044 14.554 1.00 63.31 83 GLU A O 14
ATOM 23274 N N . ASP A 1 104 ? -7.631 -0.289 13.312 1.00 10.22 84 ASP A N 14
ATOM 23275 C CA . ASP A 1 104 ? -8.380 0.254 14.441 1.00 40.24 84 ASP A CA 14
ATOM 23276 C C . ASP A 1 104 ? -9.191 -0.845 15.103 1.00 32.10 84 ASP A C 14
ATOM 23277 O O . ASP A 1 104 ? -9.592 -0.728 16.262 1.00 40.30 84 ASP A O 14
ATOM 23286 N N . LYS A 1 105 ? -9.404 -1.924 14.351 1.00 12.22 85 LYS A N 14
ATOM 23287 C CA . LYS A 1 105 ? -10.245 -3.028 14.783 1.00 24.14 85 LYS A CA 14
ATOM 23288 C C . LYS A 1 105 ? -11.688 -2.554 14.911 1.00 30.52 85 LYS A C 14
ATOM 23289 O O . LYS A 1 105 ? -12.375 -2.827 15.895 1.00 1.31 85 LYS A O 14
ATOM 23308 N N . SER A 1 106 ? -12.129 -1.838 13.884 1.00 63.40 86 SER A N 14
ATOM 23309 C CA . SER A 1 106 ? -13.485 -1.342 13.809 1.00 21.32 86 SER A CA 14
ATOM 23310 C C . SER A 1 106 ? -14.415 -2.450 13.320 1.00 74.14 86 SER A C 14
ATOM 23311 O O . SER A 1 106 ? -14.107 -3.146 12.349 1.00 32.45 86 SER A O 14
ATOM 23319 N N . ASN A 1 107 ? -15.555 -2.596 13.977 1.00 41.34 87 ASN A N 14
ATOM 23320 C CA . ASN A 1 107 ? -16.504 -3.666 13.662 1.00 22.42 87 ASN A CA 14
ATOM 23321 C C . ASN A 1 107 ? -17.097 -3.519 12.262 1.00 35.51 87 ASN A C 14
ATOM 23322 O O . ASN A 1 107 ? -17.747 -4.432 11.766 1.00 21.15 87 ASN A O 14
ATOM 23333 N N . LEU A 1 108 ? -16.867 -2.377 11.629 1.00 11.01 88 LEU A N 14
ATOM 23334 C CA . LEU A 1 108 ? -17.448 -2.093 10.319 1.00 12.21 88 LEU A CA 14
ATOM 23335 C C . LEU A 1 108 ? -17.064 -3.157 9.295 1.00 63.01 88 LEU A C 14
ATOM 23336 O O . LEU A 1 108 ? -17.887 -3.569 8.480 1.00 21.34 88 LEU A O 14
ATOM 23352 N N . LEU A 1 109 ? -15.825 -3.612 9.346 1.00 71.24 89 LEU A N 14
ATOM 23353 C CA . LEU A 1 109 ? -15.377 -4.660 8.442 1.00 43.54 89 LEU A CA 14
ATOM 23354 C C . LEU A 1 109 ? -15.197 -5.974 9.192 1.00 32.24 89 LEU A C 14
ATOM 23355 O O . LEU A 1 109 ? -15.242 -7.057 8.609 1.00 24.24 89 LEU A O 14
ATOM 23371 N N . LEU A 1 110 ? -15.035 -5.866 10.493 1.00 20.50 90 LEU A N 14
ATOM 23372 C CA . LEU A 1 110 ? -14.640 -7.000 11.314 1.00 63.24 90 LEU A CA 14
ATOM 23373 C C . LEU A 1 110 ? -15.778 -7.489 12.211 1.00 42.35 90 LEU A C 14
ATOM 23374 O O . LEU A 1 110 ? -15.529 -8.105 13.246 1.00 20.20 90 LEU A O 14
ATOM 23390 N N . TYR A 1 111 ? -17.022 -7.225 11.823 1.00 65.43 91 TYR A N 14
ATOM 23391 C CA . TYR A 1 111 ? -18.161 -7.678 12.615 1.00 12.33 91 TYR A CA 14
ATOM 23392 C C . TYR A 1 111 ? -18.354 -9.184 12.480 1.00 0.22 91 TYR A C 14
ATOM 23393 O O . TYR A 1 111 ? -17.907 -9.801 11.503 1.00 71.55 91 TYR A O 14
ATOM 23411 N N . SER A 1 112 ? -19.042 -9.756 13.454 1.00 44.45 92 SER A N 14
ATOM 23412 C CA . SER A 1 112 ? -19.307 -11.181 13.477 1.00 63.14 92 SER A CA 14
ATOM 23413 C C . SER A 1 112 ? -20.531 -11.512 12.628 1.00 51.42 92 SER A C 14
ATOM 23414 O O . SER A 1 112 ? -21.512 -10.771 12.611 1.00 1.13 92 SER A O 14
ATOM 23422 N N . CYS A 1 113 ? -20.451 -12.623 11.920 1.00 14.35 93 CYS A N 14
ATOM 23423 C CA . CYS A 1 113 ? -21.518 -13.060 11.034 1.00 62.00 93 CYS A CA 14
ATOM 23424 C C . CYS A 1 113 ? -21.596 -14.576 11.047 1.00 2.53 93 CYS A C 14
ATOM 23425 O O . CYS A 1 113 ? -20.638 -15.235 11.444 1.00 4.01 93 CYS A O 14
ATOM 23432 N N . ASN A 1 114 ? -22.702 -15.134 10.578 1.00 62.32 94 ASN A N 14
ATOM 23433 C CA . ASN A 1 114 ? -22.854 -16.581 10.572 1.00 21.45 94 ASN A CA 14
ATOM 23434 C C . ASN A 1 114 ? -22.730 -17.148 9.159 1.00 74.14 94 ASN A C 14
ATOM 23435 O O . ASN A 1 114 ? -23.721 -17.572 8.568 1.00 63.14 94 ASN A O 14
ATOM 23446 N N . CYS A 1 115 ? -21.527 -17.122 8.588 1.00 33.33 95 CYS A N 14
ATOM 23447 C CA . CYS A 1 115 ? -21.299 -17.838 7.341 1.00 25.02 95 CYS A CA 14
ATOM 23448 C C . CYS A 1 115 ? -20.956 -19.295 7.625 1.00 4.42 95 CYS A C 14
ATOM 23449 O O . CYS A 1 115 ? -21.335 -20.194 6.875 1.00 74.11 95 CYS A O 14
ATOM 23456 N N . LYS A 1 116 ? -20.254 -19.526 8.726 1.00 5.30 96 LYS A N 14
ATOM 23457 C CA . LYS A 1 116 ? -19.994 -20.881 9.189 1.00 52.33 96 LYS A CA 14
ATOM 23458 C C . LYS A 1 116 ? -20.562 -21.066 10.594 1.00 52.23 96 LYS A C 14
ATOM 23459 O O . LYS A 1 116 ? -21.153 -22.099 10.904 1.00 51.44 96 LYS A O 14
ATOM 23478 N N . PHE A 1 117 ? -20.386 -20.049 11.430 1.00 1.12 97 PHE A N 14
ATOM 23479 C CA . PHE A 1 117 ? -20.976 -20.024 12.762 1.00 33.34 97 PHE A CA 14
ATOM 23480 C C . PHE A 1 117 ? -20.821 -18.632 13.349 1.00 33.42 97 PHE A C 14
ATOM 23481 O O . PHE A 1 117 ? -20.113 -17.801 12.779 1.00 63.34 97 PHE A O 14
ATOM 23498 N N . SER A 1 118 ? -21.474 -18.392 14.482 1.00 50.51 98 SER A N 14
ATOM 23499 C CA . SER A 1 118 ? -21.324 -17.144 15.214 1.00 34.13 98 SER A CA 14
ATOM 23500 C C . SER A 1 118 ? -22.187 -17.173 16.466 1.00 30.35 98 SER A C 14
ATOM 23501 O O . SER A 1 118 ? -22.456 -18.245 17.015 1.00 30.12 98 SER A O 14
ATOM 23509 N N . LYS A 1 119 ? -22.616 -16.006 16.918 1.00 12.52 99 LYS A N 14
ATOM 23510 C CA . LYS A 1 119 ? -23.370 -15.898 18.149 1.00 5.41 99 LYS A CA 14
ATOM 23511 C C . LYS A 1 119 ? -24.806 -15.488 17.859 1.00 24.40 99 LYS A C 14
ATOM 23512 O O . LYS A 1 119 ? -25.093 -14.878 16.828 1.00 13.22 99 LYS A O 14
ATOM 23531 N N . LYS A 1 120 ? -25.702 -15.830 18.769 1.00 4.33 100 LYS A N 14
ATOM 23532 C CA . LYS A 1 120 ? -27.113 -15.530 18.600 1.00 75.33 100 LYS A CA 14
ATOM 23533 C C . LYS A 1 120 ? -27.407 -14.085 19.001 1.00 2.32 100 LYS A C 14
ATOM 23534 O O . LYS A 1 120 ? -27.642 -13.225 18.148 1.00 72.44 100 LYS A O 14
ATOM 23553 N N . LYS A 1 121 ? -27.389 -13.822 20.291 1.00 5.13 101 LYS A N 14
ATOM 23554 C CA . LYS A 1 121 ? -27.675 -12.501 20.807 1.00 24.13 101 LYS A CA 14
ATOM 23555 C C . LYS A 1 121 ? -26.474 -11.971 21.575 1.00 53.41 101 LYS A C 14
ATOM 23556 O O . LYS A 1 121 ? -25.781 -11.074 21.055 1.00 39.22 101 LYS A O 14
ATOM 23577 N N . MET A 1 21 ? 5.278 -0.158 5.357 1.00 31.33 1 MET A N 15
ATOM 23578 C CA . MET A 1 21 ? 4.509 1.036 4.942 1.00 54.52 1 MET A CA 15
ATOM 23579 C C . MET A 1 21 ? 3.016 0.724 4.979 1.00 75.22 1 MET A C 15
ATOM 23580 O O . MET A 1 21 ? 2.296 1.197 5.857 1.00 61.05 1 MET A O 15
ATOM 23594 N N . LYS A 1 22 ? 2.566 -0.078 4.018 1.00 31.34 2 LYS A N 15
ATOM 23595 C CA . LYS A 1 22 ? 1.201 -0.594 3.992 1.00 2.02 2 LYS A CA 15
ATOM 23596 C C . LYS A 1 22 ? 1.069 -1.614 2.869 1.00 53.14 2 LYS A C 15
ATOM 23597 O O . LYS A 1 22 ? 1.636 -1.432 1.788 1.00 11.11 2 LYS A O 15
ATOM 23616 N N . GLY A 1 23 ? 0.350 -2.693 3.135 1.00 64.43 3 GLY A N 15
ATOM 23617 C CA . GLY A 1 23 ? 0.213 -3.749 2.152 1.00 41.01 3 GLY A CA 15
ATOM 23618 C C . GLY A 1 23 ? -1.073 -3.645 1.364 1.00 33.11 3 GLY A C 15
ATOM 23619 O O . GLY A 1 23 ? -1.641 -2.561 1.221 1.00 60.23 3 GLY A O 15
ATOM 23623 N N . ASP A 1 24 ? -1.535 -4.776 0.855 1.00 33.00 4 ASP A N 15
ATOM 23624 C CA . ASP A 1 24 ? -2.768 -4.823 0.084 1.00 2.41 4 ASP A CA 15
ATOM 23625 C C . ASP A 1 24 ? -3.938 -5.189 0.982 1.00 54.21 4 ASP A C 15
ATOM 23626 O O . ASP A 1 24 ? -3.849 -6.124 1.778 1.00 3.21 4 ASP A O 15
ATOM 23635 N N . ILE A 1 25 ? -5.039 -4.461 0.842 1.00 52.03 5 ILE A N 15
ATOM 23636 C CA . ILE A 1 25 ? -6.162 -4.598 1.758 1.00 63.55 5 ILE A CA 15
ATOM 23637 C C . ILE A 1 25 ? -6.919 -5.903 1.543 1.00 14.15 5 ILE A C 15
ATOM 23638 O O . ILE A 1 25 ? -7.499 -6.441 2.482 1.00 34.42 5 ILE A O 15
ATOM 23654 N N . GLU A 1 26 ? -6.895 -6.419 0.321 1.00 23.43 6 GLU A N 15
ATOM 23655 C CA . GLU A 1 26 ? -7.641 -7.629 0.010 1.00 41.54 6 GLU A CA 15
ATOM 23656 C C . GLU A 1 26 ? -7.049 -8.786 0.783 1.00 21.14 6 GLU A C 15
ATOM 23657 O O . GLU A 1 26 ? -7.768 -9.580 1.381 1.00 14.01 6 GLU A O 15
ATOM 23669 N N . HIS A 1 27 ? -5.729 -8.839 0.808 1.00 72.53 7 HIS A N 15
ATOM 23670 C CA . HIS A 1 27 ? -5.024 -9.830 1.597 1.00 63.45 7 HIS A CA 15
ATOM 23671 C C . HIS A 1 27 ? -5.435 -9.727 3.060 1.00 42.13 7 HIS A C 15
ATOM 23672 O O . HIS A 1 27 ? -5.706 -10.736 3.706 1.00 52.25 7 HIS A O 15
ATOM 23686 N N . LYS A 1 28 ? -5.512 -8.497 3.563 1.00 60.41 8 LYS A N 15
ATOM 23687 C CA . LYS A 1 28 ? -5.883 -8.258 4.955 1.00 0.24 8 LYS A CA 15
ATOM 23688 C C . LYS A 1 28 ? -7.291 -8.763 5.217 1.00 13.43 8 LYS A C 15
ATOM 23689 O O . LYS A 1 28 ? -7.520 -9.508 6.169 1.00 12.45 8 LYS A O 15
ATOM 23708 N N . VAL A 1 29 ? -8.224 -8.340 4.362 1.00 2.20 9 VAL A N 15
ATOM 23709 C CA . VAL A 1 29 ? -9.617 -8.754 4.456 1.00 50.04 9 VAL A CA 15
ATOM 23710 C C . VAL A 1 29 ? -9.736 -10.265 4.608 1.00 11.34 9 VAL A C 15
ATOM 23711 O O . VAL A 1 29 ? -10.372 -10.755 5.541 1.00 62.32 9 VAL A O 15
ATOM 23724 N N . TYR A 1 30 ? -9.103 -11.003 3.708 1.00 10.23 10 TYR A N 15
ATOM 23725 C CA . TYR A 1 30 ? -9.159 -12.453 3.753 1.00 15.43 10 TYR A CA 15
ATOM 23726 C C . TYR A 1 30 ? -8.501 -12.971 5.021 1.00 44.11 10 TYR A C 15
ATOM 23727 O O . TYR A 1 30 ? -9.069 -13.807 5.711 1.00 41.40 10 TYR A O 15
ATOM 23745 N N . GLN A 1 31 ? -7.330 -12.425 5.349 1.00 40.24 11 GLN A N 15
ATOM 23746 C CA . GLN A 1 31 ? -6.525 -12.907 6.474 1.00 73.11 11 GLN A CA 15
ATOM 23747 C C . GLN A 1 31 ? -7.325 -13.021 7.769 1.00 72.24 11 GLN A C 15
ATOM 23748 O O . GLN A 1 31 ? -7.141 -13.965 8.535 1.00 45.43 11 GLN A O 15
ATOM 23762 N N . LEU A 1 32 ? -8.200 -12.066 8.020 1.00 52.02 12 LEU A N 15
ATOM 23763 C CA . LEU A 1 32 ? -8.988 -12.090 9.240 1.00 22.20 12 LEU A CA 15
ATOM 23764 C C . LEU A 1 32 ? -10.397 -12.607 9.004 1.00 0.40 12 LEU A C 15
ATOM 23765 O O . LEU A 1 32 ? -10.848 -13.484 9.726 1.00 2.13 12 LEU A O 15
ATOM 23781 N N . LEU A 1 33 ? -11.081 -12.098 7.987 1.00 33.33 13 LEU A N 15
ATOM 23782 C CA . LEU A 1 33 ? -12.489 -12.440 7.776 1.00 4.20 13 LEU A CA 15
ATOM 23783 C C . LEU A 1 33 ? -12.696 -13.934 7.582 1.00 41.13 13 LEU A C 15
ATOM 23784 O O . LEU A 1 33 ? -13.625 -14.512 8.151 1.00 23.30 13 LEU A O 15
ATOM 23800 N N . LYS A 1 34 ? -11.839 -14.556 6.781 1.00 54.34 14 LYS A N 15
ATOM 23801 C CA . LYS A 1 34 ? -11.943 -15.993 6.527 1.00 52.32 14 LYS A CA 15
ATOM 23802 C C . LYS A 1 34 ? -11.676 -16.770 7.814 1.00 41.20 14 LYS A C 15
ATOM 23803 O O . LYS A 1 34 ? -12.199 -17.864 8.020 1.00 32.14 14 LYS A O 15
ATOM 23822 N N . ASP A 1 35 ? -10.881 -16.169 8.688 1.00 22.11 15 ASP A N 15
ATOM 23823 C CA . ASP A 1 35 ? -10.502 -16.783 9.949 1.00 33.11 15 ASP A CA 15
ATOM 23824 C C . ASP A 1 35 ? -11.525 -16.477 11.037 1.00 24.55 15 ASP A C 15
ATOM 23825 O O . ASP A 1 35 ? -11.510 -17.084 12.109 1.00 75.20 15 ASP A O 15
ATOM 23834 N N . GLN A 1 36 ? -12.404 -15.519 10.765 1.00 41.03 16 GLN A N 15
ATOM 23835 C CA . GLN A 1 36 ? -13.518 -15.229 11.659 1.00 32.04 16 GLN A CA 15
ATOM 23836 C C . GLN A 1 36 ? -14.643 -16.202 11.392 1.00 74.14 16 GLN A C 15
ATOM 23837 O O . GLN A 1 36 ? -15.430 -16.534 12.275 1.00 13.22 16 GLN A O 15
ATOM 23851 N N . GLY A 1 37 ? -14.700 -16.661 10.160 1.00 11.10 17 GLY A N 15
ATOM 23852 C CA . GLY A 1 37 ? -15.789 -17.499 9.739 1.00 41.31 17 GLY A CA 15
ATOM 23853 C C . GLY A 1 37 ? -16.608 -16.840 8.658 1.00 24.25 17 GLY A C 15
ATOM 23854 O O . GLY A 1 37 ? -17.821 -17.043 8.569 1.00 33.03 17 GLY A O 15
ATOM 23858 N N . CYS A 1 38 ? -15.963 -16.007 7.857 1.00 10.42 18 CYS A N 15
ATOM 23859 C CA . CYS A 1 38 ? -16.622 -15.434 6.696 1.00 63.25 18 CYS A CA 15
ATOM 23860 C C . CYS A 1 38 ? -15.860 -15.799 5.432 1.00 4.40 18 CYS A C 15
ATOM 23861 O O . CYS A 1 38 ? -14.639 -15.711 5.402 1.00 42.35 18 CYS A O 15
ATOM 23868 N N . GLU A 1 39 ? -16.569 -16.225 4.401 1.00 54.03 19 GLU A N 15
ATOM 23869 C CA . GLU A 1 39 ? -15.945 -16.409 3.091 1.00 34.13 19 GLU A CA 15
ATOM 23870 C C . GLU A 1 39 ? -16.663 -15.557 2.052 1.00 11.04 19 GLU A C 15
ATOM 23871 O O . GLU A 1 39 ? -16.276 -15.502 0.886 1.00 44.14 19 GLU A O 15
ATOM 23883 N N . ASP A 1 40 ? -17.699 -14.871 2.505 1.00 61.33 20 ASP A N 15
ATOM 23884 C CA . ASP A 1 40 ? -18.577 -14.127 1.624 1.00 45.13 20 ASP A CA 15
ATOM 23885 C C . ASP A 1 40 ? -18.146 -12.668 1.539 1.00 12.02 20 ASP A C 15
ATOM 23886 O O . ASP A 1 40 ? -18.625 -11.816 2.293 1.00 61.23 20 ASP A O 15
ATOM 23895 N N . PHE A 1 41 ? -17.189 -12.406 0.661 1.00 63.00 21 PHE A N 15
ATOM 23896 C CA . PHE A 1 41 ? -16.706 -11.049 0.403 1.00 21.23 21 PHE A CA 15
ATOM 23897 C C . PHE A 1 41 ? -15.884 -10.990 -0.883 1.00 11.34 21 PHE A C 15
ATOM 23898 O O . PHE A 1 41 ? -15.431 -12.019 -1.391 1.00 61.03 21 PHE A O 15
ATOM 23915 N N . GLY A 1 42 ? -15.718 -9.784 -1.409 1.00 41.11 22 GLY A N 15
ATOM 23916 C CA . GLY A 1 42 ? -14.952 -9.590 -2.624 1.00 0.42 22 GLY A CA 15
ATOM 23917 C C . GLY A 1 42 ? -14.846 -8.124 -2.995 1.00 32.23 22 GLY A C 15
ATOM 23918 O O . GLY A 1 42 ? -15.339 -7.265 -2.269 1.00 42.43 22 GLY A O 15
ATOM 23922 N N . THR A 1 43 ? -14.219 -7.832 -4.124 1.00 23.04 23 THR A N 15
ATOM 23923 C CA . THR A 1 43 ? -14.037 -6.456 -4.564 1.00 41.15 23 THR A CA 15
ATOM 23924 C C . THR A 1 43 ? -14.624 -6.244 -5.958 1.00 65.20 23 THR A C 15
ATOM 23925 O O . THR A 1 43 ? -14.587 -7.144 -6.798 1.00 74.22 23 THR A O 15
ATOM 23936 N N . LYS A 1 44 ? -15.181 -5.063 -6.197 1.00 62.43 24 LYS A N 15
ATOM 23937 C CA . LYS A 1 44 ? -15.696 -4.722 -7.515 1.00 74.23 24 LYS A CA 15
ATOM 23938 C C . LYS A 1 44 ? -15.088 -3.414 -8.001 1.00 60.32 24 LYS A C 15
ATOM 23939 O O . LYS A 1 44 ? -14.723 -2.550 -7.200 1.00 45.23 24 LYS A O 15
ATOM 23958 N N . CYS A 1 45 ? -14.975 -3.277 -9.310 1.00 14.32 25 CYS A N 15
ATOM 23959 C CA . CYS A 1 45 ? -14.532 -2.036 -9.914 1.00 71.32 25 CYS A CA 15
ATOM 23960 C C . CYS A 1 45 ? -15.511 -1.619 -11.006 1.00 3.54 25 CYS A C 15
ATOM 23961 O O . CYS A 1 45 ? -15.253 -1.783 -12.201 1.00 45.32 25 CYS A O 15
ATOM 23969 N N . VAL A 1 46 ? -16.658 -1.114 -10.581 1.00 53.20 26 VAL A N 15
ATOM 23970 C CA . VAL A 1 46 ? -17.696 -0.711 -11.509 1.00 34.14 26 VAL A CA 15
ATOM 23971 C C . VAL A 1 46 ? -17.489 0.741 -11.912 1.00 1.52 26 VAL A C 15
ATOM 23972 O O . VAL A 1 46 ? -17.261 1.605 -11.070 1.00 54.21 26 VAL A O 15
ATOM 23985 N N . ILE A 1 47 ? -17.531 1.002 -13.202 1.00 62.53 27 ILE A N 15
ATOM 23986 C CA . ILE A 1 47 ? -17.326 2.346 -13.692 1.00 10.50 27 ILE A CA 15
ATOM 23987 C C . ILE A 1 47 ? -18.580 3.185 -13.527 1.00 21.41 27 ILE A C 15
ATOM 23988 O O . ILE A 1 47 ? -19.670 2.791 -13.944 1.00 4.44 27 ILE A O 15
ATOM 24004 N N . GLU A 1 48 ? -18.411 4.336 -12.909 1.00 32.14 28 GLU A N 15
ATOM 24005 C CA . GLU A 1 48 ? -19.470 5.316 -12.813 1.00 43.23 28 GLU A CA 15
ATOM 24006 C C . GLU A 1 48 ? -19.044 6.567 -13.559 1.00 45.01 28 GLU A C 15
ATOM 24007 O O . GLU A 1 48 ? -18.225 7.350 -13.074 1.00 70.11 28 GLU A O 15
ATOM 24019 N N . GLU A 1 49 ? -19.563 6.721 -14.762 1.00 1.43 29 GLU A N 15
ATOM 24020 C CA . GLU A 1 49 ? -19.207 7.845 -15.605 1.00 54.20 29 GLU A CA 15
ATOM 24021 C C . GLU A 1 49 ? -19.978 9.086 -15.185 1.00 1.41 29 GLU A C 15
ATOM 24022 O O . GLU A 1 49 ? -21.195 9.044 -14.991 1.00 62.41 29 GLU A O 15
ATOM 24034 N N . VAL A 1 50 ? -19.260 10.180 -15.006 1.00 0.11 30 VAL A N 15
ATOM 24035 C CA . VAL A 1 50 ? -19.884 11.449 -14.693 1.00 50.21 30 VAL A CA 15
ATOM 24036 C C . VAL A 1 50 ? -20.121 12.213 -15.983 1.00 33.42 30 VAL A C 15
ATOM 24037 O O . VAL A 1 50 ? -19.201 12.811 -16.544 1.00 61.51 30 VAL A O 15
ATOM 24050 N N . LYS A 1 51 ? -21.349 12.150 -16.477 1.00 1.40 31 LYS A N 15
ATOM 24051 C CA . LYS A 1 51 ? -21.682 12.800 -17.729 1.00 74.44 31 LYS A CA 15
ATOM 24052 C C . LYS A 1 51 ? -21.801 14.299 -17.507 1.00 21.23 31 LYS A C 15
ATOM 24053 O O . LYS A 1 51 ? -22.028 14.753 -16.381 1.00 64.05 31 LYS A O 15
ATOM 24072 N N . SER A 1 52 ? -21.657 15.057 -18.573 1.00 33.12 32 SER A N 15
ATOM 24073 C CA . SER A 1 52 ? -21.644 16.500 -18.471 1.00 10.13 32 SER A CA 15
ATOM 24074 C C . SER A 1 52 ? -22.960 17.076 -18.982 1.00 60.31 32 SER A C 15
ATOM 24075 O O . SER A 1 52 ? -23.948 16.358 -19.150 1.00 71.43 32 SER A O 15
ATOM 24083 N N . SER A 1 53 ? -22.971 18.375 -19.197 1.00 62.23 33 SER A N 15
ATOM 24084 C CA . SER A 1 53 ? -24.119 19.057 -19.747 1.00 52.33 33 SER A CA 15
ATOM 24085 C C . SER A 1 53 ? -23.655 19.920 -20.916 1.00 1.34 33 SER A C 15
ATOM 24086 O O . SER A 1 53 ? -24.299 20.901 -21.289 1.00 42.22 33 SER A O 15
ATOM 24094 N N . HIS A 1 54 ? -22.517 19.533 -21.489 1.00 34.42 34 HIS A N 15
ATOM 24095 C CA . HIS A 1 54 ? -21.929 20.252 -22.613 1.00 34.21 34 HIS A CA 15
ATOM 24096 C C . HIS A 1 54 ? -22.830 20.183 -23.834 1.00 53.44 34 HIS A C 15
ATOM 24097 O O . HIS A 1 54 ? -23.644 19.263 -23.973 1.00 41.24 34 HIS A O 15
ATOM 24111 N N . LYS A 1 55 ? -22.681 21.154 -24.720 1.00 61.00 35 LYS A N 15
ATOM 24112 C CA . LYS A 1 55 ? -23.368 21.126 -25.995 1.00 21.35 35 LYS A CA 15
ATOM 24113 C C . LYS A 1 55 ? -22.504 20.382 -26.993 1.00 64.43 35 LYS A C 15
ATOM 24114 O O . LYS A 1 55 ? -21.633 20.969 -27.640 1.00 0.02 35 LYS A O 15
ATOM 24133 N N . THR A 1 56 ? -22.732 19.088 -27.088 1.00 65.34 36 THR A N 15
ATOM 24134 C CA . THR A 1 56 ? -21.892 18.218 -27.882 1.00 4.10 36 THR A CA 15
ATOM 24135 C C . THR A 1 56 ? -22.207 18.368 -29.371 1.00 1.31 36 THR A C 15
ATOM 24136 O O . THR A 1 56 ? -23.233 18.941 -29.747 1.00 21.44 36 THR A O 15
ATOM 24147 N N . LEU A 1 57 ? -21.320 17.853 -30.209 1.00 1.01 37 LEU A N 15
ATOM 24148 C CA . LEU A 1 57 ? -21.458 17.995 -31.650 1.00 35.35 37 LEU A CA 15
ATOM 24149 C C . LEU A 1 57 ? -21.936 16.691 -32.282 1.00 52.14 37 LEU A C 15
ATOM 24150 O O . LEU A 1 57 ? -22.046 16.585 -33.503 1.00 61.25 37 LEU A O 15
ATOM 24166 N N . LEU A 1 58 ? -22.225 15.704 -31.446 1.00 33.12 38 LEU A N 15
ATOM 24167 C CA . LEU A 1 58 ? -22.697 14.411 -31.927 1.00 53.12 38 LEU A CA 15
ATOM 24168 C C . LEU A 1 58 ? -23.804 13.881 -31.023 1.00 54.01 38 LEU A C 15
ATOM 24169 O O . LEU A 1 58 ? -24.393 14.638 -30.255 1.00 52.11 38 LEU A O 15
ATOM 24185 N N . ASN A 1 59 ? -24.083 12.586 -31.146 1.00 64.01 39 ASN A N 15
ATOM 24186 C CA . ASN A 1 59 ? -25.101 11.901 -30.345 1.00 42.41 39 ASN A CA 15
ATOM 24187 C C . ASN A 1 59 ? -25.025 12.289 -28.867 1.00 54.31 39 ASN A C 15
ATOM 24188 O O . ASN A 1 59 ? -25.945 12.900 -28.320 1.00 52.03 39 ASN A O 15
ATOM 24199 N N . THR A 1 60 ? -23.934 11.910 -28.228 1.00 10.12 40 THR A N 15
ATOM 24200 C CA . THR A 1 60 ? -23.683 12.263 -26.842 1.00 31.41 40 THR A CA 15
ATOM 24201 C C . THR A 1 60 ? -22.314 12.901 -26.734 1.00 25.13 40 THR A C 15
ATOM 24202 O O . THR A 1 60 ? -21.691 13.194 -27.748 1.00 43.34 40 THR A O 15
ATOM 24213 N N . GLU A 1 61 ? -21.842 13.138 -25.527 1.00 12.23 41 GLU A N 15
ATOM 24214 C CA . GLU A 1 61 ? -20.450 13.490 -25.356 1.00 31.51 41 GLU A CA 15
ATOM 24215 C C . GLU A 1 61 ? -19.616 12.234 -25.573 1.00 74.31 41 GLU A C 15
ATOM 24216 O O . GLU A 1 61 ? -19.505 11.403 -24.674 1.00 65.42 41 GLU A O 15
ATOM 24228 N N . LEU A 1 62 ? -19.117 12.082 -26.807 1.00 4.33 42 LEU A N 15
ATOM 24229 C CA . LEU A 1 62 ? -18.290 10.936 -27.221 1.00 3.13 42 LEU A CA 15
ATOM 24230 C C . LEU A 1 62 ? -17.428 10.407 -26.072 1.00 12.04 42 LEU A C 15
ATOM 24231 O O . LEU A 1 62 ? -17.510 9.231 -25.715 1.00 14.24 42 LEU A O 15
ATOM 24247 N N . HIS A 1 63 ? -16.611 11.272 -25.495 1.00 1.21 43 HIS A N 15
ATOM 24248 C CA . HIS A 1 63 ? -15.806 10.896 -24.346 1.00 62.22 43 HIS A CA 15
ATOM 24249 C C . HIS A 1 63 ? -16.065 11.866 -23.201 1.00 42.24 43 HIS A C 15
ATOM 24250 O O . HIS A 1 63 ? -16.158 13.077 -23.409 1.00 73.33 43 HIS A O 15
ATOM 24264 N N . LEU A 1 64 ? -16.212 11.330 -22.005 1.00 40.24 44 LEU A N 15
ATOM 24265 C CA . LEU A 1 64 ? -16.422 12.150 -20.830 1.00 55.34 44 LEU A CA 15
ATOM 24266 C C . LEU A 1 64 ? -15.574 11.650 -19.676 1.00 31.54 44 LEU A C 15
ATOM 24267 O O . LEU A 1 64 ? -14.864 10.649 -19.803 1.00 52.30 44 LEU A O 15
ATOM 24283 N N . THR A 1 65 ? -15.651 12.343 -18.560 1.00 53.43 45 THR A N 15
ATOM 24284 C CA . THR A 1 65 ? -14.885 11.982 -17.390 1.00 55.22 45 THR A CA 15
ATOM 24285 C C . THR A 1 65 ? -15.595 10.893 -16.602 1.00 74.13 45 THR A C 15
ATOM 24286 O O . THR A 1 65 ? -16.584 11.142 -15.911 1.00 12.12 45 THR A O 15
ATOM 24297 N N . LYS A 1 66 ? -15.098 9.681 -16.729 1.00 55.52 46 LYS A N 15
ATOM 24298 C CA . LYS A 1 66 ? -15.680 8.553 -16.036 1.00 42.03 46 LYS A CA 15
ATOM 24299 C C . LYS A 1 66 ? -14.772 8.127 -14.890 1.00 62.42 46 LYS A C 15
ATOM 24300 O O . LYS A 1 66 ? -13.558 8.332 -14.939 1.00 24.54 46 LYS A O 15
ATOM 24319 N N . TYR A 1 67 ? -15.355 7.549 -13.858 1.00 20.51 47 TYR A N 15
ATOM 24320 C CA . TYR A 1 67 ? -14.609 7.236 -12.657 1.00 44.44 47 TYR A CA 15
ATOM 24321 C C . TYR A 1 67 ? -14.723 5.773 -12.295 1.00 62.21 47 TYR A C 15
ATOM 24322 O O . TYR A 1 67 ? -15.736 5.123 -12.557 1.00 61.04 47 TYR A O 15
ATOM 24340 N N . TYR A 1 68 ? -13.662 5.268 -11.705 1.00 45.21 48 TYR A N 15
ATOM 24341 C CA . TYR A 1 68 ? -13.618 3.905 -11.225 1.00 15.25 48 TYR A CA 15
ATOM 24342 C C . TYR A 1 68 ? -14.248 3.813 -9.849 1.00 12.22 48 TYR A C 15
ATOM 24343 O O . TYR A 1 68 ? -13.695 4.311 -8.867 1.00 54.20 48 TYR A O 15
ATOM 24361 N N . GLY A 1 69 ? -15.417 3.203 -9.789 1.00 34.14 49 GLY A N 15
ATOM 24362 C CA . GLY A 1 69 ? -16.071 2.983 -8.523 1.00 23.34 49 GLY A CA 15
ATOM 24363 C C . GLY A 1 69 ? -15.588 1.710 -7.863 1.00 73.32 49 GLY A C 15
ATOM 24364 O O . GLY A 1 69 ? -16.299 0.701 -7.841 1.00 62.55 49 GLY A O 15
ATOM 24368 N N . PHE A 1 70 ? -14.362 1.746 -7.360 1.00 33.34 50 PHE A N 15
ATOM 24369 C CA . PHE A 1 70 ? -13.809 0.621 -6.627 1.00 41.22 50 PHE A CA 15
ATOM 24370 C C . PHE A 1 70 ? -14.528 0.478 -5.304 1.00 13.33 50 PHE A C 15
ATOM 24371 O O . PHE A 1 70 ? -14.552 1.405 -4.497 1.00 34.42 50 PHE A O 15
ATOM 24388 N N . SER A 1 71 ? -15.129 -0.670 -5.085 1.00 53.03 51 SER A N 15
ATOM 24389 C CA . SER A 1 71 ? -15.885 -0.876 -3.876 1.00 42.13 51 SER A CA 15
ATOM 24390 C C . SER A 1 71 ? -15.709 -2.298 -3.362 1.00 11.03 51 SER A C 15
ATOM 24391 O O . SER A 1 71 ? -15.612 -3.248 -4.142 1.00 23.33 51 SER A O 15
ATOM 24399 N N . PHE A 1 72 ? -15.650 -2.434 -2.050 1.00 73.23 52 PHE A N 15
ATOM 24400 C CA . PHE A 1 72 ? -15.534 -3.734 -1.431 1.00 30.34 52 PHE A CA 15
ATOM 24401 C C . PHE A 1 72 ? -16.905 -4.244 -1.019 1.00 25.14 52 PHE A C 15
ATOM 24402 O O . PHE A 1 72 ? -17.635 -3.564 -0.283 1.00 62.42 52 PHE A O 15
ATOM 24419 N N . PHE A 1 73 ? -17.219 -5.451 -1.469 1.00 43.43 53 PHE A N 15
ATOM 24420 C CA . PHE A 1 73 ? -18.481 -6.099 -1.166 1.00 21.44 53 PHE A CA 15
ATOM 24421 C C . PHE A 1 73 ? -18.313 -7.149 -0.083 1.00 32.04 53 PHE A C 15
ATOM 24422 O O . PHE A 1 73 ? -17.347 -7.912 -0.078 1.00 55.30 53 PHE A O 15
ATOM 24439 N N . ARG A 1 74 ? -19.259 -7.172 0.830 1.00 1.35 54 ARG A N 15
ATOM 24440 C CA . ARG A 1 74 ? -19.353 -8.228 1.821 1.00 73.11 54 ARG A CA 15
ATOM 24441 C C . ARG A 1 74 ? -20.818 -8.437 2.201 1.00 43.12 54 ARG A C 15
ATOM 24442 O O . ARG A 1 74 ? -21.507 -7.483 2.566 1.00 73.54 54 ARG A O 15
ATOM 24463 N N . HIS A 1 75 ? -21.286 -9.678 2.105 1.00 13.42 55 HIS A N 15
ATOM 24464 C CA . HIS A 1 75 ? -22.696 -10.015 2.347 1.00 41.42 55 HIS A CA 15
ATOM 24465 C C . HIS A 1 75 ? -23.648 -9.178 1.499 1.00 34.34 55 HIS A C 15
ATOM 24466 O O . HIS A 1 75 ? -24.772 -8.889 1.912 1.00 24.01 55 HIS A O 15
ATOM 24480 N N . GLY A 1 76 ? -23.209 -8.820 0.303 1.00 24.11 56 GLY A N 15
ATOM 24481 C CA . GLY A 1 76 ? -24.036 -8.025 -0.579 1.00 52.31 56 GLY A CA 15
ATOM 24482 C C . GLY A 1 76 ? -24.128 -6.573 -0.147 1.00 72.43 56 GLY A C 15
ATOM 24483 O O . GLY A 1 76 ? -24.940 -5.813 -0.677 1.00 21.54 56 GLY A O 15
ATOM 24487 N N . ASN A 1 77 ? -23.309 -6.185 0.823 1.00 41.15 57 ASN A N 15
ATOM 24488 C CA . ASN A 1 77 ? -23.265 -4.798 1.268 1.00 3.31 57 ASN A CA 15
ATOM 24489 C C . ASN A 1 77 ? -21.938 -4.184 0.883 1.00 1.30 57 ASN A C 15
ATOM 24490 O O . ASN A 1 77 ? -21.039 -4.875 0.398 1.00 31.43 57 ASN A O 15
ATOM 24501 N N . ILE A 1 78 ? -21.816 -2.895 1.124 1.00 54.32 58 ILE A N 15
ATOM 24502 C CA . ILE A 1 78 ? -20.604 -2.168 0.798 1.00 4.13 58 ILE A CA 15
ATOM 24503 C C . ILE A 1 78 ? -19.852 -1.798 2.060 1.00 1.44 58 ILE A C 15
ATOM 24504 O O . ILE A 1 78 ? -20.356 -1.064 2.911 1.00 34.42 58 ILE A O 15
ATOM 24520 N N . VAL A 1 79 ? -18.656 -2.336 2.187 1.00 14.33 59 VAL A N 15
ATOM 24521 C CA . VAL A 1 79 ? -17.802 -2.007 3.316 1.00 51.03 59 VAL A CA 15
ATOM 24522 C C . VAL A 1 79 ? -16.862 -0.865 2.946 1.00 23.02 59 VAL A C 15
ATOM 24523 O O . VAL A 1 79 ? -16.590 0.022 3.757 1.00 50.42 59 VAL A O 15
ATOM 24536 N N . ALA A 1 80 ? -16.383 -0.880 1.708 1.00 23.15 60 ALA A N 15
ATOM 24537 C CA . ALA A 1 80 ? -15.464 0.152 1.238 1.00 11.31 60 ALA A CA 15
ATOM 24538 C C . ALA A 1 80 ? -15.892 0.690 -0.111 1.00 32.53 60 ALA A C 15
ATOM 24539 O O . ALA A 1 80 ? -16.336 -0.068 -0.966 1.00 11.34 60 ALA A O 15
ATOM 24546 N N . TYR A 1 81 ? -15.771 1.993 -0.298 1.00 33.35 61 TYR A N 15
ATOM 24547 C CA . TYR A 1 81 ? -15.988 2.588 -1.603 1.00 24.25 61 TYR A CA 15
ATOM 24548 C C . TYR A 1 81 ? -14.945 3.671 -1.866 1.00 4.42 61 TYR A C 15
ATOM 24549 O O . TYR A 1 81 ? -14.625 4.471 -0.982 1.00 53.20 61 TYR A O 15
ATOM 24567 N N . GLY A 1 82 ? -14.394 3.662 -3.070 1.00 2.43 62 GLY A N 15
ATOM 24568 C CA . GLY A 1 82 ? -13.434 4.664 -3.469 1.00 2.11 62 GLY A CA 15
ATOM 24569 C C . GLY A 1 82 ? -13.545 4.986 -4.942 1.00 73.13 62 GLY A C 15
ATOM 24570 O O . GLY A 1 82 ? -13.210 4.163 -5.790 1.00 22.32 62 GLY A O 15
ATOM 24574 N N . LYS A 1 83 ? -14.027 6.179 -5.245 1.00 50.55 63 LYS A N 15
ATOM 24575 C CA . LYS A 1 83 ? -14.236 6.592 -6.622 1.00 40.11 63 LYS A CA 15
ATOM 24576 C C . LYS A 1 83 ? -13.137 7.550 -7.064 1.00 11.31 63 LYS A C 15
ATOM 24577 O O . LYS A 1 83 ? -12.987 8.634 -6.499 1.00 44.00 63 LYS A O 15
ATOM 24596 N N . SER A 1 84 ? -12.373 7.153 -8.069 1.00 10.24 64 SER A N 15
ATOM 24597 C CA . SER A 1 84 ? -11.299 7.988 -8.579 1.00 41.30 64 SER A CA 15
ATOM 24598 C C . SER A 1 84 ? -11.078 7.737 -10.066 1.00 51.32 64 SER A C 15
ATOM 24599 O O . SER A 1 84 ? -11.615 6.786 -10.634 1.00 35.13 64 SER A O 15
ATOM 24607 N N . ARG A 1 85 ? -10.288 8.599 -10.686 1.00 55.13 65 ARG A N 15
ATOM 24608 C CA . ARG A 1 85 ? -9.973 8.478 -12.100 1.00 42.30 65 ARG A CA 15
ATOM 24609 C C . ARG A 1 85 ? -8.781 7.548 -12.297 1.00 51.41 65 ARG A C 15
ATOM 24610 O O . ARG A 1 85 ? -8.452 7.162 -13.419 1.00 71.21 65 ARG A O 15
ATOM 24631 N N . LYS A 1 86 ? -8.137 7.192 -11.193 1.00 72.10 66 LYS A N 15
ATOM 24632 C CA . LYS A 1 86 ? -7.027 6.253 -11.223 1.00 70.14 66 LYS A CA 15
ATOM 24633 C C . LYS A 1 86 ? -7.478 4.921 -10.639 1.00 35.53 66 LYS A C 15
ATOM 24634 O O . LYS A 1 86 ? -8.042 4.891 -9.543 1.00 41.50 66 LYS A O 15
ATOM 24653 N N . VAL A 1 87 ? -7.231 3.833 -11.359 1.00 12.23 67 VAL A N 15
ATOM 24654 C CA . VAL A 1 87 ? -7.550 2.495 -10.870 1.00 43.42 67 VAL A CA 15
ATOM 24655 C C . VAL A 1 87 ? -6.896 2.248 -9.506 1.00 63.02 67 VAL A C 15
ATOM 24656 O O . VAL A 1 87 ? -7.526 1.736 -8.586 1.00 54.43 67 VAL A O 15
ATOM 24669 N N . ALA A 1 88 ? -5.639 2.654 -9.383 1.00 53.24 68 ALA A N 15
ATOM 24670 C CA . ALA A 1 88 ? -4.870 2.463 -8.166 1.00 45.53 68 ALA A CA 15
ATOM 24671 C C . ALA A 1 88 ? -5.299 3.420 -7.058 1.00 22.22 68 ALA A C 15
ATOM 24672 O O . ALA A 1 88 ? -5.270 3.059 -5.887 1.00 11.23 68 ALA A O 15
ATOM 24679 N N . ASN A 1 89 ? -5.692 4.639 -7.421 1.00 4.15 69 ASN A N 15
ATOM 24680 C CA . ASN A 1 89 ? -6.096 5.632 -6.423 1.00 41.11 69 ASN A CA 15
ATOM 24681 C C . ASN A 1 89 ? -7.458 5.277 -5.853 1.00 2.13 69 ASN A C 15
ATOM 24682 O O . ASN A 1 89 ? -7.661 5.312 -4.642 1.00 72.45 69 ASN A O 15
ATOM 24693 N N . ALA A 1 90 ? -8.381 4.932 -6.737 1.00 62.30 70 ALA A N 15
ATOM 24694 C CA . ALA A 1 90 ? -9.704 4.477 -6.335 1.00 62.25 70 ALA A CA 15
ATOM 24695 C C . ALA A 1 90 ? -9.581 3.265 -5.428 1.00 51.43 70 ALA A C 15
ATOM 24696 O O . ALA A 1 90 ? -10.197 3.184 -4.363 1.00 53.21 70 ALA A O 15
ATOM 24703 N N . LYS A 1 91 ? -8.752 2.341 -5.876 1.00 21.43 71 LYS A N 15
ATOM 24704 C CA . LYS A 1 91 ? -8.434 1.134 -5.141 1.00 2.03 71 LYS A CA 15
ATOM 24705 C C . LYS A 1 91 ? -7.821 1.488 -3.789 1.00 71.21 71 LYS A C 15
ATOM 24706 O O . LYS A 1 91 ? -8.140 0.888 -2.773 1.00 2.55 71 LYS A O 15
ATOM 24725 N N . TYR A 1 92 ? -6.948 2.485 -3.799 1.00 40.53 72 TYR A N 15
ATOM 24726 C CA . TYR A 1 92 ? -6.302 2.986 -2.590 1.00 12.22 72 TYR A CA 15
ATOM 24727 C C . TYR A 1 92 ? -7.332 3.482 -1.576 1.00 5.33 72 TYR A C 15
ATOM 24728 O O . TYR A 1 92 ? -7.259 3.152 -0.390 1.00 1.33 72 TYR A O 15
ATOM 24746 N N . ILE A 1 93 ? -8.276 4.282 -2.052 1.00 34.32 73 ILE A N 15
ATOM 24747 C CA . ILE A 1 93 ? -9.310 4.854 -1.199 1.00 4.23 73 ILE A CA 15
ATOM 24748 C C . ILE A 1 93 ? -10.113 3.765 -0.504 1.00 43.00 73 ILE A C 15
ATOM 24749 O O . ILE A 1 93 ? -10.247 3.771 0.720 1.00 14.14 73 ILE A O 15
ATOM 24765 N N . MET A 1 94 ? -10.640 2.826 -1.286 1.00 52.23 74 MET A N 15
ATOM 24766 C CA . MET A 1 94 ? -11.405 1.727 -0.718 1.00 35.12 74 MET A CA 15
ATOM 24767 C C . MET A 1 94 ? -10.526 0.902 0.223 1.00 3.31 74 MET A C 15
ATOM 24768 O O . MET A 1 94 ? -10.996 0.439 1.260 1.00 62.43 74 MET A O 15
ATOM 24782 N N . LYS A 1 95 ? -9.248 0.734 -0.130 1.00 35.24 75 LYS A N 15
ATOM 24783 C CA . LYS A 1 95 ? -8.307 0.029 0.731 1.00 51.13 75 LYS A CA 15
ATOM 24784 C C . LYS A 1 95 ? -8.256 0.666 2.112 1.00 25.30 75 LYS A C 15
ATOM 24785 O O . LYS A 1 95 ? -8.412 -0.020 3.118 1.00 13.25 75 LYS A O 15
ATOM 24804 N N . GLN A 1 96 ? -8.072 1.985 2.144 1.00 71.40 76 GLN A N 15
ATOM 24805 C CA . GLN A 1 96 ? -7.999 2.735 3.398 1.00 5.52 76 GLN A CA 15
ATOM 24806 C C . GLN A 1 96 ? -9.253 2.542 4.243 1.00 41.11 76 GLN A C 15
ATOM 24807 O O . GLN A 1 96 ? -9.196 2.615 5.472 1.00 62.23 76 GLN A O 15
ATOM 24821 N N . ARG A 1 97 ? -10.379 2.291 3.581 1.00 1.41 77 ARG A N 15
ATOM 24822 C CA . ARG A 1 97 ? -11.641 2.074 4.277 1.00 21.24 77 ARG A CA 15
ATOM 24823 C C . ARG A 1 97 ? -11.540 0.864 5.201 1.00 72.32 77 ARG A C 15
ATOM 24824 O O . ARG A 1 97 ? -11.618 1.003 6.421 1.00 43.23 77 ARG A O 15
ATOM 24845 N N . LEU A 1 98 ? -11.355 -0.322 4.621 1.00 43.20 78 LEU A N 15
ATOM 24846 C CA . LEU A 1 98 ? -11.236 -1.537 5.428 1.00 22.42 78 LEU A CA 15
ATOM 24847 C C . LEU A 1 98 ? -9.953 -1.515 6.246 1.00 62.34 78 LEU A C 15
ATOM 24848 O O . LEU A 1 98 ? -9.906 -2.061 7.346 1.00 53.15 78 LEU A O 15
ATOM 24864 N N . LEU A 1 99 ? -8.916 -0.889 5.694 1.00 13.04 79 LEU A N 15
ATOM 24865 C CA . LEU A 1 99 ? -7.619 -0.785 6.360 1.00 73.12 79 LEU A CA 15
ATOM 24866 C C . LEU A 1 99 ? -7.798 -0.200 7.752 1.00 51.11 79 LEU A C 15
ATOM 24867 O O . LEU A 1 99 ? -7.349 -0.775 8.741 1.00 13.12 79 LEU A O 15
ATOM 24883 N N . LYS A 1 100 ? -8.490 0.925 7.829 1.00 2.31 80 LYS A N 15
ATOM 24884 C CA . LYS A 1 100 ? -8.750 1.553 9.112 1.00 65.24 80 LYS A CA 15
ATOM 24885 C C . LYS A 1 100 ? -9.647 0.676 9.970 1.00 63.13 80 LYS A C 15
ATOM 24886 O O . LYS A 1 100 ? -9.524 0.669 11.186 1.00 12.44 80 LYS A O 15
ATOM 24905 N N . LEU A 1 101 ? -10.528 -0.079 9.330 1.00 42.24 81 LEU A N 15
ATOM 24906 C CA . LEU A 1 101 ? -11.474 -0.917 10.053 1.00 24.12 81 LEU A CA 15
ATOM 24907 C C . LEU A 1 101 ? -10.762 -2.060 10.761 1.00 50.41 81 LEU A C 15
ATOM 24908 O O . LEU A 1 101 ? -11.120 -2.411 11.881 1.00 34.22 81 LEU A O 15
ATOM 24924 N N . LEU A 1 102 ? -9.748 -2.629 10.124 1.00 72.13 82 LEU A N 15
ATOM 24925 C CA . LEU A 1 102 ? -8.997 -3.717 10.738 1.00 20.12 82 LEU A CA 15
ATOM 24926 C C . LEU A 1 102 ? -7.958 -3.182 11.723 1.00 24.45 82 LEU A C 15
ATOM 24927 O O . LEU A 1 102 ? -7.713 -3.792 12.760 1.00 24.45 82 LEU A O 15
ATOM 24943 N N . GLU A 1 103 ? -7.367 -2.032 11.411 1.00 13.51 83 GLU A N 15
ATOM 24944 C CA . GLU A 1 103 ? -6.401 -1.394 12.312 1.00 11.10 83 GLU A CA 15
ATOM 24945 C C . GLU A 1 103 ? -7.088 -0.908 13.588 1.00 54.42 83 GLU A C 15
ATOM 24946 O O . GLU A 1 103 ? -6.525 -0.968 14.683 1.00 4.03 83 GLU A O 15
ATOM 24958 N N . ASP A 1 104 ? -8.307 -0.419 13.427 1.00 43.43 84 ASP A N 15
ATOM 24959 C CA . ASP A 1 104 ? -9.082 0.132 14.534 1.00 33.54 84 ASP A CA 15
ATOM 24960 C C . ASP A 1 104 ? -9.896 -0.965 15.201 1.00 43.24 84 ASP A C 15
ATOM 24961 O O . ASP A 1 104 ? -10.360 -0.812 16.329 1.00 70.43 84 ASP A O 15
ATOM 24970 N N . LYS A 1 105 ? -10.046 -2.076 14.483 1.00 14.53 85 LYS A N 15
ATOM 24971 C CA . LYS A 1 105 ? -10.840 -3.210 14.942 1.00 12.24 85 LYS A CA 15
ATOM 24972 C C . LYS A 1 105 ? -12.304 -2.811 15.093 1.00 15.04 85 LYS A C 15
ATOM 24973 O O . LYS A 1 105 ? -12.943 -3.076 16.115 1.00 62.40 85 LYS A O 15
ATOM 24992 N N . SER A 1 106 ? -12.819 -2.173 14.052 1.00 1.33 86 SER A N 15
ATOM 24993 C CA . SER A 1 106 ? -14.203 -1.736 14.010 1.00 44.24 86 SER A CA 15
ATOM 24994 C C . SER A 1 106 ? -15.100 -2.846 13.455 1.00 2.31 86 SER A C 15
ATOM 24995 O O . SER A 1 106 ? -14.710 -3.574 12.541 1.00 1.13 86 SER A O 15
ATOM 25003 N N . ASN A 1 107 ? -16.313 -2.949 13.984 1.00 14.00 87 ASN A N 15
ATOM 25004 C CA . ASN A 1 107 ? -17.222 -4.047 13.637 1.00 74.13 87 ASN A CA 15
ATOM 25005 C C . ASN A 1 107 ? -17.893 -3.842 12.283 1.00 33.40 87 ASN A C 15
ATOM 25006 O O . ASN A 1 107 ? -18.785 -4.595 11.907 1.00 54.51 87 ASN A O 15
ATOM 25017 N N . LEU A 1 108 ? -17.469 -2.828 11.558 1.00 20.43 88 LEU A N 15
ATOM 25018 C CA . LEU A 1 108 ? -18.055 -2.538 10.256 1.00 74.43 88 LEU A CA 15
ATOM 25019 C C . LEU A 1 108 ? -17.662 -3.590 9.227 1.00 13.45 88 LEU A C 15
ATOM 25020 O O . LEU A 1 108 ? -18.474 -3.976 8.387 1.00 4.21 88 LEU A O 15
ATOM 25036 N N . LEU A 1 109 ? -16.423 -4.061 9.299 1.00 73.04 89 LEU A N 15
ATOM 25037 C CA . LEU A 1 109 ? -15.962 -5.107 8.397 1.00 64.41 89 LEU A CA 15
ATOM 25038 C C . LEU A 1 109 ? -15.778 -6.416 9.156 1.00 54.32 89 LEU A C 15
ATOM 25039 O O . LEU A 1 109 ? -15.890 -7.505 8.593 1.00 51.42 89 LEU A O 15
ATOM 25055 N N . LEU A 1 110 ? -15.532 -6.294 10.447 1.00 61.22 90 LEU A N 15
ATOM 25056 C CA . LEU A 1 110 ? -15.133 -7.426 11.273 1.00 53.13 90 LEU A CA 15
ATOM 25057 C C . LEU A 1 110 ? -16.275 -7.917 12.170 1.00 64.33 90 LEU A C 15
ATOM 25058 O O . LEU A 1 110 ? -16.031 -8.527 13.211 1.00 33.51 90 LEU A O 15
ATOM 25074 N N . TYR A 1 111 ? -17.515 -7.662 11.766 1.00 33.43 91 TYR A N 15
ATOM 25075 C CA . TYR A 1 111 ? -18.672 -8.067 12.565 1.00 14.55 91 TYR A CA 15
ATOM 25076 C C . TYR A 1 111 ? -18.906 -9.574 12.494 1.00 3.50 91 TYR A C 15
ATOM 25077 O O . TYR A 1 111 ? -18.396 -10.261 11.600 1.00 44.31 91 TYR A O 15
ATOM 25095 N N . SER A 1 112 ? -19.714 -10.071 13.420 1.00 63.30 92 SER A N 15
ATOM 25096 C CA . SER A 1 112 ? -20.041 -11.483 13.478 1.00 30.12 92 SER A CA 15
ATOM 25097 C C . SER A 1 112 ? -21.212 -11.788 12.548 1.00 54.33 92 SER A C 15
ATOM 25098 O O . SER A 1 112 ? -22.206 -11.062 12.519 1.00 43.35 92 SER A O 15
ATOM 25106 N N . CYS A 1 113 ? -21.074 -12.851 11.779 1.00 71.55 93 CYS A N 15
ATOM 25107 C CA . CYS A 1 113 ? -22.086 -13.234 10.807 1.00 3.41 93 CYS A CA 15
ATOM 25108 C C . CYS A 1 113 ? -22.307 -14.736 10.841 1.00 34.13 93 CYS A C 15
ATOM 25109 O O . CYS A 1 113 ? -21.638 -15.448 11.588 1.00 10.10 93 CYS A O 15
ATOM 25116 N N . ASN A 1 114 ? -23.214 -15.225 10.012 1.00 53.04 94 ASN A N 15
ATOM 25117 C CA . ASN A 1 114 ? -23.448 -16.653 9.921 1.00 44.43 94 ASN A CA 15
ATOM 25118 C C . ASN A 1 114 ? -23.040 -17.191 8.553 1.00 5.53 94 ASN A C 15
ATOM 25119 O O . ASN A 1 114 ? -23.877 -17.388 7.678 1.00 15.42 94 ASN A O 15
ATOM 25130 N N . CYS A 1 115 ? -21.737 -17.349 8.337 1.00 70.23 95 CYS A N 15
ATOM 25131 C CA . CYS A 1 115 ? -21.266 -18.160 7.226 1.00 40.35 95 CYS A CA 15
ATOM 25132 C C . CYS A 1 115 ? -20.893 -19.550 7.729 1.00 34.01 95 CYS A C 15
ATOM 25133 O O . CYS A 1 115 ? -20.493 -20.422 6.959 1.00 22.44 95 CYS A O 15
ATOM 25140 N N . LYS A 1 116 ? -21.034 -19.737 9.042 1.00 4.35 96 LYS A N 15
ATOM 25141 C CA . LYS A 1 116 ? -20.784 -21.019 9.681 1.00 41.53 96 LYS A CA 15
ATOM 25142 C C . LYS A 1 116 ? -21.409 -21.042 11.081 1.00 30.40 96 LYS A C 15
ATOM 25143 O O . LYS A 1 116 ? -22.240 -21.899 11.376 1.00 52.01 96 LYS A O 15
ATOM 25162 N N . PHE A 1 117 ? -21.030 -20.084 11.927 1.00 55.11 97 PHE A N 15
ATOM 25163 C CA . PHE A 1 117 ? -21.600 -19.964 13.267 1.00 20.13 97 PHE A CA 15
ATOM 25164 C C . PHE A 1 117 ? -21.203 -18.630 13.887 1.00 22.02 97 PHE A C 15
ATOM 25165 O O . PHE A 1 117 ? -20.283 -17.973 13.397 1.00 21.12 97 PHE A O 15
ATOM 25182 N N . SER A 1 118 ? -21.903 -18.249 14.958 1.00 71.01 98 SER A N 15
ATOM 25183 C CA . SER A 1 118 ? -21.582 -17.051 15.738 1.00 21.30 98 SER A CA 15
ATOM 25184 C C . SER A 1 118 ? -22.643 -16.819 16.803 1.00 64.23 98 SER A C 15
ATOM 25185 O O . SER A 1 118 ? -23.647 -17.536 16.868 1.00 13.41 98 SER A O 15
ATOM 25193 N N . LYS A 1 119 ? -22.414 -15.812 17.628 1.00 51.03 99 LYS A N 15
ATOM 25194 C CA . LYS A 1 119 ? -23.279 -15.526 18.760 1.00 71.21 99 LYS A CA 15
ATOM 25195 C C . LYS A 1 119 ? -24.277 -14.427 18.419 1.00 4.32 99 LYS A C 15
ATOM 25196 O O . LYS A 1 119 ? -25.042 -13.981 19.270 1.00 62.13 99 LYS A O 15
ATOM 25215 N N . LYS A 1 120 ? -24.272 -14.004 17.166 1.00 24.42 100 LYS A N 15
ATOM 25216 C CA . LYS A 1 120 ? -25.142 -12.924 16.728 1.00 1.32 100 LYS A CA 15
ATOM 25217 C C . LYS A 1 120 ? -26.454 -13.484 16.200 1.00 21.55 100 LYS A C 15
ATOM 25218 O O . LYS A 1 120 ? -26.462 -14.358 15.333 1.00 53.13 100 LYS A O 15
ATOM 25237 N N . LYS A 1 121 ? -27.556 -13.009 16.756 1.00 74.13 101 LYS A N 15
ATOM 25238 C CA . LYS A 1 121 ? -28.873 -13.356 16.248 1.00 74.23 101 LYS A CA 15
ATOM 25239 C C . LYS A 1 121 ? -29.451 -12.175 15.484 1.00 51.40 101 LYS A C 15
ATOM 25240 O O . LYS A 1 121 ? -30.681 -11.965 15.533 1.00 37.61 101 LYS A O 15
ATOM 25261 N N . MET A 1 21 ? -0.701 -2.086 8.392 1.00 53.51 1 MET A N 16
ATOM 25262 C CA . MET A 1 21 ? -0.556 -0.868 7.561 1.00 2.34 1 MET A CA 16
ATOM 25263 C C . MET A 1 21 ? 0.047 -1.194 6.195 1.00 1.34 1 MET A C 16
ATOM 25264 O O . MET A 1 21 ? -0.315 -0.584 5.191 1.00 34.04 1 MET A O 16
ATOM 25278 N N . LYS A 1 22 ? 0.964 -2.156 6.151 1.00 53.54 2 LYS A N 16
ATOM 25279 C CA . LYS A 1 22 ? 1.666 -2.472 4.911 1.00 62.34 2 LYS A CA 16
ATOM 25280 C C . LYS A 1 22 ? 1.077 -3.710 4.239 1.00 45.15 2 LYS A C 16
ATOM 25281 O O . LYS A 1 22 ? 0.758 -4.701 4.905 1.00 24.52 2 LYS A O 16
ATOM 25300 N N . GLY A 1 23 ? 0.927 -3.640 2.920 1.00 64.34 3 GLY A N 16
ATOM 25301 C CA . GLY A 1 23 ? 0.497 -4.793 2.148 1.00 4.24 3 GLY A CA 16
ATOM 25302 C C . GLY A 1 23 ? -0.794 -4.553 1.393 1.00 34.21 3 GLY A C 16
ATOM 25303 O O . GLY A 1 23 ? -1.392 -3.479 1.491 1.00 62.54 3 GLY A O 16
ATOM 25307 N N . ASP A 1 24 ? -1.222 -5.556 0.632 1.00 14.21 4 ASP A N 16
ATOM 25308 C CA . ASP A 1 24 ? -2.477 -5.487 -0.101 1.00 63.44 4 ASP A CA 16
ATOM 25309 C C . ASP A 1 24 ? -3.642 -5.736 0.840 1.00 3.55 4 ASP A C 16
ATOM 25310 O O . ASP A 1 24 ? -3.640 -6.705 1.602 1.00 30.23 4 ASP A O 16
ATOM 25319 N N . ILE A 1 25 ? -4.639 -4.865 0.777 1.00 11.32 5 ILE A N 16
ATOM 25320 C CA . ILE A 1 25 ? -5.738 -4.902 1.726 1.00 43.43 5 ILE A CA 16
ATOM 25321 C C . ILE A 1 25 ? -6.603 -6.145 1.539 1.00 31.22 5 ILE A C 16
ATOM 25322 O O . ILE A 1 25 ? -7.141 -6.673 2.509 1.00 13.25 5 ILE A O 16
ATOM 25338 N N . GLU A 1 26 ? -6.712 -6.631 0.305 1.00 3.34 6 GLU A N 16
ATOM 25339 C CA . GLU A 1 26 ? -7.572 -7.772 0.028 1.00 64.52 6 GLU A CA 16
ATOM 25340 C C . GLU A 1 26 ? -7.055 -8.986 0.769 1.00 11.45 6 GLU A C 16
ATOM 25341 O O . GLU A 1 26 ? -7.818 -9.691 1.424 1.00 53.35 6 GLU A O 16
ATOM 25353 N N . HIS A 1 27 ? -5.749 -9.199 0.691 1.00 33.50 7 HIS A N 16
ATOM 25354 C CA . HIS A 1 27 ? -5.109 -10.261 1.448 1.00 51.14 7 HIS A CA 16
ATOM 25355 C C . HIS A 1 27 ? -5.442 -10.130 2.931 1.00 1.41 7 HIS A C 16
ATOM 25356 O O . HIS A 1 27 ? -5.824 -11.108 3.568 1.00 74.35 7 HIS A O 16
ATOM 25370 N N . LYS A 1 28 ? -5.337 -8.909 3.459 1.00 32.40 8 LYS A N 16
ATOM 25371 C CA . LYS A 1 28 ? -5.602 -8.657 4.879 1.00 75.42 8 LYS A CA 16
ATOM 25372 C C . LYS A 1 28 ? -7.035 -9.018 5.224 1.00 14.14 8 LYS A C 16
ATOM 25373 O O . LYS A 1 28 ? -7.282 -9.772 6.165 1.00 11.20 8 LYS A O 16
ATOM 25392 N N . VAL A 1 29 ? -7.971 -8.465 4.456 1.00 41.10 9 VAL A N 16
ATOM 25393 C CA . VAL A 1 29 ? -9.388 -8.721 4.662 1.00 72.14 9 VAL A CA 16
ATOM 25394 C C . VAL A 1 29 ? -9.670 -10.216 4.686 1.00 34.14 9 VAL A C 16
ATOM 25395 O O . VAL A 1 29 ? -10.386 -10.707 5.556 1.00 62.11 9 VAL A O 16
ATOM 25408 N N . TYR A 1 30 ? -9.081 -10.939 3.746 1.00 51.34 10 TYR A N 16
ATOM 25409 C CA . TYR A 1 30 ? -9.291 -12.373 3.662 1.00 21.12 10 TYR A CA 16
ATOM 25410 C C . TYR A 1 30 ? -8.710 -13.049 4.895 1.00 75.53 10 TYR A C 16
ATOM 25411 O O . TYR A 1 30 ? -9.378 -13.855 5.532 1.00 4.24 10 TYR A O 16
ATOM 25429 N N . GLN A 1 31 ? -7.479 -12.666 5.243 1.00 11.32 11 GLN A N 16
ATOM 25430 C CA . GLN A 1 31 ? -6.725 -13.306 6.322 1.00 52.31 11 GLN A CA 16
ATOM 25431 C C . GLN A 1 31 ? -7.540 -13.453 7.599 1.00 11.24 11 GLN A C 16
ATOM 25432 O O . GLN A 1 31 ? -7.678 -14.553 8.138 1.00 21.41 11 GLN A O 16
ATOM 25446 N N . LEU A 1 32 ? -8.090 -12.349 8.064 1.00 63.22 12 LEU A N 16
ATOM 25447 C CA . LEU A 1 32 ? -8.797 -12.328 9.334 1.00 13.43 12 LEU A CA 16
ATOM 25448 C C . LEU A 1 32 ? -10.246 -12.757 9.181 1.00 71.44 12 LEU A C 16
ATOM 25449 O O . LEU A 1 32 ? -10.755 -13.508 10.001 1.00 11.23 12 LEU A O 16
ATOM 25465 N N . LEU A 1 33 ? -10.904 -12.316 8.124 1.00 60.53 13 LEU A N 16
ATOM 25466 C CA . LEU A 1 33 ? -12.317 -12.635 7.937 1.00 31.42 13 LEU A CA 16
ATOM 25467 C C . LEU A 1 33 ? -12.550 -14.125 7.759 1.00 54.33 13 LEU A C 16
ATOM 25468 O O . LEU A 1 33 ? -13.440 -14.695 8.394 1.00 35.21 13 LEU A O 16
ATOM 25484 N N . LYS A 1 34 ? -11.758 -14.756 6.906 1.00 23.22 14 LYS A N 16
ATOM 25485 C CA . LYS A 1 34 ? -11.908 -16.186 6.665 1.00 25.23 14 LYS A CA 16
ATOM 25486 C C . LYS A 1 34 ? -11.498 -16.969 7.913 1.00 60.01 14 LYS A C 16
ATOM 25487 O O . LYS A 1 34 ? -11.842 -18.138 8.072 1.00 41.02 14 LYS A O 16
ATOM 25506 N N . ASP A 1 35 ? -10.773 -16.294 8.799 1.00 24.42 15 ASP A N 16
ATOM 25507 C CA . ASP A 1 35 ? -10.373 -16.866 10.082 1.00 71.42 15 ASP A CA 16
ATOM 25508 C C . ASP A 1 35 ? -11.535 -16.850 11.064 1.00 4.23 15 ASP A C 16
ATOM 25509 O O . ASP A 1 35 ? -11.811 -17.844 11.734 1.00 41.31 15 ASP A O 16
ATOM 25518 N N . GLN A 1 36 ? -12.207 -15.707 11.143 1.00 1.11 16 GLN A N 16
ATOM 25519 C CA . GLN A 1 36 ? -13.355 -15.546 12.035 1.00 52.22 16 GLN A CA 16
ATOM 25520 C C . GLN A 1 36 ? -14.464 -16.500 11.639 1.00 71.42 16 GLN A C 16
ATOM 25521 O O . GLN A 1 36 ? -15.236 -16.968 12.475 1.00 34.22 16 GLN A O 16
ATOM 25535 N N . GLY A 1 37 ? -14.526 -16.779 10.351 1.00 10.43 17 GLY A N 16
ATOM 25536 C CA . GLY A 1 37 ? -15.563 -17.623 9.824 1.00 3.41 17 GLY A CA 16
ATOM 25537 C C . GLY A 1 37 ? -16.410 -16.896 8.813 1.00 1.34 17 GLY A C 16
ATOM 25538 O O . GLY A 1 37 ? -17.628 -17.075 8.763 1.00 4.52 17 GLY A O 16
ATOM 25542 N N . CYS A 1 38 ? -15.782 -16.032 8.028 1.00 52.32 18 CYS A N 16
ATOM 25543 C CA . CYS A 1 38 ? -16.489 -15.356 6.957 1.00 50.33 18 CYS A CA 16
ATOM 25544 C C . CYS A 1 38 ? -15.865 -15.679 5.609 1.00 24.54 18 CYS A C 16
ATOM 25545 O O . CYS A 1 38 ? -14.659 -15.542 5.438 1.00 2.33 18 CYS A O 16
ATOM 25552 N N . GLU A 1 39 ? -16.677 -16.128 4.664 1.00 50.35 19 GLU A N 16
ATOM 25553 C CA . GLU A 1 39 ? -16.251 -16.186 3.279 1.00 61.13 19 GLU A CA 16
ATOM 25554 C C . GLU A 1 39 ? -17.376 -15.690 2.380 1.00 10.34 19 GLU A C 16
ATOM 25555 O O . GLU A 1 39 ? -18.032 -16.462 1.678 1.00 34.20 19 GLU A O 16
ATOM 25567 N N . ASP A 1 40 ? -17.623 -14.393 2.471 1.00 33.01 20 ASP A N 16
ATOM 25568 C CA . ASP A 1 40 ? -18.589 -13.709 1.623 1.00 23.14 20 ASP A CA 16
ATOM 25569 C C . ASP A 1 40 ? -18.165 -12.258 1.500 1.00 51.13 20 ASP A C 16
ATOM 25570 O O . ASP A 1 40 ? -18.625 -11.387 2.246 1.00 62.20 20 ASP A O 16
ATOM 25579 N N . PHE A 1 41 ? -17.212 -12.029 0.613 1.00 22.42 21 PHE A N 16
ATOM 25580 C CA . PHE A 1 41 ? -16.645 -10.711 0.408 1.00 52.23 21 PHE A CA 16
ATOM 25581 C C . PHE A 1 41 ? -15.849 -10.674 -0.887 1.00 33.33 21 PHE A C 16
ATOM 25582 O O . PHE A 1 41 ? -15.476 -11.719 -1.425 1.00 63.55 21 PHE A O 16
ATOM 25599 N N . GLY A 1 42 ? -15.602 -9.476 -1.384 1.00 55.20 22 GLY A N 16
ATOM 25600 C CA . GLY A 1 42 ? -14.868 -9.314 -2.622 1.00 22.04 22 GLY A CA 16
ATOM 25601 C C . GLY A 1 42 ? -14.783 -7.860 -3.026 1.00 45.32 22 GLY A C 16
ATOM 25602 O O . GLY A 1 42 ? -15.177 -6.984 -2.260 1.00 15.11 22 GLY A O 16
ATOM 25606 N N . THR A 1 43 ? -14.276 -7.598 -4.216 1.00 0.13 23 THR A N 16
ATOM 25607 C CA . THR A 1 43 ? -14.137 -6.234 -4.698 1.00 53.14 23 THR A CA 16
ATOM 25608 C C . THR A 1 43 ? -14.820 -6.052 -6.045 1.00 73.04 23 THR A C 16
ATOM 25609 O O . THR A 1 43 ? -14.836 -6.966 -6.875 1.00 74.23 23 THR A O 16
ATOM 25620 N N . LYS A 1 44 ? -15.410 -4.887 -6.255 1.00 43.22 24 LYS A N 16
ATOM 25621 C CA . LYS A 1 44 ? -15.927 -4.543 -7.568 1.00 33.34 24 LYS A CA 16
ATOM 25622 C C . LYS A 1 44 ? -15.418 -3.173 -7.992 1.00 43.31 24 LYS A C 16
ATOM 25623 O O . LYS A 1 44 ? -15.556 -2.184 -7.268 1.00 24.24 24 LYS A O 16
ATOM 25642 N N . CYS A 1 45 ? -14.774 -3.136 -9.142 1.00 51.31 25 CYS A N 16
ATOM 25643 C CA . CYS A 1 45 ? -14.319 -1.888 -9.717 1.00 35.21 25 CYS A CA 16
ATOM 25644 C C . CYS A 1 45 ? -15.324 -1.400 -10.749 1.00 35.04 25 CYS A C 16
ATOM 25645 O O . CYS A 1 45 ? -15.181 -1.644 -11.948 1.00 33.15 25 CYS A O 16
ATOM 25653 N N . VAL A 1 46 ? -16.365 -0.744 -10.270 1.00 11.14 26 VAL A N 16
ATOM 25654 C CA . VAL A 1 46 ? -17.406 -0.239 -11.144 1.00 42.43 26 VAL A CA 16
ATOM 25655 C C . VAL A 1 46 ? -16.989 1.127 -11.677 1.00 35.44 26 VAL A C 16
ATOM 25656 O O . VAL A 1 46 ? -16.076 1.747 -11.143 1.00 20.34 26 VAL A O 16
ATOM 25669 N N . ILE A 1 47 ? -17.618 1.582 -12.738 1.00 35.25 27 ILE A N 16
ATOM 25670 C CA . ILE A 1 47 ? -17.337 2.901 -13.251 1.00 72.21 27 ILE A CA 16
ATOM 25671 C C . ILE A 1 47 ? -18.523 3.822 -13.038 1.00 60.53 27 ILE A C 16
ATOM 25672 O O . ILE A 1 47 ? -19.662 3.473 -13.350 1.00 62.33 27 ILE A O 16
ATOM 25688 N N . GLU A 1 48 ? -18.243 4.985 -12.488 1.00 42.34 28 GLU A N 16
ATOM 25689 C CA . GLU A 1 48 ? -19.240 6.016 -12.324 1.00 61.33 28 GLU A CA 16
ATOM 25690 C C . GLU A 1 48 ? -18.790 7.265 -13.062 1.00 52.41 28 GLU A C 16
ATOM 25691 O O . GLU A 1 48 ? -17.881 7.970 -12.619 1.00 33.43 28 GLU A O 16
ATOM 25703 N N . GLU A 1 49 ? -19.394 7.504 -14.210 1.00 65.54 29 GLU A N 16
ATOM 25704 C CA . GLU A 1 49 ? -19.013 8.627 -15.044 1.00 40.43 29 GLU A CA 16
ATOM 25705 C C . GLU A 1 49 ? -19.619 9.920 -14.512 1.00 34.11 29 GLU A C 16
ATOM 25706 O O . GLU A 1 49 ? -20.795 9.966 -14.142 1.00 42.22 29 GLU A O 16
ATOM 25718 N N . VAL A 1 50 ? -18.809 10.965 -14.459 1.00 25.43 30 VAL A N 16
ATOM 25719 C CA . VAL A 1 50 ? -19.274 12.255 -13.996 1.00 71.25 30 VAL A CA 16
ATOM 25720 C C . VAL A 1 50 ? -19.958 12.987 -15.138 1.00 21.03 30 VAL A C 16
ATOM 25721 O O . VAL A 1 50 ? -19.316 13.646 -15.963 1.00 44.55 30 VAL A O 16
ATOM 25734 N N . LYS A 1 51 ? -21.269 12.813 -15.193 1.00 64.54 31 LYS A N 16
ATOM 25735 C CA . LYS A 1 51 ? -22.095 13.385 -16.240 1.00 24.03 31 LYS A CA 16
ATOM 25736 C C . LYS A 1 51 ? -21.936 14.899 -16.273 1.00 12.13 31 LYS A C 16
ATOM 25737 O O . LYS A 1 51 ? -22.298 15.595 -15.324 1.00 14.54 31 LYS A O 16
ATOM 25756 N N . SER A 1 52 ? -21.362 15.397 -17.357 1.00 44.02 32 SER A N 16
ATOM 25757 C CA . SER A 1 52 ? -21.114 16.820 -17.508 1.00 73.12 32 SER A CA 16
ATOM 25758 C C . SER A 1 52 ? -22.342 17.518 -18.088 1.00 14.52 32 SER A C 16
ATOM 25759 O O . SER A 1 52 ? -23.408 16.910 -18.213 1.00 24.51 32 SER A O 16
ATOM 25767 N N . SER A 1 53 ? -22.189 18.791 -18.423 1.00 23.51 33 SER A N 16
ATOM 25768 C CA . SER A 1 53 ? -23.257 19.560 -19.043 1.00 74.25 33 SER A CA 16
ATOM 25769 C C . SER A 1 53 ? -23.687 18.908 -20.353 1.00 65.44 33 SER A C 16
ATOM 25770 O O . SER A 1 53 ? -24.827 18.462 -20.491 1.00 15.14 33 SER A O 16
ATOM 25778 N N . HIS A 1 54 ? -22.756 18.841 -21.297 1.00 50.45 34 HIS A N 16
ATOM 25779 C CA . HIS A 1 54 ? -22.999 18.189 -22.573 1.00 64.34 34 HIS A CA 16
ATOM 25780 C C . HIS A 1 54 ? -23.026 16.679 -22.379 1.00 52.31 34 HIS A C 16
ATOM 25781 O O . HIS A 1 54 ? -22.053 16.088 -21.909 1.00 24.40 34 HIS A O 16
ATOM 25795 N N . LYS A 1 55 ? -24.147 16.064 -22.712 1.00 5.13 35 LYS A N 16
ATOM 25796 C CA . LYS A 1 55 ? -24.301 14.628 -22.549 1.00 4.25 35 LYS A CA 16
ATOM 25797 C C . LYS A 1 55 ? -24.588 13.959 -23.886 1.00 23.41 35 LYS A C 16
ATOM 25798 O O . LYS A 1 55 ? -25.370 14.466 -24.690 1.00 63.23 35 LYS A O 16
ATOM 25817 N N . THR A 1 56 ? -23.949 12.825 -24.118 1.00 14.24 36 THR A N 16
ATOM 25818 C CA . THR A 1 56 ? -24.183 12.044 -25.317 1.00 11.00 36 THR A CA 16
ATOM 25819 C C . THR A 1 56 ? -23.645 10.630 -25.118 1.00 51.24 36 THR A C 16
ATOM 25820 O O . THR A 1 56 ? -22.537 10.440 -24.613 1.00 44.12 36 THR A O 16
ATOM 25831 N N . LEU A 1 57 ? -24.447 9.638 -25.472 1.00 32.43 37 LEU A N 16
ATOM 25832 C CA . LEU A 1 57 ? -24.041 8.252 -25.319 1.00 71.51 37 LEU A CA 16
ATOM 25833 C C . LEU A 1 57 ? -23.644 7.662 -26.664 1.00 72.54 37 LEU A C 16
ATOM 25834 O O . LEU A 1 57 ? -24.355 7.821 -27.655 1.00 11.45 37 LEU A O 16
ATOM 25850 N N . LEU A 1 58 ? -22.485 7.020 -26.701 1.00 44.43 38 LEU A N 16
ATOM 25851 C CA . LEU A 1 58 ? -22.001 6.376 -27.913 1.00 44.51 38 LEU A CA 16
ATOM 25852 C C . LEU A 1 58 ? -20.797 5.504 -27.597 1.00 24.22 38 LEU A C 16
ATOM 25853 O O . LEU A 1 58 ? -20.454 5.315 -26.432 1.00 3.41 38 LEU A O 16
ATOM 25869 N N . ASN A 1 59 ? -20.172 5.004 -28.658 1.00 74.15 39 ASN A N 16
ATOM 25870 C CA . ASN A 1 59 ? -18.990 4.140 -28.593 1.00 53.41 39 ASN A CA 16
ATOM 25871 C C . ASN A 1 59 ? -18.026 4.522 -27.469 1.00 44.11 39 ASN A C 16
ATOM 25872 O O . ASN A 1 59 ? -17.656 3.688 -26.644 1.00 63.53 39 ASN A O 16
ATOM 25883 N N . THR A 1 60 ? -17.615 5.777 -27.454 1.00 74.11 40 THR A N 16
ATOM 25884 C CA . THR A 1 60 ? -16.647 6.254 -26.480 1.00 12.14 40 THR A CA 16
ATOM 25885 C C . THR A 1 60 ? -17.291 7.115 -25.409 1.00 32.32 40 THR A C 16
ATOM 25886 O O . THR A 1 60 ? -16.633 7.500 -24.442 1.00 2.12 40 THR A O 16
ATOM 25897 N N . GLU A 1 61 ? -18.569 7.436 -25.602 1.00 41.21 41 GLU A N 16
ATOM 25898 C CA . GLU A 1 61 ? -19.269 8.395 -24.745 1.00 12.50 41 GLU A CA 16
ATOM 25899 C C . GLU A 1 61 ? -18.584 9.757 -24.841 1.00 11.10 41 GLU A C 16
ATOM 25900 O O . GLU A 1 61 ? -18.667 10.579 -23.930 1.00 15.14 41 GLU A O 16
ATOM 25912 N N . LEU A 1 62 ? -17.906 9.967 -25.980 1.00 34.20 42 LEU A N 16
ATOM 25913 C CA . LEU A 1 62 ? -17.166 11.197 -26.262 1.00 52.04 42 LEU A CA 16
ATOM 25914 C C . LEU A 1 62 ? -15.993 11.350 -25.288 1.00 2.00 42 LEU A C 16
ATOM 25915 O O . LEU A 1 62 ? -15.461 12.448 -25.099 1.00 43.35 42 LEU A O 16
ATOM 25931 N N . HIS A 1 63 ? -15.579 10.223 -24.703 1.00 64.21 43 HIS A N 16
ATOM 25932 C CA . HIS A 1 63 ? -14.570 10.207 -23.646 1.00 72.25 43 HIS A CA 16
ATOM 25933 C C . HIS A 1 63 ? -15.031 11.066 -22.479 1.00 21.44 43 HIS A C 16
ATOM 25934 O O . HIS A 1 63 ? -14.556 12.188 -22.275 1.00 14.21 43 HIS A O 16
ATOM 25948 N N . LEU A 1 64 ? -15.985 10.538 -21.737 1.00 44.34 44 LEU A N 16
ATOM 25949 C CA . LEU A 1 64 ? -16.567 11.253 -20.624 1.00 1.30 44 LEU A CA 16
ATOM 25950 C C . LEU A 1 64 ? -15.721 11.026 -19.383 1.00 62.52 44 LEU A C 16
ATOM 25951 O O . LEU A 1 64 ? -15.295 9.901 -19.120 1.00 73.11 44 LEU A O 16
ATOM 25967 N N . THR A 1 65 ? -15.445 12.096 -18.651 1.00 1.51 45 THR A N 16
ATOM 25968 C CA . THR A 1 65 ? -14.668 11.996 -17.428 1.00 32.42 45 THR A CA 16
ATOM 25969 C C . THR A 1 65 ? -15.353 11.051 -16.454 1.00 65.35 45 THR A C 16
ATOM 25970 O O . THR A 1 65 ? -16.353 11.393 -15.821 1.00 32.11 45 THR A O 16
ATOM 25981 N N . LYS A 1 66 ? -14.821 9.852 -16.367 1.00 43.23 46 LYS A N 16
ATOM 25982 C CA . LYS A 1 66 ? -15.411 8.819 -15.547 1.00 24.12 46 LYS A CA 16
ATOM 25983 C C . LYS A 1 66 ? -14.497 8.500 -14.375 1.00 53.12 46 LYS A C 16
ATOM 25984 O O . LYS A 1 66 ? -13.291 8.749 -14.428 1.00 21.25 46 LYS A O 16
ATOM 26003 N N . TYR A 1 67 ? -15.072 7.963 -13.321 1.00 54.10 47 TYR A N 16
ATOM 26004 C CA . TYR A 1 67 ? -14.313 7.629 -12.135 1.00 12.33 47 TYR A CA 16
ATOM 26005 C C . TYR A 1 67 ? -14.503 6.168 -11.773 1.00 55.12 47 TYR A C 16
ATOM 26006 O O . TYR A 1 67 ? -15.609 5.631 -11.863 1.00 2.33 47 TYR A O 16
ATOM 26024 N N . TYR A 1 68 ? -13.413 5.529 -11.393 1.00 32.01 48 TYR A N 16
ATOM 26025 C CA . TYR A 1 68 ? -13.445 4.154 -10.938 1.00 34.11 48 TYR A CA 16
ATOM 26026 C C . TYR A 1 68 ? -14.025 4.083 -9.538 1.00 52.22 48 TYR A C 16
ATOM 26027 O O . TYR A 1 68 ? -13.398 4.517 -8.571 1.00 52.42 48 TYR A O 16
ATOM 26045 N N . GLY A 1 69 ? -15.225 3.553 -9.444 1.00 43.44 49 GLY A N 16
ATOM 26046 C CA . GLY A 1 69 ? -15.856 3.369 -8.162 1.00 61.34 49 GLY A CA 16
ATOM 26047 C C . GLY A 1 69 ? -15.397 2.085 -7.508 1.00 41.32 49 GLY A C 16
ATOM 26048 O O . GLY A 1 69 ? -16.141 1.103 -7.447 1.00 42.51 49 GLY A O 16
ATOM 26052 N N . PHE A 1 70 ? -14.150 2.080 -7.059 1.00 4.44 50 PHE A N 16
ATOM 26053 C CA . PHE A 1 70 ? -13.600 0.934 -6.356 1.00 61.22 50 PHE A CA 16
ATOM 26054 C C . PHE A 1 70 ? -14.319 0.745 -5.036 1.00 64.24 50 PHE A C 16
ATOM 26055 O O . PHE A 1 70 ? -14.569 1.708 -4.316 1.00 10.34 50 PHE A O 16
ATOM 26072 N N . SER A 1 71 ? -14.659 -0.488 -4.722 1.00 52.13 51 SER A N 16
ATOM 26073 C CA . SER A 1 71 ? -15.382 -0.768 -3.503 1.00 2.31 51 SER A CA 16
ATOM 26074 C C . SER A 1 71 ? -15.191 -2.209 -3.062 1.00 21.35 51 SER A C 16
ATOM 26075 O O . SER A 1 71 ? -15.000 -3.108 -3.887 1.00 11.42 51 SER A O 16
ATOM 26083 N N . PHE A 1 72 ? -15.234 -2.416 -1.758 1.00 44.30 52 PHE A N 16
ATOM 26084 C CA . PHE A 1 72 ? -15.134 -3.744 -1.200 1.00 24.33 52 PHE A CA 16
ATOM 26085 C C . PHE A 1 72 ? -16.494 -4.190 -0.690 1.00 42.44 52 PHE A C 16
ATOM 26086 O O . PHE A 1 72 ? -17.088 -3.539 0.183 1.00 51.52 52 PHE A O 16
ATOM 26103 N N . PHE A 1 73 ? -16.971 -5.300 -1.235 1.00 23.15 53 PHE A N 16
ATOM 26104 C CA . PHE A 1 73 ? -18.275 -5.835 -0.890 1.00 61.10 53 PHE A CA 16
ATOM 26105 C C . PHE A 1 73 ? -18.179 -6.819 0.262 1.00 44.22 53 PHE A C 16
ATOM 26106 O O . PHE A 1 73 ? -17.217 -7.579 0.375 1.00 32.21 53 PHE A O 16
ATOM 26123 N N . ARG A 1 74 ? -19.191 -6.791 1.107 1.00 1.31 54 ARG A N 16
ATOM 26124 C CA . ARG A 1 74 ? -19.247 -7.632 2.287 1.00 31.42 54 ARG A CA 16
ATOM 26125 C C . ARG A 1 74 ? -20.695 -7.994 2.602 1.00 11.44 54 ARG A C 16
ATOM 26126 O O . ARG A 1 74 ? -21.452 -7.155 3.087 1.00 3.34 54 ARG A O 16
ATOM 26147 N N . HIS A 1 75 ? -21.078 -9.232 2.295 1.00 31.32 55 HIS A N 16
ATOM 26148 C CA . HIS A 1 75 ? -22.444 -9.710 2.534 1.00 3.52 55 HIS A CA 16
ATOM 26149 C C . HIS A 1 75 ? -23.468 -8.878 1.771 1.00 52.25 55 HIS A C 16
ATOM 26150 O O . HIS A 1 75 ? -24.621 -8.759 2.191 1.00 63.04 55 HIS A O 16
ATOM 26164 N N . GLY A 1 76 ? -23.047 -8.316 0.646 1.00 74.13 56 GLY A N 16
ATOM 26165 C CA . GLY A 1 76 ? -23.930 -7.481 -0.146 1.00 51.10 56 GLY A CA 16
ATOM 26166 C C . GLY A 1 76 ? -23.882 -6.025 0.277 1.00 64.54 56 GLY A C 16
ATOM 26167 O O . GLY A 1 76 ? -24.534 -5.172 -0.327 1.00 63.53 56 GLY A O 16
ATOM 26171 N N . ASN A 1 77 ? -23.115 -5.740 1.323 1.00 32.55 57 ASN A N 16
ATOM 26172 C CA . ASN A 1 77 ? -22.947 -4.370 1.792 1.00 2.13 57 ASN A CA 16
ATOM 26173 C C . ASN A 1 77 ? -21.613 -3.824 1.317 1.00 45.30 57 ASN A C 16
ATOM 26174 O O . ASN A 1 77 ? -20.813 -4.543 0.718 1.00 62.01 57 ASN A O 16
ATOM 26185 N N . ILE A 1 78 ? -21.376 -2.559 1.605 1.00 72.35 58 ILE A N 16
ATOM 26186 C CA . ILE A 1 78 ? -20.131 -1.904 1.240 1.00 34.53 58 ILE A CA 16
ATOM 26187 C C . ILE A 1 78 ? -19.332 -1.534 2.480 1.00 32.21 58 ILE A C 16
ATOM 26188 O O . ILE A 1 78 ? -19.792 -0.767 3.325 1.00 12.12 58 ILE A O 16
ATOM 26204 N N . VAL A 1 79 ? -18.142 -2.097 2.584 1.00 4.02 59 VAL A N 16
ATOM 26205 C CA . VAL A 1 79 ? -17.238 -1.769 3.678 1.00 5.42 59 VAL A CA 16
ATOM 26206 C C . VAL A 1 79 ? -16.268 -0.682 3.237 1.00 4.14 59 VAL A C 16
ATOM 26207 O O . VAL A 1 79 ? -15.954 0.237 3.993 1.00 4.32 59 VAL A O 16
ATOM 26220 N N . ALA A 1 80 ? -15.819 -0.775 1.996 1.00 2.52 60 ALA A N 16
ATOM 26221 C CA . ALA A 1 80 ? -14.890 0.206 1.457 1.00 22.02 60 ALA A CA 16
ATOM 26222 C C . ALA A 1 80 ? -15.386 0.742 0.127 1.00 40.34 60 ALA A C 16
ATOM 26223 O O . ALA A 1 80 ? -15.934 -0.007 -0.674 1.00 32.32 60 ALA A O 16
ATOM 26230 N N . TYR A 1 81 ? -15.209 2.035 -0.091 1.00 23.44 61 TYR A N 16
ATOM 26231 C CA . TYR A 1 81 ? -15.522 2.643 -1.373 1.00 14.44 61 TYR A CA 16
ATOM 26232 C C . TYR A 1 81 ? -14.567 3.800 -1.641 1.00 3.55 61 TYR A C 16
ATOM 26233 O O . TYR A 1 81 ? -14.277 4.597 -0.746 1.00 11.41 61 TYR A O 16
ATOM 26251 N N . GLY A 1 82 ? -14.068 3.871 -2.864 1.00 40.23 62 GLY A N 16
ATOM 26252 C CA . GLY A 1 82 ? -13.198 4.953 -3.262 1.00 55.53 62 GLY A CA 16
ATOM 26253 C C . GLY A 1 82 ? -13.308 5.239 -4.744 1.00 1.23 62 GLY A C 16
ATOM 26254 O O . GLY A 1 82 ? -12.689 4.558 -5.559 1.00 11.21 62 GLY A O 16
ATOM 26258 N N . LYS A 1 83 ? -14.118 6.226 -5.094 1.00 52.14 63 LYS A N 16
ATOM 26259 C CA . LYS A 1 83 ? -14.304 6.608 -6.478 1.00 23.41 63 LYS A CA 16
ATOM 26260 C C . LYS A 1 83 ? -13.242 7.615 -6.914 1.00 55.21 63 LYS A C 16
ATOM 26261 O O . LYS A 1 83 ? -13.185 8.734 -6.400 1.00 72.52 63 LYS A O 16
ATOM 26280 N N . SER A 1 84 ? -12.404 7.209 -7.857 1.00 65.10 64 SER A N 16
ATOM 26281 C CA . SER A 1 84 ? -11.317 8.053 -8.326 1.00 52.34 64 SER A CA 16
ATOM 26282 C C . SER A 1 84 ? -11.031 7.795 -9.804 1.00 21.15 64 SER A C 16
ATOM 26283 O O . SER A 1 84 ? -11.285 6.706 -10.310 1.00 3.21 64 SER A O 16
ATOM 26291 N N . ARG A 1 85 ? -10.506 8.806 -10.492 1.00 12.23 65 ARG A N 16
ATOM 26292 C CA . ARG A 1 85 ? -10.196 8.690 -11.916 1.00 44.50 65 ARG A CA 16
ATOM 26293 C C . ARG A 1 85 ? -9.005 7.758 -12.121 1.00 32.11 65 ARG A C 16
ATOM 26294 O O . ARG A 1 85 ? -8.879 7.096 -13.151 1.00 30.53 65 ARG A O 16
ATOM 26315 N N . LYS A 1 86 ? -8.143 7.714 -11.121 1.00 72.15 66 LYS A N 16
ATOM 26316 C CA . LYS A 1 86 ? -6.958 6.884 -11.161 1.00 32.05 66 LYS A CA 16
ATOM 26317 C C . LYS A 1 86 ? -7.260 5.537 -10.516 1.00 14.34 66 LYS A C 16
ATOM 26318 O O . LYS A 1 86 ? -7.665 5.486 -9.357 1.00 11.42 66 LYS A O 16
ATOM 26337 N N . VAL A 1 87 ? -7.069 4.455 -11.266 1.00 33.21 67 VAL A N 16
ATOM 26338 C CA . VAL A 1 87 ? -7.324 3.112 -10.754 1.00 43.15 67 VAL A CA 16
ATOM 26339 C C . VAL A 1 87 ? -6.532 2.867 -9.466 1.00 75.23 67 VAL A C 16
ATOM 26340 O O . VAL A 1 87 ? -7.044 2.284 -8.515 1.00 65.43 67 VAL A O 16
ATOM 26353 N N . ALA A 1 88 ? -5.293 3.357 -9.432 1.00 23.05 68 ALA A N 16
ATOM 26354 C CA . ALA A 1 88 ? -4.432 3.206 -8.265 1.00 53.31 68 ALA A CA 16
ATOM 26355 C C . ALA A 1 88 ? -4.922 4.042 -7.085 1.00 50.10 68 ALA A C 16
ATOM 26356 O O . ALA A 1 88 ? -4.811 3.624 -5.933 1.00 4.41 68 ALA A O 16
ATOM 26363 N N . ASN A 1 89 ? -5.468 5.218 -7.370 1.00 34.21 69 ASN A N 16
ATOM 26364 C CA . ASN A 1 89 ? -5.919 6.121 -6.312 1.00 62.32 69 ASN A CA 16
ATOM 26365 C C . ASN A 1 89 ? -7.247 5.645 -5.749 1.00 23.53 69 ASN A C 16
ATOM 26366 O O . ASN A 1 89 ? -7.465 5.677 -4.540 1.00 4.22 69 ASN A O 16
ATOM 26377 N N . ALA A 1 90 ? -8.125 5.194 -6.636 1.00 44.54 70 ALA A N 16
ATOM 26378 C CA . ALA A 1 90 ? -9.394 4.607 -6.232 1.00 61.33 70 ALA A CA 16
ATOM 26379 C C . ALA A 1 90 ? -9.162 3.403 -5.330 1.00 44.50 70 ALA A C 16
ATOM 26380 O O . ALA A 1 90 ? -9.805 3.259 -4.286 1.00 35.12 70 ALA A O 16
ATOM 26387 N N . LYS A 1 91 ? -8.235 2.540 -5.743 1.00 23.03 71 LYS A N 16
ATOM 26388 C CA . LYS A 1 91 ? -7.813 1.414 -4.920 1.00 74.41 71 LYS A CA 16
ATOM 26389 C C . LYS A 1 91 ? -7.328 1.905 -3.573 1.00 42.43 71 LYS A C 16
ATOM 26390 O O . LYS A 1 91 ? -7.716 1.388 -2.532 1.00 12.42 71 LYS A O 16
ATOM 26409 N N . TYR A 1 92 ? -6.480 2.918 -3.616 1.00 24.11 72 TYR A N 16
ATOM 26410 C CA . TYR A 1 92 ? -5.839 3.444 -2.427 1.00 55.22 72 TYR A CA 16
ATOM 26411 C C . TYR A 1 92 ? -6.864 3.835 -1.364 1.00 64.55 72 TYR A C 16
ATOM 26412 O O . TYR A 1 92 ? -6.724 3.478 -0.192 1.00 3.44 72 TYR A O 16
ATOM 26430 N N . ILE A 1 93 ? -7.890 4.559 -1.791 1.00 44.45 73 ILE A N 16
ATOM 26431 C CA . ILE A 1 93 ? -8.940 5.027 -0.897 1.00 23.43 73 ILE A CA 16
ATOM 26432 C C . ILE A 1 93 ? -9.649 3.863 -0.214 1.00 41.12 73 ILE A C 16
ATOM 26433 O O . ILE A 1 93 ? -9.714 3.805 1.015 1.00 63.25 73 ILE A O 16
ATOM 26449 N N . MET A 1 94 ? -10.172 2.934 -1.012 1.00 74.20 74 MET A N 16
ATOM 26450 C CA . MET A 1 94 ? -10.904 1.798 -0.466 1.00 30.22 74 MET A CA 16
ATOM 26451 C C . MET A 1 94 ? -9.994 0.944 0.418 1.00 33.40 74 MET A C 16
ATOM 26452 O O . MET A 1 94 ? -10.420 0.466 1.468 1.00 51.05 74 MET A O 16
ATOM 26466 N N . LYS A 1 95 ? -8.737 0.774 -0.002 1.00 34.30 75 LYS A N 16
ATOM 26467 C CA . LYS A 1 95 ? -7.766 0.008 0.771 1.00 31.32 75 LYS A CA 16
ATOM 26468 C C . LYS A 1 95 ? -7.651 0.568 2.179 1.00 44.35 75 LYS A C 16
ATOM 26469 O O . LYS A 1 95 ? -7.777 -0.165 3.156 1.00 21.13 75 LYS A O 16
ATOM 26488 N N . GLN A 1 96 ? -7.446 1.879 2.268 1.00 4.00 76 GLN A N 16
ATOM 26489 C CA . GLN A 1 96 ? -7.263 2.554 3.551 1.00 53.14 76 GLN A CA 16
ATOM 26490 C C . GLN A 1 96 ? -8.511 2.448 4.427 1.00 5.14 76 GLN A C 16
ATOM 26491 O O . GLN A 1 96 ? -8.433 2.612 5.646 1.00 52.44 76 GLN A O 16
ATOM 26505 N N . ARG A 1 97 ? -9.651 2.172 3.804 1.00 10.10 77 ARG A N 16
ATOM 26506 C CA . ARG A 1 97 ? -10.901 2.006 4.536 1.00 31.24 77 ARG A CA 16
ATOM 26507 C C . ARG A 1 97 ? -10.851 0.757 5.410 1.00 34.34 77 ARG A C 16
ATOM 26508 O O . ARG A 1 97 ? -10.860 0.852 6.636 1.00 61.12 77 ARG A O 16
ATOM 26529 N N . LEU A 1 98 ? -10.781 -0.419 4.786 1.00 34.33 78 LEU A N 16
ATOM 26530 C CA . LEU A 1 98 ? -10.709 -1.660 5.557 1.00 14.24 78 LEU A CA 16
ATOM 26531 C C . LEU A 1 98 ? -9.403 -1.734 6.336 1.00 12.32 78 LEU A C 16
ATOM 26532 O O . LEU A 1 98 ? -9.346 -2.342 7.404 1.00 34.22 78 LEU A O 16
ATOM 26548 N N . LEU A 1 99 ? -8.360 -1.119 5.787 1.00 33.41 79 LEU A N 16
ATOM 26549 C CA . LEU A 1 99 ? -7.052 -1.086 6.430 1.00 73.14 79 LEU A CA 16
ATOM 26550 C C . LEU A 1 99 ? -7.180 -0.524 7.840 1.00 72.21 79 LEU A C 16
ATOM 26551 O O . LEU A 1 99 ? -6.719 -1.129 8.802 1.00 32.33 79 LEU A O 16
ATOM 26567 N N . LYS A 1 100 ? -7.847 0.610 7.964 1.00 10.11 80 LYS A N 16
ATOM 26568 C CA . LYS A 1 100 ? -8.048 1.225 9.267 1.00 55.21 80 LYS A CA 16
ATOM 26569 C C . LYS A 1 100 ? -8.913 0.346 10.161 1.00 34.21 80 LYS A C 16
ATOM 26570 O O . LYS A 1 100 ? -8.754 0.344 11.379 1.00 3.33 80 LYS A O 16
ATOM 26589 N N . LEU A 1 101 ? -9.808 -0.414 9.552 1.00 15.11 81 LEU A N 16
ATOM 26590 C CA . LEU A 1 101 ? -10.702 -1.281 10.296 1.00 21.32 81 LEU A CA 16
ATOM 26591 C C . LEU A 1 101 ? -9.949 -2.440 10.933 1.00 51.41 81 LEU A C 16
ATOM 26592 O O . LEU A 1 101 ? -10.268 -2.845 12.044 1.00 72.13 81 LEU A O 16
ATOM 26608 N N . LEU A 1 102 ? -8.934 -2.956 10.253 1.00 2.11 82 LEU A N 16
ATOM 26609 C CA . LEU A 1 102 ? -8.147 -4.053 10.803 1.00 73.23 82 LEU A CA 16
ATOM 26610 C C . LEU A 1 102 ? -7.019 -3.536 11.698 1.00 1.21 82 LEU A C 16
ATOM 26611 O O . LEU A 1 102 ? -6.528 -4.256 12.568 1.00 61.42 82 LEU A O 16
ATOM 26627 N N . GLU A 1 103 ? -6.620 -2.286 11.497 1.00 11.55 83 GLU A N 16
ATOM 26628 C CA . GLU A 1 103 ? -5.606 -1.665 12.348 1.00 51.54 83 GLU A CA 16
ATOM 26629 C C . GLU A 1 103 ? -6.222 -1.225 13.673 1.00 30.42 83 GLU A C 16
ATOM 26630 O O . GLU A 1 103 ? -5.621 -1.372 14.737 1.00 51.51 83 GLU A O 16
ATOM 26642 N N . ASP A 1 104 ? -7.428 -0.684 13.593 1.00 75.10 84 ASP A N 16
ATOM 26643 C CA . ASP A 1 104 ? -8.127 -0.163 14.763 1.00 41.53 84 ASP A CA 16
ATOM 26644 C C . ASP A 1 104 ? -9.008 -1.238 15.379 1.00 30.04 84 ASP A C 16
ATOM 26645 O O . ASP A 1 104 ? -9.447 -1.118 16.524 1.00 62.54 84 ASP A O 16
ATOM 26654 N N . LYS A 1 105 ? -9.253 -2.288 14.598 1.00 35.43 85 LYS A N 16
ATOM 26655 C CA . LYS A 1 105 ? -10.113 -3.393 15.005 1.00 42.44 85 LYS A CA 16
ATOM 26656 C C . LYS A 1 105 ? -11.550 -2.925 15.188 1.00 73.22 85 LYS A C 16
ATOM 26657 O O . LYS A 1 105 ? -12.223 -3.282 16.155 1.00 35.00 85 LYS A O 16
ATOM 26676 N N . SER A 1 106 ? -12.011 -2.136 14.227 1.00 4.20 86 SER A N 16
ATOM 26677 C CA . SER A 1 106 ? -13.379 -1.655 14.208 1.00 71.41 86 SER A CA 16
ATOM 26678 C C . SER A 1 106 ? -14.307 -2.743 13.666 1.00 51.44 86 SER A C 16
ATOM 26679 O O . SER A 1 106 ? -14.008 -3.375 12.649 1.00 13.01 86 SER A O 16
ATOM 26687 N N . ASN A 1 107 ? -15.437 -2.944 14.335 1.00 24.31 87 ASN A N 16
ATOM 26688 C CA . ASN A 1 107 ? -16.351 -4.045 14.012 1.00 42.34 87 ASN A CA 16
ATOM 26689 C C . ASN A 1 107 ? -17.012 -3.883 12.645 1.00 32.43 87 ASN A C 16
ATOM 26690 O O . ASN A 1 107 ? -17.754 -4.759 12.210 1.00 24.01 87 ASN A O 16
ATOM 26701 N N . LEU A 1 108 ? -16.747 -2.778 11.971 1.00 54.53 88 LEU A N 16
ATOM 26702 C CA . LEU A 1 108 ? -17.385 -2.508 10.691 1.00 60.22 88 LEU A CA 16
ATOM 26703 C C . LEU A 1 108 ? -16.993 -3.550 9.649 1.00 24.52 88 LEU A C 16
ATOM 26704 O O . LEU A 1 108 ? -17.831 -3.999 8.870 1.00 10.32 88 LEU A O 16
ATOM 26720 N N . LEU A 1 109 ? -15.727 -3.948 9.635 1.00 5.22 89 LEU A N 16
ATOM 26721 C CA . LEU A 1 109 ? -15.299 -5.012 8.733 1.00 4.43 89 LEU A CA 16
ATOM 26722 C C . LEU A 1 109 ? -15.138 -6.329 9.490 1.00 22.45 89 LEU A C 16
ATOM 26723 O O . LEU A 1 109 ? -15.049 -7.401 8.900 1.00 34.34 89 LEU A O 16
ATOM 26739 N N . LEU A 1 110 ? -15.126 -6.244 10.800 1.00 74.24 90 LEU A N 16
ATOM 26740 C CA . LEU A 1 110 ? -14.778 -7.390 11.632 1.00 35.00 90 LEU A CA 16
ATOM 26741 C C . LEU A 1 110 ? -15.955 -7.896 12.471 1.00 34.43 90 LEU A C 16
ATOM 26742 O O . LEU A 1 110 ? -15.751 -8.583 13.472 1.00 42.45 90 LEU A O 16
ATOM 26758 N N . TYR A 1 111 ? -17.179 -7.575 12.064 1.00 33.30 91 TYR A N 16
ATOM 26759 C CA . TYR A 1 111 ? -18.359 -8.031 12.799 1.00 12.31 91 TYR A CA 16
ATOM 26760 C C . TYR A 1 111 ? -18.568 -9.537 12.650 1.00 12.00 91 TYR A C 16
ATOM 26761 O O . TYR A 1 111 ? -18.054 -10.164 11.714 1.00 13.11 91 TYR A O 16
ATOM 26779 N N . SER A 1 112 ? -19.342 -10.102 13.565 1.00 43.03 92 SER A N 16
ATOM 26780 C CA . SER A 1 112 ? -19.679 -11.513 13.526 1.00 32.01 92 SER A CA 16
ATOM 26781 C C . SER A 1 112 ? -20.886 -11.747 12.610 1.00 74.44 92 SER A C 16
ATOM 26782 O O . SER A 1 112 ? -21.773 -10.900 12.505 1.00 54.24 92 SER A O 16
ATOM 26790 N N . CYS A 1 113 ? -20.908 -12.895 11.951 1.00 43.40 93 CYS A N 16
ATOM 26791 C CA . CYS A 1 113 ? -21.947 -13.216 10.975 1.00 24.13 93 CYS A CA 16
ATOM 26792 C C . CYS A 1 113 ? -22.215 -14.713 10.952 1.00 23.24 93 CYS A C 16
ATOM 26793 O O . CYS A 1 113 ? -21.573 -15.471 11.676 1.00 20.24 93 CYS A O 16
ATOM 26800 N N . ASN A 1 114 ? -23.127 -15.134 10.084 1.00 63.33 94 ASN A N 16
ATOM 26801 C CA . ASN A 1 114 ? -23.422 -16.546 9.909 1.00 62.20 94 ASN A CA 16
ATOM 26802 C C . ASN A 1 114 ? -22.900 -17.048 8.562 1.00 64.40 94 ASN A C 16
ATOM 26803 O O . ASN A 1 114 ? -23.647 -17.143 7.592 1.00 63.52 94 ASN A O 16
ATOM 26814 N N . CYS A 1 115 ? -21.595 -17.282 8.470 1.00 2.13 95 CYS A N 16
ATOM 26815 C CA . CYS A 1 115 ? -21.058 -18.033 7.333 1.00 33.12 95 CYS A CA 16
ATOM 26816 C C . CYS A 1 115 ? -20.746 -19.473 7.728 1.00 24.21 95 CYS A C 16
ATOM 26817 O O . CYS A 1 115 ? -20.741 -20.369 6.886 1.00 44.42 95 CYS A O 16
ATOM 26824 N N . LYS A 1 116 ? -20.494 -19.695 9.014 1.00 24.53 96 LYS A N 16
ATOM 26825 C CA . LYS A 1 116 ? -20.206 -21.036 9.510 1.00 41.33 96 LYS A CA 16
ATOM 26826 C C . LYS A 1 116 ? -21.118 -21.381 10.685 1.00 71.41 96 LYS A C 16
ATOM 26827 O O . LYS A 1 116 ? -21.641 -22.490 10.772 1.00 61.11 96 LYS A O 16
ATOM 26846 N N . PHE A 1 117 ? -21.304 -20.422 11.582 1.00 34.53 97 PHE A N 16
ATOM 26847 C CA . PHE A 1 117 ? -22.209 -20.576 12.712 1.00 54.40 97 PHE A CA 16
ATOM 26848 C C . PHE A 1 117 ? -22.557 -19.201 13.253 1.00 65.11 97 PHE A C 16
ATOM 26849 O O . PHE A 1 117 ? -22.079 -18.198 12.724 1.00 42.25 97 PHE A O 16
ATOM 26866 N N . SER A 1 118 ? -23.365 -19.157 14.307 1.00 31.52 98 SER A N 16
ATOM 26867 C CA . SER A 1 118 ? -23.659 -17.909 14.992 1.00 20.13 98 SER A CA 16
ATOM 26868 C C . SER A 1 118 ? -24.473 -18.151 16.253 1.00 61.24 98 SER A C 16
ATOM 26869 O O . SER A 1 118 ? -24.948 -19.261 16.504 1.00 62.14 98 SER A O 16
ATOM 26877 N N . LYS A 1 119 ? -24.609 -17.098 17.038 1.00 15.20 99 LYS A N 16
ATOM 26878 C CA . LYS A 1 119 ? -25.297 -17.151 18.314 1.00 32.44 99 LYS A CA 16
ATOM 26879 C C . LYS A 1 119 ? -26.682 -16.532 18.180 1.00 51.03 99 LYS A C 16
ATOM 26880 O O . LYS A 1 119 ? -26.963 -15.858 17.187 1.00 60.13 99 LYS A O 16
ATOM 26899 N N . LYS A 1 120 ? -27.549 -16.755 19.163 1.00 41.50 100 LYS A N 16
ATOM 26900 C CA . LYS A 1 120 ? -28.881 -16.164 19.127 1.00 2.31 100 LYS A CA 16
ATOM 26901 C C . LYS A 1 120 ? -28.809 -14.710 19.575 1.00 43.34 100 LYS A C 16
ATOM 26902 O O . LYS A 1 120 ? -29.715 -13.922 19.308 1.00 10.51 100 LYS A O 16
ATOM 26921 N N . LYS A 1 121 ? -27.712 -14.377 20.252 1.00 31.45 101 LYS A N 16
ATOM 26922 C CA . LYS A 1 121 ? -27.422 -13.024 20.689 1.00 11.12 101 LYS A CA 16
ATOM 26923 C C . LYS A 1 121 ? -26.020 -12.974 21.283 1.00 25.45 101 LYS A C 16
ATOM 26924 O O . LYS A 1 121 ? -25.086 -12.556 20.570 1.00 37.45 101 LYS A O 16
ATOM 26945 N N . MET A 1 21 ? -2.453 0.865 1.788 1.00 12.04 1 MET A N 17
ATOM 26946 C CA . MET A 1 21 ? -1.104 1.053 1.203 1.00 34.44 1 MET A CA 17
ATOM 26947 C C . MET A 1 21 ? -0.037 0.247 1.948 1.00 54.43 1 MET A C 17
ATOM 26948 O O . MET A 1 21 ? 1.152 0.386 1.669 1.00 2.43 1 MET A O 17
ATOM 26962 N N . LYS A 1 22 ? -0.452 -0.591 2.895 1.00 62.23 2 LYS A N 17
ATOM 26963 C CA . LYS A 1 22 ? 0.483 -1.476 3.587 1.00 20.13 2 LYS A CA 17
ATOM 26964 C C . LYS A 1 22 ? 0.264 -2.918 3.141 1.00 14.11 2 LYS A C 17
ATOM 26965 O O . LYS A 1 22 ? -0.533 -3.645 3.737 1.00 41.04 2 LYS A O 17
ATOM 26984 N N . GLY A 1 23 ? 0.950 -3.318 2.078 1.00 65.25 3 GLY A N 17
ATOM 26985 C CA . GLY A 1 23 ? 0.736 -4.637 1.513 1.00 52.43 3 GLY A CA 17
ATOM 26986 C C . GLY A 1 23 ? -0.597 -4.718 0.799 1.00 41.23 3 GLY A C 17
ATOM 26987 O O . GLY A 1 23 ? -1.175 -3.687 0.444 1.00 54.15 3 GLY A O 17
ATOM 26991 N N . ASP A 1 24 ? -1.102 -5.924 0.596 1.00 15.25 4 ASP A N 17
ATOM 26992 C CA . ASP A 1 24 ? -2.370 -6.097 -0.097 1.00 13.32 4 ASP A CA 17
ATOM 26993 C C . ASP A 1 24 ? -3.514 -6.192 0.896 1.00 72.52 4 ASP A C 17
ATOM 26994 O O . ASP A 1 24 ? -3.585 -7.121 1.702 1.00 24.14 4 ASP A O 17
ATOM 27003 N N . ILE A 1 25 ? -4.406 -5.212 0.834 1.00 64.31 5 ILE A N 17
ATOM 27004 C CA . ILE A 1 25 ? -5.531 -5.127 1.759 1.00 2.12 5 ILE A CA 17
ATOM 27005 C C . ILE A 1 25 ? -6.494 -6.288 1.533 1.00 41.40 5 ILE A C 17
ATOM 27006 O O . ILE A 1 25 ? -7.158 -6.757 2.460 1.00 22.33 5 ILE A O 17
ATOM 27022 N N . GLU A 1 26 ? -6.534 -6.766 0.300 1.00 72.11 6 GLU A N 17
ATOM 27023 C CA . GLU A 1 26 ? -7.409 -7.858 -0.072 1.00 65.24 6 GLU A CA 17
ATOM 27024 C C . GLU A 1 26 ? -7.032 -9.110 0.697 1.00 72.40 6 GLU A C 17
ATOM 27025 O O . GLU A 1 26 ? -7.892 -9.882 1.099 1.00 2.22 6 GLU A O 17
ATOM 27037 N N . HIS A 1 27 ? -5.742 -9.293 0.925 1.00 32.50 7 HIS A N 17
ATOM 27038 C CA . HIS A 1 27 ? -5.276 -10.426 1.704 1.00 1.23 7 HIS A CA 17
ATOM 27039 C C . HIS A 1 27 ? -5.705 -10.277 3.156 1.00 73.25 7 HIS A C 17
ATOM 27040 O O . HIS A 1 27 ? -6.133 -11.241 3.782 1.00 13.42 7 HIS A O 17
ATOM 27054 N N . LYS A 1 28 ? -5.622 -9.054 3.669 1.00 72.14 8 LYS A N 17
ATOM 27055 C CA . LYS A 1 28 ? -5.968 -8.782 5.063 1.00 64.41 8 LYS A CA 17
ATOM 27056 C C . LYS A 1 28 ? -7.435 -9.094 5.324 1.00 62.15 8 LYS A C 17
ATOM 27057 O O . LYS A 1 28 ? -7.770 -9.773 6.295 1.00 25.22 8 LYS A O 17
ATOM 27076 N N . VAL A 1 29 ? -8.305 -8.597 4.451 1.00 44.40 9 VAL A N 17
ATOM 27077 C CA . VAL A 1 29 ? -9.737 -8.783 4.617 1.00 31.45 9 VAL A CA 17
ATOM 27078 C C . VAL A 1 29 ? -10.113 -10.259 4.526 1.00 10.05 9 VAL A C 17
ATOM 27079 O O . VAL A 1 29 ? -10.989 -10.724 5.253 1.00 12.25 9 VAL A O 17
ATOM 27092 N N . TYR A 1 30 ? -9.430 -11.007 3.667 1.00 62.31 10 TYR A N 17
ATOM 27093 C CA . TYR A 1 30 ? -9.667 -12.440 3.584 1.00 61.33 10 TYR A CA 17
ATOM 27094 C C . TYR A 1 30 ? -9.235 -13.107 4.885 1.00 63.44 10 TYR A C 17
ATOM 27095 O O . TYR A 1 30 ? -9.926 -13.978 5.402 1.00 64.21 10 TYR A O 17
ATOM 27113 N N . GLN A 1 31 ? -8.108 -12.646 5.423 1.00 53.21 11 GLN A N 17
ATOM 27114 C CA . GLN A 1 31 ? -7.448 -13.301 6.560 1.00 14.41 11 GLN A CA 17
ATOM 27115 C C . GLN A 1 31 ? -8.367 -13.443 7.767 1.00 4.32 11 GLN A C 17
ATOM 27116 O O . GLN A 1 31 ? -8.503 -14.530 8.333 1.00 35.24 11 GLN A O 17
ATOM 27130 N N . LEU A 1 32 ? -8.994 -12.351 8.155 1.00 12.41 12 LEU A N 17
ATOM 27131 C CA . LEU A 1 32 ? -9.805 -12.337 9.364 1.00 53.32 12 LEU A CA 17
ATOM 27132 C C . LEU A 1 32 ? -11.230 -12.776 9.089 1.00 24.33 12 LEU A C 17
ATOM 27133 O O . LEU A 1 32 ? -11.829 -13.479 9.894 1.00 14.20 12 LEU A O 17
ATOM 27149 N N . LEU A 1 33 ? -11.761 -12.397 7.944 1.00 12.52 13 LEU A N 17
ATOM 27150 C CA . LEU A 1 33 ? -13.136 -12.739 7.606 1.00 44.13 13 LEU A CA 17
ATOM 27151 C C . LEU A 1 33 ? -13.327 -14.237 7.460 1.00 10.12 13 LEU A C 17
ATOM 27152 O O . LEU A 1 33 ? -14.305 -14.792 7.956 1.00 43.34 13 LEU A O 17
ATOM 27168 N N . LYS A 1 34 ? -12.402 -14.891 6.775 1.00 12.21 14 LYS A N 17
ATOM 27169 C CA . LYS A 1 34 ? -12.489 -16.336 6.587 1.00 2.42 14 LYS A CA 17
ATOM 27170 C C . LYS A 1 34 ? -12.248 -17.057 7.914 1.00 35.21 14 LYS A C 17
ATOM 27171 O O . LYS A 1 34 ? -12.663 -18.202 8.100 1.00 63.00 14 LYS A O 17
ATOM 27190 N N . ASP A 1 35 ? -11.588 -16.363 8.839 1.00 61.32 15 ASP A N 17
ATOM 27191 C CA . ASP A 1 35 ? -11.363 -16.880 10.187 1.00 72.14 15 ASP A CA 17
ATOM 27192 C C . ASP A 1 35 ? -12.660 -16.864 10.981 1.00 32.31 15 ASP A C 17
ATOM 27193 O O . ASP A 1 35 ? -13.014 -17.844 11.641 1.00 44.44 15 ASP A O 17
ATOM 27202 N N . GLN A 1 36 ? -13.373 -15.744 10.890 1.00 42.34 16 GLN A N 17
ATOM 27203 C CA . GLN A 1 36 ? -14.660 -15.586 11.567 1.00 53.15 16 GLN A CA 17
ATOM 27204 C C . GLN A 1 36 ? -15.685 -16.528 10.957 1.00 20.43 16 GLN A C 17
ATOM 27205 O O . GLN A 1 36 ? -16.695 -16.863 11.574 1.00 5.52 16 GLN A O 17
ATOM 27219 N N . GLY A 1 37 ? -15.418 -16.938 9.729 1.00 4.34 17 GLY A N 17
ATOM 27220 C CA . GLY A 1 37 ? -16.303 -17.847 9.051 1.00 42.12 17 GLY A CA 17
ATOM 27221 C C . GLY A 1 37 ? -17.122 -17.163 7.989 1.00 13.35 17 GLY A C 17
ATOM 27222 O O . GLY A 1 37 ? -18.303 -17.460 7.817 1.00 54.44 17 GLY A O 17
ATOM 27226 N N . CYS A 1 38 ? -16.523 -16.213 7.298 1.00 64.44 18 CYS A N 17
ATOM 27227 C CA . CYS A 1 38 ? -17.185 -15.603 6.162 1.00 20.02 18 CYS A CA 17
ATOM 27228 C C . CYS A 1 38 ? -16.501 -16.023 4.873 1.00 33.21 18 CYS A C 17
ATOM 27229 O O . CYS A 1 38 ? -15.276 -16.098 4.814 1.00 14.34 18 CYS A O 17
ATOM 27236 N N . GLU A 1 39 ? -17.291 -16.315 3.854 1.00 71.22 19 GLU A N 17
ATOM 27237 C CA . GLU A 1 39 ? -16.746 -16.573 2.520 1.00 63.13 19 GLU A CA 17
ATOM 27238 C C . GLU A 1 39 ? -17.353 -15.607 1.502 1.00 21.00 19 GLU A C 17
ATOM 27239 O O . GLU A 1 39 ? -17.015 -15.637 0.316 1.00 54.52 19 GLU A O 17
ATOM 27251 N N . ASP A 1 40 ? -18.234 -14.741 1.981 1.00 23.34 20 ASP A N 17
ATOM 27252 C CA . ASP A 1 40 ? -19.035 -13.892 1.112 1.00 42.02 20 ASP A CA 17
ATOM 27253 C C . ASP A 1 40 ? -18.539 -12.447 1.133 1.00 45.31 20 ASP A C 17
ATOM 27254 O O . ASP A 1 40 ? -19.026 -11.610 1.906 1.00 12.21 20 ASP A O 17
ATOM 27263 N N . PHE A 1 41 ? -17.535 -12.182 0.312 1.00 73.23 21 PHE A N 17
ATOM 27264 C CA . PHE A 1 41 ? -16.956 -10.848 0.184 1.00 53.02 21 PHE A CA 17
ATOM 27265 C C . PHE A 1 41 ? -16.064 -10.765 -1.051 1.00 61.32 21 PHE A C 17
ATOM 27266 O O . PHE A 1 41 ? -15.479 -11.767 -1.470 1.00 65.11 21 PHE A O 17
ATOM 27283 N N . GLY A 1 42 ? -15.968 -9.573 -1.630 1.00 33.20 22 GLY A N 17
ATOM 27284 C CA . GLY A 1 42 ? -15.164 -9.379 -2.825 1.00 15.43 22 GLY A CA 17
ATOM 27285 C C . GLY A 1 42 ? -15.012 -7.912 -3.180 1.00 1.32 22 GLY A C 17
ATOM 27286 O O . GLY A 1 42 ? -15.573 -7.049 -2.510 1.00 54.02 22 GLY A O 17
ATOM 27290 N N . THR A 1 43 ? -14.258 -7.625 -4.231 1.00 10.21 23 THR A N 17
ATOM 27291 C CA . THR A 1 43 ? -14.009 -6.250 -4.644 1.00 3.33 23 THR A CA 17
ATOM 27292 C C . THR A 1 43 ? -14.801 -5.895 -5.898 1.00 31.15 23 THR A C 17
ATOM 27293 O O . THR A 1 43 ? -15.135 -6.769 -6.701 1.00 65.35 23 THR A O 17
ATOM 27304 N N . LYS A 1 44 ? -15.115 -4.617 -6.055 1.00 23.32 24 LYS A N 17
ATOM 27305 C CA . LYS A 1 44 ? -15.791 -4.141 -7.254 1.00 1.44 24 LYS A CA 17
ATOM 27306 C C . LYS A 1 44 ? -15.136 -2.862 -7.763 1.00 60.22 24 LYS A C 17
ATOM 27307 O O . LYS A 1 44 ? -14.513 -2.123 -6.998 1.00 64.04 24 LYS A O 17
ATOM 27326 N N . CYS A 1 45 ? -15.276 -2.611 -9.052 1.00 22.21 25 CYS A N 17
ATOM 27327 C CA . CYS A 1 45 ? -14.830 -1.359 -9.637 1.00 44.55 25 CYS A CA 17
ATOM 27328 C C . CYS A 1 45 ? -15.847 -0.872 -10.664 1.00 74.44 25 CYS A C 17
ATOM 27329 O O . CYS A 1 45 ? -15.778 -1.216 -11.847 1.00 30.34 25 CYS A O 17
ATOM 27337 N N . VAL A 1 46 ? -16.817 -0.103 -10.196 1.00 42.30 26 VAL A N 17
ATOM 27338 C CA . VAL A 1 46 ? -17.860 0.414 -11.067 1.00 70.44 26 VAL A CA 17
ATOM 27339 C C . VAL A 1 46 ? -17.507 1.825 -11.518 1.00 62.31 26 VAL A C 17
ATOM 27340 O O . VAL A 1 46 ? -17.038 2.639 -10.728 1.00 42.33 26 VAL A O 17
ATOM 27353 N N . ILE A 1 47 ? -17.692 2.108 -12.791 1.00 13.24 27 ILE A N 17
ATOM 27354 C CA . ILE A 1 47 ? -17.398 3.431 -13.299 1.00 65.34 27 ILE A CA 17
ATOM 27355 C C . ILE A 1 47 ? -18.600 4.349 -13.148 1.00 54.30 27 ILE A C 17
ATOM 27356 O O . ILE A 1 47 ? -19.720 4.001 -13.525 1.00 23.32 27 ILE A O 17
ATOM 27372 N N . GLU A 1 48 ? -18.351 5.518 -12.592 1.00 24.20 28 GLU A N 17
ATOM 27373 C CA . GLU A 1 48 ? -19.362 6.542 -12.471 1.00 14.51 28 GLU A CA 17
ATOM 27374 C C . GLU A 1 48 ? -19.016 7.706 -13.390 1.00 31.12 28 GLU A C 17
ATOM 27375 O O . GLU A 1 48 ? -18.143 8.520 -13.083 1.00 24.33 28 GLU A O 17
ATOM 27387 N N . GLU A 1 49 ? -19.676 7.748 -14.535 1.00 1.23 29 GLU A N 17
ATOM 27388 C CA . GLU A 1 49 ? -19.403 8.761 -15.540 1.00 1.12 29 GLU A CA 17
ATOM 27389 C C . GLU A 1 49 ? -20.155 10.051 -15.223 1.00 30.34 29 GLU A C 17
ATOM 27390 O O . GLU A 1 49 ? -21.383 10.067 -15.119 1.00 21.04 29 GLU A O 17
ATOM 27402 N N . VAL A 1 50 ? -19.405 11.127 -15.058 1.00 1.03 30 VAL A N 17
ATOM 27403 C CA . VAL A 1 50 ? -19.960 12.412 -14.662 1.00 22.50 30 VAL A CA 17
ATOM 27404 C C . VAL A 1 50 ? -20.223 13.272 -15.897 1.00 64.12 30 VAL A C 17
ATOM 27405 O O . VAL A 1 50 ? -19.571 13.089 -16.925 1.00 25.42 30 VAL A O 17
ATOM 27418 N N . LYS A 1 51 ? -21.193 14.185 -15.792 1.00 43.52 31 LYS A N 17
ATOM 27419 C CA . LYS A 1 51 ? -21.590 15.052 -16.902 1.00 32.44 31 LYS A CA 17
ATOM 27420 C C . LYS A 1 51 ? -22.319 14.229 -17.967 1.00 54.42 31 LYS A C 17
ATOM 27421 O O . LYS A 1 51 ? -22.434 14.627 -19.126 1.00 31.54 31 LYS A O 17
ATOM 27440 N N . SER A 1 52 ? -22.839 13.084 -17.553 1.00 40.10 32 SER A N 17
ATOM 27441 C CA . SER A 1 52 ? -23.570 12.217 -18.457 1.00 10.21 32 SER A CA 17
ATOM 27442 C C . SER A 1 52 ? -25.038 12.625 -18.502 1.00 42.34 32 SER A C 17
ATOM 27443 O O . SER A 1 52 ? -25.816 12.293 -17.604 1.00 12.34 32 SER A O 17
ATOM 27451 N N . SER A 1 53 ? -25.404 13.364 -19.535 1.00 73.21 33 SER A N 17
ATOM 27452 C CA . SER A 1 53 ? -26.775 13.820 -19.694 1.00 64.05 33 SER A CA 17
ATOM 27453 C C . SER A 1 53 ? -27.348 13.357 -21.031 1.00 35.32 33 SER A C 17
ATOM 27454 O O . SER A 1 53 ? -28.565 13.350 -21.229 1.00 33.42 33 SER A O 17
ATOM 27462 N N . HIS A 1 54 ? -26.469 12.963 -21.944 1.00 50.51 34 HIS A N 17
ATOM 27463 C CA . HIS A 1 54 ? -26.894 12.491 -23.255 1.00 35.34 34 HIS A CA 17
ATOM 27464 C C . HIS A 1 54 ? -26.463 11.047 -23.460 1.00 72.23 34 HIS A C 17
ATOM 27465 O O . HIS A 1 54 ? -25.655 10.520 -22.689 1.00 11.24 34 HIS A O 17
ATOM 27479 N N . LYS A 1 55 ? -27.017 10.400 -24.478 1.00 23.20 35 LYS A N 17
ATOM 27480 C CA . LYS A 1 55 ? -26.658 9.024 -24.795 1.00 53.34 35 LYS A CA 17
ATOM 27481 C C . LYS A 1 55 ? -26.330 8.885 -26.277 1.00 21.43 35 LYS A C 17
ATOM 27482 O O . LYS A 1 55 ? -27.123 9.272 -27.135 1.00 25.44 35 LYS A O 17
ATOM 27501 N N . THR A 1 56 ? -25.158 8.344 -26.569 1.00 64.02 36 THR A N 17
ATOM 27502 C CA . THR A 1 56 ? -24.746 8.095 -27.941 1.00 15.02 36 THR A CA 17
ATOM 27503 C C . THR A 1 56 ? -24.477 6.595 -28.132 1.00 12.12 36 THR A C 17
ATOM 27504 O O . THR A 1 56 ? -24.789 5.790 -27.247 1.00 14.33 36 THR A O 17
ATOM 27515 N N . LEU A 1 57 ? -23.906 6.222 -29.269 1.00 22.22 37 LEU A N 17
ATOM 27516 C CA . LEU A 1 57 ? -23.815 4.821 -29.670 1.00 13.43 37 LEU A CA 17
ATOM 27517 C C . LEU A 1 57 ? -22.661 4.082 -28.985 1.00 3.35 37 LEU A C 17
ATOM 27518 O O . LEU A 1 57 ? -21.640 3.790 -29.612 1.00 61.41 37 LEU A O 17
ATOM 27534 N N . LEU A 1 58 ? -22.829 3.810 -27.692 1.00 73.42 38 LEU A N 17
ATOM 27535 C CA . LEU A 1 58 ? -21.934 2.934 -26.935 1.00 24.41 38 LEU A CA 17
ATOM 27536 C C . LEU A 1 58 ? -22.404 2.852 -25.491 1.00 24.43 38 LEU A C 17
ATOM 27537 O O . LEU A 1 58 ? -23.571 3.124 -25.202 1.00 5.02 38 LEU A O 17
ATOM 27553 N N . ASN A 1 59 ? -21.496 2.462 -24.599 1.00 42.11 39 ASN A N 17
ATOM 27554 C CA . ASN A 1 59 ? -21.782 2.375 -23.169 1.00 52.03 39 ASN A CA 17
ATOM 27555 C C . ASN A 1 59 ? -22.498 3.626 -22.681 1.00 43.20 39 ASN A C 17
ATOM 27556 O O . ASN A 1 59 ? -23.588 3.555 -22.122 1.00 63.10 39 ASN A O 17
ATOM 27567 N N . THR A 1 60 ? -21.882 4.776 -22.909 1.00 54.42 40 THR A N 17
ATOM 27568 C CA . THR A 1 60 ? -22.456 6.036 -22.478 1.00 74.42 40 THR A CA 17
ATOM 27569 C C . THR A 1 60 ? -22.137 7.138 -23.473 1.00 33.24 40 THR A C 17
ATOM 27570 O O . THR A 1 60 ? -22.945 7.466 -24.343 1.00 62.44 40 THR A O 17
ATOM 27581 N N . GLU A 1 61 ? -20.934 7.678 -23.339 1.00 2.12 41 GLU A N 17
ATOM 27582 C CA . GLU A 1 61 ? -20.459 8.753 -24.137 1.00 64.42 41 GLU A CA 17
ATOM 27583 C C . GLU A 1 61 ? -18.941 8.690 -24.143 1.00 12.10 41 GLU A C 17
ATOM 27584 O O . GLU A 1 61 ? -18.289 9.082 -23.180 1.00 1.03 41 GLU A O 17
ATOM 27596 N N . LEU A 1 62 ? -18.418 8.086 -25.192 1.00 52.01 42 LEU A N 17
ATOM 27597 C CA . LEU A 1 62 ? -16.976 7.913 -25.394 1.00 62.24 42 LEU A CA 17
ATOM 27598 C C . LEU A 1 62 ? -16.166 9.130 -24.944 1.00 41.51 42 LEU A C 17
ATOM 27599 O O . LEU A 1 62 ? -16.443 10.263 -25.350 1.00 54.13 42 LEU A O 17
ATOM 27615 N N . HIS A 1 63 ? -15.173 8.867 -24.092 1.00 31.05 43 HIS A N 17
ATOM 27616 C CA . HIS A 1 63 ? -14.218 9.881 -23.631 1.00 61.44 43 HIS A CA 17
ATOM 27617 C C . HIS A 1 63 ? -14.867 10.917 -22.713 1.00 3.24 43 HIS A C 17
ATOM 27618 O O . HIS A 1 63 ? -14.385 12.045 -22.603 1.00 71.55 43 HIS A O 17
ATOM 27632 N N . LEU A 1 64 ? -15.940 10.528 -22.034 1.00 53.35 44 LEU A N 17
ATOM 27633 C CA . LEU A 1 64 ? -16.582 11.399 -21.058 1.00 54.54 44 LEU A CA 17
ATOM 27634 C C . LEU A 1 64 ? -15.770 11.401 -19.765 1.00 71.03 44 LEU A C 17
ATOM 27635 O O . LEU A 1 64 ? -14.980 10.486 -19.524 1.00 21.45 44 LEU A O 17
ATOM 27651 N N . THR A 1 65 ? -15.942 12.430 -18.949 1.00 51.23 45 THR A N 17
ATOM 27652 C CA . THR A 1 65 ? -15.263 12.497 -17.667 1.00 35.05 45 THR A CA 17
ATOM 27653 C C . THR A 1 65 ? -15.873 11.495 -16.704 1.00 1.41 45 THR A C 17
ATOM 27654 O O . THR A 1 65 ? -16.941 11.720 -16.143 1.00 42.25 45 THR A O 17
ATOM 27665 N N . LYS A 1 66 ? -15.195 10.384 -16.530 1.00 40.20 46 LYS A N 17
ATOM 27666 C CA . LYS A 1 66 ? -15.713 9.312 -15.711 1.00 0.40 46 LYS A CA 17
ATOM 27667 C C . LYS A 1 66 ? -14.787 9.056 -14.527 1.00 12.34 46 LYS A C 17
ATOM 27668 O O . LYS A 1 66 ? -13.600 9.383 -14.566 1.00 65.53 46 LYS A O 17
ATOM 27687 N N . TYR A 1 67 ? -15.344 8.488 -13.478 1.00 63.33 47 TYR A N 17
ATOM 27688 C CA . TYR A 1 67 ? -14.602 8.222 -12.261 1.00 51.22 47 TYR A CA 17
ATOM 27689 C C . TYR A 1 67 ? -14.653 6.742 -11.925 1.00 30.41 47 TYR A C 17
ATOM 27690 O O . TYR A 1 67 ? -15.670 6.079 -12.139 1.00 23.13 47 TYR A O 17
ATOM 27708 N N . TYR A 1 68 ? -13.547 6.229 -11.423 1.00 51.12 48 TYR A N 17
ATOM 27709 C CA . TYR A 1 68 ? -13.483 4.850 -10.976 1.00 25.44 48 TYR A CA 17
ATOM 27710 C C . TYR A 1 68 ? -14.026 4.736 -9.563 1.00 70.43 48 TYR A C 17
ATOM 27711 O O . TYR A 1 68 ? -13.370 5.131 -8.597 1.00 2.15 48 TYR A O 17
ATOM 27729 N N . GLY A 1 69 ? -15.241 4.233 -9.453 1.00 73.15 49 GLY A N 17
ATOM 27730 C CA . GLY A 1 69 ? -15.853 4.041 -8.160 1.00 12.42 49 GLY A CA 17
ATOM 27731 C C . GLY A 1 69 ? -15.486 2.701 -7.555 1.00 14.11 49 GLY A C 17
ATOM 27732 O O . GLY A 1 69 ? -16.268 1.748 -7.606 1.00 34.52 49 GLY A O 17
ATOM 27736 N N . PHE A 1 70 ? -14.281 2.622 -7.005 1.00 2.14 50 PHE A N 17
ATOM 27737 C CA . PHE A 1 70 ? -13.809 1.407 -6.353 1.00 45.50 50 PHE A CA 17
ATOM 27738 C C . PHE A 1 70 ? -14.571 1.169 -5.062 1.00 41.53 50 PHE A C 17
ATOM 27739 O O . PHE A 1 70 ? -14.888 2.115 -4.337 1.00 63.11 50 PHE A O 17
ATOM 27756 N N . SER A 1 71 ? -14.888 -0.085 -4.785 1.00 31.40 51 SER A N 17
ATOM 27757 C CA . SER A 1 71 ? -15.615 -0.436 -3.575 1.00 62.51 51 SER A CA 17
ATOM 27758 C C . SER A 1 71 ? -15.337 -1.881 -3.176 1.00 42.21 51 SER A C 17
ATOM 27759 O O . SER A 1 71 ? -14.930 -2.698 -4.004 1.00 62.54 51 SER A O 17
ATOM 27767 N N . PHE A 1 72 ? -15.565 -2.192 -1.908 1.00 1.01 52 PHE A N 17
ATOM 27768 C CA . PHE A 1 72 ? -15.446 -3.558 -1.427 1.00 43.05 52 PHE A CA 17
ATOM 27769 C C . PHE A 1 72 ? -16.798 -4.050 -0.942 1.00 71.52 52 PHE A C 17
ATOM 27770 O O . PHE A 1 72 ? -17.436 -3.413 -0.093 1.00 33.11 52 PHE A O 17
ATOM 27787 N N . PHE A 1 73 ? -17.207 -5.193 -1.476 1.00 5.11 53 PHE A N 17
ATOM 27788 C CA . PHE A 1 73 ? -18.509 -5.771 -1.186 1.00 32.45 53 PHE A CA 17
ATOM 27789 C C . PHE A 1 73 ? -18.451 -6.747 -0.023 1.00 5.33 53 PHE A C 17
ATOM 27790 O O . PHE A 1 73 ? -17.492 -7.505 0.129 1.00 33.14 53 PHE A O 17
ATOM 27807 N N . ARG A 1 74 ? -19.502 -6.726 0.774 1.00 12.25 54 ARG A N 17
ATOM 27808 C CA . ARG A 1 74 ? -19.622 -7.578 1.942 1.00 74.34 54 ARG A CA 17
ATOM 27809 C C . ARG A 1 74 ? -21.089 -7.931 2.168 1.00 70.11 54 ARG A C 17
ATOM 27810 O O . ARG A 1 74 ? -21.871 -7.072 2.575 1.00 1.11 54 ARG A O 17
ATOM 27831 N N . HIS A 1 75 ? -21.465 -9.177 1.883 1.00 73.15 55 HIS A N 17
ATOM 27832 C CA . HIS A 1 75 ? -22.853 -9.628 2.059 1.00 54.50 55 HIS A CA 17
ATOM 27833 C C . HIS A 1 75 ? -23.829 -8.807 1.221 1.00 23.20 55 HIS A C 17
ATOM 27834 O O . HIS A 1 75 ? -25.004 -8.687 1.566 1.00 10.24 55 HIS A O 17
ATOM 27848 N N . GLY A 1 76 ? -23.350 -8.255 0.118 1.00 73.53 56 GLY A N 17
ATOM 27849 C CA . GLY A 1 76 ? -24.203 -7.433 -0.716 1.00 34.00 56 GLY A CA 17
ATOM 27850 C C . GLY A 1 76 ? -24.207 -5.980 -0.284 1.00 51.22 56 GLY A C 17
ATOM 27851 O O . GLY A 1 76 ? -24.866 -5.141 -0.901 1.00 55.14 56 GLY A O 17
ATOM 27855 N N . ASN A 1 77 ? -23.481 -5.679 0.781 1.00 23.12 57 ASN A N 17
ATOM 27856 C CA . ASN A 1 77 ? -23.349 -4.306 1.248 1.00 41.40 57 ASN A CA 17
ATOM 27857 C C . ASN A 1 77 ? -21.972 -3.782 0.886 1.00 35.21 57 ASN A C 17
ATOM 27858 O O . ASN A 1 77 ? -21.121 -4.530 0.405 1.00 52.22 57 ASN A O 17
ATOM 27869 N N . ILE A 1 78 ? -21.753 -2.510 1.138 1.00 12.13 58 ILE A N 17
ATOM 27870 C CA . ILE A 1 78 ? -20.477 -1.883 0.853 1.00 63.04 58 ILE A CA 17
ATOM 27871 C C . ILE A 1 78 ? -19.739 -1.566 2.150 1.00 53.01 58 ILE A C 17
ATOM 27872 O O . ILE A 1 78 ? -20.285 -0.926 3.050 1.00 34.45 58 ILE A O 17
ATOM 27888 N N . VAL A 1 79 ? -18.510 -2.050 2.251 1.00 61.44 59 VAL A N 17
ATOM 27889 C CA . VAL A 1 79 ? -17.659 -1.746 3.396 1.00 61.34 59 VAL A CA 17
ATOM 27890 C C . VAL A 1 79 ? -16.651 -0.669 3.024 1.00 74.10 59 VAL A C 17
ATOM 27891 O O . VAL A 1 79 ? -16.438 0.289 3.770 1.00 65.34 59 VAL A O 17
ATOM 27904 N N . ALA A 1 80 ? -16.041 -0.820 1.860 1.00 54.42 60 ALA A N 17
ATOM 27905 C CA . ALA A 1 80 ? -15.068 0.155 1.398 1.00 33.12 60 ALA A CA 17
ATOM 27906 C C . ALA A 1 80 ? -15.561 0.841 0.144 1.00 61.44 60 ALA A C 17
ATOM 27907 O O . ALA A 1 80 ? -16.170 0.209 -0.713 1.00 74.34 60 ALA A O 17
ATOM 27914 N N . TYR A 1 81 ? -15.314 2.132 0.052 1.00 30.31 61 TYR A N 17
ATOM 27915 C CA . TYR A 1 81 ? -15.677 2.890 -1.125 1.00 73.22 61 TYR A CA 17
ATOM 27916 C C . TYR A 1 81 ? -14.629 3.959 -1.386 1.00 65.21 61 TYR A C 17
ATOM 27917 O O . TYR A 1 81 ? -14.172 4.628 -0.459 1.00 33.12 61 TYR A O 17
ATOM 27935 N N . GLY A 1 82 ? -14.237 4.092 -2.638 1.00 62.43 62 GLY A N 17
ATOM 27936 C CA . GLY A 1 82 ? -13.261 5.085 -3.012 1.00 1.41 62 GLY A CA 17
ATOM 27937 C C . GLY A 1 82 ? -13.375 5.450 -4.471 1.00 33.11 62 GLY A C 17
ATOM 27938 O O . GLY A 1 82 ? -12.872 4.741 -5.334 1.00 44.43 62 GLY A O 17
ATOM 27942 N N . LYS A 1 83 ? -14.067 6.541 -4.750 1.00 22.24 63 LYS A N 17
ATOM 27943 C CA . LYS A 1 83 ? -14.224 7.010 -6.110 1.00 54.12 63 LYS A CA 17
ATOM 27944 C C . LYS A 1 83 ? -13.214 8.108 -6.421 1.00 62.22 63 LYS A C 17
ATOM 27945 O O . LYS A 1 83 ? -13.146 9.116 -5.714 1.00 24.32 63 LYS A O 17
ATOM 27964 N N . SER A 1 84 ? -12.436 7.907 -7.473 1.00 33.50 64 SER A N 17
ATOM 27965 C CA . SER A 1 84 ? -11.456 8.890 -7.896 1.00 55.41 64 SER A CA 17
ATOM 27966 C C . SER A 1 84 ? -11.277 8.833 -9.408 1.00 24.41 64 SER A C 17
ATOM 27967 O O . SER A 1 84 ? -11.664 7.854 -10.050 1.00 40.21 64 SER A O 17
ATOM 27975 N N . ARG A 1 85 ? -10.697 9.885 -9.972 1.00 43.13 65 ARG A N 17
ATOM 27976 C CA . ARG A 1 85 ? -10.424 9.939 -11.400 1.00 0.43 65 ARG A CA 17
ATOM 27977 C C . ARG A 1 85 ? -9.259 9.022 -11.748 1.00 13.01 65 ARG A C 17
ATOM 27978 O O . ARG A 1 85 ? -9.034 8.698 -12.912 1.00 21.12 65 ARG A O 17
ATOM 27999 N N . LYS A 1 86 ? -8.522 8.602 -10.726 1.00 20.14 66 LYS A N 17
ATOM 28000 C CA . LYS A 1 86 ? -7.397 7.707 -10.918 1.00 31.23 66 LYS A CA 17
ATOM 28001 C C . LYS A 1 86 ? -7.669 6.361 -10.261 1.00 10.30 66 LYS A C 17
ATOM 28002 O O . LYS A 1 86 ? -8.051 6.302 -9.091 1.00 63.44 66 LYS A O 17
ATOM 28021 N N . VAL A 1 87 ? -7.467 5.289 -11.026 1.00 72.24 67 VAL A N 17
ATOM 28022 C CA . VAL A 1 87 ? -7.690 3.926 -10.545 1.00 13.20 67 VAL A CA 17
ATOM 28023 C C . VAL A 1 87 ? -6.884 3.648 -9.272 1.00 41.34 67 VAL A C 17
ATOM 28024 O O . VAL A 1 87 ? -7.416 3.133 -8.291 1.00 0.42 67 VAL A O 17
ATOM 28037 N N . ALA A 1 88 ? -5.608 4.018 -9.296 1.00 70.34 68 ALA A N 17
ATOM 28038 C CA . ALA A 1 88 ? -4.708 3.803 -8.170 1.00 64.04 68 ALA A CA 17
ATOM 28039 C C . ALA A 1 88 ? -5.161 4.565 -6.926 1.00 5.24 68 ALA A C 17
ATOM 28040 O O . ALA A 1 88 ? -5.101 4.039 -5.816 1.00 75.01 68 ALA A O 17
ATOM 28047 N N . ASN A 1 89 ? -5.622 5.798 -7.117 1.00 62.50 69 ASN A N 17
ATOM 28048 C CA . ASN A 1 89 ? -6.046 6.635 -5.995 1.00 22.31 69 ASN A CA 17
ATOM 28049 C C . ASN A 1 89 ? -7.341 6.101 -5.398 1.00 42.13 69 ASN A C 17
ATOM 28050 O O . ASN A 1 89 ? -7.455 5.929 -4.186 1.00 3.13 69 ASN A O 17
ATOM 28061 N N . ALA A 1 90 ? -8.306 5.837 -6.272 1.00 63.40 70 ALA A N 17
ATOM 28062 C CA . ALA A 1 90 ? -9.590 5.263 -5.879 1.00 13.11 70 ALA A CA 17
ATOM 28063 C C . ALA A 1 90 ? -9.389 3.977 -5.094 1.00 60.21 70 ALA A C 17
ATOM 28064 O O . ALA A 1 90 ? -9.985 3.762 -4.036 1.00 24.24 70 ALA A O 17
ATOM 28071 N N . LYS A 1 91 ? -8.526 3.139 -5.631 1.00 72.04 71 LYS A N 17
ATOM 28072 C CA . LYS A 1 91 ? -8.203 1.856 -5.047 1.00 22.32 71 LYS A CA 17
ATOM 28073 C C . LYS A 1 91 ? -7.542 2.046 -3.684 1.00 20.20 71 LYS A C 17
ATOM 28074 O O . LYS A 1 91 ? -7.829 1.319 -2.735 1.00 52.32 71 LYS A O 17
ATOM 28093 N N . TYR A 1 92 ? -6.662 3.040 -3.603 1.00 22.23 72 TYR A N 17
ATOM 28094 C CA . TYR A 1 92 ? -6.009 3.406 -2.351 1.00 45.12 72 TYR A CA 17
ATOM 28095 C C . TYR A 1 92 ? -7.048 3.708 -1.279 1.00 72.13 72 TYR A C 17
ATOM 28096 O O . TYR A 1 92 ? -6.977 3.191 -0.166 1.00 40.12 72 TYR A O 17
ATOM 28114 N N . ILE A 1 93 ? -8.019 4.534 -1.645 1.00 10.24 73 ILE A N 17
ATOM 28115 C CA . ILE A 1 93 ? -9.062 4.969 -0.730 1.00 71.41 73 ILE A CA 17
ATOM 28116 C C . ILE A 1 93 ? -9.806 3.784 -0.124 1.00 44.30 73 ILE A C 17
ATOM 28117 O O . ILE A 1 93 ? -9.865 3.645 1.099 1.00 40.15 73 ILE A O 17
ATOM 28133 N N . MET A 1 94 ? -10.358 2.927 -0.978 1.00 5.31 74 MET A N 17
ATOM 28134 C CA . MET A 1 94 ? -11.121 1.777 -0.507 1.00 54.31 74 MET A CA 17
ATOM 28135 C C . MET A 1 94 ? -10.245 0.849 0.342 1.00 43.33 74 MET A C 17
ATOM 28136 O O . MET A 1 94 ? -10.691 0.339 1.368 1.00 50.54 74 MET A O 17
ATOM 28150 N N . LYS A 1 95 ? -8.994 0.653 -0.071 1.00 71.34 75 LYS A N 17
ATOM 28151 C CA . LYS A 1 95 ? -8.068 -0.199 0.673 1.00 22.44 75 LYS A CA 17
ATOM 28152 C C . LYS A 1 95 ? -7.854 0.340 2.083 1.00 73.22 75 LYS A C 17
ATOM 28153 O O . LYS A 1 95 ? -7.919 -0.404 3.059 1.00 4.33 75 LYS A O 17
ATOM 28172 N N . GLN A 1 96 ? -7.632 1.645 2.181 1.00 32.32 76 GLN A N 17
ATOM 28173 C CA . GLN A 1 96 ? -7.429 2.299 3.471 1.00 74.13 76 GLN A CA 17
ATOM 28174 C C . GLN A 1 96 ? -8.657 2.138 4.366 1.00 11.10 76 GLN A C 17
ATOM 28175 O O . GLN A 1 96 ? -8.555 2.196 5.591 1.00 22.11 76 GLN A O 17
ATOM 28189 N N . ARG A 1 97 ? -9.815 1.924 3.745 1.00 62.33 77 ARG A N 17
ATOM 28190 C CA . ARG A 1 97 ? -11.064 1.777 4.480 1.00 22.22 77 ARG A CA 17
ATOM 28191 C C . ARG A 1 97 ? -11.057 0.513 5.318 1.00 40.10 77 ARG A C 17
ATOM 28192 O O . ARG A 1 97 ? -11.086 0.586 6.545 1.00 70.43 77 ARG A O 17
ATOM 28213 N N . LEU A 1 98 ? -11.006 -0.648 4.668 1.00 20.32 78 LEU A N 17
ATOM 28214 C CA . LEU A 1 98 ? -10.979 -1.902 5.418 1.00 31.22 78 LEU A CA 17
ATOM 28215 C C . LEU A 1 98 ? -9.731 -1.966 6.283 1.00 14.34 78 LEU A C 17
ATOM 28216 O O . LEU A 1 98 ? -9.766 -2.520 7.378 1.00 51.33 78 LEU A O 17
ATOM 28232 N N . LEU A 1 99 ? -8.633 -1.396 5.786 1.00 40.44 79 LEU A N 17
ATOM 28233 C CA . LEU A 1 99 ? -7.386 -1.355 6.541 1.00 72.43 79 LEU A CA 17
ATOM 28234 C C . LEU A 1 99 ? -7.614 -0.770 7.918 1.00 3.15 79 LEU A C 17
ATOM 28235 O O . LEU A 1 99 ? -7.356 -1.412 8.931 1.00 33.24 79 LEU A O 17
ATOM 28251 N N . LYS A 1 100 ? -8.108 0.457 7.944 1.00 51.31 80 LYS A N 17
ATOM 28252 C CA . LYS A 1 100 ? -8.333 1.151 9.193 1.00 55.42 80 LYS A CA 17
ATOM 28253 C C . LYS A 1 100 ? -9.295 0.365 10.068 1.00 71.43 80 LYS A C 17
ATOM 28254 O O . LYS A 1 100 ? -9.218 0.423 11.283 1.00 43.32 80 LYS A O 17
ATOM 28273 N N . LEU A 1 101 ? -10.183 -0.390 9.439 1.00 3.10 81 LEU A N 17
ATOM 28274 C CA . LEU A 1 101 ? -11.145 -1.197 10.170 1.00 74.25 81 LEU A CA 17
ATOM 28275 C C . LEU A 1 101 ? -10.460 -2.375 10.854 1.00 62.12 81 LEU A C 17
ATOM 28276 O O . LEU A 1 101 ? -10.781 -2.696 11.992 1.00 21.22 81 LEU A O 17
ATOM 28292 N N . LEU A 1 102 ? -9.498 -2.999 10.180 1.00 21.32 82 LEU A N 17
ATOM 28293 C CA . LEU A 1 102 ? -8.765 -4.119 10.770 1.00 13.01 82 LEU A CA 17
ATOM 28294 C C . LEU A 1 102 ? -7.655 -3.623 11.703 1.00 33.01 82 LEU A C 17
ATOM 28295 O O . LEU A 1 102 ? -7.198 -4.356 12.583 1.00 22.21 82 LEU A O 17
ATOM 28311 N N . GLU A 1 103 ? -7.222 -2.381 11.507 1.00 51.34 83 GLU A N 17
ATOM 28312 C CA . GLU A 1 103 ? -6.262 -1.751 12.410 1.00 2.41 83 GLU A CA 17
ATOM 28313 C C . GLU A 1 103 ? -6.960 -1.240 13.672 1.00 3.30 83 GLU A C 17
ATOM 28314 O O . GLU A 1 103 ? -6.427 -1.334 14.776 1.00 13.34 83 GLU A O 17
ATOM 28326 N N . ASP A 1 104 ? -8.164 -0.714 13.494 1.00 72.41 84 ASP A N 17
ATOM 28327 C CA . ASP A 1 104 ? -8.931 -0.122 14.590 1.00 41.10 84 ASP A CA 17
ATOM 28328 C C . ASP A 1 104 ? -9.770 -1.188 15.280 1.00 11.15 84 ASP A C 17
ATOM 28329 O O . ASP A 1 104 ? -10.223 -1.005 16.411 1.00 72.11 84 ASP A O 17
ATOM 28338 N N . LYS A 1 105 ? -9.969 -2.302 14.576 1.00 72.44 85 LYS A N 17
ATOM 28339 C CA . LYS A 1 105 ? -10.793 -3.406 15.058 1.00 23.14 85 LYS A CA 17
ATOM 28340 C C . LYS A 1 105 ? -12.248 -2.963 15.187 1.00 74.01 85 LYS A C 17
ATOM 28341 O O . LYS A 1 105 ? -12.965 -3.370 16.103 1.00 14.55 85 LYS A O 17
ATOM 28360 N N . SER A 1 106 ? -12.675 -2.136 14.238 1.00 62.21 86 SER A N 17
ATOM 28361 C CA . SER A 1 106 ? -14.044 -1.655 14.186 1.00 64.12 86 SER A CA 17
ATOM 28362 C C . SER A 1 106 ? -14.968 -2.752 13.650 1.00 44.53 86 SER A C 17
ATOM 28363 O O . SER A 1 106 ? -14.577 -3.534 12.781 1.00 61.32 86 SER A O 17
ATOM 28371 N N . ASN A 1 107 ? -16.199 -2.790 14.145 1.00 43.21 87 ASN A N 17
ATOM 28372 C CA . ASN A 1 107 ? -17.129 -3.876 13.823 1.00 33.41 87 ASN A CA 17
ATOM 28373 C C . ASN A 1 107 ? -17.703 -3.739 12.415 1.00 40.32 87 ASN A C 17
ATOM 28374 O O . ASN A 1 107 ? -18.470 -4.586 11.970 1.00 41.33 87 ASN A O 17
ATOM 28385 N N . LEU A 1 108 ? -17.326 -2.684 11.713 1.00 30.55 88 LEU A N 17
ATOM 28386 C CA . LEU A 1 108 ? -17.889 -2.414 10.393 1.00 52.24 88 LEU A CA 17
ATOM 28387 C C . LEU A 1 108 ? -17.498 -3.487 9.383 1.00 60.31 88 LEU A C 17
ATOM 28388 O O . LEU A 1 108 ? -18.310 -3.884 8.549 1.00 10.32 88 LEU A O 17
ATOM 28404 N N . LEU A 1 109 ? -16.262 -3.964 9.457 1.00 15.44 89 LEU A N 17
ATOM 28405 C CA . LEU A 1 109 ? -15.815 -5.015 8.551 1.00 13.34 89 LEU A CA 17
ATOM 28406 C C . LEU A 1 109 ? -15.618 -6.326 9.303 1.00 60.32 89 LEU A C 17
ATOM 28407 O O . LEU A 1 109 ? -15.586 -7.404 8.715 1.00 22.22 89 LEU A O 17
ATOM 28423 N N . LEU A 1 110 ? -15.518 -6.227 10.608 1.00 64.43 90 LEU A N 17
ATOM 28424 C CA . LEU A 1 110 ? -15.133 -7.365 11.429 1.00 1.13 90 LEU A CA 17
ATOM 28425 C C . LEU A 1 110 ? -16.292 -7.911 12.261 1.00 34.43 90 LEU A C 17
ATOM 28426 O O . LEU A 1 110 ? -16.071 -8.675 13.199 1.00 72.22 90 LEU A O 17
ATOM 28442 N N . TYR A 1 111 ? -17.518 -7.530 11.920 1.00 52.45 91 TYR A N 17
ATOM 28443 C CA . TYR A 1 111 ? -18.686 -8.025 12.642 1.00 45.22 91 TYR A CA 17
ATOM 28444 C C . TYR A 1 111 ? -18.875 -9.520 12.398 1.00 73.11 91 TYR A C 17
ATOM 28445 O O . TYR A 1 111 ? -18.423 -10.061 11.380 1.00 51.15 91 TYR A O 17
ATOM 28463 N N . SER A 1 112 ? -19.561 -10.176 13.319 1.00 71.25 92 SER A N 17
ATOM 28464 C CA . SER A 1 112 ? -19.863 -11.587 13.178 1.00 13.40 92 SER A CA 17
ATOM 28465 C C . SER A 1 112 ? -21.114 -11.773 12.322 1.00 21.40 92 SER A C 17
ATOM 28466 O O . SER A 1 112 ? -22.084 -11.027 12.447 1.00 24.33 92 SER A O 17
ATOM 28474 N N . CYS A 1 113 ? -21.077 -12.763 11.449 1.00 63.01 93 CYS A N 17
ATOM 28475 C CA . CYS A 1 113 ? -22.170 -13.021 10.521 1.00 40.40 93 CYS A CA 17
ATOM 28476 C C . CYS A 1 113 ? -22.510 -14.499 10.527 1.00 51.54 93 CYS A C 17
ATOM 28477 O O . CYS A 1 113 ? -21.820 -15.287 11.167 1.00 23.11 93 CYS A O 17
ATOM 28484 N N . ASN A 1 114 ? -23.529 -14.879 9.769 1.00 71.22 94 ASN A N 17
ATOM 28485 C CA . ASN A 1 114 ? -23.966 -16.265 9.724 1.00 30.24 94 ASN A CA 17
ATOM 28486 C C . ASN A 1 114 ? -23.643 -16.924 8.377 1.00 31.22 94 ASN A C 17
ATOM 28487 O O . ASN A 1 114 ? -24.541 -17.187 7.580 1.00 4.34 94 ASN A O 17
ATOM 28498 N N . CYS A 1 115 ? -22.360 -17.150 8.087 1.00 14.31 95 CYS A N 17
ATOM 28499 C CA . CYS A 1 115 ? -22.010 -17.999 6.958 1.00 61.24 95 CYS A CA 17
ATOM 28500 C C . CYS A 1 115 ? -21.688 -19.425 7.419 1.00 75.31 95 CYS A C 17
ATOM 28501 O O . CYS A 1 115 ? -21.419 -20.304 6.606 1.00 44.24 95 CYS A O 17
ATOM 28508 N N . LYS A 1 116 ? -21.723 -19.646 8.733 1.00 34.53 96 LYS A N 17
ATOM 28509 C CA . LYS A 1 116 ? -21.484 -20.973 9.303 1.00 34.35 96 LYS A CA 17
ATOM 28510 C C . LYS A 1 116 ? -22.194 -21.103 10.650 1.00 21.31 96 LYS A C 17
ATOM 28511 O O . LYS A 1 116 ? -22.857 -22.101 10.929 1.00 44.43 96 LYS A O 17
ATOM 28530 N N . PHE A 1 117 ? -22.043 -20.080 11.477 1.00 13.33 97 PHE A N 17
ATOM 28531 C CA . PHE A 1 117 ? -22.755 -19.966 12.741 1.00 2.20 97 PHE A CA 17
ATOM 28532 C C . PHE A 1 117 ? -22.896 -18.488 13.043 1.00 44.23 97 PHE A C 17
ATOM 28533 O O . PHE A 1 117 ? -22.493 -17.674 12.215 1.00 44.21 97 PHE A O 17
ATOM 28550 N N . SER A 1 118 ? -23.461 -18.142 14.194 1.00 53.11 98 SER A N 17
ATOM 28551 C CA . SER A 1 118 ? -23.491 -16.752 14.643 1.00 4.45 98 SER A CA 17
ATOM 28552 C C . SER A 1 118 ? -24.180 -16.629 15.982 1.00 1.44 98 SER A C 17
ATOM 28553 O O . SER A 1 118 ? -24.788 -17.578 16.475 1.00 31.35 98 SER A O 17
ATOM 28561 N N . LYS A 1 119 ? -24.067 -15.452 16.558 1.00 0.11 99 LYS A N 17
ATOM 28562 C CA . LYS A 1 119 ? -24.639 -15.165 17.850 1.00 12.54 99 LYS A CA 17
ATOM 28563 C C . LYS A 1 119 ? -25.965 -14.447 17.670 1.00 55.45 99 LYS A C 17
ATOM 28564 O O . LYS A 1 119 ? -26.040 -13.220 17.713 1.00 31.03 99 LYS A O 17
ATOM 28583 N N . LYS A 1 120 ? -26.995 -15.231 17.414 1.00 51.54 100 LYS A N 17
ATOM 28584 C CA . LYS A 1 120 ? -28.315 -14.705 17.127 1.00 64.51 100 LYS A CA 17
ATOM 28585 C C . LYS A 1 120 ? -29.114 -14.568 18.413 1.00 60.03 100 LYS A C 17
ATOM 28586 O O . LYS A 1 120 ? -29.771 -13.553 18.647 1.00 33.03 100 LYS A O 17
ATOM 28605 N N . LYS A 1 121 ? -29.060 -15.599 19.238 1.00 62.14 101 LYS A N 17
ATOM 28606 C CA . LYS A 1 121 ? -29.742 -15.588 20.505 1.00 4.24 101 LYS A CA 17
ATOM 28607 C C . LYS A 1 121 ? -28.816 -15.060 21.595 1.00 15.44 101 LYS A C 17
ATOM 28608 O O . LYS A 1 121 ? -28.886 -13.853 21.900 1.00 37.10 101 LYS A O 17
ATOM 28629 N N . MET A 1 21 ? 2.155 1.824 0.245 1.00 14.41 1 MET A N 18
ATOM 28630 C CA . MET A 1 21 ? 2.689 2.047 1.609 1.00 31.20 1 MET A CA 18
ATOM 28631 C C . MET A 1 21 ? 2.434 0.836 2.495 1.00 72.22 1 MET A C 18
ATOM 28632 O O . MET A 1 21 ? 3.370 0.171 2.937 1.00 72.23 1 MET A O 18
ATOM 28646 N N . LYS A 1 22 ? 1.160 0.554 2.750 1.00 53.54 2 LYS A N 18
ATOM 28647 C CA . LYS A 1 22 ? 0.783 -0.548 3.625 1.00 53.44 2 LYS A CA 18
ATOM 28648 C C . LYS A 1 22 ? 0.777 -1.859 2.851 1.00 73.03 2 LYS A C 18
ATOM 28649 O O . LYS A 1 22 ? 1.225 -2.890 3.350 1.00 15.43 2 LYS A O 18
ATOM 28668 N N . GLY A 1 23 ? 0.269 -1.811 1.631 1.00 70.13 3 GLY A N 18
ATOM 28669 C CA . GLY A 1 23 ? 0.202 -3.000 0.816 1.00 51.42 3 GLY A CA 18
ATOM 28670 C C . GLY A 1 23 ? -1.188 -3.240 0.274 1.00 55.32 3 GLY A C 18
ATOM 28671 O O . GLY A 1 23 ? -1.973 -2.302 0.117 1.00 44.31 3 GLY A O 18
ATOM 28675 N N . ASP A 1 24 ? -1.500 -4.494 -0.005 1.00 73.32 4 ASP A N 18
ATOM 28676 C CA . ASP A 1 24 ? -2.800 -4.851 -0.553 1.00 15.45 4 ASP A CA 18
ATOM 28677 C C . ASP A 1 24 ? -3.803 -5.101 0.561 1.00 22.02 4 ASP A C 18
ATOM 28678 O O . ASP A 1 24 ? -3.676 -6.062 1.324 1.00 41.44 4 ASP A O 18
ATOM 28687 N N . ILE A 1 25 ? -4.804 -4.233 0.647 1.00 34.44 5 ILE A N 18
ATOM 28688 C CA . ILE A 1 25 ? -5.848 -4.362 1.654 1.00 70.12 5 ILE A CA 18
ATOM 28689 C C . ILE A 1 25 ? -6.685 -5.597 1.368 1.00 31.10 5 ILE A C 18
ATOM 28690 O O . ILE A 1 25 ? -7.270 -6.191 2.272 1.00 42.12 5 ILE A O 18
ATOM 28706 N N . GLU A 1 26 ? -6.715 -5.979 0.099 1.00 62.34 6 GLU A N 18
ATOM 28707 C CA . GLU A 1 26 ? -7.487 -7.123 -0.340 1.00 44.41 6 GLU A CA 18
ATOM 28708 C C . GLU A 1 26 ? -6.974 -8.373 0.345 1.00 11.10 6 GLU A C 18
ATOM 28709 O O . GLU A 1 26 ? -7.749 -9.213 0.782 1.00 43.22 6 GLU A O 18
ATOM 28721 N N . HIS A 1 27 ? -5.660 -8.471 0.462 1.00 14.43 7 HIS A N 18
ATOM 28722 C CA . HIS A 1 27 ? -5.051 -9.558 1.206 1.00 45.04 7 HIS A CA 18
ATOM 28723 C C . HIS A 1 27 ? -5.502 -9.518 2.656 1.00 44.25 7 HIS A C 18
ATOM 28724 O O . HIS A 1 27 ? -5.974 -10.517 3.187 1.00 33.34 7 HIS A O 18
ATOM 28738 N N . LYS A 1 28 ? -5.395 -8.345 3.270 1.00 14.55 8 LYS A N 18
ATOM 28739 C CA . LYS A 1 28 ? -5.704 -8.184 4.688 1.00 44.25 8 LYS A CA 18
ATOM 28740 C C . LYS A 1 28 ? -7.139 -8.591 4.989 1.00 53.31 8 LYS A C 18
ATOM 28741 O O . LYS A 1 28 ? -7.391 -9.375 5.905 1.00 35.32 8 LYS A O 18
ATOM 28760 N N . VAL A 1 29 ? -8.074 -8.052 4.216 1.00 2.31 9 VAL A N 18
ATOM 28761 C CA . VAL A 1 29 ? -9.486 -8.307 4.447 1.00 70.23 9 VAL A CA 18
ATOM 28762 C C . VAL A 1 29 ? -9.827 -9.788 4.268 1.00 14.33 9 VAL A C 18
ATOM 28763 O O . VAL A 1 29 ? -10.598 -10.346 5.049 1.00 24.32 9 VAL A O 18
ATOM 28776 N N . TYR A 1 30 ? -9.233 -10.439 3.271 1.00 51.22 10 TYR A N 18
ATOM 28777 C CA . TYR A 1 30 ? -9.486 -11.860 3.063 1.00 54.33 10 TYR A CA 18
ATOM 28778 C C . TYR A 1 30 ? -8.862 -12.665 4.195 1.00 11.31 10 TYR A C 18
ATOM 28779 O O . TYR A 1 30 ? -9.403 -13.684 4.609 1.00 71.50 10 TYR A O 18
ATOM 28797 N N . GLN A 1 31 ? -7.738 -12.170 4.712 1.00 31.14 11 GLN A N 18
ATOM 28798 C CA . GLN A 1 31 ? -6.969 -12.888 5.731 1.00 52.23 11 GLN A CA 18
ATOM 28799 C C . GLN A 1 31 ? -7.803 -13.188 6.965 1.00 24.14 11 GLN A C 18
ATOM 28800 O O . GLN A 1 31 ? -7.833 -14.320 7.445 1.00 44.51 11 GLN A O 18
ATOM 28814 N N . LEU A 1 32 ? -8.478 -12.175 7.474 1.00 20.23 12 LEU A N 18
ATOM 28815 C CA . LEU A 1 32 ? -9.236 -12.325 8.704 1.00 3.25 12 LEU A CA 18
ATOM 28816 C C . LEU A 1 32 ? -10.660 -12.783 8.437 1.00 54.51 12 LEU A C 18
ATOM 28817 O O . LEU A 1 32 ? -11.157 -13.673 9.113 1.00 3.21 12 LEU A O 18
ATOM 28833 N N . LEU A 1 33 ? -11.305 -12.207 7.436 1.00 63.23 13 LEU A N 18
ATOM 28834 C CA . LEU A 1 33 ? -12.705 -12.528 7.155 1.00 75.53 13 LEU A CA 18
ATOM 28835 C C . LEU A 1 33 ? -12.914 -14.000 6.832 1.00 34.40 13 LEU A C 18
ATOM 28836 O O . LEU A 1 33 ? -13.854 -14.618 7.337 1.00 4.35 13 LEU A O 18
ATOM 28852 N N . LYS A 1 34 ? -12.060 -14.559 5.989 1.00 14.05 14 LYS A N 18
ATOM 28853 C CA . LYS A 1 34 ? -12.187 -15.966 5.625 1.00 73.53 14 LYS A CA 18
ATOM 28854 C C . LYS A 1 34 ? -11.845 -16.853 6.821 1.00 0.33 14 LYS A C 18
ATOM 28855 O O . LYS A 1 34 ? -12.318 -17.983 6.924 1.00 1.13 14 LYS A O 18
ATOM 28874 N N . ASP A 1 35 ? -11.050 -16.308 7.735 1.00 60.23 15 ASP A N 18
ATOM 28875 C CA . ASP A 1 35 ? -10.664 -17.012 8.952 1.00 4.23 15 ASP A CA 18
ATOM 28876 C C . ASP A 1 35 ? -11.825 -17.029 9.939 1.00 54.24 15 ASP A C 18
ATOM 28877 O O . ASP A 1 35 ? -12.017 -17.989 10.685 1.00 40.14 15 ASP A O 18
ATOM 28886 N N . GLN A 1 36 ? -12.599 -15.945 9.932 1.00 70.22 16 GLN A N 18
ATOM 28887 C CA . GLN A 1 36 ? -13.787 -15.830 10.781 1.00 4.31 16 GLN A CA 18
ATOM 28888 C C . GLN A 1 36 ? -14.901 -16.729 10.264 1.00 12.32 16 GLN A C 18
ATOM 28889 O O . GLN A 1 36 ? -15.930 -16.908 10.915 1.00 63.12 16 GLN A O 18
ATOM 28903 N N . GLY A 1 37 ? -14.696 -17.276 9.079 1.00 21.31 17 GLY A N 18
ATOM 28904 C CA . GLY A 1 37 ? -15.686 -18.138 8.487 1.00 11.11 17 GLY A CA 18
ATOM 28905 C C . GLY A 1 37 ? -16.583 -17.392 7.527 1.00 72.24 17 GLY A C 18
ATOM 28906 O O . GLY A 1 37 ? -17.746 -17.746 7.348 1.00 65.42 17 GLY A O 18
ATOM 28910 N N . CYS A 1 38 ? -16.064 -16.329 6.934 1.00 75.41 18 CYS A N 18
ATOM 28911 C CA . CYS A 1 38 ? -16.803 -15.625 5.901 1.00 73.50 18 CYS A CA 18
ATOM 28912 C C . CYS A 1 38 ? -16.179 -15.888 4.540 1.00 20.22 18 CYS A C 18
ATOM 28913 O O . CYS A 1 38 ? -14.960 -15.956 4.417 1.00 25.35 18 CYS A O 18
ATOM 28920 N N . GLU A 1 39 ? -17.009 -16.065 3.524 1.00 1.13 19 GLU A N 18
ATOM 28921 C CA . GLU A 1 39 ? -16.503 -16.182 2.155 1.00 70.32 19 GLU A CA 18
ATOM 28922 C C . GLU A 1 39 ? -17.190 -15.182 1.227 1.00 5.24 19 GLU A C 18
ATOM 28923 O O . GLU A 1 39 ? -16.826 -15.051 0.059 1.00 30.51 19 GLU A O 18
ATOM 28935 N N . ASP A 1 40 ? -18.166 -14.465 1.762 1.00 3.11 20 ASP A N 18
ATOM 28936 C CA . ASP A 1 40 ? -18.984 -13.572 0.960 1.00 41.24 20 ASP A CA 18
ATOM 28937 C C . ASP A 1 40 ? -18.485 -12.135 1.061 1.00 4.34 20 ASP A C 18
ATOM 28938 O O . ASP A 1 40 ? -18.924 -11.365 1.923 1.00 51.23 20 ASP A O 18
ATOM 28947 N N . PHE A 1 41 ? -17.520 -11.810 0.217 1.00 62.33 21 PHE A N 18
ATOM 28948 C CA . PHE A 1 41 ? -16.973 -10.457 0.127 1.00 52.05 21 PHE A CA 18
ATOM 28949 C C . PHE A 1 41 ? -16.077 -10.328 -1.100 1.00 12.54 21 PHE A C 18
ATOM 28950 O O . PHE A 1 41 ? -15.816 -11.315 -1.789 1.00 21.13 21 PHE A O 18
ATOM 28967 N N . GLY A 1 42 ? -15.633 -9.110 -1.377 1.00 71.05 22 GLY A N 18
ATOM 28968 C CA . GLY A 1 42 ? -14.736 -8.877 -2.493 1.00 72.21 22 GLY A CA 18
ATOM 28969 C C . GLY A 1 42 ? -14.750 -7.429 -2.940 1.00 73.51 22 GLY A C 18
ATOM 28970 O O . GLY A 1 42 ? -15.658 -6.675 -2.586 1.00 32.10 22 GLY A O 18
ATOM 28974 N N . THR A 1 43 ? -13.757 -7.034 -3.722 1.00 75.33 23 THR A N 18
ATOM 28975 C CA . THR A 1 43 ? -13.664 -5.664 -4.198 1.00 61.41 23 THR A CA 18
ATOM 28976 C C . THR A 1 43 ? -14.288 -5.517 -5.578 1.00 2.32 23 THR A C 18
ATOM 28977 O O . THR A 1 43 ? -14.085 -6.359 -6.456 1.00 14.32 23 THR A O 18
ATOM 28988 N N . LYS A 1 44 ? -15.047 -4.453 -5.768 1.00 63.41 24 LYS A N 18
ATOM 28989 C CA . LYS A 1 44 ? -15.607 -4.161 -7.066 1.00 11.14 24 LYS A CA 18
ATOM 28990 C C . LYS A 1 44 ? -14.955 -2.903 -7.617 1.00 72.35 24 LYS A C 18
ATOM 28991 O O . LYS A 1 44 ? -14.587 -2.003 -6.860 1.00 40.53 24 LYS A O 18
ATOM 29010 N N . CYS A 1 45 ? -14.783 -2.861 -8.922 1.00 11.32 25 CYS A N 18
ATOM 29011 C CA . CYS A 1 45 ? -14.183 -1.711 -9.569 1.00 32.11 25 CYS A CA 18
ATOM 29012 C C . CYS A 1 45 ? -14.879 -1.438 -10.891 1.00 70.25 25 CYS A C 18
ATOM 29013 O O . CYS A 1 45 ? -14.317 -1.644 -11.970 1.00 22.22 25 CYS A O 18
ATOM 29021 N N . VAL A 1 46 ? -16.119 -0.996 -10.799 1.00 65.31 26 VAL A N 18
ATOM 29022 C CA . VAL A 1 46 ? -16.910 -0.724 -11.980 1.00 41.43 26 VAL A CA 18
ATOM 29023 C C . VAL A 1 46 ? -16.704 0.717 -12.423 1.00 3.41 26 VAL A C 18
ATOM 29024 O O . VAL A 1 46 ? -16.839 1.650 -11.630 1.00 23.55 26 VAL A O 18
ATOM 29037 N N . ILE A 1 47 ? -16.323 0.897 -13.673 1.00 15.00 27 ILE A N 18
ATOM 29038 C CA . ILE A 1 47 ? -16.163 2.228 -14.211 1.00 42.30 27 ILE A CA 18
ATOM 29039 C C . ILE A 1 47 ? -17.513 2.912 -14.338 1.00 51.14 27 ILE A C 18
ATOM 29040 O O . ILE A 1 47 ? -18.441 2.386 -14.954 1.00 3.03 27 ILE A O 18
ATOM 29056 N N . GLU A 1 48 ? -17.613 4.076 -13.740 1.00 65.31 28 GLU A N 18
ATOM 29057 C CA . GLU A 1 48 ? -18.811 4.873 -13.821 1.00 22.55 28 GLU A CA 18
ATOM 29058 C C . GLU A 1 48 ? -18.510 6.146 -14.584 1.00 53.54 28 GLU A C 18
ATOM 29059 O O . GLU A 1 48 ? -17.849 7.053 -14.077 1.00 0.11 28 GLU A O 18
ATOM 29071 N N . GLU A 1 49 ? -18.962 6.179 -15.821 1.00 30.35 29 GLU A N 18
ATOM 29072 C CA . GLU A 1 49 ? -18.699 7.299 -16.698 1.00 23.33 29 GLU A CA 18
ATOM 29073 C C . GLU A 1 49 ? -19.694 8.423 -16.442 1.00 71.42 29 GLU A C 18
ATOM 29074 O O . GLU A 1 49 ? -20.904 8.270 -16.629 1.00 60.43 29 GLU A O 18
ATOM 29086 N N . VAL A 1 50 ? -19.180 9.546 -15.986 1.00 5.15 30 VAL A N 18
ATOM 29087 C CA . VAL A 1 50 ? -20.005 10.711 -15.741 1.00 60.41 30 VAL A CA 18
ATOM 29088 C C . VAL A 1 50 ? -20.205 11.455 -17.047 1.00 71.25 30 VAL A C 18
ATOM 29089 O O . VAL A 1 50 ? -19.235 11.785 -17.729 1.00 1.13 30 VAL A O 18
ATOM 29102 N N . LYS A 1 51 ? -21.461 11.695 -17.397 1.00 25.44 31 LYS A N 18
ATOM 29103 C CA . LYS A 1 51 ? -21.795 12.286 -18.685 1.00 53.40 31 LYS A CA 18
ATOM 29104 C C . LYS A 1 51 ? -21.170 13.668 -18.801 1.00 12.13 31 LYS A C 18
ATOM 29105 O O . LYS A 1 51 ? -21.620 14.626 -18.170 1.00 64.21 31 LYS A O 18
ATOM 29124 N N . SER A 1 52 ? -20.109 13.745 -19.586 1.00 31.41 32 SER A N 18
ATOM 29125 C CA . SER A 1 52 ? -19.328 14.959 -19.720 1.00 24.23 32 SER A CA 18
ATOM 29126 C C . SER A 1 52 ? -19.994 15.922 -20.692 1.00 44.12 32 SER A C 18
ATOM 29127 O O . SER A 1 52 ? -20.560 15.505 -21.706 1.00 12.13 32 SER A O 18
ATOM 29135 N N . SER A 1 53 ? -19.929 17.204 -20.368 1.00 2.43 33 SER A N 18
ATOM 29136 C CA . SER A 1 53 ? -20.457 18.245 -21.232 1.00 5.40 33 SER A CA 18
ATOM 29137 C C . SER A 1 53 ? -19.689 18.265 -22.555 1.00 51.11 33 SER A C 18
ATOM 29138 O O . SER A 1 53 ? -20.243 18.582 -23.612 1.00 62.40 33 SER A O 18
ATOM 29146 N N . HIS A 1 54 ? -18.410 17.912 -22.484 1.00 22.21 34 HIS A N 18
ATOM 29147 C CA . HIS A 1 54 ? -17.576 17.798 -23.669 1.00 5.13 34 HIS A CA 18
ATOM 29148 C C . HIS A 1 54 ? -17.735 16.405 -24.274 1.00 12.03 34 HIS A C 18
ATOM 29149 O O . HIS A 1 54 ? -17.243 15.418 -23.724 1.00 45.31 34 HIS A O 18
ATOM 29163 N N . LYS A 1 55 ? -18.434 16.322 -25.396 1.00 2.40 35 LYS A N 18
ATOM 29164 C CA . LYS A 1 55 ? -18.693 15.039 -26.032 1.00 43.14 35 LYS A CA 18
ATOM 29165 C C . LYS A 1 55 ? -18.741 15.180 -27.549 1.00 72.10 35 LYS A C 18
ATOM 29166 O O . LYS A 1 55 ? -19.003 16.263 -28.076 1.00 61.30 35 LYS A O 18
ATOM 29185 N N . THR A 1 56 ? -18.470 14.087 -28.241 1.00 61.32 36 THR A N 18
ATOM 29186 C CA . THR A 1 56 ? -18.571 14.051 -29.691 1.00 52.10 36 THR A CA 18
ATOM 29187 C C . THR A 1 56 ? -19.872 13.349 -30.097 1.00 62.35 36 THR A C 18
ATOM 29188 O O . THR A 1 56 ? -20.605 12.848 -29.239 1.00 41.40 36 THR A O 18
ATOM 29199 N N . LEU A 1 57 ? -20.161 13.321 -31.388 1.00 62.42 37 LEU A N 18
ATOM 29200 C CA . LEU A 1 57 ? -21.434 12.805 -31.874 1.00 12.21 37 LEU A CA 18
ATOM 29201 C C . LEU A 1 57 ? -21.333 11.337 -32.290 1.00 12.44 37 LEU A C 18
ATOM 29202 O O . LEU A 1 57 ? -20.713 10.997 -33.300 1.00 73.22 37 LEU A O 18
ATOM 29218 N N . LEU A 1 58 ? -21.929 10.475 -31.475 1.00 32.35 38 LEU A N 18
ATOM 29219 C CA . LEU A 1 58 ? -22.078 9.058 -31.786 1.00 11.01 38 LEU A CA 18
ATOM 29220 C C . LEU A 1 58 ? -23.047 8.439 -30.794 1.00 55.43 38 LEU A C 18
ATOM 29221 O O . LEU A 1 58 ? -23.753 9.165 -30.092 1.00 24.34 38 LEU A O 18
ATOM 29237 N N . ASN A 1 59 ? -23.089 7.114 -30.752 1.00 44.11 39 ASN A N 18
ATOM 29238 C CA . ASN A 1 59 ? -23.987 6.386 -29.859 1.00 35.22 39 ASN A CA 18
ATOM 29239 C C . ASN A 1 59 ? -23.875 6.896 -28.424 1.00 32.40 39 ASN A C 18
ATOM 29240 O O . ASN A 1 59 ? -24.778 7.553 -27.904 1.00 62.43 39 ASN A O 18
ATOM 29251 N N . THR A 1 60 ? -22.756 6.590 -27.798 1.00 75.14 40 THR A N 18
ATOM 29252 C CA . THR A 1 60 ? -22.493 7.018 -26.439 1.00 52.33 40 THR A CA 18
ATOM 29253 C C . THR A 1 60 ? -21.502 8.167 -26.449 1.00 33.54 40 THR A C 18
ATOM 29254 O O . THR A 1 60 ? -21.351 8.849 -27.459 1.00 43.34 40 THR A O 18
ATOM 29265 N N . GLU A 1 61 ? -20.855 8.405 -25.325 1.00 53.21 41 GLU A N 18
ATOM 29266 C CA . GLU A 1 61 ? -19.748 9.330 -25.289 1.00 74.10 41 GLU A CA 18
ATOM 29267 C C . GLU A 1 61 ? -18.458 8.535 -25.396 1.00 72.24 41 GLU A C 18
ATOM 29268 O O . GLU A 1 61 ? -17.966 8.003 -24.402 1.00 51.44 41 GLU A O 18
ATOM 29280 N N . LEU A 1 62 ? -17.962 8.416 -26.625 1.00 55.41 42 LEU A N 18
ATOM 29281 C CA . LEU A 1 62 ? -16.755 7.644 -26.921 1.00 34.34 42 LEU A CA 18
ATOM 29282 C C . LEU A 1 62 ? -15.648 7.967 -25.917 1.00 22.13 42 LEU A C 18
ATOM 29283 O O . LEU A 1 62 ? -15.030 7.071 -25.337 1.00 12.53 42 LEU A O 18
ATOM 29299 N N . HIS A 1 63 ? -15.406 9.254 -25.721 1.00 41.21 43 HIS A N 18
ATOM 29300 C CA . HIS A 1 63 ? -14.419 9.712 -24.760 1.00 11.01 43 HIS A CA 18
ATOM 29301 C C . HIS A 1 63 ? -15.043 10.741 -23.823 1.00 23.35 43 HIS A C 18
ATOM 29302 O O . HIS A 1 63 ? -15.548 11.775 -24.267 1.00 3.24 43 HIS A O 18
ATOM 29316 N N . LEU A 1 64 ? -15.027 10.448 -22.533 1.00 61.13 44 LEU A N 18
ATOM 29317 C CA . LEU A 1 64 ? -15.617 11.340 -21.548 1.00 34.33 44 LEU A CA 18
ATOM 29318 C C . LEU A 1 64 ? -14.940 11.174 -20.196 1.00 70.23 44 LEU A C 18
ATOM 29319 O O . LEU A 1 64 ? -13.982 10.411 -20.055 1.00 14.25 44 LEU A O 18
ATOM 29335 N N . THR A 1 65 ? -15.444 11.896 -19.212 1.00 72.13 45 THR A N 18
ATOM 29336 C CA . THR A 1 65 ? -14.923 11.832 -17.861 1.00 42.43 45 THR A CA 18
ATOM 29337 C C . THR A 1 65 ? -15.455 10.597 -17.148 1.00 54.11 45 THR A C 18
ATOM 29338 O O . THR A 1 65 ? -16.634 10.519 -16.808 1.00 42.25 45 THR A O 18
ATOM 29349 N N . LYS A 1 66 ? -14.587 9.629 -16.933 1.00 34.05 46 LYS A N 18
ATOM 29350 C CA . LYS A 1 66 ? -14.999 8.389 -16.309 1.00 14.35 46 LYS A CA 18
ATOM 29351 C C . LYS A 1 66 ? -14.284 8.202 -14.980 1.00 2.55 46 LYS A C 18
ATOM 29352 O O . LYS A 1 66 ? -13.195 8.740 -14.764 1.00 0.33 46 LYS A O 18
ATOM 29371 N N . TYR A 1 67 ? -14.908 7.457 -14.089 1.00 22.23 47 TYR A N 18
ATOM 29372 C CA . TYR A 1 67 ? -14.356 7.223 -12.772 1.00 20.43 47 TYR A CA 18
ATOM 29373 C C . TYR A 1 67 ? -14.287 5.737 -12.478 1.00 24.13 47 TYR A C 18
ATOM 29374 O O . TYR A 1 67 ? -15.172 4.974 -12.867 1.00 44.42 47 TYR A O 18
ATOM 29392 N N . TYR A 1 68 ? -13.233 5.332 -11.798 1.00 30.22 48 TYR A N 18
ATOM 29393 C CA . TYR A 1 68 ? -13.114 3.968 -11.329 1.00 71.22 48 TYR A CA 18
ATOM 29394 C C . TYR A 1 68 ? -13.861 3.831 -10.020 1.00 41.40 48 TYR A C 18
ATOM 29395 O O . TYR A 1 68 ? -13.405 4.319 -8.983 1.00 73.32 48 TYR A O 18
ATOM 29413 N N . GLY A 1 69 ? -15.028 3.217 -10.082 1.00 63.21 49 GLY A N 18
ATOM 29414 C CA . GLY A 1 69 ? -15.827 3.025 -8.891 1.00 60.41 49 GLY A CA 18
ATOM 29415 C C . GLY A 1 69 ? -15.317 1.875 -8.049 1.00 41.44 49 GLY A C 18
ATOM 29416 O O . GLY A 1 69 ? -15.880 0.779 -8.077 1.00 54.40 49 GLY A O 18
ATOM 29420 N N . PHE A 1 70 ? -14.231 2.122 -7.325 1.00 21.04 50 PHE A N 18
ATOM 29421 C CA . PHE A 1 70 ? -13.662 1.132 -6.425 1.00 62.50 50 PHE A CA 18
ATOM 29422 C C . PHE A 1 70 ? -14.462 1.070 -5.134 1.00 64.40 50 PHE A C 18
ATOM 29423 O O . PHE A 1 70 ? -14.847 2.101 -4.578 1.00 63.03 50 PHE A O 18
ATOM 29440 N N . SER A 1 71 ? -14.721 -0.135 -4.669 1.00 12.13 51 SER A N 18
ATOM 29441 C CA . SER A 1 71 ? -15.494 -0.328 -3.461 1.00 31.45 51 SER A CA 18
ATOM 29442 C C . SER A 1 71 ? -15.311 -1.747 -2.944 1.00 40.44 51 SER A C 18
ATOM 29443 O O . SER A 1 71 ? -15.016 -2.661 -3.715 1.00 52.25 51 SER A O 18
ATOM 29451 N N . PHE A 1 72 ? -15.484 -1.931 -1.645 1.00 31.44 52 PHE A N 18
ATOM 29452 C CA . PHE A 1 72 ? -15.408 -3.253 -1.063 1.00 45.35 52 PHE A CA 18
ATOM 29453 C C . PHE A 1 72 ? -16.774 -3.699 -0.584 1.00 2.02 52 PHE A C 18
ATOM 29454 O O . PHE A 1 72 ? -17.420 -3.008 0.216 1.00 0.41 52 PHE A O 18
ATOM 29471 N N . PHE A 1 73 ? -17.184 -4.866 -1.058 1.00 50.23 53 PHE A N 18
ATOM 29472 C CA . PHE A 1 73 ? -18.456 -5.457 -0.682 1.00 1.10 53 PHE A CA 18
ATOM 29473 C C . PHE A 1 73 ? -18.266 -6.585 0.320 1.00 51.33 53 PHE A C 18
ATOM 29474 O O . PHE A 1 73 ? -17.363 -7.409 0.177 1.00 34.23 53 PHE A O 18
ATOM 29491 N N . ARG A 1 74 ? -19.110 -6.598 1.334 1.00 31.34 54 ARG A N 18
ATOM 29492 C CA . ARG A 1 74 ? -19.236 -7.739 2.230 1.00 24.22 54 ARG A CA 18
ATOM 29493 C C . ARG A 1 74 ? -20.715 -7.952 2.547 1.00 11.24 54 ARG A C 18
ATOM 29494 O O . ARG A 1 74 ? -21.350 -7.072 3.130 1.00 43.31 54 ARG A O 18
ATOM 29515 N N . HIS A 1 75 ? -21.267 -9.097 2.143 1.00 30.44 55 HIS A N 18
ATOM 29516 C CA . HIS A 1 75 ? -22.690 -9.397 2.356 1.00 11.03 55 HIS A CA 18
ATOM 29517 C C . HIS A 1 75 ? -23.585 -8.383 1.656 1.00 31.15 55 HIS A C 18
ATOM 29518 O O . HIS A 1 75 ? -24.723 -8.154 2.068 1.00 32.11 55 HIS A O 18
ATOM 29532 N N . GLY A 1 76 ? -23.078 -7.789 0.589 1.00 73.35 56 GLY A N 18
ATOM 29533 C CA . GLY A 1 76 ? -23.841 -6.792 -0.128 1.00 5.04 56 GLY A CA 18
ATOM 29534 C C . GLY A 1 76 ? -23.759 -5.421 0.517 1.00 34.43 56 GLY A C 18
ATOM 29535 O O . GLY A 1 76 ? -24.405 -4.476 0.062 1.00 45.11 56 GLY A O 18
ATOM 29539 N N . ASN A 1 77 ? -22.979 -5.306 1.587 1.00 71.43 57 ASN A N 18
ATOM 29540 C CA . ASN A 1 77 ? -22.767 -4.013 2.227 1.00 52.21 57 ASN A CA 18
ATOM 29541 C C . ASN A 1 77 ? -21.518 -3.372 1.675 1.00 30.13 57 ASN A C 18
ATOM 29542 O O . ASN A 1 77 ? -20.692 -4.031 1.041 1.00 30.30 57 ASN A O 18
ATOM 29553 N N . ILE A 1 78 ? -21.369 -2.100 1.950 1.00 33.53 58 ILE A N 18
ATOM 29554 C CA . ILE A 1 78 ? -20.208 -1.362 1.505 1.00 5.33 58 ILE A CA 18
ATOM 29555 C C . ILE A 1 78 ? -19.321 -1.024 2.680 1.00 61.52 58 ILE A C 18
ATOM 29556 O O . ILE A 1 78 ? -19.665 -0.197 3.527 1.00 42.44 58 ILE A O 18
ATOM 29572 N N . VAL A 1 79 ? -18.195 -1.694 2.733 1.00 64.31 59 VAL A N 18
ATOM 29573 C CA . VAL A 1 79 ? -17.218 -1.457 3.776 1.00 74.44 59 VAL A CA 18
ATOM 29574 C C . VAL A 1 79 ? -16.258 -0.360 3.340 1.00 4.03 59 VAL A C 18
ATOM 29575 O O . VAL A 1 79 ? -15.810 0.454 4.146 1.00 13.51 59 VAL A O 18
ATOM 29588 N N . ALA A 1 80 ? -15.960 -0.332 2.053 1.00 62.33 60 ALA A N 18
ATOM 29589 C CA . ALA A 1 80 ? -15.056 0.669 1.512 1.00 5.15 60 ALA A CA 18
ATOM 29590 C C . ALA A 1 80 ? -15.576 1.205 0.191 1.00 13.12 60 ALA A C 18
ATOM 29591 O O . ALA A 1 80 ? -16.187 0.468 -0.573 1.00 24.35 60 ALA A O 18
ATOM 29598 N N . TYR A 1 81 ? -15.347 2.484 -0.067 1.00 53.21 61 TYR A N 18
ATOM 29599 C CA . TYR A 1 81 ? -15.710 3.078 -1.347 1.00 11.14 61 TYR A CA 18
ATOM 29600 C C . TYR A 1 81 ? -14.742 4.201 -1.690 1.00 64.42 61 TYR A C 18
ATOM 29601 O O . TYR A 1 81 ? -14.502 5.096 -0.876 1.00 54.43 61 TYR A O 18
ATOM 29619 N N . GLY A 1 82 ? -14.186 4.135 -2.886 1.00 70.55 62 GLY A N 18
ATOM 29620 C CA . GLY A 1 82 ? -13.263 5.148 -3.343 1.00 12.10 62 GLY A CA 18
ATOM 29621 C C . GLY A 1 82 ? -13.342 5.338 -4.841 1.00 35.53 62 GLY A C 18
ATOM 29622 O O . GLY A 1 82 ? -12.880 4.494 -5.604 1.00 31.40 62 GLY A O 18
ATOM 29626 N N . LYS A 1 83 ? -13.942 6.434 -5.266 1.00 3.43 63 LYS A N 18
ATOM 29627 C CA . LYS A 1 83 ? -14.122 6.702 -6.680 1.00 44.33 63 LYS A CA 18
ATOM 29628 C C . LYS A 1 83 ? -13.172 7.800 -7.153 1.00 63.11 63 LYS A C 18
ATOM 29629 O O . LYS A 1 83 ? -13.143 8.899 -6.600 1.00 21.41 63 LYS A O 18
ATOM 29648 N N . SER A 1 84 ? -12.376 7.485 -8.163 1.00 71.25 64 SER A N 18
ATOM 29649 C CA . SER A 1 84 ? -11.439 8.441 -8.733 1.00 44.13 64 SER A CA 18
ATOM 29650 C C . SER A 1 84 ? -11.195 8.129 -10.204 1.00 3.03 64 SER A C 18
ATOM 29651 O O . SER A 1 84 ? -11.553 7.055 -10.677 1.00 63.20 64 SER A O 18
ATOM 29659 N N . ARG A 1 85 ? -10.592 9.068 -10.925 1.00 72.23 65 ARG A N 18
ATOM 29660 C CA . ARG A 1 85 ? -10.274 8.858 -12.336 1.00 2.31 65 ARG A CA 18
ATOM 29661 C C . ARG A 1 85 ? -9.150 7.841 -12.459 1.00 71.22 65 ARG A C 18
ATOM 29662 O O . ARG A 1 85 ? -9.121 7.023 -13.380 1.00 41.23 65 ARG A O 18
ATOM 29683 N N . LYS A 1 86 ? -8.236 7.901 -11.503 1.00 34.40 66 LYS A N 18
ATOM 29684 C CA . LYS A 1 86 ? -7.064 7.053 -11.503 1.00 2.03 66 LYS A CA 18
ATOM 29685 C C . LYS A 1 86 ? -7.266 5.884 -10.551 1.00 63.32 66 LYS A C 18
ATOM 29686 O O . LYS A 1 86 ? -7.670 6.073 -9.401 1.00 34.40 66 LYS A O 18
ATOM 29705 N N . VAL A 1 87 ? -6.979 4.684 -11.040 1.00 74.04 67 VAL A N 18
ATOM 29706 C CA . VAL A 1 87 ? -7.148 3.461 -10.262 1.00 24.12 67 VAL A CA 18
ATOM 29707 C C . VAL A 1 87 ? -6.368 3.521 -8.948 1.00 42.12 67 VAL A C 18
ATOM 29708 O O . VAL A 1 87 ? -6.876 3.128 -7.901 1.00 31.31 67 VAL A O 18
ATOM 29721 N N . ALA A 1 88 ? -5.147 4.040 -9.009 1.00 61.41 68 ALA A N 18
ATOM 29722 C CA . ALA A 1 88 ? -4.283 4.128 -7.835 1.00 51.44 68 ALA A CA 18
ATOM 29723 C C . ALA A 1 88 ? -4.919 4.948 -6.715 1.00 63.35 68 ALA A C 18
ATOM 29724 O O . ALA A 1 88 ? -4.831 4.579 -5.542 1.00 51.01 68 ALA A O 18
ATOM 29731 N N . ASN A 1 89 ? -5.564 6.051 -7.080 1.00 20.31 69 ASN A N 18
ATOM 29732 C CA . ASN A 1 89 ? -6.176 6.935 -6.091 1.00 73.43 69 ASN A CA 18
ATOM 29733 C C . ASN A 1 89 ? -7.457 6.315 -5.561 1.00 31.44 69 ASN A C 18
ATOM 29734 O O . ASN A 1 89 ? -7.695 6.288 -4.355 1.00 41.21 69 ASN A O 18
ATOM 29745 N N . ALA A 1 90 ? -8.273 5.813 -6.482 1.00 13.24 70 ALA A N 18
ATOM 29746 C CA . ALA A 1 90 ? -9.529 5.163 -6.136 1.00 11.32 70 ALA A CA 18
ATOM 29747 C C . ALA A 1 90 ? -9.298 4.003 -5.167 1.00 64.11 70 ALA A C 18
ATOM 29748 O O . ALA A 1 90 ? -9.981 3.887 -4.144 1.00 53.45 70 ALA A O 18
ATOM 29755 N N . LYS A 1 91 ? -8.318 3.157 -5.488 1.00 30.11 71 LYS A N 18
ATOM 29756 C CA . LYS A 1 91 ? -7.939 2.051 -4.612 1.00 54.52 71 LYS A CA 18
ATOM 29757 C C . LYS A 1 91 ? -7.524 2.567 -3.253 1.00 32.35 71 LYS A C 18
ATOM 29758 O O . LYS A 1 91 ? -7.944 2.043 -2.226 1.00 33.32 71 LYS A O 18
ATOM 29777 N N . TYR A 1 92 ? -6.694 3.598 -3.267 1.00 12.22 72 TYR A N 18
ATOM 29778 C CA . TYR A 1 92 ? -6.134 4.148 -2.051 1.00 54.12 72 TYR A CA 18
ATOM 29779 C C . TYR A 1 92 ? -7.223 4.468 -1.030 1.00 4.15 72 TYR A C 18
ATOM 29780 O O . TYR A 1 92 ? -7.128 4.086 0.137 1.00 23.42 72 TYR A O 18
ATOM 29798 N N . ILE A 1 93 ? -8.259 5.148 -1.493 1.00 1.12 73 ILE A N 18
ATOM 29799 C CA . ILE A 1 93 ? -9.357 5.577 -0.638 1.00 14.34 73 ILE A CA 18
ATOM 29800 C C . ILE A 1 93 ? -10.031 4.386 0.036 1.00 43.13 73 ILE A C 18
ATOM 29801 O O . ILE A 1 93 ? -10.174 4.348 1.264 1.00 41.54 73 ILE A O 18
ATOM 29817 N N . MET A 1 94 ? -10.429 3.404 -0.767 1.00 41.24 74 MET A N 18
ATOM 29818 C CA . MET A 1 94 ? -11.125 2.238 -0.240 1.00 71.13 74 MET A CA 18
ATOM 29819 C C . MET A 1 94 ? -10.203 1.410 0.661 1.00 65.53 74 MET A C 18
ATOM 29820 O O . MET A 1 94 ? -10.635 0.918 1.701 1.00 62.15 74 MET A O 18
ATOM 29834 N N . LYS A 1 95 ? -8.935 1.272 0.269 1.00 74.11 75 LYS A N 18
ATOM 29835 C CA . LYS A 1 95 ? -7.965 0.514 1.056 1.00 23.44 75 LYS A CA 18
ATOM 29836 C C . LYS A 1 95 ? -7.851 1.075 2.470 1.00 74.11 75 LYS A C 18
ATOM 29837 O O . LYS A 1 95 ? -7.862 0.324 3.443 1.00 11.43 75 LYS A O 18
ATOM 29856 N N . GLN A 1 96 ? -7.768 2.397 2.570 1.00 2.02 76 GLN A N 18
ATOM 29857 C CA . GLN A 1 96 ? -7.663 3.075 3.861 1.00 11.30 76 GLN A CA 18
ATOM 29858 C C . GLN A 1 96 ? -8.866 2.767 4.749 1.00 41.40 76 GLN A C 18
ATOM 29859 O O . GLN A 1 96 ? -8.749 2.705 5.975 1.00 62.01 76 GLN A O 18
ATOM 29873 N N . ARG A 1 97 ? -10.019 2.570 4.119 1.00 22.31 77 ARG A N 18
ATOM 29874 C CA . ARG A 1 97 ? -11.250 2.267 4.838 1.00 32.41 77 ARG A CA 18
ATOM 29875 C C . ARG A 1 97 ? -11.128 0.973 5.638 1.00 35.30 77 ARG A C 18
ATOM 29876 O O . ARG A 1 97 ? -11.139 1.003 6.873 1.00 74.54 77 ARG A O 18
ATOM 29897 N N . LEU A 1 98 ? -11.012 -0.163 4.944 1.00 13.32 78 LEU A N 18
ATOM 29898 C CA . LEU A 1 98 ? -10.917 -1.445 5.638 1.00 60.10 78 LEU A CA 18
ATOM 29899 C C . LEU A 1 98 ? -9.665 -1.494 6.491 1.00 55.41 78 LEU A C 18
ATOM 29900 O O . LEU A 1 98 ? -9.666 -2.101 7.558 1.00 42.35 78 LEU A O 18
ATOM 29916 N N . LEU A 1 99 ? -8.594 -0.870 6.002 1.00 72.33 79 LEU A N 18
ATOM 29917 C CA . LEU A 1 99 ? -7.329 -0.846 6.721 1.00 4.20 79 LEU A CA 18
ATOM 29918 C C . LEU A 1 99 ? -7.532 -0.422 8.157 1.00 4.41 79 LEU A C 18
ATOM 29919 O O . LEU A 1 99 ? -7.240 -1.167 9.085 1.00 50.41 79 LEU A O 18
ATOM 29935 N N . LYS A 1 100 ? -8.056 0.774 8.326 1.00 72.10 80 LYS A N 18
ATOM 29936 C CA . LYS A 1 100 ? -8.251 1.329 9.647 1.00 12.05 80 LYS A CA 18
ATOM 29937 C C . LYS A 1 100 ? -9.182 0.454 10.475 1.00 10.52 80 LYS A C 18
ATOM 29938 O O . LYS A 1 100 ? -9.100 0.435 11.701 1.00 11.10 80 LYS A O 18
ATOM 29957 N N . LEU A 1 101 ? -10.055 -0.280 9.798 1.00 23.03 81 LEU A N 18
ATOM 29958 C CA . LEU A 1 101 ? -10.985 -1.167 10.475 1.00 43.14 81 LEU A CA 18
ATOM 29959 C C . LEU A 1 101 ? -10.262 -2.385 11.031 1.00 45.33 81 LEU A C 18
ATOM 29960 O O . LEU A 1 101 ? -10.570 -2.841 12.125 1.00 22.32 81 LEU A O 18
ATOM 29976 N N . LEU A 1 102 ? -9.291 -2.898 10.290 1.00 74.34 82 LEU A N 18
ATOM 29977 C CA . LEU A 1 102 ? -8.526 -4.053 10.746 1.00 50.03 82 LEU A CA 18
ATOM 29978 C C . LEU A 1 102 ? -7.364 -3.624 11.641 1.00 42.54 82 LEU A C 18
ATOM 29979 O O . LEU A 1 102 ? -6.899 -4.398 12.476 1.00 25.34 82 LEU A O 18
ATOM 29995 N N . GLU A 1 103 ? -6.891 -2.393 11.461 1.00 41.11 83 GLU A N 18
ATOM 29996 C CA . GLU A 1 103 ? -5.877 -1.827 12.346 1.00 75.53 83 GLU A CA 18
ATOM 29997 C C . GLU A 1 103 ? -6.459 -1.599 13.736 1.00 44.24 83 GLU A C 18
ATOM 29998 O O . GLU A 1 103 ? -5.881 -2.008 14.745 1.00 15.50 83 GLU A O 18
ATOM 30010 N N . ASP A 1 104 ? -7.622 -0.957 13.773 1.00 63.14 84 ASP A N 18
ATOM 30011 C CA . ASP A 1 104 ? -8.262 -0.590 15.031 1.00 41.42 84 ASP A CA 18
ATOM 30012 C C . ASP A 1 104 ? -9.122 -1.733 15.547 1.00 35.11 84 ASP A C 18
ATOM 30013 O O . ASP A 1 104 ? -9.549 -1.734 16.703 1.00 45.52 84 ASP A O 18
ATOM 30022 N N . LYS A 1 105 ? -9.370 -2.699 14.672 1.00 70.34 85 LYS A N 18
ATOM 30023 C CA . LYS A 1 105 ? -10.196 -3.860 14.989 1.00 35.04 85 LYS A CA 18
ATOM 30024 C C . LYS A 1 105 ? -11.632 -3.430 15.261 1.00 54.11 85 LYS A C 18
ATOM 30025 O O . LYS A 1 105 ? -12.244 -3.818 16.259 1.00 13.23 85 LYS A O 18
ATOM 30044 N N . SER A 1 106 ? -12.150 -2.607 14.361 1.00 74.01 86 SER A N 18
ATOM 30045 C CA . SER A 1 106 ? -13.531 -2.166 14.416 1.00 2.45 86 SER A CA 18
ATOM 30046 C C . SER A 1 106 ? -14.432 -3.164 13.687 1.00 63.42 86 SER A C 18
ATOM 30047 O O . SER A 1 106 ? -14.130 -3.590 12.570 1.00 53.22 86 SER A O 18
ATOM 30055 N N . ASN A 1 107 ? -15.551 -3.508 14.312 1.00 11.01 87 ASN A N 18
ATOM 30056 C CA . ASN A 1 107 ? -16.419 -4.584 13.829 1.00 34.02 87 ASN A CA 18
ATOM 30057 C C . ASN A 1 107 ? -17.152 -4.221 12.538 1.00 13.44 87 ASN A C 18
ATOM 30058 O O . ASN A 1 107 ? -17.909 -5.027 12.011 1.00 2.34 87 ASN A O 18
ATOM 30069 N N . LEU A 1 108 ? -16.917 -3.030 12.017 1.00 24.24 88 LEU A N 18
ATOM 30070 C CA . LEU A 1 108 ? -17.595 -2.598 10.797 1.00 1.53 88 LEU A CA 18
ATOM 30071 C C . LEU A 1 108 ? -17.235 -3.496 9.618 1.00 41.55 88 LEU A C 18
ATOM 30072 O O . LEU A 1 108 ? -18.070 -3.769 8.757 1.00 24.24 88 LEU A O 18
ATOM 30088 N N . LEU A 1 109 ? -15.993 -3.958 9.584 1.00 3.44 89 LEU A N 18
ATOM 30089 C CA . LEU A 1 109 ? -15.567 -4.895 8.551 1.00 52.33 89 LEU A CA 18
ATOM 30090 C C . LEU A 1 109 ? -15.393 -6.288 9.138 1.00 45.22 89 LEU A C 18
ATOM 30091 O O . LEU A 1 109 ? -15.357 -7.281 8.420 1.00 21.15 89 LEU A O 18
ATOM 30107 N N . LEU A 1 110 ? -15.321 -6.346 10.451 1.00 53.40 90 LEU A N 18
ATOM 30108 C CA . LEU A 1 110 ? -14.903 -7.556 11.147 1.00 41.45 90 LEU A CA 18
ATOM 30109 C C . LEU A 1 110 ? -16.022 -8.165 11.995 1.00 41.13 90 LEU A C 18
ATOM 30110 O O . LEU A 1 110 ? -15.756 -8.986 12.872 1.00 11.21 90 LEU A O 18
ATOM 30126 N N . TYR A 1 111 ? -17.266 -7.786 11.726 1.00 15.02 91 TYR A N 18
ATOM 30127 C CA . TYR A 1 111 ? -18.392 -8.263 12.529 1.00 64.25 91 TYR A CA 18
ATOM 30128 C C . TYR A 1 111 ? -18.641 -9.755 12.325 1.00 15.04 91 TYR A C 18
ATOM 30129 O O . TYR A 1 111 ? -18.125 -10.370 11.384 1.00 22.23 91 TYR A O 18
ATOM 30147 N N . SER A 1 112 ? -19.457 -10.322 13.199 1.00 3.32 92 SER A N 18
ATOM 30148 C CA . SER A 1 112 ? -19.757 -11.740 13.163 1.00 61.34 92 SER A CA 18
ATOM 30149 C C . SER A 1 112 ? -20.992 -12.013 12.308 1.00 2.43 92 SER A C 18
ATOM 30150 O O . SER A 1 112 ? -22.017 -11.348 12.436 1.00 35.34 92 SER A O 18
ATOM 30158 N N . CYS A 1 113 ? -20.872 -12.992 11.431 1.00 5.14 93 CYS A N 18
ATOM 30159 C CA . CYS A 1 113 ? -21.955 -13.373 10.533 1.00 12.32 93 CYS A CA 18
ATOM 30160 C C . CYS A 1 113 ? -22.112 -14.883 10.530 1.00 10.12 93 CYS A C 18
ATOM 30161 O O . CYS A 1 113 ? -21.288 -15.588 11.104 1.00 24.04 93 CYS A O 18
ATOM 30168 N N . ASN A 1 114 ? -23.130 -15.376 9.841 1.00 41.04 94 ASN A N 18
ATOM 30169 C CA . ASN A 1 114 ? -23.356 -16.810 9.747 1.00 30.01 94 ASN A CA 18
ATOM 30170 C C . ASN A 1 114 ? -23.107 -17.322 8.326 1.00 12.12 94 ASN A C 18
ATOM 30171 O O . ASN A 1 114 ? -24.052 -17.600 7.589 1.00 4.33 94 ASN A O 18
ATOM 30182 N N . CYS A 1 115 ? -21.844 -17.396 7.909 1.00 10.53 95 CYS A N 18
ATOM 30183 C CA . CYS A 1 115 ? -21.521 -18.127 6.693 1.00 31.02 95 CYS A CA 18
ATOM 30184 C C . CYS A 1 115 ? -21.155 -19.575 7.018 1.00 44.15 95 CYS A C 18
ATOM 30185 O O . CYS A 1 115 ? -20.878 -20.378 6.130 1.00 54.40 95 CYS A O 18
ATOM 30192 N N . LYS A 1 116 ? -21.169 -19.899 8.308 1.00 73.14 96 LYS A N 18
ATOM 30193 C CA . LYS A 1 116 ? -20.872 -21.247 8.773 1.00 14.01 96 LYS A CA 18
ATOM 30194 C C . LYS A 1 116 ? -21.509 -21.483 10.140 1.00 22.00 96 LYS A C 18
ATOM 30195 O O . LYS A 1 116 ? -21.942 -22.591 10.456 1.00 15.45 96 LYS A O 18
ATOM 30214 N N . PHE A 1 117 ? -21.545 -20.426 10.944 1.00 35.30 97 PHE A N 18
ATOM 30215 C CA . PHE A 1 117 ? -22.236 -20.422 12.230 1.00 54.14 97 PHE A CA 18
ATOM 30216 C C . PHE A 1 117 ? -22.329 -18.984 12.716 1.00 24.21 97 PHE A C 18
ATOM 30217 O O . PHE A 1 117 ? -21.790 -18.090 12.066 1.00 53.44 97 PHE A O 18
ATOM 30234 N N . SER A 1 118 ? -22.997 -18.760 13.842 1.00 31.42 98 SER A N 18
ATOM 30235 C CA . SER A 1 118 ? -22.984 -17.452 14.481 1.00 43.52 98 SER A CA 18
ATOM 30236 C C . SER A 1 118 ? -23.602 -17.523 15.865 1.00 15.02 98 SER A C 18
ATOM 30237 O O . SER A 1 118 ? -24.437 -18.388 16.138 1.00 1.11 98 SER A O 18
ATOM 30245 N N . LYS A 1 119 ? -23.161 -16.619 16.736 1.00 32.20 99 LYS A N 18
ATOM 30246 C CA . LYS A 1 119 ? -23.691 -16.501 18.089 1.00 62.14 99 LYS A CA 18
ATOM 30247 C C . LYS A 1 119 ? -23.522 -17.796 18.868 1.00 74.42 99 LYS A C 18
ATOM 30248 O O . LYS A 1 119 ? -24.345 -18.133 19.722 1.00 43.00 99 LYS A O 18
ATOM 30267 N N . LYS A 1 120 ? -22.440 -18.511 18.582 1.00 43.53 100 LYS A N 18
ATOM 30268 C CA . LYS A 1 120 ? -22.120 -19.730 19.306 1.00 21.45 100 LYS A CA 18
ATOM 30269 C C . LYS A 1 120 ? -21.931 -19.416 20.787 1.00 31.03 100 LYS A C 18
ATOM 30270 O O . LYS A 1 120 ? -22.480 -20.094 21.650 1.00 51.01 100 LYS A O 18
ATOM 30289 N N . LYS A 1 121 ? -21.191 -18.354 21.061 1.00 3.20 101 LYS A N 18
ATOM 30290 C CA . LYS A 1 121 ? -21.020 -17.854 22.411 1.00 13.22 101 LYS A CA 18
ATOM 30291 C C . LYS A 1 121 ? -20.963 -16.339 22.371 1.00 30.41 101 LYS A C 18
ATOM 30292 O O . LYS A 1 121 ? -21.845 -15.694 22.971 1.00 37.99 101 LYS A O 18
ATOM 30313 N N . MET A 1 21 ? 2.720 0.260 -2.921 1.00 72.33 1 MET A N 19
ATOM 30314 C CA . MET A 1 21 ? 2.138 -0.132 -1.619 1.00 60.40 1 MET A CA 19
ATOM 30315 C C . MET A 1 21 ? 2.890 -1.321 -1.040 1.00 54.14 1 MET A C 19
ATOM 30316 O O . MET A 1 21 ? 3.637 -1.999 -1.748 1.00 21.30 1 MET A O 19
ATOM 30330 N N . LYS A 1 22 ? 2.698 -1.564 0.244 1.00 2.25 2 LYS A N 19
ATOM 30331 C CA . LYS A 1 22 ? 3.271 -2.725 0.903 1.00 0.30 2 LYS A CA 19
ATOM 30332 C C . LYS A 1 22 ? 2.232 -3.369 1.809 1.00 11.54 2 LYS A C 19
ATOM 30333 O O . LYS A 1 22 ? 1.634 -2.703 2.655 1.00 21.33 2 LYS A O 19
ATOM 30352 N N . GLY A 1 23 ? 2.008 -4.656 1.614 1.00 33.13 3 GLY A N 19
ATOM 30353 C CA . GLY A 1 23 ? 0.988 -5.350 2.365 1.00 42.32 3 GLY A CA 19
ATOM 30354 C C . GLY A 1 23 ? -0.395 -5.071 1.814 1.00 42.14 3 GLY A C 19
ATOM 30355 O O . GLY A 1 23 ? -1.126 -4.234 2.343 1.00 23.14 3 GLY A O 19
ATOM 30359 N N . ASP A 1 24 ? -0.746 -5.771 0.745 1.00 63.52 4 ASP A N 19
ATOM 30360 C CA . ASP A 1 24 ? -2.026 -5.576 0.069 1.00 14.15 4 ASP A CA 19
ATOM 30361 C C . ASP A 1 24 ? -3.205 -5.781 1.016 1.00 32.40 4 ASP A C 19
ATOM 30362 O O . ASP A 1 24 ? -3.252 -6.743 1.787 1.00 3.24 4 ASP A O 19
ATOM 30371 N N . ILE A 1 25 ? -4.156 -4.865 0.935 1.00 12.31 5 ILE A N 19
ATOM 30372 C CA . ILE A 1 25 ? -5.284 -4.831 1.851 1.00 21.01 5 ILE A CA 19
ATOM 30373 C C . ILE A 1 25 ? -6.255 -5.990 1.596 1.00 33.53 5 ILE A C 19
ATOM 30374 O O . ILE A 1 25 ? -6.910 -6.467 2.524 1.00 50.20 5 ILE A O 19
ATOM 30390 N N . GLU A 1 26 ? -6.327 -6.461 0.351 1.00 61.11 6 GLU A N 19
ATOM 30391 C CA . GLU A 1 26 ? -7.225 -7.561 0.019 1.00 14.14 6 GLU A CA 19
ATOM 30392 C C . GLU A 1 26 ? -6.771 -8.816 0.734 1.00 24.10 6 GLU A C 19
ATOM 30393 O O . GLU A 1 26 ? -7.577 -9.663 1.105 1.00 51.31 6 GLU A O 19
ATOM 30405 N N . HIS A 1 27 ? -5.470 -8.921 0.939 1.00 42.33 7 HIS A N 19
ATOM 30406 C CA . HIS A 1 27 ? -4.917 -9.996 1.738 1.00 73.45 7 HIS A CA 19
ATOM 30407 C C . HIS A 1 27 ? -5.418 -9.885 3.171 1.00 1.43 7 HIS A C 19
ATOM 30408 O O . HIS A 1 27 ? -5.898 -10.859 3.743 1.00 11.20 7 HIS A O 19
ATOM 30422 N N . LYS A 1 28 ? -5.336 -8.678 3.727 1.00 52.03 8 LYS A N 19
ATOM 30423 C CA . LYS A 1 28 ? -5.711 -8.438 5.124 1.00 41.23 8 LYS A CA 19
ATOM 30424 C C . LYS A 1 28 ? -7.164 -8.812 5.381 1.00 73.15 8 LYS A C 19
ATOM 30425 O O . LYS A 1 28 ? -7.473 -9.527 6.335 1.00 3.14 8 LYS A O 19
ATOM 30444 N N . VAL A 1 29 ? -8.051 -8.318 4.526 1.00 64.01 9 VAL A N 19
ATOM 30445 C CA . VAL A 1 29 ? -9.482 -8.528 4.707 1.00 54.22 9 VAL A CA 19
ATOM 30446 C C . VAL A 1 29 ? -9.843 -10.010 4.604 1.00 41.41 9 VAL A C 19
ATOM 30447 O O . VAL A 1 29 ? -10.725 -10.493 5.314 1.00 73.03 9 VAL A O 19
ATOM 30460 N N . TYR A 1 30 ? -9.133 -10.741 3.753 1.00 43.12 10 TYR A N 19
ATOM 30461 C CA . TYR A 1 30 ? -9.363 -12.174 3.630 1.00 10.44 10 TYR A CA 19
ATOM 30462 C C . TYR A 1 30 ? -8.836 -12.893 4.867 1.00 22.44 10 TYR A C 19
ATOM 30463 O O . TYR A 1 30 ? -9.401 -13.894 5.297 1.00 70.02 10 TYR A O 19
ATOM 30481 N N . GLN A 1 31 ? -7.770 -12.348 5.450 1.00 62.44 11 GLN A N 19
ATOM 30482 C CA . GLN A 1 31 ? -7.080 -12.989 6.572 1.00 42.34 11 GLN A CA 19
ATOM 30483 C C . GLN A 1 31 ? -8.008 -13.204 7.759 1.00 5.14 11 GLN A C 19
ATOM 30484 O O . GLN A 1 31 ? -8.112 -14.311 8.291 1.00 42.33 11 GLN A O 19
ATOM 30498 N N . LEU A 1 32 ? -8.686 -12.145 8.162 1.00 70.02 12 LEU A N 19
ATOM 30499 C CA . LEU A 1 32 ? -9.490 -12.177 9.370 1.00 41.44 12 LEU A CA 19
ATOM 30500 C C . LEU A 1 32 ? -10.919 -12.605 9.094 1.00 2.33 12 LEU A C 19
ATOM 30501 O O . LEU A 1 32 ? -11.489 -13.377 9.854 1.00 11.24 12 LEU A O 19
ATOM 30517 N N . LEU A 1 33 ? -11.490 -12.135 8.002 1.00 54.42 13 LEU A N 19
ATOM 30518 C CA . LEU A 1 33 ? -12.888 -12.423 7.700 1.00 62.35 13 LEU A CA 19
ATOM 30519 C C . LEU A 1 33 ? -13.135 -13.903 7.480 1.00 13.12 13 LEU A C 19
ATOM 30520 O O . LEU A 1 33 ? -14.121 -14.453 7.980 1.00 0.41 13 LEU A O 19
ATOM 30536 N N . LYS A 1 34 ? -12.257 -14.548 6.729 1.00 62.34 14 LYS A N 19
ATOM 30537 C CA . LYS A 1 34 ? -12.400 -15.974 6.477 1.00 70.21 14 LYS A CA 19
ATOM 30538 C C . LYS A 1 34 ? -12.186 -16.760 7.771 1.00 23.21 14 LYS A C 19
ATOM 30539 O O . LYS A 1 34 ? -12.617 -17.906 7.893 1.00 12.54 14 LYS A O 19
ATOM 30558 N N . ASP A 1 35 ? -11.530 -16.125 8.738 1.00 75.43 15 ASP A N 19
ATOM 30559 C CA . ASP A 1 35 ? -11.326 -16.726 10.052 1.00 14.34 15 ASP A CA 19
ATOM 30560 C C . ASP A 1 35 ? -12.606 -16.649 10.871 1.00 30.20 15 ASP A C 19
ATOM 30561 O O . ASP A 1 35 ? -13.019 -17.627 11.497 1.00 22.33 15 ASP A O 19
ATOM 30570 N N . GLN A 1 36 ? -13.236 -15.475 10.841 1.00 23.45 16 GLN A N 19
ATOM 30571 C CA . GLN A 1 36 ? -14.469 -15.226 11.597 1.00 73.33 16 GLN A CA 19
ATOM 30572 C C . GLN A 1 36 ? -15.601 -16.106 11.091 1.00 31.03 16 GLN A C 19
ATOM 30573 O O . GLN A 1 36 ? -16.597 -16.326 11.778 1.00 50.02 16 GLN A O 19
ATOM 30587 N N . GLY A 1 37 ? -15.441 -16.595 9.877 1.00 14.53 17 GLY A N 19
ATOM 30588 C CA . GLY A 1 37 ? -16.454 -17.424 9.281 1.00 30.31 17 GLY A CA 19
ATOM 30589 C C . GLY A 1 37 ? -17.167 -16.720 8.154 1.00 13.24 17 GLY A C 19
ATOM 30590 O O . GLY A 1 37 ? -18.376 -16.875 7.977 1.00 64.20 17 GLY A O 19
ATOM 30594 N N . CYS A 1 38 ? -16.436 -15.909 7.408 1.00 51.43 18 CYS A N 19
ATOM 30595 C CA . CYS A 1 38 ? -17.001 -15.270 6.235 1.00 63.11 18 CYS A CA 19
ATOM 30596 C C . CYS A 1 38 ? -16.210 -15.636 4.992 1.00 1.43 18 CYS A C 19
ATOM 30597 O O . CYS A 1 38 ? -14.986 -15.700 5.033 1.00 11.21 18 CYS A O 19
ATOM 30604 N N . GLU A 1 39 ? -16.909 -15.904 3.903 1.00 52.20 19 GLU A N 19
ATOM 30605 C CA . GLU A 1 39 ? -16.265 -16.005 2.597 1.00 2.32 19 GLU A CA 19
ATOM 30606 C C . GLU A 1 39 ? -16.934 -15.048 1.612 1.00 32.32 19 GLU A C 19
ATOM 30607 O O . GLU A 1 39 ? -16.441 -14.827 0.505 1.00 53.13 19 GLU A O 19
ATOM 30619 N N . ASP A 1 40 ? -18.050 -14.465 2.040 1.00 40.41 20 ASP A N 19
ATOM 30620 C CA . ASP A 1 40 ? -18.831 -13.575 1.193 1.00 12.11 20 ASP A CA 19
ATOM 30621 C C . ASP A 1 40 ? -18.329 -12.137 1.286 1.00 42.21 20 ASP A C 19
ATOM 30622 O O . ASP A 1 40 ? -18.847 -11.317 2.057 1.00 53.33 20 ASP A O 19
ATOM 30631 N N . PHE A 1 41 ? -17.276 -11.870 0.536 1.00 52.14 21 PHE A N 19
ATOM 30632 C CA . PHE A 1 41 ? -16.708 -10.533 0.412 1.00 15.30 21 PHE A CA 19
ATOM 30633 C C . PHE A 1 41 ? -15.777 -10.475 -0.791 1.00 61.25 21 PHE A C 19
ATOM 30634 O O . PHE A 1 41 ? -15.246 -11.499 -1.223 1.00 13.43 21 PHE A O 19
ATOM 30651 N N . GLY A 1 42 ? -15.594 -9.285 -1.341 1.00 73.24 22 GLY A N 19
ATOM 30652 C CA . GLY A 1 42 ? -14.743 -9.131 -2.503 1.00 51.00 22 GLY A CA 19
ATOM 30653 C C . GLY A 1 42 ? -14.615 -7.685 -2.922 1.00 14.25 22 GLY A C 19
ATOM 30654 O O . GLY A 1 42 ? -15.151 -6.799 -2.266 1.00 22.44 22 GLY A O 19
ATOM 30658 N N . THR A 1 43 ? -13.912 -7.441 -4.014 1.00 55.45 23 THR A N 19
ATOM 30659 C CA . THR A 1 43 ? -13.692 -6.086 -4.491 1.00 24.43 23 THR A CA 19
ATOM 30660 C C . THR A 1 43 ? -14.503 -5.805 -5.749 1.00 70.52 23 THR A C 19
ATOM 30661 O O . THR A 1 43 ? -14.812 -6.721 -6.514 1.00 40.20 23 THR A O 19
ATOM 30672 N N . LYS A 1 44 ? -14.866 -4.546 -5.947 1.00 34.31 24 LYS A N 19
ATOM 30673 C CA . LYS A 1 44 ? -15.559 -4.136 -7.159 1.00 72.42 24 LYS A CA 19
ATOM 30674 C C . LYS A 1 44 ? -14.925 -2.878 -7.739 1.00 42.20 24 LYS A C 19
ATOM 30675 O O . LYS A 1 44 ? -14.215 -2.147 -7.045 1.00 0.32 24 LYS A O 19
ATOM 30694 N N . CYS A 1 45 ? -15.192 -2.632 -9.007 1.00 53.11 25 CYS A N 19
ATOM 30695 C CA . CYS A 1 45 ? -14.766 -1.410 -9.658 1.00 25.50 25 CYS A CA 19
ATOM 30696 C C . CYS A 1 45 ? -15.894 -0.882 -10.533 1.00 25.51 25 CYS A C 19
ATOM 30697 O O . CYS A 1 45 ? -15.933 -1.132 -11.738 1.00 71.22 25 CYS A O 19
ATOM 30705 N N . VAL A 1 46 ? -16.836 -0.185 -9.917 1.00 53.53 26 VAL A N 19
ATOM 30706 C CA . VAL A 1 46 ? -17.976 0.344 -10.648 1.00 22.02 26 VAL A CA 19
ATOM 30707 C C . VAL A 1 46 ? -17.627 1.697 -11.251 1.00 15.14 26 VAL A C 19
ATOM 30708 O O . VAL A 1 46 ? -17.338 2.655 -10.538 1.00 24.23 26 VAL A O 19
ATOM 30721 N N . ILE A 1 47 ? -17.611 1.768 -12.568 1.00 24.44 27 ILE A N 19
ATOM 30722 C CA . ILE A 1 47 ? -17.308 3.016 -13.227 1.00 21.34 27 ILE A CA 19
ATOM 30723 C C . ILE A 1 47 ? -18.466 3.990 -13.088 1.00 31.43 27 ILE A C 19
ATOM 30724 O O . ILE A 1 47 ? -19.616 3.668 -13.398 1.00 23.14 27 ILE A O 19
ATOM 30740 N N . GLU A 1 48 ? -18.148 5.171 -12.599 1.00 44.20 28 GLU A N 19
ATOM 30741 C CA . GLU A 1 48 ? -19.113 6.237 -12.478 1.00 64.40 28 GLU A CA 19
ATOM 30742 C C . GLU A 1 48 ? -18.646 7.425 -13.297 1.00 13.04 28 GLU A C 19
ATOM 30743 O O . GLU A 1 48 ? -17.689 8.111 -12.937 1.00 74.20 28 GLU A O 19
ATOM 30755 N N . GLU A 1 49 ? -19.299 7.627 -14.423 1.00 3.35 29 GLU A N 19
ATOM 30756 C CA . GLU A 1 49 ? -18.935 8.686 -15.344 1.00 54.35 29 GLU A CA 19
ATOM 30757 C C . GLU A 1 49 ? -19.612 9.987 -14.948 1.00 33.20 29 GLU A C 19
ATOM 30758 O O . GLU A 1 49 ? -20.818 10.025 -14.700 1.00 33.20 29 GLU A O 19
ATOM 30770 N N . VAL A 1 50 ? -18.831 11.047 -14.869 1.00 14.21 30 VAL A N 19
ATOM 30771 C CA . VAL A 1 50 ? -19.354 12.343 -14.489 1.00 4.32 30 VAL A CA 19
ATOM 30772 C C . VAL A 1 50 ? -19.885 13.068 -15.716 1.00 30.05 30 VAL A C 19
ATOM 30773 O O . VAL A 1 50 ? -19.118 13.599 -16.520 1.00 51.04 30 VAL A O 19
ATOM 30786 N N . LYS A 1 51 ? -21.200 13.047 -15.878 1.00 60.32 31 LYS A N 19
ATOM 30787 C CA . LYS A 1 51 ? -21.840 13.729 -16.990 1.00 62.41 31 LYS A CA 19
ATOM 30788 C C . LYS A 1 51 ? -21.743 15.235 -16.779 1.00 0.22 31 LYS A C 19
ATOM 30789 O O . LYS A 1 51 ? -22.483 15.811 -15.978 1.00 71.40 31 LYS A O 19
ATOM 30808 N N . SER A 1 52 ? -20.812 15.865 -17.474 1.00 33.12 32 SER A N 19
ATOM 30809 C CA . SER A 1 52 ? -20.525 17.270 -17.251 1.00 14.22 32 SER A CA 19
ATOM 30810 C C . SER A 1 52 ? -21.365 18.172 -18.154 1.00 31.32 32 SER A C 19
ATOM 30811 O O . SER A 1 52 ? -20.881 18.686 -19.164 1.00 14.23 32 SER A O 19
ATOM 30819 N N . SER A 1 53 ? -22.644 18.300 -17.803 1.00 10.31 33 SER A N 19
ATOM 30820 C CA . SER A 1 53 ? -23.546 19.288 -18.405 1.00 11.42 33 SER A CA 19
ATOM 30821 C C . SER A 1 53 ? -23.616 19.188 -19.934 1.00 72.41 33 SER A C 19
ATOM 30822 O O . SER A 1 53 ? -23.983 20.160 -20.597 1.00 23.41 33 SER A O 19
ATOM 30830 N N . HIS A 1 54 ? -23.303 18.009 -20.479 1.00 3.42 34 HIS A N 19
ATOM 30831 C CA . HIS A 1 54 ? -23.223 17.817 -21.929 1.00 43.43 34 HIS A CA 19
ATOM 30832 C C . HIS A 1 54 ? -22.357 18.921 -22.544 1.00 34.44 34 HIS A C 19
ATOM 30833 O O . HIS A 1 54 ? -22.779 19.638 -23.449 1.00 41.15 34 HIS A O 19
ATOM 30847 N N . LYS A 1 55 ? -21.151 19.069 -22.009 1.00 63.03 35 LYS A N 19
ATOM 30848 C CA . LYS A 1 55 ? -20.240 20.127 -22.429 1.00 44.32 35 LYS A CA 19
ATOM 30849 C C . LYS A 1 55 ? -19.851 19.986 -23.897 1.00 25.12 35 LYS A C 19
ATOM 30850 O O . LYS A 1 55 ? -19.720 20.981 -24.611 1.00 2.33 35 LYS A O 19
ATOM 30869 N N . THR A 1 56 ? -19.675 18.758 -24.346 1.00 72.41 36 THR A N 19
ATOM 30870 C CA . THR A 1 56 ? -19.290 18.514 -25.720 1.00 71.11 36 THR A CA 19
ATOM 30871 C C . THR A 1 56 ? -20.483 18.012 -26.532 1.00 52.33 36 THR A C 19
ATOM 30872 O O . THR A 1 56 ? -21.015 16.929 -26.287 1.00 73.45 36 THR A O 19
ATOM 30883 N N . LEU A 1 57 ? -20.927 18.837 -27.467 1.00 21.53 37 LEU A N 19
ATOM 30884 C CA . LEU A 1 57 ? -22.015 18.469 -28.355 1.00 64.33 37 LEU A CA 19
ATOM 30885 C C . LEU A 1 57 ? -21.442 17.994 -29.680 1.00 64.21 37 LEU A C 19
ATOM 30886 O O . LEU A 1 57 ? -20.911 18.794 -30.451 1.00 22.13 37 LEU A O 19
ATOM 30902 N N . LEU A 1 58 ? -21.529 16.701 -29.946 1.00 42.33 38 LEU A N 19
ATOM 30903 C CA . LEU A 1 58 ? -20.964 16.152 -31.169 1.00 24.33 38 LEU A CA 19
ATOM 30904 C C . LEU A 1 58 ? -21.922 15.167 -31.833 1.00 12.14 38 LEU A C 19
ATOM 30905 O O . LEU A 1 58 ? -22.457 15.442 -32.909 1.00 43.25 38 LEU A O 19
ATOM 30921 N N . ASN A 1 59 ? -22.162 14.051 -31.175 1.00 41.34 39 ASN A N 19
ATOM 30922 C CA . ASN A 1 59 ? -23.028 13.002 -31.694 1.00 53.34 39 ASN A CA 19
ATOM 30923 C C . ASN A 1 59 ? -23.198 11.947 -30.622 1.00 10.13 39 ASN A C 19
ATOM 30924 O O . ASN A 1 59 ? -24.250 11.831 -29.995 1.00 3.52 39 ASN A O 19
ATOM 30935 N N . THR A 1 60 ? -22.144 11.188 -30.417 1.00 14.20 40 THR A N 19
ATOM 30936 C CA . THR A 1 60 ? -22.053 10.310 -29.278 1.00 23.12 40 THR A CA 19
ATOM 30937 C C . THR A 1 60 ? -21.093 10.923 -28.286 1.00 61.43 40 THR A C 19
ATOM 30938 O O . THR A 1 60 ? -20.219 11.686 -28.684 1.00 11.45 40 THR A O 19
ATOM 30949 N N . GLU A 1 61 ? -21.273 10.636 -27.010 1.00 34.42 41 GLU A N 19
ATOM 30950 C CA . GLU A 1 61 ? -20.341 11.102 -25.996 1.00 70.12 41 GLU A CA 19
ATOM 30951 C C . GLU A 1 61 ? -18.936 10.594 -26.309 1.00 41.20 41 GLU A C 19
ATOM 30952 O O . GLU A 1 61 ? -18.596 9.456 -25.987 1.00 61.22 41 GLU A O 19
ATOM 30964 N N . LEU A 1 62 ? -18.170 11.445 -27.005 1.00 73.01 42 LEU A N 19
ATOM 30965 C CA . LEU A 1 62 ? -16.799 11.145 -27.429 1.00 5.20 42 LEU A CA 19
ATOM 30966 C C . LEU A 1 62 ? -16.078 10.269 -26.402 1.00 71.21 42 LEU A C 19
ATOM 30967 O O . LEU A 1 62 ? -15.895 9.069 -26.608 1.00 23.43 42 LEU A O 19
ATOM 30983 N N . HIS A 1 63 ? -15.674 10.892 -25.305 1.00 62.24 43 HIS A N 19
ATOM 30984 C CA . HIS A 1 63 ? -15.109 10.192 -24.161 1.00 54.52 43 HIS A CA 19
ATOM 30985 C C . HIS A 1 63 ? -15.479 10.944 -22.895 1.00 54.33 43 HIS A C 19
ATOM 30986 O O . HIS A 1 63 ? -14.850 11.948 -22.557 1.00 53.20 43 HIS A O 19
ATOM 31000 N N . LEU A 1 64 ? -16.526 10.489 -22.224 1.00 31.45 44 LEU A N 19
ATOM 31001 C CA . LEU A 1 64 ? -17.005 11.163 -21.032 1.00 33.55 44 LEU A CA 19
ATOM 31002 C C . LEU A 1 64 ? -16.047 10.923 -19.873 1.00 41.34 44 LEU A C 19
ATOM 31003 O O . LEU A 1 64 ? -15.481 9.835 -19.739 1.00 22.31 44 LEU A O 19
ATOM 31019 N N . THR A 1 65 ? -15.852 11.949 -19.055 1.00 52.43 45 THR A N 19
ATOM 31020 C CA . THR A 1 65 ? -14.948 11.860 -17.925 1.00 3.24 45 THR A CA 19
ATOM 31021 C C . THR A 1 65 ? -15.498 10.898 -16.887 1.00 2.34 45 THR A C 19
ATOM 31022 O O . THR A 1 65 ? -16.372 11.246 -16.094 1.00 2.22 45 THR A O 19
ATOM 31033 N N . LYS A 1 66 ? -15.000 9.685 -16.913 1.00 10.25 46 LYS A N 19
ATOM 31034 C CA . LYS A 1 66 ? -15.484 8.660 -16.020 1.00 71.51 46 LYS A CA 19
ATOM 31035 C C . LYS A 1 66 ? -14.486 8.429 -14.897 1.00 71.34 46 LYS A C 19
ATOM 31036 O O . LYS A 1 66 ? -13.293 8.694 -15.048 1.00 31.43 46 LYS A O 19
ATOM 31055 N N . TYR A 1 67 ? -14.976 7.953 -13.774 1.00 11.13 47 TYR A N 19
ATOM 31056 C CA . TYR A 1 67 ? -14.130 7.695 -12.631 1.00 21.15 47 TYR A CA 19
ATOM 31057 C C . TYR A 1 67 ? -14.324 6.279 -12.133 1.00 74.05 47 TYR A C 19
ATOM 31058 O O . TYR A 1 67 ? -15.430 5.737 -12.168 1.00 44.02 47 TYR A O 19
ATOM 31076 N N . TYR A 1 68 ? -13.233 5.682 -11.695 1.00 44.42 48 TYR A N 19
ATOM 31077 C CA . TYR A 1 68 ? -13.261 4.340 -11.151 1.00 21.14 48 TYR A CA 19
ATOM 31078 C C . TYR A 1 68 ? -13.810 4.360 -9.738 1.00 75.35 48 TYR A C 19
ATOM 31079 O O . TYR A 1 68 ? -13.149 4.830 -8.811 1.00 2.12 48 TYR A O 19
ATOM 31097 N N . GLY A 1 69 ? -15.029 3.884 -9.586 1.00 62.13 49 GLY A N 19
ATOM 31098 C CA . GLY A 1 69 ? -15.610 3.759 -8.273 1.00 43.22 49 GLY A CA 19
ATOM 31099 C C . GLY A 1 69 ? -15.195 2.464 -7.613 1.00 22.23 49 GLY A C 19
ATOM 31100 O O . GLY A 1 69 ? -15.989 1.526 -7.504 1.00 55.15 49 GLY A O 19
ATOM 31104 N N . PHE A 1 70 ? -13.936 2.398 -7.202 1.00 71.24 50 PHE A N 19
ATOM 31105 C CA . PHE A 1 70 ? -13.424 1.234 -6.504 1.00 61.41 50 PHE A CA 19
ATOM 31106 C C . PHE A 1 70 ? -14.140 1.081 -5.177 1.00 32.10 50 PHE A C 19
ATOM 31107 O O . PHE A 1 70 ? -14.357 2.060 -4.464 1.00 15.13 50 PHE A O 19
ATOM 31124 N N . SER A 1 71 ? -14.545 -0.130 -4.861 1.00 44.43 51 SER A N 19
ATOM 31125 C CA . SER A 1 71 ? -15.259 -0.381 -3.626 1.00 44.05 51 SER A CA 19
ATOM 31126 C C . SER A 1 71 ? -15.016 -1.806 -3.159 1.00 12.12 51 SER A C 19
ATOM 31127 O O . SER A 1 71 ? -14.599 -2.663 -3.940 1.00 32.23 51 SER A O 19
ATOM 31135 N N . PHE A 1 72 ? -15.280 -2.058 -1.892 1.00 74.14 52 PHE A N 19
ATOM 31136 C CA . PHE A 1 72 ? -15.178 -3.403 -1.361 1.00 63.43 52 PHE A CA 19
ATOM 31137 C C . PHE A 1 72 ? -16.536 -3.875 -0.878 1.00 1.43 52 PHE A C 19
ATOM 31138 O O . PHE A 1 72 ? -17.194 -3.202 -0.073 1.00 20.32 52 PHE A O 19
ATOM 31155 N N . PHE A 1 73 ? -16.926 -5.042 -1.368 1.00 54.24 53 PHE A N 19
ATOM 31156 C CA . PHE A 1 73 ? -18.226 -5.618 -1.074 1.00 33.31 53 PHE A CA 19
ATOM 31157 C C . PHE A 1 73 ? -18.172 -6.575 0.104 1.00 10.22 53 PHE A C 19
ATOM 31158 O O . PHE A 1 73 ? -17.226 -7.346 0.259 1.00 3.31 53 PHE A O 19
ATOM 31175 N N . ARG A 1 74 ? -19.208 -6.517 0.916 1.00 4.13 54 ARG A N 19
ATOM 31176 C CA . ARG A 1 74 ? -19.360 -7.397 2.060 1.00 52.23 54 ARG A CA 19
ATOM 31177 C C . ARG A 1 74 ? -20.842 -7.703 2.268 1.00 55.13 54 ARG A C 19
ATOM 31178 O O . ARG A 1 74 ? -21.593 -6.833 2.706 1.00 4.24 54 ARG A O 19
ATOM 31199 N N . HIS A 1 75 ? -21.263 -8.921 1.926 1.00 62.44 55 HIS A N 19
ATOM 31200 C CA . HIS A 1 75 ? -22.673 -9.326 2.053 1.00 55.44 55 HIS A CA 19
ATOM 31201 C C . HIS A 1 75 ? -23.599 -8.438 1.226 1.00 63.22 55 HIS A C 19
ATOM 31202 O O . HIS A 1 75 ? -24.771 -8.263 1.563 1.00 42.33 55 HIS A O 19
ATOM 31216 N N . GLY A 1 76 ? -23.080 -7.891 0.144 1.00 54.02 56 GLY A N 19
ATOM 31217 C CA . GLY A 1 76 ? -23.879 -7.023 -0.693 1.00 22.12 56 GLY A CA 19
ATOM 31218 C C . GLY A 1 76 ? -23.855 -5.583 -0.223 1.00 22.23 56 GLY A C 19
ATOM 31219 O O . GLY A 1 76 ? -24.510 -4.722 -0.809 1.00 12.13 56 GLY A O 19
ATOM 31223 N N . ASN A 1 77 ? -23.107 -5.317 0.840 1.00 62.51 57 ASN A N 19
ATOM 31224 C CA . ASN A 1 77 ? -22.940 -3.957 1.331 1.00 22.55 57 ASN A CA 19
ATOM 31225 C C . ASN A 1 77 ? -21.586 -3.433 0.909 1.00 11.13 57 ASN A C 19
ATOM 31226 O O . ASN A 1 77 ? -20.753 -4.183 0.399 1.00 1.34 57 ASN A O 19
ATOM 31237 N N . ILE A 1 78 ? -21.357 -2.164 1.157 1.00 5.24 58 ILE A N 19
ATOM 31238 C CA . ILE A 1 78 ? -20.107 -1.526 0.787 1.00 71.43 58 ILE A CA 19
ATOM 31239 C C . ILE A 1 78 ? -19.323 -1.140 2.032 1.00 2.32 58 ILE A C 19
ATOM 31240 O O . ILE A 1 78 ? -19.748 -0.290 2.815 1.00 44.20 58 ILE A O 19
ATOM 31256 N N . VAL A 1 79 ? -18.188 -1.788 2.219 1.00 53.13 59 VAL A N 19
ATOM 31257 C CA . VAL A 1 79 ? -17.327 -1.498 3.354 1.00 74.24 59 VAL A CA 19
ATOM 31258 C C . VAL A 1 79 ? -16.301 -0.435 2.984 1.00 63.33 59 VAL A C 19
ATOM 31259 O O . VAL A 1 79 ? -15.959 0.428 3.792 1.00 41.54 59 VAL A O 19
ATOM 31272 N N . ALA A 1 80 ? -15.816 -0.496 1.755 1.00 23.40 60 ALA A N 19
ATOM 31273 C CA . ALA A 1 80 ? -14.832 0.469 1.293 1.00 30.23 60 ALA A CA 19
ATOM 31274 C C . ALA A 1 80 ? -15.278 1.110 -0.004 1.00 74.54 60 ALA A C 19
ATOM 31275 O O . ALA A 1 80 ? -15.911 0.459 -0.832 1.00 71.30 60 ALA A O 19
ATOM 31282 N N . TYR A 1 81 ? -14.956 2.382 -0.169 1.00 24.44 61 TYR A N 19
ATOM 31283 C CA . TYR A 1 81 ? -15.279 3.100 -1.388 1.00 42.14 61 TYR A CA 19
ATOM 31284 C C . TYR A 1 81 ? -14.195 4.130 -1.695 1.00 41.21 61 TYR A C 19
ATOM 31285 O O . TYR A 1 81 ? -13.729 4.835 -0.800 1.00 31.53 61 TYR A O 19
ATOM 31303 N N . GLY A 1 82 ? -13.787 4.193 -2.953 1.00 53.34 62 GLY A N 19
ATOM 31304 C CA . GLY A 1 82 ? -12.789 5.151 -3.371 1.00 72.44 62 GLY A CA 19
ATOM 31305 C C . GLY A 1 82 ? -12.887 5.449 -4.851 1.00 45.00 62 GLY A C 19
ATOM 31306 O O . GLY A 1 82 ? -12.548 4.610 -5.681 1.00 55.41 62 GLY A O 19
ATOM 31310 N N . LYS A 1 83 ? -13.366 6.638 -5.184 1.00 35.23 63 LYS A N 19
ATOM 31311 C CA . LYS A 1 83 ? -13.533 7.029 -6.575 1.00 32.24 63 LYS A CA 19
ATOM 31312 C C . LYS A 1 83 ? -12.396 7.938 -7.028 1.00 53.03 63 LYS A C 19
ATOM 31313 O O . LYS A 1 83 ? -12.107 8.953 -6.392 1.00 44.20 63 LYS A O 19
ATOM 31332 N N . SER A 1 84 ? -11.747 7.555 -8.117 1.00 14.44 64 SER A N 19
ATOM 31333 C CA . SER A 1 84 ? -10.686 8.357 -8.712 1.00 14.01 64 SER A CA 19
ATOM 31334 C C . SER A 1 84 ? -10.541 8.017 -10.191 1.00 53.22 64 SER A C 19
ATOM 31335 O O . SER A 1 84 ? -11.008 6.969 -10.637 1.00 15.21 64 SER A O 19
ATOM 31343 N N . ARG A 1 85 ? -9.909 8.902 -10.952 1.00 62.21 65 ARG A N 19
ATOM 31344 C CA . ARG A 1 85 ? -9.608 8.614 -12.347 1.00 4.30 65 ARG A CA 19
ATOM 31345 C C . ARG A 1 85 ? -8.273 7.891 -12.421 1.00 12.14 65 ARG A C 19
ATOM 31346 O O . ARG A 1 85 ? -7.895 7.338 -13.454 1.00 53.32 65 ARG A O 19
ATOM 31367 N N . LYS A 1 86 ? -7.558 7.923 -11.305 1.00 45.22 66 LYS A N 19
ATOM 31368 C CA . LYS A 1 86 ? -6.353 7.137 -11.136 1.00 65.31 66 LYS A CA 19
ATOM 31369 C C . LYS A 1 86 ? -6.731 5.808 -10.500 1.00 32.14 66 LYS A C 19
ATOM 31370 O O . LYS A 1 86 ? -7.234 5.786 -9.374 1.00 40.12 66 LYS A O 19
ATOM 31389 N N . VAL A 1 87 ? -6.505 4.714 -11.214 1.00 60.22 67 VAL A N 19
ATOM 31390 C CA . VAL A 1 87 ? -6.854 3.389 -10.712 1.00 40.11 67 VAL A CA 19
ATOM 31391 C C . VAL A 1 87 ? -6.161 3.121 -9.372 1.00 20.30 67 VAL A C 19
ATOM 31392 O O . VAL A 1 87 ? -6.765 2.580 -8.450 1.00 25.23 67 VAL A O 19
ATOM 31405 N N . ALA A 1 88 ? -4.907 3.549 -9.257 1.00 25.22 68 ALA A N 19
ATOM 31406 C CA . ALA A 1 88 ? -4.134 3.349 -8.040 1.00 64.53 68 ALA A CA 19
ATOM 31407 C C . ALA A 1 88 ? -4.660 4.218 -6.904 1.00 52.23 68 ALA A C 19
ATOM 31408 O O . ALA A 1 88 ? -4.723 3.778 -5.759 1.00 24.05 68 ALA A O 19
ATOM 31415 N N . ASN A 1 89 ? -5.050 5.444 -7.224 1.00 12.33 69 ASN A N 19
ATOM 31416 C CA . ASN A 1 89 ? -5.553 6.368 -6.210 1.00 21.14 69 ASN A CA 19
ATOM 31417 C C . ASN A 1 89 ? -6.895 5.880 -5.684 1.00 64.21 69 ASN A C 19
ATOM 31418 O O . ASN A 1 89 ? -7.144 5.889 -4.480 1.00 22.03 69 ASN A O 19
ATOM 31429 N N . ALA A 1 90 ? -7.744 5.438 -6.602 1.00 33.43 70 ALA A N 19
ATOM 31430 C CA . ALA A 1 90 ? -9.053 4.905 -6.253 1.00 63.13 70 ALA A CA 19
ATOM 31431 C C . ALA A 1 90 ? -8.930 3.692 -5.338 1.00 4.32 70 ALA A C 19
ATOM 31432 O O . ALA A 1 90 ? -9.578 3.622 -4.291 1.00 13.12 70 ALA A O 19
ATOM 31439 N N . LYS A 1 91 ? -8.089 2.738 -5.738 1.00 31.43 71 LYS A N 19
ATOM 31440 C CA . LYS A 1 91 ? -7.834 1.554 -4.924 1.00 62.35 71 LYS A CA 19
ATOM 31441 C C . LYS A 1 91 ? -7.276 1.957 -3.579 1.00 51.23 71 LYS A C 19
ATOM 31442 O O . LYS A 1 91 ? -7.640 1.397 -2.549 1.00 33.21 71 LYS A O 19
ATOM 31461 N N . TYR A 1 92 ? -6.392 2.939 -3.604 1.00 31.01 72 TYR A N 19
ATOM 31462 C CA . TYR A 1 92 ? -5.729 3.402 -2.403 1.00 63.20 72 TYR A CA 19
ATOM 31463 C C . TYR A 1 92 ? -6.750 3.818 -1.351 1.00 74.45 72 TYR A C 19
ATOM 31464 O O . TYR A 1 92 ? -6.677 3.394 -0.197 1.00 35.53 72 TYR A O 19
ATOM 31482 N N . ILE A 1 93 ? -7.707 4.635 -1.771 1.00 22.32 73 ILE A N 19
ATOM 31483 C CA . ILE A 1 93 ? -8.745 5.139 -0.886 1.00 62.22 73 ILE A CA 19
ATOM 31484 C C . ILE A 1 93 ? -9.530 4.002 -0.246 1.00 44.33 73 ILE A C 19
ATOM 31485 O O . ILE A 1 93 ? -9.646 3.932 0.979 1.00 72.00 73 ILE A O 19
ATOM 31501 N N . MET A 1 94 ? -10.057 3.105 -1.073 1.00 11.04 74 MET A N 19
ATOM 31502 C CA . MET A 1 94 ? -10.863 2.005 -0.565 1.00 34.43 74 MET A CA 19
ATOM 31503 C C . MET A 1 94 ? -10.027 1.089 0.329 1.00 1.05 74 MET A C 19
ATOM 31504 O O . MET A 1 94 ? -10.504 0.624 1.363 1.00 42.30 74 MET A O 19
ATOM 31518 N N . LYS A 1 95 ? -8.773 0.847 -0.054 1.00 72.53 75 LYS A N 19
ATOM 31519 C CA . LYS A 1 95 ? -7.894 0.000 0.735 1.00 60.13 75 LYS A CA 19
ATOM 31520 C C . LYS A 1 95 ? -7.697 0.576 2.134 1.00 1.20 75 LYS A C 19
ATOM 31521 O O . LYS A 1 95 ? -7.781 -0.146 3.123 1.00 13.31 75 LYS A O 19
ATOM 31540 N N . GLN A 1 96 ? -7.472 1.884 2.211 1.00 14.41 76 GLN A N 19
ATOM 31541 C CA . GLN A 1 96 ? -7.283 2.558 3.495 1.00 35.35 76 GLN A CA 19
ATOM 31542 C C . GLN A 1 96 ? -8.549 2.498 4.345 1.00 73.12 76 GLN A C 19
ATOM 31543 O O . GLN A 1 96 ? -8.488 2.644 5.567 1.00 51.32 76 GLN A O 19
ATOM 31557 N N . ARG A 1 97 ? -9.693 2.288 3.699 1.00 41.24 77 ARG A N 19
ATOM 31558 C CA . ARG A 1 97 ? -10.955 2.167 4.416 1.00 74.30 77 ARG A CA 19
ATOM 31559 C C . ARG A 1 97 ? -10.949 0.933 5.301 1.00 21.53 77 ARG A C 19
ATOM 31560 O O . ARG A 1 97 ? -11.011 1.047 6.526 1.00 50.20 77 ARG A O 19
ATOM 31581 N N . LEU A 1 98 ? -10.862 -0.247 4.690 1.00 63.14 78 LEU A N 19
ATOM 31582 C CA . LEU A 1 98 ? -10.825 -1.483 5.471 1.00 31.22 78 LEU A CA 19
ATOM 31583 C C . LEU A 1 98 ? -9.576 -1.521 6.336 1.00 41.04 78 LEU A C 19
ATOM 31584 O O . LEU A 1 98 ? -9.598 -2.059 7.439 1.00 42.21 78 LEU A O 19
ATOM 31600 N N . LEU A 1 99 ? -8.494 -0.946 5.816 1.00 72.04 79 LEU A N 19
ATOM 31601 C CA . LEU A 1 99 ? -7.229 -0.862 6.537 1.00 21.14 79 LEU A CA 19
ATOM 31602 C C . LEU A 1 99 ? -7.455 -0.293 7.935 1.00 22.52 79 LEU A C 19
ATOM 31603 O O . LEU A 1 99 ? -7.090 -0.910 8.930 1.00 3.14 79 LEU A O 19
ATOM 31619 N N . LYS A 1 100 ? -8.101 0.861 8.005 1.00 41.33 80 LYS A N 19
ATOM 31620 C CA . LYS A 1 100 ? -8.371 1.500 9.288 1.00 43.02 80 LYS A CA 19
ATOM 31621 C C . LYS A 1 100 ? -9.346 0.678 10.119 1.00 3.24 80 LYS A C 19
ATOM 31622 O O . LYS A 1 100 ? -9.305 0.715 11.345 1.00 20.42 80 LYS A O 19
ATOM 31641 N N . LEU A 1 101 ? -10.205 -0.078 9.455 1.00 64.42 81 LEU A N 19
ATOM 31642 C CA . LEU A 1 101 ? -11.201 -0.877 10.152 1.00 32.11 81 LEU A CA 19
ATOM 31643 C C . LEU A 1 101 ? -10.558 -2.070 10.849 1.00 63.31 81 LEU A C 19
ATOM 31644 O O . LEU A 1 101 ? -10.903 -2.386 11.982 1.00 60.11 81 LEU A O 19
ATOM 31660 N N . LEU A 1 102 ? -9.606 -2.715 10.183 1.00 21.41 82 LEU A N 19
ATOM 31661 C CA . LEU A 1 102 ? -8.903 -3.851 10.775 1.00 31.41 82 LEU A CA 19
ATOM 31662 C C . LEU A 1 102 ? -7.826 -3.380 11.751 1.00 34.42 82 LEU A C 19
ATOM 31663 O O . LEU A 1 102 ? -7.357 -4.144 12.599 1.00 61.11 82 LEU A O 19
ATOM 31679 N N . GLU A 1 103 ? -7.440 -2.118 11.628 1.00 52.23 83 GLU A N 19
ATOM 31680 C CA . GLU A 1 103 ? -6.511 -1.500 12.566 1.00 70.03 83 GLU A CA 19
ATOM 31681 C C . GLU A 1 103 ? -7.237 -1.082 13.843 1.00 73.42 83 GLU A C 19
ATOM 31682 O O . GLU A 1 103 ? -6.820 -1.416 14.949 1.00 20.41 83 GLU A O 19
ATOM 31694 N N . ASP A 1 104 ? -8.344 -0.372 13.667 1.00 73.31 84 ASP A N 19
ATOM 31695 C CA . ASP A 1 104 ? -9.082 0.211 14.784 1.00 42.33 84 ASP A CA 19
ATOM 31696 C C . ASP A 1 104 ? -10.049 -0.807 15.371 1.00 53.12 84 ASP A C 19
ATOM 31697 O O . ASP A 1 104 ? -10.598 -0.605 16.453 1.00 31.20 84 ASP A O 19
ATOM 31706 N N . LYS A 1 105 ? -10.250 -1.895 14.631 1.00 63.41 85 LYS A N 19
ATOM 31707 C CA . LYS A 1 105 ? -11.101 -3.003 15.061 1.00 3.22 85 LYS A CA 19
ATOM 31708 C C . LYS A 1 105 ? -12.567 -2.589 15.121 1.00 52.34 85 LYS A C 19
ATOM 31709 O O . LYS A 1 105 ? -13.311 -3.002 16.015 1.00 11.43 85 LYS A O 19
ATOM 31728 N N . SER A 1 106 ? -12.981 -1.809 14.134 1.00 14.24 86 SER A N 19
ATOM 31729 C CA . SER A 1 106 ? -14.360 -1.380 14.016 1.00 23.44 86 SER A CA 19
ATOM 31730 C C . SER A 1 106 ? -15.195 -2.491 13.374 1.00 41.34 86 SER A C 19
ATOM 31731 O O . SER A 1 106 ? -14.748 -3.148 12.431 1.00 1.33 86 SER A O 19
ATOM 31739 N N . ASN A 1 107 ? -16.412 -2.681 13.868 1.00 42.53 87 ASN A N 19
ATOM 31740 C CA . ASN A 1 107 ? -17.251 -3.811 13.458 1.00 75.02 87 ASN A CA 19
ATOM 31741 C C . ASN A 1 107 ? -17.712 -3.695 12.008 1.00 15.33 87 ASN A C 19
ATOM 31742 O O . ASN A 1 107 ? -18.257 -4.644 11.451 1.00 33.23 87 ASN A O 19
ATOM 31753 N N . LEU A 1 108 ? -17.483 -2.542 11.400 1.00 10.20 88 LEU A N 19
ATOM 31754 C CA . LEU A 1 108 ? -17.968 -2.273 10.046 1.00 33.51 88 LEU A CA 19
ATOM 31755 C C . LEU A 1 108 ? -17.483 -3.317 9.049 1.00 53.40 88 LEU A C 19
ATOM 31756 O O . LEU A 1 108 ? -18.219 -3.715 8.149 1.00 4.50 88 LEU A O 19
ATOM 31772 N N . LEU A 1 109 ? -16.249 -3.764 9.206 1.00 71.20 89 LEU A N 19
ATOM 31773 C CA . LEU A 1 109 ? -15.724 -4.800 8.332 1.00 45.02 89 LEU A CA 19
ATOM 31774 C C . LEU A 1 109 ? -15.531 -6.103 9.093 1.00 33.33 89 LEU A C 19
ATOM 31775 O O . LEU A 1 109 ? -15.346 -7.163 8.508 1.00 20.31 89 LEU A O 19
ATOM 31791 N N . LEU A 1 110 ? -15.596 -6.024 10.397 1.00 71.05 90 LEU A N 19
ATOM 31792 C CA . LEU A 1 110 ? -15.200 -7.141 11.239 1.00 20.22 90 LEU A CA 19
ATOM 31793 C C . LEU A 1 110 ? -16.371 -7.762 11.996 1.00 30.41 90 LEU A C 19
ATOM 31794 O O . LEU A 1 110 ? -16.158 -8.560 12.905 1.00 20.24 90 LEU A O 19
ATOM 31810 N N . TYR A 1 111 ? -17.600 -7.424 11.619 1.00 45.40 91 TYR A N 19
ATOM 31811 C CA . TYR A 1 111 ? -18.764 -7.965 12.312 1.00 12.02 91 TYR A CA 19
ATOM 31812 C C . TYR A 1 111 ? -18.894 -9.461 12.063 1.00 2.32 91 TYR A C 19
ATOM 31813 O O . TYR A 1 111 ? -18.375 -9.991 11.072 1.00 74.14 91 TYR A O 19
ATOM 31831 N N . SER A 1 112 ? -19.605 -10.131 12.951 1.00 54.11 92 SER A N 19
ATOM 31832 C CA . SER A 1 112 ? -19.834 -11.553 12.824 1.00 13.32 92 SER A CA 19
ATOM 31833 C C . SER A 1 112 ? -21.121 -11.799 12.041 1.00 22.23 92 SER A C 19
ATOM 31834 O O . SER A 1 112 ? -22.078 -11.032 12.132 1.00 64.45 92 SER A O 19
ATOM 31842 N N . CYS A 1 113 ? -21.125 -12.866 11.271 1.00 1.20 93 CYS A N 19
ATOM 31843 C CA . CYS A 1 113 ? -22.246 -13.204 10.404 1.00 52.34 93 CYS A CA 19
ATOM 31844 C C . CYS A 1 113 ? -22.437 -14.710 10.393 1.00 32.31 93 CYS A C 19
ATOM 31845 O O . CYS A 1 113 ? -21.647 -15.434 10.990 1.00 70.33 93 CYS A O 19
ATOM 31852 N N . ASN A 1 114 ? -23.441 -15.182 9.668 1.00 11.04 94 ASN A N 19
ATOM 31853 C CA . ASN A 1 114 ? -23.686 -16.611 9.553 1.00 62.04 94 ASN A CA 19
ATOM 31854 C C . ASN A 1 114 ? -23.383 -17.108 8.141 1.00 71.42 94 ASN A C 19
ATOM 31855 O O . ASN A 1 114 ? -24.296 -17.377 7.367 1.00 35.35 94 ASN A O 19
ATOM 31866 N N . CYS A 1 115 ? -22.104 -17.174 7.774 1.00 2.41 95 CYS A N 19
ATOM 31867 C CA . CYS A 1 115 ? -21.726 -17.853 6.539 1.00 71.43 95 CYS A CA 19
ATOM 31868 C C . CYS A 1 115 ? -21.420 -19.321 6.818 1.00 64.14 95 CYS A C 19
ATOM 31869 O O . CYS A 1 115 ? -21.305 -20.134 5.899 1.00 51.04 95 CYS A O 19
ATOM 31876 N N . LYS A 1 116 ? -21.287 -19.646 8.100 1.00 24.22 96 LYS A N 19
ATOM 31877 C CA . LYS A 1 116 ? -21.043 -21.016 8.538 1.00 23.54 96 LYS A CA 19
ATOM 31878 C C . LYS A 1 116 ? -21.657 -21.234 9.920 1.00 71.43 96 LYS A C 19
ATOM 31879 O O . LYS A 1 116 ? -22.310 -22.244 10.171 1.00 11.42 96 LYS A O 19
ATOM 31898 N N . PHE A 1 117 ? -21.449 -20.268 10.804 1.00 5.40 97 PHE A N 19
ATOM 31899 C CA . PHE A 1 117 ? -22.049 -20.273 12.131 1.00 34.14 97 PHE A CA 19
ATOM 31900 C C . PHE A 1 117 ? -22.116 -18.841 12.634 1.00 50.32 97 PHE A C 19
ATOM 31901 O O . PHE A 1 117 ? -21.523 -17.954 12.021 1.00 24.42 97 PHE A O 19
ATOM 31918 N N . SER A 1 118 ? -22.817 -18.623 13.742 1.00 31.42 98 SER A N 19
ATOM 31919 C CA . SER A 1 118 ? -22.845 -17.320 14.391 1.00 44.40 98 SER A CA 19
ATOM 31920 C C . SER A 1 118 ? -23.652 -17.375 15.676 1.00 1.11 98 SER A C 19
ATOM 31921 O O . SER A 1 118 ? -24.152 -18.435 16.057 1.00 34.40 98 SER A O 19
ATOM 31929 N N . LYS A 1 119 ? -23.749 -16.229 16.339 1.00 72.30 99 LYS A N 19
ATOM 31930 C CA . LYS A 1 119 ? -24.599 -16.060 17.510 1.00 35.54 99 LYS A CA 19
ATOM 31931 C C . LYS A 1 119 ? -24.259 -17.082 18.586 1.00 51.14 99 LYS A C 19
ATOM 31932 O O . LYS A 1 119 ? -25.017 -18.022 18.836 1.00 34.05 99 LYS A O 19
ATOM 31951 N N . LYS A 1 120 ? -23.109 -16.905 19.206 1.00 14.33 100 LYS A N 19
ATOM 31952 C CA . LYS A 1 120 ? -22.655 -17.824 20.230 1.00 15.11 100 LYS A CA 19
ATOM 31953 C C . LYS A 1 120 ? -23.032 -17.272 21.599 1.00 62.15 100 LYS A C 19
ATOM 31954 O O . LYS A 1 120 ? -23.285 -16.074 21.741 1.00 31.35 100 LYS A O 19
ATOM 31973 N N . LYS A 1 121 ? -23.086 -18.140 22.595 1.00 21.23 101 LYS A N 19
ATOM 31974 C CA . LYS A 1 121 ? -23.534 -17.747 23.920 1.00 31.22 101 LYS A CA 19
ATOM 31975 C C . LYS A 1 121 ? -22.369 -17.202 24.727 1.00 32.11 101 LYS A C 19
ATOM 31976 O O . LYS A 1 121 ? -22.165 -15.971 24.729 1.00 37.82 101 LYS A O 19
ATOM 31997 N N . MET A 1 21 ? 1.569 0.116 1.097 1.00 63.35 1 MET A N 20
ATOM 31998 C CA . MET A 1 21 ? 2.770 -0.572 0.568 1.00 60.20 1 MET A CA 20
ATOM 31999 C C . MET A 1 21 ? 3.046 -1.853 1.348 1.00 43.32 1 MET A C 20
ATOM 32000 O O . MET A 1 21 ? 3.559 -2.827 0.795 1.00 33.51 1 MET A O 20
ATOM 32014 N N . LYS A 1 22 ? 2.707 -1.851 2.636 1.00 14.34 2 LYS A N 20
ATOM 32015 C CA . LYS A 1 22 ? 2.891 -3.026 3.478 1.00 64.40 2 LYS A CA 20
ATOM 32016 C C . LYS A 1 22 ? 1.838 -4.088 3.153 1.00 33.11 2 LYS A C 20
ATOM 32017 O O . LYS A 1 22 ? 0.812 -4.199 3.835 1.00 51.21 2 LYS A O 20
ATOM 32036 N N . GLY A 1 23 ? 2.085 -4.841 2.085 1.00 52.02 3 GLY A N 20
ATOM 32037 C CA . GLY A 1 23 ? 1.154 -5.866 1.654 1.00 12.31 3 GLY A CA 20
ATOM 32038 C C . GLY A 1 23 ? -0.073 -5.275 0.993 1.00 52.23 3 GLY A C 20
ATOM 32039 O O . GLY A 1 23 ? -0.257 -4.055 0.992 1.00 53.32 3 GLY A O 20
ATOM 32043 N N . ASP A 1 24 ? -0.917 -6.119 0.420 1.00 2.24 4 ASP A N 20
ATOM 32044 C CA . ASP A 1 24 ? -2.159 -5.636 -0.161 1.00 21.21 4 ASP A CA 20
ATOM 32045 C C . ASP A 1 24 ? -3.301 -5.812 0.819 1.00 42.11 4 ASP A C 20
ATOM 32046 O O . ASP A 1 24 ? -3.399 -6.826 1.520 1.00 61.14 4 ASP A O 20
ATOM 32055 N N . ILE A 1 25 ? -4.160 -4.811 0.855 1.00 41.02 5 ILE A N 20
ATOM 32056 C CA . ILE A 1 25 ? -5.257 -4.760 1.800 1.00 55.35 5 ILE A CA 20
ATOM 32057 C C . ILE A 1 25 ? -6.224 -5.935 1.612 1.00 74.24 5 ILE A C 20
ATOM 32058 O O . ILE A 1 25 ? -6.817 -6.412 2.579 1.00 34.03 5 ILE A O 20
ATOM 32074 N N . GLU A 1 26 ? -6.356 -6.422 0.380 1.00 32.31 6 GLU A N 20
ATOM 32075 C CA . GLU A 1 26 ? -7.311 -7.486 0.099 1.00 21.24 6 GLU A CA 20
ATOM 32076 C C . GLU A 1 26 ? -6.914 -8.752 0.827 1.00 52.24 6 GLU A C 20
ATOM 32077 O O . GLU A 1 26 ? -7.756 -9.430 1.411 1.00 62.44 6 GLU A O 20
ATOM 32089 N N . HIS A 1 27 ? -5.624 -9.048 0.821 1.00 75.34 7 HIS A N 20
ATOM 32090 C CA . HIS A 1 27 ? -5.126 -10.238 1.484 1.00 3.34 7 HIS A CA 20
ATOM 32091 C C . HIS A 1 27 ? -5.375 -10.137 2.984 1.00 42.42 7 HIS A C 20
ATOM 32092 O O . HIS A 1 27 ? -5.670 -11.134 3.639 1.00 74.33 7 HIS A O 20
ATOM 32106 N N . LYS A 1 28 ? -5.284 -8.922 3.520 1.00 35.23 8 LYS A N 20
ATOM 32107 C CA . LYS A 1 28 ? -5.563 -8.704 4.934 1.00 55.45 8 LYS A CA 20
ATOM 32108 C C . LYS A 1 28 ? -7.017 -9.038 5.229 1.00 23.25 8 LYS A C 20
ATOM 32109 O O . LYS A 1 28 ? -7.312 -9.789 6.159 1.00 70.44 8 LYS A O 20
ATOM 32128 N N . VAL A 1 29 ? -7.918 -8.473 4.424 1.00 14.01 9 VAL A N 20
ATOM 32129 C CA . VAL A 1 29 ? -9.348 -8.716 4.575 1.00 54.31 9 VAL A CA 20
ATOM 32130 C C . VAL A 1 29 ? -9.645 -10.207 4.535 1.00 30.42 9 VAL A C 20
ATOM 32131 O O . VAL A 1 29 ? -10.445 -10.715 5.321 1.00 71.21 9 VAL A O 20
ATOM 32144 N N . TYR A 1 30 ? -8.986 -10.909 3.627 1.00 22.52 10 TYR A N 20
ATOM 32145 C CA . TYR A 1 30 ? -9.157 -12.346 3.524 1.00 64.12 10 TYR A CA 20
ATOM 32146 C C . TYR A 1 30 ? -8.691 -13.013 4.809 1.00 12.51 10 TYR A C 20
ATOM 32147 O O . TYR A 1 30 ? -9.437 -13.765 5.425 1.00 71.42 10 TYR A O 20
ATOM 32165 N N . GLN A 1 31 ? -7.467 -12.683 5.220 1.00 43.31 11 GLN A N 20
ATOM 32166 C CA . GLN A 1 31 ? -6.796 -13.345 6.337 1.00 60.53 11 GLN A CA 20
ATOM 32167 C C . GLN A 1 31 ? -7.657 -13.445 7.587 1.00 60.21 11 GLN A C 20
ATOM 32168 O O . GLN A 1 31 ? -7.730 -14.503 8.213 1.00 12.13 11 GLN A O 20
ATOM 32182 N N . LEU A 1 32 ? -8.313 -12.360 7.941 1.00 43.34 12 LEU A N 20
ATOM 32183 C CA . LEU A 1 32 ? -9.075 -12.318 9.174 1.00 4.44 12 LEU A CA 20
ATOM 32184 C C . LEU A 1 32 ? -10.514 -12.766 8.973 1.00 23.23 12 LEU A C 20
ATOM 32185 O O . LEU A 1 32 ? -11.031 -13.553 9.757 1.00 31.22 12 LEU A O 20
ATOM 32201 N N . LEU A 1 33 ? -11.152 -12.303 7.911 1.00 32.24 13 LEU A N 20
ATOM 32202 C CA . LEU A 1 33 ? -12.565 -12.607 7.692 1.00 1.24 13 LEU A CA 20
ATOM 32203 C C . LEU A 1 33 ? -12.802 -14.090 7.457 1.00 65.34 13 LEU A C 20
ATOM 32204 O O . LEU A 1 33 ? -13.750 -14.664 7.998 1.00 63.22 13 LEU A O 20
ATOM 32220 N N . LYS A 1 34 ? -11.949 -14.706 6.652 1.00 20.12 14 LYS A N 20
ATOM 32221 C CA . LYS A 1 34 ? -12.058 -16.140 6.386 1.00 10.40 14 LYS A CA 20
ATOM 32222 C C . LYS A 1 34 ? -11.822 -16.932 7.671 1.00 12.31 14 LYS A C 20
ATOM 32223 O O . LYS A 1 34 ? -12.279 -18.065 7.816 1.00 35.40 14 LYS A O 20
ATOM 32242 N N . ASP A 1 35 ? -11.115 -16.310 8.605 1.00 64.24 15 ASP A N 20
ATOM 32243 C CA . ASP A 1 35 ? -10.801 -16.931 9.884 1.00 63.33 15 ASP A CA 20
ATOM 32244 C C . ASP A 1 35 ? -11.988 -16.846 10.832 1.00 13.13 15 ASP A C 20
ATOM 32245 O O . ASP A 1 35 ? -12.303 -17.803 11.540 1.00 13.35 15 ASP A O 20
ATOM 32254 N N . GLN A 1 36 ? -12.643 -15.691 10.842 1.00 22.13 16 GLN A N 20
ATOM 32255 C CA . GLN A 1 36 ? -13.816 -15.480 11.693 1.00 71.11 16 GLN A CA 20
ATOM 32256 C C . GLN A 1 36 ? -14.943 -16.390 11.250 1.00 55.23 16 GLN A C 20
ATOM 32257 O O . GLN A 1 36 ? -15.733 -16.875 12.057 1.00 64.23 16 GLN A O 20
ATOM 32271 N N . GLY A 1 37 ? -15.006 -16.610 9.953 1.00 71.40 17 GLY A N 20
ATOM 32272 C CA . GLY A 1 37 ? -16.044 -17.432 9.399 1.00 5.14 17 GLY A CA 20
ATOM 32273 C C . GLY A 1 37 ? -16.796 -16.729 8.301 1.00 52.03 17 GLY A C 20
ATOM 32274 O O . GLY A 1 37 ? -18.024 -16.808 8.224 1.00 63.44 17 GLY A O 20
ATOM 32278 N N . CYS A 1 38 ? -16.074 -15.995 7.470 1.00 42.10 18 CYS A N 20
ATOM 32279 C CA . CYS A 1 38 ? -16.685 -15.408 6.294 1.00 14.34 18 CYS A CA 20
ATOM 32280 C C . CYS A 1 38 ? -15.924 -15.789 5.035 1.00 64.51 18 CYS A C 20
ATOM 32281 O O . CYS A 1 38 ? -14.699 -15.832 5.033 1.00 5.10 18 CYS A O 20
ATOM 32288 N N . GLU A 1 39 ? -16.660 -16.087 3.976 1.00 51.41 19 GLU A N 20
ATOM 32289 C CA . GLU A 1 39 ? -16.070 -16.236 2.650 1.00 42.12 19 GLU A CA 20
ATOM 32290 C C . GLU A 1 39 ? -16.766 -15.290 1.671 1.00 62.30 19 GLU A C 20
ATOM 32291 O O . GLU A 1 39 ? -16.348 -15.129 0.525 1.00 72.14 19 GLU A O 20
ATOM 32303 N N . ASP A 1 40 ? -17.820 -14.646 2.153 1.00 53.24 20 ASP A N 20
ATOM 32304 C CA . ASP A 1 40 ? -18.669 -13.808 1.318 1.00 65.42 20 ASP A CA 20
ATOM 32305 C C . ASP A 1 40 ? -18.199 -12.354 1.346 1.00 20.00 20 ASP A C 20
ATOM 32306 O O . ASP A 1 40 ? -18.707 -11.529 2.114 1.00 32.32 20 ASP A O 20
ATOM 32315 N N . PHE A 1 41 ? -17.181 -12.073 0.545 1.00 71.42 21 PHE A N 20
ATOM 32316 C CA . PHE A 1 41 ? -16.637 -10.723 0.399 1.00 40.32 21 PHE A CA 20
ATOM 32317 C C . PHE A 1 41 ? -15.711 -10.644 -0.811 1.00 73.10 21 PHE A C 20
ATOM 32318 O O . PHE A 1 41 ? -15.225 -11.667 -1.296 1.00 34.22 21 PHE A O 20
ATOM 32335 N N . GLY A 1 42 ? -15.481 -9.432 -1.297 1.00 2.23 22 GLY A N 20
ATOM 32336 C CA . GLY A 1 42 ? -14.600 -9.230 -2.435 1.00 34.13 22 GLY A CA 20
ATOM 32337 C C . GLY A 1 42 ? -14.635 -7.794 -2.924 1.00 42.14 22 GLY A C 20
ATOM 32338 O O . GLY A 1 42 ? -15.505 -7.025 -2.522 1.00 23.50 22 GLY A O 20
ATOM 32342 N N . THR A 1 43 ? -13.696 -7.427 -3.783 1.00 21.11 23 THR A N 20
ATOM 32343 C CA . THR A 1 43 ? -13.638 -6.070 -4.309 1.00 11.32 23 THR A CA 20
ATOM 32344 C C . THR A 1 43 ? -14.371 -5.957 -5.639 1.00 20.14 23 THR A C 20
ATOM 32345 O O . THR A 1 43 ? -14.478 -6.930 -6.389 1.00 52.14 23 THR A O 20
ATOM 32356 N N . LYS A 1 44 ? -14.896 -4.771 -5.911 1.00 63.41 24 LYS A N 20
ATOM 32357 C CA . LYS A 1 44 ? -15.496 -4.484 -7.200 1.00 1.03 24 LYS A CA 20
ATOM 32358 C C . LYS A 1 44 ? -14.975 -3.155 -7.727 1.00 73.44 24 LYS A C 20
ATOM 32359 O O . LYS A 1 44 ? -14.749 -2.216 -6.963 1.00 12.43 24 LYS A O 20
ATOM 32378 N N . CYS A 1 45 ? -14.768 -3.087 -9.026 1.00 13.31 25 CYS A N 20
ATOM 32379 C CA . CYS A 1 45 ? -14.318 -1.865 -9.662 1.00 41.23 25 CYS A CA 20
ATOM 32380 C C . CYS A 1 45 ? -15.170 -1.563 -10.887 1.00 73.43 25 CYS A C 20
ATOM 32381 O O . CYS A 1 45 ? -14.833 -1.940 -12.009 1.00 33.41 25 CYS A O 20
ATOM 32389 N N . VAL A 1 46 ? -16.296 -0.907 -10.661 1.00 63.23 26 VAL A N 20
ATOM 32390 C CA . VAL A 1 46 ? -17.189 -0.550 -11.751 1.00 15.10 26 VAL A CA 20
ATOM 32391 C C . VAL A 1 46 ? -16.975 0.911 -12.104 1.00 64.41 26 VAL A C 20
ATOM 32392 O O . VAL A 1 46 ? -16.679 1.725 -11.234 1.00 32.32 26 VAL A O 20
ATOM 32405 N N . ILE A 1 47 ? -17.096 1.243 -13.369 1.00 54.00 27 ILE A N 20
ATOM 32406 C CA . ILE A 1 47 ? -16.853 2.600 -13.800 1.00 53.55 27 ILE A CA 20
ATOM 32407 C C . ILE A 1 47 ? -18.080 3.475 -13.600 1.00 24.44 27 ILE A C 20
ATOM 32408 O O . ILE A 1 47 ? -19.182 3.145 -14.044 1.00 72.01 27 ILE A O 20
ATOM 32424 N N . GLU A 1 48 ? -17.871 4.585 -12.922 1.00 34.22 28 GLU A N 20
ATOM 32425 C CA . GLU A 1 48 ? -18.898 5.585 -12.741 1.00 15.22 28 GLU A CA 20
ATOM 32426 C C . GLU A 1 48 ? -18.429 6.888 -13.366 1.00 51.43 28 GLU A C 20
ATOM 32427 O O . GLU A 1 48 ? -17.593 7.594 -12.803 1.00 20.25 28 GLU A O 20
ATOM 32439 N N . GLU A 1 49 ? -18.938 7.180 -14.547 1.00 61.35 29 GLU A N 20
ATOM 32440 C CA . GLU A 1 49 ? -18.492 8.339 -15.301 1.00 64.23 29 GLU A CA 20
ATOM 32441 C C . GLU A 1 49 ? -19.308 9.579 -14.941 1.00 14.15 29 GLU A C 20
ATOM 32442 O O . GLU A 1 49 ? -20.524 9.509 -14.757 1.00 31.12 29 GLU A O 20
ATOM 32454 N N . VAL A 1 50 ? -18.618 10.705 -14.827 1.00 62.12 30 VAL A N 20
ATOM 32455 C CA . VAL A 1 50 ? -19.226 11.957 -14.403 1.00 4.24 30 VAL A CA 20
ATOM 32456 C C . VAL A 1 50 ? -19.552 12.827 -15.613 1.00 2.02 30 VAL A C 20
ATOM 32457 O O . VAL A 1 50 ? -18.750 12.935 -16.541 1.00 13.14 30 VAL A O 20
ATOM 32470 N N . LYS A 1 51 ? -20.726 13.446 -15.597 1.00 4.42 31 LYS A N 20
ATOM 32471 C CA . LYS A 1 51 ? -21.202 14.232 -16.733 1.00 15.45 31 LYS A CA 20
ATOM 32472 C C . LYS A 1 51 ? -20.501 15.590 -16.794 1.00 74.52 31 LYS A C 20
ATOM 32473 O O . LYS A 1 51 ? -21.036 16.600 -16.333 1.00 13.31 31 LYS A O 20
ATOM 32492 N N . SER A 1 52 ? -19.291 15.601 -17.337 1.00 43.23 32 SER A N 20
ATOM 32493 C CA . SER A 1 52 ? -18.524 16.832 -17.477 1.00 30.33 32 SER A CA 20
ATOM 32494 C C . SER A 1 52 ? -18.978 17.632 -18.699 1.00 62.42 32 SER A C 20
ATOM 32495 O O . SER A 1 52 ? -18.836 18.853 -18.740 1.00 64.51 32 SER A O 20
ATOM 32503 N N . SER A 1 53 ? -19.523 16.936 -19.689 1.00 42.34 33 SER A N 20
ATOM 32504 C CA . SER A 1 53 ? -19.946 17.570 -20.929 1.00 4.21 33 SER A CA 20
ATOM 32505 C C . SER A 1 53 ? -21.108 18.529 -20.690 1.00 12.14 33 SER A C 20
ATOM 32506 O O . SER A 1 53 ? -22.001 18.255 -19.884 1.00 35.51 33 SER A O 20
ATOM 32514 N N . HIS A 1 54 ? -21.082 19.655 -21.390 1.00 51.02 34 HIS A N 20
ATOM 32515 C CA . HIS A 1 54 ? -22.117 20.669 -21.248 1.00 5.44 34 HIS A CA 20
ATOM 32516 C C . HIS A 1 54 ? -23.333 20.292 -22.082 1.00 70.41 34 HIS A C 20
ATOM 32517 O O . HIS A 1 54 ? -24.394 19.973 -21.546 1.00 30.12 34 HIS A O 20
ATOM 32531 N N . LYS A 1 55 ? -23.166 20.312 -23.397 1.00 13.54 35 LYS A N 20
ATOM 32532 C CA . LYS A 1 55 ? -24.241 19.958 -24.305 1.00 53.53 35 LYS A CA 20
ATOM 32533 C C . LYS A 1 55 ? -23.698 19.248 -25.535 1.00 51.11 35 LYS A C 20
ATOM 32534 O O . LYS A 1 55 ? -22.627 19.589 -26.040 1.00 32.13 35 LYS A O 20
ATOM 32553 N N . THR A 1 56 ? -24.429 18.241 -25.985 1.00 71.14 36 THR A N 20
ATOM 32554 C CA . THR A 1 56 ? -24.087 17.514 -27.194 1.00 74.22 36 THR A CA 20
ATOM 32555 C C . THR A 1 56 ? -25.160 16.468 -27.470 1.00 62.24 36 THR A C 20
ATOM 32556 O O . THR A 1 56 ? -25.758 15.925 -26.540 1.00 11.54 36 THR A O 20
ATOM 32567 N N . LEU A 1 57 ? -25.434 16.224 -28.741 1.00 21.03 37 LEU A N 20
ATOM 32568 C CA . LEU A 1 57 ? -26.439 15.247 -29.132 1.00 15.21 37 LEU A CA 20
ATOM 32569 C C . LEU A 1 57 ? -25.830 14.229 -30.084 1.00 53.23 37 LEU A C 20
ATOM 32570 O O . LEU A 1 57 ? -25.553 14.543 -31.244 1.00 23.10 37 LEU A O 20
ATOM 32586 N N . LEU A 1 58 ? -25.603 13.020 -29.590 1.00 12.40 38 LEU A N 20
ATOM 32587 C CA . LEU A 1 58 ? -25.049 11.954 -30.413 1.00 43.25 38 LEU A CA 20
ATOM 32588 C C . LEU A 1 58 ? -25.292 10.593 -29.767 1.00 12.05 38 LEU A C 20
ATOM 32589 O O . LEU A 1 58 ? -26.099 10.469 -28.843 1.00 42.41 38 LEU A O 20
ATOM 32605 N N . ASN A 1 59 ? -24.597 9.585 -30.283 1.00 75.14 39 ASN A N 20
ATOM 32606 C CA . ASN A 1 59 ? -24.685 8.209 -29.792 1.00 74.13 39 ASN A CA 20
ATOM 32607 C C . ASN A 1 59 ? -24.564 8.138 -28.270 1.00 55.10 39 ASN A C 20
ATOM 32608 O O . ASN A 1 59 ? -25.516 7.773 -27.578 1.00 5.54 39 ASN A O 20
ATOM 32619 N N . THR A 1 60 ? -23.389 8.479 -27.764 1.00 25.52 40 THR A N 20
ATOM 32620 C CA . THR A 1 60 ? -23.136 8.507 -26.330 1.00 30.53 40 THR A CA 20
ATOM 32621 C C . THR A 1 60 ? -22.895 9.947 -25.882 1.00 3.02 40 THR A C 20
ATOM 32622 O O . THR A 1 60 ? -23.390 10.873 -26.512 1.00 41.13 40 THR A O 20
ATOM 32633 N N . GLU A 1 61 ? -22.171 10.145 -24.789 1.00 53.32 41 GLU A N 20
ATOM 32634 C CA . GLU A 1 61 ? -21.759 11.485 -24.386 1.00 21.34 41 GLU A CA 20
ATOM 32635 C C . GLU A 1 61 ? -20.403 11.830 -25.008 1.00 43.50 41 GLU A C 20
ATOM 32636 O O . GLU A 1 61 ? -19.632 12.609 -24.444 1.00 40.54 41 GLU A O 20
ATOM 32648 N N . LEU A 1 62 ? -20.144 11.265 -26.193 1.00 70.21 42 LEU A N 20
ATOM 32649 C CA . LEU A 1 62 ? -18.863 11.419 -26.894 1.00 51.51 42 LEU A CA 20
ATOM 32650 C C . LEU A 1 62 ? -17.708 10.859 -26.059 1.00 54.24 42 LEU A C 20
ATOM 32651 O O . LEU A 1 62 ? -17.338 9.691 -26.197 1.00 21.23 42 LEU A O 20
ATOM 32667 N N . HIS A 1 63 ? -17.158 11.689 -25.187 1.00 10.23 43 HIS A N 20
ATOM 32668 C CA . HIS A 1 63 ? -16.098 11.275 -24.285 1.00 24.15 43 HIS A CA 20
ATOM 32669 C C . HIS A 1 63 ? -16.397 11.819 -22.899 1.00 2.14 43 HIS A C 20
ATOM 32670 O O . HIS A 1 63 ? -16.250 13.017 -22.647 1.00 25.53 43 HIS A O 20
ATOM 32684 N N . LEU A 1 64 ? -16.831 10.949 -22.011 1.00 11.14 44 LEU A N 20
ATOM 32685 C CA . LEU A 1 64 ? -17.211 11.371 -20.678 1.00 23.10 44 LEU A CA 20
ATOM 32686 C C . LEU A 1 64 ? -16.085 11.094 -19.693 1.00 54.21 44 LEU A C 20
ATOM 32687 O O . LEU A 1 64 ? -15.446 10.040 -19.750 1.00 34.32 44 LEU A O 20
ATOM 32703 N N . THR A 1 65 ? -15.824 12.054 -18.815 1.00 50.32 45 THR A N 20
ATOM 32704 C CA . THR A 1 65 ? -14.818 11.889 -17.780 1.00 24.01 45 THR A CA 20
ATOM 32705 C C . THR A 1 65 ? -15.280 10.843 -16.779 1.00 75.41 45 THR A C 20
ATOM 32706 O O . THR A 1 65 ? -16.166 11.095 -15.963 1.00 22.42 45 THR A O 20
ATOM 32717 N N . LYS A 1 66 ? -14.692 9.668 -16.844 1.00 11.01 46 LYS A N 20
ATOM 32718 C CA . LYS A 1 66 ? -15.167 8.563 -16.046 1.00 51.03 46 LYS A CA 20
ATOM 32719 C C . LYS A 1 66 ? -14.244 8.302 -14.866 1.00 23.34 46 LYS A C 20
ATOM 32720 O O . LYS A 1 66 ? -13.067 8.664 -14.888 1.00 53.14 46 LYS A O 20
ATOM 32739 N N . TYR A 1 67 ? -14.788 7.691 -13.833 1.00 52.12 47 TYR A N 20
ATOM 32740 C CA . TYR A 1 67 ? -14.036 7.418 -12.627 1.00 32.13 47 TYR A CA 20
ATOM 32741 C C . TYR A 1 67 ? -14.176 5.961 -12.240 1.00 24.04 47 TYR A C 20
ATOM 32742 O O . TYR A 1 67 ? -15.224 5.347 -12.451 1.00 4.02 47 TYR A O 20
ATOM 32760 N N . TYR A 1 68 ? -13.109 5.405 -11.701 1.00 63.24 48 TYR A N 20
ATOM 32761 C CA . TYR A 1 68 ? -13.116 4.026 -11.256 1.00 13.32 48 TYR A CA 20
ATOM 32762 C C . TYR A 1 68 ? -13.770 3.922 -9.890 1.00 42.04 48 TYR A C 20
ATOM 32763 O O . TYR A 1 68 ? -13.217 4.390 -8.892 1.00 23.32 48 TYR A O 20
ATOM 32781 N N . GLY A 1 69 ? -14.951 3.327 -9.852 1.00 72.43 49 GLY A N 20
ATOM 32782 C CA . GLY A 1 69 ? -15.647 3.140 -8.602 1.00 4.21 49 GLY A CA 20
ATOM 32783 C C . GLY A 1 69 ? -15.172 1.904 -7.873 1.00 23.24 49 GLY A C 20
ATOM 32784 O O . GLY A 1 69 ? -15.877 0.888 -7.833 1.00 21.23 49 GLY A O 20
ATOM 32788 N N . PHE A 1 70 ? -13.964 1.981 -7.328 1.00 30.23 50 PHE A N 20
ATOM 32789 C CA . PHE A 1 70 ? -13.412 0.902 -6.524 1.00 65.23 50 PHE A CA 20
ATOM 32790 C C . PHE A 1 70 ? -14.165 0.793 -5.208 1.00 64.23 50 PHE A C 20
ATOM 32791 O O . PHE A 1 70 ? -14.454 1.801 -4.562 1.00 52.21 50 PHE A O 20
ATOM 32808 N N . SER A 1 71 ? -14.514 -0.421 -4.824 1.00 43.13 51 SER A N 20
ATOM 32809 C CA . SER A 1 71 ? -15.232 -0.647 -3.581 1.00 62.45 51 SER A CA 20
ATOM 32810 C C . SER A 1 71 ? -14.969 -2.046 -3.057 1.00 3.44 51 SER A C 20
ATOM 32811 O O . SER A 1 71 ? -14.540 -2.929 -3.803 1.00 13.15 51 SER A O 20
ATOM 32819 N N . PHE A 1 72 ? -15.233 -2.248 -1.778 1.00 40.35 52 PHE A N 20
ATOM 32820 C CA . PHE A 1 72 ? -15.158 -3.574 -1.201 1.00 40.22 52 PHE A CA 20
ATOM 32821 C C . PHE A 1 72 ? -16.531 -4.008 -0.706 1.00 42.33 52 PHE A C 20
ATOM 32822 O O . PHE A 1 72 ? -17.152 -3.323 0.119 1.00 45.30 52 PHE A O 20
ATOM 32839 N N . PHE A 1 73 ? -16.983 -5.150 -1.209 1.00 3.14 53 PHE A N 20
ATOM 32840 C CA . PHE A 1 73 ? -18.275 -5.710 -0.840 1.00 14.44 53 PHE A CA 20
ATOM 32841 C C . PHE A 1 73 ? -18.146 -6.743 0.269 1.00 31.42 53 PHE A C 20
ATOM 32842 O O . PHE A 1 73 ? -17.274 -7.610 0.232 1.00 63.54 53 PHE A O 20
ATOM 32859 N N . ARG A 1 74 ? -19.027 -6.638 1.247 1.00 31.14 54 ARG A N 20
ATOM 32860 C CA . ARG A 1 74 ? -19.161 -7.648 2.288 1.00 31.23 54 ARG A CA 20
ATOM 32861 C C . ARG A 1 74 ? -20.636 -7.939 2.507 1.00 35.52 54 ARG A C 20
ATOM 32862 O O . ARG A 1 74 ? -21.355 -7.096 3.046 1.00 42.35 54 ARG A O 20
ATOM 32883 N N . HIS A 1 75 ? -21.089 -9.115 2.078 1.00 14.31 55 HIS A N 20
ATOM 32884 C CA . HIS A 1 75 ? -22.501 -9.498 2.194 1.00 45.40 55 HIS A CA 20
ATOM 32885 C C . HIS A 1 75 ? -23.406 -8.577 1.387 1.00 63.25 55 HIS A C 20
ATOM 32886 O O . HIS A 1 75 ? -24.567 -8.363 1.738 1.00 34.55 55 HIS A O 20
ATOM 32900 N N . GLY A 1 76 ? -22.881 -8.045 0.298 1.00 51.11 56 GLY A N 20
ATOM 32901 C CA . GLY A 1 76 ? -23.669 -7.171 -0.548 1.00 33.35 56 GLY A CA 20
ATOM 32902 C C . GLY A 1 76 ? -23.658 -5.733 -0.069 1.00 51.42 56 GLY A C 20
ATOM 32903 O O . GLY A 1 76 ? -24.206 -4.848 -0.726 1.00 23.33 56 GLY A O 20
ATOM 32907 N N . ASN A 1 77 ? -23.033 -5.495 1.076 1.00 13.30 57 ASN A N 20
ATOM 32908 C CA . ASN A 1 77 ? -22.910 -4.143 1.601 1.00 73.43 57 ASN A CA 20
ATOM 32909 C C . ASN A 1 77 ? -21.551 -3.580 1.231 1.00 11.42 57 ASN A C 20
ATOM 32910 O O . ASN A 1 77 ? -20.672 -4.311 0.767 1.00 75.05 57 ASN A O 20
ATOM 32921 N N . ILE A 1 78 ? -21.376 -2.293 1.458 1.00 14.14 58 ILE A N 20
ATOM 32922 C CA . ILE A 1 78 ? -20.132 -1.622 1.118 1.00 71.25 58 ILE A CA 20
ATOM 32923 C C . ILE A 1 78 ? -19.317 -1.326 2.364 1.00 10.15 58 ILE A C 20
ATOM 32924 O O . ILE A 1 78 ? -19.756 -0.606 3.262 1.00 31.25 58 ILE A O 20
ATOM 32940 N N . VAL A 1 79 ? -18.135 -1.903 2.416 1.00 3.03 59 VAL A N 20
ATOM 32941 C CA . VAL A 1 79 ? -17.215 -1.644 3.507 1.00 2.25 59 VAL A CA 20
ATOM 32942 C C . VAL A 1 79 ? -16.245 -0.539 3.115 1.00 63.12 59 VAL A C 20
ATOM 32943 O O . VAL A 1 79 ? -15.946 0.356 3.905 1.00 13.15 59 VAL A O 20
ATOM 32956 N N . ALA A 1 80 ? -15.772 -0.595 1.880 1.00 12.20 60 ALA A N 20
ATOM 32957 C CA . ALA A 1 80 ? -14.823 0.393 1.393 1.00 3.42 60 ALA A CA 20
ATOM 32958 C C . ALA A 1 80 ? -15.269 0.971 0.064 1.00 11.31 60 ALA A C 20
ATOM 32959 O O . ALA A 1 80 ? -15.904 0.283 -0.733 1.00 0.53 60 ALA A O 20
ATOM 32966 N N . TYR A 1 81 ? -14.930 2.229 -0.166 1.00 73.41 61 TYR A N 20
ATOM 32967 C CA . TYR A 1 81 ? -15.234 2.888 -1.423 1.00 42.25 61 TYR A CA 20
ATOM 32968 C C . TYR A 1 81 ? -14.129 3.878 -1.766 1.00 43.12 61 TYR A C 20
ATOM 32969 O O . TYR A 1 81 ? -13.658 4.617 -0.900 1.00 61.31 61 TYR A O 20
ATOM 32987 N N . GLY A 1 82 ? -13.704 3.862 -3.017 1.00 5.44 62 GLY A N 20
ATOM 32988 C CA . GLY A 1 82 ? -12.696 4.785 -3.484 1.00 24.11 62 GLY A CA 20
ATOM 32989 C C . GLY A 1 82 ? -12.851 5.078 -4.963 1.00 13.33 62 GLY A C 20
ATOM 32990 O O . GLY A 1 82 ? -12.423 4.292 -5.804 1.00 3.41 62 GLY A O 20
ATOM 32994 N N . LYS A 1 83 ? -13.491 6.192 -5.278 1.00 13.12 63 LYS A N 20
ATOM 32995 C CA . LYS A 1 83 ? -13.703 6.589 -6.658 1.00 65.35 63 LYS A CA 20
ATOM 32996 C C . LYS A 1 83 ? -12.662 7.616 -7.088 1.00 63.24 63 LYS A C 20
ATOM 32997 O O . LYS A 1 83 ? -12.507 8.659 -6.451 1.00 55.55 63 LYS A O 20
ATOM 33016 N N . SER A 1 84 ? -11.938 7.317 -8.156 1.00 63.23 64 SER A N 20
ATOM 33017 C CA . SER A 1 84 ? -10.942 8.238 -8.686 1.00 61.13 64 SER A CA 20
ATOM 33018 C C . SER A 1 84 ? -10.734 8.009 -10.175 1.00 25.32 64 SER A C 20
ATOM 33019 O O . SER A 1 84 ? -11.073 6.951 -10.703 1.00 74.13 64 SER A O 20
ATOM 33027 N N . ARG A 1 85 ? -10.184 9.010 -10.852 1.00 41.12 65 ARG A N 20
ATOM 33028 C CA . ARG A 1 85 ? -9.863 8.892 -12.267 1.00 43.04 65 ARG A CA 20
ATOM 33029 C C . ARG A 1 85 ? -8.575 8.094 -12.434 1.00 42.44 65 ARG A C 20
ATOM 33030 O O . ARG A 1 85 ? -8.291 7.558 -13.502 1.00 73.13 65 ARG A O 20
ATOM 33051 N N . LYS A 1 86 ? -7.800 8.030 -11.359 1.00 72.10 66 LYS A N 20
ATOM 33052 C CA . LYS A 1 86 ? -6.586 7.234 -11.328 1.00 4.12 66 LYS A CA 20
ATOM 33053 C C . LYS A 1 86 ? -6.856 5.948 -10.557 1.00 31.35 66 LYS A C 20
ATOM 33054 O O . LYS A 1 86 ? -7.276 6.000 -9.400 1.00 42.14 66 LYS A O 20
ATOM 33073 N N . VAL A 1 87 ? -6.629 4.807 -11.197 1.00 3.11 67 VAL A N 20
ATOM 33074 C CA . VAL A 1 87 ? -6.870 3.504 -10.572 1.00 5.34 67 VAL A CA 20
ATOM 33075 C C . VAL A 1 87 ? -6.099 3.368 -9.258 1.00 41.43 67 VAL A C 20
ATOM 33076 O O . VAL A 1 87 ? -6.634 2.874 -8.266 1.00 44.25 67 VAL A O 20
ATOM 33089 N N . ALA A 1 88 ? -4.858 3.840 -9.252 1.00 2.01 68 ALA A N 20
ATOM 33090 C CA . ALA A 1 88 ? -4.008 3.760 -8.072 1.00 11.42 68 ALA A CA 20
ATOM 33091 C C . ALA A 1 88 ? -4.611 4.537 -6.907 1.00 31.43 68 ALA A C 20
ATOM 33092 O O . ALA A 1 88 ? -4.647 4.048 -5.777 1.00 64.43 68 ALA A O 20
ATOM 33099 N N . ASN A 1 89 ? -5.108 5.734 -7.197 1.00 32.24 69 ASN A N 20
ATOM 33100 C CA . ASN A 1 89 ? -5.682 6.594 -6.169 1.00 21.44 69 ASN A CA 20
ATOM 33101 C C . ASN A 1 89 ? -6.983 6.000 -5.652 1.00 14.41 69 ASN A C 20
ATOM 33102 O O . ASN A 1 89 ? -7.227 5.960 -4.447 1.00 55.24 69 ASN A O 20
ATOM 33113 N N . ALA A 1 90 ? -7.806 5.526 -6.579 1.00 51.24 70 ALA A N 20
ATOM 33114 C CA . ALA A 1 90 ? -9.091 4.932 -6.243 1.00 72.32 70 ALA A CA 20
ATOM 33115 C C . ALA A 1 90 ? -8.919 3.734 -5.318 1.00 42.20 70 ALA A C 20
ATOM 33116 O O . ALA A 1 90 ? -9.582 3.633 -4.281 1.00 11.45 70 ALA A O 20
ATOM 33123 N N . LYS A 1 91 ? -8.018 2.833 -5.694 1.00 1.10 71 LYS A N 20
ATOM 33124 C CA . LYS A 1 91 ? -7.712 1.670 -4.873 1.00 21.40 71 LYS A CA 20
ATOM 33125 C C . LYS A 1 91 ? -7.214 2.109 -3.514 1.00 15.12 71 LYS A C 20
ATOM 33126 O O . LYS A 1 91 ? -7.609 1.556 -2.490 1.00 52.45 71 LYS A O 20
ATOM 33145 N N . TYR A 1 92 ? -6.356 3.118 -3.521 1.00 21.30 72 TYR A N 20
ATOM 33146 C CA . TYR A 1 92 ? -5.725 3.600 -2.308 1.00 12.20 72 TYR A CA 20
ATOM 33147 C C . TYR A 1 92 ? -6.770 3.978 -1.263 1.00 24.24 72 TYR A C 20
ATOM 33148 O O . TYR A 1 92 ? -6.669 3.594 -0.094 1.00 1.14 72 TYR A O 20
ATOM 33166 N N . ILE A 1 93 ? -7.775 4.718 -1.705 1.00 21.43 73 ILE A N 20
ATOM 33167 C CA . ILE A 1 93 ? -8.829 5.202 -0.830 1.00 2.14 73 ILE A CA 20
ATOM 33168 C C . ILE A 1 93 ? -9.577 4.051 -0.174 1.00 72.44 73 ILE A C 20
ATOM 33169 O O . ILE A 1 93 ? -9.649 3.970 1.055 1.00 54.03 73 ILE A O 20
ATOM 33185 N N . MET A 1 94 ? -10.119 3.156 -0.995 1.00 44.12 74 MET A N 20
ATOM 33186 C CA . MET A 1 94 ? -10.914 2.047 -0.487 1.00 75.00 74 MET A CA 20
ATOM 33187 C C . MET A 1 94 ? -10.071 1.135 0.404 1.00 44.44 74 MET A C 20
ATOM 33188 O O . MET A 1 94 ? -10.539 0.672 1.442 1.00 40.45 74 MET A O 20
ATOM 33202 N N . LYS A 1 95 ? -8.823 0.896 0.011 1.00 2.13 75 LYS A N 20
ATOM 33203 C CA . LYS A 1 95 ? -7.945 0.027 0.775 1.00 71.13 75 LYS A CA 20
ATOM 33204 C C . LYS A 1 95 ? -7.726 0.569 2.181 1.00 13.10 75 LYS A C 20
ATOM 33205 O O . LYS A 1 95 ? -7.841 -0.166 3.157 1.00 60.21 75 LYS A O 20
ATOM 33224 N N . GLN A 1 96 ? -7.455 1.865 2.279 1.00 62.01 76 GLN A N 20
ATOM 33225 C CA . GLN A 1 96 ? -7.240 2.508 3.573 1.00 11.11 76 GLN A CA 20
ATOM 33226 C C . GLN A 1 96 ? -8.493 2.448 4.446 1.00 22.41 76 GLN A C 20
ATOM 33227 O O . GLN A 1 96 ? -8.408 2.558 5.672 1.00 55.30 76 GLN A O 20
ATOM 33241 N N . ARG A 1 97 ? -9.653 2.274 3.817 1.00 65.51 77 ARG A N 20
ATOM 33242 C CA . ARG A 1 97 ? -10.909 2.151 4.552 1.00 31.21 77 ARG A CA 20
ATOM 33243 C C . ARG A 1 97 ? -10.904 0.883 5.397 1.00 54.11 77 ARG A C 20
ATOM 33244 O O . ARG A 1 97 ? -10.960 0.953 6.624 1.00 3.25 77 ARG A O 20
ATOM 33265 N N . LEU A 1 98 ? -10.811 -0.279 4.747 1.00 51.04 78 LEU A N 20
ATOM 33266 C CA . LEU A 1 98 ? -10.754 -1.543 5.484 1.00 11.33 78 LEU A CA 20
ATOM 33267 C C . LEU A 1 98 ? -9.483 -1.624 6.313 1.00 63.04 78 LEU A C 20
ATOM 33268 O O . LEU A 1 98 ? -9.477 -2.213 7.391 1.00 43.33 78 LEU A O 20
ATOM 33284 N N . LEU A 1 99 ? -8.409 -1.038 5.790 1.00 10.42 79 LEU A N 20
ATOM 33285 C CA . LEU A 1 99 ? -7.113 -1.033 6.461 1.00 11.33 79 LEU A CA 20
ATOM 33286 C C . LEU A 1 99 ? -7.268 -0.508 7.882 1.00 4.32 79 LEU A C 20
ATOM 33287 O O . LEU A 1 99 ? -6.838 -1.144 8.842 1.00 31.11 79 LEU A O 20
ATOM 33303 N N . LYS A 1 100 ? -7.931 0.629 8.009 1.00 41.23 80 LYS A N 20
ATOM 33304 C CA . LYS A 1 100 ? -8.146 1.239 9.310 1.00 42.33 80 LYS A CA 20
ATOM 33305 C C . LYS A 1 100 ? -9.051 0.351 10.160 1.00 74.41 80 LYS A C 20
ATOM 33306 O O . LYS A 1 100 ? -8.900 0.272 11.379 1.00 14.53 80 LYS A O 20
ATOM 33325 N N . LEU A 1 101 ? -9.973 -0.338 9.501 1.00 45.12 81 LEU A N 20
ATOM 33326 C CA . LEU A 1 101 ? -10.954 -1.162 10.191 1.00 60.12 81 LEU A CA 20
ATOM 33327 C C . LEU A 1 101 ? -10.306 -2.391 10.813 1.00 5.25 81 LEU A C 20
ATOM 33328 O O . LEU A 1 101 ? -10.677 -2.794 11.908 1.00 32.33 81 LEU A O 20
ATOM 33344 N N . LEU A 1 102 ? -9.332 -2.977 10.129 1.00 33.41 82 LEU A N 20
ATOM 33345 C CA . LEU A 1 102 ? -8.649 -4.156 10.655 1.00 44.51 82 LEU A CA 20
ATOM 33346 C C . LEU A 1 102 ? -7.556 -3.770 11.649 1.00 34.11 82 LEU A C 20
ATOM 33347 O O . LEU A 1 102 ? -7.193 -4.560 12.519 1.00 1.25 82 LEU A O 20
ATOM 33363 N N . GLU A 1 103 ? -7.042 -2.553 11.525 1.00 75.12 83 GLU A N 20
ATOM 33364 C CA . GLU A 1 103 ? -6.100 -2.021 12.505 1.00 74.43 83 GLU A CA 20
ATOM 33365 C C . GLU A 1 103 ? -6.806 -1.770 13.833 1.00 21.44 83 GLU A C 20
ATOM 33366 O O . GLU A 1 103 ? -6.306 -2.121 14.905 1.00 24.21 83 GLU A O 20
ATOM 33378 N N . ASP A 1 104 ? -7.979 -1.165 13.743 1.00 34.00 84 ASP A N 20
ATOM 33379 C CA . ASP A 1 104 ? -8.732 -0.735 14.915 1.00 41.14 84 ASP A CA 20
ATOM 33380 C C . ASP A 1 104 ? -9.667 -1.841 15.395 1.00 21.11 84 ASP A C 20
ATOM 33381 O O . ASP A 1 104 ? -10.129 -1.830 16.537 1.00 72.42 84 ASP A O 20
ATOM 33390 N N . LYS A 1 105 ? -9.917 -2.800 14.507 1.00 64.34 85 LYS A N 20
ATOM 33391 C CA . LYS A 1 105 ? -10.810 -3.925 14.776 1.00 23.12 85 LYS A CA 20
ATOM 33392 C C . LYS A 1 105 ? -12.258 -3.453 14.881 1.00 1.51 85 LYS A C 20
ATOM 33393 O O . LYS A 1 105 ? -13.034 -3.943 15.703 1.00 61.43 85 LYS A O 20
ATOM 33412 N N . SER A 1 106 ? -12.618 -2.515 14.014 1.00 24.31 86 SER A N 20
ATOM 33413 C CA . SER A 1 106 ? -13.978 -2.012 13.945 1.00 40.41 86 SER A CA 20
ATOM 33414 C C . SER A 1 106 ? -14.875 -3.036 13.246 1.00 34.21 86 SER A C 20
ATOM 33415 O O . SER A 1 106 ? -14.465 -3.658 12.264 1.00 51.20 86 SER A O 20
ATOM 33423 N N . ASN A 1 107 ? -16.104 -3.190 13.730 1.00 4.34 87 ASN A N 20
ATOM 33424 C CA . ASN A 1 107 ? -17.009 -4.229 13.227 1.00 74.23 87 ASN A CA 20
ATOM 33425 C C . ASN A 1 107 ? -17.485 -3.941 11.807 1.00 2.21 87 ASN A C 20
ATOM 33426 O O . ASN A 1 107 ? -18.144 -4.772 11.191 1.00 24.33 87 ASN A O 20
ATOM 33437 N N . LEU A 1 108 ? -17.141 -2.776 11.284 1.00 51.44 88 LEU A N 20
ATOM 33438 C CA . LEU A 1 108 ? -17.635 -2.356 9.976 1.00 15.44 88 LEU A CA 20
ATOM 33439 C C . LEU A 1 108 ? -17.206 -3.325 8.883 1.00 62.45 88 LEU A C 20
ATOM 33440 O O . LEU A 1 108 ? -17.937 -3.558 7.922 1.00 65.43 88 LEU A O 20
ATOM 33456 N N . LEU A 1 109 ? -16.022 -3.893 9.035 1.00 33.43 89 LEU A N 20
ATOM 33457 C CA . LEU A 1 109 ? -15.553 -4.907 8.104 1.00 63.04 89 LEU A CA 20
ATOM 33458 C C . LEU A 1 109 ? -15.530 -6.272 8.773 1.00 75.43 89 LEU A C 20
ATOM 33459 O O . LEU A 1 109 ? -15.624 -7.306 8.116 1.00 44.02 89 LEU A O 20
ATOM 33475 N N . LEU A 1 110 ? -15.439 -6.260 10.086 1.00 31.14 90 LEU A N 20
ATOM 33476 C CA . LEU A 1 110 ? -15.123 -7.459 10.846 1.00 31.02 90 LEU A CA 20
ATOM 33477 C C . LEU A 1 110 ? -16.302 -7.944 11.690 1.00 61.13 90 LEU A C 20
ATOM 33478 O O . LEU A 1 110 ? -16.110 -8.684 12.649 1.00 0.54 90 LEU A O 20
ATOM 33494 N N . TYR A 1 111 ? -17.518 -7.541 11.333 1.00 4.12 91 TYR A N 20
ATOM 33495 C CA . TYR A 1 111 ? -18.694 -7.938 12.103 1.00 34.42 91 TYR A CA 20
ATOM 33496 C C . TYR A 1 111 ? -18.957 -9.434 11.978 1.00 12.21 91 TYR A C 20
ATOM 33497 O O . TYR A 1 111 ? -18.527 -10.083 11.011 1.00 73.24 91 TYR A O 20
ATOM 33515 N N . SER A 1 112 ? -19.698 -9.963 12.938 1.00 51.30 92 SER A N 20
ATOM 33516 C CA . SER A 1 112 ? -19.968 -11.383 13.007 1.00 15.13 92 SER A CA 20
ATOM 33517 C C . SER A 1 112 ? -21.172 -11.762 12.152 1.00 34.23 92 SER A C 20
ATOM 33518 O O . SER A 1 112 ? -22.222 -11.121 12.195 1.00 22.54 92 SER A O 20
ATOM 33526 N N . CYS A 1 113 ? -20.987 -12.795 11.358 1.00 55.10 93 CYS A N 20
ATOM 33527 C CA . CYS A 1 113 ? -22.030 -13.325 10.496 1.00 53.41 93 CYS A CA 20
ATOM 33528 C C . CYS A 1 113 ? -22.038 -14.839 10.590 1.00 32.14 93 CYS A C 20
ATOM 33529 O O . CYS A 1 113 ? -21.115 -15.426 11.149 1.00 20.53 93 CYS A O 20
ATOM 33536 N N . ASN A 1 114 ? -23.034 -15.470 9.996 1.00 13.13 94 ASN A N 20
ATOM 33537 C CA . ASN A 1 114 ? -23.130 -16.920 10.038 1.00 22.33 94 ASN A CA 20
ATOM 33538 C C . ASN A 1 114 ? -22.885 -17.528 8.660 1.00 63.42 94 ASN A C 20
ATOM 33539 O O . ASN A 1 114 ? -23.801 -18.070 8.044 1.00 52.12 94 ASN A O 20
ATOM 33550 N N . CYS A 1 115 ? -21.662 -17.402 8.142 1.00 51.41 95 CYS A N 20
ATOM 33551 C CA . CYS A 1 115 ? -21.315 -18.091 6.906 1.00 10.40 95 CYS A CA 20
ATOM 33552 C C . CYS A 1 115 ? -20.935 -19.545 7.189 1.00 3.15 95 CYS A C 20
ATOM 33553 O O . CYS A 1 115 ? -21.119 -20.424 6.346 1.00 20.05 95 CYS A O 20
ATOM 33560 N N . LYS A 1 116 ? -20.413 -19.799 8.388 1.00 70.21 96 LYS A N 20
ATOM 33561 C CA . LYS A 1 116 ? -20.097 -21.161 8.803 1.00 4.24 96 LYS A CA 20
ATOM 33562 C C . LYS A 1 116 ? -20.534 -21.405 10.246 1.00 60.03 96 LYS A C 20
ATOM 33563 O O . LYS A 1 116 ? -21.187 -22.407 10.536 1.00 62.31 96 LYS A O 20
ATOM 33582 N N . PHE A 1 117 ? -20.188 -20.490 11.142 1.00 24.11 97 PHE A N 20
ATOM 33583 C CA . PHE A 1 117 ? -20.629 -20.572 12.528 1.00 41.22 97 PHE A CA 20
ATOM 33584 C C . PHE A 1 117 ? -20.699 -19.180 13.136 1.00 4.33 97 PHE A C 20
ATOM 33585 O O . PHE A 1 117 ? -20.001 -18.272 12.677 1.00 0.31 97 PHE A O 20
ATOM 33602 N N . SER A 1 118 ? -21.542 -19.030 14.157 1.00 35.13 98 SER A N 20
ATOM 33603 C CA . SER A 1 118 ? -21.674 -17.782 14.901 1.00 54.54 98 SER A CA 20
ATOM 33604 C C . SER A 1 118 ? -22.844 -17.876 15.870 1.00 31.30 98 SER A C 20
ATOM 33605 O O . SER A 1 118 ? -23.335 -18.969 16.162 1.00 44.01 98 SER A O 20
ATOM 33613 N N . LYS A 1 119 ? -23.290 -16.732 16.357 1.00 2.03 99 LYS A N 20
ATOM 33614 C CA . LYS A 1 119 ? -24.395 -16.682 17.294 1.00 43.31 99 LYS A CA 20
ATOM 33615 C C . LYS A 1 119 ? -25.681 -16.324 16.555 1.00 74.12 99 LYS A C 20
ATOM 33616 O O . LYS A 1 119 ? -25.639 -15.843 15.420 1.00 51.24 99 LYS A O 20
ATOM 33635 N N . LYS A 1 120 ? -26.818 -16.563 17.187 1.00 52.20 100 LYS A N 20
ATOM 33636 C CA . LYS A 1 120 ? -28.101 -16.258 16.573 1.00 62.22 100 LYS A CA 20
ATOM 33637 C C . LYS A 1 120 ? -28.655 -14.946 17.112 1.00 71.12 100 LYS A C 20
ATOM 33638 O O . LYS A 1 120 ? -28.622 -14.690 18.317 1.00 20.31 100 LYS A O 20
ATOM 33657 N N . LYS A 1 121 ? -29.135 -14.117 16.197 1.00 41.23 101 LYS A N 20
ATOM 33658 C CA . LYS A 1 121 ? -29.709 -12.826 16.532 1.00 42.14 101 LYS A CA 20
ATOM 33659 C C . LYS A 1 121 ? -31.026 -13.002 17.279 1.00 15.43 101 LYS A C 20
ATOM 33660 O O . LYS A 1 121 ? -31.064 -12.738 18.499 1.00 38.29 101 LYS A O 20
#

GO terms:
  GO:0010629 negative regulation of gene expression (P, IMP)
  GO:0005634 nucleus (C, EXP)
  GO:0034399 nuclear periphery (C, IDA)
  GO:0000785 chromatin (C, IDA)
  GO:0000791 euchromatin (C, IDA)
  GO:0005634 nucleus (C, IDA)
  GO:0005721 pericentric heterochromatin (C, IDA)
  GO:0005737 cytoplasm (C, IDA)
  GO:0005829 cytosol (C, IDA)
  GO:0003690 double-stranded DNA binding (F, IDA)
  GO:0003725 double-stranded RNA binding (F, IDA)
  GO:0008270 zinc ion binding (F, IDA)
  GO:0004525 ribonuclease III activity (F, IDA)
  GO:1990188 euchromatin binding (F, IDA)
  GO:0030466 silent mating-type cassette heterochromatin formation (P, EXP)
  GO:0140727 siRNA-mediated pericentric heterochromatin formation (P, EXP)
  GO:0005737 cytoplasm (C, HDA)
  GO:0005829 cytosol (C, HDA)
  GO:0140727 siRNA-mediated pericentric heterochromatin formation (P, IMP)
  GO:0033562 co-transcriptional gene silencing by RNA interference machinery (P, IMP)